Protein AF-0000000066927573 (afdb_homodimer)

pLDDT: mean 75.49, std 25.31, range [19.86, 98.88]

Foldseek 3Di:
DLLVVLVLVLLLCVVPVVDLVVSLVLSCPQQFPQLDPDVVDDLFDDAPAWDWFQFQQAIEIEHKDAPDDDLLDLFGAIWRKFAFAAQFPQCDDQNQQAATHGDRHGPDHHHYGGDHAAAAQAQNDPPPDDCPPGYDSRGWGKMKIARDLPDPQFFFEEEEEEDGLQGDDGPSQLGCRLCRSLARRLRYMYMYTHFHGACRAAAALQANLNHGRNRLSSVLSVLVSCLVTVVSSRHDQQQYEYEYADVRLLSQQLLLLFPSNPRSHFEYEREQAHVLLFFPFLQVLVPPPLNVVVLCVQVVDDPCCSQAPACVSSSVSVSPDDSVVSNVCCSSVVGRGGGYQNLVYPRSPPFWSVVSLLPGDQHQYEYEYAPQARLSSCVVCVVVCLVLLFQNSLLVSQLSVLSRHDQQCSVVSSVLLCVLQPDPPPDRNQSVRSSSSVSVSSSLSNGQLVSLVVQLSSLVSPRQNYAYAYEWAFFQQFDWDAGPNRIDTGDYRCNLVCLLSVGCVQNVDPPPRNGDSQSSLLSSVSSQQVNCVSVVHQDDPHDGHPTDTDNDSLWRWHWYHHGNPDIDTDIQRPVSSNCSAVVPVCVVSVHPSTHDRDHQHSCCRPDDDPPPPDPPPPPPPPPDVPVCVDLPPPPPAPQAEEEEEQAQAVQFAPPVRNVLSLCVLLPCAQCVLCVSRHQFYWYFYDDPHTDGQGGRVQDPDSVSVNVSCVVRRHRHHHNDFVVVVLVVCVPPVVVVVCPPLHHAYAYAAAGDQVSLVVCLVSLVVVVVSALQAYAHAYAPNNQVPNVSNSPRRDHYQDSPSVVSNCSSVVPCVSVPD/DLLVLLPLVLVLCVVPVVDVVVSLVLSCPQQFPQLDPDVVDDLFDDAPAWDWFQFQQAIEIEHKDAPDDDLLDLFGAIWGKFAFAAQFPQCDDQNQQAATHGDRHGPDHHHYGGDHFAAAQAQNDPPPDDCPPGYDSRGWGKMKIARDLPDPQFFFEEEEEEDGLQGDDGPSQLGCRLCRSLARRLRYMYMYTHFHGACRAAAALQANLNHGRNRLSSVLSVLVSCLVTVVSSRHDQQQYEYEYADVRLLSQQLLLLFPSNPRSHFEYEREQAHVLLFFPFLQVLVPDPLNVVVLCVQVVDDPCCSQAPFCVSSSVSVSPDDSVVSNVCCSSVVGRGGGYQNLVYPRSPPFWSVVSLLPGDQHQYEYEYAPQARLSSCVVCVVVCLVLLFQNSLLVSQLSVLSRHDQACSVVSSVLLCVLQPDPPPDRNQSVRSSSSVSVSSSLSNGQLVSLVVQLSSLVSPRQNYAYAYEWAFFQQFDWDAGPNRIDTGDYRCNLVCLLSVGCVQNVDPPPRNGDSQSSLLSSVSSQQVNCVSVVHQDDPHDGHPTDTDNDSLWRWHWYHHGNPDIDTDIQRPVSSNCSAVVPVCVVSVHPSTHDRDHDHSPVRPDDDPPPPPPPPPPPPPPDVPVCPPLDDPPPAPQAEEEEEQAQAVQFAPPVRNVLSLCVLLPCAQCVLCVSHHQFYWYFYDDPHTDGQGGRVQCPDSVSVNVSCVVRRHRHHHNDFVQVVLVVCVPPVVVVVCPPLHHQYAYAAAGDQVSLVVCLVSLVVVVVSHLQAYAHAYAPNNQVVNVSNSPRRHHYQDSPSVVSNCSSVVPCVVVDD

Secondary structure (DSSP, 8-state):
--STHHHHHHHHHHHH---HHHHHHHHHTTT-------TTS--S--TTSEEEEEETTEEEEEEEEE--S-TTSSS--EEEEEEEEE-B--S-GGGTTSPP-B-SS-SSSSEE--SPPPBPS-S---TT--GGGTB-S---EEEEEES-TT-SSPEEEEEEE--STTT---GGGG-SHHHHHHTGGGT-EEEEE----HHHHH---SSSSS-S-HHHHHHHHHHHHHHHHGGGGTEEEEEEEEEEETHHHHHHHHHHH-GGGTTS-SEEEEES--GGGSBTTSSTT----HHHHHHHHHH---HHHHHHS-SHHHHHHHHTS-HHHHHHHHHHH-----B---TTTT-SS-S-HHHHGGG-----EEEEEETTTTHHHHHHTHHHHGGG-SHHHHHHHHHHHHTTT-SS-HHHHHHHHHHHHS-TT--TT-HHHHHHHHHHHHHIIIIIHHHHHHHHHHHHTT---EEEEEE-PPPTTS--EEETTEEE----TTHHHHHHHT-HHHHS-S-TTS--HHHHHHHHHHHHHHHHHHHT-SEETTEEP-------TTS--EEEE-SSS--EEESSTTHHHHIIIIIIIHHHSS-SS--------TTSSSS---------S------------S--S-----SPEEEEEEE-BTTTS-HHHHHHHHHHHHSTTHHHHHHTT-SEEEEEEESSSEEEEE-GGG-SSHHHHHHHHHHH---BS----HHHHHHHHSSHHHHHH--SS---EEEEE---HHHHHHHHHHHHHHHHTS-EEEEEEE-HHHHHGGGGS-SSSEEEEETT-S-GGGGTTS-GGGS--/--SGGGTHHHHHHHHH---HHHHHHHHHTTT-------TTS--S--TTSEEEEEETTEEEEEEEEE--S-TTSSS--EEEEEEEEE-B--S-GGGTTSPP-B-SS-SSSSEE--SPPPBPS-S---TT--GGGTB-S---EEEEEES-TT-SSPEEEEEEE--STTT---GGGG-SHHHHHHTGGGT-EEEEE----HHHHH---SSSSS-S-HHHHHHHHHHHHHHHHGGGGTEEEEEEEEEEETHHHHHHHHHHH-GGGTTS-SEEEEES--GGGSBTTSSTT----HHHHHHHHHH---HHHHHHS-SHHHHHHHHTS-HHHHHHHHHHH-----B---TTTT-SS-S-HHHHGGG-----EEEEEETTTTHHHHHHTHHHHGGG-SHHHHHHHHHHHHTTT-SS-HHHHHHHHHHHHS-TT--TT-HHHHHHHHHHHHHIIIIIHHHHHHHHHHHHTT---EEEEEE-PPPTTS--EEETTEEE----TTHHHHHHHT-HHHHS-S-TTS--HHHHHHHHHHHHHHHHHHHT-SEETTEE--------TTS--EEEE-SSS--EEESSTTHHHHIIIIIIIHHHSS-SS--------TTSSSS---------S------------S--S-----SPEEEEEEE-BTTTS-HHHHHHHHHHHHSHHHHHHHHTT-SEEEEEEESSSEEEEE-GGG-SSHHHHHHHHHHH---BSS---HHHHHHHHSSHHHHHH--SS---EEEEE---HHHHHHHHHHHHHHHHHS-EEEEEEE-HHHHHGGGGS-SSSEEEEETT-S-GGGGTTS-GGGS--

Organism: Strongyloides stercoralis (NCBI:txid6248)

Radius of gyration: 39.77 Å; Cα contacts (8 Å, |Δi|>4): 3287; chains: 2; bounding box: 89×119×79 Å

Sequence (1634 aa):
MLYHYQLLLPIFFSLTVGNKDILKNFIILPLKYESKIINDISYNPLPNNNITLNTSLGTIIGTHVDLGNNKNEKFFGKADAFFSVPFVHPPIGDLRLKHSIPINKFPNNPQIAQIQPPMCPQTLKKDNLTISEGESEDCLYINIFSPNVKTTNKYPVFVLIPGGGFDSGSIKEWGYKGFITNFVSNGIIVVVVQYRLGIHGFFTTFTDEIPPNRGVYDQTNALKFVKNYISEFGGDPNRITLAGHSTGAVSVTAQSLSPLSKNLFNQLIVMSADINLQFSGIMPLVNTDTNYNIAADLCNITKYEWDNYPMDYVNECIKNTPIQKFIDYQKWKLYSFVLYIDKDFIGFLPDTPTNLYQNIPLLPTVLGSVDQEVGRGLIDIFNSVKSLLNKNGYDMVLMLMSQLFTSDNNDQFAQLLYNFNVPLKTNSTDLYEWTKIVVNTAGGLGIYNFLALHSVNLLNKGNNNVYMYENSYVYNYCSKITLNGKIYNPLSHADDFFALTMRPEFFDSSNSNLINVNDIAMAHKLGTYWSMFIKNTSSLNGFSNPWQSITNPNNLKYLNIQSLYNDQLLDNYHKNDYQLYENTLSVVLSQWPFEDNVSRNNNGRKYPKSTTFKPSTMNTVPPTIKPTGYINNQYQPCNSSIIFSLTTSIDFTSELQFQKQLNLLSSNNIIEIYWNHFERIAVVSYNLNPNISINFNSVIDKNTFNDQLIKNVKRSNTGNSILKLLNLLSSDNFSYNINKPTNHFIFITSVDYNELKQSLKYSTILTKNGSLNFIVIGDNISTNDLTMLNPNGVYKINLNNPNYLALSNFILSNIKCMLYHYQLLLPIFFSLTVGNKDILKNFIILPLKYESKIINDISYNPLPNNNITLNTSLGTIIGTHVDLGNNKNEKFFGKADAFFSVPFVHPPIGDLRLKHSIPINKFPNNPQIAQIQPPMCPQTLKKDNLTISEGESEDCLYINIFSPNVKTTNKYPVFVLIPGGGFDSGSIKEWGYKGFITNFVSNGIIVVVVQYRLGIHGFFTTFTDEIPPNRGVYDQTNALKFVKNYISEFGGDPNRITLAGHSTGAVSVTAQSLSPLSKNLFNQLIVMSADINLQFSGIMPLVNTDTNYNIAADLCNITKYEWDNYPMDYVNECIKNTPIQKFIDYQKWKLYSFVLYIDKDFIGFLPDTPTNLYQNIPLLPTVLGSVDQEVGRGLIDIFNSVKSLLNKNGYDMVLMLMSQLFTSDNNDQFAQLLYNFNVPLKTNSTDLYEWTKIVVNTAGGLGIYNFLALHSVNLLNKGNNNVYMYENSYVYNYCSKITLNGKIYNPLSHADDFFALTMRPEFFDSSNSNLINVNDIAMAHKLGTYWSMFIKNTSSLNGFSNPWQSITNPNNLKYLNIQSLYNDQLLDNYHKNDYQLYENTLSVVLSQWPFEDNVSRNNNGRKYPKSTTFKPSTMNTVPPTIKPTGYINNQYQPCNSSIIFSLTTSIDFTSELQFQKQLNLLSSNNIIEIYWNHFERIAVVSYNLNPNISINFNSVIDKNTFNDQLIKNVKRSNTGNSILKLLNLLSSDNFSYNINKPTNHFIFITSVDYNELKQSLKYSTILTKNGSLNFIVIGDNISTNDLTMLNPNGVYKINLNNPNYLALSNFILSNIKC

Structure (mmCIF, N/CA/C/O backbone):
data_AF-0000000066927573-model_v1
#
loop_
_entity.id
_entity.type
_entity.pdbx_description
1 polymer 'COesterase domain-containing protein'
#
loop_
_atom_site.group_PDB
_atom_site.id
_atom_site.type_symbol
_atom_site.label_atom_id
_atom_site.label_alt_id
_atom_site.label_comp_id
_atom_site.label_asym_id
_atom_site.label_entity_id
_atom_site.label_seq_id
_atom_site.pdbx_PDB_ins_code
_atom_site.Cartn_x
_atom_site.Cartn_y
_atom_site.Cartn_z
_atom_site.occupancy
_atom_site.B_iso_or_equiv
_atom_site.auth_seq_id
_atom_site.auth_comp_id
_atom_site.auth_asym_id
_atom_site.auth_atom_id
_atom_site.pdbx_PDB_model_num
ATOM 1 N N . MET A 1 1 ? -4.141 20.156 16.641 1 20.42 1 MET A N 1
ATOM 2 C CA . MET A 1 1 ? -4.238 19.312 15.453 1 20.42 1 MET A CA 1
ATOM 3 C C . MET A 1 1 ? -3.361 18.078 15.586 1 20.42 1 MET A C 1
ATOM 5 O O . MET A 1 1 ? -3.709 17 15.086 1 20.42 1 MET A O 1
ATOM 9 N N . LEU A 1 2 ? -2.309 18.406 16.172 1 26.16 2 LEU A N 1
ATOM 10 C CA . LEU A 1 2 ? -1.586 17.453 17.016 1 26.16 2 LEU A CA 1
ATOM 11 C C . LEU A 1 2 ? -2.43 17.047 18.219 1 26.16 2 LEU A C 1
ATOM 13 O O . LEU A 1 2 ? -2.053 16.141 18.953 1 26.16 2 LEU A O 1
ATOM 17 N N . TYR A 1 3 ? -3.311 18.016 18.391 1 27.98 3 TYR A N 1
ATOM 18 C CA . TYR A 1 3 ? -4.363 17.797 19.391 1 27.98 3 TYR A CA 1
ATOM 19 C C . TYR A 1 3 ? -5.344 16.734 18.906 1 27.98 3 TYR A C 1
ATOM 21 O O . TYR A 1 3 ? -6.195 16.281 19.688 1 27.98 3 TYR A O 1
ATOM 29 N N . HIS A 1 4 ? -5.461 16.734 17.609 1 31.31 4 HIS A N 1
ATOM 30 C CA . HIS A 1 4 ? -6.441 15.766 17.141 1 31.31 4 HIS A CA 1
ATOM 31 C C . HIS A 1 4 ? -5.922 14.336 17.281 1 31.31 4 HIS A C 1
ATOM 33 O O . HIS A 1 4 ? -6.598 13.383 16.906 1 31.31 4 HIS A O 1
ATOM 39 N N . TYR A 1 5 ? -4.723 14.281 17.359 1 32.41 5 TYR A N 1
ATOM 40 C CA . TYR A 1 5 ? -4.23 13.047 17.969 1 32.41 5 TYR A CA 1
ATOM 41 C C . TYR A 1 5 ? -4.816 12.852 19.359 1 32.41 5 TYR A C 1
ATOM 43 O O . TYR A 1 5 ? -4.461 11.898 20.062 1 32.41 5 TYR A O 1
ATOM 51 N N . GLN A 1 6 ? -5.406 13.898 19.828 1 34.22 6 GLN A N 1
ATOM 52 C CA . GLN A 1 6 ? -6.16 13.969 21.078 1 34.22 6 GLN A CA 1
ATOM 53 C C . GLN A 1 6 ? -7.289 12.945 21.094 1 34.22 6 GLN A C 1
ATOM 55 O O . GLN A 1 6 ? -7.809 12.602 22.156 1 34.22 6 GLN A O 1
ATOM 60 N N . LEU A 1 7 ? -7.773 12.828 19.938 1 32.91 7 LEU A N 1
ATOM 61 C CA . LEU A 1 7 ? -8.984 12.016 19.891 1 32.91 7 LEU A CA 1
ATOM 62 C C . LEU A 1 7 ? -8.641 10.531 20 1 32.91 7 LEU A C 1
ATOM 64 O O . LEU A 1 7 ? -9.422 9.742 20.531 1 32.91 7 LEU A O 1
ATOM 68 N N . LEU A 1 8 ? -7.57 10.188 19.281 1 36.94 8 LEU A N 1
ATOM 69 C CA . LEU A 1 8 ? -7.461 8.734 19.391 1 36.94 8 LEU A CA 1
ATOM 70 C C . LEU A 1 8 ? -7.305 8.312 20.844 1 36.94 8 LEU A C 1
ATOM 72 O O . LEU A 1 8 ? -7.836 7.277 21.266 1 36.94 8 LEU A O 1
ATOM 76 N N . LEU A 1 9 ? -6.52 9.102 21.516 1 37.53 9 LEU A N 1
ATOM 77 C CA . LEU A 1 9 ? -6.23 8.75 22.906 1 37.53 9 LEU A CA 1
ATOM 78 C C . LEU A 1 9 ? -7.457 8.961 23.781 1 37.53 9 LEU A C 1
ATOM 80 O O . LEU A 1 9 ? -7.75 8.133 24.656 1 37.53 9 LEU A O 1
ATOM 84 N N . PRO A 1 10 ? -8.188 10.062 23.547 1 36.72 10 PRO A N 1
ATOM 85 C CA . PRO A 1 10 ? -9.359 10.133 24.438 1 36.72 10 PRO A CA 1
ATOM 86 C C . PRO A 1 10 ? -10.352 9 24.172 1 36.72 10 PRO A C 1
ATOM 88 O O . PRO A 1 10 ? -10.992 8.516 25.109 1 36.72 10 PRO A O 1
ATOM 91 N N . ILE A 1 11 ? -10.523 8.68 23.031 1 37.91 11 ILE A N 1
ATOM 92 C CA . ILE A 1 11 ? -11.43 7.562 22.797 1 37.91 11 ILE A CA 1
ATOM 93 C C . ILE A 1 11 ? -10.883 6.305 23.469 1 37.91 11 ILE A C 1
ATOM 95 O O . ILE A 1 11 ? -11.633 5.551 24.094 1 37.91 11 ILE A O 1
ATOM 99 N N . PHE A 1 12 ? -9.586 6.055 23.297 1 37.91 12 PHE A N 1
ATOM 100 C CA . PHE A 1 12 ? -9.023 4.953 24.078 1 37.91 12 PHE A CA 1
ATOM 101 C C . PHE A 1 12 ? -9.367 5.098 25.562 1 37.91 12 PHE A C 1
ATOM 103 O O . PHE A 1 12 ? -9.766 4.129 26.203 1 37.91 12 PHE A O 1
ATOM 110 N N . PHE A 1 13 ? -9.141 6.305 26.031 1 38 13 PHE A N 1
ATOM 111 C CA . PHE A 1 13 ? -9.281 6.5 27.469 1 38 13 PHE A CA 1
ATOM 112 C C . PHE A 1 13 ? -10.75 6.582 27.859 1 38 13 PHE A C 1
ATOM 114 O O . PHE A 1 13 ? -11.133 6.152 28.953 1 38 13 PHE A O 1
ATOM 121 N N . SER A 1 14 ? -11.508 7.219 27.047 1 36.91 14 SER A N 1
ATOM 122 C CA . SER A 1 14 ? -12.914 7.199 27.453 1 36.91 14 SER A CA 1
ATOM 123 C C . SER A 1 14 ? -13.414 5.77 27.641 1 36.91 14 SER A C 1
ATOM 125 O O . SER A 1 14 ? -14.25 5.516 28.5 1 36.91 14 SER A O 1
ATOM 127 N N . LEU A 1 15 ? -13.094 5.031 26.734 1 35.34 15 LEU A N 1
ATOM 128 C CA . LEU A 1 15 ? -13.57 3.654 26.859 1 35.34 15 LEU A CA 1
ATOM 129 C C . LEU A 1 15 ? -12.992 2.99 28.094 1 35.34 15 LEU A C 1
ATOM 131 O O . LEU A 1 15 ? -13.633 2.129 28.703 1 35.34 15 LEU A O 1
ATOM 135 N N . THR A 1 16 ? -11.734 3.264 28.297 1 34.19 16 THR A N 1
ATOM 136 C CA . THR A 1 16 ? -11.219 2.613 29.484 1 34.19 16 THR A CA 1
ATOM 137 C C . THR A 1 16 ? -11.453 3.48 30.719 1 34.19 16 THR A C 1
ATOM 139 O O . THR A 1 16 ? -11.648 2.963 31.828 1 34.19 16 THR A O 1
ATOM 142 N N . VAL A 1 17 ? -10.883 4.82 30.703 1 35.56 17 VAL A N 1
ATOM 143 C CA . VAL A 1 17 ? -10.906 5.574 31.953 1 35.56 17 VAL A CA 1
ATOM 144 C C . VAL A 1 17 ? -12.242 6.289 32.125 1 35.56 17 VAL A C 1
ATOM 146 O O . VAL A 1 17 ? -12.641 7.066 31.25 1 35.56 17 VAL A O 1
ATOM 149 N N . GLY A 1 18 ? -13.25 5.668 32.281 1 34.38 18 GLY A N 1
ATOM 150 C CA . GLY A 1 18 ? -14.523 6.184 32.75 1 34.38 18 GLY A CA 1
ATOM 151 C C . GLY A 1 18 ? -14.422 7.559 33.375 1 34.38 18 GLY A C 1
ATOM 152 O O . GLY A 1 18 ? -15.414 8.102 33.844 1 34.38 18 GLY A O 1
ATOM 153 N N . ASN A 1 19 ? -13.188 7.965 33.844 1 33.97 19 ASN A N 1
ATOM 154 C CA . ASN A 1 19 ? -13.039 9.203 34.625 1 33.97 19 ASN A CA 1
ATOM 155 C C . ASN A 1 19 ? -12.672 10.375 33.719 1 33.97 19 ASN A C 1
ATOM 157 O O . ASN A 1 19 ? -11.602 10.367 33.094 1 33.97 19 ASN A O 1
ATOM 161 N N . LYS A 1 20 ? -13.555 11.234 33.438 1 39.03 20 LYS A N 1
ATOM 162 C CA . LYS A 1 20 ? -13.469 12.461 32.656 1 39.03 20 LYS A CA 1
ATOM 163 C C . LYS A 1 20 ? -12.18 13.227 32.938 1 39.03 20 LYS A C 1
ATOM 165 O O . LYS A 1 20 ? -11.578 13.812 32.062 1 39.03 20 LYS A O 1
ATOM 170 N N . ASP A 1 21 ? -11.797 13.211 34.281 1 41.31 21 ASP A N 1
ATOM 171 C CA . ASP A 1 21 ? -10.625 13.969 34.688 1 41.31 21 ASP A CA 1
ATOM 172 C C . ASP A 1 21 ? -9.344 13.359 34.125 1 41.31 21 ASP A C 1
ATOM 174 O O . ASP A 1 21 ? -8.453 14.078 33.656 1 41.31 21 ASP A O 1
ATOM 178 N N . ILE A 1 22 ? -9.25 12.141 34.156 1 42.34 22 ILE A N 1
ATOM 179 C CA . ILE A 1 22 ? -8.109 11.438 33.562 1 42.34 22 ILE A CA 1
ATOM 180 C C . ILE A 1 22 ? -8.094 11.625 32.062 1 42.34 22 ILE A C 1
ATOM 182 O O . ILE A 1 22 ? -7.035 11.852 31.469 1 42.34 22 ILE A O 1
ATOM 186 N N . LEU A 1 23 ? -9.117 11.695 31.484 1 42.97 23 LEU A N 1
ATOM 187 C CA . LEU A 1 23 ? -9.25 11.945 30.062 1 42.97 23 LEU A CA 1
ATOM 188 C C . LEU A 1 23 ? -8.727 13.328 29.703 1 42.97 23 LEU A C 1
ATOM 190 O O . LEU A 1 23 ? -8.016 13.484 28.703 1 42.97 23 LEU A O 1
ATOM 194 N N . LYS A 1 24 ? -9.117 14.25 30.484 1 43.56 24 LYS A N 1
ATOM 195 C CA . LYS A 1 24 ? -8.633 15.617 30.312 1 43.56 24 LYS A CA 1
ATOM 196 C C . LYS A 1 24 ? -7.109 15.664 30.344 1 43.56 24 LYS A C 1
ATOM 198 O O . LYS A 1 24 ? -6.488 16.344 29.516 1 43.56 24 LYS A O 1
ATOM 203 N N . ASN A 1 25 ? -6.629 15.039 31.359 1 42.09 25 ASN A N 1
ATOM 204 C CA . ASN A 1 25 ? -5.176 15.047 31.5 1 42.09 25 ASN A CA 1
ATOM 205 C C . ASN A 1 25 ? -4.488 14.32 30.359 1 42.09 25 ASN A C 1
ATOM 207 O O . ASN A 1 25 ? -3.406 14.711 29.922 1 42.09 25 ASN A O 1
ATOM 211 N N . PHE A 1 26 ? -5.027 13.344 29.922 1 42.09 26 PHE A N 1
ATOM 212 C CA . PHE A 1 26 ? -4.41 12.492 28.906 1 42.09 26 PHE A CA 1
ATOM 213 C C . PHE A 1 26 ? -4.48 13.141 27.531 1 42.09 26 PHE A C 1
ATOM 215 O O . PHE A 1 26 ? -3.602 12.922 26.703 1 42.09 26 PHE A O 1
ATOM 222 N N . ILE A 1 27 ? -5.496 13.742 27.203 1 42.25 27 ILE A N 1
ATOM 223 C CA . ILE A 1 27 ? -5.699 14.414 25.922 1 42.25 27 ILE A CA 1
ATOM 224 C C . ILE A 1 27 ? -4.715 15.57 25.781 1 42.25 27 ILE A C 1
ATOM 226 O O . ILE A 1 27 ? -4.227 15.844 24.672 1 42.25 27 ILE A O 1
ATOM 230 N N . ILE A 1 28 ? -4.555 16.281 26.781 1 40.81 28 ILE A N 1
ATOM 231 C CA . ILE A 1 28 ? -3.818 17.531 26.703 1 40.81 28 ILE A CA 1
ATOM 232 C C . ILE A 1 28 ? -2.322 17.25 26.594 1 40.81 28 ILE A C 1
ATOM 234 O O . ILE A 1 28 ? -1.586 18.016 25.969 1 40.81 28 ILE A O 1
ATOM 238 N N . LEU A 1 29 ? -1.888 16.047 26.969 1 40.22 29 LEU A N 1
ATOM 239 C CA . LEU A 1 29 ? -0.49 16.016 27.391 1 40.22 29 LEU A CA 1
ATOM 240 C C . LEU A 1 29 ? 0.425 15.711 26.219 1 40.22 29 LEU A C 1
ATOM 242 O O . LEU A 1 29 ? 1.502 16.297 26.094 1 40.22 29 LEU A O 1
ATOM 246 N N . PRO A 1 30 ? 0.021 14.805 25.359 1 40.62 30 PRO A N 1
ATOM 247 C CA . PRO A 1 30 ? 1.212 14.281 24.688 1 40.62 30 PRO A CA 1
ATOM 248 C C . PRO A 1 30 ? 1.78 15.258 23.656 1 40.62 30 PRO A C 1
ATOM 250 O O . PRO A 1 30 ? 2.955 15.156 23.297 1 40.62 30 PRO A O 1
ATOM 253 N N . LEU A 1 31 ? 0.987 16.047 22.984 1 40.81 31 LEU A N 1
ATOM 254 C CA . LEU A 1 31 ? 1.604 16.828 21.922 1 40.81 31 LEU A CA 1
ATOM 255 C C . LEU A 1 31 ? 1.769 18.281 22.359 1 40.81 31 LEU A C 1
ATOM 257 O O . LEU A 1 31 ? 2.229 19.125 21.562 1 40.81 31 LEU A O 1
ATOM 261 N N . LYS A 1 32 ? 1.202 18.656 23.5 1 42.94 32 LYS A N 1
ATOM 262 C CA . LYS A 1 32 ? 1.429 20.031 23.953 1 42.94 32 LYS A CA 1
ATOM 263 C C . LYS A 1 32 ? 2.844 20.203 24.5 1 42.94 32 LYS A C 1
ATOM 265 O O . LYS A 1 32 ? 3.293 19.406 25.328 1 42.94 32 LYS A O 1
ATOM 270 N N . TYR A 1 33 ? 3.523 20.797 23.641 1 42.16 33 TYR A N 1
ATOM 271 C CA . TYR A 1 33 ? 4.785 21.125 24.297 1 42.16 33 TYR A CA 1
ATOM 272 C C . TYR A 1 33 ? 4.562 22.094 25.453 1 42.16 33 TYR A C 1
ATOM 274 O O . TYR A 1 33 ? 3.809 23.062 25.328 1 42.16 33 TYR A O 1
ATOM 282 N N . GLU A 1 34 ? 4.547 21.562 26.594 1 43.09 34 GLU A N 1
ATOM 283 C CA . GLU A 1 34 ? 4.441 22.422 27.766 1 43.09 34 GLU A CA 1
ATOM 284 C C . GLU A 1 34 ? 5.383 23.609 27.656 1 43.09 34 GLU A C 1
ATOM 286 O O . GLU A 1 34 ? 6.582 23.453 27.406 1 43.09 34 GLU A O 1
ATOM 291 N N . SER A 1 35 ? 4.738 24.75 27.297 1 47 35 SER A N 1
ATOM 292 C CA . SER A 1 35 ? 5.484 26 27.422 1 47 35 SER A CA 1
ATOM 293 C C . SER A 1 35 ? 5.996 26.188 28.844 1 47 35 SER A C 1
ATOM 295 O O . SER A 1 35 ? 5.223 26.109 29.812 1 47 35 SER A O 1
ATOM 297 N N . LYS A 1 36 ? 7.301 25.828 29.188 1 50.03 36 LYS A N 1
ATOM 298 C CA . LYS A 1 36 ? 7.809 26.172 30.516 1 50.03 36 LYS A CA 1
ATOM 299 C C . LYS A 1 36 ? 8.641 27.453 30.484 1 50.03 36 LYS A C 1
ATOM 301 O O . LYS A 1 36 ? 9.656 27.516 29.781 1 50.03 36 LYS A O 1
ATOM 306 N N . ILE A 1 37 ? 7.914 28.641 30.719 1 45 37 ILE A N 1
ATOM 307 C CA . ILE A 1 37 ? 8.734 29.797 31.016 1 45 37 ILE A CA 1
ATOM 308 C C . ILE A 1 37 ? 9.492 29.578 32.344 1 45 37 ILE A C 1
ATOM 310 O O . ILE A 1 37 ? 8.875 29.297 33.375 1 45 37 ILE A O 1
ATOM 314 N N . ILE A 1 38 ? 10.75 29.391 32.156 1 50.34 38 ILE A N 1
ATOM 315 C CA . ILE A 1 38 ? 11.57 29.172 33.344 1 50.34 38 ILE A CA 1
ATOM 316 C C . ILE A 1 38 ? 11.875 30.5 34 1 50.34 38 ILE A C 1
ATOM 318 O O . ILE A 1 38 ? 12.383 31.422 33.375 1 50.34 38 ILE A O 1
ATOM 322 N N . ASN A 1 39 ? 11.336 30.75 35.094 1 53.81 39 ASN A N 1
ATOM 323 C CA . ASN A 1 39 ? 11.461 31.984 35.875 1 53.81 39 ASN A CA 1
ATOM 324 C C . ASN A 1 39 ? 12.906 32.5 35.906 1 53.81 39 ASN A C 1
ATOM 326 O O . ASN A 1 39 ? 13.148 33.688 35.938 1 53.81 39 ASN A O 1
ATOM 330 N N . ASP A 1 40 ? 13.836 31.625 35.781 1 57.03 40 ASP A N 1
ATOM 331 C CA . ASP A 1 40 ? 15.203 32.094 36.031 1 57.03 40 ASP A CA 1
ATOM 332 C C . ASP A 1 40 ? 15.883 32.531 34.75 1 57.03 40 ASP A C 1
ATOM 334 O O . ASP A 1 40 ? 17.078 32.844 34.75 1 57.03 40 ASP A O 1
ATOM 338 N N . ILE A 1 41 ? 15.086 32.625 33.75 1 66.31 41 ILE A N 1
ATOM 339 C CA . ILE A 1 41 ? 15.711 33 32.469 1 66.31 41 ILE A CA 1
ATOM 340 C C . ILE A 1 41 ? 15.227 34.406 32.062 1 66.31 41 ILE A C 1
ATOM 342 O O . ILE A 1 41 ? 14.039 34.719 32.156 1 66.31 41 ILE A O 1
ATOM 346 N N . SER A 1 42 ? 16.203 35.188 31.828 1 68.88 42 SER A N 1
ATOM 347 C CA . SER A 1 42 ? 15.844 36.5 31.297 1 68.88 42 SER A CA 1
ATOM 348 C C . SER A 1 42 ? 15.516 36.438 29.797 1 68.88 42 SER A C 1
ATOM 350 O O . SER A 1 42 ? 16.375 36.062 29 1 68.88 42 SER A O 1
ATOM 352 N N . TYR A 1 43 ? 14.359 36.719 29.469 1 73.94 43 TYR A N 1
ATOM 353 C CA . TYR A 1 43 ? 13.93 36.688 28.078 1 73.94 43 TYR A CA 1
ATOM 354 C C . TYR A 1 43 ? 14.156 38.031 27.406 1 73.94 43 TYR A C 1
ATOM 356 O O . TYR A 1 43 ? 13.906 38.188 26.203 1 73.94 43 TYR A O 1
ATOM 364 N N . ASN A 1 44 ? 14.672 39.031 28.141 1 77.94 44 ASN A N 1
ATOM 365 C CA . ASN A 1 44 ? 14.984 40.344 27.609 1 77.94 44 ASN A CA 1
ATOM 366 C C . ASN A 1 44 ? 16.469 40.656 27.734 1 77.94 44 ASN A C 1
ATOM 368 O O . ASN A 1 44 ? 17.078 40.375 28.766 1 77.94 44 ASN A O 1
ATOM 372 N N . PRO A 1 45 ? 17.031 41.156 26.641 1 81.75 45 PRO A N 1
ATOM 373 C CA . PRO A 1 45 ? 18.406 41.625 26.781 1 81.75 45 PRO A CA 1
ATOM 374 C C . PRO A 1 45 ? 18.484 42.906 27.625 1 81.75 45 PRO A C 1
ATOM 376 O O . PRO A 1 45 ? 17.469 43.562 27.859 1 81.75 45 PRO A O 1
ATOM 379 N N . LEU A 1 46 ? 19.703 43.219 28.125 1 74.44 46 LEU A N 1
ATOM 380 C CA . LEU A 1 46 ? 19.906 44.438 28.875 1 74.44 46 LEU A CA 1
ATOM 381 C C . LEU A 1 46 ? 19.766 45.656 27.969 1 74.44 46 LEU A C 1
ATOM 383 O O . LEU A 1 46 ? 20.422 45.75 26.922 1 74.44 46 LEU A O 1
ATOM 387 N N . PRO A 1 47 ? 18.875 46.531 28.297 1 74 47 PRO A N 1
ATOM 388 C CA . PRO A 1 47 ? 18.531 47.656 27.422 1 74 47 PRO A CA 1
ATOM 389 C C . PRO A 1 47 ? 19.625 48.719 27.391 1 74 47 PRO A C 1
ATOM 391 O O . PRO A 1 47 ? 19.516 49.688 26.609 1 74 47 PRO A O 1
ATOM 394 N N . ASN A 1 48 ? 20.625 48.625 27.844 1 73.06 48 ASN A N 1
ATOM 395 C CA . ASN A 1 48 ? 21.562 49.75 27.953 1 73.06 48 ASN A CA 1
ATOM 396 C C . ASN A 1 48 ? 22.281 50.031 26.641 1 73.06 48 ASN A C 1
ATOM 398 O O . ASN A 1 48 ? 23.031 51 26.531 1 73.06 48 ASN A O 1
ATOM 402 N N . ASN A 1 49 ? 21.984 49.406 25.641 1 86.06 49 ASN A N 1
ATOM 403 C CA . ASN A 1 49 ? 22.547 49.625 24.312 1 86.06 49 ASN A CA 1
ATOM 404 C C . ASN A 1 49 ? 21.453 49.938 23.281 1 86.06 49 ASN A C 1
ATOM 406 O O . ASN A 1 49 ? 21.156 49.125 22.406 1 86.06 49 ASN A O 1
ATOM 410 N N . ASN A 1 50 ? 21.031 51.281 23.297 1 92.5 50 ASN A N 1
ATOM 411 C CA . ASN A 1 50 ? 19.875 51.656 22.5 1 92.5 50 ASN A CA 1
ATOM 412 C C . ASN A 1 50 ? 20.25 51.812 21.016 1 92.5 50 ASN A C 1
ATOM 414 O O . ASN A 1 50 ? 21.359 52.25 20.688 1 92.5 50 ASN A O 1
ATOM 418 N N . ILE A 1 51 ? 19.422 51.406 20.219 1 94.75 51 ILE A N 1
ATOM 419 C CA . ILE A 1 51 ? 19.453 51.688 18.781 1 94.75 51 ILE A CA 1
ATOM 420 C C . ILE A 1 51 ? 18.188 52.406 18.359 1 94.75 51 ILE A C 1
ATOM 422 O O . ILE A 1 51 ? 17.078 51.906 18.562 1 94.75 51 ILE A O 1
ATOM 426 N N . THR A 1 52 ? 18.359 53.594 17.844 1 96.19 52 THR A N 1
ATOM 427 C CA . THR A 1 52 ? 17.25 54.438 17.391 1 96.19 52 THR A CA 1
ATOM 428 C C . THR A 1 52 ? 17.141 54.406 15.875 1 96.19 52 THR A C 1
ATOM 430 O O . THR A 1 52 ? 18.109 54.688 15.172 1 96.19 52 THR A O 1
ATOM 433 N N . LEU A 1 53 ? 16.016 54.062 15.406 1 97.06 53 LEU A N 1
ATOM 434 C CA . LEU A 1 53 ? 15.758 53.938 13.977 1 97.06 53 LEU A CA 1
ATOM 435 C C . LEU A 1 53 ? 14.578 54.844 13.57 1 97.06 53 LEU A C 1
ATOM 437 O O . LEU A 1 53 ? 13.508 54.75 14.18 1 97.06 53 LEU A O 1
ATOM 441 N N . ASN A 1 54 ? 14.758 55.75 12.641 1 96.12 54 ASN A N 1
ATOM 442 C CA . ASN A 1 54 ? 13.672 56.531 12.055 1 96.12 54 ASN A CA 1
ATOM 443 C C . ASN A 1 54 ? 13.047 55.781 10.859 1 96.12 54 ASN A C 1
ATOM 445 O O . ASN A 1 54 ? 13.727 55.531 9.867 1 96.12 54 ASN A O 1
ATOM 449 N N . THR A 1 55 ? 11.781 55.406 10.984 1 96.56 55 THR A N 1
ATOM 450 C CA . THR A 1 55 ? 11.062 54.719 9.93 1 96.56 55 THR A CA 1
ATOM 451 C C . THR A 1 55 ? 9.922 55.562 9.391 1 96.56 55 THR A C 1
ATOM 453 O O . THR A 1 55 ? 9.641 56.656 9.922 1 96.56 55 THR A O 1
ATOM 456 N N . SER A 1 56 ? 9.266 55.125 8.375 1 97 56 SER A N 1
ATOM 457 C CA . SER A 1 56 ? 8.102 55.812 7.812 1 97 56 SER A CA 1
ATOM 458 C C . SER A 1 56 ? 6.922 55.781 8.773 1 97 56 SER A C 1
ATOM 460 O O . SER A 1 56 ? 6 56.594 8.656 1 97 56 SER A O 1
ATOM 462 N N . LEU A 1 57 ? 7 54.906 9.797 1 97.75 57 LEU A N 1
ATOM 463 C CA . LEU A 1 57 ? 5.918 54.781 10.766 1 97.75 57 LEU A CA 1
ATOM 464 C C . LEU A 1 57 ? 6.211 55.594 12.016 1 97.75 57 LEU A C 1
ATOM 466 O O . LEU A 1 57 ? 5.344 55.75 12.875 1 97.75 57 LEU A O 1
ATOM 470 N N . GLY A 1 58 ? 7.398 56.094 12.086 1 97.75 58 GLY A N 1
ATOM 471 C CA . GLY A 1 58 ? 7.879 56.812 13.258 1 97.75 58 GLY A CA 1
ATOM 472 C C . GLY A 1 58 ? 9.203 56.312 13.781 1 97.75 58 GLY A C 1
ATOM 473 O O . GLY A 1 58 ? 9.82 55.438 13.156 1 97.75 58 GLY A O 1
ATOM 474 N N . THR A 1 59 ? 9.578 56.938 14.867 1 97.88 59 THR A N 1
ATOM 475 C CA . THR A 1 59 ? 10.844 56.531 15.477 1 97.88 59 THR A CA 1
ATOM 476 C C . THR A 1 59 ? 10.641 55.312 16.375 1 97.88 59 THR A C 1
ATOM 478 O O . THR A 1 59 ? 9.648 55.219 17.094 1 97.88 59 THR A O 1
ATOM 481 N N . ILE A 1 60 ? 11.539 54.312 16.25 1 97.94 60 ILE A N 1
ATOM 482 C CA . ILE A 1 60 ? 11.484 53.125 17.094 1 97.94 60 ILE A CA 1
ATOM 483 C C . ILE A 1 60 ? 12.844 52.906 17.766 1 97.94 60 ILE A C 1
ATOM 485 O O . ILE A 1 60 ? 13.891 53.156 17.156 1 97.94 60 ILE A O 1
ATOM 489 N N . ILE A 1 61 ? 12.867 52.594 19.047 1 97.38 61 ILE A N 1
ATOM 490 C CA . ILE A 1 61 ? 14.094 52.375 19.812 1 97.38 61 ILE A CA 1
ATOM 491 C C . ILE A 1 61 ? 14.203 50.906 20.203 1 97.38 61 ILE A C 1
ATOM 493 O O . ILE A 1 61 ? 13.344 50.375 20.922 1 97.38 61 ILE A O 1
ATOM 497 N N . GLY A 1 62 ? 15.141 50.25 19.609 1 96.94 62 GLY A N 1
ATOM 498 C CA . GLY A 1 62 ? 15.477 48.875 20 1 96.94 62 GLY A CA 1
ATOM 499 C C . GLY A 1 62 ? 16.734 48.781 20.844 1 96.94 62 GLY A C 1
ATOM 500 O O . GLY A 1 62 ? 17.109 49.75 21.531 1 96.94 62 GLY A O 1
ATOM 501 N N . THR A 1 63 ? 17.281 47.562 20.922 1 95.81 63 THR A N 1
ATOM 502 C CA . THR A 1 63 ? 18.5 47.344 21.719 1 95.81 63 THR A CA 1
ATOM 503 C C . THR A 1 63 ? 19.547 46.594 20.891 1 95.81 63 THR A C 1
ATOM 505 O O . THR A 1 63 ? 19.203 45.656 20.156 1 95.81 63 THR A O 1
ATOM 508 N N . HIS A 1 64 ? 20.781 47.062 20.969 1 95.88 64 HIS A N 1
ATOM 509 C CA . HIS A 1 64 ? 21.891 46.312 20.391 1 95.88 64 HIS A CA 1
ATOM 510 C C . HIS A 1 64 ? 22.297 45.156 21.297 1 95.88 64 HIS A C 1
ATOM 512 O O . HIS A 1 64 ? 22.578 45.344 22.484 1 95.88 64 HIS A O 1
ATOM 518 N N . VAL A 1 65 ? 22.281 43.938 20.766 1 95.88 65 VAL A N 1
ATOM 519 C CA . VAL A 1 65 ? 22.672 42.75 21.516 1 95.88 65 VAL A CA 1
ATOM 520 C C . VAL A 1 65 ? 24 42.219 20.969 1 95.88 65 VAL A C 1
ATOM 522 O O . VAL A 1 65 ? 24.156 42.062 19.766 1 95.88 65 VAL A O 1
ATOM 525 N N . ASP A 1 66 ? 24.969 41.969 21.812 1 95.38 66 ASP A N 1
ATOM 526 C CA . ASP A 1 66 ? 26.266 41.438 21.469 1 95.38 66 ASP A CA 1
ATOM 527 C C . ASP A 1 66 ? 26.562 40.156 22.281 1 95.38 66 ASP A C 1
ATOM 529 O O . ASP A 1 66 ? 26.875 40.25 23.469 1 95.38 66 ASP A O 1
ATOM 533 N N . LEU A 1 67 ? 26.484 38.969 21.641 1 95.31 67 LEU A N 1
ATOM 534 C CA . LEU A 1 67 ? 26.703 37.688 22.297 1 95.31 67 LEU A CA 1
ATOM 535 C C . LEU A 1 67 ? 28.141 37.219 22.094 1 95.31 67 LEU A C 1
ATOM 537 O O . LEU A 1 67 ? 28.484 36.094 22.484 1 95.31 67 LEU A O 1
ATOM 541 N N . GLY A 1 68 ? 28.938 38.031 21.422 1 95.19 68 GLY A N 1
ATOM 542 C CA . GLY A 1 68 ? 30.312 37.656 21.141 1 95.19 68 GLY A CA 1
ATOM 543 C C . GLY A 1 68 ? 30.516 37.156 19.719 1 95.19 68 GLY A C 1
ATOM 544 O O . GLY A 1 68 ? 29.531 36.938 18.984 1 95.19 68 GLY A O 1
ATOM 545 N N . ASN A 1 69 ? 31.828 36.906 19.312 1 92.19 69 ASN A N 1
ATOM 546 C CA . ASN A 1 69 ? 32.125 36.531 17.938 1 92.19 69 ASN A CA 1
ATOM 547 C C . ASN A 1 69 ? 32.719 35.125 17.875 1 92.19 69 ASN A C 1
ATOM 549 O O . ASN A 1 69 ? 33 34.625 16.781 1 92.19 69 ASN A O 1
ATOM 553 N N . ASN A 1 70 ? 32.875 34.5 19.031 1 94 70 ASN A N 1
ATOM 554 C CA . ASN A 1 70 ? 33.469 33.156 19.047 1 94 70 ASN A CA 1
ATOM 555 C C . ASN A 1 70 ? 32.438 32.094 18.703 1 94 70 ASN A C 1
ATOM 557 O O . ASN A 1 70 ? 31.594 31.75 19.531 1 94 70 ASN A O 1
ATOM 561 N N . LYS A 1 71 ? 32.562 31.422 17.625 1 91 71 LYS A N 1
ATOM 562 C CA . LYS A 1 71 ? 31.578 30.469 17.078 1 91 71 LYS A CA 1
ATOM 563 C C . LYS A 1 71 ? 31.656 29.125 17.797 1 91 71 LYS A C 1
ATOM 565 O O . LYS A 1 71 ? 30.797 28.266 17.625 1 91 71 LYS A O 1
ATOM 570 N N . ASN A 1 72 ? 32.719 28.969 18.656 1 90.88 72 ASN A N 1
ATOM 571 C CA . ASN A 1 72 ? 32.844 27.734 19.422 1 90.88 72 ASN A CA 1
ATOM 572 C C . ASN A 1 72 ? 32.031 27.797 20.703 1 90.88 72 ASN A C 1
ATOM 574 O O . ASN A 1 72 ? 31.828 26.781 21.375 1 90.88 72 ASN A O 1
ATOM 578 N N . GLU A 1 73 ? 31.562 29.016 20.938 1 94.81 73 GLU A N 1
ATOM 579 C CA . GLU A 1 73 ? 30.688 29.156 22.109 1 94.81 73 GLU A CA 1
ATOM 580 C C . GLU A 1 73 ? 29.266 28.734 21.781 1 94.81 73 GLU A C 1
ATOM 582 O O . GLU A 1 73 ? 28.875 28.656 20.609 1 94.81 73 GLU A O 1
ATOM 587 N N . LYS A 1 74 ? 28.625 28.422 22.844 1 95.75 74 LYS A N 1
ATOM 588 C CA . LYS A 1 74 ? 27.234 28.016 22.703 1 95.75 74 LYS A CA 1
ATOM 589 C C . LYS A 1 74 ? 26.406 29.094 22.016 1 95.75 74 LYS A C 1
ATOM 591 O O . LYS A 1 74 ? 25.594 28.781 21.141 1 95.75 74 LYS A O 1
ATOM 596 N N . PHE A 1 75 ? 26.547 30.359 22.469 1 97.06 75 PHE A N 1
ATOM 597 C CA . PHE A 1 75 ? 25.891 31.516 21.875 1 97.06 75 PHE A CA 1
ATOM 598 C C . PHE A 1 75 ? 26.906 32.5 21.328 1 97.06 75 PHE A C 1
ATOM 600 O O . PHE A 1 75 ? 27.938 32.75 21.969 1 97.06 75 PHE A O 1
ATOM 607 N N . PHE A 1 76 ? 26.625 33.031 20.172 1 97.62 76 PHE A N 1
ATOM 608 C CA . PHE A 1 76 ? 27.469 34.031 19.547 1 97.62 76 PHE A CA 1
ATOM 609 C C . PHE A 1 76 ? 26.672 34.875 18.547 1 97.62 76 PHE A C 1
ATOM 611 O O . PHE A 1 76 ? 25.547 34.531 18.203 1 97.62 76 PHE A O 1
ATOM 618 N N . GLY A 1 77 ? 27.219 36.094 18.172 1 97.38 77 GLY A N 1
ATOM 619 C CA . GLY A 1 77 ? 26.609 36.969 17.188 1 97.38 77 GLY A CA 1
ATOM 620 C C . GLY A 1 77 ? 26.125 38.281 17.766 1 97.38 77 GLY A C 1
ATOM 621 O O . GLY A 1 77 ? 26.062 38.438 18.984 1 97.38 77 GLY A O 1
ATOM 622 N N . LYS A 1 78 ? 25.766 39.156 16.859 1 96.62 78 LYS A N 1
ATOM 623 C CA . LYS A 1 78 ? 25.266 40.5 17.203 1 96.62 78 LYS A CA 1
ATOM 624 C C . LYS A 1 78 ? 23.984 40.812 16.438 1 96.62 78 LYS A C 1
ATOM 626 O O . LYS A 1 78 ? 23.781 40.312 15.32 1 96.62 78 LYS A O 1
ATOM 631 N N . ALA A 1 79 ? 23.188 41.625 17.125 1 97.62 79 ALA A N 1
ATOM 632 C CA . ALA A 1 79 ? 21.922 41.969 16.469 1 97.62 79 ALA A CA 1
ATOM 633 C C . ALA A 1 79 ? 21.391 43.312 16.969 1 97.62 79 ALA A C 1
ATOM 635 O O . ALA A 1 79 ? 21.562 43.656 18.141 1 97.62 79 ALA A O 1
ATOM 636 N N . ASP A 1 80 ? 20.875 44.062 16.031 1 98 80 ASP A N 1
ATOM 637 C CA . ASP A 1 80 ? 19.906 45.125 16.406 1 98 80 ASP A CA 1
ATOM 638 C C . ASP A 1 80 ? 18.516 44.531 16.625 1 98 80 ASP A C 1
ATOM 640 O O . ASP A 1 80 ? 17.844 44.156 15.664 1 98 80 ASP A O 1
ATOM 644 N N . ALA A 1 81 ? 18.141 44.438 17.906 1 97.38 81 ALA A N 1
ATOM 645 C CA . ALA A 1 81 ? 16.906 43.75 18.266 1 97.38 81 ALA A CA 1
ATOM 646 C C . ALA A 1 81 ? 15.773 44.719 18.562 1 97.38 81 ALA A C 1
ATOM 648 O O . ALA A 1 81 ? 15.961 45.688 19.297 1 97.38 81 ALA A O 1
ATOM 649 N N . PHE A 1 82 ? 14.656 44.562 17.938 1 97.88 82 PHE A N 1
ATOM 650 C CA . PHE A 1 82 ? 13.414 45.281 18.203 1 97.88 82 PHE A CA 1
ATOM 651 C C . PHE A 1 82 ? 12.328 44.312 18.688 1 97.88 82 PHE A C 1
ATOM 653 O O . PHE A 1 82 ? 11.867 43.469 17.922 1 97.88 82 PHE A O 1
ATOM 660 N N . PHE A 1 83 ? 11.992 44.406 19.922 1 96.06 83 PHE A N 1
ATOM 661 C CA . PHE A 1 83 ? 10.938 43.625 20.531 1 96.06 83 PHE A CA 1
ATOM 662 C C . PHE A 1 83 ? 9.609 44.344 20.484 1 96.06 83 PHE A C 1
ATOM 664 O O . PHE A 1 83 ? 9.578 45.594 20.375 1 96.06 83 PHE A O 1
ATOM 671 N N . SER A 1 84 ? 8.469 43.625 20.469 1 95.69 84 SER A N 1
ATOM 672 C CA . SER A 1 84 ? 7.129 44.188 20.594 1 95.69 84 SER A CA 1
ATOM 673 C C . SER A 1 84 ? 6.875 45.25 19.547 1 95.69 84 SER A C 1
ATOM 675 O O . SER A 1 84 ? 6.43 46.375 19.891 1 95.69 84 SER A O 1
ATOM 677 N N . VAL A 1 85 ? 7.27 45.031 18.391 1 98.25 85 VAL A N 1
ATOM 678 C CA . VAL A 1 85 ? 6.953 45.938 17.297 1 98.25 85 VAL A CA 1
ATOM 679 C C . VAL A 1 85 ? 5.492 45.781 16.891 1 98.25 85 VAL A C 1
ATOM 681 O O . VAL A 1 85 ? 5.094 44.719 16.406 1 98.25 85 VAL A O 1
ATOM 684 N N . PRO A 1 86 ? 4.672 46.781 17.094 1 97.88 86 PRO A N 1
ATOM 685 C CA . PRO A 1 86 ? 3.268 46.656 16.703 1 97.88 86 PRO A CA 1
ATOM 686 C C . PRO A 1 86 ? 3.076 46.656 15.18 1 97.88 86 PRO A C 1
ATOM 688 O O . PRO A 1 86 ? 3.709 47.469 14.484 1 97.88 86 PRO A O 1
ATOM 691 N N . PHE A 1 87 ? 2.26 45.875 14.633 1 98.06 87 PHE A N 1
ATOM 692 C CA . PHE A 1 87 ? 2.041 45.844 13.188 1 98.06 87 PHE A CA 1
ATOM 693 C C . PHE A 1 87 ? 0.569 46.062 12.859 1 98.06 87 PHE A C 1
ATOM 695 O O . PHE A 1 87 ? 0.214 46.281 11.703 1 98.06 87 PHE A O 1
ATOM 702 N N . VAL A 1 88 ? -0.323 46 13.875 1 98.19 88 VAL A N 1
ATOM 703 C CA . VAL A 1 88 ? -1.751 46.25 13.742 1 98.19 88 VAL A CA 1
ATOM 704 C C . VAL A 1 88 ? -2.244 47.062 14.945 1 98.19 88 VAL A C 1
ATOM 706 O O . VAL A 1 88 ? -1.53 47.188 15.945 1 98.19 88 VAL A O 1
ATOM 709 N N . HIS A 1 89 ? -3.488 47.625 14.805 1 97.19 89 HIS A N 1
ATOM 710 C CA . HIS A 1 89 ? -4.148 48.188 15.977 1 97.19 89 HIS A CA 1
ATOM 711 C C . HIS A 1 89 ? -4.477 47.125 17.016 1 97.19 89 HIS A C 1
ATOM 713 O O . HIS A 1 89 ? -4.777 45.969 16.656 1 97.19 89 HIS A O 1
ATOM 719 N N . PRO A 1 90 ? -4.344 47.562 18.344 1 96.38 90 PRO A N 1
ATOM 720 C CA . PRO A 1 90 ? -4.742 46.562 19.344 1 96.38 90 PRO A CA 1
ATOM 721 C C . PRO A 1 90 ? -6.152 46.031 19.109 1 96.38 90 PRO A C 1
ATOM 723 O O . PRO A 1 90 ? -7.078 46.812 18.859 1 96.38 90 PRO A O 1
ATOM 726 N N . PRO A 1 91 ? -6.285 44.75 19.125 1 95.69 91 PRO A N 1
ATOM 727 C CA . PRO A 1 91 ? -7.609 44.156 18.906 1 95.69 91 PRO A CA 1
ATOM 728 C C . PRO A 1 91 ? -8.492 44.219 20.156 1 95.69 91 PRO A C 1
ATOM 730 O O . PRO A 1 91 ? -8.938 43.156 20.641 1 95.69 91 PRO A O 1
ATOM 733 N N . ILE A 1 92 ? -8.766 45.375 20.688 1 94.19 92 ILE A N 1
ATOM 734 C CA . ILE A 1 92 ? -9.578 45.625 21.875 1 94.19 92 ILE A CA 1
ATOM 735 C C . ILE A 1 92 ? -10.719 46.562 21.531 1 94.19 92 ILE A C 1
ATOM 737 O O . ILE A 1 92 ? -10.758 47.125 20.438 1 94.19 92 ILE A O 1
ATOM 741 N N . GLY A 1 93 ? -11.695 46.719 22.406 1 91.88 93 GLY A N 1
ATOM 742 C CA . GLY A 1 93 ? -12.828 47.594 22.156 1 91.88 93 GLY A CA 1
ATOM 743 C C . GLY A 1 93 ? -13.625 47.219 20.938 1 91.88 93 GLY A C 1
ATOM 744 O O . GLY A 1 93 ? -14.016 46.062 20.781 1 91.88 93 GLY A O 1
ATOM 745 N N . ASP A 1 94 ? -13.789 48.188 20.031 1 90.44 94 ASP A N 1
ATOM 746 C CA . ASP A 1 94 ? -14.609 47.969 18.844 1 90.44 94 ASP A CA 1
ATOM 747 C C . ASP A 1 94 ? -13.938 47 17.891 1 90.44 94 ASP A C 1
ATOM 749 O O . ASP A 1 94 ? -14.602 46.406 17.031 1 90.44 94 ASP A O 1
ATOM 753 N N . LEU A 1 95 ? -12.664 46.719 18.141 1 94.75 95 LEU A N 1
ATOM 754 C CA . LEU A 1 95 ? -11.922 45.844 17.25 1 94.75 95 LEU A CA 1
ATOM 755 C C . LEU A 1 95 ? -11.789 44.438 17.844 1 94.75 95 LEU A C 1
ATOM 757 O O . LEU A 1 95 ? -11.25 43.562 17.188 1 94.75 95 LEU A O 1
ATOM 761 N N . ARG A 1 96 ? -12.359 44.312 19.094 1 95.25 96 ARG A N 1
ATOM 762 C CA . ARG A 1 96 ? -12.289 43 19.75 1 95.25 96 ARG A CA 1
ATOM 763 C C . ARG A 1 96 ? -12.969 41.938 18.906 1 95.25 96 ARG A C 1
ATOM 765 O O . ARG A 1 96 ? -14.125 42.094 18.5 1 95.25 96 ARG A O 1
ATOM 772 N N . LEU A 1 97 ? -12.289 40.875 18.516 1 95.69 97 LEU A N 1
ATOM 773 C CA . LEU A 1 97 ? -12.758 39.688 17.828 1 95.69 97 LEU A CA 1
ATOM 774 C C . LEU A 1 97 ? -13.039 39.969 16.359 1 95.69 97 LEU A C 1
ATOM 776 O O . LEU A 1 97 ? -13.664 39.156 15.672 1 95.69 97 LEU A O 1
ATOM 780 N N . LYS A 1 98 ? -12.578 41.031 15.836 1 94.69 98 LYS A N 1
ATOM 781 C CA . LYS A 1 98 ? -12.68 41.375 14.414 1 94.69 98 LYS A CA 1
ATOM 782 C C . LYS A 1 98 ? -11.352 41.125 13.703 1 94.69 98 LYS A C 1
ATOM 784 O O . LYS A 1 98 ? -10.352 40.781 14.336 1 94.69 98 LYS A O 1
ATOM 789 N N . HIS A 1 99 ? -11.406 41.219 12.375 1 95.31 99 HIS A N 1
ATOM 790 C CA . HIS A 1 99 ? -10.148 41.188 11.641 1 95.31 99 HIS A CA 1
ATOM 791 C C . HIS A 1 99 ? -9.227 42.312 12.078 1 95.31 99 HIS A C 1
ATOM 793 O O . HIS A 1 99 ? -9.68 43.438 12.344 1 95.31 99 HIS A O 1
ATOM 799 N N . SER A 1 100 ? -7.957 42 12.203 1 96.75 100 SER A N 1
ATOM 800 C CA . SER A 1 100 ? -7 43.031 12.594 1 96.75 100 SER A CA 1
ATOM 801 C C . SER A 1 100 ? -6.855 44.094 11.516 1 96.75 100 SER A C 1
ATOM 803 O O . SER A 1 100 ? -7.098 43.812 10.336 1 96.75 100 SER A O 1
ATOM 805 N N . ILE A 1 101 ? -6.473 45.25 11.945 1 96.38 101 ILE A N 1
ATOM 806 C CA . ILE A 1 101 ? -6.324 46.406 11.055 1 96.38 101 ILE A CA 1
ATOM 807 C C . ILE A 1 101 ? -4.887 46.906 11.109 1 96.38 101 ILE A C 1
ATOM 809 O O . ILE A 1 101 ? -4.383 47.281 12.18 1 96.38 101 ILE A O 1
ATOM 813 N N . PRO A 1 102 ? -4.227 47 10 1 97.06 102 PRO A N 1
ATOM 814 C CA . PRO A 1 102 ? -2.834 47.469 9.984 1 97.06 102 PRO A CA 1
ATOM 815 C C . PRO A 1 102 ? -2.676 48.875 10.516 1 97.06 102 PRO A C 1
ATOM 817 O O . PRO A 1 102 ? -3.59 49.719 10.383 1 97.06 102 PRO A O 1
ATOM 820 N N . ILE A 1 103 ? -1.551 49.188 11.062 1 97.06 103 ILE A N 1
ATOM 821 C CA . ILE A 1 103 ? -1.241 50.531 11.508 1 97.06 103 ILE A CA 1
ATOM 822 C C . ILE A 1 103 ? -0.62 51.312 10.359 1 97.06 103 ILE A C 1
ATOM 824 O O . ILE A 1 103 ? -0.063 50.75 9.43 1 97.06 103 ILE A O 1
ATOM 828 N N . ASN A 1 104 ? -0.742 52.656 10.469 1 94.06 104 ASN A N 1
ATOM 829 C CA . ASN A 1 104 ? -0.055 53.562 9.539 1 94.06 104 ASN A CA 1
ATOM 830 C C . ASN A 1 104 ? 0.957 54.438 10.258 1 94.06 104 ASN A C 1
ATOM 832 O O . ASN A 1 104 ? 1.672 55.219 9.617 1 94.06 104 ASN A O 1
ATOM 836 N N . LYS A 1 105 ? 1.012 54.344 11.523 1 96.69 105 LYS A N 1
ATOM 837 C CA . LYS A 1 105 ? 1.993 54.969 12.406 1 96.69 105 LYS A CA 1
ATOM 838 C C . LYS A 1 105 ? 2.146 54.188 13.711 1 96.69 105 LYS A C 1
ATOM 840 O O . LYS A 1 105 ? 1.209 53.531 14.156 1 96.69 105 LYS A O 1
ATOM 845 N N . PHE A 1 106 ? 3.258 54.281 14.312 1 97.31 106 PHE A N 1
ATOM 846 C CA . PHE A 1 106 ? 3.418 53.625 15.609 1 97.31 106 PHE A CA 1
ATOM 847 C C . PHE A 1 106 ? 2.506 54.281 16.641 1 97.31 106 PHE A C 1
ATOM 849 O O . PHE A 1 106 ? 2.307 55.5 16.625 1 97.31 106 PHE A O 1
ATOM 856 N N . PRO A 1 107 ? 1.938 53.469 17.516 1 95.19 107 PRO A N 1
ATOM 857 C CA . PRO A 1 107 ? 1.072 54.031 18.547 1 95.19 107 PRO A CA 1
ATOM 858 C C . PRO A 1 107 ? 1.786 55.094 19.406 1 95.19 107 PRO A C 1
ATOM 860 O O . PRO A 1 107 ? 1.158 56.031 19.875 1 95.19 107 PRO A O 1
ATOM 863 N N . ASN A 1 108 ? 3.074 54.875 19.609 1 94.5 108 ASN A N 1
ATOM 864 C CA . ASN A 1 108 ? 3.924 55.844 20.328 1 94.5 108 ASN A CA 1
ATOM 865 C C . ASN A 1 108 ? 5.074 56.312 19.453 1 94.5 108 ASN A C 1
ATOM 867 O O . ASN A 1 108 ? 5.477 55.656 18.516 1 94.5 108 ASN A O 1
ATOM 871 N N . ASN A 1 109 ? 5.5 57.469 19.766 1 94.5 109 ASN A N 1
ATOM 872 C CA . ASN A 1 109 ? 6.668 58.031 19.078 1 94.5 109 ASN A CA 1
ATOM 873 C C . ASN A 1 109 ? 7.613 58.719 20.062 1 94.5 109 ASN A C 1
ATOM 875 O O . ASN A 1 109 ? 7.355 59.844 20.516 1 94.5 109 ASN A O 1
ATOM 879 N N . PRO A 1 110 ? 8.711 58.219 20.453 1 95.94 110 PRO A N 1
ATOM 880 C CA . PRO A 1 110 ? 9.219 57 19.875 1 95.94 110 PRO A CA 1
ATOM 881 C C . PRO A 1 110 ? 8.516 55.75 20.406 1 95.94 110 PRO A C 1
ATOM 883 O O . PRO A 1 110 ? 8.031 55.75 21.547 1 95.94 110 PRO A O 1
ATOM 886 N N . GLN A 1 111 ? 8.398 54.75 19.531 1 97 111 GLN A N 1
ATOM 887 C CA . GLN A 1 111 ? 7.98 53.438 19.953 1 97 111 GLN A CA 1
ATOM 888 C C . GLN A 1 111 ? 9.117 52.688 20.656 1 97 111 GLN A C 1
ATOM 890 O O . GLN A 1 111 ? 10.164 52.438 20.062 1 97 111 GLN A O 1
ATOM 895 N N . ILE A 1 112 ? 8.992 52.344 21.953 1 95.81 112 ILE A N 1
ATOM 896 C CA . ILE A 1 112 ? 10.016 51.625 22.703 1 95.81 112 ILE A CA 1
ATOM 897 C C . ILE A 1 112 ? 9.867 50.125 22.453 1 95.81 112 ILE A C 1
ATOM 899 O O . ILE A 1 112 ? 8.859 49.5 22.844 1 95.81 112 ILE A O 1
ATOM 903 N N . ALA A 1 113 ? 10.789 49.531 21.812 1 96.56 113 ALA A N 1
ATOM 904 C CA . ALA A 1 113 ? 10.766 48.125 21.406 1 96.56 113 ALA A CA 1
ATOM 905 C C . ALA A 1 113 ? 11.906 47.344 22.047 1 96.56 113 ALA A C 1
ATOM 907 O O . ALA A 1 113 ? 12.688 46.688 21.359 1 96.56 113 ALA A O 1
ATOM 908 N N . GLN A 1 114 ? 11.938 47.25 23.375 1 95.06 114 GLN A N 1
ATOM 909 C CA . GLN A 1 114 ? 13.109 46.719 24.062 1 95.06 114 GLN A CA 1
ATOM 910 C C . GLN A 1 114 ? 12.727 45.562 24.984 1 95.06 114 GLN A C 1
ATOM 912 O O . GLN A 1 114 ? 13.594 44.906 25.562 1 95.06 114 GLN A O 1
ATOM 917 N N . ILE A 1 115 ? 11.445 45.281 25.094 1 91.81 115 ILE A N 1
ATOM 918 C CA . ILE A 1 115 ? 10.984 44.219 25.953 1 91.81 115 ILE A CA 1
ATOM 919 C C . ILE A 1 115 ? 10 43.312 25.203 1 91.81 115 ILE A C 1
ATOM 921 O O . ILE A 1 115 ? 9.289 43.781 24.297 1 91.81 115 ILE A O 1
ATOM 925 N N . GLN A 1 116 ? 9.977 42.062 25.578 1 92.38 116 GLN A N 1
ATOM 926 C CA . GLN A 1 116 ? 9.047 41.094 24.969 1 92.38 116 GLN A CA 1
ATOM 927 C C . GLN A 1 116 ? 7.602 41.562 25.156 1 92.38 116 GLN A C 1
ATOM 929 O O . GLN A 1 116 ? 7.27 42.188 26.172 1 92.38 116 GLN A O 1
ATOM 934 N N . PRO A 1 117 ? 6.723 41.25 24.219 1 92.25 117 PRO A N 1
ATOM 935 C CA . PRO A 1 117 ? 5.312 41.656 24.359 1 92.25 117 PRO A CA 1
ATOM 936 C C . PRO A 1 117 ? 4.543 40.719 25.297 1 92.25 117 PRO A C 1
ATOM 938 O O . PRO A 1 117 ? 5.023 39.625 25.641 1 92.25 117 PRO A O 1
ATOM 941 N N . PRO A 1 118 ? 3.396 41.188 25.734 1 89.94 118 PRO A N 1
ATOM 942 C CA . PRO A 1 118 ? 2.518 40.25 26.453 1 89.94 118 PRO A CA 1
ATOM 943 C C . PRO A 1 118 ? 2.053 39.094 25.594 1 89.94 118 PRO A C 1
ATOM 945 O O . PRO A 1 118 ? 1.936 39.219 24.375 1 89.94 118 PRO A O 1
ATOM 948 N N . MET A 1 119 ? 1.787 38 26.234 1 89.94 119 MET A N 1
ATOM 949 C CA . MET A 1 119 ? 1.246 36.844 25.531 1 89.94 119 MET A CA 1
ATOM 950 C C . MET A 1 119 ? -0.227 37.062 25.203 1 89.94 119 MET A C 1
ATOM 952 O O . MET A 1 119 ? -0.949 37.719 25.938 1 89.94 119 MET A O 1
ATOM 956 N N . CYS A 1 120 ? -0.623 36.5 24.094 1 91.56 120 CYS A N 1
ATOM 957 C CA . CYS A 1 120 ? -2.057 36.469 23.828 1 91.56 120 CYS A CA 1
ATOM 958 C C . CYS A 1 120 ? -2.777 35.562 24.828 1 91.56 120 CYS A C 1
ATOM 960 O O . CYS A 1 120 ? -2.191 34.625 25.344 1 91.56 120 CYS A O 1
ATOM 962 N N . PRO A 1 121 ? -4.027 35.875 25.141 1 87.12 121 PRO A N 1
ATOM 963 C CA . PRO A 1 121 ? -4.781 35 26.031 1 87.12 121 PRO A CA 1
ATOM 964 C C . PRO A 1 121 ? -4.762 33.531 25.594 1 87.12 121 PRO A C 1
ATOM 966 O O . PRO A 1 121 ? -5.055 33.25 24.438 1 87.12 121 PRO A O 1
ATOM 969 N N . GLN A 1 122 ? -4.375 32.594 26.5 1 82.94 122 GLN A N 1
ATOM 970 C CA . GLN A 1 122 ? -4.199 31.188 26.188 1 82.94 122 GLN A CA 1
ATOM 971 C C . GLN A 1 122 ? -4.348 30.312 27.422 1 82.94 122 GLN A C 1
ATOM 973 O O . GLN A 1 122 ? -4.457 30.844 28.547 1 82.94 122 GLN A O 1
ATOM 978 N N . THR A 1 123 ? -4.465 28.938 27.234 1 63.72 123 THR A N 1
ATOM 979 C CA . THR A 1 123 ? -4.703 27.969 28.297 1 63.72 123 THR A CA 1
ATOM 980 C C . THR A 1 123 ? -3.416 27.688 29.062 1 63.72 123 THR A C 1
ATOM 982 O O . THR A 1 123 ? -3.459 27.266 30.219 1 63.72 123 THR A O 1
ATOM 985 N N . LEU A 1 124 ? -2.307 27.516 28.422 1 56.44 124 LEU A N 1
ATOM 986 C CA . LEU A 1 124 ? -1.086 26.891 28.906 1 56.44 124 LEU A CA 1
ATOM 987 C C . LEU A 1 124 ? -0.51 27.641 30.094 1 56.44 124 LEU A C 1
ATOM 989 O O . LEU A 1 124 ? 0.562 27.297 30.609 1 56.44 124 LEU A O 1
ATOM 993 N N . LYS A 1 125 ? -1.244 28.484 30.766 1 49.91 125 LYS A N 1
ATOM 994 C CA . LYS A 1 125 ? -0.366 28.984 31.828 1 49.91 125 LYS A CA 1
ATOM 995 C C . LYS A 1 125 ? -0.26 28 32.969 1 49.91 125 LYS A C 1
ATOM 997 O O . LYS A 1 125 ? -1.258 27.391 33.375 1 49.91 125 LYS A O 1
ATOM 1002 N N . LYS A 1 126 ? 0.839 27.406 33.219 1 44.94 126 LYS A N 1
ATOM 1003 C CA . LYS A 1 126 ? 0.912 26.812 34.562 1 44.94 126 LYS A CA 1
ATOM 1004 C C . LYS A 1 126 ? 0.169 27.672 35.594 1 44.94 126 LYS A C 1
ATOM 1006 O O . LYS A 1 126 ? 0.012 28.875 35.406 1 44.94 126 LYS A O 1
ATOM 1011 N N . ASP A 1 127 ? -0.275 27.062 36.656 1 38.41 127 ASP A N 1
ATOM 1012 C CA . ASP A 1 127 ? -1.104 27.438 37.781 1 38.41 127 ASP A CA 1
ATOM 1013 C C . ASP A 1 127 ? -0.92 28.922 38.125 1 38.41 127 ASP A C 1
ATOM 1015 O O . ASP A 1 127 ? -1.776 29.516 38.781 1 38.41 127 ASP A O 1
ATOM 1019 N N . ASN A 1 128 ? 0.315 29.375 38.188 1 33.66 128 ASN A N 1
ATOM 1020 C CA . ASN A 1 128 ? 0.497 30.625 38.906 1 33.66 128 ASN A CA 1
ATOM 1021 C C . ASN A 1 128 ? 0.369 31.844 38 1 33.66 128 ASN A C 1
ATOM 1023 O O . ASN A 1 128 ? 0.732 32.938 38.375 1 33.66 128 ASN A O 1
ATOM 1027 N N . LEU A 1 129 ? 0.269 31.672 36.719 1 35.62 129 LEU A N 1
AT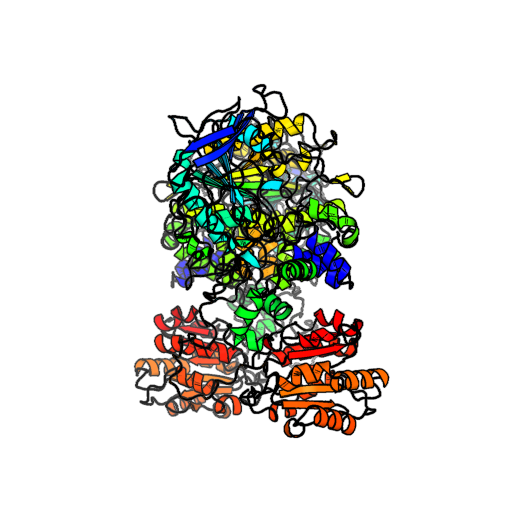OM 1028 C CA . LEU A 1 129 ? 0.235 32.969 36.062 1 35.62 129 LEU A CA 1
ATOM 1029 C C . LEU A 1 129 ? -1.195 33.5 35.969 1 35.62 129 LEU A C 1
ATOM 1031 O O . LEU A 1 129 ? -2.076 32.781 35.469 1 35.62 129 LEU A O 1
ATOM 1035 N N . THR A 1 130 ? -1.628 34.281 36.875 1 38.81 130 THR A N 1
ATOM 1036 C CA . THR A 1 130 ? -2.826 35.094 36.75 1 38.81 130 THR A CA 1
ATOM 1037 C C . THR A 1 130 ? -2.818 35.875 35.438 1 38.81 130 THR A C 1
ATOM 1039 O O . THR A 1 130 ? -1.759 36.094 34.844 1 38.81 130 THR A O 1
ATOM 1042 N N . ILE A 1 131 ? -3.938 36.062 34.656 1 44.53 131 ILE A N 1
ATOM 1043 C CA . ILE A 1 131 ? -4.102 36.969 33.531 1 44.53 131 ILE A CA 1
ATOM 1044 C C . ILE A 1 131 ? -3.186 38.188 33.688 1 44.53 131 ILE A C 1
ATOM 1046 O O . ILE A 1 131 ? -2.602 38.656 32.719 1 44.53 131 ILE A O 1
ATOM 1050 N N . SER A 1 132 ? -3.137 38.719 34.906 1 43.28 132 SER A N 1
ATOM 1051 C CA . SER A 1 132 ? -2.453 39.969 35.188 1 43.28 132 SER A CA 1
ATOM 1052 C C . SER A 1 132 ? -0.965 39.875 34.875 1 43.28 132 SER A C 1
ATOM 1054 O O . SER A 1 132 ? -0.299 40.906 34.688 1 43.28 132 SER A O 1
ATOM 1056 N N . GLU A 1 133 ? -0.375 38.625 35 1 50.34 133 GLU A N 1
ATOM 1057 C CA . GLU A 1 133 ? 1.083 38.688 35.062 1 50.34 133 GLU A CA 1
ATOM 1058 C C . GLU A 1 133 ? 1.699 38.469 33.688 1 50.34 133 GLU A C 1
ATOM 1060 O O . GLU A 1 133 ? 2.918 38.562 33.531 1 50.34 133 GLU A O 1
ATOM 1065 N N . GLY A 1 134 ? 0.832 38.406 32.469 1 70.69 134 GLY A N 1
ATOM 1066 C CA . GLY A 1 134 ? 1.644 38.344 31.266 1 70.69 134 GLY A CA 1
ATOM 1067 C C . GLY A 1 134 ? 0.833 38.125 30 1 70.69 134 GLY A C 1
ATOM 1068 O O . GLY A 1 134 ? 1.388 38.031 28.906 1 70.69 134 GLY A O 1
ATOM 1069 N N . GLU A 1 135 ? -0.507 38.125 30.203 1 83.31 135 GLU A N 1
ATOM 1070 C CA . GLU A 1 135 ? -1.362 37.969 29.031 1 83.31 135 GLU A CA 1
ATOM 1071 C C . GLU A 1 135 ? -2.189 39.25 28.797 1 83.31 135 GLU A C 1
ATOM 1073 O O . GLU A 1 135 ? -2.613 39.906 29.75 1 83.31 135 GLU A O 1
ATOM 1078 N N . SER A 1 136 ? -2.381 39.562 27.547 1 88.19 136 SER A N 1
ATOM 1079 C CA . SER A 1 136 ? -3.166 40.719 27.156 1 88.19 136 SER A CA 1
ATOM 1080 C C . SER A 1 136 ? -3.842 40.5 25.812 1 88.19 136 SER A C 1
ATOM 1082 O O . SER A 1 136 ? -3.303 39.812 24.953 1 88.19 136 SER A O 1
ATOM 1084 N N . GLU A 1 137 ? -5.031 41.094 25.688 1 92.94 137 GLU A N 1
ATOM 1085 C CA . GLU A 1 137 ? -5.648 41.062 24.359 1 92.94 137 GLU A CA 1
ATOM 1086 C C . GLU A 1 137 ? -4.887 41.969 23.375 1 92.94 137 GLU A C 1
ATOM 1088 O O . GLU A 1 137 ? -4.969 41.781 22.172 1 92.94 137 GLU A O 1
ATOM 1093 N N . ASP A 1 138 ? -4.262 42.969 23.984 1 94.38 138 ASP A N 1
ATOM 1094 C CA . ASP A 1 138 ? -3.326 43.719 23.172 1 94.38 138 ASP A CA 1
ATOM 1095 C C . ASP A 1 138 ? -1.991 43 23.031 1 94.38 138 ASP A C 1
ATOM 1097 O O . ASP A 1 138 ? -1.007 43.375 23.672 1 94.38 138 ASP A O 1
ATOM 1101 N N . CYS A 1 139 ? -1.92 42.031 22.188 1 94.75 139 CYS A N 1
ATOM 1102 C CA . CYS A 1 139 ? -0.788 41.125 22.156 1 94.75 139 CYS A CA 1
ATOM 1103 C C . CYS A 1 139 ? -0.253 40.938 20.75 1 94.75 139 CYS A C 1
ATOM 1105 O O . CYS A 1 139 ? 0.603 40.094 20.5 1 94.75 139 CYS A O 1
ATOM 1107 N N . LEU A 1 140 ? -0.695 41.688 19.734 1 97.69 140 LEU A N 1
ATOM 1108 C CA . LEU A 1 140 ? -0.297 41.5 18.344 1 97.69 140 LEU A CA 1
ATOM 1109 C C . LEU A 1 140 ? 0.963 42.281 18.016 1 97.69 140 LEU A C 1
ATOM 1111 O O . LEU A 1 140 ? 0.879 43.438 17.547 1 97.69 140 LEU A O 1
ATOM 1115 N N . TYR A 1 141 ? 2.076 41.656 18.219 1 97.69 141 TYR A N 1
ATOM 1116 C CA . TYR A 1 141 ? 3.395 42.219 18.016 1 97.69 141 TYR A CA 1
ATOM 1117 C C . TYR A 1 141 ? 4.32 41.25 17.297 1 97.69 141 TYR A C 1
ATOM 1119 O O . TYR A 1 141 ? 4.059 40.062 17.25 1 97.69 141 TYR A O 1
ATOM 1127 N N . ILE A 1 142 ? 5.418 41.781 16.656 1 98.38 142 ILE A N 1
ATOM 1128 C CA . ILE A 1 142 ? 6.488 40.969 16.094 1 98.38 142 ILE A CA 1
ATOM 1129 C C . ILE A 1 142 ? 7.824 41.375 16.719 1 98.38 142 ILE A C 1
ATOM 1131 O O . ILE A 1 142 ? 7.957 42.5 17.25 1 98.38 142 ILE A O 1
ATOM 1135 N N . ASN A 1 143 ? 8.719 40.469 16.766 1 98.19 143 ASN A N 1
ATOM 1136 C CA . ASN A 1 143 ? 10.117 40.75 17.062 1 98.19 143 ASN A CA 1
ATOM 1137 C C . ASN A 1 143 ? 10.977 40.75 15.805 1 98.19 143 ASN A C 1
ATOM 1139 O O . ASN A 1 143 ? 10.773 39.906 14.922 1 98.19 143 ASN A O 1
ATOM 1143 N N . ILE A 1 144 ? 11.906 41.688 15.711 1 98.69 144 ILE A N 1
ATOM 1144 C CA . ILE A 1 144 ? 12.805 41.812 14.57 1 98.69 144 ILE A CA 1
ATOM 1145 C C . ILE A 1 144 ? 14.258 41.812 15.047 1 98.69 144 ILE A C 1
ATOM 1147 O O . ILE A 1 144 ? 14.641 42.625 15.875 1 98.69 144 ILE A O 1
ATOM 1151 N N . PHE A 1 145 ? 15.047 40.906 14.562 1 98.56 145 PHE A N 1
ATOM 1152 C CA . PHE A 1 145 ? 16.484 40.812 14.812 1 98.56 145 PHE A CA 1
ATOM 1153 C C . PHE A 1 145 ? 17.266 41.062 13.531 1 98.56 145 PHE A C 1
ATOM 1155 O O . PHE A 1 145 ? 17.25 40.25 12.625 1 98.56 145 PHE A O 1
ATOM 1162 N N . SER A 1 146 ? 17.969 42.188 13.477 1 98.69 146 SER A N 1
ATOM 1163 C CA . SER A 1 146 ? 18.734 42.562 12.297 1 98.69 146 SER A CA 1
ATOM 1164 C C . SER A 1 146 ? 20.219 42.562 12.578 1 98.69 146 SER A C 1
ATOM 1166 O O . SER A 1 146 ? 20.672 43 13.648 1 98.69 146 SER A O 1
ATOM 1168 N N . PRO A 1 147 ? 20.984 42.031 11.547 1 98.12 147 PRO A N 1
ATOM 1169 C CA . PRO A 1 147 ? 22.438 42.125 11.734 1 98.12 147 PRO A CA 1
ATOM 1170 C C . PRO A 1 147 ? 22.922 43.594 11.828 1 98.12 147 PRO A C 1
ATOM 1172 O O . PRO A 1 147 ? 23.797 43.875 12.648 1 98.12 147 PRO A O 1
ATOM 1175 N N . ASN A 1 148 ? 22.406 44.406 10.992 1 97.25 148 ASN A N 1
ATOM 1176 C CA . ASN A 1 148 ? 22.75 45.844 10.906 1 97.25 148 ASN A CA 1
ATOM 1177 C C . ASN A 1 148 ? 21.656 46.625 10.188 1 97.25 148 ASN A C 1
ATOM 1179 O O . ASN A 1 148 ? 21.516 46.531 8.969 1 97.25 148 ASN A O 1
ATOM 1183 N N . VAL A 1 149 ? 20.969 47.5 10.938 1 96.81 149 VAL A N 1
ATOM 1184 C CA . VAL A 1 149 ? 19.828 48.219 10.352 1 96.81 149 VAL A CA 1
ATOM 1185 C C . VAL A 1 149 ? 20.344 49.312 9.406 1 96.81 149 VAL A C 1
ATOM 1187 O O . VAL A 1 149 ? 19.609 49.812 8.555 1 96.81 149 VAL A O 1
ATOM 1190 N N . LYS A 1 150 ? 21.609 49.688 9.484 1 93.75 150 LYS A N 1
ATOM 1191 C CA . LYS A 1 150 ? 22.172 50.75 8.672 1 93.75 150 LYS A CA 1
ATOM 1192 C C . LYS A 1 150 ? 22.844 50.188 7.418 1 93.75 150 LYS A C 1
ATOM 1194 O O . LYS A 1 150 ? 23.438 50.938 6.648 1 93.75 150 LYS A O 1
ATOM 1199 N N . THR A 1 151 ? 22.625 48.938 7.23 1 93.69 151 THR A N 1
ATOM 1200 C CA . THR A 1 151 ? 23.281 48.281 6.105 1 93.69 151 THR A CA 1
ATOM 1201 C C . THR A 1 151 ? 22.828 48.906 4.781 1 93.69 151 THR A C 1
ATOM 1203 O O . THR A 1 151 ? 21.703 49.375 4.672 1 93.69 151 THR A O 1
ATOM 1206 N N . THR A 1 152 ? 23.703 48.906 3.785 1 92.94 152 THR A N 1
ATOM 1207 C CA . THR A 1 152 ? 23.359 49.312 2.43 1 92.94 152 THR A CA 1
ATOM 1208 C C . THR A 1 152 ? 22.969 48.094 1.583 1 92.94 152 THR A C 1
ATOM 1210 O O . THR A 1 152 ? 22.172 48.219 0.642 1 92.94 152 THR A O 1
ATOM 1213 N N . ASN A 1 153 ? 23.578 47 1.895 1 95.44 153 ASN A N 1
ATOM 1214 C CA . ASN A 1 153 ? 23.203 45.75 1.253 1 95.44 153 ASN A CA 1
ATOM 1215 C C . ASN A 1 153 ? 22.156 45 2.07 1 95.44 153 ASN A C 1
ATOM 1217 O O . ASN A 1 153 ? 22.484 44.344 3.061 1 95.44 153 ASN A O 1
ATOM 1221 N N . LYS A 1 154 ? 20.969 44.844 1.604 1 97.94 154 LYS A N 1
ATOM 1222 C CA . LYS A 1 154 ? 19.828 44.344 2.369 1 97.94 154 LYS A CA 1
ATOM 1223 C C . LYS A 1 154 ? 19.969 42.844 2.609 1 97.94 154 LYS A C 1
ATOM 1225 O O . LYS A 1 154 ? 20.438 42.094 1.739 1 97.94 154 LYS A O 1
ATOM 1230 N N . TYR A 1 155 ? 19.594 42.344 3.75 1 98.62 155 TYR A N 1
ATOM 1231 C CA . TYR A 1 155 ? 19.688 40.969 4.164 1 98.62 155 TYR A CA 1
ATOM 1232 C C . TYR A 1 155 ? 18.438 40.188 3.758 1 98.62 155 TYR A C 1
ATOM 1234 O O . TYR A 1 155 ? 17.328 40.75 3.719 1 98.62 155 TYR A O 1
ATOM 1242 N N . PRO A 1 156 ? 18.609 38.875 3.393 1 98.75 156 PRO A N 1
ATOM 1243 C CA . PRO A 1 156 ? 17.406 38.031 3.328 1 98.75 156 PRO A CA 1
ATOM 1244 C C . PRO A 1 156 ? 16.672 37.969 4.664 1 98.75 156 PRO A C 1
ATOM 1246 O O . PRO A 1 156 ? 17.266 38.188 5.719 1 98.75 156 PRO A O 1
ATOM 1249 N N . VAL A 1 157 ? 15.352 37.656 4.645 1 98.88 157 VAL A N 1
ATOM 1250 C CA . VAL A 1 157 ? 14.508 37.75 5.828 1 98.88 157 VAL A CA 1
ATOM 1251 C C . VAL A 1 157 ? 13.883 36.375 6.109 1 98.88 157 VAL A C 1
ATOM 1253 O O . VAL A 1 157 ? 13.352 35.719 5.203 1 98.88 157 VAL A O 1
ATOM 1256 N N . PHE A 1 158 ? 14.07 35.875 7.301 1 98.81 158 PHE A N 1
ATOM 1257 C CA . PHE A 1 158 ? 13.438 34.688 7.812 1 98.81 158 PHE A CA 1
ATOM 1258 C C . PHE A 1 158 ? 12.273 35.031 8.734 1 98.81 158 PHE A C 1
ATOM 1260 O O . PHE A 1 158 ? 12.477 35.594 9.812 1 98.81 158 PHE A O 1
ATOM 1267 N N . VAL A 1 159 ? 11.055 34.75 8.32 1 98.88 159 VAL A N 1
ATOM 1268 C CA . VAL A 1 159 ? 9.867 35 9.125 1 98.88 159 VAL A CA 1
ATOM 1269 C C . VAL A 1 159 ? 9.359 33.688 9.719 1 98.88 159 VAL A C 1
ATOM 1271 O O . VAL A 1 159 ? 9.016 32.75 8.984 1 98.88 159 VAL A O 1
ATOM 1274 N N . LEU A 1 160 ? 9.25 33.656 11.008 1 98.62 160 LEU A N 1
ATOM 1275 C CA . LEU A 1 160 ? 8.828 32.438 11.695 1 98.62 160 LEU A CA 1
ATOM 1276 C C . LEU A 1 160 ? 7.426 32.594 12.281 1 98.62 160 LEU A C 1
ATOM 1278 O O . LEU A 1 160 ? 7.18 33.531 13.047 1 98.62 160 LEU A O 1
ATOM 1282 N N . ILE A 1 161 ? 6.547 31.688 11.922 1 97.69 161 ILE A N 1
ATOM 1283 C CA . ILE A 1 161 ? 5.254 31.547 12.586 1 97.69 161 ILE A CA 1
ATOM 1284 C C . ILE A 1 161 ? 5.305 30.375 13.562 1 97.69 161 ILE A C 1
ATOM 1286 O O . ILE A 1 161 ? 5.297 29.219 13.148 1 97.69 161 ILE A O 1
ATOM 1290 N N . PRO A 1 162 ? 5.332 30.688 14.781 1 91.81 162 PRO A N 1
ATOM 1291 C CA . PRO A 1 162 ? 5.402 29.594 15.758 1 91.81 162 PRO A CA 1
ATOM 1292 C C . PRO A 1 162 ? 4.125 28.75 15.797 1 91.81 162 PRO A C 1
ATOM 1294 O O . PRO A 1 162 ? 3.049 29.25 15.453 1 91.81 162 PRO A O 1
ATOM 1297 N N . GLY A 1 163 ? 4.285 27.578 16.25 1 91.69 163 GLY A N 1
ATOM 1298 C CA . GLY A 1 163 ? 3.143 26.703 16.438 1 91.69 163 GLY A CA 1
ATOM 1299 C C . GLY A 1 163 ? 2.557 26.75 17.828 1 91.69 163 GLY A C 1
ATOM 1300 O O . GLY A 1 163 ? 2.662 27.781 18.516 1 91.69 163 GLY A O 1
ATOM 1301 N N . GLY A 1 164 ? 1.823 25.719 18.156 1 88.12 164 GLY A N 1
ATOM 1302 C CA . GLY A 1 164 ? 1.174 25.641 19.453 1 88.12 164 GLY A CA 1
ATOM 1303 C C . GLY A 1 164 ? -0.287 25.234 19.359 1 88.12 164 GLY A C 1
ATOM 1304 O O . GLY A 1 164 ? -1.086 25.594 20.234 1 88.12 164 GLY A O 1
ATOM 1305 N N . GLY A 1 165 ? -0.672 24.578 18.391 1 88.44 165 GLY A N 1
ATOM 1306 C CA . GLY A 1 165 ? -1.998 24 18.25 1 88.44 165 GLY A CA 1
ATOM 1307 C C . GLY A 1 165 ? -3.092 25.031 18.078 1 88.44 165 GLY A C 1
ATOM 1308 O O . GLY A 1 165 ? -4.27 24.75 18.312 1 88.44 165 GLY A O 1
ATOM 1309 N N . PHE A 1 166 ? -2.768 26.297 17.859 1 89.94 166 PHE A N 1
ATOM 1310 C CA . PHE A 1 166 ? -3.652 27.438 17.734 1 89.94 166 PHE A CA 1
ATOM 1311 C C . PHE A 1 166 ? -4.238 27.812 19.094 1 89.94 166 PHE A C 1
ATOM 1313 O O . PHE A 1 166 ? -5.195 28.594 19.172 1 89.94 166 PHE A O 1
ATOM 1320 N N . ASP A 1 167 ? -3.697 27.266 20.156 1 85.75 167 ASP A N 1
ATOM 1321 C CA . ASP A 1 167 ? -4.301 27.578 21.453 1 85.75 167 ASP A CA 1
ATOM 1322 C C . ASP A 1 167 ? -3.24 27.969 22.484 1 85.75 167 ASP A C 1
ATOM 1324 O O . ASP A 1 167 ? -3.568 28.438 23.578 1 85.75 167 ASP A O 1
ATOM 1328 N N . SER A 1 168 ? -1.97 27.797 22.047 1 83.44 168 SER A N 1
ATOM 1329 C CA . SER A 1 168 ? -0.925 28.172 22.984 1 83.44 168 SER A CA 1
ATOM 1330 C C . SER A 1 168 ? 0.329 28.641 22.266 1 83.44 168 SER A C 1
ATOM 1332 O O . SER A 1 168 ? 0.519 28.359 21.078 1 83.44 168 SER A O 1
ATOM 1334 N N . GLY A 1 169 ? 1.12 29.469 23.062 1 84.88 169 GLY A N 1
ATOM 1335 C CA . GLY A 1 169 ? 2.408 29.906 22.547 1 84.88 169 GLY A CA 1
ATOM 1336 C C . GLY A 1 169 ? 2.604 31.406 22.641 1 84.88 169 GLY A C 1
ATOM 1337 O O . GLY A 1 169 ? 1.639 32.156 22.797 1 84.88 169 GLY A O 1
ATOM 1338 N N . SER A 1 170 ? 3.859 31.719 22.672 1 87.56 170 SER A N 1
ATOM 1339 C CA . SER A 1 170 ? 4.281 33.125 22.672 1 87.56 170 SER A CA 1
ATOM 1340 C C . SER A 1 170 ? 5.66 33.281 22.031 1 87.56 170 SER A C 1
ATOM 1342 O O . SER A 1 170 ? 6.48 32.375 22.078 1 87.56 170 SER A O 1
ATOM 1344 N N . ILE A 1 171 ? 5.875 34.406 21.453 1 90.62 171 ILE A N 1
ATOM 1345 C CA . ILE A 1 171 ? 7.184 34.656 20.844 1 90.62 171 ILE A CA 1
ATOM 1346 C C . ILE A 1 171 ? 8.242 34.75 21.938 1 90.62 171 ILE A C 1
ATOM 1348 O O . ILE A 1 171 ? 9.43 34.5 21.688 1 90.62 171 ILE A O 1
ATOM 1352 N N . LYS A 1 172 ? 7.816 35 23.141 1 87.06 172 LYS A N 1
ATOM 1353 C CA . LYS A 1 172 ? 8.727 35.094 24.281 1 87.06 172 LYS A CA 1
ATOM 1354 C C . LYS A 1 172 ? 9.391 33.75 24.562 1 87.06 172 LYS A C 1
ATOM 1356 O O . LYS A 1 172 ? 10.547 33.719 24.984 1 87.06 172 LYS A O 1
ATOM 1361 N N . GLU A 1 173 ? 8.711 32.75 24.328 1 85.44 173 GLU A N 1
ATOM 1362 C CA . GLU A 1 173 ? 9.18 31.422 24.703 1 85.44 173 GLU A CA 1
ATOM 1363 C C . GLU A 1 173 ? 10.391 31.016 23.859 1 85.44 173 GLU A C 1
ATOM 1365 O O . GLU A 1 173 ? 11.148 30.125 24.25 1 85.44 173 GLU A O 1
ATOM 1370 N N . TRP A 1 174 ? 10.625 31.672 22.797 1 89.69 174 TRP A N 1
ATOM 1371 C CA . TRP A 1 174 ? 11.695 31.281 21.875 1 89.69 174 TRP A CA 1
ATOM 1372 C C . TRP A 1 174 ? 12.961 32.094 22.156 1 89.69 174 TRP A C 1
ATOM 1374 O O . TRP A 1 174 ? 14.016 31.797 21.594 1 89.69 174 TRP A O 1
ATOM 1384 N N . GLY A 1 175 ? 12.852 33.031 23 1 88.19 175 GLY A N 1
ATOM 1385 C CA . GLY A 1 175 ? 14.023 33.844 23.344 1 88.19 175 GLY A CA 1
ATOM 1386 C C . GLY A 1 175 ? 14.578 34.625 22.172 1 88.19 175 GLY A C 1
ATOM 1387 O O . GLY A 1 175 ? 13.836 35 21.266 1 88.19 175 GLY A O 1
ATOM 1388 N N . TYR A 1 176 ? 15.883 35 22.266 1 94.44 176 TYR A N 1
ATOM 1389 C CA . TYR A 1 176 ? 16.5 35.781 21.219 1 94.44 176 TYR A CA 1
ATOM 1390 C C . TYR A 1 176 ? 17.906 35.281 20.891 1 94.44 176 TYR A C 1
ATOM 1392 O O . TYR A 1 176 ? 18.391 35.438 19.781 1 94.44 176 TYR A O 1
ATOM 1400 N N . LYS A 1 177 ? 18.547 34.562 21.828 1 96.62 177 LYS A N 1
ATOM 1401 C CA . LYS A 1 177 ? 19.938 34.188 21.656 1 96.62 177 LYS A CA 1
ATOM 1402 C C . LYS A 1 177 ? 20.094 33.156 20.531 1 96.62 177 LYS A C 1
ATOM 1404 O O . LYS A 1 177 ? 21.047 33.25 19.75 1 96.62 177 LYS A O 1
ATOM 1409 N N . GLY A 1 178 ? 19.203 32.188 20.531 1 97.25 178 GLY A N 1
ATOM 1410 C CA . GLY A 1 178 ? 19.266 31.172 19.5 1 97.25 178 GLY A CA 1
ATOM 1411 C C . GLY A 1 178 ? 19.094 31.734 18.094 1 97.25 178 GLY A C 1
ATOM 1412 O O . GLY A 1 178 ? 19.781 31.312 17.156 1 97.25 178 GLY A O 1
ATOM 1413 N N . PHE A 1 179 ? 18.188 32.719 17.891 1 98 179 PHE A N 1
ATOM 1414 C CA . PHE A 1 179 ? 17.953 33.344 16.609 1 98 179 PHE A CA 1
ATOM 1415 C C . PHE A 1 179 ? 19.172 34.125 16.156 1 98 179 PHE A C 1
ATOM 1417 O O . PHE A 1 179 ? 19.516 34.125 14.977 1 98 179 PHE A O 1
ATOM 1424 N N . ILE A 1 180 ? 19.781 34.812 17.109 1 98.06 180 ILE A N 1
ATOM 1425 C CA . ILE A 1 180 ? 20.984 35.594 16.781 1 98.06 180 ILE A CA 1
ATOM 1426 C C . ILE A 1 180 ? 22.109 34.656 16.375 1 98.06 180 ILE A C 1
ATOM 1428 O O . ILE A 1 180 ? 22.766 34.875 15.352 1 98.06 180 ILE A O 1
ATOM 1432 N N . THR A 1 181 ? 22.281 33.562 17.078 1 98.38 181 THR A N 1
ATOM 1433 C CA . THR A 1 181 ? 23.375 32.625 16.859 1 98.38 181 THR A CA 1
ATOM 1434 C C . THR A 1 181 ? 23.203 31.875 15.547 1 98.38 181 THR A C 1
ATOM 1436 O O . THR A 1 181 ? 24.125 31.797 14.734 1 98.38 181 THR A O 1
ATOM 1439 N N . ASN A 1 182 ? 22.047 31.359 15.328 1 98.44 182 ASN A N 1
ATOM 1440 C CA . ASN A 1 182 ? 21.859 30.391 14.25 1 98.44 182 ASN A CA 1
ATOM 1441 C C . ASN A 1 182 ? 21.469 31.078 12.945 1 98.44 182 ASN A C 1
ATOM 1443 O O . ASN A 1 182 ? 21.578 30.5 11.867 1 98.44 182 ASN A O 1
ATOM 1447 N N . PHE A 1 183 ? 20.953 32.375 12.953 1 98.75 183 PHE A N 1
ATOM 1448 C CA . PHE A 1 183 ? 20.469 33 11.734 1 98.75 183 PHE A CA 1
ATOM 1449 C C . PHE A 1 183 ? 21.109 34.375 11.547 1 98.75 183 PHE A C 1
ATOM 1451 O O . PHE A 1 183 ? 21.75 34.625 10.516 1 98.75 183 PHE A O 1
ATOM 1458 N N . VAL A 1 184 ? 21 35.25 12.547 1 98.75 184 VAL A N 1
ATOM 1459 C CA . VAL A 1 184 ? 21.453 36.625 12.398 1 98.75 184 VAL A CA 1
ATOM 1460 C C . VAL A 1 184 ? 22.969 36.625 12.156 1 98.75 184 VAL A C 1
ATOM 1462 O O . VAL A 1 184 ? 23.469 37.406 11.336 1 98.75 184 VAL A O 1
ATOM 1465 N N . SER A 1 185 ? 23.672 35.781 12.828 1 98.25 185 SER A N 1
ATOM 1466 C CA . SER A 1 185 ? 25.109 35.688 12.672 1 98.25 185 SER A CA 1
ATOM 1467 C C . SER A 1 185 ? 25.484 35.219 11.258 1 98.25 185 SER A C 1
ATOM 1469 O O . SER A 1 185 ? 26.625 35.438 10.82 1 98.25 185 SER A O 1
ATOM 1471 N N . ASN A 1 186 ? 24.547 34.688 10.547 1 98.06 186 ASN A N 1
ATOM 1472 C CA . ASN A 1 186 ? 24.75 34.25 9.172 1 98.06 186 ASN A CA 1
ATOM 1473 C C . ASN A 1 186 ? 24.266 35.281 8.172 1 98.06 186 ASN A C 1
ATOM 1475 O O . ASN A 1 186 ? 24.172 35 6.977 1 98.06 186 ASN A O 1
ATOM 1479 N N . GLY A 1 187 ? 23.875 36.438 8.625 1 98.25 187 GLY A N 1
ATOM 1480 C CA . GLY A 1 187 ? 23.453 37.5 7.746 1 98.25 187 GLY A CA 1
ATOM 1481 C C . GLY A 1 187 ? 22 37.406 7.328 1 98.25 187 GLY A C 1
ATOM 1482 O O . GLY A 1 187 ? 21.656 37.625 6.168 1 98.25 187 GLY A O 1
ATOM 1483 N N . ILE A 1 188 ? 21.172 37.031 8.234 1 98.81 188 ILE A N 1
ATOM 1484 C CA . ILE A 1 188 ? 19.75 36.875 7.992 1 98.81 188 ILE A CA 1
ATOM 1485 C C . ILE A 1 188 ? 18.953 37.688 9.016 1 98.81 188 ILE A C 1
ATOM 1487 O O . ILE A 1 188 ? 19.281 37.656 10.211 1 98.81 188 ILE A O 1
ATOM 1491 N N . ILE A 1 189 ? 18 38.469 8.594 1 98.88 189 ILE A N 1
ATOM 1492 C CA . ILE A 1 189 ? 17.062 39.094 9.523 1 98.88 189 ILE A CA 1
ATOM 1493 C C . ILE A 1 189 ? 16.016 38.062 9.961 1 98.88 189 ILE A C 1
ATOM 1495 O O . ILE A 1 189 ? 15.523 37.281 9.141 1 98.88 189 ILE A O 1
ATOM 1499 N N . VAL A 1 190 ? 15.734 38.031 11.25 1 98.88 190 VAL A N 1
ATOM 1500 C CA . VAL A 1 190 ? 14.711 37.125 11.773 1 98.88 190 VAL A CA 1
ATOM 1501 C C . VAL A 1 190 ? 13.508 37.938 12.25 1 98.88 190 VAL A C 1
ATOM 1503 O O . VAL A 1 190 ? 13.672 38.938 12.961 1 98.88 190 VAL A O 1
ATOM 1506 N N . VAL A 1 191 ? 12.344 37.562 11.82 1 98.88 191 VAL A N 1
ATOM 1507 C CA . VAL A 1 191 ? 11.086 38.125 12.32 1 98.88 191 VAL A CA 1
ATOM 1508 C C . VAL A 1 191 ? 10.25 37 12.938 1 98.88 191 VAL A C 1
ATOM 1510 O O . VAL A 1 191 ? 10.008 35.969 12.312 1 98.88 191 VAL A O 1
ATOM 1513 N N . VAL A 1 192 ? 9.836 37.156 14.148 1 98.44 192 VAL A N 1
ATOM 1514 C CA . VAL A 1 192 ? 8.969 36.188 14.82 1 98.44 192 VAL A CA 1
ATOM 1515 C C . VAL A 1 192 ? 7.594 36.812 15.055 1 98.44 192 VAL A C 1
ATOM 1517 O O . VAL A 1 192 ? 7.48 37.906 15.609 1 98.44 192 VAL A O 1
ATOM 1520 N N . VAL A 1 193 ? 6.531 36.062 14.758 1 98.25 193 VAL A N 1
ATOM 1521 C CA . VAL A 1 193 ? 5.191 36.625 14.68 1 98.25 193 VAL A CA 1
ATOM 1522 C C . VAL A 1 193 ? 4.34 36.094 15.836 1 98.25 193 VAL A C 1
ATOM 1524 O O . VAL A 1 193 ? 4.301 34.906 16.094 1 98.25 193 VAL A O 1
ATOM 1527 N N . GLN A 1 194 ? 3.742 37 16.547 1 96.94 194 GLN A N 1
ATOM 1528 C CA . GLN A 1 194 ? 2.707 36.625 17.516 1 96.94 194 GLN A CA 1
ATOM 1529 C C . GLN A 1 194 ? 1.313 36.938 16.953 1 96.94 194 GLN A C 1
ATOM 1531 O O . GLN A 1 194 ? 1.095 37.938 16.312 1 96.94 194 GLN A O 1
ATOM 1536 N N . TYR A 1 195 ? 0.373 36.062 17.125 1 97.19 195 TYR A N 1
ATOM 1537 C CA . TYR A 1 195 ? -0.994 36.125 16.625 1 97.19 195 TYR A CA 1
ATOM 1538 C C . TYR A 1 195 ? -1.99 35.625 17.672 1 97.19 195 TYR A C 1
ATOM 1540 O O . TYR A 1 195 ? -1.602 35.031 18.672 1 97.19 195 TYR A O 1
ATOM 1548 N N . ARG A 1 196 ? -3.299 35.906 17.531 1 95.94 196 ARG A N 1
ATOM 1549 C CA . ARG A 1 196 ? -4.328 35.5 18.484 1 95.94 196 ARG A CA 1
ATOM 1550 C C . ARG A 1 196 ? -4.52 34 18.484 1 95.94 196 ARG A C 1
ATOM 1552 O O . ARG A 1 196 ? -4.469 33.344 17.422 1 95.94 196 ARG A O 1
ATOM 1559 N N . LEU A 1 197 ? -4.824 33.531 19.625 1 93 197 LEU A N 1
ATOM 1560 C CA . LEU A 1 197 ? -4.961 32.094 19.844 1 93 197 LEU A CA 1
ATOM 1561 C C . LEU A 1 197 ? -6.348 31.75 20.391 1 93 197 LEU A C 1
ATOM 1563 O O . LEU A 1 197 ? -7.094 32.656 20.797 1 93 197 LEU A O 1
ATOM 1567 N N . GLY A 1 198 ? -6.699 30.5 20.312 1 91.94 198 GLY A N 1
ATOM 1568 C CA . GLY A 1 198 ? -7.914 30.016 20.938 1 91.94 198 GLY A CA 1
ATOM 1569 C C . GLY A 1 198 ? -9.172 30.688 20.422 1 91.94 198 GLY A C 1
ATOM 1570 O O . GLY A 1 198 ? -9.289 30.953 19.234 1 91.94 198 GLY A O 1
ATOM 1571 N N . ILE A 1 199 ? -10.016 30.984 21.328 1 92.06 199 ILE A N 1
ATOM 1572 C CA . ILE A 1 199 ? -11.32 31.562 21.016 1 92.06 199 ILE A CA 1
ATOM 1573 C C . ILE A 1 199 ? -11.117 32.938 20.359 1 92.06 199 ILE A C 1
ATOM 1575 O O . ILE A 1 199 ? -11.836 33.281 19.422 1 92.06 199 ILE A O 1
ATOM 1579 N N . HIS A 1 200 ? -10.102 33.688 20.766 1 92.75 200 HIS A N 1
ATOM 1580 C CA . HIS A 1 200 ? -9.852 35.031 20.234 1 92.75 200 HIS A CA 1
ATOM 1581 C C . HIS A 1 200 ? -9.461 34.969 18.766 1 92.75 200 HIS A C 1
ATOM 1583 O O . HIS A 1 200 ? -9.812 35.844 17.984 1 92.75 200 HIS A O 1
ATOM 1589 N N . GLY A 1 201 ? -8.828 33.906 18.391 1 95 201 GLY A N 1
ATOM 1590 C CA . GLY A 1 201 ? -8.289 33.875 17.047 1 95 201 GLY A CA 1
ATOM 1591 C C . GLY A 1 201 ? -9.062 32.969 16.109 1 95 201 GLY A C 1
ATOM 1592 O O . GLY A 1 201 ? -9.039 33.156 14.891 1 95 201 GLY A O 1
ATOM 1593 N N . PHE A 1 202 ? -9.828 31.969 16.703 1 94.5 202 PHE A N 1
ATOM 1594 C CA . PHE A 1 202 ? -10.219 30.906 15.789 1 94.5 202 PHE A CA 1
ATOM 1595 C C . PHE A 1 202 ? -11.664 30.484 16.031 1 94.5 202 PHE A C 1
ATOM 1597 O O . PHE A 1 202 ? -12.203 29.641 15.305 1 94.5 202 PHE A O 1
ATOM 1604 N N . PHE A 1 203 ? -12.336 30.984 17.031 1 93.69 203 PHE A N 1
ATOM 1605 C CA . PHE A 1 203 ? -13.781 30.859 17.156 1 93.69 203 PHE A CA 1
ATOM 1606 C C . PHE A 1 203 ? -14.492 31.734 16.141 1 93.69 203 PHE A C 1
ATOM 1608 O O . PHE A 1 203 ? -14.016 32.844 15.812 1 93.69 203 PHE A O 1
ATOM 1615 N N . THR A 1 204 ? -15.656 31.297 15.648 1 93.88 204 THR A N 1
ATOM 1616 C CA . THR A 1 204 ? -16.406 32.094 14.695 1 93.88 204 THR A CA 1
ATOM 1617 C C . THR A 1 204 ? -17.906 31.828 14.812 1 93.88 204 THR A C 1
ATOM 1619 O O . THR A 1 204 ? -18.312 30.703 15.125 1 93.88 204 THR A O 1
ATOM 1622 N N . THR A 1 205 ? -18.656 32.844 14.617 1 91.69 205 THR A N 1
ATOM 1623 C CA . THR A 1 205 ? -20.094 32.719 14.43 1 91.69 205 THR A CA 1
ATOM 1624 C C . THR A 1 205 ? -20.453 32.781 12.953 1 91.69 205 THR A C 1
ATOM 1626 O O . THR A 1 205 ? -21.625 32.844 12.602 1 91.69 205 THR A O 1
ATOM 1629 N N . PHE A 1 206 ? -19.375 32.844 12.164 1 90.94 206 PHE A N 1
ATOM 1630 C CA . PHE A 1 206 ? -19.531 32.969 10.719 1 90.94 206 PHE A CA 1
ATOM 1631 C C . PHE A 1 206 ? -20.344 34.219 10.359 1 90.94 206 PHE A C 1
ATOM 1633 O O . PHE A 1 206 ? -21.281 34.125 9.562 1 90.94 206 PHE A O 1
ATOM 1640 N N . THR A 1 207 ? -20.062 35.281 11.031 1 89.12 207 THR A N 1
ATOM 1641 C CA . THR A 1 207 ? -20.562 36.625 10.766 1 89.12 207 THR A CA 1
ATOM 1642 C C . THR A 1 207 ? -19.422 37.594 10.602 1 89.12 207 THR A C 1
ATOM 1644 O O . THR A 1 207 ? -18.266 37.281 10.906 1 89.12 207 THR A O 1
ATOM 1647 N N . ASP A 1 208 ? -19.734 38.812 10.172 1 85.62 208 ASP A N 1
ATOM 1648 C CA . ASP A 1 208 ? -18.703 39.844 10.039 1 85.62 208 ASP A CA 1
ATOM 1649 C C . ASP A 1 208 ? -18.234 40.312 11.406 1 85.62 208 ASP A C 1
ATOM 1651 O O . ASP A 1 208 ? -17.125 40.844 11.531 1 85.62 208 ASP A O 1
ATOM 1655 N N . GLU A 1 209 ? -19.078 40.156 12.398 1 89.5 209 GLU A N 1
ATOM 1656 C CA . GLU A 1 209 ? -18.688 40.562 13.75 1 89.5 209 GLU A CA 1
ATOM 1657 C C . GLU A 1 209 ? -17.609 39.625 14.32 1 89.5 209 GLU A C 1
ATOM 1659 O O . GLU A 1 209 ? -16.75 40.094 15.07 1 89.5 209 GLU A O 1
ATOM 1664 N N . ILE A 1 210 ? -17.734 38.375 14.047 1 94.19 210 ILE A N 1
ATOM 1665 C CA . ILE A 1 210 ? -16.75 37.406 14.477 1 94.19 210 ILE A CA 1
ATOM 1666 C C . ILE A 1 210 ? -16.438 36.469 13.32 1 94.19 210 ILE A C 1
ATOM 1668 O O . ILE A 1 210 ? -16.812 35.281 13.344 1 94.19 210 ILE A O 1
ATOM 1672 N N . PRO A 1 211 ? -15.688 36.938 12.359 1 93 211 PRO A N 1
ATOM 1673 C CA . PRO A 1 211 ? -15.398 36.156 11.156 1 93 211 PRO A CA 1
ATOM 1674 C C . PRO A 1 211 ? -14.438 35 11.414 1 93 211 PRO A C 1
ATOM 1676 O O . PRO A 1 211 ? -13.727 35 12.422 1 93 211 PRO A O 1
ATOM 1679 N N . PRO A 1 212 ? -14.469 34.031 10.523 1 93.81 212 PRO A N 1
ATOM 1680 C CA . PRO A 1 212 ? -13.531 32.938 10.68 1 93.81 212 PRO A CA 1
ATOM 1681 C C . PRO A 1 212 ? -12.094 33.312 10.328 1 93.81 212 PRO A C 1
ATOM 1683 O O . PRO A 1 212 ? -11.867 34.344 9.688 1 93.81 212 PRO A O 1
ATOM 1686 N N . ASN A 1 213 ? -11.102 32.625 10.773 1 95.75 213 ASN A N 1
ATOM 1687 C CA . ASN A 1 213 ? -9.703 32.625 10.359 1 95.75 213 ASN A CA 1
ATOM 1688 C C . ASN A 1 213 ? -9.023 33.938 10.766 1 95.75 213 ASN A C 1
ATOM 1690 O O . ASN A 1 213 ? -8.148 34.438 10.047 1 95.75 213 ASN A O 1
ATOM 1694 N N . ARG A 1 214 ? -9.43 34.531 11.867 1 96.88 214 ARG A N 1
ATOM 1695 C CA . ARG A 1 214 ? -8.836 35.781 12.297 1 96.88 214 ARG A CA 1
ATOM 1696 C C . ARG A 1 214 ? -7.371 35.594 12.68 1 96.88 214 ARG A C 1
ATOM 1698 O O . ARG A 1 214 ? -6.535 36.469 12.391 1 96.88 214 ARG A O 1
ATOM 1705 N N . GLY A 1 215 ? -7.07 34.5 13.352 1 97.31 215 GLY A N 1
ATOM 1706 C CA . GLY A 1 215 ? -5.699 34.25 13.766 1 97.31 215 GLY A CA 1
ATOM 1707 C C . GLY A 1 215 ? -4.723 34.188 12.609 1 97.31 215 GLY A C 1
ATOM 1708 O O . GLY A 1 215 ? -3.623 34.719 12.688 1 97.31 215 GLY A O 1
ATOM 1709 N N . VAL A 1 216 ? -5.102 33.562 11.516 1 97.62 216 VAL A N 1
ATOM 1710 C CA . VAL A 1 216 ? -4.207 33.469 10.367 1 97.62 216 VAL A CA 1
ATOM 1711 C C . VAL A 1 216 ? -4.195 34.781 9.594 1 97.62 216 VAL A C 1
ATOM 1713 O O . VAL A 1 216 ? -3.221 35.094 8.906 1 97.62 216 VAL A O 1
ATOM 1716 N N . TYR A 1 217 ? -5.238 35.531 9.727 1 97.12 217 TYR A N 1
ATOM 1717 C CA . TYR A 1 217 ? -5.219 36.844 9.094 1 97.12 217 TYR A CA 1
ATOM 1718 C C . TYR A 1 217 ? -4.305 37.781 9.844 1 97.12 217 TYR A C 1
ATOM 1720 O O . TYR A 1 217 ? -3.672 38.656 9.242 1 97.12 217 TYR A O 1
ATOM 1728 N N . ASP A 1 218 ? -4.273 37.688 11.227 1 98.44 218 ASP A N 1
ATOM 1729 C CA . ASP A 1 218 ? -3.234 38.406 11.961 1 98.44 218 ASP A CA 1
ATOM 1730 C C . ASP A 1 218 ? -1.859 38.156 11.344 1 98.44 218 ASP A C 1
ATOM 1732 O O . ASP A 1 218 ? -1.067 39.094 11.188 1 98.44 218 ASP A O 1
ATOM 1736 N N . GLN A 1 219 ? -1.547 36.906 11.008 1 98.62 219 GLN A N 1
ATOM 1737 C CA . GLN A 1 219 ? -0.282 36.531 10.391 1 98.62 219 GLN A CA 1
ATOM 1738 C C . GLN A 1 219 ? -0.103 37.188 9.031 1 98.62 219 GLN A C 1
ATOM 1740 O O . GLN A 1 219 ? 0.995 37.656 8.695 1 98.62 219 GLN A O 1
ATOM 1745 N N . THR A 1 220 ? -1.185 37.25 8.227 1 98.44 220 THR A N 1
ATOM 1746 C CA . THR A 1 220 ? -1.147 37.938 6.934 1 98.44 220 THR A CA 1
ATOM 1747 C C . THR A 1 220 ? -0.752 39.406 7.094 1 98.44 220 THR A C 1
ATOM 1749 O O . THR A 1 220 ? 0.076 39.906 6.336 1 98.44 220 THR A O 1
ATOM 1752 N N . ASN A 1 221 ? -1.36 40 8.062 1 98.56 221 ASN A N 1
ATOM 1753 C CA . ASN A 1 221 ? -1.04 41.406 8.289 1 98.56 221 ASN A CA 1
ATOM 1754 C C . ASN A 1 221 ? 0.399 41.594 8.758 1 98.56 221 ASN A C 1
ATOM 1756 O O . ASN A 1 221 ? 1.045 42.594 8.438 1 98.56 221 ASN A O 1
ATOM 1760 N N . ALA A 1 222 ? 0.88 40.688 9.57 1 98.75 222 ALA A N 1
ATOM 1761 C CA . ALA A 1 222 ? 2.293 40.719 9.938 1 98.75 222 ALA A CA 1
ATOM 1762 C C . ALA A 1 222 ? 3.182 40.594 8.703 1 98.75 222 ALA A C 1
ATOM 1764 O O . ALA A 1 222 ? 4.191 41.281 8.586 1 98.75 222 ALA A O 1
ATOM 1765 N N . LEU A 1 223 ? 2.828 39.688 7.785 1 98.81 223 LEU A N 1
ATOM 1766 C CA . LEU A 1 223 ? 3.582 39.5 6.551 1 98.81 223 LEU A CA 1
ATOM 1767 C C . LEU A 1 223 ? 3.533 40.781 5.691 1 98.81 223 LEU A C 1
ATOM 1769 O O . LEU A 1 223 ? 4.523 41.125 5.055 1 98.81 223 LEU A O 1
ATOM 1773 N N . LYS A 1 224 ? 2.391 41.438 5.652 1 98.44 224 LYS A N 1
ATOM 1774 C CA . LYS A 1 224 ? 2.281 42.688 4.941 1 98.44 224 LYS A CA 1
ATOM 1775 C C . LYS A 1 224 ? 3.199 43.75 5.551 1 98.44 224 LYS A C 1
ATOM 1777 O O . LYS A 1 224 ? 3.838 44.531 4.828 1 98.44 224 LYS A O 1
ATOM 1782 N N . PHE A 1 225 ? 3.199 43.812 6.848 1 98.56 225 PHE A N 1
ATOM 1783 C CA . PHE A 1 225 ? 4.117 44.719 7.527 1 98.56 225 PHE A CA 1
ATOM 1784 C C . PHE A 1 225 ? 5.555 44.469 7.086 1 98.56 225 PHE A C 1
ATOM 1786 O O . PHE A 1 225 ? 6.289 45.406 6.77 1 98.56 225 PHE A O 1
ATOM 1793 N N . VAL A 1 226 ? 5.969 43.188 7.137 1 98.81 226 VAL A N 1
ATOM 1794 C CA . VAL A 1 226 ? 7.328 42.844 6.754 1 98.81 226 VAL A CA 1
ATOM 1795 C C . VAL A 1 226 ? 7.594 43.25 5.309 1 98.81 226 VAL A C 1
ATOM 1797 O O . VAL A 1 226 ? 8.609 43.875 5.02 1 98.81 226 VAL A O 1
ATOM 1800 N N . LYS A 1 227 ? 6.73 42.938 4.441 1 98.44 227 LYS A N 1
ATOM 1801 C CA . LYS A 1 227 ? 6.879 43.25 3.029 1 98.44 227 LYS A CA 1
ATOM 1802 C C . LYS A 1 227 ? 7.031 44.781 2.83 1 98.44 227 LYS A C 1
ATOM 1804 O O . LYS A 1 227 ? 7.867 45.219 2.039 1 98.44 227 LYS A O 1
ATOM 1809 N N . ASN A 1 228 ? 6.336 45.562 3.562 1 97.81 228 ASN A N 1
ATOM 1810 C CA . ASN A 1 228 ? 6.262 47 3.348 1 97.81 228 ASN A CA 1
ATOM 1811 C C . ASN A 1 228 ? 7.398 47.75 4.055 1 97.81 228 ASN A C 1
ATOM 1813 O O . ASN A 1 228 ? 7.871 48.781 3.572 1 97.81 228 ASN A O 1
ATOM 1817 N N . TYR A 1 229 ? 7.863 47.188 5.234 1 98.25 229 TYR A N 1
ATOM 1818 C CA . TYR A 1 229 ? 8.672 48.062 6.078 1 98.25 229 TYR A CA 1
ATOM 1819 C C . TYR A 1 229 ? 10 47.406 6.43 1 98.25 229 TYR A C 1
ATOM 1821 O O . TYR A 1 229 ? 10.891 48.062 6.988 1 98.25 229 TYR A O 1
ATOM 1829 N N . ILE A 1 230 ? 10.234 46.125 6.082 1 98.56 230 ILE A N 1
ATOM 1830 C CA . ILE A 1 230 ? 11.406 45.406 6.57 1 98.56 230 ILE A CA 1
ATOM 1831 C C . ILE A 1 230 ? 12.672 46.031 5.996 1 98.56 230 ILE A C 1
ATOM 1833 O O . ILE A 1 230 ? 13.758 45.875 6.562 1 98.56 230 ILE A O 1
ATOM 1837 N N . SER A 1 231 ? 12.547 46.719 4.84 1 98.25 231 SER A N 1
ATOM 1838 C CA . SER A 1 231 ? 13.695 47.375 4.23 1 98.25 231 SER A CA 1
ATOM 1839 C C . SER A 1 231 ? 14.281 48.438 5.156 1 98.25 231 SER A C 1
ATOM 1841 O O . SER A 1 231 ? 15.484 48.719 5.129 1 98.25 231 SER A O 1
ATOM 1843 N N . GLU A 1 232 ? 13.492 49.062 5.988 1 97.88 232 GLU A N 1
ATOM 1844 C CA . GLU A 1 232 ? 13.922 50.094 6.926 1 97.88 232 GLU A CA 1
ATOM 1845 C C . GLU A 1 232 ? 14.664 49.5 8.109 1 97.88 232 GLU A C 1
ATOM 1847 O O . GLU A 1 232 ? 15.359 50.188 8.844 1 97.88 232 GLU A O 1
ATOM 1852 N N . PHE A 1 233 ? 14.531 48.219 8.289 1 98.44 233 PHE A N 1
ATOM 1853 C CA . PHE A 1 233 ? 15.242 47.5 9.336 1 98.44 233 PHE A CA 1
ATOM 1854 C C . PHE A 1 233 ? 16.438 46.75 8.766 1 98.44 233 PHE A C 1
ATOM 1856 O O . PHE A 1 233 ? 17.062 45.938 9.453 1 98.44 233 PHE A O 1
ATOM 1863 N N . GLY A 1 234 ? 16.688 46.938 7.422 1 98.31 234 GLY A N 1
ATOM 1864 C CA . GLY A 1 234 ? 17.844 46.344 6.781 1 98.31 234 GLY A CA 1
ATOM 1865 C C . GLY A 1 234 ? 17.5 45.094 5.977 1 98.31 234 GLY A C 1
ATOM 1866 O O . GLY A 1 234 ? 18.391 44.469 5.395 1 98.31 234 GLY A O 1
ATOM 1867 N N . GLY A 1 235 ? 16.25 44.75 5.902 1 98.62 235 GLY A N 1
ATOM 1868 C CA . GLY A 1 235 ? 15.852 43.531 5.215 1 98.62 235 GLY A CA 1
ATOM 1869 C C . GLY A 1 235 ? 15.492 43.75 3.76 1 98.62 235 GLY A C 1
ATOM 1870 O O . GLY A 1 235 ? 15.133 44.875 3.371 1 98.62 235 GLY A O 1
ATOM 1871 N N . ASP A 1 236 ? 15.617 42.719 2.91 1 98.56 236 ASP A N 1
ATOM 1872 C CA . ASP A 1 236 ? 15.195 42.719 1.512 1 98.56 236 ASP A CA 1
ATOM 1873 C C . ASP A 1 236 ? 13.758 42.219 1.369 1 98.56 236 ASP A C 1
ATOM 1875 O O . ASP A 1 236 ? 13.469 41.062 1.585 1 98.56 236 ASP A O 1
ATOM 1879 N N . PRO A 1 237 ? 12.82 43.062 0.995 1 98.12 237 PRO A N 1
ATOM 1880 C CA . PRO A 1 237 ? 11.414 42.656 0.888 1 98.12 237 PRO A CA 1
ATOM 1881 C C . PRO A 1 237 ? 11.172 41.656 -0.254 1 98.12 237 PRO A C 1
ATOM 1883 O O . PRO A 1 237 ? 10.078 41.125 -0.373 1 98.12 237 PRO A O 1
ATOM 1886 N N . ASN A 1 238 ? 12.211 41.375 -1.057 1 97.81 238 ASN A N 1
ATOM 1887 C CA . ASN A 1 238 ? 12.078 40.438 -2.168 1 97.81 238 ASN A CA 1
ATOM 1888 C C . ASN A 1 238 ? 12.781 39.094 -1.876 1 97.81 238 ASN A C 1
ATOM 1890 O O . ASN A 1 238 ? 12.914 38.25 -2.76 1 97.81 238 ASN A O 1
ATOM 1894 N N . ARG A 1 239 ? 13.266 38.938 -0.682 1 98.5 239 ARG A N 1
ATOM 1895 C CA . ARG A 1 239 ? 13.891 37.719 -0.232 1 98.5 239 ARG A CA 1
ATOM 1896 C C . ARG A 1 239 ? 13.375 37.312 1.145 1 98.5 239 ARG A C 1
ATOM 1898 O O . ARG A 1 239 ? 14.141 37.219 2.105 1 98.5 239 ARG A O 1
ATOM 1905 N N . ILE A 1 240 ? 12.117 37 1.183 1 98.81 240 ILE A N 1
ATOM 1906 C CA . ILE A 1 240 ? 11.453 36.625 2.428 1 98.81 240 ILE A CA 1
ATOM 1907 C C . ILE A 1 240 ? 11.148 35.125 2.43 1 98.81 240 ILE A C 1
ATOM 1909 O O . ILE A 1 240 ? 10.492 34.625 1.516 1 98.81 240 ILE A O 1
ATOM 1913 N N . THR A 1 241 ? 11.711 34.375 3.359 1 98.88 241 THR A N 1
ATOM 1914 C CA . THR A 1 241 ? 11.383 33 3.604 1 98.88 241 THR A CA 1
ATOM 1915 C C . THR A 1 241 ? 10.391 32.875 4.758 1 98.88 241 THR A C 1
ATOM 1917 O O . THR A 1 241 ? 10.68 33.281 5.879 1 98.88 241 THR A O 1
ATOM 1920 N N . LEU A 1 242 ? 9.242 32.312 4.488 1 98.81 242 LEU A N 1
ATOM 1921 C CA . LEU A 1 242 ? 8.234 32.062 5.512 1 98.81 242 LEU A CA 1
ATOM 1922 C C . LEU A 1 242 ? 8.367 30.641 6.055 1 98.81 242 LEU A C 1
ATOM 1924 O O . LEU A 1 242 ? 8.391 29.672 5.285 1 98.81 242 LEU A O 1
ATOM 1928 N N . ALA A 1 243 ? 8.445 30.531 7.379 1 98.75 243 ALA A N 1
ATOM 1929 C CA . ALA A 1 243 ? 8.648 29.219 7.996 1 98.75 243 ALA A CA 1
ATOM 1930 C C . ALA A 1 243 ? 7.707 29.031 9.18 1 98.75 243 ALA A C 1
ATOM 1932 O O . ALA A 1 243 ? 7.281 30 9.82 1 98.75 243 ALA A O 1
ATOM 1933 N N . GLY A 1 244 ? 7.402 27.797 9.453 1 98.12 244 GLY A N 1
ATOM 1934 C CA . GLY A 1 244 ? 6.582 27.469 10.602 1 98.12 244 GLY A CA 1
ATOM 1935 C C . GLY A 1 244 ? 6.688 26.016 11.008 1 98.12 244 GLY A C 1
ATOM 1936 O O . GLY A 1 244 ? 7.031 25.156 10.188 1 98.12 244 GLY A O 1
ATOM 1937 N N . HIS A 1 245 ? 6.441 25.719 12.25 1 96.25 245 HIS A N 1
ATOM 1938 C CA . HIS A 1 245 ? 6.461 24.375 12.82 1 96.25 245 HIS A CA 1
ATOM 1939 C C . HIS A 1 245 ? 5.113 24.016 13.422 1 96.25 245 HIS A C 1
ATOM 1941 O O . HIS A 1 245 ? 4.457 24.859 14.047 1 96.25 245 HIS A O 1
ATOM 1947 N N . SER A 1 246 ? 4.719 22.703 13.25 1 94.69 246 SER A N 1
ATOM 1948 C CA . SER A 1 246 ? 3.447 22.234 13.789 1 94.69 246 SER A CA 1
ATOM 1949 C C . SER A 1 246 ? 2.283 23.062 13.25 1 94.69 246 SER A C 1
ATOM 1951 O O . SER A 1 246 ? 2.148 23.25 12.039 1 94.69 246 SER A O 1
ATOM 1953 N N . THR A 1 247 ? 1.511 23.734 14.172 1 94.5 247 THR A N 1
ATOM 1954 C CA . THR A 1 247 ? 0.424 24.578 13.688 1 94.5 247 THR A CA 1
ATOM 1955 C C . THR A 1 247 ? 0.972 25.797 12.953 1 94.5 247 THR A C 1
ATOM 1957 O O . THR A 1 247 ? 0.284 26.391 12.125 1 94.5 247 THR A O 1
ATOM 1960 N N . GLY A 1 248 ? 2.229 26.172 13.25 1 96.75 248 GLY A N 1
ATOM 1961 C CA . GLY A 1 248 ? 2.896 27.156 12.414 1 96.75 248 GLY A CA 1
ATOM 1962 C C . GLY A 1 248 ? 3.066 26.703 10.977 1 96.75 248 GLY A C 1
ATOM 1963 O O . GLY A 1 248 ? 2.93 27.5 10.047 1 96.75 248 GLY A O 1
ATOM 1964 N N . ALA A 1 249 ? 3.381 25.391 10.812 1 97.88 249 ALA A N 1
ATOM 1965 C CA . ALA A 1 249 ? 3.469 24.828 9.469 1 97.88 249 ALA A CA 1
ATOM 1966 C C . ALA A 1 249 ? 2.104 24.828 8.789 1 97.88 249 ALA A C 1
ATOM 1968 O O . ALA A 1 249 ? 2.006 25.031 7.574 1 97.88 249 ALA A O 1
ATOM 1969 N N . VAL A 1 250 ? 1.065 24.531 9.562 1 97.12 250 VAL A N 1
ATOM 1970 C CA . VAL A 1 250 ? -0.3 24.641 9.062 1 97.12 250 VAL A CA 1
ATOM 1971 C C . VAL A 1 250 ? -0.54 26.047 8.531 1 97.12 250 VAL A C 1
ATOM 1973 O O . VAL A 1 250 ? -1.072 26.219 7.43 1 97.12 250 VAL A O 1
ATOM 1976 N N . SER A 1 251 ? -0.085 27.016 9.281 1 98.19 251 SER A N 1
ATOM 1977 C CA . SER A 1 251 ? -0.232 28.406 8.906 1 98.19 251 SER A CA 1
ATOM 1978 C C . SER A 1 251 ? 0.551 28.734 7.637 1 98.19 251 SER A C 1
ATOM 1980 O O . SER A 1 251 ? 0.053 29.438 6.754 1 98.19 251 SER A O 1
ATOM 1982 N N . VAL A 1 252 ? 1.726 28.266 7.566 1 98.38 252 VAL A N 1
ATOM 1983 C CA . VAL A 1 252 ? 2.57 28.516 6.406 1 98.38 252 VAL A CA 1
ATOM 1984 C C . VAL A 1 252 ? 1.908 27.953 5.148 1 98.38 252 VAL A C 1
ATOM 1986 O O . VAL A 1 252 ? 1.868 28.625 4.113 1 98.38 252 VAL A O 1
ATOM 1989 N N . THR A 1 253 ? 1.406 26.75 5.258 1 97.75 253 THR A N 1
ATOM 1990 C CA . THR A 1 253 ? 0.71 26.141 4.125 1 97.75 253 THR A CA 1
ATOM 1991 C C . THR A 1 253 ? -0.545 26.938 3.781 1 97.75 253 THR A C 1
ATOM 1993 O O . THR A 1 253 ? -0.823 27.203 2.605 1 97.75 253 THR A O 1
ATOM 1996 N N . ALA A 1 254 ? -1.291 27.328 4.773 1 97.94 254 ALA A N 1
ATOM 1997 C CA . ALA A 1 254 ? -2.492 28.125 4.551 1 97.94 254 ALA A CA 1
ATOM 1998 C C . ALA A 1 254 ? -2.152 29.453 3.871 1 97.94 254 ALA A C 1
ATOM 2000 O O . ALA A 1 254 ? -2.844 29.875 2.945 1 97.94 254 ALA A O 1
ATOM 2001 N N . GLN A 1 255 ? -1.104 30.109 4.355 1 98.25 255 GLN A N 1
ATOM 2002 C CA . GLN A 1 255 ? -0.656 31.359 3.758 1 98.25 255 GLN A CA 1
ATOM 2003 C C . GLN A 1 255 ? -0.281 31.172 2.291 1 98.25 255 GLN A C 1
ATOM 2005 O O . GLN A 1 255 ? -0.577 32.031 1.45 1 98.25 255 GLN A O 1
ATOM 2010 N N . SER A 1 256 ? 0.361 30.078 1.981 1 97.62 256 SER A N 1
ATOM 2011 C CA . SER A 1 256 ? 0.79 29.812 0.613 1 97.62 256 SER A CA 1
ATOM 2012 C C . SER A 1 256 ? -0.405 29.609 -0.31 1 97.62 256 SER A C 1
ATOM 2014 O O . SER A 1 256 ? -0.323 29.875 -1.511 1 97.62 256 SER A O 1
ATOM 2016 N N . LEU A 1 257 ? -1.502 29.156 0.242 1 96.69 257 LEU A N 1
ATOM 2017 C CA . LEU A 1 257 ? -2.697 28.859 -0.543 1 96.69 257 LEU A CA 1
ATOM 2018 C C . LEU A 1 257 ? -3.58 30.094 -0.665 1 96.69 257 LEU A C 1
ATOM 2020 O O . LEU A 1 257 ? -4.418 30.188 -1.567 1 96.69 257 LEU A O 1
ATOM 2024 N N . SER A 1 258 ? -3.404 31.062 0.202 1 97.19 258 SER A N 1
ATOM 2025 C CA . SER A 1 258 ? -4.301 32.219 0.288 1 97.19 258 SER A CA 1
ATOM 2026 C C . SER A 1 258 ? -4.008 33.219 -0.814 1 97.19 258 SER A C 1
ATOM 2028 O O . SER A 1 258 ? -2.855 33.625 -1.01 1 97.19 258 SER A O 1
ATOM 2030 N N . PRO A 1 259 ? -5.055 33.688 -1.482 1 95.62 259 PRO A N 1
ATOM 2031 C CA . PRO A 1 259 ? -4.844 34.781 -2.453 1 95.62 259 PRO A CA 1
ATOM 2032 C C . PRO A 1 259 ? -4.398 36.094 -1.799 1 95.62 259 PRO A C 1
ATOM 2034 O O . PRO A 1 259 ? -3.777 36.906 -2.451 1 95.62 259 PRO A O 1
ATOM 2037 N N . LEU A 1 260 ? -4.66 36.25 -0.499 1 95.88 260 LEU A N 1
ATOM 2038 C CA . LEU A 1 260 ? -4.359 37.469 0.211 1 95.88 260 LEU A CA 1
ATOM 2039 C C . LEU A 1 260 ? -2.875 37.562 0.548 1 95.88 260 LEU A C 1
ATOM 2041 O O . LEU A 1 260 ? -2.371 38.656 0.876 1 95.88 260 LEU A O 1
ATOM 2045 N N . SER A 1 261 ? -2.217 36.469 0.497 1 96.12 261 SER A N 1
ATOM 2046 C CA . SER A 1 261 ? -0.808 36.438 0.88 1 96.12 261 SER A CA 1
ATOM 2047 C C . SER A 1 261 ? 0.091 36.219 -0.331 1 96.12 261 SER A C 1
ATOM 2049 O O . SER A 1 261 ? 1.288 35.969 -0.183 1 96.12 261 SER A O 1
ATOM 2051 N N . LYS A 1 262 ? -0.587 36.375 -1.457 1 92 262 LYS A N 1
ATOM 2052 C CA . LYS A 1 262 ? 0.171 36.156 -2.688 1 92 262 LYS A CA 1
ATOM 2053 C C . LYS A 1 262 ? 1.308 37.156 -2.812 1 92 262 LYS A C 1
ATOM 2055 O O . LYS A 1 262 ? 1.102 38.375 -2.623 1 92 262 LYS A O 1
ATOM 2060 N N . ASN A 1 263 ? 2.5 36.875 -2.955 1 93.88 263 ASN A N 1
ATOM 2061 C CA . ASN A 1 263 ? 3.678 37.688 -3.232 1 93.88 263 ASN A CA 1
ATOM 2062 C C . ASN A 1 263 ? 4.254 38.281 -1.956 1 93.88 263 ASN A C 1
ATOM 2064 O O . ASN A 1 263 ? 5.02 39.25 -2.012 1 93.88 263 ASN A O 1
ATOM 2068 N N . LEU A 1 264 ? 3.795 37.812 -0.812 1 98.12 264 LEU A N 1
ATOM 2069 C CA . LEU A 1 264 ? 4.309 38.375 0.439 1 98.12 264 LEU A CA 1
ATOM 2070 C C . LEU A 1 264 ? 5.582 37.625 0.863 1 98.12 264 LEU A C 1
ATOM 2072 O O . LEU A 1 264 ? 6.301 38.094 1.75 1 98.12 264 LEU A O 1
ATOM 2076 N N . PHE A 1 265 ? 5.938 36.594 0.275 1 98.31 265 PHE A N 1
ATOM 2077 C CA . PHE A 1 265 ? 7.141 35.812 0.555 1 98.31 265 PHE A CA 1
ATOM 2078 C C . PHE A 1 265 ? 7.637 35.125 -0.702 1 98.31 265 PHE A C 1
ATOM 2080 O O . PHE A 1 265 ? 6.93 35.062 -1.71 1 98.31 265 PHE A O 1
ATOM 2087 N N . ASN A 1 266 ? 8.898 34.531 -0.617 1 98.12 266 ASN A N 1
ATOM 2088 C CA . ASN A 1 266 ? 9.562 34.031 -1.811 1 98.12 266 ASN A CA 1
ATOM 2089 C C . ASN A 1 266 ? 9.984 32.562 -1.635 1 98.12 266 ASN A C 1
ATOM 2091 O O . ASN A 1 266 ? 10.289 31.875 -2.613 1 98.12 266 ASN A O 1
ATOM 2095 N N . GLN A 1 267 ? 10.062 32.094 -0.425 1 98.44 267 GLN A N 1
ATOM 2096 C CA . GLN A 1 267 ? 10.422 30.734 -0.066 1 98.44 267 GLN A CA 1
ATOM 2097 C C . GLN A 1 267 ? 9.594 30.25 1.117 1 98.44 267 GLN A C 1
ATOM 2099 O O . GLN A 1 267 ? 9.031 31.047 1.864 1 98.44 267 GLN A O 1
ATOM 2104 N N . LEU A 1 268 ? 9.484 28.875 1.23 1 98.5 268 LEU A N 1
ATOM 2105 C CA . LEU A 1 268 ? 8.711 28.312 2.324 1 98.5 268 LEU A CA 1
ATOM 2106 C C . LEU A 1 268 ? 9.5 27.219 3.041 1 98.5 268 LEU A C 1
ATOM 2108 O O . LEU A 1 268 ? 10.242 26.469 2.408 1 98.5 268 LEU A O 1
ATOM 2112 N N . ILE A 1 269 ? 9.367 27.125 4.328 1 98.81 269 ILE A N 1
ATOM 2113 C CA . ILE A 1 269 ? 9.828 26 5.137 1 98.81 269 ILE A CA 1
ATOM 2114 C C . ILE A 1 269 ? 8.672 25.469 5.988 1 98.81 269 ILE A C 1
ATOM 2116 O O . ILE A 1 269 ? 8.172 26.172 6.871 1 98.81 269 ILE A O 1
ATOM 2120 N N . VAL A 1 270 ? 8.242 24.25 5.711 1 98.5 270 VAL A N 1
ATOM 2121 C CA . VAL A 1 270 ? 7.117 23.594 6.363 1 98.5 270 VAL A CA 1
ATOM 2122 C C . VAL A 1 270 ? 7.621 22.453 7.258 1 98.5 270 VAL A C 1
ATOM 2124 O O . VAL A 1 270 ? 8.031 21.406 6.762 1 98.5 270 VAL A O 1
ATOM 2127 N N . MET A 1 271 ? 7.469 22.641 8.602 1 98.44 271 MET A N 1
ATOM 2128 C CA . MET A 1 271 ? 8.117 21.688 9.5 1 98.44 271 MET A CA 1
ATOM 2129 C C . MET A 1 271 ? 7.086 20.953 10.344 1 98.44 271 MET A C 1
ATOM 2131 O O . MET A 1 271 ? 6.391 21.562 11.156 1 98.44 271 MET A O 1
ATOM 2135 N N . SER A 1 272 ? 6.875 19.688 10.141 1 97.44 272 SER A N 1
ATOM 2136 C CA . SER A 1 272 ? 6.203 18.719 11.008 1 97.44 272 SER A CA 1
ATOM 2137 C C . SER A 1 272 ? 4.691 18.922 11 1 97.44 272 SER A C 1
ATOM 2139 O O . SER A 1 272 ? 4.031 18.734 12.023 1 97.44 272 SER A O 1
ATOM 2141 N N . ALA A 1 273 ? 4.086 19.406 9.984 1 95.88 273 ALA A N 1
ATOM 2142 C CA . ALA A 1 273 ? 2.635 19.469 9.812 1 95.88 273 ALA A CA 1
ATOM 2143 C C . ALA A 1 273 ? 2.264 20.078 8.469 1 95.88 273 ALA A C 1
ATOM 2145 O O . ALA A 1 273 ? 3.123 20.609 7.758 1 95.88 273 ALA A O 1
ATOM 2146 N N . ASP A 1 274 ? 1.022 19.984 8.125 1 94.5 274 ASP A N 1
ATOM 2147 C CA . ASP A 1 274 ? 0.411 20.578 6.934 1 94.5 274 ASP A CA 1
ATOM 2148 C C . ASP A 1 274 ? -1.025 21.016 7.215 1 94.5 274 ASP A C 1
ATOM 2150 O O . ASP A 1 274 ? -1.606 20.641 8.234 1 94.5 274 ASP A O 1
ATOM 2154 N N . ILE A 1 275 ? -1.555 21.797 6.363 1 95.31 275 ILE A N 1
ATOM 2155 C CA . ILE A 1 275 ? -2.857 22.422 6.562 1 95.31 275 ILE A CA 1
ATOM 2156 C C . ILE A 1 275 ? -3.916 21.344 6.801 1 95.31 275 ILE A C 1
ATOM 2158 O O . ILE A 1 275 ? -4.887 21.578 7.527 1 95.31 275 ILE A O 1
ATOM 2162 N N . ASN A 1 276 ? -3.781 20.172 6.277 1 91 276 ASN A N 1
ATOM 2163 C CA . ASN A 1 276 ? -4.797 19.141 6.375 1 91 276 ASN A CA 1
ATOM 2164 C C . ASN A 1 276 ? -4.898 18.578 7.793 1 91 276 ASN A C 1
ATOM 2166 O O . ASN A 1 276 ? -5.875 17.906 8.133 1 91 276 ASN A O 1
ATOM 2170 N N . LEU A 1 277 ? -3.947 18.891 8.562 1 88.56 277 LEU A N 1
ATOM 2171 C CA . LEU A 1 277 ? -3.992 18.5 9.969 1 88.56 277 LEU A CA 1
ATOM 2172 C C . LEU A 1 277 ? -5.023 19.312 10.734 1 88.56 277 LEU A C 1
ATOM 2174 O O . LEU A 1 277 ? -5.582 18.844 11.727 1 88.56 277 LEU A O 1
ATOM 2178 N N . GLN A 1 278 ? -5.273 20.578 10.297 1 89.56 278 GLN A N 1
ATOM 2179 C CA . GLN A 1 278 ? -6.156 21.453 11.055 1 89.56 278 GLN A CA 1
ATOM 2180 C C . GLN A 1 278 ? -7.09 22.234 10.125 1 89.56 278 GLN A C 1
ATOM 2182 O O . GLN A 1 278 ? -7.25 23.438 10.273 1 89.56 278 GLN A O 1
ATOM 2187 N N . PHE A 1 279 ? -7.633 21.594 9.188 1 87.5 279 PHE A N 1
ATOM 2188 C CA . PHE A 1 279 ? -8.695 22.125 8.344 1 87.5 279 PHE A CA 1
ATOM 2189 C C . PHE A 1 279 ? -10.031 21.484 8.68 1 87.5 279 PHE A C 1
ATOM 2191 O O . PHE A 1 279 ? -10.086 20.297 9.016 1 87.5 279 PHE A O 1
ATOM 2198 N N . SER A 1 280 ? -11 22.25 8.562 1 82.81 280 SER A N 1
ATOM 2199 C CA . SER A 1 280 ? -12.328 21.766 8.93 1 82.81 280 SER A CA 1
ATOM 2200 C C . SER A 1 280 ? -12.695 20.5 8.156 1 82.81 280 SER A C 1
ATOM 2202 O O . SER A 1 280 ? -12.461 20.422 6.949 1 82.81 280 SER A O 1
ATOM 2204 N N . GLY A 1 281 ? -13.203 19.578 8.859 1 78.19 281 GLY A N 1
ATOM 2205 C CA . GLY A 1 281 ? -13.672 18.328 8.258 1 78.19 281 GLY A CA 1
ATOM 2206 C C . GLY A 1 281 ? -12.641 17.234 8.281 1 78.19 281 GLY A C 1
ATOM 2207 O O . GLY A 1 281 ? -12.883 16.125 7.785 1 78.19 281 GLY A O 1
ATOM 2208 N N . ILE A 1 282 ? -11.523 17.422 8.781 1 78.38 282 ILE A N 1
ATOM 2209 C CA . ILE A 1 282 ? -10.438 16.438 8.789 1 78.38 282 ILE A CA 1
ATOM 2210 C C . ILE A 1 282 ? -10.898 15.172 9.508 1 78.38 282 ILE A C 1
ATOM 2212 O O . ILE A 1 282 ? -10.461 14.062 9.172 1 78.38 282 ILE A O 1
ATOM 2216 N N . MET A 1 283 ? -11.648 15.297 10.469 1 72.88 283 MET A N 1
ATOM 2217 C CA . MET A 1 283 ? -12.359 14.211 11.133 1 72.88 283 MET A CA 1
ATOM 2218 C C . MET A 1 283 ? -13.867 14.398 11.016 1 72.88 283 MET A C 1
ATOM 2220 O O . MET A 1 283 ? -14.492 15.023 11.875 1 72.88 283 MET A O 1
ATOM 2224 N N . PRO A 1 284 ? -14.375 13.836 9.992 1 68.81 284 PRO A N 1
ATOM 2225 C CA . PRO A 1 284 ? -15.734 14.203 9.586 1 68.81 284 PRO A CA 1
ATOM 2226 C C . PRO A 1 284 ? -16.781 13.781 10.609 1 68.81 284 PRO A C 1
ATOM 2228 O O . PRO A 1 284 ? -17.875 14.375 10.672 1 68.81 284 PRO A O 1
ATOM 2231 N N . LEU A 1 285 ? -16.516 12.734 11.305 1 56 285 LEU A N 1
ATOM 2232 C CA . LEU A 1 285 ? -17.578 12.203 12.148 1 56 285 LEU A CA 1
ATOM 2233 C C . LEU A 1 285 ? -17.438 12.695 13.586 1 56 285 LEU A C 1
ATOM 2235 O O . LEU A 1 285 ? -18.219 12.32 14.461 1 56 285 LEU A O 1
ATOM 2239 N N . VAL A 1 286 ? -16.391 13.297 13.766 1 56.72 286 VAL A N 1
ATOM 2240 C CA . VAL A 1 286 ? -16.312 13.938 15.078 1 56.72 286 VAL A CA 1
ATOM 2241 C C . VAL A 1 286 ? -17.172 15.203 15.086 1 56.72 286 VAL A C 1
ATOM 2243 O O . VAL A 1 286 ? -16.859 16.172 14.398 1 56.72 286 VAL A O 1
ATOM 2246 N N . ASN A 1 287 ? -18.578 15.086 14.828 1 49.5 287 ASN A N 1
ATOM 2247 C CA . ASN A 1 287 ? -19.703 16.016 14.773 1 49.5 287 ASN A CA 1
ATOM 2248 C C . ASN A 1 287 ? -19.484 17.203 15.695 1 49.5 287 ASN A C 1
ATOM 2250 O O . ASN A 1 287 ? -20.453 17.797 16.188 1 49.5 287 ASN A O 1
ATOM 2254 N N . THR A 1 288 ? -18.406 17.453 16.328 1 56.78 288 THR A N 1
ATOM 2255 C CA . THR A 1 288 ? -18.5 18.531 17.312 1 56.78 288 THR A CA 1
ATOM 2256 C C . THR A 1 288 ? -18.219 19.875 16.641 1 56.78 288 THR A C 1
ATOM 2258 O O . THR A 1 288 ? -17.156 20.078 16.047 1 56.78 288 THR A O 1
ATOM 2261 N N . ASP A 1 289 ? -19.281 20.484 16.078 1 73.31 289 ASP A N 1
ATOM 2262 C CA . ASP A 1 289 ? -19.188 21.922 15.805 1 73.31 289 ASP A CA 1
ATOM 2263 C C . ASP A 1 289 ? -18.609 22.656 17.016 1 73.31 289 ASP A C 1
ATOM 2265 O O . ASP A 1 289 ? -19.344 23.062 17.906 1 73.31 289 ASP A O 1
ATOM 2269 N N . THR A 1 290 ? -17.25 22.703 17.047 1 81.38 290 THR A N 1
ATOM 2270 C CA . THR A 1 290 ? -16.562 23.359 18.156 1 81.38 290 THR A CA 1
ATOM 2271 C C . THR A 1 290 ? -17.109 24.781 18.359 1 81.38 290 THR A C 1
ATOM 2273 O O . THR A 1 290 ? -17.203 25.25 19.5 1 81.38 290 THR A O 1
ATOM 2276 N N . ASN A 1 291 ? -17.469 25.422 17.297 1 89 291 ASN A N 1
ATOM 2277 C CA . ASN A 1 291 ? -18 26.781 17.422 1 89 291 ASN A CA 1
ATOM 2278 C C . ASN A 1 291 ? -19.359 26.781 18.125 1 89 291 ASN A C 1
ATOM 2280 O O . ASN A 1 291 ? -19.609 27.641 18.969 1 89 291 ASN A O 1
ATOM 2284 N N . TYR A 1 292 ? -20.203 25.812 17.844 1 84.94 292 TYR A N 1
ATOM 2285 C CA . TYR A 1 292 ? -21.469 25.672 18.578 1 84.94 292 TYR A CA 1
ATOM 2286 C C . TYR A 1 292 ? -21.219 25.359 20.047 1 84.94 292 TYR A C 1
ATOM 2288 O O . TYR A 1 292 ? -21.859 25.938 20.922 1 84.94 292 TYR A O 1
ATOM 2296 N N . ASN A 1 293 ? -20.266 24.484 20.266 1 82 293 ASN A N 1
ATOM 2297 C CA . ASN A 1 293 ? -19.984 24.109 21.641 1 82 293 ASN A CA 1
ATOM 2298 C C . ASN A 1 293 ? -19.531 25.312 22.469 1 82 293 ASN A C 1
ATOM 2300 O O . ASN A 1 293 ? -19.938 25.453 23.625 1 82 293 ASN A O 1
ATOM 2304 N N . ILE A 1 294 ? -18.719 26.094 21.906 1 89.69 294 ILE A N 1
ATOM 2305 C CA . ILE A 1 294 ? -18.234 27.281 22.578 1 89.69 294 ILE A CA 1
ATOM 2306 C C . ILE A 1 294 ? -19.375 28.25 22.844 1 89.69 294 ILE A C 1
ATOM 2308 O O . ILE A 1 294 ? -19.531 28.766 23.953 1 89.69 294 ILE A O 1
ATOM 2312 N N . ALA A 1 295 ? -20.172 28.453 21.875 1 89.94 295 ALA A N 1
ATOM 2313 C CA . ALA A 1 295 ? -21.328 29.344 22.016 1 89.94 295 ALA A CA 1
ATOM 2314 C C . ALA A 1 295 ? -22.297 28.812 23.062 1 89.94 295 ALA A C 1
ATOM 2316 O O . ALA A 1 295 ? -22.859 29.578 23.844 1 89.94 295 ALA A O 1
ATOM 2317 N N . ALA A 1 296 ? -22.5 27.531 22.984 1 84.75 296 ALA A N 1
ATOM 2318 C CA . ALA A 1 296 ? -23.391 26.891 23.953 1 84.75 296 ALA A CA 1
ATOM 2319 C C . ALA A 1 296 ? -22.859 27.047 25.375 1 84.75 296 ALA A C 1
ATOM 2321 O O . ALA A 1 296 ? -23.625 27.328 26.297 1 84.75 296 ALA A O 1
ATOM 2322 N N . ASP A 1 297 ? -21.609 26.906 25.547 1 83.62 297 ASP A N 1
ATOM 2323 C CA . ASP A 1 297 ? -20.984 26.953 26.859 1 83.62 297 ASP A CA 1
ATOM 2324 C C . ASP A 1 297 ? -20.969 28.375 27.406 1 83.62 297 ASP A C 1
ATOM 2326 O O . ASP A 1 297 ? -21.203 28.594 28.594 1 83.62 297 ASP A O 1
ATOM 2330 N N . LEU A 1 298 ? -20.719 29.328 26.562 1 88.75 298 LEU A N 1
ATOM 2331 C CA . LEU A 1 298 ? -20.5 30.703 27.031 1 88.75 298 LEU A CA 1
ATOM 2332 C C . LEU A 1 298 ? -21.797 31.5 27.016 1 88.75 298 LEU A C 1
ATOM 2334 O O . LEU A 1 298 ? -22 32.406 27.828 1 88.75 298 LEU A O 1
ATOM 2338 N N . CYS A 1 299 ? -22.688 31.203 26.094 1 88.06 299 CYS A N 1
ATOM 2339 C CA . CYS A 1 299 ? -23.875 32.031 25.891 1 88.06 299 CYS A CA 1
ATOM 2340 C C . CYS A 1 299 ? -25.141 31.219 26.141 1 88.06 299 CYS A C 1
ATOM 2342 O O . CYS A 1 299 ? -26.25 31.734 25.969 1 88.06 299 CYS A O 1
ATOM 2344 N N . ASN A 1 300 ? -25 30 26.484 1 82.44 300 ASN A N 1
ATOM 2345 C CA . ASN A 1 300 ? -26.109 29.141 26.859 1 82.44 300 ASN A CA 1
ATOM 2346 C C . ASN A 1 300 ? -27.141 29.031 25.734 1 82.44 300 ASN A C 1
ATOM 2348 O O . ASN A 1 300 ? -28.328 29.266 25.953 1 82.44 300 ASN A O 1
ATOM 2352 N N . ILE A 1 301 ? -26.688 28.734 24.578 1 81.75 301 ILE A N 1
ATOM 2353 C CA . ILE A 1 301 ? -27.594 28.578 23.453 1 81.75 301 ILE A CA 1
ATOM 2354 C C . ILE A 1 301 ? -27.75 27.109 23.109 1 81.75 301 ILE A C 1
ATOM 2356 O O . ILE A 1 301 ? -26.859 26.297 23.406 1 81.75 301 ILE A O 1
ATOM 2360 N N . THR A 1 302 ? -28.812 26.75 22.406 1 72.94 302 THR A N 1
ATOM 2361 C CA . THR A 1 302 ? -29.047 25.391 21.938 1 72.94 302 THR A CA 1
ATOM 2362 C C . THR A 1 302 ? -28.578 25.234 20.5 1 72.94 302 THR A C 1
ATOM 2364 O O . THR A 1 302 ? -28.344 26.234 19.797 1 72.94 302 THR A O 1
ATOM 2367 N N . LYS A 1 303 ? -28.406 24.031 20.078 1 77.38 303 LYS A N 1
ATOM 2368 C CA . LYS A 1 303 ? -28 23.766 18.703 1 77.38 303 LYS A CA 1
ATOM 2369 C C . LYS A 1 303 ? -29.047 24.281 17.703 1 77.38 303 LYS A C 1
ATOM 2371 O O . LYS A 1 303 ? -28.688 24.766 16.625 1 77.38 303 LYS A O 1
ATOM 2376 N N . TYR A 1 304 ? -30.312 24.203 18.062 1 66.25 304 TYR A N 1
ATOM 2377 C CA . TYR A 1 304 ? -31.391 24.719 17.219 1 66.25 304 TYR A CA 1
ATOM 2378 C C . TYR A 1 304 ? -31.234 26.219 17.016 1 66.25 304 TYR A C 1
ATOM 2380 O O . TYR A 1 304 ? -31.359 26.703 15.891 1 66.25 304 TYR A O 1
ATOM 2388 N N . GLU A 1 305 ? -31 26.969 18.109 1 72.69 305 GLU A N 1
ATOM 2389 C CA . GLU A 1 305 ? -30.797 28.406 18.016 1 72.69 305 GLU A CA 1
ATOM 2390 C C . GLU A 1 305 ? -29.578 28.75 17.172 1 72.69 305 GLU A C 1
ATOM 2392 O O . GLU A 1 305 ? -29.609 29.672 16.359 1 72.69 305 GLU A O 1
ATOM 2397 N N . TRP A 1 306 ? -28.562 27.969 17.375 1 81.31 306 TRP A N 1
ATOM 2398 C CA . TRP A 1 306 ? -27.328 28.141 16.625 1 81.31 306 TRP A CA 1
ATOM 2399 C C . TRP A 1 306 ? -27.562 27.984 15.133 1 81.31 306 TRP A C 1
ATOM 2401 O O . TRP A 1 306 ? -27.031 28.75 14.32 1 81.31 306 TRP A O 1
ATOM 2411 N N . ASP A 1 307 ? -28.328 27.047 14.766 1 72 307 ASP A N 1
ATOM 2412 C CA . ASP A 1 307 ? -28.5 26.672 13.367 1 72 307 ASP A CA 1
ATOM 2413 C C . ASP A 1 307 ? -29.547 27.562 12.688 1 72 307 ASP A C 1
ATOM 2415 O O . ASP A 1 307 ? -29.5 27.766 11.469 1 72 307 ASP A O 1
ATOM 2419 N N . ASN A 1 308 ? -30.438 28.156 13.516 1 62.69 308 ASN A N 1
ATOM 2420 C CA . ASN A 1 308 ? -31.609 28.703 12.867 1 62.69 308 ASN A CA 1
ATOM 2421 C C . ASN A 1 308 ? -31.781 30.203 13.164 1 62.69 308 ASN A C 1
ATOM 2423 O O . ASN A 1 308 ? -32.531 30.891 12.492 1 62.69 308 ASN A O 1
ATOM 2427 N N . TYR A 1 309 ? -31.141 30.719 14.188 1 72.94 309 TYR A N 1
ATOM 2428 C CA . TYR A 1 309 ? -31.344 32.094 14.586 1 72.94 309 TYR A CA 1
ATOM 2429 C C . TYR A 1 309 ? -30.172 32.969 14.156 1 72.94 309 TYR A C 1
ATOM 2431 O O . TYR A 1 309 ? -29.062 32.469 13.914 1 72.94 309 TYR A O 1
ATOM 2439 N N . PRO A 1 310 ? -30.469 34.312 14.031 1 75.62 310 PRO A N 1
ATOM 2440 C CA . PRO A 1 310 ? -29.359 35.219 13.828 1 75.62 310 PRO A CA 1
ATOM 2441 C C . PRO A 1 310 ? -28.359 35.219 14.984 1 75.62 310 PRO A C 1
ATOM 2443 O O . PRO A 1 310 ? -28.734 34.938 16.125 1 75.62 310 PRO A O 1
ATOM 2446 N N . MET A 1 311 ? -27.234 35.594 14.727 1 87.38 311 MET A N 1
ATOM 2447 C CA . MET A 1 311 ? -26.141 35.406 15.68 1 87.38 311 MET A CA 1
ATOM 2448 C C . MET A 1 311 ? -25.922 36.656 16.516 1 87.38 311 MET A C 1
ATOM 2450 O O . MET A 1 311 ? -24.969 36.75 17.297 1 87.38 311 MET A O 1
ATOM 2454 N N . ASP A 1 312 ? -26.766 37.625 16.453 1 82.62 312 ASP A N 1
ATOM 2455 C CA . ASP A 1 312 ? -26.594 38.906 17.125 1 82.62 312 ASP A CA 1
ATOM 2456 C C . ASP A 1 312 ? -26.422 38.719 18.641 1 82.62 312 ASP A C 1
ATOM 2458 O O . ASP A 1 312 ? -25.547 39.312 19.25 1 82.62 312 ASP A O 1
ATOM 2462 N N . TYR A 1 313 ? -27.312 37.906 19.141 1 84.56 313 TYR A N 1
ATOM 2463 C CA . TYR A 1 313 ? -27.234 37.625 20.578 1 84.56 313 TYR A CA 1
ATOM 2464 C C . TYR A 1 313 ? -25.906 36.969 20.938 1 84.56 313 TYR A C 1
ATOM 2466 O O . TYR A 1 313 ? -25.266 37.375 21.906 1 84.56 313 TYR A O 1
ATOM 2474 N N . VAL A 1 314 ? -25.578 35.969 20.203 1 90.81 314 VAL A N 1
ATOM 2475 C CA . VAL A 1 314 ? -24.328 35.25 20.469 1 90.81 314 VAL A CA 1
ATOM 2476 C C . VAL A 1 314 ? -23.141 36.188 20.312 1 90.81 314 VAL A C 1
ATOM 2478 O O . VAL A 1 314 ? -22.203 36.156 21.109 1 90.81 314 VAL A O 1
ATOM 2481 N N . ASN A 1 315 ? -23.156 37 19.281 1 91.88 315 ASN A N 1
ATOM 2482 C CA . ASN A 1 315 ? -22.094 37.969 19.078 1 91.88 315 ASN A CA 1
ATOM 2483 C C . ASN A 1 315 ? -21.938 38.875 20.281 1 91.88 315 ASN A C 1
ATOM 2485 O O . ASN A 1 315 ? -20.812 39.094 20.75 1 91.88 315 ASN A O 1
ATOM 2489 N N . GLU A 1 316 ? -23.031 39.375 20.703 1 90.31 316 GLU A N 1
ATOM 2490 C CA . GLU A 1 316 ? -22.984 40.312 21.844 1 90.31 316 GLU A CA 1
ATOM 2491 C C . GLU A 1 316 ? -22.5 39.594 23.109 1 90.31 316 GLU A C 1
ATOM 2493 O O . GLU A 1 316 ? -21.703 40.125 23.859 1 90.31 316 GLU A O 1
ATOM 2498 N N . CYS A 1 317 ? -23.047 38.469 23.281 1 90.81 317 CYS A N 1
ATOM 2499 C CA . CYS A 1 317 ? -22.656 37.656 24.422 1 90.81 317 CYS A CA 1
ATOM 2500 C C . CYS A 1 317 ? -21.156 37.406 24.438 1 90.81 317 CYS A C 1
ATOM 2502 O O . CYS A 1 317 ? -20.484 37.656 25.453 1 90.81 317 CYS A O 1
ATOM 2504 N N . ILE A 1 318 ? -20.609 36.938 23.312 1 94.94 318 ILE A N 1
ATOM 2505 C CA . ILE A 1 318 ? -19.203 36.594 23.219 1 94.94 318 ILE A CA 1
ATOM 2506 C C . ILE A 1 318 ? -18.344 37.844 23.359 1 94.94 318 ILE A C 1
ATOM 2508 O O . ILE A 1 318 ? -17.312 37.844 24.047 1 94.94 318 ILE A O 1
ATOM 2512 N N . LYS A 1 319 ? -18.688 38.906 22.75 1 93.75 319 LYS A N 1
ATOM 2513 C CA . LYS A 1 319 ? -17.938 40.156 22.797 1 93.75 319 LYS A CA 1
ATOM 2514 C C . LYS A 1 319 ? -17.844 40.688 24.219 1 93.75 319 LYS A C 1
ATOM 2516 O O . LYS A 1 319 ? -16.859 41.344 24.594 1 93.75 319 LYS A O 1
ATOM 2521 N N . ASN A 1 320 ? -18.859 40.375 24.984 1 91.06 320 ASN A N 1
ATOM 2522 C CA . ASN A 1 320 ? -18.906 40.906 26.344 1 91.06 320 ASN A CA 1
ATOM 2523 C C . ASN A 1 320 ? -18.359 39.906 27.344 1 91.06 320 ASN A C 1
ATOM 2525 O O . ASN A 1 320 ? -18.281 40.188 28.547 1 91.06 320 ASN A O 1
ATOM 2529 N N . THR A 1 321 ? -17.953 38.781 26.906 1 91.44 321 THR A N 1
ATOM 2530 C CA . THR A 1 321 ? -17.391 37.781 27.797 1 91.44 321 THR A CA 1
ATOM 2531 C C . THR A 1 321 ? -16 38.188 28.266 1 91.44 321 THR A C 1
ATOM 2533 O O . THR A 1 321 ? -15.148 38.562 27.453 1 91.44 321 THR A O 1
ATOM 2536 N N . PRO A 1 322 ? -15.734 38.125 29.562 1 87.06 322 PRO A N 1
ATOM 2537 C CA . PRO A 1 322 ? -14.398 38.438 30.062 1 87.06 322 PRO A CA 1
ATOM 2538 C C . PRO A 1 322 ? -13.328 37.438 29.609 1 87.06 322 PRO A C 1
ATOM 2540 O O . PRO A 1 322 ? -13.617 36.25 29.469 1 87.06 322 PRO A O 1
ATOM 2543 N N . ILE A 1 323 ? -12.133 37.875 29.562 1 85.75 323 ILE A N 1
ATOM 2544 C CA . ILE A 1 323 ? -10.992 37.094 29.062 1 85.75 323 ILE A CA 1
ATOM 2545 C C . ILE A 1 323 ? -10.812 35.875 29.938 1 85.75 323 ILE A C 1
ATOM 2547 O O . ILE A 1 323 ? -10.523 34.781 29.422 1 85.75 323 ILE A O 1
ATOM 2551 N N . GLN A 1 324 ? -10.93 36.062 31.203 1 81.31 324 GLN A N 1
ATOM 2552 C CA . GLN A 1 324 ? -10.703 34.938 32.125 1 81.31 324 GLN A CA 1
ATOM 2553 C C . GLN A 1 324 ? -11.688 33.812 31.844 1 81.31 324 GLN A C 1
ATOM 2555 O O . GLN A 1 324 ? -11.328 32.625 31.984 1 81.31 324 GLN A O 1
ATOM 2560 N N . LYS A 1 325 ? -12.836 34.156 31.531 1 83 325 LYS A N 1
ATOM 2561 C CA . LYS A 1 325 ? -13.836 33.125 31.234 1 83 325 LYS A CA 1
ATOM 2562 C C . LYS A 1 325 ? -13.469 32.344 29.969 1 83 325 LYS A C 1
ATOM 2564 O O . LYS A 1 325 ? -13.695 31.141 29.906 1 83 325 LYS A O 1
ATOM 2569 N N . PHE A 1 326 ? -12.969 33.031 28.969 1 86.31 326 PHE A N 1
ATOM 2570 C CA . PHE A 1 326 ? -12.469 32.344 27.781 1 86.31 326 PHE A CA 1
ATOM 2571 C C . PHE A 1 326 ? -11.414 31.312 28.156 1 86.31 326 PHE A C 1
ATOM 2573 O O . PHE A 1 326 ? -11.477 30.156 27.719 1 86.31 326 PHE A O 1
ATOM 2580 N N . ILE A 1 327 ? -10.484 31.688 28.922 1 79.12 327 ILE A N 1
ATOM 2581 C CA . ILE A 1 327 ? -9.336 30.859 29.297 1 79.12 327 ILE A CA 1
ATOM 2582 C C . ILE A 1 327 ? -9.805 29.656 30.109 1 79.12 327 ILE A C 1
ATOM 2584 O O . ILE A 1 327 ? -9.352 28.531 29.859 1 79.12 327 ILE A O 1
ATOM 2588 N N . ASP A 1 328 ? -10.703 29.891 31.016 1 76.62 328 ASP A N 1
ATOM 2589 C CA . ASP A 1 328 ? -11.203 28.828 31.859 1 76.62 328 ASP A CA 1
ATOM 2590 C C . ASP A 1 328 ? -11.914 27.75 31.047 1 76.62 328 ASP A C 1
ATOM 2592 O O . ASP A 1 328 ? -11.688 26.562 31.25 1 76.62 328 ASP A O 1
ATOM 2596 N N . TYR A 1 329 ? -12.727 28.172 30.172 1 77.44 329 TYR A N 1
ATOM 2597 C CA . TYR A 1 329 ? -13.484 27.219 29.375 1 77.44 329 TYR A CA 1
ATOM 2598 C C . TYR A 1 329 ? -12.57 26.469 28.406 1 77.44 329 TYR A C 1
ATOM 2600 O O . TYR A 1 329 ? -12.758 25.266 28.172 1 77.44 329 TYR A O 1
ATOM 2608 N N . GLN A 1 330 ? -11.672 27.125 27.859 1 78.94 330 GLN A N 1
ATOM 2609 C CA . GLN A 1 330 ? -10.711 26.469 26.969 1 78.94 330 GLN A CA 1
ATOM 2610 C C . GLN A 1 330 ? -9.93 25.391 27.719 1 78.94 330 GLN A C 1
ATOM 2612 O O . GLN A 1 330 ? -9.68 24.312 27.188 1 78.94 330 GLN A O 1
ATOM 2617 N N . LYS A 1 331 ? -9.539 25.75 28.859 1 69.69 331 LYS A N 1
ATOM 2618 C CA . LYS A 1 331 ? -8.781 24.812 29.688 1 69.69 331 LYS A CA 1
ATOM 2619 C C . LYS A 1 331 ? -9.625 23.594 30.062 1 69.69 331 LYS A C 1
ATOM 2621 O O . LYS A 1 331 ? -9.156 22.469 30 1 69.69 331 LYS A O 1
ATOM 2626 N N . TRP A 1 332 ? -10.852 23.891 30.375 1 68 332 TRP A N 1
ATOM 2627 C CA . TRP A 1 332 ? -11.711 22.844 30.906 1 68 332 TRP A CA 1
ATOM 2628 C C . TRP A 1 332 ? -12.305 22 29.781 1 68 332 TRP A C 1
ATOM 2630 O O . TRP A 1 332 ? -12.469 20.797 29.922 1 68 332 TRP A O 1
ATOM 2640 N N . LYS A 1 333 ? -12.617 22.719 28.641 1 68.12 333 LYS A N 1
ATOM 2641 C CA . LYS A 1 333 ? -13.344 22.031 27.578 1 68.12 333 LYS A CA 1
ATOM 2642 C C . LYS A 1 333 ? -12.383 21.531 26.5 1 68.12 333 LYS A C 1
ATOM 2644 O O . LYS A 1 333 ? -12.75 20.688 25.672 1 68.12 333 LYS A O 1
ATOM 2649 N N . LEU A 1 334 ? -11.188 21.984 26.484 1 72.94 334 LEU A N 1
ATOM 2650 C CA . LEU A 1 334 ? -10.148 21.562 25.547 1 72.94 334 LEU A CA 1
ATOM 2651 C C . LEU A 1 334 ? -10.641 21.656 24.109 1 72.94 334 LEU A C 1
ATOM 2653 O O . LEU A 1 334 ? -10.562 20.688 23.344 1 72.94 334 LEU A O 1
ATOM 2657 N N . TYR A 1 335 ? -11.008 22.797 23.75 1 75.5 335 TYR A N 1
ATOM 2658 C CA . TYR A 1 335 ? -11.492 23.047 22.391 1 75.5 335 TYR A CA 1
ATOM 2659 C C . TYR A 1 335 ? -10.375 22.875 21.375 1 75.5 335 TYR A C 1
ATOM 2661 O O . TYR A 1 335 ? -9.227 23.234 21.625 1 75.5 335 TYR A O 1
ATOM 2669 N N . SER A 1 336 ? -10.742 22.25 20.266 1 79.38 336 SER A N 1
ATOM 2670 C CA . SER A 1 336 ? -9.828 22.203 19.125 1 79.38 336 SER A CA 1
ATOM 2671 C C . SER A 1 336 ? -10.227 23.203 18.047 1 79.38 336 SER A C 1
ATOM 2673 O O . SER A 1 336 ? -11.414 23.406 17.781 1 79.38 336 SER A O 1
ATOM 2675 N N . PHE A 1 337 ? -9.227 23.812 17.5 1 88.19 337 PHE A N 1
ATOM 2676 C CA . PHE A 1 337 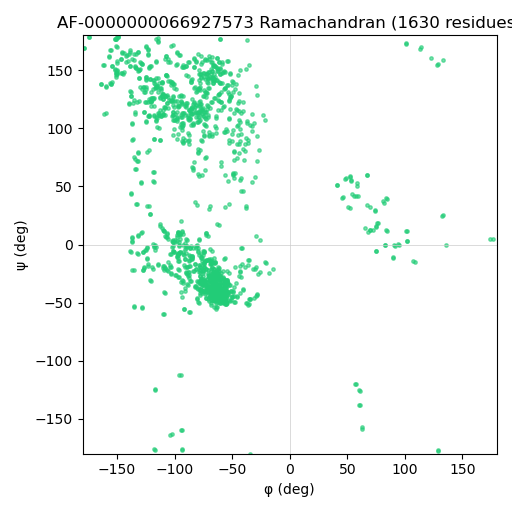? -9.492 24.875 16.531 1 88.19 337 PHE A CA 1
ATOM 2677 C C . PHE A 1 337 ? -8.992 24.484 15.148 1 88.19 337 PHE A C 1
ATOM 2679 O O . PHE A 1 337 ? -7.93 23.875 15.016 1 88.19 337 PHE A O 1
ATOM 2686 N N . VAL A 1 338 ? -9.781 24.75 14.141 1 90.94 338 VAL A N 1
ATOM 2687 C CA . VAL A 1 338 ? -9.461 24.422 12.758 1 90.94 338 VAL A CA 1
ATOM 2688 C C . VAL A 1 338 ? -9.703 25.625 11.867 1 90.94 338 VAL A C 1
ATOM 2690 O O . VAL A 1 338 ? -10.289 26.625 12.305 1 90.94 338 VAL A O 1
ATOM 2693 N N . LEU A 1 339 ? -9.219 25.594 10.695 1 94.56 339 LEU A N 1
ATOM 2694 C CA . LEU A 1 339 ? -9.461 26.625 9.688 1 94.56 339 LEU A CA 1
ATOM 2695 C C . LEU A 1 339 ? -10.695 26.297 8.859 1 94.56 339 LEU A C 1
ATOM 2697 O O . LEU A 1 339 ? -11.055 25.125 8.711 1 94.56 339 LEU A O 1
ATOM 2701 N N . TYR A 1 340 ? -11.336 27.344 8.305 1 92.81 340 TYR A N 1
ATOM 2702 C CA . TYR A 1 340 ? -12.586 27.188 7.578 1 92.81 340 TYR A CA 1
ATOM 2703 C C . TYR A 1 340 ? -12.516 27.891 6.223 1 92.81 340 TYR A C 1
ATOM 2705 O O . TYR A 1 340 ? -11.695 28.781 6.023 1 92.81 340 TYR A O 1
ATOM 2713 N N . ILE A 1 341 ? -13.367 27.453 5.285 1 92.75 341 ILE A N 1
ATOM 2714 C CA . ILE A 1 341 ? -13.625 28.219 4.078 1 92.75 341 ILE A CA 1
ATOM 2715 C C . ILE A 1 341 ? -14.25 29.562 4.449 1 92.75 341 ILE A C 1
ATOM 2717 O O . ILE A 1 341 ? -15.219 29.609 5.211 1 92.75 341 ILE A O 1
ATOM 2721 N N . ASP A 1 342 ? -13.711 30.672 3.951 1 93.19 342 ASP A N 1
ATOM 2722 C CA . ASP A 1 342 ? -14.219 31.984 4.336 1 93.19 342 ASP A CA 1
ATOM 2723 C C . ASP A 1 342 ? -14.43 32.875 3.113 1 93.19 342 ASP A C 1
ATOM 2725 O O . ASP A 1 342 ? -14.18 34.094 3.162 1 93.19 342 ASP A O 1
ATOM 2729 N N . LYS A 1 343 ? -14.828 32.312 2.012 1 89.56 343 LYS A N 1
ATOM 2730 C CA . LYS A 1 343 ? -15 33 0.736 1 89.56 343 LYS A CA 1
ATOM 2731 C C . LYS A 1 343 ? -15.914 34.219 0.883 1 89.56 343 LYS A C 1
ATOM 2733 O O . LYS A 1 343 ? -15.75 35.219 0.181 1 89.56 343 LYS A O 1
ATOM 2738 N N . ASP A 1 344 ? -16.906 34.188 1.771 1 86.75 344 ASP A N 1
ATOM 2739 C CA . ASP A 1 344 ? -17.906 35.25 1.918 1 86.75 344 ASP A CA 1
ATOM 2740 C C . ASP A 1 344 ? -17.438 36.312 2.922 1 86.75 344 ASP A C 1
ATOM 2742 O O . ASP A 1 344 ? -18.203 37.219 3.26 1 86.75 344 ASP A O 1
ATOM 2746 N N . PHE A 1 345 ? -16.328 36.25 3.434 1 90.56 345 PHE A N 1
ATOM 2747 C CA . PHE A 1 345 ? -15.719 37.219 4.359 1 90.56 345 PHE A CA 1
ATOM 2748 C C . PHE A 1 345 ? -14.484 37.844 3.746 1 90.56 345 PHE A C 1
ATOM 2750 O O . PHE A 1 345 ? -14.539 38.375 2.631 1 90.56 345 PHE A O 1
ATOM 2757 N N . ILE A 1 346 ? -13.383 37.75 4.41 1 90.44 346 ILE A N 1
ATOM 2758 C CA . ILE A 1 346 ? -12.203 38.406 3.861 1 90.44 346 ILE A CA 1
ATOM 2759 C C . ILE A 1 346 ? -11.617 37.562 2.736 1 90.44 346 ILE A C 1
ATOM 2761 O O . ILE A 1 346 ? -10.859 38.062 1.899 1 90.44 346 ILE A O 1
ATOM 2765 N N . GLY A 1 347 ? -11.906 36.25 2.689 1 93.38 347 GLY A N 1
ATOM 2766 C CA . GLY A 1 347 ? -11.477 35.375 1.614 1 93.38 347 GLY A CA 1
ATOM 2767 C C . GLY A 1 347 ? -10.039 34.906 1.76 1 93.38 347 GLY A C 1
ATOM 2768 O O . GLY A 1 347 ? -9.289 34.875 0.782 1 93.38 347 GLY A O 1
ATOM 2769 N N . PHE A 1 348 ? -9.656 34.656 3.002 1 95.69 348 PHE A N 1
ATOM 2770 C CA . PHE A 1 348 ? -8.328 34.125 3.232 1 95.69 348 PHE A CA 1
ATOM 2771 C C . PHE A 1 348 ? -8.219 32.719 2.637 1 95.69 348 PHE A C 1
ATOM 2773 O O . PHE A 1 348 ? -7.262 32.406 1.915 1 95.69 348 PHE A O 1
ATOM 2780 N N . LEU A 1 349 ? -9.086 31.828 2.984 1 96.19 349 LEU A N 1
ATOM 2781 C CA . LEU A 1 349 ? -9.258 30.531 2.352 1 96.19 349 LEU A CA 1
ATOM 2782 C C . LEU A 1 349 ? -10.594 30.438 1.635 1 96.19 349 LEU A C 1
ATOM 2784 O O . LEU A 1 349 ? -11.562 29.891 2.182 1 96.19 349 LEU A O 1
ATOM 2788 N N . PRO A 1 350 ? -10.648 30.797 0.413 1 94.81 350 PRO A N 1
ATOM 2789 C CA . PRO A 1 350 ? -11.938 30.891 -0.273 1 94.81 350 PRO A CA 1
ATOM 2790 C C . PRO A 1 350 ? -12.484 29.516 -0.684 1 94.81 350 PRO A C 1
ATOM 2792 O O . PRO A 1 350 ? -13.625 29.422 -1.138 1 94.81 350 PRO A O 1
ATOM 2795 N N . ASP A 1 351 ? -11.695 28.484 -0.615 1 94.31 351 ASP A N 1
ATOM 2796 C CA . ASP A 1 351 ? -12.086 27.125 -0.963 1 94.31 351 ASP A CA 1
ATOM 2797 C C . ASP A 1 351 ? -11.312 26.094 -0.125 1 94.31 351 ASP A C 1
ATOM 2799 O O . ASP A 1 351 ? -10.531 26.469 0.75 1 94.31 351 ASP A O 1
ATOM 2803 N N . THR A 1 352 ? -11.562 24.797 -0.297 1 93.62 352 THR A N 1
ATOM 2804 C CA . THR A 1 352 ? -10.828 23.75 0.386 1 93.62 352 THR A CA 1
ATOM 2805 C C . THR A 1 352 ? -9.359 23.734 -0.042 1 93.62 352 THR A C 1
ATOM 2807 O O . THR A 1 352 ? -9.031 24.172 -1.146 1 93.62 352 THR A O 1
ATOM 2810 N N . PRO A 1 353 ? -8.492 23.25 0.842 1 94.25 353 PRO A N 1
ATOM 2811 C CA . PRO A 1 353 ? -7.078 23.141 0.479 1 94.25 353 PRO A CA 1
ATOM 2812 C C . PRO A 1 353 ? -6.859 22.375 -0.815 1 94.25 353 PRO A C 1
ATOM 2814 O O . PRO A 1 353 ? -6.09 22.797 -1.677 1 94.25 353 PRO A O 1
ATOM 2817 N N . THR A 1 354 ? -7.539 21.266 -1.038 1 92.81 354 THR A N 1
ATOM 2818 C CA . THR A 1 354 ? -7.383 20.453 -2.236 1 92.81 354 THR A CA 1
ATOM 2819 C C . THR A 1 354 ? -7.641 21.281 -3.492 1 92.81 354 THR A C 1
ATOM 2821 O O . THR A 1 354 ? -6.895 21.172 -4.469 1 92.81 354 THR A O 1
ATOM 2824 N N . ASN A 1 355 ? -8.68 22.094 -3.443 1 92.56 355 ASN A N 1
ATOM 2825 C CA . ASN A 1 355 ? -9.016 22.922 -4.594 1 92.56 355 ASN A CA 1
ATOM 2826 C C . ASN A 1 355 ? -8.023 24.078 -4.758 1 92.56 355 ASN A C 1
ATOM 2828 O O . ASN A 1 355 ? -7.688 24.453 -5.883 1 92.56 355 ASN A O 1
ATOM 2832 N N . LEU A 1 356 ? -7.555 24.578 -3.67 1 94.19 356 LEU A N 1
ATOM 2833 C CA . LEU A 1 356 ? -6.688 25.75 -3.701 1 94.19 356 LEU A CA 1
ATOM 2834 C C . LEU A 1 356 ? -5.285 25.375 -4.176 1 94.19 356 LEU A C 1
ATOM 2836 O O . LEU A 1 356 ? -4.555 26.219 -4.691 1 94.19 356 LEU A O 1
ATOM 2840 N N . TYR A 1 357 ? -4.906 24.141 -4.055 1 91.38 357 TYR A N 1
ATOM 2841 C CA . TYR A 1 357 ? -3.602 23.672 -4.516 1 91.38 357 TYR A CA 1
ATOM 2842 C C . TYR A 1 357 ? -3.461 23.844 -6.023 1 91.38 357 TYR A C 1
ATOM 2844 O O . TYR A 1 357 ? -2.348 23.969 -6.539 1 91.38 357 TYR A O 1
ATOM 2852 N N . GLN A 1 358 ? -4.508 23.953 -6.703 1 88.62 358 GLN A N 1
ATOM 2853 C CA . GLN A 1 358 ? -4.484 24.062 -8.156 1 88.62 358 GLN A CA 1
ATOM 2854 C C . GLN A 1 358 ? -3.822 25.375 -8.594 1 88.62 358 GLN A C 1
ATOM 2856 O O . GLN A 1 358 ? -3.244 25.453 -9.68 1 88.62 358 GLN A O 1
ATOM 2861 N N . ASN A 1 359 ? -3.863 26.328 -7.703 1 86.19 359 ASN A N 1
ATOM 2862 C CA . ASN A 1 359 ? -3.314 27.641 -8.055 1 86.19 359 ASN A CA 1
ATOM 2863 C C . ASN A 1 359 ? -2.197 28.047 -7.102 1 86.19 359 ASN A C 1
ATOM 2865 O O . ASN A 1 359 ? -1.93 29.234 -6.934 1 86.19 359 ASN A O 1
ATOM 2869 N N . ILE A 1 360 ? -1.584 27.094 -6.559 1 87.88 360 ILE A N 1
ATOM 2870 C CA . ILE A 1 360 ? -0.558 27.375 -5.562 1 87.88 360 ILE A CA 1
ATOM 2871 C C . ILE A 1 360 ? 0.666 28 -6.242 1 87.88 360 ILE A C 1
ATOM 2873 O O . ILE A 1 360 ? 1.041 27.578 -7.344 1 87.88 360 ILE A O 1
ATOM 2877 N N . PRO A 1 361 ? 1.222 29.047 -5.691 1 90.88 361 PRO A N 1
ATOM 2878 C CA . PRO A 1 361 ? 2.479 29.562 -6.234 1 90.88 361 PRO A CA 1
ATOM 2879 C C . PRO A 1 361 ? 3.629 28.578 -6.109 1 90.88 361 PRO A C 1
ATOM 2881 O O . PRO A 1 361 ? 3.744 27.875 -5.098 1 90.88 361 PRO A O 1
ATOM 2884 N N . LEU A 1 362 ? 4.441 28.562 -7.125 1 93.5 362 LEU A N 1
ATOM 2885 C CA . LEU A 1 362 ? 5.551 27.609 -7.145 1 93.5 362 LEU A CA 1
ATOM 2886 C C . LEU A 1 362 ? 6.812 28.25 -6.566 1 93.5 362 LEU A C 1
ATOM 2888 O O . LEU A 1 362 ? 7.633 28.797 -7.312 1 93.5 362 LEU A O 1
ATOM 2892 N N . LEU A 1 363 ? 6.945 28.156 -5.289 1 97.38 363 LEU A N 1
ATOM 2893 C CA . LEU A 1 363 ? 8.078 28.703 -4.555 1 97.38 363 LEU A CA 1
ATOM 2894 C C . LEU A 1 363 ? 9.008 27.594 -4.074 1 97.38 363 LEU A C 1
ATOM 2896 O O . LEU A 1 363 ? 8.555 26.484 -3.783 1 97.38 363 LEU A O 1
ATOM 2900 N N . PRO A 1 364 ? 10.352 27.906 -4.047 1 98.19 364 PRO A N 1
ATOM 2901 C CA . PRO A 1 364 ? 11.203 26.938 -3.365 1 98.19 364 PRO A CA 1
ATOM 2902 C C . PRO A 1 364 ? 10.695 26.578 -1.972 1 98.19 364 PRO A C 1
ATOM 2904 O O . PRO A 1 364 ? 10.352 27.469 -1.188 1 98.19 364 PRO A O 1
ATOM 2907 N N . THR A 1 365 ? 10.547 25.266 -1.7 1 98.5 365 THR A N 1
ATOM 2908 C CA . THR A 1 365 ? 9.883 24.844 -0.476 1 98.5 365 THR A CA 1
ATOM 2909 C C . THR A 1 365 ? 10.633 23.672 0.161 1 98.5 365 THR A C 1
ATOM 2911 O O . THR A 1 365 ? 10.93 22.672 -0.507 1 98.5 365 THR A O 1
ATOM 2914 N N . VAL A 1 366 ? 10.961 23.812 1.441 1 98.69 366 VAL A N 1
ATOM 2915 C CA . VAL A 1 366 ? 11.484 22.719 2.248 1 98.69 366 VAL A CA 1
ATOM 2916 C C . VAL A 1 366 ? 10.375 22.141 3.133 1 98.69 366 VAL A C 1
ATOM 2918 O O . VAL A 1 366 ? 9.695 22.891 3.846 1 98.69 366 VAL A O 1
ATOM 2921 N N . LEU A 1 367 ? 10.125 20.859 3.02 1 98.5 367 LEU A N 1
ATOM 2922 C CA . LEU A 1 367 ? 9.188 20.156 3.885 1 98.5 367 LEU A CA 1
ATOM 2923 C C . LEU A 1 367 ? 9.898 19.062 4.688 1 98.5 367 LEU A C 1
ATOM 2925 O O . LEU A 1 367 ? 10.789 18.391 4.172 1 98.5 367 LEU A O 1
ATOM 2929 N N . GLY A 1 368 ? 9.469 18.906 5.98 1 97.81 368 GLY A N 1
ATOM 2930 C CA . GLY A 1 368 ? 10.117 17.812 6.672 1 97.81 368 GLY A CA 1
ATOM 2931 C C . GLY A 1 368 ? 9.555 17.547 8.055 1 97.81 368 GLY A C 1
ATOM 2932 O O . GLY A 1 368 ? 8.555 18.172 8.445 1 97.81 368 GLY A O 1
ATOM 2933 N N . SER A 1 369 ? 10.102 16.5 8.75 1 98 369 SER A N 1
ATOM 2934 C CA . SER A 1 369 ? 9.617 16 10.039 1 98 369 SER A CA 1
ATOM 2935 C C . SER A 1 369 ? 10.75 15.367 10.844 1 98 369 SER A C 1
ATOM 2937 O O . SER A 1 369 ? 11.906 15.391 10.422 1 98 369 SER A O 1
ATOM 2939 N N . VAL A 1 370 ? 10.383 14.977 12.016 1 97.44 370 VAL A N 1
ATOM 2940 C CA . VAL A 1 370 ? 11.234 14.078 12.797 1 97.44 370 VAL A CA 1
ATOM 2941 C C . VAL A 1 370 ? 10.75 12.641 12.641 1 97.44 370 VAL A C 1
ATOM 2943 O O . VAL A 1 370 ? 9.656 12.398 12.133 1 97.44 370 VAL A O 1
ATOM 2946 N N . ASP A 1 371 ? 11.531 11.703 13.008 1 94.12 371 ASP A N 1
ATOM 2947 C CA . ASP A 1 371 ? 11.273 10.305 12.672 1 94.12 371 ASP A CA 1
ATOM 2948 C C . ASP A 1 371 ? 10.195 9.711 13.578 1 94.12 371 ASP A C 1
ATOM 2950 O O . ASP A 1 371 ? 9.523 8.75 13.195 1 94.12 371 ASP A O 1
ATOM 2954 N N . GLN A 1 372 ? 10.016 10.234 14.852 1 94.44 372 GLN A N 1
ATOM 2955 C CA . GLN A 1 372 ? 9.016 9.719 15.781 1 94.44 372 GLN A CA 1
ATOM 2956 C C . GLN A 1 372 ? 8.203 10.844 16.406 1 94.44 372 GLN A C 1
ATOM 2958 O O . GLN A 1 372 ? 8.242 11.047 17.625 1 94.44 372 GLN A O 1
ATOM 2963 N N . GLU A 1 373 ? 7.395 11.414 15.656 1 93.25 373 GLU A N 1
ATOM 2964 C CA . GLU A 1 373 ? 6.695 12.656 15.969 1 93.25 373 GLU A CA 1
ATOM 2965 C C . GLU A 1 373 ? 5.91 12.539 17.266 1 93.25 373 GLU A C 1
ATOM 2967 O O . GLU A 1 373 ? 5.852 13.492 18.047 1 93.25 373 GLU A O 1
ATOM 2972 N N . VAL A 1 374 ? 5.383 11.375 17.609 1 89.88 374 VAL A N 1
ATOM 2973 C CA . VAL A 1 374 ? 4.457 11.281 18.734 1 89.88 374 VAL A CA 1
ATOM 2974 C C . VAL A 1 374 ? 5.125 10.555 19.891 1 89.88 374 VAL A C 1
ATOM 2976 O O . VAL A 1 374 ? 4.477 10.258 20.906 1 89.88 374 VAL A O 1
ATOM 2979 N N . GLY A 1 375 ? 6.402 10.359 19.797 1 89.69 375 GLY A N 1
ATOM 2980 C CA . GLY A 1 375 ? 7.129 9.57 20.766 1 89.69 375 GLY A CA 1
ATOM 2981 C C . GLY A 1 375 ? 7.043 10.133 22.172 1 89.69 375 GLY A C 1
ATOM 2982 O O . GLY A 1 375 ? 6.684 9.414 23.109 1 89.69 375 GLY A O 1
ATOM 2983 N N . ARG A 1 376 ? 7.316 11.406 22.406 1 87.94 376 ARG A N 1
ATOM 2984 C CA . ARG A 1 376 ? 7.281 12.039 23.719 1 87.94 376 ARG A CA 1
ATOM 2985 C C . ARG A 1 376 ? 5.879 11.984 24.328 1 87.94 376 ARG A C 1
ATOM 2987 O O . ARG A 1 376 ? 5.719 11.711 25.516 1 87.94 376 ARG A O 1
ATOM 2994 N N . GLY A 1 377 ? 4.918 12.258 23.453 1 82.44 377 GLY A N 1
ATOM 2995 C CA . GLY A 1 377 ? 3.545 12.219 23.938 1 82.44 377 GLY A CA 1
ATOM 2996 C C . GLY A 1 377 ? 3.158 10.867 24.516 1 82.44 377 GLY A C 1
ATOM 2997 O O . GLY A 1 377 ? 2.482 10.797 25.531 1 82.44 377 GLY A O 1
ATOM 2998 N N . LEU A 1 378 ? 3.619 9.859 23.875 1 85.81 378 LEU A N 1
ATOM 2999 C CA . LEU A 1 378 ? 3.312 8.516 24.359 1 85.81 378 LEU A CA 1
ATOM 3000 C C . LEU A 1 378 ? 4.035 8.242 25.672 1 85.81 378 LEU A C 1
ATOM 3002 O O . LEU A 1 378 ? 3.469 7.621 26.578 1 85.81 378 LEU A O 1
ATOM 3006 N N . ILE A 1 379 ? 5.344 8.672 25.781 1 87.44 379 ILE A N 1
ATOM 3007 C CA . ILE A 1 379 ? 6.113 8.469 27.016 1 87.44 379 ILE A CA 1
ATOM 3008 C C . ILE A 1 379 ? 5.434 9.188 28.172 1 87.44 379 ILE A C 1
ATOM 3010 O O . ILE A 1 379 ? 5.332 8.641 29.281 1 87.44 379 ILE A O 1
ATOM 3014 N N . ASP A 1 380 ? 4.926 10.328 27.891 1 81.06 380 ASP A N 1
ATOM 3015 C CA . ASP A 1 380 ? 4.312 11.156 28.922 1 81.06 380 ASP A CA 1
ATOM 3016 C C . ASP A 1 380 ? 3.062 10.484 29.5 1 81.06 380 ASP A C 1
ATOM 3018 O O . ASP A 1 380 ? 2.742 10.656 30.672 1 81.06 380 ASP A O 1
ATOM 3022 N N . ILE A 1 381 ? 2.389 9.688 28.719 1 78.25 381 ILE A N 1
ATOM 3023 C CA . ILE A 1 381 ? 1.156 9.07 29.188 1 78.25 381 ILE A CA 1
ATOM 3024 C C . ILE A 1 381 ? 1.35 7.562 29.312 1 78.25 381 ILE A C 1
ATOM 3026 O O . ILE A 1 381 ? 0.375 6.805 29.344 1 78.25 381 ILE A O 1
ATOM 3030 N N . PHE A 1 382 ? 2.498 7.113 29.312 1 84.62 382 PHE A N 1
ATOM 3031 C CA . PHE A 1 382 ? 2.838 5.699 29.203 1 84.62 382 PHE A CA 1
ATOM 3032 C C . PHE A 1 382 ? 2.15 4.895 30.312 1 84.62 382 PHE A C 1
ATOM 3034 O O . PHE A 1 382 ? 1.56 3.848 30.031 1 84.62 382 PHE A O 1
ATOM 3041 N N . ASN A 1 383 ? 2.232 5.402 31.547 1 80.69 383 ASN A N 1
ATOM 3042 C CA . ASN A 1 383 ? 1.679 4.664 32.688 1 80.69 383 ASN A CA 1
ATOM 3043 C C . ASN A 1 383 ? 0.171 4.477 32.531 1 80.69 383 ASN A C 1
ATOM 3045 O O . ASN A 1 383 ? -0.38 3.482 33 1 80.69 383 ASN A O 1
ATOM 3049 N N . SER A 1 384 ? -0.359 5.391 31.781 1 72.81 384 SER A N 1
ATOM 3050 C CA . SER A 1 384 ? -1.808 5.332 31.625 1 72.81 384 SER A CA 1
ATOM 3051 C C . SER A 1 384 ? -2.199 4.395 30.484 1 72.81 384 SER A C 1
ATOM 3053 O O . SER A 1 384 ? -3.318 3.875 30.453 1 72.81 384 SER A O 1
ATOM 3055 N N . VAL A 1 385 ? -1.283 4.074 29.578 1 80.75 385 VAL A N 1
ATOM 3056 C CA . VAL A 1 385 ? -1.711 3.363 28.375 1 80.75 385 VAL A CA 1
ATOM 3057 C C . VAL A 1 385 ? -0.926 2.061 28.25 1 80.75 385 VAL A C 1
ATOM 3059 O O . VAL A 1 385 ? -1.181 1.267 27.328 1 80.75 385 VAL A O 1
ATOM 3062 N N . LYS A 1 386 ? -0.051 1.818 29.094 1 85.75 386 LYS A N 1
ATOM 3063 C CA . LYS A 1 386 ? 0.857 0.682 28.969 1 85.75 386 LYS A CA 1
ATOM 3064 C C . LYS A 1 386 ? 0.085 -0.628 28.828 1 85.75 386 LYS A C 1
ATOM 3066 O O . LYS A 1 386 ? 0.51 -1.537 28.109 1 85.75 386 LYS A O 1
ATOM 3071 N N . SER A 1 387 ? -1.068 -0.755 29.5 1 81.06 387 SER A N 1
ATOM 3072 C CA . SER A 1 387 ? -1.85 -1.988 29.469 1 81.06 387 SER A CA 1
ATOM 3073 C C . SER A 1 387 ? -2.457 -2.227 28.094 1 81.06 387 SER A C 1
ATOM 3075 O O . SER A 1 387 ? -2.846 -3.35 27.766 1 81.06 387 SER A O 1
ATOM 3077 N N . LEU A 1 388 ? -2.5 -1.172 27.266 1 84.94 388 LEU A N 1
ATOM 3078 C CA . LEU A 1 388 ? -3.115 -1.268 25.953 1 84.94 388 LEU A CA 1
ATOM 3079 C C . LEU A 1 388 ? -2.055 -1.42 24.875 1 84.94 388 LEU A C 1
ATOM 3081 O O . LEU A 1 388 ? -2.383 -1.644 23.703 1 84.94 388 LEU A O 1
ATOM 3085 N N . LEU A 1 389 ? -0.839 -1.333 25.219 1 92 389 LEU A N 1
ATOM 3086 C CA . LEU A 1 389 ? 0.237 -1.405 24.234 1 92 389 LEU A CA 1
ATOM 3087 C C . LEU A 1 389 ? 0.585 -2.855 23.922 1 92 389 LEU A C 1
ATOM 3089 O O . LEU A 1 389 ? 1.685 -3.318 24.234 1 92 389 LEU A O 1
ATOM 3093 N N . ASN A 1 390 ? -0.343 -3.506 23.344 1 91.12 390 ASN A N 1
ATOM 3094 C CA . ASN A 1 390 ? -0.31 -4.867 22.812 1 91.12 390 ASN A CA 1
ATOM 3095 C C . ASN A 1 390 ? -1.245 -5.031 21.625 1 91.12 390 ASN A C 1
ATOM 3097 O O . ASN A 1 390 ? -1.886 -4.074 21.203 1 91.12 390 ASN A O 1
ATOM 3101 N N . LYS A 1 391 ? -1.261 -6.246 21.078 1 93.94 391 LYS A N 1
ATOM 3102 C CA . LYS A 1 391 ? -2.051 -6.477 19.875 1 93.94 391 LYS A CA 1
ATOM 3103 C C . LYS A 1 391 ? -3.525 -6.168 20.125 1 93.94 391 LYS A C 1
ATOM 3105 O O . LYS A 1 391 ? -4.16 -5.48 19.312 1 93.94 391 LYS A O 1
ATOM 3110 N N . ASN A 1 392 ? -4.137 -6.645 21.203 1 86.12 392 ASN A N 1
ATOM 3111 C CA . ASN A 1 392 ? -5.551 -6.449 21.5 1 86.12 392 ASN A CA 1
ATOM 3112 C C . ASN A 1 392 ? -5.887 -4.977 21.703 1 86.12 392 ASN A C 1
ATOM 3114 O O . ASN A 1 392 ? -6.906 -4.492 21.203 1 86.12 392 ASN A O 1
ATOM 3118 N N . GLY A 1 393 ? -5.035 -4.336 22.469 1 86 393 GLY A N 1
ATOM 3119 C CA . GLY A 1 393 ? -5.23 -2.908 22.672 1 86 393 GLY A CA 1
ATOM 3120 C C . GLY A 1 393 ? -5.148 -2.109 21.391 1 86 393 GLY A C 1
ATOM 3121 O O . GLY A 1 393 ? -5.953 -1.206 21.156 1 86 393 GLY A O 1
ATOM 3122 N N . TYR A 1 394 ? -4.199 -2.482 20.594 1 91.88 394 TYR A N 1
ATOM 3123 C CA . TYR A 1 394 ? -4.023 -1.802 19.312 1 91.88 394 TYR A CA 1
ATOM 3124 C C . TYR A 1 394 ? -5.238 -2 18.422 1 91.88 394 TYR A C 1
ATOM 3126 O O . TYR A 1 394 ? -5.703 -1.058 17.781 1 91.88 394 TYR A O 1
ATOM 3134 N N . ASP A 1 395 ? -5.738 -3.199 18.359 1 87.69 395 ASP A N 1
ATOM 3135 C CA . ASP A 1 395 ? -6.938 -3.492 17.578 1 87.69 395 ASP A CA 1
ATOM 3136 C C . ASP A 1 395 ? -8.117 -2.635 18.047 1 87.69 395 ASP A C 1
ATOM 3138 O O . ASP A 1 395 ? -8.875 -2.117 17.219 1 87.69 395 ASP A O 1
ATOM 3142 N N . MET A 1 396 ? -8.227 -2.49 19.266 1 81.62 396 MET A N 1
ATOM 3143 C CA . MET A 1 396 ? -9.289 -1.67 19.828 1 81.62 396 MET A CA 1
ATOM 3144 C C . MET A 1 396 ? -9.125 -0.209 19.422 1 81.62 396 MET A C 1
ATOM 3146 O O . MET A 1 396 ? -10.094 0.44 19.031 1 81.62 396 MET A O 1
ATOM 3150 N N . VAL A 1 397 ? -7.93 0.237 19.5 1 82.56 397 VAL A N 1
ATOM 3151 C CA . VAL A 1 397 ? -7.641 1.625 19.156 1 82.56 397 VAL A CA 1
ATOM 3152 C C . VAL A 1 397 ? -7.953 1.876 17.688 1 82.56 397 VAL A C 1
ATOM 3154 O O . VAL A 1 397 ? -8.516 2.914 17.328 1 82.56 397 VAL A O 1
ATOM 3157 N N . LEU A 1 398 ? -7.578 0.941 16.875 1 89.12 398 LEU A N 1
ATOM 3158 C CA . LEU A 1 398 ? -7.836 1.102 15.445 1 89.12 398 LEU A CA 1
ATOM 3159 C C . LEU A 1 398 ? -9.336 1.168 15.164 1 89.12 398 LEU A C 1
ATOM 3161 O O . LEU A 1 398 ? -9.781 1.953 14.32 1 89.12 398 LEU A O 1
ATOM 3165 N N . MET A 1 399 ? -10.086 0.387 15.844 1 81.56 399 MET A N 1
ATOM 3166 C CA . MET A 1 399 ? -11.531 0.392 15.672 1 81.56 399 MET A CA 1
ATOM 3167 C C . MET A 1 399 ? -12.133 1.719 16.125 1 81.56 399 MET A C 1
ATOM 3169 O O . MET A 1 399 ? -13 2.277 15.453 1 81.56 399 MET A O 1
ATOM 3173 N N . LEU A 1 400 ? -11.633 2.18 17.141 1 74.94 400 LEU A N 1
ATOM 3174 C CA . LEU A 1 400 ? -12.094 3.469 17.656 1 74.94 400 LEU A CA 1
ATOM 3175 C C . LEU A 1 400 ? -11.711 4.598 16.703 1 74.94 400 LEU A C 1
ATOM 3177 O O . LEU A 1 400 ? -12.516 5.484 16.422 1 74.94 400 LEU A O 1
ATOM 3181 N N . MET A 1 401 ? -10.523 4.539 16.234 1 81.81 401 MET A N 1
ATOM 3182 C CA . MET A 1 401 ? -10.039 5.535 15.289 1 81.81 401 MET A CA 1
ATOM 3183 C C . MET A 1 401 ? -10.883 5.535 14.023 1 81.81 401 MET A C 1
ATOM 3185 O O . MET A 1 401 ? -11.164 6.594 13.461 1 81.81 401 MET A O 1
ATOM 3189 N N . SER A 1 402 ? -11.227 4.344 13.594 1 83.5 402 SER A N 1
ATOM 3190 C CA . SER A 1 402 ? -12.016 4.234 12.367 1 83.5 402 SER A CA 1
ATOM 3191 C C . SER A 1 402 ? -13.328 5 12.492 1 83.5 402 SER A C 1
ATOM 3193 O O . SER A 1 402 ? -13.828 5.555 11.508 1 83.5 402 SER A O 1
ATOM 3195 N N . GLN A 1 403 ? -13.867 5.16 13.648 1 75.19 403 GLN A N 1
ATOM 3196 C CA . GLN A 1 403 ? -15.148 5.809 13.891 1 75.19 403 GLN A CA 1
ATOM 3197 C C . GLN A 1 403 ? -15.039 7.32 13.719 1 75.19 403 GLN A C 1
ATOM 3199 O O . GLN A 1 403 ? -16.047 8.008 13.562 1 75.19 403 GLN A O 1
ATOM 3204 N N . LEU A 1 404 ? -13.852 7.789 13.688 1 74.56 404 LEU A N 1
ATOM 3205 C CA . LEU A 1 404 ? -13.617 9.211 13.461 1 74.56 404 LEU A CA 1
ATOM 3206 C C . LEU A 1 404 ? -13.773 9.555 11.984 1 74.56 404 LEU A C 1
ATOM 3208 O O . LEU A 1 404 ? -14.008 10.719 11.633 1 74.56 404 LEU A O 1
ATOM 3212 N N . PHE A 1 405 ? -13.68 8.531 11.211 1 82.25 405 PHE A N 1
ATOM 3213 C CA . PHE A 1 405 ? -13.539 8.828 9.789 1 82.25 405 PHE A CA 1
ATOM 3214 C C . PHE A 1 405 ? -14.68 8.195 8.992 1 82.25 405 PHE A C 1
ATOM 3216 O O . PHE A 1 405 ? -15.047 8.688 7.922 1 82.25 405 PHE A O 1
ATOM 3223 N N . THR A 1 406 ? -15.156 7.109 9.477 1 81.19 406 THR A N 1
ATOM 3224 C CA . THR A 1 406 ? -16.156 6.418 8.672 1 81.19 406 THR A CA 1
ATOM 3225 C C . THR A 1 406 ? -17.141 5.648 9.555 1 81.19 406 THR A C 1
ATOM 3227 O O . THR A 1 406 ? -16.766 5.215 10.656 1 81.19 406 THR A O 1
ATOM 3230 N N . SER A 1 407 ? -18.328 5.531 9.102 1 72.38 407 SER A N 1
ATOM 3231 C CA . SER A 1 407 ? -19.344 4.746 9.797 1 72.38 407 SER A CA 1
ATOM 3232 C C . SER A 1 407 ? -19.547 3.398 9.109 1 72.38 407 SER A C 1
ATOM 3234 O O . SER A 1 407 ? -19.984 2.436 9.75 1 72.38 407 SER A O 1
ATOM 3236 N N . ASP A 1 408 ? -19.234 3.35 7.848 1 76.12 408 ASP A N 1
ATOM 3237 C CA . ASP A 1 408 ? -19.641 2.201 7.047 1 76.12 408 ASP A CA 1
ATOM 3238 C C . ASP A 1 408 ? -18.469 1.269 6.777 1 76.12 408 ASP A C 1
ATOM 3240 O O . ASP A 1 408 ? -18.656 0.093 6.461 1 76.12 408 ASP A O 1
ATOM 3244 N N . ASN A 1 409 ? -17.281 1.739 6.922 1 84.81 409 ASN A N 1
ATOM 3245 C CA . ASN A 1 409 ? -16.109 0.976 6.523 1 84.81 409 ASN A CA 1
ATOM 3246 C C . ASN A 1 409 ? -15.141 0.799 7.691 1 84.81 409 ASN A C 1
ATOM 3248 O O . ASN A 1 409 ? -13.922 0.797 7.496 1 84.81 409 ASN A O 1
ATOM 3252 N N . ASN A 1 410 ? -15.625 0.687 8.914 1 82.44 410 ASN A N 1
ATOM 3253 C CA . ASN A 1 410 ? -14.805 0.67 10.117 1 82.44 410 ASN A CA 1
ATOM 3254 C C . ASN A 1 410 ? -13.852 -0.518 10.125 1 82.44 410 ASN A C 1
ATOM 3256 O O . ASN A 1 410 ? -12.656 -0.36 10.398 1 82.44 410 ASN A O 1
ATOM 3260 N N . ASP A 1 411 ? -14.406 -1.663 9.773 1 87.69 411 ASP A N 1
ATOM 3261 C CA . ASP A 1 411 ? -13.586 -2.867 9.797 1 87.69 411 ASP A CA 1
ATOM 3262 C C . ASP A 1 411 ? -12.477 -2.793 8.75 1 87.69 411 ASP A C 1
ATOM 3264 O O . ASP A 1 411 ? -11.328 -3.16 9.031 1 87.69 411 ASP A O 1
ATOM 3268 N N . GLN A 1 412 ? -12.844 -2.33 7.551 1 91.44 412 GLN A N 1
ATOM 3269 C CA . GLN A 1 412 ? -11.844 -2.197 6.496 1 91.44 412 GLN A CA 1
ATOM 3270 C C . GLN A 1 412 ? -10.773 -1.184 6.879 1 91.44 412 GLN A C 1
ATOM 3272 O O . GLN A 1 412 ? -9.578 -1.427 6.672 1 91.44 412 GLN A O 1
ATOM 3277 N N . PHE A 1 413 ? -11.281 -0.051 7.465 1 94.75 413 PHE A N 1
ATOM 3278 C CA . PHE A 1 413 ? -10.352 0.977 7.906 1 94.75 413 PHE A CA 1
ATOM 3279 C C . PHE A 1 413 ? -9.359 0.412 8.914 1 94.75 413 PHE A C 1
ATOM 3281 O O . PHE A 1 413 ? -8.148 0.562 8.758 1 94.75 413 PHE A O 1
ATOM 3288 N N . ALA A 1 414 ? -9.828 -0.272 9.898 1 92.06 414 ALA A N 1
ATOM 3289 C CA . ALA A 1 414 ? -9 -0.808 10.977 1 92.06 414 ALA A CA 1
ATOM 3290 C C . ALA A 1 414 ? -8.031 -1.866 10.453 1 92.06 414 ALA A C 1
ATOM 3292 O O . ALA A 1 414 ? -6.852 -1.862 10.805 1 92.06 414 ALA A O 1
ATOM 3293 N N . GLN A 1 415 ? -8.492 -2.711 9.625 1 95.06 415 GLN A N 1
ATOM 3294 C CA . GLN A 1 415 ? -7.664 -3.801 9.117 1 95.06 415 GLN A CA 1
ATOM 3295 C C . GLN A 1 415 ? -6.562 -3.273 8.203 1 95.06 415 GLN A C 1
ATOM 3297 O O . GLN A 1 415 ? -5.445 -3.801 8.195 1 95.06 415 GLN A O 1
ATOM 3302 N N . LEU A 1 416 ? -6.871 -2.326 7.363 1 97.06 416 LEU A N 1
ATOM 3303 C CA . LEU A 1 416 ? -5.867 -1.718 6.496 1 97.06 416 LEU A CA 1
ATOM 3304 C C . LEU A 1 416 ? -4.754 -1.083 7.32 1 97.06 416 LEU A C 1
ATOM 3306 O O . LEU A 1 416 ? -3.57 -1.278 7.027 1 97.06 416 LEU A O 1
ATOM 3310 N N . LEU A 1 417 ? -5.121 -0.328 8.359 1 96.69 417 LEU A N 1
ATOM 3311 C CA . LEU A 1 417 ? -4.098 0.261 9.219 1 96.69 417 LEU A CA 1
ATOM 3312 C C . LEU A 1 417 ? -3.256 -0.823 9.883 1 96.69 417 LEU A C 1
ATOM 3314 O O . LEU A 1 417 ? -2.033 -0.69 9.984 1 96.69 417 LEU A O 1
ATOM 3318 N N . TYR A 1 418 ? -3.936 -1.861 10.336 1 97 418 TYR A N 1
ATOM 3319 C CA . TYR A 1 418 ? -3.195 -2.961 10.945 1 97 418 TYR A CA 1
ATOM 3320 C C . TYR A 1 418 ? -2.186 -3.549 9.969 1 97 418 TYR A C 1
ATOM 3322 O O . TYR A 1 418 ? -1.008 -3.701 10.297 1 97 418 TYR A O 1
ATOM 3330 N N . ASN A 1 419 ? -2.613 -3.854 8.719 1 96.56 419 ASN A N 1
ATOM 3331 C CA . ASN A 1 419 ? -1.779 -4.52 7.727 1 96.56 419 ASN A CA 1
ATOM 3332 C C . ASN A 1 419 ? -0.565 -3.676 7.355 1 96.56 419 ASN A C 1
ATOM 3334 O O . ASN A 1 419 ? 0.514 -4.211 7.094 1 96.56 419 ASN A O 1
ATOM 3338 N N . PHE A 1 420 ? -0.717 -2.365 7.336 1 97.19 420 PHE A N 1
ATOM 3339 C CA . PHE A 1 420 ? 0.347 -1.492 6.852 1 97.19 420 PHE A CA 1
ATOM 3340 C C . PHE A 1 420 ? 1.301 -1.124 7.984 1 97.19 420 PHE A C 1
ATOM 3342 O O . PHE A 1 420 ? 2.467 -0.806 7.742 1 97.19 420 PHE A O 1
ATOM 3349 N N . ASN A 1 421 ? 0.81 -1.2 9.242 1 96.88 421 ASN A N 1
ATOM 3350 C CA . ASN A 1 421 ? 1.622 -0.631 10.312 1 96.88 421 ASN A CA 1
ATOM 3351 C C . ASN A 1 421 ? 2.234 -1.719 11.188 1 96.88 421 ASN A C 1
ATOM 3353 O O . ASN A 1 421 ? 3.184 -1.462 11.93 1 96.88 421 ASN A O 1
ATOM 3357 N N . VAL A 1 422 ? 1.703 -2.93 11.203 1 97.44 422 VAL A N 1
ATOM 3358 C CA . VAL A 1 422 ? 2.189 -3.969 12.109 1 97.44 422 VAL A CA 1
ATOM 3359 C C . VAL A 1 422 ? 3.1 -4.93 11.344 1 97.44 422 VAL A C 1
ATOM 3361 O O . VAL A 1 422 ? 2.645 -5.656 10.461 1 97.44 422 VAL A O 1
ATOM 3364 N N . PRO A 1 423 ? 4.363 -4.977 11.664 1 95.38 423 PRO A N 1
ATOM 3365 C CA . PRO A 1 423 ? 5.246 -5.957 11.031 1 95.38 423 PRO A CA 1
ATOM 3366 C C . PRO A 1 423 ? 4.812 -7.398 11.289 1 95.38 423 PRO A C 1
ATOM 3368 O O . PRO A 1 423 ? 4.324 -7.711 12.383 1 95.38 423 PRO A O 1
ATOM 3371 N N . LEU A 1 424 ? 5.074 -8.188 10.289 1 92.94 424 LEU A N 1
ATOM 3372 C CA . LEU A 1 424 ? 4.809 -9.617 10.445 1 92.94 424 LEU A CA 1
ATOM 3373 C C . LEU A 1 424 ? 5.637 -10.203 11.586 1 92.94 424 LEU A C 1
ATOM 3375 O O . LEU A 1 424 ? 6.773 -9.781 11.812 1 92.94 424 LEU A O 1
ATOM 3379 N N . LYS A 1 425 ? 5.066 -11.086 12.414 1 91 425 LYS A N 1
ATOM 3380 C CA . LYS A 1 425 ? 5.707 -11.852 13.484 1 91 425 LYS A CA 1
ATOM 3381 C C . LYS A 1 425 ? 5.965 -10.977 14.711 1 91 425 LYS A C 1
ATOM 3383 O O . LYS A 1 425 ? 6.844 -11.273 15.516 1 91 425 LYS A O 1
ATOM 3388 N N . THR A 1 426 ? 5.238 -9.828 14.781 1 94.5 426 THR A N 1
ATOM 3389 C CA . THR A 1 426 ? 5.32 -9.039 16 1 94.5 426 THR A CA 1
ATOM 3390 C C . THR A 1 426 ? 4.723 -9.805 17.188 1 94.5 426 THR A C 1
ATOM 3392 O O . THR A 1 426 ? 3.611 -10.328 17.094 1 94.5 426 THR A O 1
ATOM 3395 N N . ASN A 1 427 ? 5.574 -9.898 18.25 1 93.94 427 ASN A N 1
ATOM 3396 C CA . ASN A 1 427 ? 5.047 -10.523 19.453 1 93.94 427 ASN A CA 1
ATOM 3397 C C . ASN A 1 427 ? 3.855 -9.75 20.016 1 93.94 427 ASN A C 1
ATOM 3399 O O . ASN A 1 427 ? 3.932 -8.531 20.188 1 93.94 427 ASN A O 1
ATOM 3403 N N . SER A 1 428 ? 2.775 -10.406 20.297 1 93.25 428 SER A N 1
ATOM 3404 C CA . SER A 1 428 ? 1.494 -9.789 20.625 1 93.25 428 SER A CA 1
ATOM 3405 C C . SER A 1 428 ? 1.565 -9.023 21.938 1 93.25 428 SER A C 1
ATOM 3407 O O . SER A 1 428 ? 0.688 -8.211 22.234 1 93.25 428 SER A O 1
ATOM 3409 N N . THR A 1 429 ? 2.641 -9.211 22.703 1 92.88 429 THR A N 1
ATOM 3410 C CA . THR A 1 429 ? 2.668 -8.578 24.016 1 92.88 429 THR A CA 1
ATOM 3411 C C . THR A 1 429 ? 3.967 -7.805 24.219 1 92.88 429 THR A C 1
ATOM 3413 O O . THR A 1 429 ? 4.285 -7.391 25.344 1 92.88 429 THR A O 1
ATOM 3416 N N . ASP A 1 430 ? 4.754 -7.637 23.188 1 95 430 ASP A N 1
ATOM 3417 C CA . ASP A 1 430 ? 6.02 -6.914 23.297 1 95 430 ASP A CA 1
ATOM 3418 C C . ASP A 1 430 ? 5.781 -5.414 23.453 1 95 430 ASP A C 1
ATOM 3420 O O . ASP A 1 430 ? 5.496 -4.727 22.469 1 95 430 ASP A O 1
ATOM 3424 N N . LEU A 1 431 ? 6.02 -4.957 24.625 1 94.19 431 LEU A N 1
ATOM 3425 C CA . LEU A 1 431 ? 5.711 -3.576 24.969 1 94.19 431 LEU A CA 1
ATOM 3426 C C . LEU A 1 431 ? 6.52 -2.607 24.125 1 94.19 431 LEU A C 1
ATOM 3428 O O . LEU A 1 431 ? 6.008 -1.569 23.688 1 94.19 431 LEU A O 1
ATOM 3432 N N . TYR A 1 432 ? 7.746 -2.871 23.891 1 95.44 432 TYR A N 1
ATOM 3433 C CA . TYR A 1 432 ? 8.625 -2.012 23.094 1 95.44 432 TYR A CA 1
ATOM 3434 C C . TYR A 1 432 ? 8.141 -1.902 21.656 1 95.44 432 TYR A C 1
ATOM 3436 O O . TYR A 1 432 ? 8.031 -0.8 21.125 1 95.44 432 TYR A O 1
ATOM 3444 N N . GLU A 1 433 ? 7.812 -3.012 21.047 1 95.62 433 GLU A N 1
ATOM 3445 C CA . GLU A 1 433 ? 7.387 -3.025 19.656 1 95.62 433 GLU A CA 1
ATOM 3446 C C . GLU A 1 433 ? 6.039 -2.334 19.469 1 95.62 433 GLU A C 1
ATOM 3448 O O . GLU A 1 433 ? 5.84 -1.584 18.516 1 95.62 433 GLU A O 1
ATOM 3453 N N . TRP A 1 434 ? 5.172 -2.633 20.344 1 95.31 434 TRP A N 1
ATOM 3454 C CA . TRP A 1 434 ? 3.838 -2.059 20.219 1 95.31 434 TRP A CA 1
ATOM 3455 C C . TRP A 1 434 ? 3.859 -0.559 20.484 1 95.31 434 TRP A C 1
ATOM 3457 O O . TRP A 1 434 ? 3.08 0.198 19.906 1 95.31 434 TRP A O 1
ATOM 3467 N N . THR A 1 435 ? 4.785 -0.048 21.344 1 94.19 435 THR A N 1
ATOM 3468 C CA . THR A 1 435 ? 4.992 1.386 21.516 1 94.19 435 THR A CA 1
ATOM 3469 C C . THR A 1 435 ? 5.418 2.029 20.203 1 94.19 435 THR A C 1
ATOM 3471 O O . THR A 1 435 ? 4.855 3.045 19.781 1 94.19 435 THR A O 1
ATOM 3474 N N . LYS A 1 436 ? 6.32 1.424 19.594 1 95 436 LYS A N 1
ATOM 3475 C CA . LYS A 1 436 ? 6.805 1.936 18.312 1 95 436 LYS A CA 1
ATOM 3476 C C . LYS A 1 436 ? 5.699 1.928 17.266 1 95 436 LYS A C 1
ATOM 3478 O O . LYS A 1 436 ? 5.57 2.875 16.484 1 95 436 LYS A O 1
ATOM 3483 N N . ILE A 1 437 ? 4.902 0.846 17.219 1 96.38 437 ILE A N 1
ATOM 3484 C CA . ILE A 1 437 ? 3.816 0.7 16.25 1 96.38 437 ILE A CA 1
ATOM 3485 C C . ILE A 1 437 ? 2.801 1.824 16.438 1 96.38 437 ILE A C 1
ATOM 3487 O O . ILE A 1 437 ? 2.381 2.461 15.469 1 96.38 437 ILE A O 1
ATOM 3491 N N . VAL A 1 438 ? 2.473 2.109 17.641 1 93.5 438 VAL A N 1
ATOM 3492 C CA . VAL A 1 438 ? 1.486 3.141 17.938 1 93.5 438 VAL A CA 1
ATOM 3493 C C . VAL A 1 438 ? 2.037 4.512 17.562 1 93.5 438 VAL A C 1
ATOM 3495 O O . VAL A 1 438 ? 1.334 5.324 16.953 1 93.5 438 VAL A O 1
ATOM 3498 N N . VAL A 1 439 ? 3.289 4.777 17.875 1 92.81 439 VAL A N 1
ATOM 3499 C CA . VAL A 1 439 ? 3.932 6.055 17.578 1 92.81 439 VAL A CA 1
ATOM 3500 C C . VAL A 1 439 ? 3.994 6.258 16.062 1 92.81 439 VAL A C 1
ATOM 3502 O O . VAL A 1 439 ? 3.664 7.336 15.562 1 92.81 439 VAL A O 1
ATOM 3505 N N . ASN A 1 440 ? 4.297 5.207 15.391 1 94.56 440 ASN A N 1
ATOM 3506 C CA . ASN A 1 440 ? 4.391 5.289 13.938 1 94.56 440 ASN A CA 1
ATOM 3507 C C . ASN A 1 440 ? 3.016 5.473 13.297 1 94.56 440 ASN A C 1
ATOM 3509 O O . ASN A 1 440 ? 2.879 6.184 12.297 1 94.56 440 ASN A O 1
ATOM 3513 N N . THR A 1 441 ? 2.068 4.789 13.82 1 94.81 441 THR A N 1
ATOM 3514 C CA . THR A 1 441 ? 0.706 4.91 13.32 1 94.81 441 THR A CA 1
ATOM 3515 C C . THR A 1 441 ? 0.203 6.344 13.461 1 94.81 441 THR A C 1
ATOM 3517 O O . THR A 1 441 ? -0.339 6.914 12.508 1 94.81 441 THR A O 1
ATOM 3520 N N . ALA A 1 442 ? 0.478 6.898 14.578 1 90.94 442 ALA A N 1
ATOM 3521 C CA . ALA A 1 442 ? 0.026 8.258 14.852 1 90.94 442 ALA A CA 1
ATOM 3522 C C . ALA A 1 442 ? 0.772 9.273 13.977 1 90.94 442 ALA A C 1
ATOM 3524 O O . ALA A 1 442 ? 0.171 10.211 13.453 1 90.94 442 ALA A O 1
ATOM 3525 N N . GLY A 1 443 ? 2.061 9.117 13.883 1 92.75 443 GLY A N 1
ATOM 3526 C CA . GLY A 1 443 ? 2.842 9.984 13.016 1 92.75 443 GLY A CA 1
ATOM 3527 C C . GLY A 1 443 ? 2.432 9.898 11.555 1 92.75 443 GLY A C 1
ATOM 3528 O O . GLY A 1 443 ? 2.383 10.914 10.859 1 92.75 443 GLY A O 1
ATOM 3529 N N . GLY A 1 444 ? 2.145 8.688 11.125 1 94.62 444 GLY A N 1
ATOM 3530 C CA . GLY A 1 444 ? 1.701 8.477 9.758 1 94.62 444 GLY A CA 1
ATOM 3531 C C . GLY A 1 444 ? 0.368 9.133 9.453 1 94.62 444 GLY A C 1
ATOM 3532 O O . GLY A 1 444 ? 0.21 9.781 8.414 1 94.62 444 GLY A O 1
ATOM 3533 N N . LEU A 1 445 ? -0.549 8.992 10.359 1 90.94 445 LEU A N 1
ATOM 3534 C CA . LEU A 1 445 ? -1.894 9.539 10.188 1 90.94 445 LEU A CA 1
ATOM 3535 C C . LEU A 1 445 ? -1.877 11.062 10.25 1 90.94 445 LEU A C 1
ATOM 3537 O O . LEU A 1 445 ? -2.549 11.727 9.461 1 90.94 445 LEU A O 1
ATOM 3541 N N . GLY A 1 446 ? -1.06 11.602 11.094 1 89.31 446 GLY A N 1
ATOM 3542 C CA . GLY A 1 446 ? -1.193 13.016 11.414 1 89.31 446 GLY A CA 1
ATOM 3543 C C . GLY A 1 446 ? -0.217 13.891 10.656 1 89.31 446 GLY A C 1
ATOM 3544 O O . GLY A 1 446 ? -0.485 15.078 10.43 1 89.31 446 GLY A O 1
ATOM 3545 N N . ILE A 1 447 ? 0.936 13.344 10.242 1 94.94 447 ILE A N 1
ATOM 3546 C CA . ILE A 1 447 ? 1.961 14.266 9.766 1 94.94 447 ILE A CA 1
ATOM 3547 C C . ILE A 1 447 ? 2.578 13.727 8.477 1 94.94 447 ILE A C 1
ATOM 3549 O O . ILE A 1 447 ? 2.533 14.391 7.438 1 94.94 447 ILE A O 1
ATOM 3553 N N . TYR A 1 448 ? 3.068 12.477 8.445 1 97.31 448 TYR A N 1
ATOM 3554 C CA . TYR A 1 448 ? 3.91 11.977 7.363 1 97.31 448 TYR A CA 1
ATOM 3555 C C . TYR A 1 448 ? 3.135 11.906 6.051 1 97.31 448 TYR A C 1
ATOM 3557 O O . TYR A 1 448 ? 3.637 12.32 5.004 1 97.31 448 TYR A O 1
ATOM 3565 N N . ASN A 1 449 ? 1.94 11.359 6.039 1 96.12 449 ASN A N 1
ATOM 3566 C CA . ASN A 1 449 ? 1.184 11.227 4.797 1 96.12 449 ASN A CA 1
ATOM 3567 C C . ASN A 1 449 ? 0.862 12.586 4.184 1 96.12 449 ASN A C 1
ATOM 3569 O O . ASN A 1 449 ? 0.882 12.742 2.963 1 96.12 449 ASN A O 1
ATOM 3573 N N . PHE A 1 450 ? 0.629 13.625 5.02 1 96.19 450 PHE A N 1
ATOM 3574 C CA . PHE A 1 450 ? 0.266 14.945 4.527 1 96.19 450 PHE A CA 1
ATOM 3575 C C . PHE A 1 450 ? 1.479 15.656 3.938 1 96.19 450 PHE A C 1
ATOM 3577 O O . PHE A 1 450 ? 1.36 16.375 2.939 1 96.19 450 PHE A O 1
ATOM 3584 N N . LEU A 1 451 ? 2.619 15.508 4.574 1 97.94 451 LEU A N 1
ATOM 3585 C CA . LEU A 1 451 ? 3.832 16.109 4.023 1 97.94 451 LEU A CA 1
ATOM 3586 C C . LEU A 1 451 ? 4.184 15.469 2.682 1 97.94 451 LEU A C 1
ATOM 3588 O O . LEU A 1 451 ? 4.602 16.172 1.754 1 97.94 451 LEU A O 1
ATOM 3592 N N . ALA A 1 452 ? 4.008 14.156 2.623 1 97.81 452 ALA A N 1
ATOM 3593 C CA . ALA A 1 452 ? 4.23 13.469 1.353 1 97.81 452 ALA A CA 1
ATOM 3594 C C . ALA A 1 452 ? 3.264 13.969 0.282 1 97.81 452 ALA A C 1
ATOM 3596 O O . ALA A 1 452 ? 3.674 14.273 -0.841 1 97.81 452 ALA A O 1
ATOM 3597 N N . LEU A 1 453 ? 1.997 14.086 0.613 1 96.19 453 LEU A N 1
ATOM 3598 C CA . LEU A 1 453 ? 0.98 14.555 -0.322 1 96.19 453 LEU A CA 1
ATOM 3599 C C . LEU A 1 453 ? 1.284 15.977 -0.789 1 96.19 453 LEU A C 1
ATOM 3601 O O . LEU A 1 453 ? 1.158 16.281 -1.977 1 96.19 453 LEU A O 1
ATOM 3605 N N . HIS A 1 454 ? 1.661 16.812 0.173 1 96.56 454 HIS A N 1
ATOM 3606 C CA . HIS A 1 454 ? 2.029 18.172 -0.152 1 96.56 454 HIS A CA 1
ATOM 3607 C C . HIS A 1 454 ? 3.162 18.219 -1.172 1 96.56 454 HIS A C 1
ATOM 3609 O O . HIS A 1 454 ? 3.094 18.969 -2.152 1 96.56 454 HIS A O 1
ATOM 3615 N N . SER A 1 455 ? 4.172 17.453 -0.974 1 97.44 455 SER A N 1
ATOM 3616 C CA . SER A 1 455 ? 5.316 17.391 -1.877 1 97.44 455 SER A CA 1
ATOM 3617 C C . SER A 1 455 ? 4.902 16.922 -3.266 1 97.44 455 SER A C 1
ATOM 3619 O O . SER A 1 455 ? 5.309 17.5 -4.273 1 97.44 455 SER A O 1
ATOM 3621 N N . VAL A 1 456 ? 4.078 15.891 -3.299 1 96.12 456 VAL A N 1
ATOM 3622 C CA . VAL A 1 456 ? 3.602 15.344 -4.562 1 96.12 456 VAL A CA 1
ATOM 3623 C C . VAL A 1 456 ? 2.791 16.391 -5.312 1 96.12 456 VAL A C 1
ATOM 3625 O O . VAL A 1 456 ? 2.949 16.562 -6.523 1 96.12 456 VAL A O 1
ATOM 3628 N N . ASN A 1 457 ? 1.902 17.125 -4.586 1 94.5 457 ASN A N 1
ATOM 3629 C CA . ASN A 1 457 ? 1.092 18.172 -5.199 1 94.5 457 ASN A CA 1
ATOM 3630 C C . ASN A 1 457 ? 1.96 19.25 -5.832 1 94.5 457 ASN A C 1
ATOM 3632 O O . ASN A 1 457 ? 1.68 19.719 -6.945 1 94.5 457 ASN A O 1
ATOM 3636 N N . LEU A 1 458 ? 2.998 19.672 -5.137 1 96.5 458 LEU A N 1
ATOM 3637 C CA . LEU A 1 458 ? 3.896 20.688 -5.656 1 96.5 458 LEU A CA 1
ATOM 3638 C C . LEU A 1 458 ? 4.621 20.203 -6.906 1 96.5 458 LEU A C 1
ATOM 3640 O O . LEU A 1 458 ? 4.723 20.922 -7.898 1 96.5 458 LEU A O 1
ATOM 3644 N N . LEU A 1 459 ? 5.082 18.984 -6.832 1 96.12 459 LEU A N 1
ATOM 3645 C CA . LEU A 1 459 ? 5.812 18.422 -7.957 1 96.12 459 LEU A CA 1
ATOM 3646 C C . LEU A 1 459 ? 4.902 18.234 -9.164 1 96.12 459 LEU A C 1
ATOM 3648 O O . LEU A 1 459 ? 5.305 18.516 -10.297 1 96.12 459 LEU A O 1
ATOM 3652 N N . ASN A 1 460 ? 3.746 17.812 -8.898 1 92.19 460 ASN A N 1
ATOM 3653 C CA . ASN A 1 460 ? 2.781 17.625 -9.977 1 92.19 460 ASN A CA 1
ATOM 3654 C C . ASN A 1 460 ? 2.443 18.938 -10.672 1 92.19 460 ASN A C 1
ATOM 3656 O O . ASN A 1 460 ? 2.121 18.953 -11.867 1 92.19 460 ASN A O 1
ATOM 3660 N N . LYS A 1 461 ? 2.566 20 -9.969 1 92.44 461 LYS A N 1
ATOM 3661 C CA . LYS A 1 461 ? 2.275 21.312 -10.539 1 92.44 461 LYS A CA 1
ATOM 3662 C C . LYS A 1 461 ? 3.5 21.891 -11.234 1 92.44 461 LYS A C 1
ATOM 3664 O O . LYS A 1 461 ? 3.441 23 -11.789 1 92.44 461 LYS A O 1
ATOM 3669 N N . GLY A 1 462 ? 4.602 21.219 -11.18 1 92.44 462 GLY A N 1
ATOM 3670 C CA . GLY A 1 462 ? 5.777 21.609 -11.938 1 92.44 462 GLY A CA 1
ATOM 3671 C C . GLY A 1 462 ? 6.82 22.328 -11.102 1 92.44 462 GLY A C 1
ATOM 3672 O O . GLY A 1 462 ? 7.75 22.938 -11.641 1 92.44 462 GLY A O 1
ATOM 3673 N N . ASN A 1 463 ? 6.625 22.281 -9.727 1 94.5 463 ASN A N 1
ATOM 3674 C CA . ASN A 1 463 ? 7.645 22.875 -8.875 1 94.5 463 ASN A CA 1
ATOM 3675 C C . ASN A 1 463 ? 8.922 22.031 -8.852 1 94.5 463 ASN A C 1
ATOM 3677 O O . ASN A 1 463 ? 8.922 20.922 -8.344 1 94.5 463 ASN A O 1
ATOM 3681 N N . ASN A 1 464 ? 10.008 22.562 -9.258 1 91.81 464 ASN A N 1
ATOM 3682 C CA . ASN A 1 464 ? 11.273 21.844 -9.336 1 91.81 464 ASN A CA 1
ATOM 3683 C C . ASN A 1 464 ? 12.188 22.188 -8.164 1 91.81 464 ASN A C 1
ATOM 3685 O O . ASN A 1 464 ? 13.352 21.781 -8.148 1 91.81 464 ASN A O 1
ATOM 3689 N N . ASN A 1 465 ? 11.727 23 -7.254 1 97.19 465 ASN A N 1
ATOM 3690 C CA . ASN A 1 465 ? 12.508 23.406 -6.086 1 97.19 465 ASN A CA 1
ATOM 3691 C C . ASN A 1 465 ? 11.836 22.969 -4.789 1 97.19 465 ASN A C 1
ATOM 3693 O O . ASN A 1 465 ? 11.578 23.781 -3.912 1 97.19 465 ASN A O 1
ATOM 3697 N N . VAL A 1 466 ? 11.555 21.688 -4.707 1 98.12 466 VAL A N 1
ATOM 3698 C CA . VAL A 1 466 ? 10.977 21.062 -3.52 1 98.12 466 VAL A CA 1
ATOM 3699 C C . VAL A 1 466 ? 12.023 20.203 -2.818 1 98.12 466 VAL A C 1
ATOM 3701 O O . VAL A 1 466 ? 12.695 19.391 -3.455 1 98.12 466 VAL A O 1
ATOM 3704 N N . TYR A 1 467 ? 12.234 20.391 -1.545 1 98.56 467 TYR A N 1
ATOM 3705 C CA . TYR A 1 467 ? 13.195 19.672 -0.724 1 98.56 467 TYR A CA 1
ATOM 3706 C C . TYR A 1 467 ? 12.516 19.031 0.48 1 98.56 467 TYR A C 1
ATOM 3708 O O . TYR A 1 467 ? 11.562 19.578 1.032 1 98.56 467 TYR A O 1
ATOM 3716 N N . MET A 1 468 ? 13.008 17.844 0.838 1 98.56 468 MET A N 1
ATOM 3717 C CA . MET A 1 468 ? 12.469 17.188 2.027 1 98.56 468 MET A CA 1
ATOM 3718 C C . MET A 1 468 ? 13.586 16.766 2.975 1 98.56 468 MET A C 1
ATOM 3720 O O . MET A 1 468 ? 14.711 16.531 2.545 1 98.56 468 MET A O 1
ATOM 3724 N N . TYR A 1 469 ? 13.266 16.641 4.273 1 98.5 469 TYR A N 1
ATOM 3725 C CA . TYR A 1 469 ? 14.211 16.156 5.273 1 98.5 469 TYR A CA 1
ATOM 3726 C C . TYR A 1 469 ? 13.492 15.359 6.359 1 98.5 469 TYR A C 1
ATOM 3728 O O . TYR A 1 469 ? 12.273 15.461 6.512 1 98.5 469 TYR A O 1
ATOM 3736 N N . GLU A 1 470 ? 14.172 14.578 7.047 1 98.38 470 GLU A N 1
ATOM 3737 C CA . GLU A 1 470 ? 13.781 13.914 8.289 1 98.38 470 GLU A CA 1
ATOM 3738 C C . GLU A 1 470 ? 14.93 13.891 9.289 1 98.38 470 GLU A C 1
ATOM 3740 O O . GLU A 1 470 ? 16.031 13.414 8.977 1 98.38 470 GLU A O 1
ATOM 3745 N N . ASN A 1 471 ? 14.672 14.508 10.461 1 98.06 471 ASN A N 1
ATOM 3746 C CA . ASN A 1 471 ? 15.664 14.469 11.531 1 98.06 471 ASN A CA 1
ATOM 3747 C C . ASN A 1 471 ? 15.539 13.211 12.375 1 98.06 471 ASN A C 1
ATOM 3749 O O . ASN A 1 471 ? 14.422 12.773 12.68 1 98.06 471 ASN A O 1
ATOM 3753 N N . SER A 1 472 ? 16.703 12.664 12.742 1 95.94 472 SER A N 1
ATOM 3754 C CA . SER A 1 472 ? 16.672 11.461 13.57 1 95.94 472 SER A CA 1
ATOM 3755 C C . SER A 1 472 ? 17.703 11.523 14.695 1 95.94 472 SER A C 1
ATOM 3757 O O . SER A 1 472 ? 17.875 10.555 15.43 1 95.94 472 SER A O 1
ATOM 3759 N N . TYR A 1 473 ? 18.359 12.672 14.836 1 97 473 TYR A N 1
ATOM 3760 C CA . TYR A 1 473 ? 19.328 12.828 15.922 1 97 473 TYR A CA 1
ATOM 3761 C C . TYR A 1 473 ? 18.609 13.016 17.25 1 97 473 TYR A C 1
ATOM 3763 O O . TYR A 1 473 ? 17.797 13.93 17.406 1 97 473 TYR A O 1
ATOM 3771 N N . VAL A 1 474 ? 18.953 12.227 18.234 1 96.44 474 VAL A N 1
ATOM 3772 C CA . VAL A 1 474 ? 18.312 12.289 19.531 1 96.44 474 VAL A CA 1
ATOM 3773 C C . VAL A 1 474 ? 19.141 13.148 20.484 1 96.44 474 VAL A C 1
ATOM 3775 O O . VAL A 1 474 ? 20.297 12.828 20.766 1 96.44 474 VAL A O 1
ATOM 3778 N N . TYR A 1 475 ? 18.547 14.258 20.984 1 96.5 475 TYR A N 1
ATOM 3779 C CA . TYR A 1 475 ? 19.219 15.172 21.906 1 96.5 475 TYR A CA 1
ATOM 3780 C C . TYR A 1 475 ? 19.125 14.664 23.344 1 96.5 475 TYR A C 1
ATOM 3782 O O . TYR A 1 475 ? 18.25 13.875 23.672 1 96.5 475 TYR A O 1
ATOM 3790 N N . ASN A 1 476 ? 20.047 15.18 24.141 1 96 476 ASN A N 1
ATOM 3791 C CA . ASN A 1 476 ? 20.109 14.742 25.531 1 96 476 ASN A CA 1
ATOM 3792 C C . ASN A 1 476 ? 18.844 15.117 26.281 1 96 476 ASN A C 1
ATOM 3794 O O . ASN A 1 476 ? 18.469 14.461 27.266 1 96 476 ASN A O 1
ATOM 3798 N N . TYR A 1 477 ? 18.125 16.156 25.859 1 94.62 477 TYR A N 1
ATOM 3799 C CA . TYR A 1 477 ? 16.922 16.609 26.578 1 94.62 477 TYR A CA 1
ATOM 3800 C C . TYR A 1 477 ? 15.703 15.805 26.156 1 94.62 477 TYR A C 1
ATOM 3802 O O . TYR A 1 477 ? 14.609 16 26.688 1 94.62 477 TYR A O 1
ATOM 3810 N N . CYS A 1 478 ? 15.82 14.844 25.172 1 94.62 478 CYS A N 1
ATOM 3811 C CA . CYS A 1 478 ? 14.688 14.055 24.719 1 94.62 478 CYS A CA 1
ATOM 3812 C C . CYS A 1 478 ? 14.258 13.055 25.781 1 94.62 478 CYS A C 1
ATOM 3814 O O . CYS A 1 478 ? 15.102 12.477 26.484 1 94.62 478 CYS A O 1
ATOM 3816 N N . SER A 1 479 ? 12.961 12.875 25.859 1 91.12 479 SER A N 1
ATOM 3817 C CA . SER A 1 479 ? 12.406 11.945 26.844 1 91.12 479 SER A CA 1
ATOM 3818 C C . SER A 1 479 ? 12.797 10.508 26.531 1 91.12 479 SER A C 1
ATOM 3820 O O . SER A 1 479 ? 12.977 10.148 25.359 1 91.12 479 SER A O 1
ATOM 3822 N N . LYS A 1 480 ? 13.047 9.727 27.594 1 93.81 480 LYS A N 1
ATOM 3823 C CA . LYS A 1 480 ? 13.367 8.312 27.406 1 93.81 480 LYS A CA 1
ATOM 3824 C C . LYS A 1 480 ? 12.68 7.449 28.453 1 93.81 480 LYS A C 1
ATOM 3826 O O . LYS A 1 480 ? 12.305 7.941 29.531 1 93.81 480 LYS A O 1
ATOM 3831 N N . ILE A 1 481 ? 12.422 6.25 28.156 1 95 481 ILE A N 1
ATOM 3832 C CA . ILE A 1 481 ? 11.82 5.277 29.047 1 95 481 ILE A CA 1
ATOM 3833 C C . ILE A 1 481 ? 12.375 3.885 28.766 1 95 481 ILE A C 1
ATOM 3835 O O . ILE A 1 481 ? 12.867 3.625 27.656 1 95 481 ILE A O 1
ATOM 3839 N N . THR A 1 482 ? 12.508 3.035 29.703 1 94.81 482 THR A N 1
ATOM 3840 C CA . THR A 1 482 ? 12.938 1.652 29.516 1 94.81 482 THR A CA 1
ATOM 3841 C C . THR A 1 482 ? 11.734 0.726 29.375 1 94.81 482 THR A C 1
ATOM 3843 O O . THR A 1 482 ? 10.859 0.696 30.25 1 94.81 482 THR A O 1
ATOM 3846 N N . LEU A 1 483 ? 11.648 0.064 28.344 1 93.69 483 LEU A N 1
ATOM 3847 C CA . LEU A 1 483 ? 10.57 -0.879 28.047 1 93.69 483 LEU A CA 1
ATOM 3848 C C . LEU A 1 483 ? 11.125 -2.281 27.828 1 93.69 483 LEU A C 1
ATOM 3850 O O . LEU A 1 483 ? 11.891 -2.512 26.891 1 93.69 483 LEU A O 1
ATOM 3854 N N . ASN A 1 484 ? 10.695 -3.305 28.547 1 89.81 484 ASN A N 1
ATOM 3855 C CA . ASN A 1 484 ? 11.164 -4.68 28.422 1 89.81 484 ASN A CA 1
ATOM 3856 C C . ASN A 1 484 ? 12.688 -4.746 28.344 1 89.81 484 ASN A C 1
ATOM 3858 O O . ASN A 1 484 ? 13.234 -5.41 27.453 1 89.81 484 ASN A O 1
ATOM 3862 N N . GLY A 1 485 ? 13.344 -3.928 29.141 1 90.56 485 GLY A N 1
ATOM 3863 C CA . GLY A 1 485 ? 14.789 -3.955 29.234 1 90.56 485 GLY A CA 1
ATOM 3864 C C . GLY A 1 485 ? 15.477 -3.168 28.125 1 90.56 485 GLY A C 1
ATOM 3865 O O . GLY A 1 485 ? 16.703 -3.076 28.094 1 90.56 485 GLY A O 1
ATOM 3866 N N . LYS A 1 486 ? 14.711 -2.576 27.219 1 93.5 486 LYS A N 1
ATOM 3867 C CA . LYS A 1 486 ? 15.258 -1.769 26.141 1 93.5 486 LYS A CA 1
ATOM 3868 C C . LYS A 1 486 ? 14.922 -0.292 26.328 1 93.5 486 LYS A C 1
ATOM 3870 O O . LYS A 1 486 ? 13.82 0.049 26.766 1 93.5 486 LYS A O 1
ATOM 3875 N N . ILE A 1 487 ? 15.859 0.559 26.062 1 95.12 487 ILE A N 1
ATOM 3876 C CA . ILE A 1 487 ? 15.641 1.995 26.203 1 95.12 487 ILE A CA 1
ATOM 3877 C C . ILE A 1 487 ? 14.93 2.531 24.969 1 95.12 487 ILE A C 1
ATOM 3879 O O . ILE A 1 487 ? 15.398 2.348 23.844 1 95.12 487 ILE A O 1
ATOM 3883 N N . TYR A 1 488 ? 13.789 3.084 25.188 1 95.38 488 TYR A N 1
ATOM 3884 C CA . TYR A 1 488 ? 13.07 3.828 24.156 1 95.38 488 TYR A CA 1
ATOM 3885 C C . TYR A 1 488 ? 13.297 5.328 24.297 1 95.38 488 TYR A C 1
ATOM 3887 O O . TYR A 1 488 ? 12.852 5.938 25.281 1 95.38 488 TYR A O 1
ATOM 3895 N N . ASN A 1 489 ? 14.078 5.918 23.359 1 95.75 489 ASN A N 1
ATOM 3896 C CA . ASN A 1 489 ? 14.484 7.316 23.375 1 95.75 489 ASN A CA 1
ATOM 3897 C C . ASN A 1 489 ? 14.266 7.988 22.031 1 95.75 489 ASN A C 1
ATOM 3899 O O . ASN A 1 489 ? 15.227 8.273 21.312 1 95.75 489 ASN A O 1
ATOM 3903 N N . PRO A 1 490 ? 13.008 8.375 21.734 1 95.12 490 PRO A N 1
ATOM 3904 C CA . PRO A 1 490 ? 12.672 8.898 20.406 1 95.12 490 PRO A CA 1
ATOM 3905 C C . PRO A 1 490 ? 12.953 10.391 20.281 1 95.12 490 PRO A C 1
ATOM 3907 O O . PRO A 1 490 ? 12.875 11.125 21.266 1 95.12 490 PRO A O 1
ATOM 3910 N N . LEU A 1 491 ? 13.445 10.836 19.109 1 95.62 491 LEU A N 1
ATOM 3911 C CA . LEU A 1 491 ? 13.281 12.234 18.734 1 95.62 491 LEU A CA 1
ATOM 3912 C C . LEU A 1 491 ? 11.828 12.539 18.375 1 95.62 491 LEU A C 1
ATOM 3914 O O . LEU A 1 491 ? 11.297 12.008 17.406 1 95.62 491 LEU A O 1
ATOM 3918 N N . SER A 1 492 ? 11.234 13.398 19.141 1 93.12 492 SER A N 1
ATOM 3919 C CA . SER A 1 492 ? 9.789 13.586 19.031 1 93.12 492 SER A CA 1
ATOM 3920 C C . SER A 1 492 ? 9.445 14.984 18.531 1 93.12 492 SER A C 1
ATOM 3922 O O . SER A 1 492 ? 10.336 15.797 18.281 1 93.12 492 SER A O 1
ATOM 3924 N N . HIS A 1 493 ? 8.18 15.227 18.359 1 91.94 493 HIS A N 1
ATOM 3925 C CA . HIS A 1 493 ? 7.609 16.453 17.812 1 91.94 493 HIS A CA 1
ATOM 3926 C C . HIS A 1 493 ? 8.234 17.688 18.453 1 91.94 493 HIS A C 1
ATOM 3928 O O . HIS A 1 493 ? 8.203 17.828 19.688 1 91.94 493 HIS A O 1
ATOM 3934 N N . ALA A 1 494 ? 8.93 18.516 17.672 1 92.94 494 ALA A N 1
ATOM 3935 C CA . ALA A 1 494 ? 9.453 19.828 18.031 1 92.94 494 ALA A CA 1
ATOM 3936 C C . ALA A 1 494 ? 10.859 19.719 18.609 1 92.94 494 ALA A C 1
ATOM 3938 O O . ALA A 1 494 ? 11.562 20.719 18.75 1 92.94 494 ALA A O 1
ATOM 3939 N N . ASP A 1 495 ? 11.297 18.516 18.922 1 93.81 495 ASP A N 1
ATOM 3940 C CA . ASP A 1 495 ? 12.609 18.375 19.531 1 93.81 495 ASP A CA 1
ATOM 3941 C C . ASP A 1 495 ? 13.695 19.016 18.672 1 93.81 495 ASP A C 1
ATOM 3943 O O . ASP A 1 495 ? 14.625 19.641 19.188 1 93.81 495 ASP A O 1
ATOM 3947 N N . ASP A 1 496 ? 13.578 18.812 17.406 1 95.69 496 ASP A N 1
ATOM 3948 C CA . ASP A 1 496 ? 14.562 19.391 16.5 1 95.69 496 ASP A CA 1
ATOM 3949 C C . ASP A 1 496 ? 14.359 20.891 16.344 1 95.69 496 ASP A C 1
ATOM 3951 O O . ASP A 1 496 ? 15.312 21.641 16.125 1 95.69 496 ASP A O 1
ATOM 3955 N N . PHE A 1 497 ? 13.148 21.281 16.453 1 95.94 497 PHE A N 1
ATOM 3956 C CA . PHE A 1 497 ? 12.828 22.703 16.375 1 95.94 497 PHE A CA 1
ATOM 3957 C C . PHE A 1 497 ? 13.375 23.469 17.578 1 95.94 497 PHE A C 1
ATOM 3959 O O . PHE A 1 497 ? 13.844 24.594 17.453 1 95.94 497 PHE A O 1
ATOM 3966 N N . PHE A 1 498 ? 13.344 22.812 18.75 1 95.31 498 PHE A N 1
ATOM 3967 C CA . PHE A 1 498 ? 13.945 23.391 19.938 1 95.31 498 PHE A CA 1
ATOM 3968 C C . PHE A 1 498 ? 15.445 23.594 19.75 1 95.31 498 PHE A C 1
ATOM 3970 O O . PHE A 1 498 ? 16.016 24.578 20.219 1 95.31 498 PHE A O 1
ATOM 3977 N N . ALA A 1 499 ? 16.016 22.719 19.078 1 97.12 499 ALA A N 1
ATOM 3978 C CA . ALA A 1 499 ? 17.438 22.844 18.797 1 97.12 499 ALA A CA 1
ATOM 3979 C C . ALA A 1 499 ? 17.703 23.938 17.766 1 97.12 499 ALA A C 1
ATOM 3981 O O . ALA A 1 499 ? 18.625 24.75 17.906 1 97.12 499 ALA A O 1
ATOM 3982 N N . LEU A 1 500 ? 16.938 23.953 16.688 1 98 500 LEU A N 1
ATOM 3983 C CA . LEU A 1 500 ? 17.094 24.938 15.625 1 98 500 LEU A CA 1
ATOM 3984 C C . LEU A 1 500 ? 17.016 26.344 16.188 1 98 500 LEU A C 1
ATOM 3986 O O . LEU A 1 500 ? 17.797 27.219 15.781 1 98 500 LEU A O 1
ATOM 3990 N N . THR A 1 501 ? 16.078 26.562 17.172 1 96.75 501 THR A N 1
ATOM 3991 C CA . THR A 1 501 ? 15.867 27.891 17.75 1 96.75 501 THR A CA 1
ATOM 3992 C C . THR A 1 501 ? 16.672 28.047 19.031 1 96.75 501 THR A C 1
ATOM 3994 O O . THR A 1 501 ? 16.672 29.125 19.641 1 96.75 501 THR A O 1
ATOM 3997 N N . MET A 1 502 ? 17.266 27 19.453 1 96.38 502 MET A N 1
ATOM 3998 C CA . MET A 1 502 ? 17.984 26.938 20.734 1 96.38 502 MET A CA 1
ATOM 3999 C C . MET A 1 502 ? 17.125 27.5 21.859 1 96.38 502 MET A C 1
ATOM 4001 O O . MET A 1 502 ? 17.531 28.406 22.578 1 96.38 502 MET A O 1
ATOM 4005 N N . ARG A 1 503 ? 16 26.938 22.031 1 93 503 ARG A N 1
ATOM 4006 C CA . ARG A 1 503 ? 15.008 27.406 22.984 1 93 503 ARG A CA 1
ATOM 4007 C C . ARG A 1 503 ? 15.602 27.516 24.391 1 93 503 ARG A C 1
ATOM 4009 O O . ARG A 1 503 ? 16.297 26.609 24.844 1 93 503 ARG A O 1
ATOM 4016 N N . PRO A 1 504 ? 15.281 28.594 25.109 1 91.25 504 PRO A N 1
ATOM 4017 C CA . PRO A 1 504 ? 15.93 28.875 26.391 1 91.25 504 PRO A CA 1
ATOM 4018 C C . PRO A 1 504 ? 15.711 27.781 27.438 1 91.25 504 PRO A C 1
ATOM 4020 O O . PRO A 1 504 ? 16.594 27.5 28.234 1 91.25 504 PRO A O 1
ATOM 4023 N N . GLU A 1 505 ? 14.633 27.141 27.422 1 86.19 505 GLU A N 1
ATOM 4024 C CA . GLU A 1 505 ? 14.312 26.078 28.375 1 86.19 505 GLU A CA 1
ATOM 4025 C C . GLU A 1 505 ? 15.383 25 28.375 1 86.19 505 GLU A C 1
ATOM 4027 O O . GLU A 1 505 ? 15.656 24.391 29.406 1 86.19 505 GLU A O 1
ATOM 4032 N N . PHE A 1 506 ? 15.977 24.844 27.25 1 91.88 506 PHE A N 1
ATOM 4033 C CA . PHE A 1 506 ? 16.953 23.766 27.125 1 91.88 506 PHE A CA 1
ATOM 4034 C C . PHE A 1 506 ? 18.375 24.344 27.031 1 91.88 506 PHE A C 1
ATOM 4036 O O . PHE A 1 506 ? 19.281 23.859 27.719 1 91.88 506 PHE A O 1
ATOM 4043 N N . PHE A 1 507 ? 18.531 25.359 26.328 1 93.44 507 PHE A N 1
ATOM 4044 C CA . PHE A 1 507 ? 19.875 25.797 25.984 1 93.44 507 PHE A CA 1
ATOM 4045 C C . PHE A 1 507 ? 20.344 26.906 26.938 1 93.44 507 PHE A C 1
ATOM 4047 O O . PHE A 1 507 ? 21.547 27.172 27.031 1 93.44 507 PHE A O 1
ATOM 4054 N N . ASP A 1 508 ? 19.391 27.594 27.594 1 88.75 508 ASP A N 1
ATOM 4055 C CA . ASP A 1 508 ? 19.75 28.594 28.594 1 88.75 508 ASP A CA 1
ATOM 4056 C C . ASP A 1 508 ? 19.484 28.109 30 1 88.75 508 ASP A C 1
ATOM 4058 O O . ASP A 1 508 ? 19.531 28.891 30.953 1 88.75 508 ASP A O 1
ATOM 4062 N N . SER A 1 509 ? 19.188 26.906 30.109 1 85.69 509 SER A N 1
ATOM 4063 C CA . SER A 1 509 ? 18.859 26.344 31.422 1 85.69 509 SER A CA 1
ATOM 4064 C C . SER A 1 509 ? 20.094 26.25 32.312 1 85.69 509 SER A C 1
ATOM 4066 O O . SER A 1 509 ? 21.203 26.031 31.828 1 85.69 509 SER A O 1
ATOM 4068 N N . SER A 1 510 ? 19.828 26.406 33.594 1 84.75 510 SER A N 1
ATOM 4069 C CA . SER A 1 510 ? 20.906 26.234 34.562 1 84.75 510 SER A CA 1
ATOM 4070 C C . SER A 1 510 ? 21.25 24.766 34.75 1 84.75 510 SER A C 1
ATOM 4072 O O . SER A 1 510 ? 22.328 24.438 35.25 1 84.75 510 SER A O 1
ATOM 4074 N N . ASN A 1 511 ? 20.375 23.953 34.406 1 86.88 511 ASN A N 1
ATOM 4075 C CA . ASN A 1 511 ? 20.641 22.516 34.406 1 86.88 511 ASN A CA 1
ATOM 4076 C C . ASN A 1 511 ? 21.547 22.094 33.281 1 86.88 511 ASN A C 1
ATOM 4078 O O . ASN A 1 511 ? 21.078 21.875 32.156 1 86.88 511 ASN A O 1
ATOM 4082 N N . SER A 1 512 ? 22.766 21.844 33.469 1 82.12 512 SER A N 1
ATOM 4083 C CA . SER A 1 512 ? 23.781 21.578 32.469 1 82.12 512 SER A CA 1
ATOM 4084 C C . SER A 1 512 ? 23.609 20.172 31.875 1 82.12 512 SER A C 1
ATOM 4086 O O . SER A 1 512 ? 24.203 19.844 30.859 1 82.12 512 SER A O 1
ATOM 4088 N N . ASN A 1 513 ? 22.703 19.406 32.438 1 88.19 513 ASN A N 1
ATOM 4089 C CA . ASN A 1 513 ? 22.547 18.031 31.969 1 88.19 513 ASN A CA 1
ATOM 4090 C C . ASN A 1 513 ? 21.516 17.938 30.844 1 88.19 513 ASN A C 1
ATOM 4092 O O . ASN A 1 513 ? 21.359 16.875 30.234 1 88.19 513 ASN A O 1
ATOM 4096 N N . LEU A 1 514 ? 20.891 18.984 30.516 1 91.19 514 LEU A N 1
ATOM 4097 C CA . LEU A 1 514 ? 19.844 18.938 29.5 1 91.19 514 LEU A CA 1
ATOM 4098 C C . LEU A 1 514 ? 20.453 18.844 28.094 1 91.19 514 LEU A C 1
ATOM 4100 O O . LEU A 1 514 ? 19.844 18.281 27.188 1 91.19 514 LEU A O 1
ATOM 4104 N N . ILE A 1 515 ? 21.625 19.484 27.922 1 94.75 515 ILE A N 1
ATOM 4105 C CA . ILE A 1 515 ? 22.281 19.453 26.609 1 94.75 515 ILE A CA 1
ATOM 4106 C C . ILE A 1 515 ? 23.75 19.125 26.781 1 94.75 515 ILE A C 1
ATOM 4108 O O . ILE A 1 515 ? 24.344 19.406 27.812 1 94.75 515 ILE A O 1
ATOM 4112 N N . ASN A 1 516 ? 24.375 18.531 25.828 1 94.94 516 ASN A N 1
ATOM 4113 C CA . ASN A 1 516 ? 25.812 18.281 25.766 1 94.94 516 ASN A CA 1
ATOM 4114 C C . ASN A 1 516 ? 26.469 19 24.578 1 94.94 516 ASN A C 1
ATOM 4116 O O . ASN A 1 516 ? 25.797 19.734 23.859 1 94.94 516 ASN A O 1
ATOM 4120 N N . VAL A 1 517 ? 27.75 18.797 24.375 1 94.94 517 VAL A N 1
ATOM 4121 C CA . VAL A 1 517 ? 28.516 19.516 23.375 1 94.94 517 VAL A CA 1
ATOM 4122 C C . VAL A 1 517 ? 28.062 19.125 21.969 1 94.94 517 VAL A C 1
ATOM 4124 O O . VAL A 1 517 ? 28.016 19.953 21.062 1 94.94 517 VAL A O 1
ATOM 4127 N N . ASN A 1 518 ? 27.75 17.875 21.812 1 95.56 518 ASN A N 1
ATOM 4128 C CA . ASN A 1 518 ? 27.281 17.422 20.516 1 95.56 518 ASN A CA 1
ATOM 4129 C C . ASN A 1 518 ? 25.922 18.031 20.172 1 95.56 518 ASN A C 1
ATOM 4131 O O . ASN A 1 518 ? 25.641 18.312 19.016 1 95.56 518 ASN A O 1
ATOM 4135 N N . ASP A 1 519 ? 25.062 18.203 21.234 1 97.12 519 ASP A N 1
ATOM 4136 C CA . ASP A 1 519 ? 23.766 18.828 21.031 1 97.12 519 ASP A CA 1
ATOM 4137 C C . ASP A 1 519 ? 23.906 20.266 20.531 1 97.12 519 ASP A C 1
ATOM 4139 O O . ASP A 1 519 ? 23.172 20.703 19.656 1 97.12 519 ASP A O 1
ATOM 4143 N N . ILE A 1 520 ? 24.844 20.953 21.078 1 97.31 520 ILE A N 1
ATOM 4144 C CA . ILE A 1 520 ? 25.109 22.328 20.672 1 97.31 520 ILE A CA 1
ATOM 4145 C C . ILE A 1 520 ? 25.594 22.359 19.219 1 97.31 520 ILE A C 1
ATOM 4147 O O . ILE A 1 520 ? 25.125 23.172 18.422 1 97.31 520 ILE A O 1
ATOM 4151 N N . ALA A 1 521 ? 26.516 21.453 18.938 1 97.06 521 ALA A N 1
ATOM 4152 C CA . ALA A 1 521 ? 27.047 21.375 17.578 1 97.06 521 ALA A CA 1
ATOM 4153 C C . ALA A 1 521 ? 25.938 21.062 16.578 1 97.06 521 ALA A C 1
ATOM 4155 O O . ALA A 1 521 ? 25.922 21.594 15.469 1 97.06 521 ALA A O 1
ATOM 4156 N N . MET A 1 522 ? 25.062 20.172 16.969 1 97.38 522 MET A N 1
ATOM 4157 C CA . MET A 1 522 ? 23.953 19.812 16.094 1 97.38 522 MET A CA 1
ATOM 4158 C C . MET A 1 522 ? 23 21 15.891 1 97.38 522 MET A C 1
ATOM 4160 O O . MET A 1 522 ? 22.469 21.188 14.797 1 97.38 522 MET A O 1
ATOM 4164 N N . ALA A 1 523 ? 22.75 21.766 16.922 1 98 523 ALA A N 1
ATOM 4165 C CA . ALA A 1 523 ? 21.906 22.953 16.812 1 98 523 ALA A CA 1
ATOM 4166 C C . ALA A 1 523 ? 22.5 23.953 15.828 1 98 523 ALA A C 1
ATOM 4168 O O . ALA A 1 523 ? 21.781 24.5 14.984 1 98 523 ALA A O 1
ATOM 4169 N N . HIS A 1 524 ? 23.844 24.125 15.922 1 97.94 524 HIS A N 1
ATOM 4170 C CA . HIS A 1 524 ? 24.531 25.016 15 1 97.94 524 HIS A CA 1
ATOM 4171 C C . HIS A 1 524 ? 24.438 24.5 13.562 1 97.94 524 HIS A C 1
ATOM 4173 O O . HIS A 1 524 ? 24.281 25.281 12.625 1 97.94 524 HIS A O 1
ATOM 4179 N N . LYS A 1 525 ? 24.578 23.234 13.453 1 97.56 525 LYS A N 1
ATOM 4180 C CA . LYS A 1 525 ? 24.469 22.625 12.133 1 97.56 525 LYS A CA 1
ATOM 4181 C C . LYS A 1 525 ? 23.094 22.859 11.523 1 97.56 525 LYS A C 1
ATOM 4183 O O . LYS A 1 525 ? 22.984 23.203 10.344 1 97.56 525 LYS A O 1
ATOM 4188 N N . LEU A 1 526 ? 22.031 22.672 12.297 1 98.06 526 LEU A N 1
ATOM 4189 C CA . LEU A 1 526 ? 20.688 22.953 11.805 1 98.06 526 LEU A CA 1
ATOM 4190 C C . LEU A 1 526 ? 20.562 24.406 11.359 1 98.06 526 LEU A C 1
ATOM 4192 O O . LEU A 1 526 ? 20.031 24.688 10.281 1 98.06 526 LEU A O 1
ATOM 4196 N N . GLY A 1 527 ? 21.047 25.328 12.203 1 98.19 527 GLY A N 1
ATOM 4197 C CA . GLY A 1 527 ? 21.062 26.734 11.82 1 98.19 527 GLY A CA 1
ATOM 4198 C C . GLY A 1 527 ? 21.75 27 10.5 1 98.19 527 GLY A C 1
ATOM 4199 O O . GLY A 1 527 ? 21.266 27.781 9.688 1 98.19 527 GLY A O 1
ATOM 4200 N N . THR A 1 528 ? 22.859 26.297 10.305 1 98.06 528 THR A N 1
ATOM 4201 C CA . THR A 1 528 ? 23.625 26.438 9.086 1 98.06 528 THR A CA 1
ATOM 4202 C C . THR A 1 528 ? 22.844 25.922 7.879 1 98.06 528 THR A C 1
ATOM 4204 O O . THR A 1 528 ? 22.781 26.594 6.844 1 98.06 528 THR A O 1
ATOM 4207 N N . TYR A 1 529 ? 22.25 24.719 7.984 1 98.12 529 TYR A N 1
ATOM 4208 C CA . TYR A 1 529 ? 21.5 24.125 6.891 1 98.12 529 TYR A CA 1
ATOM 4209 C C . TYR A 1 529 ? 20.312 25 6.496 1 98.12 529 TYR A C 1
ATOM 4211 O O . TYR A 1 529 ? 20.078 25.25 5.309 1 98.12 529 TYR A O 1
ATOM 4219 N N . TRP A 1 530 ? 19.531 25.5 7.441 1 98.69 530 TRP A N 1
ATOM 4220 C CA . TRP A 1 530 ? 18.406 26.375 7.176 1 98.69 530 TRP A CA 1
ATOM 4221 C C . TRP A 1 530 ? 18.875 27.688 6.551 1 98.69 530 TRP A C 1
ATOM 4223 O O . TRP A 1 530 ? 18.25 28.188 5.605 1 98.69 530 TRP A O 1
ATOM 4233 N N . SER A 1 531 ? 19.969 28.234 7.039 1 98.75 531 SER A N 1
ATOM 4234 C CA . SER A 1 531 ? 20.516 29.484 6.516 1 98.75 531 SER A CA 1
ATOM 4235 C C . SER A 1 531 ? 20.938 29.328 5.059 1 98.75 531 SER A C 1
ATOM 4237 O O . SER A 1 531 ? 20.781 30.25 4.258 1 98.75 531 SER A O 1
ATOM 4239 N N . MET A 1 532 ? 21.5 28.188 4.719 1 98.44 532 MET A N 1
ATOM 4240 C CA . MET A 1 532 ? 21.922 27.953 3.338 1 98.44 532 MET A CA 1
ATOM 4241 C C . MET A 1 532 ? 20.719 27.984 2.395 1 98.44 532 MET A C 1
ATOM 4243 O O . MET A 1 532 ? 20.812 28.5 1.28 1 98.44 532 MET A O 1
ATOM 4247 N N . PHE A 1 533 ? 19.625 27.438 2.75 1 98.25 533 PHE A N 1
ATOM 4248 C CA . PHE A 1 533 ? 18.422 27.5 1.939 1 98.25 533 PHE A CA 1
ATOM 4249 C C . PHE A 1 533 ? 17.906 28.922 1.813 1 98.25 533 PHE A C 1
ATOM 4251 O O . PHE A 1 533 ? 17.609 29.391 0.712 1 98.25 533 PHE A O 1
ATOM 4258 N N . ILE A 1 534 ? 17.797 29.625 2.996 1 98.75 534 ILE A N 1
ATOM 4259 C CA . ILE A 1 534 ? 17.281 30.984 3.041 1 98.75 534 ILE A CA 1
ATOM 4260 C C . ILE A 1 534 ? 18.125 31.891 2.137 1 98.75 534 ILE A C 1
ATOM 4262 O O . ILE A 1 534 ? 17.594 32.719 1.387 1 98.75 534 ILE A O 1
ATOM 4266 N N . LYS A 1 535 ? 19.438 31.672 2.119 1 98.12 535 LYS A N 1
ATOM 4267 C CA . LYS A 1 535 ? 20.375 32.531 1.396 1 98.12 535 LYS A CA 1
ATOM 4268 C C . LYS A 1 535 ? 20.594 32.031 -0.028 1 98.12 535 LYS A C 1
ATOM 4270 O O . LYS A 1 535 ? 21.125 32.75 -0.869 1 98.12 535 LYS A O 1
ATOM 4275 N N . ASN A 1 536 ? 20.141 30.797 -0.31 1 95.88 536 ASN A N 1
ATOM 4276 C CA . ASN A 1 536 ? 20.422 30.156 -1.589 1 95.88 536 ASN A CA 1
ATOM 4277 C C . ASN A 1 536 ? 21.922 30.156 -1.885 1 95.88 536 ASN A C 1
ATOM 4279 O O . ASN A 1 536 ? 22.359 30.641 -2.932 1 95.88 536 ASN A O 1
ATOM 4283 N N . THR A 1 537 ? 22.656 29.578 -0.87 1 95.38 537 THR A N 1
ATOM 4284 C CA . THR A 1 537 ? 24.109 29.547 -1.013 1 95.38 537 THR A CA 1
ATOM 4285 C C . THR A 1 537 ? 24.609 28.109 -1.089 1 95.38 537 THR A C 1
ATOM 4287 O O . THR A 1 537 ? 23.953 27.188 -0.609 1 95.38 537 THR A O 1
ATOM 4290 N N . SER A 1 538 ? 25.797 27.906 -1.657 1 94.81 538 SER A N 1
ATOM 4291 C CA . SER A 1 538 ? 26.328 26.562 -1.912 1 94.81 538 SER A CA 1
ATOM 4292 C C . SER A 1 538 ? 27.141 26.062 -0.726 1 94.81 538 SER A C 1
ATOM 4294 O O . SER A 1 538 ? 27.344 24.859 -0.576 1 94.81 538 SER A O 1
ATOM 4296 N N . SER A 1 539 ? 27.641 26.984 0.036 1 96.06 539 SER A N 1
ATOM 4297 C CA . SER A 1 539 ? 28.438 26.594 1.206 1 96.06 539 SER A CA 1
ATOM 4298 C C . SER A 1 539 ? 28.328 27.656 2.307 1 96.06 539 SER A C 1
ATOM 4300 O O . SER A 1 539 ? 28.125 28.828 2.025 1 96.06 539 SER A O 1
ATOM 4302 N N . LEU A 1 540 ? 28.391 27.188 3.555 1 96.5 540 LEU A N 1
ATOM 4303 C CA . LEU A 1 540 ? 28.328 28.047 4.738 1 96.5 540 LEU A CA 1
ATOM 4304 C C . LEU A 1 540 ? 28.922 27.328 5.953 1 96.5 540 LEU A C 1
ATOM 4306 O O . LEU A 1 540 ? 28.672 26.141 6.164 1 96.5 540 LEU A O 1
ATOM 4310 N N . ASN A 1 541 ? 29.766 28.078 6.75 1 95 541 ASN A N 1
ATOM 4311 C CA . ASN A 1 541 ? 30.312 27.609 8.016 1 95 541 ASN A CA 1
ATOM 4312 C C . ASN A 1 541 ? 30.984 26.25 7.852 1 95 541 ASN A C 1
ATOM 4314 O O . ASN A 1 541 ? 30.828 25.375 8.711 1 95 541 ASN A O 1
ATOM 4318 N N . GLY A 1 542 ? 31.562 25.938 6.734 1 92.81 542 GLY A N 1
ATOM 4319 C CA . GLY A 1 542 ? 32.312 24.703 6.508 1 92.81 542 GLY A CA 1
ATOM 4320 C C . GLY A 1 542 ? 31.453 23.578 5.965 1 92.81 542 GLY A C 1
ATOM 4321 O O . GLY A 1 542 ? 31.969 22.484 5.711 1 92.81 542 GLY A O 1
ATOM 4322 N N . PHE A 1 543 ? 30.172 23.828 5.789 1 94.12 543 PHE A N 1
ATOM 4323 C CA . PHE A 1 543 ? 29.281 22.812 5.242 1 94.12 543 PHE A CA 1
ATOM 4324 C C . PHE A 1 543 ? 28.953 23.109 3.787 1 94.12 543 PHE A C 1
ATOM 4326 O O . PHE A 1 543 ? 28.781 24.266 3.41 1 94.12 543 PHE A O 1
ATOM 4333 N N . SER A 1 544 ? 28.906 22.047 2.986 1 94.69 544 SER A N 1
ATOM 4334 C CA . SER A 1 544 ? 28.328 22.156 1.649 1 94.69 544 SER A CA 1
ATOM 4335 C C . SER A 1 544 ? 26.812 22.031 1.683 1 94.69 544 SER A C 1
ATOM 4337 O O . SER A 1 544 ? 26.25 21.406 2.588 1 94.69 544 SER A O 1
ATOM 4339 N N . ASN A 1 545 ? 26.203 22.641 0.703 1 93.88 545 ASN A N 1
ATOM 4340 C CA . ASN A 1 545 ? 24.734 22.609 0.649 1 93.88 545 ASN A CA 1
ATOM 4341 C C . ASN A 1 545 ? 24.203 21.188 0.614 1 93.88 545 ASN A C 1
ATOM 4343 O O . ASN A 1 545 ? 24.453 20.453 -0.339 1 93.88 545 ASN A O 1
ATOM 4347 N N . PRO A 1 546 ? 23.438 20.812 1.59 1 94.44 546 PRO A N 1
ATOM 4348 C CA . PRO A 1 546 ? 22.922 19.438 1.647 1 94.44 546 PRO A CA 1
ATOM 4349 C C . PRO A 1 546 ? 21.609 19.25 0.89 1 94.44 546 PRO A C 1
ATOM 4351 O O . PRO A 1 546 ? 21.172 18.125 0.67 1 94.44 546 PRO A O 1
ATOM 4354 N N . TRP A 1 547 ? 20.969 20.328 0.537 1 95.38 547 TRP A N 1
ATOM 4355 C CA . TRP A 1 547 ? 19.625 20.297 -0.023 1 95.38 547 TRP A CA 1
ATOM 4356 C C . TRP A 1 547 ? 19.641 19.875 -1.488 1 95.38 547 TRP A C 1
ATOM 4358 O O . TRP A 1 547 ? 20.312 20.516 -2.311 1 95.38 547 TRP A O 1
ATOM 4368 N N . GLN A 1 548 ? 18.922 18.781 -1.764 1 95.56 548 GLN A N 1
ATOM 4369 C CA . GLN A 1 548 ? 18.75 18.328 -3.141 1 95.56 548 GLN A CA 1
ATOM 4370 C C . GLN A 1 548 ? 17.281 18.328 -3.545 1 95.56 548 GLN A C 1
ATOM 4372 O O . GLN A 1 548 ? 16.438 17.75 -2.846 1 95.56 548 GLN A O 1
ATOM 4377 N N . SER A 1 549 ? 17.016 19 -4.629 1 96.75 549 SER A N 1
ATOM 4378 C CA . SER A 1 549 ? 15.633 19.094 -5.09 1 96.75 549 SER A CA 1
ATOM 4379 C C . SER A 1 549 ? 15.102 17.734 -5.547 1 96.75 549 SER A C 1
ATOM 4381 O O . SER A 1 549 ? 15.836 16.953 -6.156 1 96.75 549 SER A O 1
ATOM 4383 N N . ILE A 1 550 ? 13.883 17.469 -5.25 1 96.69 550 ILE A N 1
ATOM 4384 C CA . ILE A 1 550 ? 13.203 16.25 -5.699 1 96.69 550 ILE A CA 1
ATOM 4385 C C . ILE A 1 550 ? 12.727 16.438 -7.137 1 96.69 550 ILE A C 1
ATOM 4387 O O . ILE A 1 550 ? 12.078 17.438 -7.465 1 96.69 550 ILE A O 1
ATOM 4391 N N . THR A 1 551 ? 13 15.469 -7.988 1 89.38 551 THR A N 1
ATOM 4392 C CA . THR A 1 551 ? 12.617 15.602 -9.391 1 89.38 551 THR A CA 1
ATOM 4393 C C . THR A 1 551 ? 11.555 14.57 -9.758 1 89.38 551 THR A C 1
ATOM 4395 O O . THR A 1 551 ? 10.875 14.703 -10.781 1 89.38 551 THR A O 1
ATOM 4398 N N . ASN A 1 552 ? 11.391 13.523 -8.938 1 93.69 552 ASN A N 1
ATOM 4399 C CA . ASN A 1 552 ? 10.469 12.422 -9.219 1 93.69 552 ASN A CA 1
ATOM 4400 C C . ASN A 1 552 ? 9.445 12.25 -8.102 1 93.69 552 ASN A C 1
ATOM 4402 O O . ASN A 1 552 ? 9.797 11.828 -6.992 1 93.69 552 ASN A O 1
ATOM 4406 N N . PRO A 1 553 ? 8.18 12.586 -8.43 1 94.88 553 PRO A N 1
ATOM 4407 C CA . PRO A 1 553 ? 7.156 12.469 -7.387 1 94.88 553 PRO A CA 1
ATOM 4408 C C . PRO A 1 553 ? 6.934 11.023 -6.938 1 94.88 553 PRO A C 1
ATOM 4410 O O . PRO A 1 553 ? 6.301 10.789 -5.91 1 94.88 553 PRO A O 1
ATOM 4413 N N . ASN A 1 554 ? 7.406 10.047 -7.695 1 94.44 554 ASN A N 1
ATOM 4414 C CA . ASN A 1 554 ? 7.238 8.648 -7.332 1 94.44 554 ASN A CA 1
ATOM 4415 C C . ASN A 1 554 ? 8.328 8.18 -6.375 1 94.44 554 ASN A C 1
ATOM 4417 O O . ASN A 1 554 ? 8.281 7.051 -5.883 1 94.44 554 ASN A O 1
ATOM 4421 N N . ASN A 1 555 ? 9.312 8.945 -6.203 1 96.12 555 ASN A N 1
ATOM 4422 C CA . ASN A 1 555 ? 10.391 8.742 -5.242 1 96.12 555 ASN A CA 1
ATOM 4423 C C . ASN A 1 555 ? 10.742 10.031 -4.508 1 96.12 555 ASN A C 1
ATOM 4425 O O . ASN A 1 555 ? 11.656 10.75 -4.91 1 96.12 555 ASN A O 1
ATOM 4429 N N . LEU A 1 556 ? 10.102 10.242 -3.412 1 97.69 556 LEU A N 1
ATOM 4430 C CA . LEU A 1 556 ? 10.359 11.438 -2.621 1 97.69 556 LEU A CA 1
ATOM 4431 C C . LEU A 1 556 ? 11.656 11.305 -1.832 1 97.69 556 LEU A C 1
ATOM 4433 O O . LEU A 1 556 ? 11.641 10.914 -0.662 1 97.69 556 LEU A O 1
ATOM 4437 N N . LYS A 1 557 ? 12.727 11.719 -2.445 1 97.81 557 LYS A N 1
ATOM 4438 C CA . LYS A 1 557 ? 14.023 11.703 -1.763 1 97.81 557 LYS A CA 1
ATOM 4439 C C . LYS A 1 557 ? 14.055 12.719 -0.625 1 97.81 557 LYS A C 1
ATOM 4441 O O . LYS A 1 557 ? 13.438 13.781 -0.722 1 97.81 557 LYS A O 1
ATOM 4446 N N . TYR A 1 558 ? 14.727 12.391 0.466 1 98.06 558 TYR A N 1
ATOM 4447 C CA . TYR A 1 558 ? 14.789 13.305 1.6 1 98.06 558 TYR A CA 1
ATOM 4448 C C . TYR A 1 558 ? 16.141 13.234 2.287 1 98.06 558 TYR A C 1
ATOM 4450 O O . TYR A 1 558 ? 16.797 12.188 2.289 1 98.06 558 TYR A O 1
ATOM 4458 N N . LEU A 1 559 ? 16.562 14.359 2.809 1 98.19 559 LEU A N 1
ATOM 4459 C CA . LEU A 1 559 ? 17.781 14.461 3.592 1 98.19 559 LEU A CA 1
ATOM 4460 C C . LEU A 1 559 ? 17.578 13.906 5 1 98.19 559 LEU A C 1
ATOM 4462 O O . LEU A 1 559 ? 16.797 14.461 5.773 1 98.19 559 LEU A O 1
ATOM 4466 N N . ASN A 1 560 ? 18.188 12.836 5.352 1 97.69 560 ASN A N 1
ATOM 4467 C CA . ASN A 1 560 ? 18.172 12.297 6.711 1 97.69 560 ASN A CA 1
ATOM 4468 C C . ASN A 1 560 ? 19.281 12.898 7.566 1 97.69 560 ASN A C 1
ATOM 4470 O O . ASN A 1 560 ? 20.469 12.641 7.328 1 97.69 560 ASN A O 1
ATOM 4474 N N . ILE A 1 561 ? 18.891 13.734 8.492 1 97.69 561 ILE A N 1
ATOM 4475 C CA . ILE A 1 561 ? 19.812 14.383 9.406 1 97.69 561 ILE A CA 1
ATOM 4476 C C . ILE A 1 561 ? 19.953 13.562 10.688 1 97.69 561 ILE A C 1
ATOM 4478 O O . ILE A 1 561 ? 19.094 13.656 11.578 1 97.69 561 ILE A O 1
ATOM 4482 N N . GLN A 1 562 ? 21.047 12.836 10.82 1 94.69 562 GLN A N 1
ATOM 4483 C CA . GLN A 1 562 ? 21.094 11.836 11.891 1 94.69 562 GLN A CA 1
ATOM 4484 C C . GLN A 1 562 ? 22.344 12.016 12.75 1 94.69 562 GLN A C 1
ATOM 4486 O O . GLN A 1 562 ? 22.406 11.516 13.867 1 94.69 562 GLN A O 1
ATOM 4491 N N . SER A 1 563 ? 23.359 12.68 12.148 1 91.88 563 SER A N 1
ATOM 4492 C CA . SER A 1 563 ? 24.594 12.891 12.891 1 91.88 563 SER A CA 1
ATOM 4493 C C . SER A 1 563 ? 25.297 14.164 12.438 1 91.88 563 SER A C 1
ATOM 4495 O O . SER A 1 563 ? 24.797 14.875 11.562 1 91.88 563 SER A O 1
ATOM 4497 N N . LEU A 1 564 ? 26.375 14.461 13.086 1 88.06 564 LEU A N 1
ATOM 4498 C CA . LEU A 1 564 ? 27.109 15.68 12.781 1 88.06 564 LEU A CA 1
ATOM 4499 C C . LEU A 1 564 ? 27.766 15.586 11.406 1 88.06 564 LEU A C 1
ATOM 4501 O O . LEU A 1 564 ? 27.875 16.578 10.695 1 88.06 564 LEU A O 1
ATOM 4505 N N . TYR A 1 565 ? 28.094 14.344 10.945 1 85.44 565 TYR A N 1
ATOM 4506 C CA . TYR A 1 565 ? 28.891 14.312 9.719 1 85.44 565 TYR A CA 1
ATOM 4507 C C . TYR A 1 565 ? 28.375 13.242 8.766 1 85.44 565 TYR A C 1
ATOM 4509 O O . TYR A 1 565 ? 28.906 13.078 7.66 1 85.44 565 TYR A O 1
ATOM 4517 N N . ASN A 1 566 ? 27.375 12.562 9.039 1 88.38 566 ASN A N 1
ATOM 4518 C CA . ASN A 1 566 ? 26.984 11.422 8.219 1 88.38 566 ASN A CA 1
ATOM 4519 C C . ASN A 1 566 ? 25.5 11.492 7.824 1 88.38 566 ASN A C 1
ATOM 4521 O O . ASN A 1 566 ? 24.766 10.516 7.984 1 88.38 566 ASN A O 1
ATOM 4525 N N . ASP A 1 567 ? 25.172 12.734 7.215 1 92.06 567 ASP A N 1
ATOM 4526 C CA . ASP A 1 567 ? 23.812 12.828 6.699 1 92.06 567 ASP A CA 1
ATOM 4527 C C . ASP A 1 567 ? 23.672 12.078 5.379 1 92.06 567 ASP A C 1
ATOM 4529 O O . ASP A 1 567 ? 24.656 11.906 4.648 1 92.06 567 ASP A O 1
ATOM 4533 N N . GLN A 1 568 ? 22.578 11.469 5.133 1 94.56 568 GLN A N 1
ATOM 4534 C CA . GLN A 1 568 ? 22.344 10.664 3.936 1 94.56 568 GLN A CA 1
ATOM 4535 C C . GLN A 1 568 ? 21.109 11.133 3.182 1 94.56 568 GLN A C 1
ATOM 4537 O O . GLN A 1 568 ? 20.156 11.633 3.791 1 94.56 568 GLN A O 1
ATOM 4542 N N . LEU A 1 569 ? 21.188 11.109 1.877 1 95.44 569 LEU A N 1
ATOM 4543 C CA . LEU A 1 569 ? 19.984 11.258 1.05 1 95.44 569 LEU A CA 1
ATOM 4544 C C . LEU A 1 569 ? 19.297 9.922 0.851 1 95.44 569 LEU A C 1
ATOM 4546 O O . LEU A 1 569 ? 19.875 8.992 0.276 1 95.44 569 LEU A O 1
ATOM 4550 N N . LEU A 1 570 ? 18.172 9.734 1.361 1 96.38 570 LEU A N 1
ATOM 4551 C CA . LEU A 1 570 ? 17.422 8.477 1.299 1 96.38 570 LEU A CA 1
ATOM 4552 C C . LEU A 1 570 ? 16.234 8.594 0.348 1 96.38 570 LEU A C 1
ATOM 4554 O O . LEU A 1 570 ? 15.836 9.703 -0.014 1 96.38 570 LEU A O 1
ATOM 4558 N N . ASP A 1 571 ? 15.68 7.426 -0.091 1 95.75 571 ASP A N 1
ATOM 4559 C CA . ASP A 1 571 ? 14.555 7.352 -1.011 1 95.75 571 ASP A CA 1
ATOM 4560 C C . ASP A 1 571 ? 13.242 7.121 -0.256 1 95.75 571 ASP A C 1
ATOM 4562 O O . ASP A 1 571 ? 13.258 6.645 0.881 1 95.75 571 ASP A O 1
ATOM 4566 N N . ASN A 1 572 ? 12.172 7.543 -0.881 1 95.56 572 ASN A N 1
ATOM 4567 C CA . ASN A 1 572 ? 10.844 7.074 -0.521 1 95.56 572 ASN A CA 1
ATOM 4568 C C . ASN A 1 572 ? 10.43 7.562 0.865 1 95.56 572 ASN A C 1
ATOM 4570 O O . ASN A 1 572 ? 10.078 6.758 1.73 1 95.56 572 ASN A O 1
ATOM 4574 N N . TYR A 1 573 ? 10.367 8.883 1.065 1 97.75 573 TYR A N 1
ATOM 4575 C CA . TYR A 1 573 ? 9.883 9.461 2.312 1 97.75 573 TYR A CA 1
ATOM 4576 C C . TYR A 1 573 ? 8.516 8.906 2.678 1 97.75 573 TYR A C 1
ATOM 4578 O O . TYR A 1 573 ? 7.516 9.219 2.021 1 97.75 573 TYR A O 1
ATOM 4586 N N . HIS A 1 574 ? 8.461 8.039 3.74 1 97.19 574 HIS A N 1
ATOM 4587 C CA . HIS A 1 574 ? 7.266 7.434 4.312 1 97.19 574 HIS A CA 1
ATOM 4588 C C . HIS A 1 574 ? 6.293 6.992 3.225 1 97.19 574 HIS A C 1
ATOM 4590 O O . HIS A 1 574 ? 5.109 7.324 3.27 1 97.19 574 HIS A O 1
ATOM 4596 N N . LYS A 1 575 ? 6.801 6.238 2.268 1 95.75 575 LYS A N 1
ATOM 4597 C CA . LYS A 1 575 ? 6.031 5.75 1.128 1 95.75 575 LYS A CA 1
ATOM 4598 C C . LYS A 1 575 ? 4.883 4.855 1.584 1 95.75 575 LYS A C 1
ATOM 4600 O O . LYS A 1 575 ? 3.799 4.875 0.996 1 95.75 575 LYS A O 1
ATOM 4605 N N . ASN A 1 576 ? 5.09 4.035 2.621 1 95.69 576 ASN A N 1
ATOM 4606 C CA . ASN A 1 576 ? 4.043 3.158 3.137 1 95.69 576 ASN A CA 1
ATOM 4607 C C . ASN A 1 576 ? 2.832 3.955 3.617 1 95.69 576 ASN A C 1
ATOM 4609 O O . ASN A 1 576 ? 1.69 3.537 3.42 1 95.69 576 ASN A O 1
ATOM 4613 N N . ASP A 1 577 ? 3.115 5.062 4.281 1 96.38 577 ASP A N 1
ATOM 4614 C CA . ASP A 1 577 ? 2.027 5.922 4.738 1 96.38 577 ASP A CA 1
ATOM 4615 C C . ASP A 1 577 ? 1.273 6.527 3.557 1 96.38 577 ASP A C 1
ATOM 4617 O O . ASP A 1 577 ? 0.042 6.582 3.561 1 96.38 577 ASP A O 1
ATOM 4621 N N . TYR A 1 578 ? 1.967 7.02 2.572 1 96.19 578 TYR A N 1
ATOM 4622 C CA . TYR A 1 578 ? 1.329 7.562 1.378 1 96.19 578 TYR A CA 1
ATOM 4623 C C . TYR A 1 578 ? 0.455 6.512 0.701 1 96.19 578 TYR A C 1
ATOM 4625 O O . TYR A 1 578 ? -0.659 6.812 0.265 1 96.19 578 TYR A O 1
ATOM 4633 N N . GLN A 1 579 ? 0.943 5.258 0.597 1 96.06 579 GLN A N 1
ATOM 4634 C CA . GLN A 1 579 ? 0.189 4.176 -0.027 1 96.06 579 GLN A CA 1
ATOM 4635 C C . GLN A 1 579 ? -1.065 3.844 0.777 1 96.06 579 GLN A C 1
ATOM 4637 O O . GLN A 1 579 ? -2.131 3.607 0.205 1 96.06 579 GLN A O 1
ATOM 4642 N N . LEU A 1 580 ? -0.918 3.779 2.08 1 97.56 580 LEU A N 1
ATOM 4643 C CA . LEU A 1 580 ? -2.047 3.461 2.947 1 97.56 580 LEU A CA 1
ATOM 4644 C C . LEU A 1 580 ? -3.139 4.52 2.83 1 97.56 580 LEU A C 1
ATOM 4646 O O . LEU A 1 580 ? -4.309 4.188 2.625 1 97.56 580 LEU A O 1
ATOM 4650 N N . TYR A 1 581 ? -2.732 5.781 2.904 1 96.69 581 TYR A N 1
ATOM 4651 C CA . TYR A 1 581 ? -3.748 6.82 3.035 1 96.69 581 TYR A CA 1
ATOM 4652 C C . TYR A 1 581 ? -4.164 7.352 1.67 1 96.69 581 TYR A C 1
ATOM 4654 O O . TYR A 1 581 ? -5.332 7.266 1.293 1 96.69 581 TYR A O 1
ATOM 4662 N N . GLU A 1 582 ? -3.273 7.828 0.854 1 95.81 582 GLU A N 1
ATOM 4663 C CA . GLU A 1 582 ? -3.59 8.477 -0.415 1 95.81 582 GLU A CA 1
ATOM 4664 C C . GLU A 1 582 ? -3.977 7.453 -1.479 1 95.81 582 GLU A C 1
ATOM 4666 O O . GLU A 1 582 ? -4.855 7.711 -2.305 1 95.81 582 GLU A O 1
ATOM 4671 N N . ASN A 1 583 ? -3.398 6.262 -1.461 1 96.25 583 ASN A N 1
ATOM 4672 C CA . ASN A 1 583 ? -3.66 5.305 -2.533 1 96.25 583 ASN A CA 1
ATOM 4673 C C . ASN A 1 583 ? -4.746 4.309 -2.141 1 96.25 583 ASN A C 1
ATOM 4675 O O . ASN A 1 583 ? -5.426 3.754 -3.006 1 96.25 583 ASN A O 1
ATOM 4679 N N . THR A 1 584 ? -4.887 4.035 -0.881 1 97.56 584 THR A N 1
ATOM 4680 C CA . THR A 1 584 ? -5.773 2.951 -0.469 1 97.56 584 THR A CA 1
ATOM 4681 C C . THR A 1 584 ? -7.016 3.502 0.224 1 97.56 584 THR A C 1
ATOM 4683 O O . THR A 1 584 ? -8.133 3.338 -0.269 1 97.56 584 THR A O 1
ATOM 4686 N N . LEU A 1 585 ? -6.832 4.234 1.34 1 96.19 585 LEU A N 1
ATOM 4687 C CA . LEU A 1 585 ? -7.977 4.711 2.107 1 96.19 585 LEU A CA 1
ATOM 4688 C C . LEU A 1 585 ? -8.773 5.738 1.312 1 96.19 585 LEU A C 1
ATOM 4690 O O . LEU A 1 585 ? -9.992 5.832 1.457 1 96.19 585 LEU A O 1
ATOM 4694 N N . SER A 1 586 ? -8.109 6.531 0.489 1 95.06 586 SER A N 1
ATOM 4695 C CA . SER A 1 586 ? -8.812 7.473 -0.376 1 95.06 586 SER A CA 1
ATOM 4696 C C . SER A 1 586 ? -9.859 6.762 -1.231 1 95.06 586 SER A C 1
ATOM 4698 O O . SER A 1 586 ? -10.914 7.324 -1.533 1 95.06 586 SER A O 1
ATOM 4700 N N . VAL A 1 587 ? -9.555 5.473 -1.632 1 94.94 587 VAL A N 1
ATOM 4701 C CA . VAL A 1 587 ? -10.453 4.684 -2.467 1 94.94 587 VAL A CA 1
ATOM 4702 C C . VAL A 1 587 ? -11.555 4.074 -1.606 1 94.94 587 VAL A C 1
ATOM 4704 O O . VAL A 1 587 ? -12.734 4.164 -1.945 1 94.94 587 VAL A O 1
ATOM 4707 N N . VAL A 1 588 ? -11.188 3.516 -0.504 1 93.62 588 VAL A N 1
ATOM 4708 C CA . VAL A 1 588 ? -12.125 2.801 0.362 1 93.62 588 VAL A CA 1
ATOM 4709 C C . VAL A 1 588 ? -13.125 3.783 0.963 1 93.62 588 VAL A C 1
ATOM 4711 O O . VAL A 1 588 ? -14.312 3.465 1.098 1 93.62 588 VAL A O 1
ATOM 4714 N N . LEU A 1 589 ? -12.617 5.02 1.273 1 91.62 589 LEU A N 1
ATOM 4715 C CA . LEU A 1 589 ? -13.469 6.004 1.931 1 91.62 589 LEU A CA 1
ATOM 4716 C C . LEU A 1 589 ? -13.992 7.027 0.927 1 91.62 589 LEU A C 1
ATOM 4718 O O . LEU A 1 589 ? -14.773 7.914 1.285 1 91.62 589 LEU A O 1
ATOM 4722 N N . SER A 1 590 ? -13.539 7 -0.31 1 87.38 590 SER A N 1
ATOM 4723 C CA . SER A 1 590 ? -13.922 7.848 -1.433 1 87.38 590 SER A CA 1
ATOM 4724 C C . SER A 1 590 ? -13.328 9.242 -1.302 1 87.38 590 SER A C 1
ATOM 4726 O O . SER A 1 590 ? -13.523 10.094 -2.176 1 87.38 590 SER A O 1
ATOM 4728 N N . GLN A 1 591 ? -12.672 9.43 -0.124 1 86.69 591 GLN A N 1
ATOM 4729 C CA . GLN A 1 591 ? -12.016 10.719 0.046 1 86.69 591 GLN A CA 1
ATOM 4730 C C . GLN A 1 591 ? -10.859 10.617 1.037 1 86.69 591 GLN A C 1
ATOM 4732 O O . GLN A 1 591 ? -10.969 9.938 2.062 1 86.69 591 GLN A O 1
ATOM 4737 N N . TRP A 1 592 ? -9.828 11.227 0.729 1 91.44 592 TRP A N 1
ATOM 4738 C CA . TRP A 1 592 ? -8.695 11.508 1.606 1 91.44 592 TRP A CA 1
ATOM 4739 C C . TRP A 1 592 ? -7.805 12.594 1.013 1 91.44 592 TRP A C 1
ATOM 4741 O O . TRP A 1 592 ? -7.465 12.547 -0.172 1 91.44 592 TRP A O 1
ATOM 4751 N N . PRO A 1 593 ? -7.285 13.602 1.809 1 90.81 593 PRO A N 1
ATOM 4752 C CA . PRO A 1 593 ? -7.754 13.898 3.164 1 90.81 593 PRO A CA 1
ATOM 4753 C C . PRO A 1 593 ? -9.211 14.352 3.197 1 90.81 593 PRO A C 1
ATOM 4755 O O . PRO A 1 593 ? -9.773 14.719 2.162 1 90.81 593 PRO A O 1
ATOM 4758 N N . PHE A 1 594 ? -9.789 14.25 4.363 1 88.56 594 PHE A N 1
ATOM 4759 C CA . PHE A 1 594 ? -11.141 14.781 4.543 1 88.56 594 PHE A CA 1
ATOM 4760 C C . PHE A 1 594 ? -11.102 16.297 4.738 1 88.56 594 PHE A C 1
ATOM 4762 O O . PHE A 1 594 ? -10.227 16.812 5.434 1 88.56 594 PHE A O 1
ATOM 4769 N N . GLU A 1 595 ? -11.992 17 4.012 1 89.38 595 GLU A N 1
ATOM 4770 C CA . GLU A 1 595 ? -12.148 18.438 4.066 1 89.38 595 GLU A CA 1
ATOM 4771 C C . GLU A 1 595 ? -13.625 18.844 4.051 1 89.38 595 GLU A C 1
ATOM 4773 O O . GLU A 1 595 ? -14.414 18.266 3.295 1 89.38 595 GLU A O 1
ATOM 4778 N N . ASP A 1 596 ? -13.953 19.688 4.934 1 85.12 596 ASP A N 1
ATOM 4779 C CA . ASP A 1 596 ? -15.289 20.266 4.895 1 85.12 596 ASP A CA 1
ATOM 4780 C C . ASP A 1 596 ? -15.422 21.281 3.75 1 85.12 596 ASP A C 1
ATOM 4782 O O . ASP A 1 596 ? -14.797 22.344 3.773 1 85.12 596 ASP A O 1
ATOM 4786 N N . ASN A 1 597 ? -16.25 20.984 2.775 1 83.88 597 ASN A N 1
ATOM 4787 C CA . ASN A 1 597 ? -16.375 21.828 1.594 1 83.88 597 ASN A CA 1
ATOM 4788 C C . ASN A 1 597 ? -17.562 22.781 1.709 1 83.88 597 ASN A C 1
ATOM 4790 O O . ASN A 1 597 ? -17.938 23.438 0.734 1 83.88 597 ASN A O 1
ATOM 4794 N N . VAL A 1 598 ? -18.125 22.844 2.9 1 79.06 598 VAL A N 1
ATOM 4795 C CA . VAL A 1 598 ? -19.281 23.703 3.102 1 79.06 598 VAL A CA 1
ATOM 4796 C C . VAL A 1 598 ? -18.828 25.125 3.422 1 79.06 598 VAL A C 1
ATOM 4798 O O . VAL A 1 598 ? -18.062 25.344 4.367 1 79.06 598 VAL A O 1
ATOM 4801 N N . SER A 1 599 ? -19.156 26.109 2.566 1 74.5 599 SER A N 1
ATOM 4802 C CA . SER A 1 599 ? -18.938 27.531 2.855 1 74.5 599 SER A CA 1
ATOM 4803 C C . SER A 1 599 ? -20.078 28.078 3.713 1 74.5 599 SER A C 1
ATOM 4805 O O . SER A 1 599 ? -21.234 28.062 3.309 1 74.5 599 SER A O 1
ATOM 4807 N N . ARG A 1 600 ? -19.594 28.484 4.848 1 75.25 600 ARG A N 1
ATOM 4808 C CA . ARG A 1 600 ? -20.609 29 5.77 1 75.25 600 ARG A CA 1
ATOM 4809 C C . ARG A 1 600 ? -20.609 30.531 5.781 1 75.25 600 ARG A C 1
ATOM 4811 O O . ARG A 1 600 ? -19.547 31.156 5.715 1 75.25 600 ARG A O 1
ATOM 4818 N N . ASN A 1 601 ? -21.328 31.422 5.105 1 64.31 601 ASN A N 1
ATOM 4819 C CA . ASN A 1 601 ? -21.516 32.875 5.211 1 64.31 601 ASN A CA 1
ATOM 4820 C C . ASN A 1 601 ? -22.734 33.219 6.066 1 64.31 601 ASN A C 1
ATOM 4822 O O . ASN A 1 601 ? -23.453 32.312 6.527 1 64.31 601 ASN A O 1
ATOM 4826 N N . ASN A 1 602 ? -22.844 34.812 5.98 1 45.12 602 ASN A N 1
ATOM 4827 C CA . ASN A 1 602 ? -24.047 35.312 6.637 1 45.12 602 ASN A CA 1
ATOM 4828 C C . ASN A 1 602 ? -25.266 34.469 6.316 1 45.12 602 ASN A C 1
ATOM 4830 O O . ASN A 1 602 ? -25.797 34.531 5.211 1 45.12 602 ASN A O 1
ATOM 4834 N N . ASN A 1 603 ? -25.734 33.656 6.949 1 37.53 603 ASN A N 1
ATOM 4835 C CA . ASN A 1 603 ? -26.75 32.625 6.949 1 37.53 603 ASN A CA 1
ATOM 4836 C C . ASN A 1 603 ? -26.438 31.516 5.941 1 37.53 603 ASN A C 1
ATOM 4838 O O . ASN A 1 603 ? -27.328 30.797 5.496 1 37.53 603 ASN A O 1
ATOM 4842 N N . GLY A 1 604 ? -25.562 31.266 5.414 1 40.34 604 GLY A N 1
ATOM 4843 C CA . GLY A 1 604 ? -25.625 30.016 4.676 1 40.34 604 GLY A CA 1
ATOM 4844 C C . GLY A 1 604 ? -26.562 29 5.309 1 40.34 604 GLY A C 1
ATOM 4845 O O . GLY A 1 604 ? -26.531 27.812 4.953 1 40.34 604 GLY A O 1
ATOM 4846 N N . ARG A 1 605 ? -26.906 29.172 6.672 1 41.25 605 ARG A N 1
ATOM 4847 C CA . ARG A 1 605 ? -28.094 28.984 7.492 1 41.25 605 ARG A CA 1
ATOM 4848 C C . ARG A 1 605 ? -29.328 29.594 6.82 1 41.25 605 ARG A C 1
ATOM 4850 O O . ARG A 1 605 ? -29.203 30.438 5.93 1 41.25 605 ARG A O 1
ATOM 4857 N N . LYS A 1 606 ? -30.25 29 6.867 1 32.22 606 LYS A N 1
ATOM 4858 C CA . LYS A 1 606 ? -31.484 29.422 6.211 1 32.22 606 LYS A CA 1
ATOM 4859 C C . LYS A 1 606 ? -31.672 30.922 6.309 1 32.22 606 LYS A C 1
ATOM 4861 O O . LYS A 1 606 ? -32.438 31.516 5.527 1 32.22 606 LYS A O 1
ATOM 4866 N N . TYR A 1 607 ? -31.578 31.672 7.484 1 29.59 607 TYR A N 1
ATOM 4867 C CA . TYR A 1 607 ? -32.156 33 7.613 1 29.59 607 TYR A CA 1
ATOM 4868 C C . TYR A 1 607 ? -31.219 34.062 7.102 1 29.59 607 TYR A C 1
ATOM 4870 O O . TYR A 1 607 ? -30.016 34.031 7.371 1 29.59 607 TYR A O 1
ATOM 4878 N N . PRO A 1 608 ? -31.703 34.844 5.949 1 31.7 608 PRO A N 1
ATOM 4879 C CA . PRO A 1 608 ? -31.109 36 5.25 1 31.7 608 PRO A CA 1
ATOM 4880 C C . PRO A 1 608 ? -30.391 36.969 6.191 1 31.7 608 PRO A C 1
ATOM 4882 O O . PRO A 1 608 ? -30.625 36.938 7.406 1 31.7 608 PRO A O 1
ATOM 4885 N N . LYS A 1 609 ? -29.703 38.062 5.637 1 34.19 609 LYS A N 1
ATOM 4886 C CA . LYS A 1 609 ? -28.984 39.25 6.055 1 34.19 609 LYS A CA 1
ATOM 4887 C C . LYS A 1 609 ? -29.734 39.969 7.172 1 34.19 609 LYS A C 1
ATOM 4889 O O . LYS A 1 609 ? -30.953 40.062 7.148 1 34.19 609 LYS A O 1
ATOM 4894 N N . SER A 1 610 ? -29.188 40.375 8.32 1 30.59 610 SER A N 1
ATOM 4895 C CA . SER A 1 610 ? -29.672 41.438 9.188 1 30.59 610 SER A CA 1
ATOM 4896 C C . SER A 1 610 ? -29.969 42.719 8.391 1 30.59 610 SER A C 1
ATOM 4898 O O . SER A 1 610 ? -29.047 43.344 7.887 1 30.59 610 SER A O 1
ATOM 4900 N N . THR A 1 611 ? -30.859 42.781 7.398 1 29.61 611 THR A N 1
ATOM 4901 C CA . THR A 1 611 ? -31.203 44.156 6.984 1 29.61 611 THR A CA 1
ATOM 4902 C C . THR A 1 611 ? -31.406 45.031 8.195 1 29.61 611 THR A C 1
ATOM 4904 O O . THR A 1 611 ? -32.156 44.688 9.109 1 29.61 611 THR A O 1
ATOM 4907 N N . THR A 1 612 ? -30.406 45.938 8.5 1 28.67 612 THR A N 1
ATOM 4908 C CA . THR A 1 612 ? -30.672 47.062 9.383 1 28.67 612 THR A CA 1
ATOM 4909 C C . THR A 1 612 ? -32.062 47.656 9.102 1 28.67 612 THR A C 1
ATOM 4911 O O . THR A 1 612 ? -32.281 48.219 8.023 1 28.67 612 THR A O 1
ATOM 4914 N N . PHE A 1 613 ? -33.125 47.188 9.375 1 27.38 613 PHE A N 1
ATOM 4915 C CA . PHE A 1 613 ? -34.375 47.938 9.406 1 27.38 613 PHE A CA 1
ATOM 4916 C C . PHE A 1 613 ? -34.219 49.219 10.234 1 27.38 613 PHE A C 1
ATOM 4918 O O . PHE A 1 613 ? -33.812 49.156 11.398 1 27.38 613 PHE A O 1
ATOM 4925 N N . LYS A 1 614 ? -33.906 50.438 9.586 1 31.48 614 LYS A N 1
ATOM 4926 C CA . LYS A 1 614 ? -34.219 51.719 10.227 1 31.48 614 LYS A CA 1
ATOM 4927 C C . LYS A 1 614 ? -35.594 51.656 10.914 1 31.48 614 LYS A C 1
ATOM 4929 O O . LYS A 1 614 ? -36.562 51.156 10.344 1 31.48 614 LYS A O 1
ATOM 4934 N N . PRO A 1 615 ? -35.594 51.938 12.25 1 27.41 615 PRO A N 1
ATOM 4935 C CA . PRO A 1 615 ? -36.875 52.125 12.977 1 27.41 615 PRO A CA 1
ATOM 4936 C C . PRO A 1 615 ? -37.812 53.062 12.281 1 27.41 615 PRO A C 1
ATOM 4938 O O . PRO A 1 615 ? -37.469 54.219 12 1 27.41 615 PRO A O 1
ATOM 4941 N N . SER A 1 616 ? -38.5 52.875 11.211 1 26.44 616 SER A N 1
ATOM 4942 C CA . SER A 1 616 ? -39.594 53.844 11.203 1 26.44 616 SER A CA 1
ATOM 4943 C C . SER A 1 616 ? -40.25 53.906 12.578 1 26.44 616 SER A C 1
ATOM 4945 O O . SER A 1 616 ? -40.156 53 13.383 1 26.44 616 SER A O 1
ATOM 4947 N N . THR A 1 617 ? -40.812 55.156 13.141 1 26.5 617 THR A N 1
ATOM 4948 C CA . THR A 1 617 ? -41.438 55.625 14.383 1 26.5 617 THR A CA 1
ATOM 4949 C C . THR A 1 617 ? -42.312 54.531 15 1 26.5 617 THR A C 1
ATOM 4951 O O . THR A 1 617 ? -42.875 54.719 16.078 1 26.5 617 THR A O 1
ATOM 4954 N N . MET A 1 618 ? -43.156 53.844 14.258 1 26.08 618 MET A N 1
ATOM 4955 C CA . MET A 1 618 ? -44.125 53.219 15.156 1 26.08 618 MET A CA 1
ATOM 4956 C C . MET A 1 618 ? -43.438 52.281 16.156 1 26.08 618 MET A C 1
ATOM 4958 O O . MET A 1 618 ? -42.531 51.562 15.789 1 26.08 618 MET A O 1
ATOM 4962 N N . ASN A 1 619 ? -43.406 52.469 17.547 1 25.44 619 ASN A N 1
ATOM 4963 C CA . ASN A 1 619 ? -42.906 52.031 18.828 1 25.44 619 ASN A CA 1
ATOM 4964 C C . ASN A 1 619 ? -42.844 50.531 18.922 1 25.44 619 ASN A C 1
ATOM 4966 O O . ASN A 1 619 ? -42.688 49.969 20.016 1 25.44 619 ASN A O 1
ATOM 4970 N N . THR A 1 620 ? -43.562 49.781 18.078 1 25.42 620 THR A N 1
ATOM 4971 C CA . THR A 1 620 ? -43.656 48.438 18.641 1 25.42 620 THR A CA 1
ATOM 4972 C C . THR A 1 620 ? -42.312 47.75 18.734 1 25.42 620 THR A C 1
ATOM 4974 O O . THR A 1 620 ? -41.562 47.688 17.734 1 25.42 620 THR A O 1
ATOM 4977 N N . VAL A 1 621 ? -41.656 47.812 19.891 1 26.95 621 VAL A N 1
ATOM 4978 C CA . VAL A 1 621 ? -40.406 47.25 20.391 1 26.95 621 VAL A CA 1
ATOM 4979 C C . VAL A 1 621 ? -40.219 45.844 19.797 1 26.95 621 VAL A C 1
ATOM 4981 O O . VAL A 1 621 ? -41.094 45 19.891 1 26.95 621 VAL A O 1
ATOM 4984 N N . PRO A 1 622 ? -39.594 45.812 18.703 1 26.62 622 PRO A N 1
ATOM 4985 C CA . PRO A 1 622 ? -39.469 44.438 18.188 1 26.62 622 PRO A CA 1
ATOM 4986 C C . PRO A 1 622 ? -39.125 43.438 19.297 1 26.62 622 PRO A C 1
ATOM 4988 O O . PRO A 1 622 ? -38.344 43.75 20.203 1 26.62 622 PRO A O 1
ATOM 4991 N N . PRO A 1 623 ? -40.031 42.5 19.656 1 25.38 623 PRO A N 1
ATOM 4992 C CA . PRO A 1 623 ? -39.844 41.656 20.828 1 25.38 623 PRO A CA 1
ATOM 4993 C C . PRO A 1 623 ? -38.406 41.125 20.938 1 25.38 623 PRO A C 1
ATOM 4995 O O . PRO A 1 623 ? -37.75 40.844 19.922 1 25.38 623 PRO A O 1
ATOM 4998 N N . THR A 1 624 ? -37.531 41.906 21.625 1 23.55 624 THR A N 1
ATOM 4999 C CA . THR A 1 624 ? -36.281 41.375 22.125 1 23.55 624 THR A CA 1
ATOM 5000 C C . THR A 1 624 ? -36.344 39.844 22.25 1 23.55 624 THR A C 1
ATOM 5002 O O . THR A 1 624 ? -37.312 39.312 22.781 1 23.55 624 THR A O 1
ATOM 5005 N N . ILE A 1 625 ? -35.656 39.25 21.359 1 24.86 625 ILE A N 1
ATOM 5006 C CA . ILE A 1 625 ? -35.531 37.781 21.5 1 24.86 625 ILE A CA 1
ATOM 5007 C C . ILE A 1 625 ? -35.281 37.438 22.953 1 24.86 625 ILE A C 1
ATOM 5009 O O . ILE A 1 625 ? -34.219 37.781 23.516 1 24.86 625 ILE A O 1
ATOM 5013 N N . LYS A 1 626 ? -36.156 37.844 23.859 1 25.55 626 LYS A N 1
ATOM 5014 C CA . LYS A 1 626 ? -36 37.188 25.156 1 25.55 626 LYS A CA 1
ATOM 5015 C C . LYS A 1 626 ? -35.781 35.688 25 1 25.55 626 LYS A C 1
ATOM 5017 O O . LYS A 1 626 ? -36.375 35.062 24.094 1 25.55 626 LYS A O 1
ATOM 5022 N N . PRO A 1 627 ? -34.625 35.125 25.562 1 23.25 627 PRO A N 1
ATOM 5023 C CA . PRO A 1 627 ? -34.5 33.688 25.562 1 23.25 627 PRO A CA 1
ATOM 5024 C C . PRO A 1 627 ? -35.812 32.938 25.703 1 23.25 627 PRO A C 1
ATOM 5026 O O . PRO A 1 627 ? -36.5 33.062 26.734 1 23.25 627 PRO A O 1
ATOM 5029 N N . THR A 1 628 ? -36.719 33.25 24.859 1 23.31 628 THR A N 1
ATOM 5030 C CA . THR A 1 628 ? -38 32.531 24.969 1 23.31 628 THR A CA 1
ATOM 5031 C C . THR A 1 628 ? -37.75 31.016 24.875 1 23.31 628 THR A C 1
ATOM 5033 O O . THR A 1 628 ? -37.375 30.516 23.812 1 23.31 628 THR A O 1
ATOM 5036 N N . GLY A 1 629 ? -36.969 30.344 25.734 1 24.44 629 GLY A N 1
ATOM 5037 C CA . GLY A 1 629 ? -37.062 28.891 25.891 1 24.44 629 GLY A CA 1
ATOM 5038 C C . GLY A 1 629 ? -38.438 28.344 25.531 1 24.44 629 GLY A C 1
ATOM 5039 O O . GLY A 1 629 ? -38.719 27.156 25.703 1 24.44 629 GLY A O 1
ATOM 5040 N N . TYR A 1 630 ? -39.438 29.125 25.594 1 21.62 630 TYR A N 1
ATOM 5041 C CA . TYR A 1 630 ? -40.75 28.469 25.469 1 21.62 630 TYR A CA 1
ATOM 5042 C C . TYR A 1 630 ? -40.969 28.031 24.031 1 21.62 630 TYR A C 1
ATOM 5044 O O . TYR A 1 630 ? -40.531 28.688 23.078 1 21.62 630 TYR A O 1
ATOM 5052 N N . ILE A 1 631 ? -41.375 26.719 23.828 1 24.77 631 ILE A N 1
ATOM 5053 C CA . ILE A 1 631 ? -41.719 25.781 22.766 1 24.77 631 ILE A CA 1
ATOM 5054 C C . ILE A 1 631 ? -42.594 26.484 21.719 1 24.77 631 ILE A C 1
ATOM 5056 O O . ILE A 1 631 ? -43.781 26.766 21.953 1 24.77 631 ILE A O 1
ATOM 5060 N N . ASN A 1 632 ? -42.25 27.562 21.344 1 23.02 632 ASN A N 1
ATOM 5061 C CA . ASN A 1 632 ? -43.125 28.188 20.344 1 23.02 632 ASN A CA 1
ATOM 5062 C C . ASN A 1 632 ? -43.469 27.219 19.219 1 23.02 632 ASN A C 1
ATOM 5064 O O . ASN A 1 632 ? -42.625 26.391 18.844 1 23.02 632 ASN A O 1
ATOM 5068 N N . ASN A 1 633 ? -44.656 27.109 18.812 1 24.41 633 ASN A N 1
ATOM 5069 C CA . ASN A 1 633 ? -45.594 26.281 18.094 1 24.41 633 ASN A CA 1
ATOM 5070 C C . ASN A 1 633 ? -45.156 25.984 16.672 1 24.41 633 ASN A C 1
ATOM 5072 O O . ASN A 1 633 ? -45.844 25.312 15.914 1 24.41 633 ASN A O 1
ATOM 5076 N N . GLN A 1 634 ? -44.281 26.859 16.109 1 24.52 634 GLN A N 1
ATOM 5077 C CA . GLN A 1 634 ? -44.281 26.656 14.656 1 24.52 634 GLN A CA 1
ATOM 5078 C C . GLN A 1 634 ? -43.406 25.469 14.273 1 24.52 634 GLN A C 1
ATOM 5080 O O . GLN A 1 634 ? -42.719 25.531 13.258 1 24.52 634 GLN A O 1
ATOM 5085 N N . TYR A 1 635 ? -42.75 24.766 15.266 1 26.34 635 TYR A N 1
ATOM 5086 C CA . TYR A 1 635 ? -42.094 23.516 14.891 1 26.34 635 TYR A CA 1
ATOM 5087 C C . TYR A 1 635 ? -43.031 22.625 14.07 1 26.34 635 TYR A C 1
ATOM 5089 O O . TYR A 1 635 ? -44.094 22.281 14.523 1 26.34 635 TYR A O 1
ATOM 5097 N N . GLN A 1 636 ? -43.094 22.984 12.867 1 27.53 636 GLN A N 1
ATOM 5098 C CA . GLN A 1 636 ? -43.875 21.953 12.18 1 27.53 636 GLN A CA 1
ATOM 5099 C C . GLN A 1 636 ? -43.312 20.562 12.438 1 27.53 636 GLN A C 1
ATOM 5101 O O . GLN A 1 636 ? -42.125 20.312 12.188 1 27.53 636 GLN A O 1
ATOM 5106 N N . PRO A 1 637 ? -43.688 19.812 13.516 1 28.77 637 PRO A N 1
ATOM 5107 C CA . PRO A 1 637 ? -43.375 18.453 13.938 1 28.77 637 PRO A CA 1
ATOM 5108 C C . PRO A 1 637 ? -43.062 17.516 12.766 1 28.77 637 PRO A C 1
ATOM 5110 O O . PRO A 1 637 ? -43.812 17.531 11.766 1 28.77 637 PRO A O 1
ATOM 5113 N N . CYS A 1 638 ? -41.844 17.375 12.414 1 32.22 638 CYS A N 1
ATOM 5114 C CA . CYS A 1 638 ? -41.656 16.234 11.531 1 32.22 638 CYS A CA 1
ATOM 5115 C C . CYS A 1 638 ? -42.562 15.078 11.93 1 32.22 638 CYS A C 1
ATOM 5117 O O . CYS A 1 638 ? -42.844 14.875 13.109 1 32.22 638 CYS A O 1
ATOM 5119 N N . ASN A 1 639 ? -43.594 14.797 11.258 1 33.44 639 ASN A N 1
ATOM 5120 C CA . ASN A 1 639 ? -44.5 13.688 11.531 1 33.44 639 ASN A CA 1
ATOM 5121 C C . ASN A 1 639 ? -43.75 12.453 12 1 33.44 639 ASN A C 1
ATOM 5123 O O . ASN A 1 639 ? -43.719 11.43 11.305 1 33.44 639 ASN A O 1
ATOM 5127 N N . SER A 1 640 ? -42.594 12.594 12.766 1 39.22 640 SER A N 1
ATOM 5128 C CA . SER A 1 640 ? -41.812 11.5 13.312 1 39.22 640 SER A CA 1
ATOM 5129 C C . SER A 1 640 ? -42.375 11.023 14.648 1 39.22 640 SER A C 1
ATOM 5131 O O . SER A 1 640 ? -42.875 11.828 15.438 1 39.22 640 SER A O 1
ATOM 5133 N N . SER A 1 641 ? -42.656 9.703 14.734 1 45.59 641 SER A N 1
ATOM 5134 C CA . SER A 1 641 ? -43.125 9.055 15.945 1 45.59 641 SER A CA 1
ATOM 5135 C C . SER A 1 641 ? -42 8.328 16.672 1 45.59 641 SER A C 1
ATOM 5137 O O . SER A 1 641 ? -41.125 7.738 16.031 1 45.59 641 SER A O 1
ATOM 5139 N N . ILE A 1 642 ? -41.75 8.641 17.922 1 52.12 642 ILE A N 1
ATOM 5140 C CA . ILE A 1 642 ? -40.875 7.855 18.766 1 52.12 642 ILE A CA 1
ATOM 5141 C C . ILE A 1 642 ? -41.688 6.84 19.578 1 52.12 642 ILE A C 1
ATOM 5143 O O . ILE A 1 642 ? -42.719 7.18 20.141 1 52.12 642 ILE A O 1
ATOM 5147 N N . ILE A 1 643 ? -41.281 5.621 19.375 1 53.72 643 ILE A N 1
ATOM 5148 C CA . ILE A 1 643 ? -41.938 4.551 20.109 1 53.72 643 ILE A CA 1
ATOM 5149 C C . ILE A 1 643 ? -41 3.965 21.141 1 53.72 643 ILE A C 1
ATOM 5151 O O . ILE A 1 643 ? -39.906 3.49 20.812 1 53.72 643 ILE A O 1
ATOM 5155 N N . PHE A 1 644 ? -41.344 4.207 22.375 1 55.81 644 PHE A N 1
ATOM 5156 C CA . PHE A 1 644 ? -40.625 3.568 23.484 1 55.81 644 PHE A CA 1
ATOM 5157 C C . PHE A 1 644 ? -41.188 2.172 23.734 1 55.81 644 PHE A C 1
ATOM 5159 O O . PHE A 1 644 ? -42.406 1.99 23.828 1 55.81 644 PHE A O 1
ATOM 5166 N N . SER A 1 645 ? -40.312 1.276 23.609 1 56.06 645 SER A N 1
ATOM 5167 C CA . SER A 1 645 ? -40.719 -0.085 23.922 1 56.06 645 SER A CA 1
ATOM 5168 C C . SER A 1 645 ? -40.25 -0.5 25.312 1 56.06 645 SER A C 1
ATOM 5170 O O . SER A 1 645 ? -39.094 -0.349 25.656 1 56.06 645 SER A O 1
ATOM 5172 N N . LEU A 1 646 ? -41.219 -0.785 26.125 1 56.88 646 LEU A N 1
ATOM 5173 C CA . LEU A 1 646 ? -40.969 -1.227 27.5 1 56.88 646 LEU A CA 1
ATOM 5174 C C . LEU A 1 646 ? -41.25 -2.719 27.641 1 56.88 646 LEU A C 1
ATOM 5176 O O . LEU A 1 646 ? -42.312 -3.205 27.203 1 56.88 646 LEU A O 1
ATOM 5180 N N . THR A 1 647 ? -40.25 -3.34 28.047 1 56.44 647 THR A N 1
ATOM 5181 C CA . THR A 1 647 ? -40.469 -4.73 28.422 1 56.44 647 THR A CA 1
ATOM 5182 C C . THR A 1 647 ? -41.188 -4.82 29.766 1 56.44 647 THR A C 1
ATOM 5184 O O . THR A 1 647 ? -40.656 -4.387 30.781 1 56.44 647 THR A O 1
ATOM 5187 N N . THR A 1 648 ? -42.375 -5.238 29.75 1 58.91 648 THR A N 1
ATOM 5188 C CA . THR A 1 648 ? -43.219 -5.238 30.953 1 58.91 648 THR A CA 1
ATOM 5189 C C . THR A 1 648 ? -43.375 -6.656 31.484 1 58.91 648 THR A C 1
ATOM 5191 O O . THR A 1 648 ? -44.031 -6.867 32.5 1 58.91 648 THR A O 1
ATOM 5194 N N . SER A 1 649 ? -42.688 -7.574 30.875 1 56.53 649 SER A N 1
ATOM 5195 C CA . SER A 1 649 ? -42.906 -8.953 31.312 1 56.53 649 SER A CA 1
ATOM 5196 C C . SER A 1 649 ? -42.25 -9.211 32.656 1 56.53 649 SER A C 1
ATOM 5198 O O . SER A 1 649 ? -41.062 -8.906 32.844 1 56.53 649 SER A O 1
ATOM 5200 N N . ILE A 1 650 ? -42.812 -9.75 33.531 1 61.03 650 ILE A N 1
ATOM 5201 C CA . ILE A 1 650 ? -42.344 -10.07 34.875 1 61.03 650 ILE A CA 1
ATOM 5202 C C . ILE A 1 650 ? -41.281 -11.18 34.812 1 61.03 650 ILE A C 1
ATOM 5204 O O . ILE A 1 650 ? -40.375 -11.234 35.625 1 61.03 650 ILE A O 1
ATOM 5208 N N . ASP A 1 651 ? -41.344 -12.023 33.781 1 54.28 651 ASP A N 1
ATOM 5209 C CA . ASP A 1 651 ? -40.469 -13.195 33.688 1 54.28 651 ASP A CA 1
ATOM 5210 C C . ASP A 1 651 ? -39.094 -12.812 33.156 1 54.28 651 ASP A C 1
ATOM 5212 O 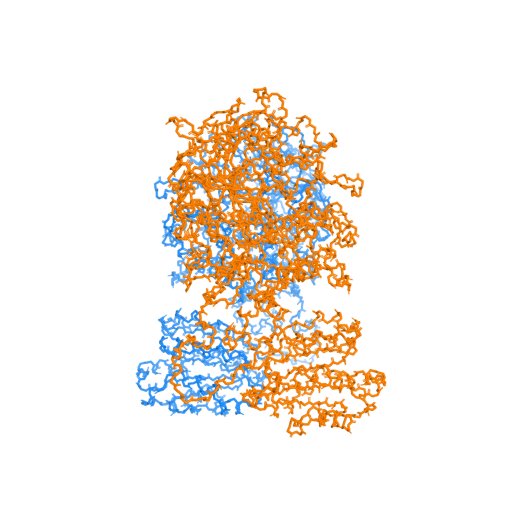O . ASP A 1 651 ? -38.125 -13.492 33.406 1 54.28 651 ASP A O 1
ATOM 5216 N N . PHE A 1 652 ? -39.188 -11.633 32.5 1 51.66 652 PHE A N 1
ATOM 5217 C CA . PHE A 1 652 ? -37.938 -11.367 31.828 1 51.66 652 PHE A CA 1
ATOM 5218 C C . PHE A 1 652 ? -37.312 -10.086 32.344 1 51.66 652 PHE A C 1
ATOM 5220 O O . PHE A 1 652 ? -36.125 -9.844 32.094 1 51.66 652 PHE A O 1
ATOM 5227 N N . THR A 1 653 ? -38.219 -9.336 32.906 1 55.19 653 THR A N 1
ATOM 5228 C CA . THR A 1 653 ? -37.719 -8.07 33.438 1 55.19 653 THR A CA 1
ATOM 5229 C C . THR A 1 653 ? -38.031 -7.961 34.938 1 55.19 653 THR A C 1
ATOM 5231 O O . THR A 1 653 ? -39.188 -8.055 35.344 1 55.19 653 THR A O 1
ATOM 5234 N N . SER A 1 654 ? -37 -8.016 35.562 1 61 654 SER A N 1
ATOM 5235 C CA . SER A 1 654 ? -37.188 -7.848 37 1 61 654 SER A CA 1
ATOM 5236 C C . SER A 1 654 ? -37.938 -6.559 37.312 1 61 654 SER A C 1
ATOM 5238 O O . SER A 1 654 ? -38.031 -5.672 36.469 1 61 654 SER A O 1
ATOM 5240 N N . GLU A 1 655 ? -38.5 -6.605 38.469 1 64.19 655 GLU A N 1
ATOM 5241 C CA . GLU A 1 655 ? -39.188 -5.406 38.938 1 64.19 655 GLU A CA 1
ATOM 5242 C C . GLU A 1 655 ? -38.25 -4.191 38.906 1 64.19 655 GLU A C 1
ATOM 5244 O O . GLU A 1 655 ? -38.656 -3.1 38.5 1 64.19 655 GLU A O 1
ATOM 5249 N N . LEU A 1 656 ? -37.125 -4.465 39.281 1 64.38 656 LEU A N 1
ATOM 5250 C CA . LEU A 1 656 ? -36.125 -3.387 39.312 1 64.38 656 LEU A CA 1
ATOM 5251 C C . LEU A 1 656 ? -35.844 -2.887 37.906 1 64.38 656 LEU A C 1
ATOM 5253 O O . LEU A 1 656 ? -35.75 -1.678 37.656 1 64.38 656 LEU A O 1
ATOM 5257 N N . GLN A 1 657 ? -35.781 -3.732 37.031 1 58.09 657 GLN A N 1
ATOM 5258 C CA . GLN A 1 657 ? -35.5 -3.373 35.625 1 58.09 657 GLN A CA 1
ATOM 5259 C C . GLN A 1 657 ? -36.719 -2.658 35 1 58.09 657 GLN A C 1
ATOM 5261 O O . GLN A 1 657 ? -36.562 -1.699 34.25 1 58.09 657 GLN A O 1
ATOM 5266 N N . PHE A 1 658 ? -37.812 -3.125 35.406 1 61.31 658 PHE A N 1
ATOM 5267 C CA . PHE A 1 658 ? -39.031 -2.496 34.938 1 61.31 658 PHE A CA 1
ATOM 5268 C C . PHE A 1 658 ? -39.156 -1.075 35.469 1 61.31 658 PHE A C 1
ATOM 5270 O O . PHE A 1 658 ? -39.406 -0.14 34.719 1 61.31 658 PHE A O 1
ATOM 5277 N N . GLN A 1 659 ? -38.844 -0.997 36.75 1 63.72 659 GLN A N 1
ATOM 5278 C CA . GLN A 1 659 ? -38.906 0.324 37.344 1 63.72 659 GLN A CA 1
ATOM 5279 C C . GLN A 1 659 ? -37.844 1.251 36.781 1 63.72 659 GLN A C 1
ATOM 5281 O O . GLN A 1 659 ? -38.094 2.443 36.594 1 63.72 659 GLN A O 1
ATOM 5286 N N . LYS A 1 660 ? -36.781 0.688 36.406 1 59.75 660 LYS A N 1
ATOM 5287 C CA . LYS A 1 660 ? -35.75 1.492 35.781 1 59.75 660 LYS A CA 1
ATOM 5288 C C . LYS A 1 660 ? -36.156 1.987 34.406 1 59.75 660 LYS A C 1
ATOM 5290 O O . LYS A 1 660 ? -35.875 3.133 34.031 1 59.75 660 LYS A O 1
ATOM 5295 N N . GLN A 1 661 ? -36.906 1.198 33.75 1 58.09 661 GLN A N 1
ATOM 5296 C CA . GLN A 1 661 ? -37.406 1.605 32.469 1 58.09 661 GLN A CA 1
ATOM 5297 C C . GLN A 1 661 ? -38.438 2.723 32.625 1 58.09 661 GLN A C 1
ATOM 5299 O O . GLN A 1 661 ? -38.406 3.709 31.875 1 58.09 661 GLN A O 1
ATOM 5304 N N . LEU A 1 662 ? -39.25 2.438 33.562 1 60.59 662 LEU A N 1
ATOM 5305 C CA . LEU A 1 662 ? -40.281 3.434 33.812 1 60.59 662 LEU A CA 1
ATOM 5306 C C . LEU A 1 662 ? -39.656 4.754 34.281 1 60.59 662 LEU A C 1
ATOM 5308 O O . LEU A 1 662 ? -40.094 5.824 33.844 1 60.59 662 LEU A O 1
ATOM 5312 N N . ASN A 1 663 ? -38.688 4.574 35.062 1 60.88 663 ASN A N 1
ATOM 5313 C CA . ASN A 1 663 ? -38.031 5.77 35.562 1 60.88 663 ASN A CA 1
ATOM 5314 C C . ASN A 1 663 ? -37.281 6.516 34.469 1 60.88 663 ASN A C 1
ATOM 5316 O O . ASN A 1 663 ? -37.25 7.75 34.469 1 60.88 663 ASN A O 1
ATOM 5320 N N . LEU A 1 664 ? -36.719 5.738 33.625 1 56.94 664 LEU A N 1
ATOM 5321 C CA . LEU A 1 664 ? -36 6.348 32.5 1 56.94 664 LEU A CA 1
ATOM 5322 C C . LEU A 1 664 ? -36.969 7.129 31.625 1 56.94 664 LEU A C 1
ATOM 5324 O O . LEU A 1 664 ? -36.625 8.211 31.125 1 56.94 664 LEU A O 1
ATOM 5328 N N . LEU A 1 665 ? -38.094 6.465 31.5 1 57.31 665 LEU A N 1
ATOM 5329 C CA . LEU A 1 665 ? -39.094 7.117 30.656 1 57.31 665 LEU A CA 1
ATOM 5330 C C . LEU A 1 665 ? -39.781 8.234 31.391 1 57.31 665 LEU A C 1
ATOM 5332 O O . LEU A 1 665 ? -40.156 9.25 30.797 1 57.31 665 LEU A O 1
ATOM 5336 N N . SER A 1 666 ? -40.062 7.949 32.594 1 55.78 666 SER A N 1
ATOM 5337 C CA . SER A 1 666 ? -40.812 8.93 33.406 1 55.78 666 SER A CA 1
ATOM 5338 C C . SER A 1 666 ? -39.875 10.055 33.875 1 55.78 666 SER A C 1
ATOM 5340 O O . SER A 1 666 ? -40.344 11.148 34.188 1 55.78 666 SER A O 1
ATOM 5342 N N . SER A 1 667 ? -38.562 9.711 34.125 1 47.09 667 SER A N 1
ATOM 5343 C CA . SER A 1 667 ? -37.688 10.758 34.656 1 47.09 667 SER A CA 1
ATOM 5344 C C . SER A 1 667 ? -37.438 11.844 33.625 1 47.09 667 SER A C 1
ATOM 5346 O O . SER A 1 667 ? -37.562 11.609 32.406 1 47.09 667 SER A O 1
ATOM 5348 N N . ASN A 1 668 ? -37.188 13.156 34.031 1 44.12 668 ASN A N 1
ATOM 5349 C CA . ASN A 1 668 ? -37.094 14.445 33.344 1 44.12 668 ASN A CA 1
ATOM 5350 C C . ASN A 1 668 ? -36.219 14.359 32.094 1 44.12 668 ASN A C 1
ATOM 5352 O O . ASN A 1 668 ? -36.406 15.133 31.156 1 44.12 668 ASN A O 1
ATOM 5356 N N . ASN A 1 669 ? -35.375 13.297 32.031 1 42.97 669 ASN A N 1
ATOM 5357 C CA . ASN A 1 669 ? -34.281 13.625 31.094 1 42.97 669 ASN A CA 1
ATOM 5358 C C . ASN A 1 669 ? -34.594 13.117 29.688 1 42.97 669 ASN A C 1
ATOM 5360 O O . ASN A 1 669 ? -34.406 13.844 28.703 1 42.97 669 ASN A O 1
ATOM 5364 N N . ILE A 1 670 ? -35.094 11.859 29.531 1 44.69 670 ILE A N 1
ATOM 5365 C CA . ILE A 1 670 ? -35.125 11.375 28.156 1 44.69 670 ILE A CA 1
ATOM 5366 C C . ILE A 1 670 ? -36.344 11.977 27.422 1 44.69 670 ILE A C 1
ATOM 5368 O O . ILE A 1 670 ? -36.188 12.461 26.297 1 44.69 670 ILE A O 1
ATOM 5372 N N . ILE A 1 671 ? -37.5 11.898 28 1 44.94 671 ILE A N 1
ATOM 5373 C CA . ILE A 1 671 ? -38.688 12.43 27.375 1 44.94 671 ILE A CA 1
ATOM 5374 C C . ILE A 1 671 ? -38.594 13.945 27.25 1 44.94 671 ILE A C 1
ATOM 5376 O O . ILE A 1 671 ? -39.031 14.523 26.25 1 44.94 671 ILE A O 1
ATOM 5380 N N . GLU A 1 672 ? -37.938 14.508 28.219 1 46.59 672 GLU A N 1
ATOM 5381 C CA . GLU A 1 672 ? -37.75 15.945 28.109 1 46.59 672 GLU A CA 1
ATOM 5382 C C . GLU A 1 672 ? -36.875 16.297 26.922 1 46.59 672 GLU A C 1
ATOM 5384 O O . GLU A 1 672 ? -37.125 17.281 26.219 1 46.59 672 GLU A O 1
ATOM 5389 N N . ILE A 1 673 ? -35.938 15.438 26.703 1 45.16 673 ILE A N 1
ATOM 5390 C CA . ILE A 1 673 ? -35 15.672 25.625 1 45.16 673 ILE A CA 1
ATOM 5391 C C . ILE A 1 673 ? -35.688 15.414 24.281 1 45.16 673 ILE A C 1
ATOM 5393 O O . ILE A 1 673 ? -35.5 16.172 23.328 1 45.16 673 ILE A O 1
ATOM 5397 N N . TYR A 1 674 ? -36.688 14.359 24.359 1 47.75 674 TYR A N 1
ATOM 5398 C CA . TYR A 1 674 ? -37.219 13.938 23.078 1 47.75 674 TYR A CA 1
ATOM 5399 C C . TYR A 1 674 ? -38.625 14.5 22.859 1 47.75 674 TYR A C 1
ATOM 5401 O O . TYR A 1 674 ? -39.094 14.57 21.719 1 47.75 674 TYR A O 1
ATOM 5409 N N . TRP A 1 675 ? -39.25 14.93 23.906 1 47.88 675 TRP A N 1
ATOM 5410 C CA . TRP A 1 675 ? -40.625 15.414 23.828 1 47.88 675 TRP A CA 1
ATOM 5411 C C . TRP A 1 675 ? -40.75 16.547 22.812 1 47.88 675 TRP A C 1
ATOM 5413 O O . TRP A 1 675 ? -41.719 16.578 22.047 1 47.88 675 TRP A O 1
ATOM 5423 N N . ASN A 1 676 ? -39.656 17.344 22.766 1 45.88 676 ASN A N 1
ATOM 5424 C CA . ASN A 1 676 ? -39.75 18.516 21.891 1 45.88 676 ASN A CA 1
ATOM 5425 C C . ASN A 1 676 ? -39.281 18.219 20.484 1 45.88 676 ASN A C 1
ATOM 5427 O O . ASN A 1 676 ? -39.375 19.047 19.578 1 45.88 676 ASN A O 1
ATOM 5431 N N . HIS A 1 677 ? -38.844 16.891 20.375 1 45.47 677 HIS A N 1
ATOM 5432 C CA . HIS A 1 677 ? -38.219 16.641 19.078 1 45.47 677 HIS A CA 1
ATOM 5433 C C . HIS A 1 677 ? -39.094 15.742 18.219 1 45.47 677 HIS A C 1
ATOM 5435 O O . HIS A 1 677 ? -38.875 15.617 17.016 1 45.47 677 HIS A O 1
ATOM 5441 N N . PHE A 1 678 ? -40.062 14.961 18.875 1 51 678 PHE A N 1
ATOM 5442 C CA . PHE A 1 678 ? -40.906 14.031 18.125 1 51 678 PHE A CA 1
ATOM 5443 C C . PHE A 1 678 ? -42.375 14.438 18.203 1 51 678 PHE A C 1
ATOM 5445 O O . PHE A 1 678 ? -42.844 14.953 19.219 1 51 678 PHE A O 1
ATOM 5452 N N . GLU A 1 679 ? -43.125 14.391 16.938 1 47.72 679 GLU A N 1
ATOM 5453 C CA . GLU A 1 679 ? -44.531 14.758 16.875 1 47.72 679 GLU A CA 1
ATOM 5454 C C . GLU A 1 679 ? -45.375 13.797 17.719 1 47.72 679 GLU A C 1
ATOM 5456 O O . GLU A 1 679 ? -46.406 14.188 18.25 1 47.72 679 GLU A O 1
ATOM 5461 N N . ARG A 1 680 ? -44.844 12.531 17.625 1 50.06 680 ARG A N 1
ATOM 5462 C CA . ARG A 1 680 ? -45.625 11.492 18.281 1 50.06 680 ARG A CA 1
ATOM 5463 C C . ARG A 1 680 ? -44.75 10.555 19.094 1 50.06 680 ARG A C 1
ATOM 5465 O O . ARG A 1 680 ? -43.625 10.211 18.656 1 50.06 680 ARG A O 1
ATOM 5472 N N . ILE A 1 681 ? -45.094 10.461 20.297 1 50.25 681 ILE A N 1
ATOM 5473 C CA . ILE A 1 681 ? -44.406 9.531 21.203 1 50.25 681 ILE A CA 1
ATOM 5474 C C . ILE A 1 681 ? -45.344 8.422 21.625 1 50.25 681 ILE A C 1
ATOM 5476 O O . ILE A 1 681 ? -46.5 8.688 22 1 50.25 681 ILE A O 1
ATOM 5480 N N . ALA A 1 682 ? -45.031 7.191 21.25 1 54.03 682 ALA A N 1
ATOM 5481 C CA . ALA A 1 682 ? -45.844 6.074 21.734 1 54.03 682 ALA A CA 1
ATOM 5482 C C . ALA A 1 682 ? -45 5.125 22.594 1 54.03 682 ALA A C 1
ATOM 5484 O O . ALA A 1 682 ? -43.781 5.078 22.469 1 54.03 682 ALA A O 1
ATOM 5485 N N . VAL A 1 683 ? -45.531 4.797 23.578 1 54.44 683 VAL A N 1
ATOM 5486 C CA . VAL A 1 683 ? -44.969 3.736 24.375 1 54.44 683 VAL A CA 1
ATOM 5487 C C . VAL A 1 683 ? -45.656 2.414 24.094 1 54.44 683 VAL A C 1
ATOM 5489 O O . VAL A 1 683 ? -46.906 2.332 24.172 1 54.44 683 VAL A O 1
ATOM 5492 N N . VAL A 1 684 ? -44.938 1.564 23.562 1 52.12 684 VAL A N 1
ATOM 5493 C CA . VAL A 1 684 ? -45.469 0.223 23.312 1 52.12 684 VAL A CA 1
ATOM 5494 C C . VAL A 1 684 ? -44.938 -0.731 24.391 1 52.12 684 VAL A C 1
ATOM 5496 O O . VAL A 1 684 ? -43.75 -0.737 24.703 1 52.12 684 VAL A O 1
ATOM 5499 N N . SER A 1 685 ? -45.906 -1.079 25.141 1 52.12 685 SER A N 1
ATOM 5500 C CA . SER A 1 685 ? -45.594 -2.104 26.141 1 52.12 685 SER A CA 1
ATOM 5501 C C . SER A 1 685 ? -45.844 -3.504 25.578 1 52.12 685 SER A C 1
ATOM 5503 O O . SER A 1 685 ? -46.75 -3.713 24.781 1 52.12 685 SER A O 1
ATOM 5505 N N . TYR A 1 686 ? -44.969 -4.246 25.516 1 44.62 686 TYR A N 1
ATOM 5506 C CA . TYR A 1 686 ? -45.219 -5.535 24.891 1 44.62 686 TYR A CA 1
ATOM 5507 C C . TYR A 1 686 ? -45.094 -6.672 25.891 1 44.62 686 TYR A C 1
ATOM 5509 O O . TYR A 1 686 ? -44.156 -6.695 26.688 1 44.62 686 TYR A O 1
ATOM 5517 N N . ASN A 1 687 ? -46.281 -7.266 26.109 1 44.34 687 ASN A N 1
ATOM 5518 C CA . ASN A 1 687 ? -46.375 -8.578 26.75 1 44.34 687 ASN A CA 1
ATOM 5519 C C . ASN A 1 687 ? -46.438 -9.703 25.719 1 44.34 687 ASN A C 1
ATOM 5521 O O . ASN A 1 687 ? -45.625 -9.766 24.812 1 44.34 687 ASN A O 1
ATOM 5525 N N . LEU A 1 688 ? -47.531 -10.469 25.516 1 44.97 688 LEU A N 1
ATOM 5526 C CA . LEU A 1 688 ? -47.844 -11.461 24.484 1 44.97 688 LEU A CA 1
ATOM 5527 C C . LEU A 1 688 ? -48.062 -10.797 23.141 1 44.97 688 LEU A C 1
ATOM 5529 O O . LEU A 1 688 ? -47.656 -11.32 22.109 1 44.97 688 LEU A O 1
ATOM 5533 N N . ASN A 1 689 ? -48.656 -9.648 23.109 1 43.34 689 ASN A N 1
ATOM 5534 C CA . ASN A 1 689 ? -48.969 -8.789 21.969 1 43.34 689 ASN A CA 1
ATOM 5535 C C . ASN A 1 689 ? -48.531 -7.344 22.234 1 43.34 689 ASN A C 1
ATOM 5537 O O . ASN A 1 689 ? -48.75 -6.828 23.328 1 43.34 689 ASN A O 1
ATOM 5541 N N . PRO A 1 690 ? -47.719 -6.875 21.344 1 43.84 690 PRO A N 1
ATOM 5542 C CA . PRO A 1 690 ? -47.438 -5.449 21.547 1 43.84 690 PRO A CA 1
ATOM 5543 C C . PRO A 1 690 ? -48.719 -4.625 21.672 1 43.84 690 PRO A C 1
ATOM 5545 O O . PRO A 1 690 ? -49.688 -4.859 20.953 1 43.84 690 PRO A O 1
ATOM 5548 N N . ASN A 1 691 ? -48.844 -4.059 22.844 1 48.28 691 ASN A N 1
ATOM 5549 C CA . ASN A 1 691 ? -49.938 -3.135 23.047 1 48.28 691 ASN A CA 1
ATOM 5550 C C . ASN A 1 691 ? -49.469 -1.694 23.172 1 48.28 691 ASN A C 1
ATOM 5552 O O . ASN A 1 691 ? -48.469 -1.427 23.844 1 48.28 691 ASN A O 1
ATOM 5556 N N . ILE A 1 692 ? -49.906 -0.924 22.297 1 52.5 692 ILE A N 1
ATOM 5557 C CA . ILE A 1 692 ? -49.625 0.5 22.453 1 52.5 692 ILE A CA 1
ATOM 5558 C C . ILE A 1 692 ? -50.094 0.972 23.812 1 52.5 692 ILE A C 1
ATOM 5560 O O . ILE A 1 692 ? -51.312 0.955 24.109 1 52.5 692 ILE A O 1
ATOM 5564 N N . SER A 1 693 ? -49.219 1.056 24.781 1 57.22 693 SER A N 1
ATOM 5565 C CA . SER A 1 693 ? -49.562 1.511 26.109 1 57.22 693 SER A CA 1
ATOM 5566 C C . SER A 1 693 ? -49.906 3.002 26.125 1 57.22 693 SER A C 1
ATOM 5568 O O . SER A 1 693 ? -50.75 3.453 26.891 1 57.22 693 SER A O 1
ATOM 5570 N N . ILE A 1 694 ? -49.125 3.637 25.312 1 57.47 694 ILE A N 1
ATOM 5571 C CA . ILE A 1 694 ? -49.406 5.059 25.141 1 57.47 694 ILE A CA 1
ATOM 5572 C C . ILE A 1 694 ? -49.375 5.43 23.672 1 57.47 694 ILE A C 1
ATOM 5574 O O . ILE A 1 694 ? -48.344 5.199 23 1 57.47 694 ILE A O 1
ATOM 5578 N N . ASN A 1 695 ? -50.594 5.785 23.141 1 53.12 695 ASN A N 1
ATOM 5579 C CA . ASN A 1 695 ? -50.688 6.223 21.75 1 53.12 695 ASN A CA 1
ATOM 5580 C C . ASN A 1 695 ? -50.25 7.676 21.594 1 53.12 695 ASN A C 1
ATOM 5582 O O . ASN A 1 695 ? -50.469 8.492 22.484 1 53.12 695 ASN A O 1
ATOM 5586 N N . PHE A 1 696 ? -49.75 8 20.5 1 51.94 696 PHE A N 1
ATOM 5587 C CA . PHE A 1 696 ? -49.219 9.312 20.141 1 51.94 696 PHE A CA 1
ATOM 5588 C C . PHE A 1 696 ? -50.219 10.414 20.469 1 51.94 696 PHE A C 1
ATOM 5590 O O . PHE A 1 696 ? -49.844 11.469 20.969 1 51.94 696 PHE A O 1
ATOM 5597 N N . ASN A 1 697 ? -51.375 10.133 20.109 1 49.09 697 ASN A N 1
ATOM 5598 C CA . ASN A 1 697 ? -52.438 11.133 20.188 1 49.09 697 ASN A CA 1
ATOM 5599 C C . ASN A 1 697 ? -52.906 11.367 21.609 1 49.09 697 ASN A C 1
ATOM 5601 O O . ASN A 1 697 ? -53.656 12.297 21.891 1 49.09 697 ASN A O 1
ATOM 5605 N N . SER A 1 698 ? -52.344 10.523 22.484 1 50.16 698 SER A N 1
ATOM 5606 C CA . SER A 1 698 ? -52.906 10.633 23.844 1 50.16 698 SER A CA 1
ATOM 5607 C C . SER A 1 698 ? -52 11.508 24.719 1 50.16 698 SER A C 1
ATOM 5609 O O . SER A 1 698 ? -52.344 11.797 25.875 1 50.16 698 SER A O 1
ATOM 5611 N N . VAL A 1 699 ? -50.812 11.828 24.25 1 49.22 699 VAL A N 1
ATOM 5612 C CA . VAL A 1 699 ? -49.875 12.516 25.141 1 49.22 699 VAL A CA 1
ATOM 5613 C C . VAL A 1 699 ? -49.594 13.922 24.609 1 49.22 699 VAL A C 1
ATOM 5615 O O . VAL A 1 699 ? -49.062 14.086 23.531 1 49.22 699 VAL A O 1
ATOM 5618 N N . ILE A 1 700 ? -50.25 15.047 25.203 1 56.31 700 ILE A N 1
ATOM 5619 C CA . ILE A 1 700 ? -50.188 16.453 24.812 1 56.31 700 ILE A CA 1
ATOM 5620 C C . ILE A 1 700 ? -49.031 17.125 25.547 1 56.31 700 ILE A C 1
ATOM 5622 O O . ILE A 1 700 ? -48.531 18.172 25.094 1 56.31 700 ILE A O 1
ATOM 5626 N N . ASP A 1 701 ? -48.781 16.719 26.703 1 58.75 701 ASP A N 1
ATOM 5627 C CA . ASP A 1 701 ? -47.656 17.297 27.453 1 58.75 701 ASP A CA 1
ATOM 5628 C C . ASP A 1 701 ? -46.969 16.234 28.297 1 58.75 701 ASP A C 1
ATOM 5630 O O . ASP A 1 701 ? -47.438 15.109 28.422 1 58.75 701 ASP A O 1
ATOM 5634 N N . LYS A 1 702 ? -45.844 16.469 28.766 1 60.03 702 LYS A N 1
ATOM 5635 C CA . LYS A 1 702 ? -44.938 15.555 29.5 1 60.03 702 LYS A CA 1
ATOM 5636 C C . LYS A 1 702 ? -45.656 14.977 30.719 1 60.03 702 LYS A C 1
ATOM 5638 O O . LYS A 1 702 ? -45.5 13.789 31.016 1 60.03 702 LYS A O 1
ATOM 5643 N N . ASN A 1 703 ? -46.219 15.898 31.375 1 63.16 703 ASN A N 1
ATOM 5644 C CA . ASN A 1 703 ? -46.906 15.461 32.594 1 63.16 703 ASN A CA 1
ATOM 5645 C C . ASN A 1 703 ? -48 14.453 32.281 1 63.16 703 ASN A C 1
ATOM 5647 O O . ASN A 1 703 ? -48.156 13.453 33 1 63.16 703 ASN A O 1
ATOM 5651 N N . THR A 1 704 ? -48.75 14.711 31.219 1 65.31 704 THR A N 1
ATOM 5652 C CA . THR A 1 704 ? -49.781 13.797 30.797 1 65.31 704 THR A CA 1
ATOM 5653 C C . THR A 1 704 ? -49.188 12.484 30.297 1 65.31 704 THR A C 1
ATOM 5655 O O . THR A 1 704 ? -49.75 11.406 30.562 1 65.31 704 THR A O 1
ATOM 5658 N N . PHE A 1 705 ? -48.062 12.516 29.781 1 62.78 705 PHE A N 1
ATOM 5659 C CA . PHE A 1 705 ? -47.344 11.32 29.328 1 62.78 705 PHE A CA 1
ATOM 5660 C C . PHE A 1 705 ? -46.938 10.453 30.516 1 62.78 705 PHE A C 1
ATOM 5662 O O . PHE A 1 705 ? -47.156 9.242 30.5 1 62.78 705 PHE A O 1
ATOM 5669 N N . ASN A 1 706 ? -46.344 11.133 31.406 1 62.16 706 ASN A N 1
ATOM 5670 C CA . ASN A 1 706 ? -45.875 10.414 32.594 1 62.16 706 ASN A CA 1
ATOM 5671 C C . ASN A 1 706 ? -47.031 9.758 33.344 1 62.16 706 ASN A C 1
ATOM 5673 O O . ASN A 1 706 ? -46.938 8.617 33.781 1 62.16 706 ASN A O 1
ATOM 5677 N N . ASP A 1 707 ? -48.094 10.508 33.375 1 69.19 707 ASP A N 1
ATOM 5678 C CA . ASP A 1 707 ? -49.281 9.969 34.031 1 69.19 707 ASP A CA 1
ATOM 5679 C C . ASP A 1 707 ? -49.844 8.758 33.281 1 69.19 707 ASP A C 1
ATOM 5681 O O . ASP A 1 707 ? -50.188 7.75 33.875 1 69.19 707 ASP A O 1
ATOM 5685 N N . GLN A 1 708 ? -49.75 8.875 31.938 1 66.19 708 GLN A N 1
ATOM 5686 C CA . GLN A 1 708 ? -50.281 7.777 31.125 1 66.19 708 GLN A CA 1
ATOM 5687 C C . GLN A 1 708 ? -49.312 6.594 31.125 1 66.19 708 GLN A C 1
ATOM 5689 O O . GLN A 1 708 ? -49.75 5.438 31.078 1 66.19 708 GLN A O 1
ATOM 5694 N N . LEU A 1 709 ? -48.156 6.902 31.203 1 64.94 709 LEU A N 1
ATOM 5695 C CA . LEU A 1 709 ? -47.125 5.863 31.266 1 64.94 709 LEU A CA 1
ATOM 5696 C C . LEU A 1 709 ? -47.281 5.02 32.531 1 64.94 709 LEU A C 1
ATOM 5698 O O . LEU A 1 709 ? -47.344 3.787 32.438 1 64.94 709 LEU A O 1
ATOM 5702 N N . ILE A 1 710 ? -47.312 5.73 33.562 1 65.88 710 ILE A N 1
ATOM 5703 C CA . ILE A 1 710 ? -47.406 5.039 34.844 1 65.88 710 ILE A CA 1
ATOM 5704 C C . ILE A 1 710 ? -48.75 4.297 34.938 1 65.88 710 ILE A C 1
ATOM 5706 O O . ILE A 1 710 ? -48.812 3.18 35.469 1 65.88 710 ILE A O 1
ATOM 5710 N N . LYS A 1 711 ? -49.75 4.859 34.312 1 69.94 711 LYS A N 1
ATOM 5711 C CA . LYS A 1 711 ? -51.094 4.293 34.375 1 69.94 711 LYS A CA 1
ATOM 5712 C C . LYS A 1 711 ? -51.25 3.092 33.469 1 69.94 711 LYS A C 1
ATOM 5714 O O . LYS A 1 711 ? -51.906 2.115 33.812 1 69.94 711 LYS A O 1
ATOM 5719 N N . ASN A 1 712 ? -50.5 3.176 32.281 1 64.31 712 ASN A N 1
ATOM 5720 C CA . ASN A 1 712 ? -50.875 2.201 31.266 1 64.31 712 ASN A CA 1
ATOM 5721 C C . ASN A 1 712 ? -49.781 1.135 31.109 1 64.31 712 ASN A C 1
ATOM 5723 O O . ASN A 1 712 ? -50.031 0.1 30.484 1 64.31 712 ASN A O 1
ATOM 5727 N N . VAL A 1 713 ? -48.656 1.54 31.609 1 61.84 713 VAL A N 1
ATOM 5728 C CA . VAL A 1 713 ? -47.594 0.542 31.469 1 61.84 713 VAL A CA 1
ATOM 5729 C C . VAL A 1 713 ? -47.531 -0.292 32.75 1 61.84 713 VAL A C 1
ATOM 5731 O O . VAL A 1 713 ? -47.188 0.227 33.812 1 61.84 713 VAL A O 1
ATOM 5734 N N . LYS A 1 714 ? -47.969 -1.596 32.625 1 65 714 LYS A N 1
ATOM 5735 C CA . LYS A 1 714 ? -47.969 -2.523 33.75 1 65 714 LYS A CA 1
ATOM 5736 C C . LYS A 1 714 ? -47.188 -3.793 33.406 1 65 714 LYS A C 1
ATOM 5738 O O . LYS A 1 714 ? -47.062 -4.172 32.25 1 65 714 LYS A O 1
ATOM 5743 N N . ARG A 1 715 ? -46.375 -4.191 34.375 1 62.62 715 ARG A N 1
ATOM 5744 C CA . ARG A 1 715 ? -45.656 -5.457 34.25 1 62.62 715 ARG A CA 1
ATOM 5745 C C . ARG A 1 715 ? -46.625 -6.602 33.938 1 62.62 715 ARG A C 1
ATOM 5747 O O . ARG A 1 715 ? -47.75 -6.617 34.406 1 62.62 715 ARG A O 1
ATOM 5754 N N . SER A 1 716 ? -46.281 -7.297 32.75 1 54.25 716 SER A N 1
ATOM 5755 C CA . SER A 1 716 ? -47.094 -8.469 32.5 1 54.25 716 SER A CA 1
ATOM 5756 C C . SER A 1 716 ? -46.312 -9.758 32.625 1 54.25 716 SER A C 1
ATOM 5758 O O . SER A 1 716 ? -45.062 -9.75 32.5 1 54.25 716 SER A O 1
ATOM 5760 N N . ASN A 1 717 ? -46.594 -10.859 33.25 1 42.75 717 ASN A N 1
ATOM 5761 C CA . ASN A 1 717 ? -45.969 -12.148 33.531 1 42.75 717 ASN A CA 1
ATOM 5762 C C . ASN A 1 717 ? -45.375 -12.789 32.281 1 42.75 717 ASN A C 1
ATOM 5764 O O . ASN A 1 717 ? -44.781 -13.859 32.375 1 42.75 717 ASN A O 1
ATOM 5768 N N . THR A 1 718 ? -45.875 -12.719 31.172 1 38.19 718 THR A N 1
ATOM 5769 C CA . THR A 1 718 ? -45.438 -13.688 30.172 1 38.19 718 THR A CA 1
ATOM 5770 C C . THR A 1 718 ? -44.188 -13.195 29.438 1 38.19 718 THR A C 1
ATOM 5772 O O . THR A 1 718 ? -44.062 -12 29.156 1 38.19 718 THR A O 1
ATOM 5775 N N . GLY A 1 719 ? -42.938 -13.828 29.531 1 35.31 719 GLY A N 1
ATOM 5776 C CA . GLY A 1 719 ? -41.531 -13.656 29.234 1 35.31 719 GLY A CA 1
ATOM 5777 C C . GLY A 1 719 ? -41.281 -13.352 27.781 1 35.31 719 GLY A C 1
ATOM 5778 O O . GLY A 1 719 ? -40.125 -13.367 27.344 1 35.31 719 GLY A O 1
ATOM 5779 N N . ASN A 1 720 ? -42 -12.742 27.016 1 31.86 720 ASN A N 1
ATOM 5780 C CA . ASN A 1 720 ? -41.625 -12.805 25.609 1 31.86 720 ASN A CA 1
ATOM 5781 C C . ASN A 1 720 ? -40.469 -11.859 25.281 1 31.86 720 ASN A C 1
ATOM 5783 O O . ASN A 1 720 ? -40.406 -10.758 25.828 1 31.86 720 ASN A O 1
ATOM 5787 N N . SER A 1 721 ? -39.375 -12.352 24.828 1 35.19 721 SER A N 1
ATOM 5788 C CA . SER A 1 721 ? -38.062 -11.852 24.469 1 35.19 721 SER A CA 1
ATOM 5789 C C . SER A 1 721 ? -38.156 -10.766 23.406 1 35.19 721 SER A C 1
ATOM 5791 O O . SER A 1 721 ? -39.156 -10.633 22.734 1 35.19 721 SER A O 1
ATOM 5793 N N . ILE A 1 722 ? -37.344 -9.773 23.266 1 38.75 722 ILE A N 1
ATOM 5794 C CA . ILE A 1 722 ? -37.062 -8.844 22.188 1 38.75 722 ILE A CA 1
ATOM 5795 C C . ILE A 1 722 ? -37.281 -9.539 20.844 1 38.75 722 ILE A C 1
ATOM 5797 O O . ILE A 1 722 ? -37.625 -8.898 19.844 1 38.75 722 ILE A O 1
ATOM 5801 N N . LEU A 1 723 ? -37.25 -10.797 20.812 1 39.25 723 LEU A N 1
ATOM 5802 C CA . LEU A 1 723 ? -37.469 -11.562 19.594 1 39.25 723 LEU A CA 1
ATOM 5803 C C . LEU A 1 723 ? -38.906 -11.414 19.109 1 39.25 723 LEU A C 1
ATOM 5805 O O . LEU A 1 723 ? -39.156 -11.312 17.906 1 39.25 723 LEU A O 1
ATOM 5809 N N . LYS A 1 724 ? -39.719 -11.25 19.953 1 39.44 724 LYS A N 1
ATOM 5810 C CA . LYS A 1 724 ? -41.125 -11.156 19.578 1 39.44 724 LYS A CA 1
ATOM 5811 C C . LYS A 1 724 ? -41.469 -9.758 19.078 1 39.44 724 LYS A C 1
ATOM 5813 O O . LYS A 1 724 ? -42.281 -9.594 18.156 1 39.44 724 LYS A O 1
ATOM 5818 N N . LEU A 1 725 ? -40.875 -8.734 19.688 1 42.22 725 LEU A N 1
ATOM 5819 C CA . LEU A 1 725 ? -40.969 -7.398 19.109 1 42.22 725 LEU A CA 1
ATOM 5820 C C . LEU A 1 725 ? -40.406 -7.375 17.688 1 42.22 725 LEU A C 1
ATOM 5822 O O . LEU A 1 725 ? -41.031 -6.832 16.766 1 42.22 725 LEU A O 1
ATOM 5826 N N . LEU A 1 726 ? -39.281 -7.914 17.656 1 40.78 726 LEU A N 1
ATOM 5827 C CA . LEU A 1 726 ? -38.719 -7.98 16.312 1 40.78 726 LEU A CA 1
ATOM 5828 C C . LEU A 1 726 ? -39.562 -8.852 15.406 1 40.78 726 LEU A C 1
ATOM 5830 O O . LEU A 1 726 ? -39.75 -8.539 14.227 1 40.78 726 LEU A O 1
ATOM 5834 N N . ASN A 1 727 ? -40.25 -9.82 15.969 1 41.41 727 ASN A N 1
ATOM 5835 C CA . ASN A 1 727 ? -41.25 -10.617 15.234 1 41.41 727 ASN A CA 1
ATOM 5836 C C . ASN A 1 727 ? -42.469 -9.805 14.891 1 41.41 727 ASN A C 1
ATOM 5838 O O . ASN A 1 727 ? -43.031 -9.922 13.789 1 41.41 727 ASN A O 1
ATOM 5842 N N . LEU A 1 728 ? -42.875 -8.992 15.812 1 41.31 728 LEU A N 1
ATOM 5843 C CA . LEU A 1 728 ? -44.031 -8.117 15.578 1 41.31 728 LEU A CA 1
ATOM 5844 C C . LEU A 1 728 ? -43.688 -7.051 14.539 1 41.31 728 LEU A C 1
ATOM 5846 O O . LEU A 1 728 ? -44.469 -6.781 13.641 1 41.31 728 LEU A O 1
ATOM 5850 N N . LEU A 1 729 ? -42.5 -6.469 14.836 1 43.06 729 LEU A N 1
ATOM 5851 C CA . LEU A 1 729 ? -42.094 -5.43 13.891 1 43.06 729 LEU A CA 1
ATOM 5852 C C . LEU A 1 729 ? -41.781 -6.02 12.516 1 43.06 729 LEU A C 1
ATOM 5854 O O . LEU A 1 729 ? -41.906 -5.336 11.5 1 43.06 729 LEU A O 1
ATOM 5858 N N . SER A 1 730 ? -41.438 -7.332 12.648 1 38.47 730 SER A N 1
ATOM 5859 C CA . SER A 1 730 ? -41.188 -8.031 11.391 1 38.47 730 SER A CA 1
ATOM 5860 C C . SER A 1 730 ? -42.469 -8.719 10.891 1 38.47 730 SER A C 1
ATOM 5862 O O . SER A 1 730 ? -42.469 -9.273 9.789 1 38.47 730 SER A O 1
ATOM 5864 N N . SER A 1 731 ? -43.562 -8.727 11.742 1 39.19 731 SER A N 1
ATOM 5865 C CA . SER A 1 731 ? -44.812 -9.367 11.32 1 39.19 731 SER A CA 1
ATOM 5866 C C . SER A 1 731 ? -45.594 -8.484 10.336 1 39.19 731 SER A C 1
ATOM 5868 O O . SER A 1 731 ? -45.406 -7.262 10.328 1 39.19 731 SER A O 1
ATOM 5870 N N . ASP A 1 732 ? -46.438 -9.07 9.5 1 39.81 732 ASP A N 1
ATOM 5871 C CA . ASP A 1 732 ? -47.25 -8.398 8.484 1 39.81 732 ASP A CA 1
ATOM 5872 C C . ASP A 1 732 ? -48.125 -7.344 9.117 1 39.81 732 ASP A C 1
ATOM 5874 O O . ASP A 1 732 ? -48.438 -6.332 8.477 1 39.81 732 ASP A O 1
ATOM 5878 N N . ASN A 1 733 ? -48.625 -7.547 10.391 1 36.66 733 ASN A N 1
ATOM 5879 C CA . ASN A 1 733 ? -49.562 -6.637 11.008 1 36.66 733 ASN A CA 1
ATOM 5880 C C . ASN A 1 733 ? -48.938 -5.309 11.383 1 36.66 733 ASN A C 1
ATOM 5882 O O . ASN A 1 733 ? -49.562 -4.254 11.266 1 36.66 733 ASN A O 1
ATOM 5886 N N . PHE A 1 734 ? -47.719 -5.277 11.898 1 38.31 734 PHE A N 1
ATOM 5887 C CA . PHE A 1 7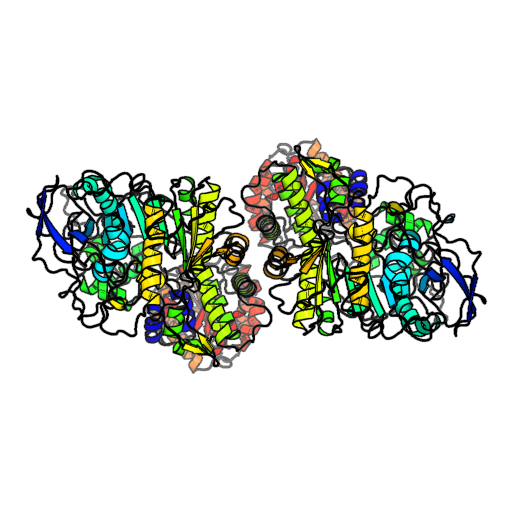34 ? -47.062 -4.012 12.234 1 38.31 734 PHE A CA 1
ATOM 5888 C C . PHE A 1 734 ? -46.688 -3.248 10.977 1 38.31 734 PHE A C 1
ATOM 5890 O O . PHE A 1 734 ? -46.906 -2.041 10.883 1 38.31 734 PHE A O 1
ATOM 5897 N N . SER A 1 735 ? -46.219 -3.916 9.977 1 37.38 735 SER A N 1
ATOM 5898 C CA . SER A 1 735 ? -45.875 -3.277 8.719 1 37.38 735 SER A CA 1
ATOM 5899 C C . SER A 1 735 ? -47.094 -2.736 8.008 1 37.38 735 SER A C 1
ATOM 5901 O O . SER A 1 735 ? -47.031 -1.729 7.301 1 37.38 735 SER A O 1
ATOM 5903 N N . TYR A 1 736 ? -48.25 -3.434 8.172 1 37.25 736 TYR A N 1
ATOM 5904 C CA . TYR A 1 736 ? -49.531 -3.012 7.598 1 37.25 736 TYR A CA 1
ATOM 5905 C C . TYR A 1 736 ? -50 -1.707 8.227 1 37.25 736 TYR A C 1
ATOM 5907 O O . TYR A 1 736 ? -50.594 -0.86 7.543 1 37.25 736 TYR A O 1
ATOM 5915 N N . ASN A 1 737 ? -49.969 -1.6 9.469 1 31.81 737 ASN A N 1
ATOM 5916 C CA . ASN A 1 737 ? -50.531 -0.433 10.125 1 31.81 737 ASN A CA 1
ATOM 5917 C C . ASN A 1 737 ? -49.625 0.791 9.984 1 31.81 737 ASN A C 1
ATOM 5919 O O . ASN A 1 737 ? -50.031 1.905 10.32 1 31.81 737 ASN A O 1
ATOM 5923 N N . ILE A 1 738 ? -48.312 0.636 9.781 1 35.41 738 ILE A N 1
ATOM 5924 C CA . ILE A 1 738 ? -47.5 1.817 9.516 1 35.41 738 ILE A CA 1
ATOM 5925 C C . ILE A 1 738 ? -47.594 2.193 8.039 1 35.41 738 ILE A C 1
ATOM 5927 O O . ILE A 1 738 ? -46.906 1.609 7.199 1 35.41 738 ILE A O 1
ATOM 5931 N N . ASN A 1 739 ? -48.625 2.082 7.363 1 34.5 739 ASN A N 1
ATOM 5932 C CA . ASN A 1 739 ? -48.938 2.361 5.965 1 34.5 739 ASN A CA 1
ATOM 5933 C C . ASN A 1 739 ? -48.188 3.582 5.457 1 34.5 739 ASN A C 1
ATOM 5935 O O . ASN A 1 739 ? -48.281 3.934 4.277 1 34.5 739 ASN A O 1
ATOM 5939 N N . LYS A 1 740 ? -48.219 4.789 6.152 1 33.53 740 LYS A N 1
ATOM 5940 C CA . LYS A 1 740 ? -47.469 5.953 5.699 1 33.53 740 LYS A CA 1
ATOM 5941 C C . LYS A 1 740 ? -45.969 5.797 5.988 1 33.53 740 LYS A C 1
ATOM 5943 O O . LYS A 1 740 ? -45.594 5.016 6.859 1 33.53 740 LYS A O 1
ATOM 5948 N N . PRO A 1 741 ? -45.094 6.352 4.98 1 31.3 741 PRO A N 1
ATOM 5949 C CA . PRO A 1 741 ? -43.656 6.332 5.305 1 31.3 741 PRO A CA 1
ATOM 5950 C C . PRO A 1 741 ? -43.375 6.387 6.805 1 31.3 741 PRO A C 1
ATOM 5952 O O . PRO A 1 741 ? -43.875 7.277 7.492 1 31.3 741 PRO A O 1
ATOM 5955 N N . THR A 1 742 ? -43.625 5.41 7.402 1 32.44 742 THR A N 1
ATOM 5956 C CA . THR A 1 742 ? -43.438 5.344 8.844 1 32.44 742 THR A CA 1
ATOM 5957 C C . THR A 1 742 ? -42.25 6.211 9.258 1 32.44 742 THR A C 1
ATOM 5959 O O . THR A 1 742 ? -41.219 6.219 8.594 1 32.44 742 THR A O 1
ATOM 5962 N N . ASN A 1 743 ? -42.594 7.207 9.93 1 33.91 743 ASN A N 1
ATOM 5963 C CA . ASN A 1 743 ? -41.812 8.016 10.867 1 33.91 743 ASN A CA 1
ATOM 5964 C C . ASN A 1 743 ? -40.719 7.195 11.547 1 33.91 743 ASN A C 1
ATOM 5966 O O . ASN A 1 743 ? -40.812 5.965 11.609 1 33.91 743 ASN A O 1
ATOM 5970 N N . HIS A 1 744 ? -39.562 7.832 11.609 1 35.34 744 HIS A N 1
ATOM 5971 C CA . HIS A 1 744 ? -38.375 7.41 12.359 1 35.34 744 HIS A CA 1
ATOM 5972 C C . HIS A 1 744 ? -38.75 6.801 13.703 1 35.34 744 HIS A C 1
ATOM 5974 O O . HIS A 1 744 ? -39.375 7.465 14.539 1 35.34 744 HIS A O 1
ATOM 5980 N N . PHE A 1 745 ? -39.031 5.43 13.609 1 37.16 745 PHE A N 1
ATOM 5981 C CA . PHE A 1 745 ? -39.281 4.812 14.906 1 37.16 745 PHE A CA 1
ATOM 5982 C C . PHE A 1 745 ? -37.969 4.531 15.633 1 37.16 745 PHE A C 1
ATOM 5984 O O . PHE A 1 745 ? -37.031 4.012 15.031 1 37.16 745 PHE A O 1
ATOM 5991 N N . ILE A 1 746 ? -37.656 5.258 16.594 1 40.31 746 ILE A N 1
ATOM 5992 C CA . ILE A 1 746 ? -36.562 4.93 17.516 1 40.31 746 ILE A CA 1
ATOM 5993 C C . ILE A 1 746 ? -37.094 3.975 18.594 1 40.31 746 ILE A C 1
ATOM 5995 O O . ILE A 1 746 ? -38 4.316 19.344 1 40.31 746 ILE A O 1
ATOM 5999 N N . PHE A 1 747 ? -36.75 2.658 18.453 1 39.94 747 PHE A N 1
ATOM 6000 C CA . PHE A 1 747 ? -37.125 1.69 19.469 1 39.94 747 PHE A CA 1
ATOM 6001 C C . PHE A 1 747 ? -36.062 1.626 20.562 1 39.94 747 PHE A C 1
ATOM 6003 O O . PHE A 1 747 ? -34.875 1.497 20.266 1 39.94 747 PHE A O 1
ATOM 6010 N N . ILE A 1 748 ? -36.281 2.115 21.703 1 40.62 748 ILE A N 1
ATOM 6011 C CA . ILE A 1 748 ? -35.406 2.012 22.875 1 40.62 748 ILE A CA 1
ATOM 6012 C C . ILE A 1 748 ? -35.781 0.785 23.703 1 40.62 748 ILE A C 1
ATOM 6014 O O . ILE A 1 748 ? -36.938 0.661 24.141 1 40.62 748 ILE A O 1
ATOM 6018 N N . THR A 1 749 ? -35.125 -0.49 23.406 1 41.12 749 THR A N 1
ATOM 6019 C CA . THR A 1 749 ? -35.469 -1.674 24.203 1 41.12 749 THR A CA 1
ATOM 6020 C C . THR A 1 749 ? -34.344 -2.027 25.156 1 41.12 749 THR A C 1
ATOM 6022 O O . THR A 1 749 ? -33.188 -1.71 24.891 1 41.12 749 THR A O 1
ATOM 6025 N N . SER A 1 750 ? -34.625 -2.199 26.438 1 37.31 750 SER A N 1
ATOM 6026 C CA . SER A 1 750 ? -33.688 -2.777 27.406 1 37.31 750 SER A CA 1
ATOM 6027 C C . SER A 1 750 ? -33.625 -4.297 27.281 1 37.31 750 SER A C 1
ATOM 6029 O O . SER A 1 750 ? -34.688 -4.965 27.297 1 37.31 750 SER A O 1
ATOM 6031 N N . VAL A 1 751 ? -32.875 -5.008 26.328 1 37.44 751 VAL A N 1
ATOM 6032 C CA . VAL A 1 751 ? -32.906 -6.461 26.219 1 37.44 751 VAL A CA 1
ATOM 6033 C C . VAL A 1 751 ? -31.703 -7.062 26.938 1 37.44 751 VAL A C 1
ATOM 6035 O O . VAL A 1 751 ? -30.672 -6.398 27.094 1 37.44 751 VAL A O 1
ATOM 6038 N N . ASP A 1 752 ? -32.031 -8.109 27.719 1 36.34 752 ASP A N 1
ATOM 6039 C CA . ASP A 1 752 ? -30.922 -8.961 28.188 1 36.34 752 ASP A CA 1
ATOM 6040 C C . ASP A 1 752 ? -30.047 -9.406 27.016 1 36.34 752 ASP A C 1
ATOM 6042 O O . ASP A 1 752 ? -30.516 -9.5 25.891 1 36.34 752 ASP A O 1
ATOM 6046 N N . TYR A 1 753 ? -28.75 -9.578 27.234 1 36.62 753 TYR A N 1
ATOM 6047 C CA . TYR A 1 753 ? -27.672 -9.898 26.297 1 36.62 753 TYR A CA 1
ATOM 6048 C C . TYR A 1 753 ? -28.094 -11.031 25.359 1 36.62 753 TYR A C 1
ATOM 6050 O O . TYR A 1 753 ? -27.844 -10.969 24.156 1 36.62 753 TYR A O 1
ATOM 6058 N N . ASN A 1 754 ? -28.656 -12 25.875 1 36.94 754 ASN A N 1
ATOM 6059 C CA . ASN A 1 754 ? -28.922 -13.242 25.156 1 36.94 754 ASN A CA 1
ATOM 6060 C C . ASN A 1 754 ? -30 -13.062 24.094 1 36.94 754 ASN A C 1
ATOM 6062 O O . ASN A 1 754 ? -29.922 -13.633 23 1 36.94 754 ASN A O 1
ATOM 6066 N N . GLU A 1 755 ? -30.953 -12.297 24.359 1 37.19 755 GLU A N 1
ATOM 6067 C CA . GLU A 1 755 ? -32.062 -12.062 23.422 1 37.19 755 GLU A CA 1
ATOM 6068 C C . GLU A 1 755 ? -31.625 -11.102 22.312 1 37.19 755 GLU A C 1
ATOM 6070 O O . GLU A 1 755 ? -32 -11.273 21.156 1 37.19 755 GLU A O 1
ATOM 6075 N N . LEU A 1 756 ? -30.734 -10.203 22.641 1 39.38 756 LEU A N 1
ATOM 6076 C CA . LEU A 1 756 ? -30.219 -9.281 21.641 1 39.38 756 LEU A CA 1
ATOM 6077 C C . LEU A 1 756 ? -29.375 -10.023 20.609 1 39.38 756 LEU A C 1
ATOM 6079 O O . LEU A 1 756 ? -29.469 -9.742 19.406 1 39.38 756 LEU A O 1
ATOM 6083 N N . LYS A 1 757 ? -28.594 -10.945 21.062 1 39.03 757 LYS A N 1
ATOM 6084 C CA . LYS A 1 757 ? -27.797 -11.75 20.156 1 39.03 757 LYS A CA 1
ATOM 6085 C C . LYS A 1 757 ? -28.672 -12.477 19.141 1 39.03 757 LYS A C 1
ATOM 6087 O O . LYS A 1 757 ? -28.328 -12.562 17.969 1 39.03 757 LYS A O 1
ATOM 6092 N N . GLN A 1 758 ? -29.797 -13.008 19.656 1 36.03 758 GLN A N 1
ATOM 6093 C CA . GLN A 1 758 ? -30.703 -13.719 18.766 1 36.03 758 GLN A CA 1
ATOM 6094 C C . GLN A 1 758 ? -31.422 -12.758 17.828 1 36.03 758 GLN A C 1
ATOM 6096 O O . GLN A 1 758 ? -31.734 -13.117 16.688 1 36.03 758 GLN A O 1
ATOM 6101 N N . SER A 1 759 ? -31.562 -11.539 18.25 1 34.91 759 SER A N 1
ATOM 6102 C CA . SER A 1 759 ? -32.281 -10.547 17.453 1 34.91 759 SER A CA 1
ATOM 6103 C C . SER A 1 759 ? -31.375 -9.953 16.375 1 34.91 759 SER A C 1
ATOM 6105 O O . SER A 1 759 ? -31.859 -9.25 15.477 1 34.91 759 SER A O 1
ATOM 6107 N N . LEU A 1 760 ? -30.094 -10.117 16.516 1 38 760 LEU A N 1
ATOM 6108 C CA . LEU A 1 760 ? -29.188 -9.609 15.484 1 38 760 LEU A CA 1
ATOM 6109 C C . LEU A 1 760 ? -29.578 -10.156 14.109 1 38 760 LEU A C 1
ATOM 6111 O O . LEU A 1 760 ? -29.422 -9.469 13.102 1 38 760 LEU A O 1
ATOM 6115 N N . LYS A 1 761 ? -30.141 -11.367 14.125 1 36.03 761 LYS A N 1
ATOM 6116 C CA . LYS A 1 761 ? -30.594 -11.93 12.859 1 36.03 761 LYS A CA 1
ATOM 6117 C C . LYS A 1 761 ? -31.75 -11.102 12.273 1 36.03 761 LYS A C 1
ATOM 6119 O O . LYS A 1 761 ? -31.859 -10.969 11.055 1 36.03 761 LYS A O 1
ATOM 6124 N N . TYR A 1 762 ? -32.531 -10.461 13.125 1 32.78 762 TYR A N 1
ATOM 6125 C CA . TYR A 1 762 ? -33.688 -9.703 12.68 1 32.78 762 TYR A CA 1
ATOM 6126 C C . TYR A 1 762 ? -33.312 -8.266 12.344 1 32.78 762 TYR A C 1
ATOM 6128 O O . TYR A 1 762 ? -33.938 -7.625 11.492 1 32.78 762 TYR A O 1
ATOM 6136 N N . SER A 1 763 ? -32.25 -7.727 12.984 1 35.66 763 SER A N 1
ATOM 6137 C CA . SER A 1 763 ? -31.828 -6.355 12.711 1 35.66 763 SER A CA 1
ATOM 6138 C C . SER A 1 763 ? -31.469 -6.168 11.242 1 35.66 763 SER A C 1
ATOM 6140 O O . SER A 1 763 ? -31.734 -5.113 10.664 1 35.66 763 SER A O 1
ATOM 6142 N N . THR A 1 764 ? -30.969 -7.148 10.602 1 37.34 764 THR A N 1
ATOM 6143 C CA . THR A 1 764 ? -30.656 -7.082 9.18 1 37.34 764 THR A CA 1
ATOM 6144 C C . THR A 1 764 ? -31.938 -6.938 8.352 1 37.34 764 THR A C 1
ATOM 6146 O O . THR A 1 764 ? -31.938 -6.238 7.332 1 37.34 764 THR A O 1
ATOM 6149 N N . ILE A 1 765 ? -33.125 -7.426 8.859 1 34.22 765 ILE A N 1
ATOM 6150 C CA . ILE A 1 765 ? -34.438 -7.34 8.188 1 34.22 765 ILE A CA 1
ATOM 6151 C C . ILE A 1 765 ? -35 -5.934 8.352 1 34.22 765 ILE A C 1
ATOM 6153 O O . ILE A 1 765 ? -35.562 -5.367 7.41 1 34.22 765 ILE A O 1
ATOM 6157 N N . LEU A 1 766 ? -34.812 -5.305 9.531 1 36.72 766 LEU A N 1
ATOM 6158 C CA . LEU A 1 766 ? -35.438 -4.016 9.82 1 36.72 766 LEU A CA 1
ATOM 6159 C C . LEU A 1 766 ? -34.719 -2.889 9.086 1 36.72 766 LEU A C 1
ATOM 6161 O O . LEU A 1 766 ? -35.344 -1.909 8.672 1 36.72 766 LEU A O 1
ATOM 6165 N N . THR A 1 767 ? -33.406 -2.916 8.898 1 38.28 767 THR A N 1
ATOM 6166 C CA . THR A 1 767 ? -32.688 -1.842 8.203 1 38.28 767 THR A CA 1
ATOM 6167 C C . THR A 1 767 ? -33.188 -1.713 6.762 1 38.28 767 THR A C 1
ATOM 6169 O O . THR A 1 767 ? -33.188 -0.619 6.195 1 38.28 767 THR A O 1
ATOM 6172 N N . LYS A 1 768 ? -33.844 -2.742 6.164 1 36.75 768 LYS A N 1
ATOM 6173 C CA . LYS A 1 768 ? -34.281 -2.717 4.773 1 36.75 768 LYS A CA 1
ATOM 6174 C C . LYS A 1 768 ? -35.594 -1.943 4.625 1 36.75 768 LYS A C 1
ATOM 6176 O O . LYS A 1 768 ? -35.844 -1.343 3.58 1 36.75 768 LYS A O 1
ATOM 6181 N N . ASN A 1 769 ? -36.562 -1.932 5.672 1 36.56 769 ASN A N 1
ATOM 6182 C CA . ASN A 1 769 ? -37.906 -1.383 5.539 1 36.56 769 ASN A CA 1
ATOM 6183 C C . ASN A 1 769 ? -37.969 0.062 6.027 1 36.56 769 ASN A C 1
ATOM 6185 O O . ASN A 1 769 ? -39.031 0.667 6.047 1 36.56 769 ASN A O 1
ATOM 6189 N N . GLY A 1 770 ? -37.031 0.973 6.207 1 36.59 770 GLY A N 1
ATOM 6190 C CA . GLY A 1 770 ? -36.875 2.332 6.699 1 36.59 770 GLY A CA 1
ATOM 6191 C C . GLY A 1 770 ? -35.875 2.447 7.844 1 36.59 770 GLY A C 1
ATOM 6192 O O . GLY A 1 770 ? -35.25 1.459 8.234 1 36.59 770 GLY A O 1
ATOM 6193 N N . SER A 1 771 ? -35.375 3.727 8.07 1 35.69 771 SER A N 1
ATOM 6194 C CA . SER A 1 771 ? -34.375 3.949 9.117 1 35.69 771 SER A CA 1
ATOM 6195 C C . SER A 1 771 ? -34.906 3.547 10.484 1 35.69 771 SER A C 1
ATOM 6197 O O . SER A 1 771 ? -35.906 4.117 10.961 1 35.69 771 SER A O 1
ATOM 6199 N N . LEU A 1 772 ? -35.125 2.363 10.727 1 38.41 772 LEU A N 1
ATOM 6200 C CA . LEU A 1 772 ? -35.406 1.942 12.094 1 38.41 772 LEU A CA 1
ATOM 6201 C C . LEU A 1 772 ? -34.188 2.102 12.984 1 38.41 772 LEU A C 1
ATOM 6203 O O . LEU A 1 772 ? -33.125 1.538 12.703 1 38.41 772 LEU A O 1
ATOM 6207 N N . ASN A 1 773 ? -34.156 3.279 13.633 1 40.22 773 ASN A N 1
ATOM 6208 C CA . ASN A 1 773 ? -33.125 3.455 14.633 1 40.22 773 ASN A CA 1
ATOM 6209 C C . ASN A 1 773 ? -33.5 2.766 15.945 1 40.22 773 ASN A C 1
ATOM 6211 O O . ASN A 1 773 ? -34.625 2.846 16.406 1 40.22 773 ASN A O 1
ATOM 6215 N N . PHE A 1 774 ? -32.781 1.768 16.297 1 41.75 774 PHE A N 1
ATOM 6216 C CA . PHE A 1 774 ? -32.969 1.117 17.594 1 41.75 774 PHE A CA 1
ATOM 6217 C C . PHE A 1 774 ? -32.031 1.714 18.641 1 41.75 774 PHE A C 1
ATOM 6219 O O . PHE A 1 774 ? -30.859 1.941 18.359 1 41.75 774 PHE A O 1
ATOM 6226 N N . ILE A 1 775 ? -32.656 2.373 19.594 1 43.72 775 ILE A N 1
ATOM 6227 C CA . ILE A 1 775 ? -31.906 2.713 20.781 1 43.72 775 ILE A CA 1
ATOM 6228 C C . ILE A 1 775 ? -32.094 1.626 21.844 1 43.72 775 ILE A C 1
ATOM 6230 O O . ILE A 1 775 ? -33.219 1.383 22.297 1 43.72 775 ILE A O 1
ATOM 6234 N N . VAL A 1 776 ? -31.109 0.762 21.969 1 43.91 776 VAL A N 1
ATOM 6235 C CA . VAL A 1 776 ? -31.094 -0.285 23 1 43.91 776 VAL A CA 1
ATOM 6236 C C . VAL A 1 776 ? -30.5 0.262 24.297 1 43.91 776 VAL A C 1
ATOM 6238 O O . VAL A 1 776 ? -29.375 0.769 24.297 1 43.91 776 VAL A O 1
ATOM 6241 N N . ILE A 1 777 ? -31.312 0.424 25.203 1 41.59 777 ILE A N 1
ATOM 6242 C CA . ILE A 1 777 ? -30.922 0.815 26.547 1 41.59 777 ILE A CA 1
ATOM 6243 C C . ILE A 1 777 ? -30.734 -0.429 27.406 1 41.59 777 ILE A C 1
ATOM 6245 O O . ILE A 1 777 ? -31.641 -1.246 27.531 1 41.59 777 ILE A O 1
ATOM 6249 N N . GLY A 1 778 ? -29.5 -0.957 27.641 1 42.94 778 GLY A N 1
ATOM 6250 C CA . GLY A 1 778 ? -29.203 -2.1 28.484 1 42.94 778 GLY A CA 1
ATOM 6251 C C . GLY A 1 778 ? -28.031 -1.867 29.422 1 42.94 778 GLY A C 1
ATOM 6252 O O . GLY A 1 778 ? -27.438 -0.782 29.422 1 42.94 778 GLY A O 1
ATOM 6253 N N . ASP A 1 779 ? -27.922 -2.775 30.484 1 40.03 779 ASP A N 1
ATOM 6254 C CA . ASP A 1 779 ? -26.75 -2.711 31.344 1 40.03 779 ASP A CA 1
ATOM 6255 C C . ASP A 1 779 ? -25.469 -2.943 30.547 1 40.03 779 ASP A C 1
ATOM 6257 O O . ASP A 1 779 ? -25.516 -3.135 29.328 1 40.03 779 ASP A O 1
ATOM 6261 N N . ASN A 1 780 ? -24.297 -2.848 31.172 1 39.72 780 ASN A N 1
ATOM 6262 C CA . ASN A 1 780 ? -22.984 -2.959 30.578 1 39.72 780 ASN A CA 1
ATOM 6263 C C . ASN A 1 780 ? -22.859 -4.195 29.688 1 39.72 780 ASN A C 1
ATOM 6265 O O . ASN A 1 780 ? -22.234 -4.148 28.641 1 39.72 780 ASN A O 1
ATOM 6269 N N . ILE A 1 781 ? -23.453 -5.266 30.203 1 39.75 781 ILE A N 1
ATOM 6270 C CA . ILE A 1 781 ? -23.25 -6.543 29.531 1 39.75 781 ILE A CA 1
ATOM 6271 C C . ILE A 1 781 ? -24.047 -6.566 28.219 1 39.75 781 ILE A C 1
ATOM 6273 O O . ILE A 1 781 ? -23.547 -7.055 27.203 1 39.75 781 ILE A O 1
ATOM 6277 N N . SER A 1 782 ? -25.234 -6.039 28.359 1 37.97 782 SER A N 1
ATOM 6278 C CA . SER A 1 782 ? -26.109 -6.141 27.203 1 37.97 782 SER A CA 1
ATOM 6279 C C . SER A 1 782 ? -25.688 -5.176 26.094 1 37.97 782 SER A C 1
ATOM 6281 O O . SER A 1 782 ? -25.875 -5.461 24.906 1 37.97 782 SER A O 1
ATOM 6283 N N . THR A 1 783 ? -25.141 -4.004 26.422 1 39.75 783 THR A N 1
ATOM 6284 C CA . THR A 1 783 ? -24.844 -2.977 25.438 1 39.75 783 THR A CA 1
ATOM 6285 C C . THR A 1 783 ? -23.453 -3.189 24.844 1 39.75 783 THR A C 1
ATOM 6287 O O . THR A 1 783 ? -23.141 -2.648 23.781 1 39.75 783 THR A O 1
ATOM 6290 N N . ASN A 1 784 ? -22.547 -3.811 25.562 1 36.81 784 ASN A N 1
ATOM 6291 C CA . ASN A 1 784 ? -21.203 -3.988 25.031 1 36.81 784 ASN A CA 1
ATOM 6292 C C . ASN A 1 784 ? -21.188 -4.949 23.844 1 36.81 784 ASN A C 1
ATOM 6294 O O . ASN A 1 784 ? -20.328 -4.855 22.969 1 36.81 784 ASN A O 1
ATOM 6298 N N . ASP A 1 785 ? -21.953 -6.082 24 1 33 785 ASP A N 1
ATOM 6299 C CA . ASP A 1 785 ? -21.781 -7.105 22.969 1 33 785 ASP A CA 1
ATOM 6300 C C . ASP A 1 785 ? -22.594 -6.777 21.719 1 33 785 ASP A C 1
ATOM 6302 O O . ASP A 1 785 ? -22.781 -7.629 20.844 1 33 785 ASP A O 1
ATOM 6306 N N . LEU A 1 786 ? -23.359 -5.711 21.734 1 34.97 786 LEU A N 1
ATOM 6307 C CA . LEU A 1 786 ? -24.156 -5.43 20.547 1 34.97 786 LEU A CA 1
ATOM 6308 C C . LEU A 1 786 ? -23.281 -4.973 19.391 1 34.97 786 LEU A C 1
ATOM 6310 O O . LEU A 1 786 ? -23.766 -4.41 18.406 1 34.97 786 LEU A O 1
ATOM 6314 N N . THR A 1 787 ? -21.984 -5 19.484 1 34.38 787 THR A N 1
ATOM 6315 C CA . THR A 1 787 ? -21.141 -4.785 18.312 1 34.38 787 THR A CA 1
ATOM 6316 C C . THR A 1 787 ? -21.688 -5.555 17.109 1 34.38 787 THR A C 1
ATOM 6318 O O . THR A 1 787 ? -21.219 -5.371 15.984 1 34.38 787 THR A O 1
ATOM 6321 N N . MET A 1 788 ? -22.469 -6.621 17.422 1 31.59 788 MET A N 1
ATOM 6322 C CA . MET A 1 788 ? -22.953 -7.465 16.328 1 31.59 788 MET A CA 1
ATOM 6323 C C . MET A 1 788 ? -24.094 -6.777 15.578 1 31.59 788 MET A C 1
ATOM 6325 O O . MET A 1 788 ? -24.562 -7.281 14.555 1 31.59 788 MET A O 1
ATOM 6329 N N . LEU A 1 789 ? -24.906 -5.926 16.234 1 33.62 789 LEU A N 1
ATOM 6330 C CA . LEU A 1 789 ? -25.953 -5.234 15.5 1 33.62 789 LEU A CA 1
ATOM 6331 C C . LEU A 1 789 ? -25.344 -4.188 14.562 1 33.62 789 LEU A C 1
ATOM 6333 O O . LEU A 1 789 ? -24.438 -3.449 14.953 1 33.62 789 LEU A O 1
ATOM 6337 N N . ASN A 1 790 ? -25.156 -4.504 13.344 1 32.44 790 ASN A N 1
ATOM 6338 C CA . ASN A 1 790 ? -24.641 -3.514 12.406 1 32.44 790 ASN A CA 1
ATOM 6339 C C . ASN A 1 790 ? -25.156 -2.111 12.742 1 32.44 790 ASN A C 1
ATOM 6341 O O . ASN A 1 790 ? -26.359 -1.895 12.867 1 32.44 790 ASN A O 1
ATOM 6345 N N . PRO A 1 791 ? -24.266 -1.292 13.375 1 37.25 791 PRO A N 1
ATOM 6346 C CA . PRO A 1 791 ? -24.453 0.031 13.977 1 37.25 791 PRO A CA 1
ATOM 6347 C C . PRO A 1 791 ? -25.438 0.895 13.195 1 37.25 791 PRO A C 1
ATOM 6349 O O . PRO A 1 791 ? -25.859 1.947 13.68 1 37.25 791 PRO A O 1
ATOM 6352 N N . ASN A 1 792 ? -25.859 0.571 11.914 1 36.16 792 ASN A N 1
ATOM 6353 C CA . ASN A 1 792 ? -26.703 1.614 11.336 1 36.16 792 ASN A CA 1
ATOM 6354 C C . ASN A 1 792 ? -28.156 1.471 11.766 1 36.16 792 ASN A C 1
ATOM 6356 O O . ASN A 1 792 ? -28.75 0.399 11.625 1 36.16 792 ASN A O 1
ATOM 6360 N N . GLY A 1 793 ? -28.734 2.324 12.734 1 41.41 793 GLY A N 1
ATOM 6361 C CA . GLY A 1 793 ? -30.062 2.564 13.273 1 41.41 793 GLY A CA 1
ATOM 6362 C C . GLY A 1 793 ? -30.25 2.029 14.68 1 41.41 793 GLY A C 1
ATOM 6363 O O . GLY A 1 793 ? -31.328 2.139 15.258 1 41.41 793 GLY A O 1
ATOM 6364 N N . VAL A 1 794 ? -29.359 1.195 15.133 1 42.19 794 VAL A N 1
ATOM 6365 C CA . VAL A 1 794 ? -29.5 0.733 16.516 1 42.19 794 VAL A CA 1
ATOM 6366 C C . VAL A 1 794 ? -28.562 1.53 17.406 1 42.19 794 VAL A C 1
ATOM 6368 O O . VAL A 1 794 ? -27.344 1.548 17.203 1 42.19 794 VAL A O 1
ATOM 6371 N N . TYR A 1 795 ? -29.109 2.484 18.25 1 41.06 795 TYR A N 1
ATOM 6372 C CA . TYR A 1 795 ? -28.375 3.283 19.219 1 41.06 795 TYR A CA 1
ATOM 6373 C C . TYR A 1 795 ? -28.453 2.652 20.609 1 41.06 795 TYR A C 1
ATOM 6375 O O . TYR A 1 795 ? -29.469 2.059 20.969 1 41.06 795 TYR A O 1
ATOM 6383 N N . LYS A 1 796 ? -27.281 2.479 21.203 1 43.56 796 LYS A N 1
ATOM 6384 C CA . LYS A 1 796 ? -27.094 1.871 22.516 1 43.56 796 LYS A CA 1
ATOM 6385 C C . LYS A 1 796 ? -27.156 2.922 23.625 1 43.56 796 LYS A C 1
ATOM 6387 O O . LYS A 1 796 ? -26.562 3.992 23.5 1 43.56 796 LYS A O 1
ATOM 6392 N N . ILE A 1 797 ? -28.125 2.723 24.578 1 40.06 797 ILE A N 1
ATOM 6393 C CA . ILE A 1 797 ? -28.094 3.514 25.812 1 40.06 797 ILE A CA 1
ATOM 6394 C C . ILE A 1 797 ? -27.875 2.598 27.016 1 40.06 797 ILE A C 1
ATOM 6396 O O . ILE A 1 797 ? -28.641 1.653 27.219 1 40.06 797 ILE A O 1
ATOM 6400 N N . ASN A 1 798 ? -26.672 2.615 27.609 1 39 798 ASN A N 1
ATOM 6401 C CA . ASN A 1 798 ? -26.391 1.954 28.875 1 39 798 ASN A CA 1
ATOM 6402 C C . ASN A 1 798 ? -27.062 2.668 30.047 1 39 798 ASN A C 1
ATOM 6404 O O . ASN A 1 798 ? -26.734 3.816 30.344 1 39 798 ASN A O 1
ATOM 6408 N N . LEU A 1 799 ? -28.031 2.156 30.672 1 38 799 LEU A N 1
ATOM 6409 C CA . LEU A 1 799 ? -28.781 2.768 31.766 1 38 799 LEU A CA 1
ATOM 6410 C C . LEU A 1 799 ? -27.922 2.881 33.031 1 38 799 LEU A C 1
ATOM 6412 O O . LEU A 1 799 ? -28.203 3.699 33.906 1 38 799 LEU A O 1
ATOM 6416 N N . ASN A 1 800 ? -27.062 1.941 33.344 1 38.75 800 ASN A N 1
ATOM 6417 C CA . ASN A 1 800 ? -26.312 2.07 34.594 1 38.75 800 ASN A CA 1
ATOM 6418 C C . ASN A 1 800 ? -25.203 3.104 34.469 1 38.75 800 ASN A C 1
ATOM 6420 O O . ASN A 1 800 ? -24.406 3.289 35.375 1 38.75 800 ASN A O 1
ATOM 6424 N N . ASN A 1 801 ? -24.922 3.592 33.312 1 33.09 801 ASN A N 1
ATOM 6425 C CA . ASN A 1 801 ? -24 4.73 33.25 1 33.09 801 ASN A CA 1
ATOM 6426 C C . ASN A 1 801 ? -24.688 6.016 33.719 1 33.09 801 ASN A C 1
ATOM 6428 O O . ASN A 1 801 ? -25.672 6.445 33.125 1 33.09 801 ASN A O 1
ATOM 6432 N N . PRO A 1 802 ? -24.469 6.281 35.125 1 35.44 802 PRO A N 1
ATOM 6433 C CA . PRO A 1 802 ? -25.109 7.488 35.656 1 35.44 802 PRO A CA 1
ATOM 6434 C C . PRO A 1 802 ? -25.156 8.625 34.656 1 35.44 802 PRO A C 1
ATOM 6436 O O . PRO A 1 802 ? -26.016 9.516 34.75 1 35.44 802 PRO A O 1
ATOM 6439 N N . ASN A 1 803 ? -23.984 8.836 34.031 1 29.17 803 ASN A N 1
ATOM 6440 C CA . ASN A 1 803 ? -24.016 9.945 33.094 1 29.17 803 ASN A CA 1
ATOM 6441 C C . ASN A 1 803 ? -24.891 9.625 31.875 1 29.17 803 ASN A C 1
ATOM 6443 O O . ASN A 1 803 ? -24.391 9.422 30.766 1 29.17 803 ASN A O 1
ATOM 6447 N N . TYR A 1 804 ? -25.906 8.867 32.125 1 33.34 804 TYR A N 1
ATOM 6448 C CA . TYR A 1 804 ? -26.984 8.539 31.203 1 33.34 804 TYR A CA 1
ATOM 6449 C C . TYR A 1 804 ? -27.422 9.773 30.406 1 33.34 804 TYR A C 1
ATOM 6451 O O . TYR A 1 804 ? -28.469 9.766 29.781 1 33.34 804 TYR A O 1
ATOM 6459 N N . LEU A 1 805 ? -26.75 10.961 30.781 1 29.48 805 LEU A N 1
ATOM 6460 C CA . LEU A 1 805 ? -27.188 12.156 30.062 1 29.48 805 LEU A CA 1
ATOM 6461 C C . LEU A 1 805 ? -27.094 11.945 28.547 1 29.48 805 LEU A C 1
ATOM 6463 O O . LEU A 1 805 ? -27.578 12.773 27.781 1 29.48 805 LEU A O 1
ATOM 6467 N N . ALA A 1 806 ? -26.25 11.023 28.203 1 28.34 806 ALA A N 1
ATOM 6468 C CA . ALA A 1 806 ? -25.859 11.133 26.797 1 28.34 806 ALA A CA 1
ATOM 6469 C C . ALA A 1 806 ? -27.016 10.695 25.891 1 28.34 806 ALA A C 1
ATOM 6471 O O . ALA A 1 806 ? -26.828 10.562 24.688 1 28.34 806 ALA A O 1
ATOM 6472 N N . LEU A 1 807 ? -28.062 10.055 26.406 1 31.5 807 LEU A N 1
ATOM 6473 C CA . LEU A 1 807 ? -29.203 9.992 25.5 1 31.5 807 LEU A CA 1
ATOM 6474 C C . LEU A 1 807 ? -29.547 11.375 24.969 1 31.5 807 LEU A C 1
ATOM 6476 O O . LEU A 1 807 ? -30.156 11.5 23.906 1 31.5 807 LEU A O 1
ATOM 6480 N N . SER A 1 808 ? -29.453 12.383 25.875 1 28.56 808 SER A N 1
ATOM 6481 C CA . SER A 1 808 ? -29.719 13.75 25.438 1 28.56 808 SER A CA 1
ATOM 6482 C C . SER A 1 808 ? -28.969 14.062 24.141 1 28.56 808 SER A C 1
ATOM 6484 O O . SER A 1 808 ? -29.484 14.797 23.281 1 28.56 808 SER A O 1
ATOM 6486 N N . ASN A 1 809 ? -27.672 13.75 24.156 1 26.64 809 ASN A N 1
ATOM 6487 C CA . ASN A 1 809 ? -26.875 14.078 22.969 1 26.64 809 ASN A CA 1
ATOM 6488 C C . ASN A 1 809 ? -27.062 13.047 21.859 1 26.64 809 ASN A C 1
ATOM 6490 O O . ASN A 1 809 ? -26.25 12.953 20.953 1 26.64 809 ASN A O 1
ATOM 6494 N N . PHE A 1 810 ? -27.812 11.93 22.094 1 31.22 810 PHE A N 1
ATOM 6495 C CA . PHE A 1 810 ? -28.266 11.164 20.953 1 31.22 810 PHE A CA 1
ATOM 6496 C C . PHE A 1 810 ? -28.906 12.078 19.906 1 31.22 810 PHE A C 1
ATOM 6498 O O . PHE A 1 810 ? -30.016 12.57 20.109 1 31.22 810 PHE A O 1
ATOM 6505 N N . ILE A 1 811 ? -28.125 12.93 19.438 1 28.75 811 ILE A N 1
ATOM 6506 C CA . ILE A 1 811 ? -28.562 13.844 18.391 1 28.75 811 ILE A CA 1
ATOM 6507 C C . ILE A 1 811 ? -29.422 13.094 17.375 1 28.75 811 ILE A C 1
ATOM 6509 O O . ILE A 1 811 ? -28.938 12.172 16.703 1 28.75 811 ILE A O 1
ATOM 6513 N N . LEU A 1 812 ? -30.703 12.898 17.641 1 31.7 812 LEU A N 1
ATOM 6514 C CA . LEU A 1 812 ? -31.797 12.648 16.703 1 31.7 812 LEU A CA 1
ATOM 6515 C C . LEU A 1 812 ? -31.438 13.141 15.305 1 31.7 812 LEU A C 1
ATOM 6517 O O . LEU A 1 812 ? -32.188 12.93 14.352 1 31.7 812 LEU A O 1
ATOM 6521 N N . SER A 1 813 ? -30.453 13.914 15.289 1 29.83 813 SER A N 1
ATOM 6522 C CA . SER A 1 813 ? -30.078 14.492 14.008 1 29.83 813 SER A CA 1
ATOM 6523 C C . SER A 1 813 ? -29.703 13.414 12.992 1 29.83 813 SER A C 1
ATOM 6525 O O . SER A 1 813 ? -29.797 13.625 11.789 1 29.83 813 SER A O 1
ATOM 6527 N N . ASN A 1 814 ? -29.234 12.219 13.539 1 30.42 814 ASN A N 1
ATOM 6528 C CA . ASN A 1 814 ? -28.922 11.188 12.562 1 30.42 814 ASN A CA 1
ATOM 6529 C C . ASN A 1 814 ? -30.156 10.359 12.195 1 30.42 814 ASN A C 1
ATOM 6531 O O . ASN A 1 814 ? -30.047 9.344 11.508 1 30.42 814 ASN A O 1
ATOM 6535 N N . ILE A 1 815 ? -31.172 10.539 12.984 1 31.69 815 ILE A N 1
ATOM 6536 C CA . ILE A 1 815 ? -32.469 10 12.547 1 31.69 815 ILE A CA 1
ATOM 6537 C C . ILE A 1 815 ? -33 10.859 11.414 1 31.69 815 ILE A C 1
ATOM 6539 O O . ILE A 1 815 ? -33.344 12.023 11.617 1 31.69 815 ILE A O 1
ATOM 6543 N N . LYS A 1 816 ? -32.531 10.789 10.266 1 31.69 816 LYS A N 1
ATOM 6544 C CA . LYS A 1 816 ? -33.094 11.461 9.109 1 31.69 816 LYS A CA 1
ATOM 6545 C C . LYS A 1 816 ? -34.625 11.297 9.078 1 31.69 816 LYS A C 1
ATOM 6547 O O . LYS A 1 816 ? -35.125 10.18 9.141 1 31.69 816 LYS A O 1
ATOM 6552 N N . CYS A 1 817 ? -35.281 12.289 9.625 1 32.97 817 CYS A N 1
ATOM 6553 C CA . CYS A 1 817 ? -36.719 12.391 9.297 1 32.97 817 CYS A CA 1
ATOM 6554 C C . CYS A 1 817 ? -36.906 12.484 7.789 1 32.97 817 CYS A C 1
ATOM 6556 O O . CYS A 1 817 ? -36.219 13.242 7.109 1 32.97 817 CYS A O 1
ATOM 6558 N N . MET B 1 1 ? -2.426 -21.016 -16.75 1 19.86 1 MET B N 1
ATOM 6559 C CA . MET B 1 1 ? -2.516 -20.234 -15.516 1 19.86 1 MET B CA 1
ATOM 6560 C C . MET B 1 1 ? -1.963 -18.828 -15.719 1 19.86 1 MET B C 1
ATOM 6562 O O . MET B 1 1 ? -2.463 -17.875 -15.133 1 19.86 1 MET B O 1
ATOM 6566 N N . LEU B 1 2 ? -0.942 -18.953 -16.453 1 25.33 2 LEU B N 1
ATOM 6567 C CA . LEU B 1 2 ? -0.49 -17.891 -17.344 1 25.33 2 LEU B CA 1
ATOM 6568 C C . LEU B 1 2 ? -1.531 -17.594 -18.422 1 25.33 2 LEU B C 1
ATOM 6570 O O . LEU B 1 2 ? -1.398 -16.625 -19.172 1 25.33 2 LEU B O 1
ATOM 6574 N N . TYR B 1 3 ? -2.256 -18.719 -18.531 1 27.42 3 TYR B N 1
ATOM 6575 C CA . TYR B 1 3 ? -3.406 -18.656 -19.422 1 27.42 3 TYR B CA 1
ATOM 6576 C C . TYR B 1 3 ? -4.508 -17.781 -18.828 1 27.42 3 TYR B C 1
ATOM 6578 O O . TYR B 1 3 ? -5.488 -17.469 -19.5 1 27.42 3 TYR B O 1
ATOM 6586 N N . HIS B 1 4 ? -4.531 -17.844 -17.516 1 30.73 4 HIS B N 1
ATOM 6587 C CA . HIS B 1 4 ? -5.613 -17.047 -16.938 1 30.73 4 HIS B CA 1
ATOM 6588 C C . HIS B 1 4 ? -5.324 -15.555 -17.047 1 30.73 4 HIS B C 1
ATOM 6590 O O . HIS B 1 4 ? -6.102 -14.734 -16.547 1 30.73 4 HIS B O 1
ATOM 6596 N N . TYR B 1 5 ? -4.156 -15.305 -17.188 1 31.84 5 TYR B N 1
ATOM 6597 C CA . TYR B 1 5 ? -3.908 -13.992 -17.781 1 31.84 5 TYR B CA 1
ATOM 6598 C C . TYR B 1 5 ? -4.617 -13.852 -19.125 1 31.84 5 TYR B C 1
ATOM 6600 O O . TYR B 1 5 ? -4.449 -12.852 -19.812 1 31.84 5 TYR B O 1
ATOM 6608 N N . GLN B 1 6 ? -5.098 -14.961 -19.594 1 33.75 6 GLN B N 1
ATOM 6609 C CA . GLN B 1 6 ? -5.914 -15.141 -20.781 1 33.75 6 GLN B CA 1
ATOM 6610 C C . GLN B 1 6 ? -7.168 -14.273 -20.734 1 33.75 6 GLN B C 1
ATOM 6612 O O . GLN B 1 6 ? -7.781 -13.992 -21.766 1 33.75 6 GLN B O 1
ATOM 6617 N N . LEU B 1 7 ? -7.598 -14.242 -19.516 1 32.38 7 LEU B N 1
ATOM 6618 C CA . LEU B 1 7 ? -8.898 -13.594 -19.422 1 32.38 7 LEU B CA 1
ATOM 6619 C C . LEU B 1 7 ? -8.75 -12.078 -19.5 1 32.38 7 LEU B C 1
ATOM 6621 O O . LEU B 1 7 ? -9.672 -11.383 -19.938 1 32.38 7 LEU B O 1
ATOM 6625 N N . LEU B 1 8 ? -7.691 -11.609 -18.844 1 36.12 8 LEU B N 1
ATOM 6626 C CA . LEU B 1 8 ? -7.797 -10.156 -18.922 1 36.12 8 LEU B CA 1
ATOM 6627 C C . LEU B 1 8 ? -7.84 -9.695 -20.375 1 36.12 8 LEU B C 1
ATOM 6629 O O . LEU B 1 8 ? -8.57 -8.758 -20.719 1 36.12 8 LEU B O 1
ATOM 6633 N N . LEU B 1 9 ? -6.988 -10.336 -21.125 1 37 9 LEU B N 1
ATOM 6634 C CA . LEU B 1 9 ? -6.875 -9.938 -22.531 1 37 9 LEU B CA 1
ATOM 6635 C C . LEU B 1 9 ? -8.125 -10.336 -23.312 1 37 9 LEU B C 1
ATOM 6637 O O . LEU B 1 9 ? -8.602 -9.578 -24.156 1 37 9 LEU B O 1
ATOM 6641 N N . PRO B 1 10 ? -8.656 -11.531 -23.016 1 35.94 10 PRO B N 1
ATOM 6642 C CA . PRO B 1 10 ? -9.859 -11.789 -23.812 1 35.94 10 PRO B CA 1
ATOM 6643 C C . PRO B 1 10 ? -10.992 -10.812 -23.484 1 35.94 10 PRO B C 1
ATOM 6645 O O . PRO B 1 10 ? -11.766 -10.438 -24.375 1 35.94 10 PRO B O 1
ATOM 6648 N N . ILE B 1 11 ? -11.156 -10.516 -22.328 1 37.09 11 ILE B N 1
ATOM 6649 C CA . ILE B 1 11 ? -12.203 -9.547 -22.047 1 37.09 11 ILE B CA 1
ATOM 6650 C C . ILE B 1 11 ? -11.891 -8.227 -22.734 1 37.09 11 ILE B C 1
ATOM 6652 O O . ILE B 1 11 ? -12.781 -7.59 -23.312 1 37.09 11 ILE B O 1
ATOM 6656 N N . PHE B 1 12 ? -10.633 -7.785 -22.672 1 37.28 12 PHE B N 1
ATOM 6657 C CA . PHE B 1 12 ? -10.305 -6.613 -23.469 1 37.28 12 PHE B CA 1
ATOM 6658 C C . PHE B 1 12 ? -10.742 -6.805 -24.906 1 37.28 12 PHE B C 1
ATOM 6660 O O . PHE B 1 12 ? -11.328 -5.898 -25.516 1 37.28 12 PHE B O 1
ATOM 6667 N N . PHE B 1 13 ? -10.359 -7.957 -25.406 1 37.38 13 PHE B N 1
ATOM 6668 C CA . PHE B 1 13 ? -10.57 -8.164 -26.844 1 37.38 13 PHE B CA 1
ATOM 6669 C C . PHE B 1 13 ? -12.031 -8.484 -27.125 1 37.38 13 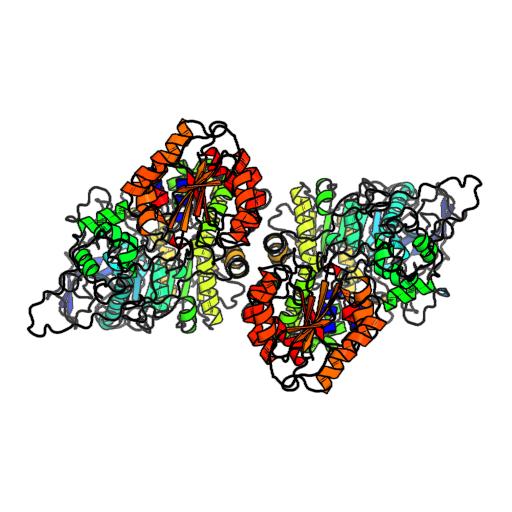PHE B C 1
ATOM 6671 O O . PHE B 1 13 ? -12.547 -8.141 -28.203 1 37.38 13 PHE B O 1
ATOM 6678 N N . SER B 1 14 ? -12.609 -9.234 -26.297 1 36.25 14 SER B N 1
ATOM 6679 C CA . SER B 1 14 ? -14.023 -9.445 -26.594 1 36.25 14 SER B CA 1
ATOM 6680 C C . SER B 1 14 ? -14.758 -8.117 -26.766 1 36.25 14 SER B C 1
ATOM 6682 O O . SER B 1 14 ? -15.695 -8.016 -27.547 1 36.25 14 SER B O 1
ATOM 6684 N N . LEU B 1 15 ? -14.516 -7.32 -25.875 1 34.59 15 LEU B N 1
ATOM 6685 C CA . LEU B 1 15 ? -15.211 -6.043 -25.969 1 34.59 15 LEU B CA 1
ATOM 6686 C C . LEU B 1 15 ? -14.836 -5.316 -27.266 1 34.59 15 LEU B C 1
ATOM 6688 O O . LEU B 1 15 ? -15.633 -4.543 -27.797 1 34.59 15 LEU B O 1
ATOM 6692 N N . THR B 1 16 ? -13.562 -5.379 -27.547 1 33.94 16 THR B N 1
ATOM 6693 C CA . THR B 1 16 ? -13.258 -4.688 -28.797 1 33.94 16 THR B CA 1
ATOM 6694 C C . THR B 1 16 ? -13.445 -5.617 -29.984 1 33.94 16 THR B C 1
ATOM 6696 O O . THR B 1 16 ? -13.805 -5.168 -31.078 1 33.94 16 THR B O 1
ATOM 6699 N N . VAL B 1 17 ? -12.664 -6.852 -30 1 34.78 17 VAL B N 1
ATOM 6700 C CA . VAL B 1 17 ? -12.68 -7.641 -31.219 1 34.78 17 VAL B CA 1
ATOM 6701 C C . VAL B 1 17 ? -13.914 -8.531 -31.25 1 34.78 17 VAL B C 1
ATOM 6703 O O . VAL B 1 17 ? -14.117 -9.352 -30.344 1 34.78 17 VAL B O 1
ATOM 6706 N N . GLY B 1 18 ? -15.008 -8.086 -31.406 1 33.72 18 GLY B N 1
ATOM 6707 C CA . GLY B 1 18 ? -16.234 -8.781 -31.75 1 33.72 18 GLY B CA 1
ATOM 6708 C C . GLY B 1 18 ? -15.992 -10.164 -32.344 1 33.72 18 GLY B C 1
ATOM 6709 O O . GLY B 1 18 ? -16.938 -10.859 -32.719 1 33.72 18 GLY B O 1
ATOM 6710 N N . ASN B 1 19 ? -14.773 -10.422 -32.969 1 33.31 19 ASN B N 1
ATOM 6711 C CA . ASN B 1 19 ? -14.531 -11.656 -33.719 1 33.31 19 ASN B CA 1
ATOM 6712 C C . ASN B 1 19 ? -13.906 -12.727 -32.812 1 33.31 19 ASN B C 1
ATOM 6714 O O . ASN B 1 19 ? -12.805 -12.547 -32.281 1 33.31 19 ASN B O 1
ATOM 6718 N N . LYS B 1 20 ? -14.648 -13.68 -32.406 1 38.47 20 LYS B N 1
ATOM 6719 C CA . LYS B 1 20 ? -14.312 -14.844 -31.609 1 38.47 20 LYS B CA 1
ATOM 6720 C C . LYS B 1 20 ? -12.961 -15.43 -32.031 1 38.47 20 LYS B C 1
ATOM 6722 O O . LYS B 1 20 ? -12.195 -15.898 -31.172 1 38.47 20 LYS B O 1
ATOM 6727 N N . ASP B 1 21 ? -12.711 -15.406 -33.375 1 40.91 21 ASP B N 1
ATOM 6728 C CA . ASP B 1 21 ? -11.477 -15.992 -33.906 1 40.91 21 ASP B CA 1
ATOM 6729 C C . ASP B 1 21 ? -10.258 -15.188 -33.438 1 40.91 21 ASP B C 1
ATOM 6731 O O . ASP B 1 21 ? -9.234 -15.75 -33.094 1 40.91 21 ASP B O 1
ATOM 6735 N N . ILE B 1 22 ? -10.352 -13.961 -33.5 1 42.06 22 ILE B N 1
ATOM 6736 C CA . ILE B 1 22 ? -9.273 -13.078 -33.062 1 42.06 22 ILE B CA 1
ATOM 6737 C C . ILE B 1 22 ? -9.086 -13.219 -31.562 1 42.06 22 ILE B C 1
ATOM 6739 O O . ILE B 1 22 ? -7.957 -13.273 -31.062 1 42.06 22 ILE B O 1
ATOM 6743 N N . LEU B 1 23 ? -10.031 -13.414 -30.906 1 42.75 23 LEU B N 1
ATOM 6744 C CA . LEU B 1 23 ? -9.992 -13.641 -29.469 1 42.75 23 LEU B CA 1
ATOM 6745 C C . LEU B 1 23 ? -9.242 -14.922 -29.125 1 42.75 23 LEU B C 1
ATOM 6747 O O . LEU B 1 23 ? -8.422 -14.953 -28.203 1 42.75 23 LEU B O 1
ATOM 6751 N N . LYS B 1 24 ? -9.586 -15.914 -29.859 1 43.31 24 LYS B N 1
ATOM 6752 C CA . LYS B 1 24 ? -8.898 -17.203 -29.719 1 43.31 24 LYS B CA 1
ATOM 6753 C C . LYS B 1 24 ? -7.395 -17.031 -29.891 1 43.31 24 LYS B C 1
ATOM 6755 O O . LYS B 1 24 ? -6.613 -17.594 -29.109 1 43.31 24 LYS B O 1
ATOM 6760 N N . ASN B 1 25 ? -7.102 -16.391 -30.953 1 42.09 25 ASN B N 1
ATOM 6761 C CA . ASN B 1 25 ? -5.684 -16.203 -31.234 1 42.09 25 ASN B CA 1
ATOM 6762 C C . ASN B 1 25 ? -5.004 -15.328 -30.188 1 42.09 25 ASN B C 1
ATOM 6764 O O . ASN B 1 25 ? -3.83 -15.539 -29.859 1 42.09 25 ASN B O 1
ATOM 6768 N N . PHE B 1 26 ? -5.637 -14.445 -29.703 1 42.25 26 PHE B N 1
ATOM 6769 C CA . PHE B 1 26 ? -5.066 -13.469 -28.781 1 42.25 26 PHE B CA 1
ATOM 6770 C C . PHE B 1 26 ? -4.887 -14.078 -27.391 1 42.25 26 PHE B C 1
ATOM 6772 O O . PHE B 1 26 ? -3.965 -13.703 -26.672 1 42.25 26 PHE B O 1
ATOM 6779 N N . ILE B 1 27 ? -5.734 -14.812 -26.938 1 42.16 27 ILE B N 1
ATOM 6780 C CA . ILE B 1 27 ? -5.699 -15.453 -25.625 1 42.16 27 ILE B CA 1
ATOM 6781 C C . ILE B 1 27 ? -4.535 -16.438 -25.562 1 42.16 27 ILE B C 1
ATOM 6783 O O . ILE B 1 27 ? -3.895 -16.594 -24.516 1 42.16 27 ILE B O 1
ATOM 6787 N N . ILE B 1 28 ? -4.375 -17.156 -26.547 1 41.44 28 ILE B N 1
ATOM 6788 C CA . ILE B 1 28 ? -3.457 -18.297 -26.547 1 41.44 28 ILE B CA 1
ATOM 6789 C C . ILE B 1 28 ? -2.016 -17.797 -26.625 1 41.44 28 ILE B C 1
ATOM 6791 O O . ILE B 1 28 ? -1.106 -18.422 -26.062 1 41.44 28 ILE B O 1
ATOM 6795 N N . LEU B 1 29 ? -1.843 -16.547 -27.078 1 41.19 29 LEU B N 1
ATOM 6796 C CA . LEU B 1 29 ? -0.516 -16.344 -27.656 1 41.19 29 LEU B CA 1
ATOM 6797 C C . LEU B 1 29 ? 0.46 -15.852 -26.594 1 41.19 29 LEU B C 1
ATOM 6799 O O . LEU B 1 29 ? 1.622 -16.266 -26.562 1 41.19 29 LEU B O 1
ATOM 6803 N N . PRO B 1 30 ? -0.007 -15.008 -25.703 1 41.12 30 PRO B N 1
ATOM 6804 C CA . PRO B 1 30 ? 1.143 -14.297 -25.141 1 41.12 30 PRO B CA 1
ATOM 6805 C C . PRO B 1 30 ? 1.93 -15.156 -24.141 1 41.12 30 PRO B C 1
ATOM 6807 O O . PRO B 1 30 ? 3.107 -14.891 -23.891 1 41.12 30 PRO B O 1
ATOM 6810 N N . LEU B 1 31 ? 1.345 -16.047 -23.406 1 41.09 31 LEU B N 1
ATOM 6811 C CA . LEU B 1 31 ? 2.143 -16.734 -22.391 1 41.09 31 LEU B CA 1
ATOM 6812 C C . LEU B 1 31 ? 2.508 -18.141 -22.844 1 41.09 31 LEU B C 1
ATOM 6814 O O . LEU B 1 31 ? 3.162 -18.891 -22.109 1 41.09 31 LEU B O 1
ATOM 6818 N N . LYS B 1 32 ? 1.929 -18.609 -23.969 1 43.84 32 LYS B N 1
ATOM 6819 C CA . LYS B 1 32 ? 2.338 -19.922 -24.469 1 43.84 32 LYS B CA 1
ATOM 6820 C C . LYS B 1 32 ? 3.703 -19.844 -25.141 1 43.84 32 LYS B C 1
ATOM 6822 O O . LYS B 1 32 ? 3.914 -19.031 -26.047 1 43.84 32 LYS B O 1
ATOM 6827 N N . TYR B 1 33 ? 4.594 -20.203 -24.359 1 42.59 33 TYR B N 1
ATOM 6828 C CA . TYR B 1 33 ? 5.809 -20.312 -25.172 1 42.59 33 TYR B CA 1
ATOM 6829 C C . TYR B 1 33 ? 5.672 -21.422 -26.203 1 42.59 33 TYR B C 1
ATOM 6831 O O . TYR B 1 33 ? 5.164 -22.5 -25.891 1 42.59 33 TYR B O 1
ATOM 6839 N N . GLU B 1 34 ? 5.422 -21.031 -27.391 1 43.44 34 GLU B N 1
ATOM 6840 C CA . GLU B 1 34 ? 5.32 -21.969 -28.516 1 43.44 34 GLU B CA 1
ATOM 6841 C C . GLU B 1 34 ? 6.453 -22.984 -28.469 1 43.44 34 GLU B C 1
ATOM 6843 O O . GLU B 1 34 ? 7.625 -22.625 -28.359 1 43.44 34 GLU B O 1
ATOM 6848 N N . SER B 1 35 ? 6.027 -24.219 -28 1 47.41 35 SER B N 1
ATOM 6849 C CA . SER B 1 35 ? 6.945 -25.344 -28.188 1 47.41 35 SER B CA 1
ATOM 6850 C C . SER B 1 35 ? 7.297 -25.531 -29.656 1 47.41 35 SER B C 1
ATOM 6852 O O . SER B 1 35 ? 6.406 -25.609 -30.5 1 47.41 35 SER B O 1
ATOM 6854 N N . LYS B 1 36 ? 8.477 -24.984 -30.172 1 50.94 36 LYS B N 1
ATOM 6855 C CA . LYS B 1 36 ? 8.859 -25.297 -31.547 1 50.94 36 LYS B CA 1
ATOM 6856 C C . LYS B 1 36 ? 9.875 -26.438 -31.578 1 50.94 36 LYS B C 1
ATOM 6858 O O . LYS B 1 36 ? 10.961 -26.312 -31 1 50.94 36 LYS B O 1
ATOM 6863 N N . ILE B 1 37 ? 9.336 -27.719 -31.766 1 45.09 37 ILE B N 1
ATOM 6864 C CA . ILE B 1 37 ? 10.297 -28.75 -32.156 1 45.09 37 ILE B CA 1
ATOM 6865 C C . ILE B 1 37 ? 10.883 -28.422 -33.531 1 45.09 37 ILE B C 1
ATOM 6867 O O . ILE B 1 37 ? 10.141 -28.234 -34.5 1 45.09 37 ILE B O 1
ATOM 6871 N N . ILE B 1 38 ? 12.117 -28.078 -33.469 1 51.25 38 ILE B N 1
ATOM 6872 C CA . ILE B 1 38 ? 12.789 -27.734 -34.719 1 51.25 38 ILE B CA 1
ATOM 6873 C C . ILE B 1 38 ? 13.227 -29.016 -35.438 1 51.25 38 ILE B C 1
ATOM 6875 O O . ILE B 1 38 ? 13.914 -29.859 -34.844 1 51.25 38 ILE B O 1
ATOM 6879 N N . ASN B 1 39 ? 12.648 -29.328 -36.469 1 54.62 39 ASN B N 1
ATOM 6880 C CA . ASN B 1 39 ? 12.883 -30.547 -37.25 1 54.62 39 ASN B CA 1
ATOM 6881 C C . ASN B 1 39 ? 14.375 -30.828 -37.406 1 54.62 39 ASN B C 1
ATOM 6883 O O . ASN B 1 39 ? 14.781 -31.984 -37.469 1 54.62 39 ASN B O 1
ATOM 6887 N N . ASP B 1 40 ? 15.18 -29.859 -37.375 1 57.44 40 ASP B N 1
ATOM 6888 C CA . ASP B 1 40 ? 16.562 -30.109 -37.75 1 57.44 40 ASP B CA 1
ATOM 6889 C C . ASP B 1 40 ? 17.422 -30.453 -36.531 1 57.44 40 ASP B C 1
ATOM 6891 O O . ASP B 1 40 ? 18.641 -30.578 -36.656 1 57.44 40 ASP B O 1
ATOM 6895 N N . ILE B 1 41 ? 16.734 -30.641 -35.469 1 66.81 41 ILE B N 1
ATOM 6896 C CA . ILE B 1 41 ? 17.531 -30.906 -34.25 1 66.81 41 ILE B CA 1
ATOM 6897 C C . ILE B 1 41 ? 17.281 -32.344 -33.812 1 66.81 41 ILE B C 1
ATOM 6899 O O . ILE B 1 41 ? 16.156 -32.844 -33.812 1 66.81 41 ILE B O 1
ATOM 6903 N N . SER B 1 42 ? 18.391 -33 -33.656 1 69.38 42 SER B N 1
ATOM 6904 C CA . SER B 1 42 ? 18.266 -34.344 -33.094 1 69.38 42 SER B CA 1
ATOM 6905 C C . SER B 1 42 ? 18.047 -34.281 -31.578 1 69.38 42 SER B C 1
ATOM 6907 O O . SER B 1 42 ? 18.906 -33.781 -30.844 1 69.38 42 SER B O 1
ATOM 6909 N N . TYR B 1 43 ? 16.984 -34.781 -31.156 1 74.19 43 TYR B N 1
ATOM 6910 C CA . TYR B 1 43 ? 16.656 -34.781 -29.734 1 74.19 43 TYR B CA 1
ATOM 6911 C C . TYR B 1 43 ? 17.141 -36.094 -29.094 1 74.19 43 TYR B C 1
ATOM 6913 O O . TYR B 1 43 ? 17.016 -36.281 -27.875 1 74.19 43 TYR B O 1
ATOM 6921 N N . ASN B 1 44 ? 17.734 -36.969 -29.875 1 78.38 44 ASN B N 1
ATOM 6922 C CA . ASN B 1 44 ? 18.281 -38.25 -29.375 1 78.38 44 ASN B CA 1
ATOM 6923 C C . ASN B 1 44 ? 19.781 -38.344 -29.641 1 78.38 44 ASN B C 1
ATOM 6925 O O . ASN B 1 44 ? 20.25 -38 -30.719 1 78.38 44 ASN B O 1
ATOM 6929 N N . PRO B 1 45 ? 20.5 -38.719 -28.594 1 81.38 45 PRO B N 1
ATOM 6930 C CA . PRO B 1 45 ? 21.906 -39.031 -28.859 1 81.38 45 PRO B CA 1
ATOM 6931 C C . PRO B 1 45 ? 22.109 -40.281 -29.703 1 81.38 45 PRO B C 1
ATOM 6933 O O . PRO B 1 45 ? 21.188 -41.062 -29.859 1 81.38 45 PRO B O 1
ATOM 6936 N N . LEU B 1 46 ? 23.312 -40.406 -30.312 1 74.5 46 LEU B N 1
ATOM 6937 C CA . LEU B 1 46 ? 23.625 -41.594 -31.094 1 74.5 46 LEU B CA 1
ATOM 6938 C C . LEU B 1 46 ? 23.734 -42.812 -30.172 1 74.5 46 LEU B C 1
ATOM 6940 O O . LEU B 1 46 ? 24.484 -42.781 -29.188 1 74.5 46 LEU B O 1
ATOM 6944 N N . PRO B 1 47 ? 22.953 -43.812 -30.422 1 73.75 47 PRO B N 1
ATOM 6945 C CA . PRO B 1 47 ? 22.859 -44.969 -29.531 1 73.75 47 PRO B CA 1
ATOM 6946 C C . PRO B 1 47 ? 24.078 -45.875 -29.594 1 73.75 47 PRO B C 1
ATOM 6948 O O . PRO B 1 47 ? 24.188 -46.812 -28.828 1 73.75 47 PRO B O 1
ATOM 6951 N N . ASN B 1 48 ? 25.047 -45.594 -30.141 1 73.12 48 ASN B N 1
ATOM 6952 C CA . ASN B 1 48 ? 26.125 -46.562 -30.344 1 73.12 48 ASN B CA 1
ATOM 6953 C C . ASN B 1 48 ? 26.969 -46.75 -29.094 1 73.12 48 ASN B C 1
ATOM 6955 O O . ASN B 1 48 ? 27.875 -47.594 -29.062 1 73.12 48 ASN B O 1
ATOM 6959 N N . ASN B 1 49 ? 26.672 -46.188 -28.047 1 86.12 49 ASN B N 1
ATOM 6960 C CA . ASN B 1 49 ? 27.375 -46.281 -26.766 1 86.12 49 ASN B CA 1
ATOM 6961 C C . ASN B 1 49 ? 26.438 -46.75 -25.656 1 86.12 49 ASN B C 1
ATOM 6963 O O . ASN B 1 49 ? 26.094 -45.969 -24.766 1 86.12 49 ASN B O 1
ATOM 6967 N N . ASN B 1 50 ? 26.219 -48.125 -25.656 1 92.56 50 ASN B N 1
ATOM 6968 C CA . ASN B 1 50 ? 25.188 -48.688 -24.766 1 92.56 50 ASN B CA 1
ATOM 6969 C C . ASN B 1 50 ? 25.688 -48.781 -23.328 1 92.56 50 ASN B C 1
ATOM 6971 O O . ASN B 1 50 ? 26.875 -49.031 -23.094 1 92.56 50 ASN B O 1
ATOM 6975 N N . ILE B 1 51 ? 24.906 -48.469 -22.453 1 94.81 51 ILE B N 1
ATOM 6976 C CA . ILE B 1 51 ? 25.094 -48.719 -21.016 1 94.81 51 ILE B CA 1
ATOM 6977 C C . ILE B 1 51 ? 23.984 -49.625 -20.516 1 94.81 51 ILE B C 1
ATOM 6979 O O . ILE B 1 51 ? 22.797 -49.312 -20.609 1 94.81 51 ILE B O 1
ATOM 6983 N N . THR B 1 52 ? 24.391 -50.781 -20.016 1 96.25 52 THR B N 1
ATOM 6984 C CA . THR B 1 52 ? 23.438 -51.75 -19.484 1 96.25 52 THR B CA 1
ATOM 6985 C C . THR B 1 52 ? 23.469 -51.75 -17.953 1 96.25 52 THR B C 1
ATOM 6987 O O . THR B 1 52 ? 24.516 -51.875 -17.344 1 96.25 52 THR B O 1
ATOM 6990 N N . LEU B 1 53 ? 22.344 -51.531 -17.391 1 97.06 53 LEU B N 1
ATOM 6991 C CA . LEU B 1 53 ? 22.203 -51.469 -15.945 1 97.06 53 LEU B CA 1
ATOM 6992 C C . LEU B 1 53 ? 21.203 -52.5 -15.445 1 97.06 53 LEU B C 1
ATOM 6994 O O . LEU B 1 53 ? 20.078 -52.594 -15.961 1 97.06 53 LEU B O 1
ATOM 6998 N N . ASN B 1 54 ? 21.594 -53.375 -14.539 1 96.12 54 ASN B N 1
ATOM 6999 C CA . ASN B 1 54 ? 20.672 -54.312 -13.859 1 96.12 54 ASN B CA 1
ATOM 7000 C C . ASN B 1 54 ? 20.062 -53.656 -12.617 1 96.12 54 ASN B C 1
ATOM 7002 O O . ASN B 1 54 ? 20.781 -53.312 -11.68 1 96.12 54 ASN B O 1
ATOM 7006 N N . THR B 1 55 ? 18.75 -53.469 -12.633 1 96.62 55 THR B N 1
ATOM 7007 C CA . THR B 1 55 ? 18.031 -52.875 -11.516 1 96.62 55 THR B CA 1
ATOM 7008 C C . THR B 1 55 ? 17.078 -53.906 -10.883 1 96.62 55 THR B C 1
ATOM 7010 O O . THR B 1 55 ? 16.922 -55 -11.391 1 96.62 55 THR B O 1
ATOM 7013 N N . SER B 1 56 ? 16.453 -53.531 -9.805 1 97.12 56 SER B N 1
ATOM 7014 C CA . SER B 1 56 ? 15.461 -54.375 -9.148 1 97.12 56 SER B CA 1
ATOM 7015 C C . SER B 1 56 ? 14.203 -54.531 -10 1 97.12 56 SER B C 1
ATOM 7017 O O . SER B 1 56 ? 13.43 -55.469 -9.805 1 97.12 56 SER B O 1
ATOM 7019 N N . LEU B 1 57 ? 14.062 -53.688 -11.031 1 97.75 57 LEU B N 1
ATOM 7020 C CA . LEU B 1 57 ? 12.891 -53.719 -11.898 1 97.75 57 LEU B CA 1
ATOM 7021 C C . LEU B 1 57 ? 13.195 -54.5 -13.172 1 97.75 57 LEU B C 1
ATOM 7023 O O . LEU B 1 57 ? 12.289 -54.781 -13.961 1 97.75 57 LEU B O 1
ATOM 7027 N N . GLY B 1 58 ? 14.438 -54.812 -13.359 1 97.81 58 GLY B N 1
ATOM 7028 C CA . GLY B 1 58 ? 14.914 -55.469 -14.57 1 97.81 58 GLY B CA 1
ATOM 7029 C C . GLY B 1 58 ? 16.094 -54.75 -15.195 1 97.81 58 GLY B C 1
ATOM 7030 O O . GLY B 1 58 ? 16.625 -53.812 -14.633 1 97.81 58 GLY B O 1
ATOM 7031 N N . THR B 1 59 ? 16.469 -55.344 -16.312 1 97.88 59 THR B N 1
ATOM 7032 C CA . THR B 1 59 ? 17.609 -54.75 -17.031 1 97.88 59 THR B CA 1
ATOM 7033 C C . THR B 1 59 ? 17.141 -53.594 -17.891 1 97.88 59 THR B C 1
ATOM 7035 O O . THR B 1 59 ? 16.094 -53.656 -18.531 1 97.88 59 THR B O 1
ATOM 7038 N N . ILE B 1 60 ? 17.891 -52.5 -17.844 1 97.94 60 ILE B N 1
ATOM 7039 C CA . ILE B 1 60 ? 17.594 -51.312 -18.672 1 97.94 60 ILE B CA 1
ATOM 7040 C C . ILE B 1 60 ? 18.844 -50.906 -19.453 1 97.94 60 ILE B C 1
ATOM 7042 O O . ILE B 1 60 ? 19.953 -50.969 -18.938 1 97.94 60 ILE B O 1
ATOM 7046 N N . ILE B 1 61 ? 18.703 -50.594 -20.734 1 97.44 61 ILE B N 1
ATOM 7047 C CA . ILE B 1 61 ? 19.812 -50.188 -21.609 1 97.44 61 ILE B CA 1
ATOM 7048 C C . ILE B 1 61 ? 19.672 -48.719 -22 1 97.44 61 ILE B C 1
ATOM 7050 O O . ILE B 1 61 ? 18.703 -48.344 -22.641 1 97.44 61 ILE B O 1
ATOM 7054 N N . GLY B 1 62 ? 20.562 -47.938 -21.484 1 97 62 GLY B N 1
ATOM 7055 C CA . GLY B 1 62 ? 20.656 -46.562 -21.891 1 97 62 GLY B CA 1
ATOM 7056 C C . GLY B 1 62 ? 21.812 -46.281 -22.828 1 97 62 GLY B C 1
ATOM 7057 O O . GLY B 1 62 ? 22.266 -47.188 -23.547 1 97 62 GLY B O 1
ATOM 7058 N N . THR B 1 63 ? 22.156 -45 -22.969 1 95.81 63 THR B N 1
ATOM 7059 C CA . THR B 1 63 ? 23.25 -44.594 -23.859 1 95.81 63 THR B CA 1
ATOM 7060 C C . THR B 1 63 ? 24.25 -43.688 -23.125 1 95.81 63 THR B C 1
ATOM 7062 O O . THR B 1 63 ? 23.844 -42.812 -22.359 1 95.81 63 THR B O 1
ATOM 7065 N N . HIS B 1 64 ? 25.531 -43.969 -23.297 1 95.88 64 HIS B N 1
ATOM 7066 C CA . HIS B 1 64 ? 26.562 -43.062 -22.812 1 95.88 64 HIS B CA 1
ATOM 7067 C C . HIS B 1 64 ? 26.734 -41.875 -23.75 1 95.88 64 HIS B C 1
ATOM 7069 O O . HIS B 1 64 ? 26.938 -42.031 -24.953 1 95.88 64 HIS B O 1
ATOM 7075 N N . VAL B 1 65 ? 26.578 -40.688 -23.234 1 95.88 65 VAL B N 1
ATOM 7076 C CA . VAL B 1 65 ? 26.719 -39.438 -23.984 1 95.88 65 VAL B CA 1
ATOM 7077 C C . VAL B 1 65 ? 28 -38.719 -23.562 1 95.88 65 VAL B C 1
ATOM 7079 O O . VAL B 1 65 ? 28.234 -38.531 -22.375 1 95.88 65 VAL B O 1
ATOM 7082 N N . ASP B 1 66 ? 28.844 -38.344 -24.484 1 95.31 66 ASP B N 1
ATOM 7083 C CA . ASP B 1 66 ? 30.078 -37.625 -24.25 1 95.31 66 ASP B CA 1
ATOM 7084 C C . ASP B 1 66 ? 30.109 -36.344 -25.078 1 95.31 66 ASP B C 1
ATOM 7086 O O . ASP B 1 66 ? 30.344 -36.375 -26.297 1 95.31 66 ASP B O 1
ATOM 7090 N N . LEU B 1 67 ? 29.922 -35.156 -24.422 1 95.31 67 LEU B N 1
ATOM 7091 C CA . LEU B 1 67 ? 29.891 -33.875 -25.094 1 95.31 67 LEU B CA 1
ATOM 7092 C C . LEU B 1 67 ? 31.25 -33.188 -25 1 95.31 67 LEU B C 1
ATOM 7094 O O . LEU B 1 67 ? 31.391 -32.031 -25.391 1 95.31 67 LEU B O 1
ATOM 7098 N N . GLY B 1 68 ? 32.219 -33.875 -24.406 1 95.12 68 GLY B N 1
ATOM 7099 C CA . GLY B 1 68 ? 33.531 -33.281 -24.234 1 95.12 68 GLY B CA 1
ATOM 7100 C C . GLY B 1 68 ? 33.781 -32.75 -22.844 1 95.12 68 GLY B C 1
ATOM 7101 O O . GLY B 1 68 ? 32.844 -32.688 -22.031 1 95.12 68 GLY B O 1
ATOM 7102 N N . ASN B 1 69 ? 35.062 -32.312 -22.547 1 92.12 69 ASN B N 1
ATOM 7103 C CA . ASN B 1 69 ? 35.438 -31.891 -21.203 1 92.12 69 ASN B CA 1
ATOM 7104 C C . ASN B 1 69 ? 35.812 -30.406 -21.172 1 92.12 69 ASN B C 1
ATOM 7106 O O . ASN B 1 69 ? 36.094 -29.859 -20.109 1 92.12 69 ASN B O 1
ATOM 7110 N N . ASN B 1 70 ? 35.781 -29.766 -22.328 1 94.12 70 ASN B N 1
ATOM 7111 C CA . ASN B 1 70 ? 36.188 -28.375 -22.391 1 94.12 70 ASN B CA 1
ATOM 7112 C C . ASN B 1 70 ? 35.062 -27.453 -21.953 1 94.12 70 ASN B C 1
ATOM 7114 O O . ASN B 1 70 ? 34.094 -27.219 -22.719 1 94.12 70 ASN B O 1
ATOM 7118 N N . LYS B 1 71 ? 35.156 -26.781 -20.891 1 91.81 71 LYS B N 1
ATOM 7119 C CA . LYS B 1 71 ? 34.125 -25.969 -20.266 1 91.81 71 LYS B CA 1
ATOM 7120 C C . LYS B 1 71 ? 33.938 -24.641 -20.984 1 91.81 71 LYS B C 1
ATOM 7122 O O . LYS B 1 71 ? 32.969 -23.906 -20.734 1 91.81 71 LYS B O 1
ATOM 7127 N N . ASN B 1 72 ? 34.875 -24.328 -21.922 1 90.88 72 ASN B N 1
ATOM 7128 C CA . ASN B 1 72 ? 34.75 -23.094 -22.703 1 90.88 72 ASN B CA 1
ATOM 7129 C C . ASN B 1 72 ? 33.844 -23.297 -23.922 1 90.88 72 ASN B C 1
ATOM 7131 O O . ASN B 1 72 ? 33.438 -22.312 -24.562 1 90.88 72 ASN B O 1
ATOM 7135 N N . GLU B 1 73 ? 33.531 -24.578 -24.125 1 94.81 73 GLU B N 1
ATOM 7136 C CA . GLU B 1 73 ? 32.594 -24.859 -25.203 1 94.81 73 GLU B CA 1
ATOM 7137 C C . GLU B 1 73 ? 31.141 -24.641 -24.766 1 94.81 73 GLU B C 1
ATOM 7139 O O . GLU B 1 73 ? 30.859 -24.609 -23.562 1 94.81 73 GLU B O 1
ATOM 7144 N N . LYS B 1 74 ? 30.422 -24.422 -25.766 1 95.75 74 LYS B N 1
ATOM 7145 C CA . LYS B 1 74 ? 29 -24.219 -25.5 1 95.75 74 LYS B CA 1
ATOM 7146 C C . LYS B 1 74 ? 28.391 -25.391 -24.75 1 95.75 74 LYS B C 1
ATOM 7148 O O . LYS B 1 74 ? 27.609 -25.219 -23.812 1 95.75 74 LYS B O 1
ATOM 7153 N N . PHE B 1 75 ? 28.672 -26.641 -25.219 1 97 75 PHE B N 1
ATOM 7154 C CA . PHE B 1 75 ? 28.234 -27.875 -24.562 1 97 75 PHE B CA 1
ATOM 7155 C C . PHE B 1 75 ? 29.438 -28.703 -24.125 1 97 75 PHE B C 1
ATOM 7157 O O . PHE B 1 75 ? 30.422 -28.797 -24.859 1 97 75 PHE B O 1
ATOM 7164 N N . PHE B 1 76 ? 29.328 -29.25 -22.953 1 97.69 76 PHE B N 1
ATOM 7165 C CA . PHE B 1 76 ? 30.359 -30.109 -22.406 1 97.69 76 PHE B CA 1
ATOM 7166 C C . PHE B 1 76 ? 29.781 -31.047 -21.344 1 97.69 76 PHE B C 1
ATOM 7168 O O . PHE B 1 76 ? 28.641 -30.859 -20.906 1 97.69 76 PHE B O 1
ATOM 7175 N N . GLY B 1 77 ? 30.531 -32.156 -21.016 1 97.38 77 GLY B N 1
ATOM 7176 C CA . GLY B 1 77 ? 30.125 -33.125 -19.984 1 97.38 77 GLY B CA 1
ATOM 7177 C C . GLY B 1 77 ? 29.781 -34.5 -20.531 1 97.38 77 GLY B C 1
ATOM 7178 O O . GLY B 1 77 ? 29.641 -34.656 -21.75 1 97.38 77 GLY B O 1
ATOM 7179 N N . LYS B 1 78 ? 29.656 -35.406 -19.594 1 96.62 78 LYS B N 1
ATOM 7180 C CA . LYS B 1 78 ? 29.328 -36.812 -19.906 1 96.62 78 LYS B CA 1
ATOM 7181 C C . LYS B 1 78 ? 28.172 -37.281 -19.031 1 96.62 78 LYS B C 1
ATOM 7183 O O . LYS B 1 78 ? 27.984 -36.844 -17.906 1 96.62 78 LYS B O 1
ATOM 7188 N N . ALA B 1 79 ? 27.438 -38.25 -19.656 1 97.69 79 ALA B N 1
ATOM 7189 C CA . ALA B 1 79 ? 26.297 -38.75 -18.891 1 97.69 79 ALA B CA 1
ATOM 7190 C C . ALA B 1 79 ? 25.922 -40.156 -19.359 1 97.69 79 ALA B C 1
ATOM 7192 O O . ALA B 1 79 ? 26.047 -40.5 -20.531 1 97.69 79 ALA B O 1
ATOM 7193 N N . ASP B 1 80 ? 25.609 -40.969 -18.391 1 98 80 ASP B N 1
ATOM 7194 C CA . ASP B 1 80 ? 24.781 -42.156 -18.688 1 98 80 ASP B CA 1
ATOM 7195 C C . ASP B 1 80 ? 23.312 -41.781 -18.781 1 98 80 ASP B C 1
ATOM 7197 O O . ASP B 1 80 ? 22.672 -41.5 -17.766 1 98 80 ASP B O 1
ATOM 7201 N N . ALA B 1 81 ? 22.812 -41.75 -20.031 1 97.38 81 ALA B N 1
ATOM 7202 C CA . ALA B 1 81 ? 21.469 -41.25 -20.266 1 97.38 81 ALA B CA 1
ATOM 7203 C C . ALA B 1 81 ? 20.469 -42.375 -20.469 1 97.38 81 ALA B C 1
ATOM 7205 O O . ALA B 1 81 ? 20.719 -43.312 -21.219 1 97.38 81 ALA B O 1
ATOM 7206 N N . PHE B 1 82 ? 19.391 -42.375 -19.75 1 97.88 82 PHE B N 1
ATOM 7207 C CA . PHE B 1 82 ? 18.25 -43.25 -19.906 1 97.88 82 PHE B CA 1
ATOM 7208 C C . PHE B 1 82 ? 17 -42.469 -20.297 1 97.88 82 PHE B C 1
ATOM 7210 O O . PHE B 1 82 ? 16.469 -41.688 -19.484 1 97.88 82 PHE B O 1
ATOM 7217 N N . PHE B 1 83 ? 16.578 -42.625 -21.5 1 96.12 83 PHE B N 1
ATOM 7218 C CA . PHE B 1 83 ? 15.375 -42 -22 1 96.12 83 PHE B CA 1
ATOM 7219 C C . PHE B 1 83 ? 14.172 -42.938 -21.859 1 96.12 83 PHE B C 1
ATOM 7221 O O . PHE B 1 83 ? 14.336 -44.125 -21.75 1 96.12 83 PHE B O 1
ATOM 7228 N N . SER B 1 84 ? 12.938 -42.375 -21.734 1 95.75 84 SER B N 1
ATOM 7229 C CA . SER B 1 84 ? 11.68 -43.125 -21.734 1 95.75 84 SER B CA 1
ATOM 7230 C C . SER B 1 84 ? 11.68 -44.219 -20.688 1 95.75 84 SER B C 1
ATOM 7232 O O . SER B 1 84 ? 11.375 -45.375 -20.984 1 95.75 84 SER B O 1
ATOM 7234 N N . VAL B 1 85 ? 12.141 -43.906 -19.578 1 98.25 85 VAL B N 1
ATOM 7235 C CA . VAL B 1 85 ? 12.062 -44.875 -18.469 1 98.25 85 VAL B CA 1
ATOM 7236 C C . VAL B 1 85 ? 10.633 -44.906 -17.938 1 98.25 85 VAL B C 1
ATOM 7238 O O . VAL B 1 85 ? 10.125 -43.938 -17.406 1 98.25 85 VAL B O 1
ATOM 7241 N N . PRO B 1 86 ? 9.953 -46.031 -18.062 1 97.94 86 PRO B N 1
ATOM 7242 C CA . PRO B 1 86 ? 8.586 -46.094 -17.547 1 97.94 86 PRO B CA 1
ATOM 7243 C C . PRO B 1 86 ? 8.531 -46.125 -16.016 1 97.94 86 PRO B C 1
ATOM 7245 O O . PRO B 1 86 ? 9.328 -46.812 -15.383 1 97.94 86 PRO B O 1
ATOM 7248 N N . PHE B 1 87 ? 7.652 -45.469 -15.391 1 98.06 87 PHE B N 1
ATOM 7249 C CA . PHE B 1 87 ? 7.555 -45.469 -13.938 1 98.06 87 PHE B CA 1
ATOM 7250 C C . PHE B 1 87 ? 6.164 -45.906 -13.484 1 98.06 87 PHE B C 1
ATOM 7252 O O . PHE B 1 87 ? 5.945 -46.156 -12.305 1 98.06 87 PHE B O 1
ATOM 7259 N N . VAL B 1 88 ? 5.188 -45.969 -14.414 1 98.19 88 VAL B N 1
ATOM 7260 C CA . VAL B 1 88 ? 3.828 -46.438 -14.156 1 98.19 88 VAL B CA 1
ATOM 7261 C C . VAL B 1 88 ? 3.355 -47.312 -15.32 1 98.19 88 VAL B C 1
ATOM 7263 O O . VAL B 1 88 ? 3.988 -47.344 -16.375 1 98.19 88 VAL B O 1
ATOM 7266 N N . HIS B 1 89 ? 2.225 -48.031 -15.094 1 97.25 89 HIS B N 1
ATOM 7267 C CA . HIS B 1 89 ? 1.559 -48.719 -16.203 1 97.25 89 HIS B CA 1
ATOM 7268 C C . HIS B 1 89 ? 0.989 -47.719 -17.203 1 97.25 89 HIS B C 1
ATOM 7270 O O . HIS B 1 89 ? 0.552 -46.625 -16.812 1 97.25 89 HIS B O 1
ATOM 7276 N N . PRO B 1 90 ? 1.073 -48.125 -18.531 1 96.44 90 PRO B N 1
ATOM 7277 C CA . PRO B 1 90 ? 0.453 -47.219 -19.484 1 96.44 90 PRO B CA 1
ATOM 7278 C C . PRO B 1 90 ? -0.998 -46.875 -19.141 1 96.44 90 PRO B C 1
ATOM 7280 O O . PRO B 1 90 ? -1.772 -47.781 -18.797 1 96.44 90 PRO B O 1
ATOM 7283 N N . PRO B 1 91 ? -1.321 -45.625 -19.125 1 95.81 91 PRO B N 1
ATOM 7284 C CA . PRO B 1 91 ? -2.691 -45.25 -18.781 1 95.81 91 PRO B CA 1
ATOM 7285 C C . PRO B 1 91 ? -3.662 -45.406 -19.953 1 95.81 91 PRO B C 1
ATOM 7287 O O . PRO B 1 91 ? -4.297 -44.438 -20.391 1 95.81 91 PRO B O 1
ATOM 7290 N N . ILE B 1 92 ? -3.799 -46.625 -20.469 1 94.31 92 ILE B N 1
ATOM 7291 C CA . ILE B 1 92 ? -4.664 -47 -21.578 1 94.31 92 ILE B CA 1
ATOM 7292 C C . ILE B 1 92 ? -5.621 -48.094 -21.141 1 94.31 92 ILE B C 1
ATOM 7294 O O . ILE B 1 92 ? -5.48 -48.656 -20.047 1 94.31 92 ILE B O 1
ATOM 7298 N N . GLY B 1 93 ? -6.637 -48.375 -21.938 1 92.06 93 GLY B N 1
ATOM 7299 C CA . GLY B 1 93 ? -7.605 -49.406 -21.594 1 92.06 93 GLY B CA 1
ATOM 7300 C C . GLY B 1 93 ? -8.352 -49.125 -20.312 1 92.06 93 GLY B C 1
ATOM 7301 O O . GLY B 1 93 ? -8.891 -48.062 -20.125 1 92.06 93 GLY B O 1
ATOM 7302 N N . ASP B 1 94 ? -8.297 -50.125 -19.406 1 90.44 94 ASP B N 1
ATOM 7303 C CA . ASP B 1 94 ? -9.031 -50.031 -18.141 1 90.44 94 ASP B CA 1
ATOM 7304 C C . ASP B 1 94 ? -8.43 -48.938 -17.25 1 90.44 94 ASP B C 1
ATOM 7306 O O . ASP B 1 94 ? -9.086 -48.469 -16.328 1 90.44 94 ASP B O 1
ATOM 7310 N N . LEU B 1 95 ? -7.242 -48.5 -17.609 1 94.75 95 LEU B N 1
ATOM 7311 C CA . LEU B 1 95 ? -6.551 -47.531 -16.781 1 94.75 95 LEU B CA 1
ATOM 7312 C C . LEU B 1 95 ? -6.672 -46.125 -17.375 1 94.75 95 LEU B C 1
ATOM 7314 O O . LEU B 1 95 ? -6.207 -45.156 -16.766 1 94.75 95 LEU B O 1
ATOM 7318 N N . ARG B 1 96 ? -7.371 -46.062 -18.578 1 95.25 96 ARG B N 1
ATOM 7319 C CA . ARG B 1 96 ? -7.547 -44.75 -19.219 1 95.25 96 ARG B CA 1
ATOM 7320 C C . ARG B 1 96 ? -8.305 -43.781 -18.312 1 95.25 96 ARG B C 1
ATOM 7322 O O . ARG B 1 96 ? -9.383 -44.125 -17.797 1 95.25 96 ARG B O 1
ATOM 7329 N N . LEU B 1 97 ? -7.754 -42.656 -17.984 1 95.75 97 LEU B N 1
ATOM 7330 C CA . LEU B 1 97 ? -8.328 -41.531 -17.25 1 95.75 97 LEU B CA 1
ATOM 7331 C C . LEU B 1 97 ? -8.438 -41.844 -15.766 1 95.75 97 LEU B C 1
ATOM 7333 O O . LEU B 1 97 ? -9.117 -41.156 -15.016 1 95.75 97 LEU B O 1
ATOM 7337 N N . LYS B 1 98 ? -7.773 -42.844 -15.281 1 94.75 98 LYS B N 1
ATOM 7338 C CA . LYS B 1 98 ? -7.699 -43.188 -13.859 1 94.75 98 LYS B CA 1
ATOM 7339 C C . LYS B 1 98 ? -6.367 -42.719 -13.266 1 94.75 98 LYS B C 1
ATOM 7341 O O . LYS B 1 98 ? -5.484 -42.25 -13.984 1 94.75 98 LYS B O 1
ATOM 7346 N N . HIS B 1 99 ? -6.301 -42.844 -11.938 1 95.38 99 HIS B N 1
ATOM 7347 C CA . HIS B 1 99 ? -5 -42.594 -11.312 1 95.38 99 HIS B CA 1
ATOM 7348 C C . HIS B 1 99 ? -3.963 -43.594 -11.836 1 95.38 99 HIS B C 1
ATOM 7350 O O . HIS B 1 99 ? -4.27 -44.75 -12.062 1 95.38 99 HIS B O 1
ATOM 7356 N N . SER B 1 100 ? -2.771 -43.094 -12.062 1 96.81 100 SER B N 1
ATOM 7357 C CA . SER B 1 100 ? -1.711 -43.969 -12.547 1 96.81 100 SER B CA 1
ATOM 7358 C C . SER B 1 100 ? -1.32 -45 -11.484 1 96.81 100 SER B C 1
ATOM 7360 O O . SER B 1 100 ? -1.494 -44.75 -10.289 1 96.81 100 SER B O 1
ATOM 7362 N N . ILE B 1 101 ? -0.809 -46.125 -11.953 1 96.5 101 ILE B N 1
ATOM 7363 C CA . ILE B 1 101 ? -0.418 -47.219 -11.086 1 96.5 101 ILE B CA 1
ATOM 7364 C C . ILE B 1 101 ? 1.069 -47.531 -11.266 1 96.5 101 ILE B C 1
ATOM 7366 O O . ILE B 1 101 ? 1.522 -47.812 -12.383 1 96.5 101 ILE B O 1
ATOM 7370 N N . PRO B 1 102 ? 1.834 -47.5 -10.227 1 97.12 102 PRO B N 1
ATOM 7371 C CA . PRO B 1 102 ? 3.273 -47.75 -10.336 1 97.12 102 PRO B CA 1
ATOM 7372 C C . PRO B 1 102 ? 3.592 -49.125 -10.883 1 97.12 102 PRO B C 1
ATOM 7374 O O . PRO B 1 102 ? 2.826 -50.094 -10.672 1 97.12 102 PRO B O 1
ATOM 7377 N N . ILE B 1 103 ? 4.691 -49.25 -11.539 1 97.12 103 ILE B N 1
ATOM 7378 C CA . ILE B 1 103 ? 5.156 -50.562 -12.016 1 97.12 103 ILE B CA 1
ATOM 7379 C C . ILE B 1 103 ? 5.98 -51.25 -10.93 1 97.12 103 ILE B C 1
ATOM 7381 O O . ILE B 1 103 ? 6.523 -50.562 -10.039 1 97.12 103 ILE B O 1
ATOM 7385 N N . ASN B 1 104 ? 6.055 -52.594 -11.023 1 94.19 104 ASN B N 1
ATOM 7386 C CA . ASN B 1 104 ? 6.941 -53.344 -10.156 1 94.19 104 ASN B CA 1
ATOM 7387 C C . ASN B 1 104 ? 8.008 -54.094 -10.961 1 94.19 104 ASN B C 1
ATOM 7389 O O . ASN B 1 104 ? 8.875 -54.75 -10.391 1 94.19 104 ASN B O 1
ATOM 7393 N N . LYS B 1 105 ? 7.941 -54 -12.234 1 96.62 105 LYS B N 1
ATOM 7394 C CA . LYS B 1 105 ? 8.922 -54.469 -13.203 1 96.62 105 LYS B CA 1
ATOM 7395 C C . LYS B 1 105 ? 8.852 -53.688 -14.508 1 96.62 105 LYS B C 1
ATOM 7397 O O . LYS B 1 105 ? 7.789 -53.188 -14.867 1 96.62 105 LYS B O 1
ATOM 7402 N N . PHE B 1 106 ? 9.898 -53.625 -15.203 1 97.31 106 PHE B N 1
ATOM 7403 C CA . PHE B 1 106 ? 9.852 -52.969 -16.5 1 97.31 106 PHE B CA 1
ATOM 7404 C C . PHE B 1 106 ? 8.961 -53.75 -17.469 1 97.31 106 PHE B C 1
ATOM 7406 O O . PHE B 1 106 ? 8.945 -55 -17.438 1 97.31 106 PHE B O 1
ATOM 7413 N N . PRO B 1 107 ? 8.203 -53.062 -18.266 1 95.19 107 PRO B N 1
ATOM 7414 C CA . PRO B 1 107 ? 7.348 -53.75 -19.234 1 95.19 107 PRO B CA 1
ATOM 7415 C C . PRO B 1 107 ? 8.125 -54.688 -20.141 1 95.19 107 PRO B C 1
ATOM 7417 O O . PRO B 1 107 ? 7.605 -55.719 -20.562 1 95.19 107 PRO B O 1
ATOM 7420 N N . ASN B 1 108 ? 9.359 -54.312 -20.469 1 94.5 108 ASN B N 1
ATOM 7421 C CA . ASN B 1 108 ? 10.266 -55.125 -21.266 1 94.5 108 ASN B CA 1
ATOM 7422 C C . ASN B 1 108 ? 11.547 -55.438 -20.5 1 94.5 108 ASN B C 1
ATOM 7424 O O . ASN B 1 108 ? 11.922 -54.719 -19.578 1 94.5 108 ASN B O 1
ATOM 7428 N N . ASN B 1 109 ? 12.125 -56.5 -20.844 1 94.38 109 ASN B N 1
ATOM 7429 C CA . ASN B 1 109 ? 13.414 -56.906 -20.266 1 94.38 109 ASN B CA 1
ATOM 7430 C C . ASN B 1 109 ? 14.359 -57.438 -21.344 1 94.38 109 ASN B C 1
ATOM 7432 O O . ASN B 1 109 ? 14.219 -58.562 -21.781 1 94.38 109 ASN B O 1
ATOM 7436 N N . PRO B 1 110 ? 15.328 -56.781 -21.812 1 96 110 PRO B N 1
ATOM 7437 C CA . PRO B 1 110 ? 15.688 -55.469 -21.266 1 96 110 PRO B CA 1
ATOM 7438 C C . PRO B 1 110 ? 14.766 -54.344 -21.734 1 96 110 PRO B C 1
ATOM 7440 O O . PRO B 1 110 ? 14.203 -54.438 -22.828 1 96 110 PRO B O 1
ATOM 7443 N N . GLN B 1 111 ? 14.578 -53.406 -20.844 1 97 111 GLN B N 1
ATOM 7444 C CA . GLN B 1 111 ? 13.93 -52.156 -21.219 1 97 111 GLN B CA 1
ATOM 7445 C C . GLN B 1 111 ? 14.883 -51.25 -22.016 1 97 111 GLN B C 1
ATOM 7447 O O . GLN B 1 111 ? 15.922 -50.844 -21.516 1 97 111 GLN B O 1
ATOM 7452 N N . ILE B 1 112 ? 14.602 -50.906 -23.297 1 95.88 112 ILE B N 1
ATOM 7453 C CA . ILE B 1 112 ? 15.43 -50.062 -24.125 1 95.88 112 ILE B CA 1
ATOM 7454 C C . ILE B 1 112 ? 15.086 -48.594 -23.859 1 95.88 112 ILE B C 1
ATOM 7456 O O . ILE B 1 112 ? 13.969 -48.156 -24.141 1 95.88 112 ILE B O 1
ATOM 7460 N N . ALA B 1 113 ? 15.969 -47.875 -23.297 1 96.62 113 ALA B N 1
ATOM 7461 C CA . ALA B 1 113 ? 15.773 -46.5 -22.875 1 96.62 113 ALA B CA 1
ATOM 7462 C C . ALA B 1 113 ? 16.734 -45.562 -23.609 1 96.62 113 ALA B C 1
ATOM 7464 O O . ALA B 1 113 ? 17.453 -44.781 -22.984 1 96.62 113 ALA B O 1
ATOM 7465 N N . GLN B 1 114 ? 16.641 -45.469 -24.953 1 95.19 114 GLN B N 1
ATOM 7466 C CA . GLN B 1 114 ? 17.656 -44.781 -25.734 1 95.19 114 GLN B CA 1
ATOM 7467 C C . GLN B 1 114 ? 17.031 -43.688 -26.609 1 95.19 114 GLN B C 1
ATOM 7469 O O . GLN B 1 114 ? 17.734 -42.938 -27.266 1 95.19 114 GLN B O 1
ATOM 7474 N N . ILE B 1 115 ? 15.727 -43.625 -26.594 1 92.06 115 ILE B N 1
ATOM 7475 C CA . ILE B 1 115 ? 15.031 -42.625 -27.422 1 92.06 115 ILE B CA 1
ATOM 7476 C C . ILE B 1 115 ? 14 -41.875 -26.562 1 92.06 115 ILE B C 1
ATOM 7478 O O . ILE B 1 115 ? 13.445 -42.438 -25.625 1 92.06 115 ILE B O 1
ATOM 7482 N N . GLN B 1 116 ? 13.766 -40.625 -26.938 1 92.5 116 GLN B N 1
ATOM 7483 C CA . GLN B 1 116 ? 12.766 -39.844 -26.25 1 92.5 116 GLN B CA 1
ATOM 7484 C C . GLN B 1 116 ? 11.391 -40.469 -26.312 1 92.5 116 GLN B C 1
ATOM 7486 O O . GLN B 1 116 ? 11.062 -41.156 -27.281 1 92.5 116 GLN B O 1
ATOM 7491 N N . PRO B 1 117 ? 10.555 -40.312 -25.312 1 92.44 117 PRO B N 1
ATOM 7492 C CA . PRO B 1 117 ? 9.211 -40.875 -25.328 1 92.44 117 PRO B CA 1
ATOM 7493 C C . PRO B 1 117 ? 8.234 -40.094 -26.188 1 92.44 117 PRO B C 1
ATOM 7495 O O . PRO B 1 117 ? 8.523 -38.969 -26.562 1 92.44 117 PRO B O 1
ATOM 7498 N N . PRO B 1 118 ? 7.133 -40.719 -26.531 1 90.31 118 PRO B N 1
ATOM 7499 C CA . PRO B 1 118 ? 6.07 -39.938 -27.156 1 90.31 118 PRO B CA 1
ATOM 7500 C C . PRO B 1 118 ? 5.516 -38.844 -26.25 1 90.31 118 PRO B C 1
ATOM 7502 O O . PRO B 1 118 ? 5.52 -38.969 -25.031 1 90.31 118 PRO B O 1
ATOM 7505 N N . MET B 1 119 ? 5.059 -37.812 -26.859 1 90.12 119 MET B N 1
ATOM 7506 C CA . MET B 1 119 ? 4.418 -36.75 -26.109 1 90.12 119 MET B CA 1
ATOM 7507 C C . MET B 1 119 ? 3.021 -37.156 -25.656 1 90.12 119 MET B C 1
ATOM 7509 O O . MET B 1 119 ? 2.344 -37.938 -26.344 1 90.12 119 MET B O 1
ATOM 7513 N N . CYS B 1 120 ? 2.637 -36.656 -24.516 1 91.62 120 CYS B N 1
ATOM 7514 C CA . CYS B 1 120 ? 1.242 -36.844 -24.125 1 91.62 120 CYS B CA 1
ATOM 7515 C C . CYS B 1 120 ? 0.314 -36.062 -25.047 1 91.62 120 CYS B C 1
ATOM 7517 O O . CYS B 1 120 ? 0.708 -35.031 -25.609 1 91.62 120 CYS B O 1
ATOM 7519 N N . PRO B 1 121 ? -0.9 -36.562 -25.25 1 87.31 121 PRO B N 1
ATOM 7520 C CA . PRO B 1 121 ? -1.85 -35.812 -26.078 1 87.31 121 PRO B CA 1
ATOM 7521 C C . PRO B 1 121 ? -2.008 -34.344 -25.641 1 87.31 121 PRO B C 1
ATOM 7523 O O . PRO B 1 121 ? -2.248 -34.094 -24.453 1 87.31 121 PRO B O 1
ATOM 7526 N N . GLN B 1 122 ? -1.828 -33.375 -26.562 1 83.5 122 GLN B N 1
ATOM 7527 C CA . GLN B 1 122 ? -1.831 -31.938 -26.266 1 83.5 122 GLN B CA 1
ATOM 7528 C C . GLN B 1 122 ? -2.213 -31.109 -27.484 1 83.5 122 GLN B C 1
ATOM 7530 O O . GLN B 1 122 ? -2.348 -31.656 -28.578 1 83.5 122 GLN B O 1
ATOM 7535 N N . THR B 1 123 ? -2.508 -29.766 -27.266 1 64.06 123 THR B N 1
ATOM 7536 C CA . THR B 1 123 ? -2.975 -28.844 -28.281 1 64.06 123 THR B CA 1
ATOM 7537 C C . THR B 1 123 ? -1.821 -28.391 -29.172 1 64.06 123 THR B C 1
ATOM 7539 O O . THR B 1 123 ? -2.037 -27.969 -30.312 1 64.06 123 THR B O 1
ATOM 7542 N N . LEU B 1 124 ? -0.636 -28.172 -28.703 1 56.75 124 LEU B N 1
ATOM 7543 C CA . LEU B 1 124 ? 0.457 -27.422 -29.312 1 56.75 124 LEU B CA 1
ATOM 7544 C C . LEU B 1 124 ? 0.917 -28.094 -30.609 1 56.75 124 LEU B C 1
ATOM 7546 O O . LEU B 1 124 ? 1.871 -27.625 -31.234 1 56.75 124 LEU B O 1
ATOM 7550 N N . LYS B 1 125 ? 0.182 -28.938 -31.203 1 50.09 125 LYS B N 1
ATOM 7551 C CA . LYS B 1 125 ? 0.959 -29.375 -32.344 1 50.09 125 LYS B CA 1
ATOM 7552 C C . LYS B 1 125 ? 0.919 -28.328 -33.469 1 50.09 125 LYS B C 1
ATOM 7554 O O . LYS B 1 125 ? -0.137 -27.75 -33.75 1 50.09 125 LYS B O 1
ATOM 7559 N N . LYS B 1 126 ? 1.97 -27.719 -33.812 1 45.28 126 LYS B N 1
ATOM 7560 C CA . LYS B 1 126 ? 1.887 -27.109 -35.156 1 45.28 126 LYS B CA 1
ATOM 7561 C C . LYS B 1 126 ? 1.126 -28.016 -36.125 1 45.28 126 LYS B C 1
ATOM 7563 O O . LYS B 1 126 ? 1.089 -29.234 -35.938 1 45.28 126 LYS B O 1
ATOM 7568 N N . ASP B 1 127 ? 0.489 -27.469 -37.094 1 38.88 127 ASP B N 1
ATOM 7569 C CA . ASP B 1 127 ? -0.404 -27.938 -38.156 1 38.88 127 ASP B CA 1
ATOM 7570 C C . ASP B 1 127 ? -0.078 -29.375 -38.562 1 38.88 127 ASP B C 1
ATOM 7572 O O . ASP B 1 127 ? -0.912 -30.062 -39.156 1 38.88 127 ASP B O 1
ATOM 7576 N N . ASN B 1 128 ? 1.203 -29.672 -38.719 1 33.75 128 ASN B N 1
ATOM 7577 C CA . ASN B 1 128 ? 1.468 -30.891 -39.469 1 33.75 128 ASN B CA 1
ATOM 7578 C C . ASN B 1 128 ? 1.619 -32.094 -38.562 1 33.75 128 ASN B C 1
ATOM 7580 O O . ASN B 1 128 ? 2.096 -33.156 -39 1 33.75 128 ASN B O 1
ATOM 7584 N N . LEU B 1 129 ? 1.633 -31.938 -37.281 1 35.84 129 LEU B N 1
ATOM 7585 C CA . LEU B 1 129 ? 1.859 -33.219 -36.625 1 35.84 129 LEU B CA 1
ATOM 7586 C C . LEU B 1 129 ? 0.541 -33.938 -36.375 1 35.84 129 LEU B C 1
ATOM 7588 O O . LEU B 1 129 ? -0.378 -33.375 -35.781 1 35.84 129 LEU B O 1
ATOM 7592 N N . THR B 1 130 ? 0.145 -34.812 -37.219 1 39.09 130 THR B N 1
ATOM 7593 C CA . THR B 1 130 ? -0.902 -35.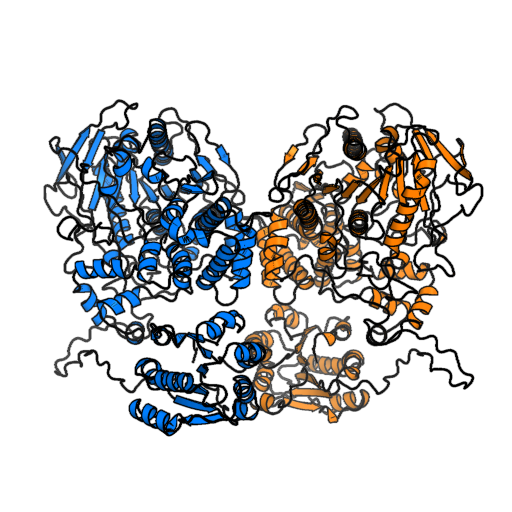812 -36.938 1 39.09 130 THR B CA 1
ATOM 7594 C C . THR B 1 130 ? -0.64 -36.531 -35.656 1 39.09 130 THR B C 1
ATOM 7596 O O . THR B 1 130 ? 0.497 -36.594 -35.188 1 39.09 130 THR B O 1
ATOM 7599 N N . ILE B 1 131 ? -1.627 -36.875 -34.75 1 44.47 131 ILE B N 1
ATOM 7600 C CA . ILE B 1 131 ? -1.535 -37.781 -33.594 1 44.47 131 ILE B CA 1
ATOM 7601 C C . ILE B 1 131 ? -0.471 -38.844 -33.844 1 44.47 131 ILE B C 1
ATOM 7603 O O . ILE B 1 131 ? 0.272 -39.219 -32.938 1 44.47 131 ILE B O 1
ATOM 7607 N N . SER B 1 132 ? -0.458 -39.375 -35.062 1 43.94 132 SER B N 1
ATOM 7608 C CA . SER B 1 132 ? 0.37 -40.531 -35.406 1 43.94 132 SER B CA 1
ATOM 7609 C C . SER B 1 132 ? 1.853 -40.219 -35.25 1 43.94 132 SER B C 1
ATOM 7611 O O . SER B 1 132 ? 2.666 -41.125 -35.062 1 43.94 132 SER B O 1
ATOM 7613 N N . GLU B 1 133 ? 2.254 -38.938 -35.438 1 50.81 133 GLU B N 1
ATOM 7614 C CA . GLU B 1 133 ? 3.697 -38.781 -35.625 1 50.81 133 GLU B CA 1
ATOM 7615 C C . GLU B 1 133 ? 4.383 -38.438 -34.312 1 50.81 133 GLU B C 1
ATOM 7617 O O . GLU B 1 133 ? 5.613 -38.375 -34.219 1 50.81 133 GLU B O 1
ATOM 7622 N N . GLY B 1 134 ? 3.605 -38.406 -33 1 71.12 134 GLY B N 1
ATOM 7623 C CA . GLY B 1 134 ? 4.504 -38.188 -31.875 1 71.12 134 GLY B CA 1
ATOM 7624 C C . GLY B 1 134 ? 3.779 -38.062 -30.547 1 71.12 134 GLY B C 1
ATOM 7625 O O . GLY B 1 134 ? 4.414 -37.938 -29.5 1 71.12 134 GLY B O 1
ATOM 7626 N N . GLU B 1 135 ? 2.451 -38.281 -30.625 1 83.44 135 GLU B N 1
ATOM 7627 C CA . GLU B 1 135 ? 1.694 -38.25 -29.375 1 83.44 135 GLU B CA 1
ATOM 7628 C C . GLU B 1 135 ? 1.082 -39.625 -29.078 1 83.44 135 GLU B C 1
ATOM 7630 O O . GLU B 1 135 ? 0.682 -40.344 -30 1 83.44 135 GLU B O 1
ATOM 7635 N N . SER B 1 136 ? 1.05 -39.969 -27.828 1 88.44 136 SER B N 1
ATOM 7636 C CA . SER B 1 136 ? 0.481 -41.219 -27.375 1 88.44 136 SER B CA 1
ATOM 7637 C C . SER B 1 136 ? -0.103 -41.094 -25.969 1 88.44 136 SER B C 1
ATOM 7639 O O . SER B 1 136 ? 0.399 -40.312 -25.156 1 88.44 136 SER B O 1
ATOM 7641 N N . GLU B 1 137 ? -1.183 -41.875 -25.75 1 92.94 137 GLU B N 1
ATOM 7642 C CA . GLU B 1 137 ? -1.679 -41.938 -24.375 1 92.94 137 GLU B CA 1
ATOM 7643 C C . GLU B 1 137 ? -0.715 -42.688 -23.469 1 92.94 137 GLU B C 1
ATOM 7645 O O . GLU B 1 137 ? -0.716 -42.5 -22.25 1 92.94 137 GLU B O 1
ATOM 7650 N N . ASP B 1 138 ? -0.002 -43.594 -24.125 1 94.38 138 ASP B N 1
ATOM 7651 C CA . ASP B 1 138 ? 1.101 -44.219 -23.391 1 94.38 138 ASP B CA 1
ATOM 7652 C C . ASP B 1 138 ? 2.322 -43.281 -23.375 1 94.38 138 ASP B C 1
ATOM 7654 O O . ASP B 1 138 ? 3.291 -43.531 -24.094 1 94.38 138 ASP B O 1
ATOM 7658 N N . CYS B 1 139 ? 2.32 -42.312 -22.531 1 94.81 139 CYS B N 1
ATOM 7659 C CA . CYS B 1 139 ? 3.305 -41.25 -22.609 1 94.81 139 CYS B CA 1
ATOM 7660 C C . CYS B 1 139 ? 3.93 -41 -21.234 1 94.81 139 CYS B C 1
ATOM 7662 O O . CYS B 1 139 ? 4.672 -40.031 -21.062 1 94.81 139 CYS B O 1
ATOM 7664 N N . LEU B 1 140 ? 3.688 -41.781 -20.203 1 97.75 140 LEU B N 1
ATOM 7665 C CA . LEU B 1 140 ? 4.172 -41.531 -18.844 1 97.75 140 LEU B CA 1
ATOM 7666 C C . LEU B 1 140 ? 5.555 -42.125 -18.641 1 97.75 140 LEU B C 1
ATOM 7668 O O . LEU B 1 140 ? 5.68 -43.25 -18.172 1 97.75 140 LEU B O 1
ATOM 7672 N N . TYR B 1 141 ? 6.539 -41.312 -18.938 1 97.81 141 TYR B N 1
ATOM 7673 C CA . TYR B 1 141 ? 7.941 -41.719 -18.844 1 97.81 141 TYR B CA 1
ATOM 7674 C C . TYR B 1 141 ? 8.773 -40.625 -18.203 1 97.81 141 TYR B C 1
ATOM 7676 O O . TYR B 1 141 ? 8.344 -39.469 -18.141 1 97.81 141 TYR B O 1
ATOM 7684 N N . ILE B 1 142 ? 9.984 -40.969 -17.656 1 98.38 142 ILE B N 1
ATOM 7685 C CA . ILE B 1 142 ? 10.969 -40 -17.188 1 98.38 142 ILE B CA 1
ATOM 7686 C C . ILE B 1 142 ? 12.289 -40.219 -17.922 1 98.38 142 ILE B C 1
ATOM 7688 O O . ILE B 1 142 ? 12.539 -41.312 -18.469 1 98.38 142 ILE B O 1
ATOM 7692 N N . ASN B 1 143 ? 13.047 -39.188 -18.062 1 98.25 143 ASN B N 1
ATOM 7693 C CA . ASN B 1 143 ? 14.438 -39.25 -18.484 1 98.25 143 ASN B CA 1
ATOM 7694 C C . ASN B 1 143 ? 15.391 -39.125 -17.297 1 98.25 143 ASN B C 1
ATOM 7696 O O . ASN B 1 143 ? 15.156 -38.312 -16.391 1 98.25 143 ASN B O 1
ATOM 7700 N N . ILE B 1 144 ? 16.469 -39.938 -17.281 1 98.69 144 ILE B N 1
ATOM 7701 C CA . ILE B 1 144 ? 17.453 -39.906 -16.219 1 98.69 144 ILE B CA 1
ATOM 7702 C C . ILE B 1 144 ? 18.844 -39.688 -16.812 1 98.69 144 ILE B C 1
ATOM 7704 O O . ILE B 1 144 ? 19.281 -40.438 -17.688 1 98.69 144 ILE B O 1
ATOM 7708 N N . PHE B 1 145 ? 19.531 -38.656 -16.406 1 98.56 145 PHE B N 1
ATOM 7709 C CA . PHE B 1 145 ? 20.922 -38.406 -16.781 1 98.56 145 PHE B CA 1
ATOM 7710 C C . PHE B 1 145 ? 21.844 -38.5 -15.578 1 98.56 145 PHE B C 1
ATOM 7712 O O . PHE B 1 145 ? 21.781 -37.688 -14.656 1 98.56 145 PHE B O 1
ATOM 7719 N N . SER B 1 146 ? 22.688 -39.531 -15.578 1 98.69 146 SER B N 1
ATOM 7720 C CA . SER B 1 146 ? 23.609 -39.781 -14.469 1 98.69 146 SER B CA 1
ATOM 7721 C C . SER B 1 146 ? 25.062 -39.531 -14.883 1 98.69 146 SER B C 1
ATOM 7723 O O . SER B 1 146 ? 25.469 -39.906 -15.984 1 98.69 146 SER B O 1
ATOM 7725 N N . PRO B 1 147 ? 25.812 -38.906 -13.922 1 98.12 147 PRO B N 1
ATOM 7726 C CA . PRO B 1 147 ? 27.25 -38.781 -14.234 1 98.12 147 PRO B CA 1
ATOM 7727 C C . PRO B 1 147 ? 27.938 -40.156 -14.375 1 98.12 147 PRO B C 1
ATOM 7729 O O . PRO B 1 147 ? 28.766 -40.344 -15.266 1 98.12 147 PRO B O 1
ATOM 7732 N N . ASN B 1 148 ? 27.609 -41.062 -13.508 1 97.25 148 ASN B N 1
ATOM 7733 C CA . ASN B 1 148 ? 28.156 -42.406 -13.453 1 97.25 148 ASN B CA 1
ATOM 7734 C C . ASN B 1 148 ? 27.266 -43.344 -12.656 1 97.25 148 ASN B C 1
ATOM 7736 O O . ASN B 1 148 ? 27.203 -43.25 -11.422 1 97.25 148 ASN B O 1
ATOM 7740 N N . VAL B 1 149 ? 26.656 -44.312 -13.336 1 96.88 149 VAL B N 1
ATOM 7741 C CA . VAL B 1 149 ? 25.688 -45.188 -12.664 1 96.88 149 VAL B CA 1
ATOM 7742 C C . VAL B 1 149 ? 26.438 -46.188 -11.766 1 96.88 149 VAL B C 1
ATOM 7744 O O . VAL B 1 149 ? 25.844 -46.781 -10.875 1 96.88 149 VAL B O 1
ATOM 7747 N N . LYS B 1 150 ? 27.719 -46.344 -11.953 1 93.81 150 LYS B N 1
ATOM 7748 C CA . LYS B 1 150 ? 28.484 -47.312 -11.195 1 93.81 150 LYS B CA 1
ATOM 7749 C C . LYS B 1 150 ? 29.172 -46.656 -10 1 93.81 150 LYS B C 1
ATOM 7751 O O . LYS B 1 150 ? 29.953 -47.312 -9.289 1 93.81 150 LYS B O 1
ATOM 7756 N N . THR B 1 151 ? 28.797 -45.469 -9.789 1 93.75 151 THR B N 1
ATOM 7757 C CA . THR B 1 151 ? 29.453 -44.719 -8.719 1 93.75 151 THR B CA 1
ATOM 7758 C C . THR B 1 151 ? 29.203 -45.375 -7.367 1 93.75 151 THR B C 1
ATOM 7760 O O . THR B 1 151 ? 28.172 -46 -7.16 1 93.75 151 THR B O 1
ATOM 7763 N N . THR B 1 152 ? 30.156 -45.25 -6.441 1 92.94 152 THR B N 1
ATOM 7764 C CA . THR B 1 152 ? 29.984 -45.688 -5.062 1 92.94 152 THR B CA 1
ATOM 7765 C C . THR B 1 152 ? 29.5 -44.531 -4.184 1 92.94 152 THR B C 1
ATOM 7767 O O . THR B 1 152 ? 28.844 -44.75 -3.17 1 92.94 152 THR B O 1
ATOM 7770 N N . ASN B 1 153 ? 29.906 -43.344 -4.555 1 95.5 153 ASN B N 1
ATOM 7771 C CA . ASN B 1 153 ? 29.406 -42.156 -3.877 1 95.5 153 ASN B CA 1
ATOM 7772 C C . ASN B 1 153 ? 28.203 -41.562 -4.602 1 95.5 153 ASN B C 1
ATOM 7774 O O . ASN B 1 153 ? 28.344 -40.875 -5.613 1 95.5 153 ASN B O 1
ATOM 7778 N N . LYS B 1 154 ? 27.062 -41.625 -4.035 1 97.94 154 LYS B N 1
ATOM 7779 C CA . LYS B 1 154 ? 25.797 -41.281 -4.703 1 97.94 154 LYS B CA 1
ATOM 7780 C C . LYS B 1 154 ? 25.688 -39.781 -4.941 1 97.94 154 LYS B C 1
ATOM 7782 O O . LYS B 1 154 ? 26.109 -38.969 -4.105 1 97.94 154 LYS B O 1
ATOM 7787 N N . TYR B 1 155 ? 25.141 -39.375 -6.039 1 98.62 155 TYR B N 1
ATOM 7788 C CA . TYR B 1 155 ? 25 -37.969 -6.449 1 98.62 155 TYR B CA 1
ATOM 7789 C C . TYR B 1 155 ? 23.688 -37.406 -5.934 1 98.62 155 TYR B C 1
ATOM 7791 O O . TYR B 1 155 ? 22.688 -38.094 -5.809 1 98.62 155 TYR B O 1
ATOM 7799 N N . PRO B 1 156 ? 23.703 -36.062 -5.582 1 98.75 156 PRO B N 1
ATOM 7800 C CA . PRO B 1 156 ? 22.406 -35.406 -5.41 1 98.75 156 PRO B CA 1
ATOM 7801 C C . PRO B 1 156 ? 21.547 -35.469 -6.676 1 98.75 156 PRO B C 1
ATOM 7803 O O . PRO B 1 156 ? 22.078 -35.625 -7.777 1 98.75 156 PRO B O 1
ATOM 7806 N N . VAL B 1 157 ? 20.219 -35.375 -6.543 1 98.88 157 VAL B N 1
ATOM 7807 C CA . VAL B 1 157 ? 19.281 -35.562 -7.648 1 98.88 157 VAL B CA 1
ATOM 7808 C C . VAL B 1 157 ? 18.453 -34.312 -7.863 1 98.88 157 VAL B C 1
ATOM 7810 O O . VAL B 1 157 ? 17.906 -33.75 -6.91 1 98.88 157 VAL B O 1
ATOM 7813 N N . PHE B 1 158 ? 18.453 -33.812 -9.055 1 98.81 158 PHE B N 1
ATOM 7814 C CA . PHE B 1 158 ? 17.609 -32.719 -9.508 1 98.81 158 PHE B CA 1
ATOM 7815 C C . PHE B 1 158 ? 16.438 -33.219 -10.328 1 98.81 158 PHE B C 1
ATOM 7817 O O . PHE B 1 158 ? 16.625 -33.75 -11.43 1 98.81 158 PHE B O 1
ATOM 7824 N N . VAL B 1 159 ? 15.242 -33.125 -9.812 1 98.88 159 VAL B N 1
ATOM 7825 C CA . VAL B 1 159 ? 14.039 -33.531 -10.516 1 98.88 159 VAL B CA 1
ATOM 7826 C C . VAL B 1 159 ? 13.289 -32.312 -11.047 1 98.88 159 VAL B C 1
ATOM 7828 O O . VAL B 1 159 ? 12.883 -31.453 -10.281 1 98.88 159 VAL B O 1
ATOM 7831 N N . LEU B 1 160 ? 13.07 -32.312 -12.32 1 98.69 160 LEU B N 1
ATOM 7832 C CA . LEU B 1 160 ? 12.414 -31.172 -12.969 1 98.69 160 LEU B CA 1
ATOM 7833 C C . LEU B 1 160 ? 11.008 -31.547 -13.438 1 98.69 160 LEU B C 1
ATOM 7835 O O . LEU B 1 160 ? 10.836 -32.531 -14.18 1 98.69 160 LEU B O 1
ATOM 7839 N N . ILE B 1 161 ? 10.047 -30.781 -13 1 97.75 161 ILE B N 1
ATOM 7840 C CA . ILE B 1 161 ? 8.695 -30.828 -13.547 1 97.75 161 ILE B CA 1
ATOM 7841 C C . ILE B 1 161 ? 8.484 -29.672 -14.516 1 97.75 161 ILE B C 1
ATOM 7843 O O . ILE B 1 161 ? 8.352 -28.516 -14.102 1 97.75 161 ILE B O 1
ATOM 7847 N N . PRO B 1 162 ? 8.453 -29.969 -15.727 1 92 162 PRO B N 1
ATOM 7848 C CA . PRO B 1 162 ? 8.281 -28.891 -16.703 1 92 162 PRO B CA 1
ATOM 7849 C C . PRO B 1 162 ? 6.895 -28.25 -16.641 1 92 162 PRO B C 1
ATOM 7851 O O . PRO B 1 162 ? 5.934 -28.891 -16.203 1 92 162 PRO B O 1
ATOM 7854 N N . GLY B 1 163 ? 6.844 -27.078 -17.109 1 91.88 163 GLY B N 1
ATOM 7855 C CA . GLY B 1 163 ? 5.574 -26.375 -17.172 1 91.88 163 GLY B CA 1
ATOM 7856 C C . GLY B 1 163 ? 4.883 -26.516 -18.516 1 91.88 163 GLY B C 1
ATOM 7857 O O . GLY B 1 163 ? 5.078 -27.516 -19.219 1 91.88 163 GLY B O 1
ATOM 7858 N N . GLY B 1 164 ? 3.973 -25.594 -18.766 1 88.31 164 GLY B N 1
ATOM 7859 C CA . GLY B 1 164 ? 3.209 -25.609 -20 1 88.31 164 GLY B CA 1
ATOM 7860 C C . GLY B 1 164 ? 1.719 -25.438 -19.797 1 88.31 164 GLY B C 1
ATOM 7861 O O . GLY B 1 164 ? 0.909 -25.922 -20.594 1 88.31 164 GLY B O 1
ATOM 7862 N N . GLY B 1 165 ? 1.336 -24.859 -18.781 1 88.56 165 GLY B N 1
ATOM 7863 C CA . GLY B 1 165 ? -0.045 -24.469 -18.531 1 88.56 165 GLY B CA 1
ATOM 7864 C C . GLY B 1 165 ? -0.957 -25.656 -18.281 1 88.56 165 GLY B C 1
ATOM 7865 O O . GLY B 1 165 ? -2.178 -25.547 -18.422 1 88.56 165 GLY B O 1
ATOM 7866 N N . PHE B 1 166 ? -0.439 -26.844 -18.062 1 90 166 PHE B N 1
ATOM 7867 C CA . PHE B 1 166 ? -1.133 -28.109 -17.875 1 90 166 PHE B CA 1
ATOM 7868 C C . PHE B 1 166 ? -1.775 -28.578 -19.172 1 90 166 PHE B C 1
ATOM 7870 O O . PHE B 1 166 ? -2.615 -29.484 -19.172 1 90 166 PHE B O 1
ATOM 7877 N N . ASP B 1 167 ? -1.412 -27.953 -20.281 1 86 167 ASP B N 1
ATOM 7878 C CA . ASP B 1 167 ? -2.074 -28.359 -21.516 1 86 167 ASP B CA 1
ATOM 7879 C C . ASP B 1 167 ? -1.057 -28.609 -22.641 1 86 167 ASP B C 1
ATOM 7881 O O . ASP B 1 167 ? -1.407 -29.109 -23.703 1 86 167 ASP B O 1
ATOM 7885 N N . SER B 1 168 ? 0.202 -28.234 -22.297 1 83.75 168 SER B N 1
ATOM 7886 C CA . SER B 1 168 ? 1.206 -28.469 -23.328 1 83.75 168 SER B CA 1
ATOM 7887 C C . SER B 1 168 ? 2.576 -28.75 -22.719 1 83.75 168 SER B C 1
ATOM 7889 O O . SER B 1 168 ? 2.82 -28.422 -21.562 1 83.75 168 SER B O 1
ATOM 7891 N N . GLY B 1 169 ? 3.41 -29.438 -23.594 1 85.12 169 GLY B N 1
ATOM 7892 C CA . GLY B 1 169 ? 4.785 -29.672 -23.188 1 85.12 169 GLY B CA 1
ATOM 7893 C C . GLY B 1 169 ? 5.188 -31.141 -23.297 1 85.12 169 GLY B C 1
ATOM 7894 O O . GLY B 1 169 ? 4.332 -32.031 -23.375 1 85.12 169 GLY B O 1
ATOM 7895 N N . SER B 1 170 ? 6.473 -31.266 -23.453 1 87.75 170 SER B N 1
ATOM 7896 C CA . SER B 1 170 ? 7.086 -32.594 -23.484 1 87.75 170 SER B CA 1
ATOM 7897 C C . SER B 1 170 ? 8.523 -32.562 -22.984 1 87.75 170 SER B C 1
ATOM 7899 O O . SER B 1 170 ? 9.188 -31.516 -23.078 1 87.75 170 SER B O 1
ATOM 7901 N N . ILE B 1 171 ? 8.961 -33.656 -22.422 1 90.81 171 ILE B N 1
ATOM 7902 C CA . ILE B 1 171 ? 10.336 -33.688 -21.938 1 90.81 171 ILE B CA 1
ATOM 7903 C C . ILE B 1 171 ? 11.305 -33.625 -23.125 1 90.81 171 ILE B C 1
ATOM 7905 O O . ILE B 1 171 ? 12.453 -33.188 -22.969 1 90.81 171 ILE B O 1
ATOM 7909 N N . LYS B 1 172 ? 10.812 -33.938 -24.281 1 87.25 172 LYS B N 1
ATOM 7910 C CA . LYS B 1 172 ? 11.633 -33.938 -25.484 1 87.25 172 LYS B CA 1
ATOM 7911 C C . LYS B 1 172 ? 12.062 -32.5 -25.844 1 87.25 172 LYS B C 1
ATOM 7913 O O . LYS B 1 172 ? 13.164 -32.281 -26.344 1 87.25 172 LYS B O 1
ATOM 7918 N N . GLU B 1 173 ? 11.25 -31.609 -25.531 1 85.56 173 GLU B N 1
ATOM 7919 C CA . GLU B 1 173 ? 11.492 -30.219 -25.938 1 85.56 173 GLU B CA 1
ATOM 7920 C C . GLU B 1 173 ? 12.695 -29.641 -25.203 1 85.56 173 GLU B C 1
ATOM 7922 O O . GLU B 1 173 ? 13.281 -28.656 -25.656 1 85.56 173 GLU B O 1
ATOM 7927 N N . TRP B 1 174 ? 13.125 -30.25 -24.172 1 89.94 174 TRP B N 1
ATOM 7928 C CA . TRP B 1 174 ? 14.203 -29.703 -23.359 1 89.94 174 TRP B CA 1
ATOM 7929 C C . TRP B 1 174 ? 15.547 -30.312 -23.75 1 89.94 174 TRP B C 1
ATOM 7931 O O . TRP B 1 174 ? 16.594 -29.875 -23.266 1 89.94 174 TRP B O 1
ATOM 7941 N N . GLY B 1 175 ? 15.508 -31.281 -24.578 1 88.38 175 GLY B N 1
ATOM 7942 C CA . GLY B 1 175 ? 16.734 -31.906 -25.031 1 88.38 175 GLY B CA 1
ATOM 7943 C C . GLY B 1 175 ? 17.516 -32.562 -23.906 1 88.38 175 GLY B C 1
ATOM 7944 O O . GLY B 1 175 ? 16.906 -33.062 -22.953 1 88.38 175 GLY B O 1
ATOM 7945 N N . TYR B 1 176 ? 18.844 -32.781 -24.125 1 94.5 176 TYR B N 1
ATOM 7946 C CA . TYR B 1 176 ? 19.656 -33.469 -23.125 1 94.5 176 TYR B CA 1
ATOM 7947 C C . TYR B 1 176 ? 20.984 -32.75 -22.938 1 94.5 176 TYR B C 1
ATOM 7949 O O . TYR B 1 176 ? 21.594 -32.812 -21.859 1 94.5 176 TYR B O 1
ATOM 7957 N N . LYS B 1 177 ? 21.438 -31.953 -23.906 1 96.69 177 LYS B N 1
ATOM 7958 C CA . LYS B 1 177 ? 22.781 -31.375 -23.859 1 96.69 177 LYS B CA 1
ATOM 7959 C C . LYS B 1 177 ? 22.875 -30.328 -22.75 1 96.69 177 LYS B C 1
ATOM 7961 O O . LYS B 1 177 ? 23.891 -30.281 -22.031 1 96.69 177 LYS B O 1
ATOM 7966 N N . GLY B 1 178 ? 21.859 -29.484 -22.672 1 97.25 178 GLY B N 1
ATOM 7967 C CA . GLY B 1 178 ? 21.859 -28.469 -21.625 1 97.25 178 GLY B CA 1
ATOM 7968 C C . GLY B 1 178 ? 21.891 -29.047 -20.234 1 97.25 178 GLY B C 1
ATOM 7969 O O . GLY B 1 178 ? 22.578 -28.516 -19.359 1 97.25 178 GLY B O 1
ATOM 7970 N N . PHE B 1 179 ? 21.156 -30.141 -19.953 1 98 179 PHE B N 1
ATOM 7971 C CA . PHE B 1 179 ? 21.125 -30.797 -18.656 1 98 179 PHE B CA 1
ATOM 7972 C C . PHE B 1 179 ? 22.484 -31.391 -18.312 1 98 179 PHE B C 1
ATOM 7974 O O . PHE B 1 179 ? 22.922 -31.328 -17.172 1 98 179 PHE B O 1
ATOM 7981 N N . ILE B 1 180 ? 23.109 -31.984 -19.312 1 98.12 180 ILE B N 1
ATOM 7982 C CA . ILE B 1 180 ? 24.422 -32.562 -19.109 1 98.12 180 ILE B CA 1
ATOM 7983 C C . ILE B 1 180 ? 25.438 -31.469 -18.781 1 98.12 180 ILE B C 1
ATOM 7985 O O . ILE B 1 180 ? 26.203 -31.578 -17.812 1 98.12 180 ILE B O 1
ATOM 7989 N N . THR B 1 181 ? 25.375 -30.375 -19.484 1 98.38 181 THR B N 1
ATOM 7990 C CA . THR B 1 181 ? 26.344 -29.297 -19.359 1 98.38 181 THR B CA 1
ATOM 7991 C C . THR B 1 181 ? 26.172 -28.562 -18.047 1 98.38 181 THR B C 1
ATOM 7993 O O . THR B 1 181 ? 27.125 -28.344 -17.312 1 98.38 181 THR B O 1
ATOM 7996 N N . ASN B 1 182 ? 24.969 -28.219 -17.719 1 98.44 182 ASN B N 1
ATOM 7997 C CA . ASN B 1 182 ? 24.75 -27.281 -16.625 1 98.44 182 ASN B CA 1
ATOM 7998 C C . ASN B 1 182 ? 24.562 -28.016 -15.297 1 98.44 182 ASN B C 1
ATOM 8000 O O . ASN B 1 182 ? 24.688 -27.406 -14.227 1 98.44 182 ASN B O 1
ATOM 8004 N N . PHE B 1 183 ? 24.25 -29.359 -15.266 1 98.75 183 PHE B N 1
ATOM 8005 C CA . PHE B 1 183 ? 23.969 -30.047 -14.008 1 98.75 183 PHE B CA 1
ATOM 8006 C C . PHE B 1 183 ? 24.812 -31.312 -13.883 1 98.75 183 PHE B C 1
ATOM 8008 O O . PHE B 1 183 ? 25.578 -31.469 -12.922 1 98.75 183 PHE B O 1
ATOM 8015 N N . VAL B 1 184 ? 24.75 -32.188 -14.875 1 98.75 184 VAL B N 1
ATOM 8016 C CA . VAL B 1 184 ? 25.422 -33.5 -14.773 1 98.75 184 VAL B CA 1
ATOM 8017 C C . VAL B 1 184 ? 26.938 -33.281 -14.656 1 98.75 184 VAL B C 1
ATOM 8019 O O . VAL B 1 184 ? 27.609 -33.969 -13.891 1 98.75 184 VAL B O 1
ATOM 8022 N N . SER B 1 185 ? 27.438 -32.312 -15.398 1 98.19 185 SER B N 1
ATOM 8023 C CA . SER B 1 185 ? 28.859 -32.031 -15.359 1 98.19 185 SER B CA 1
ATOM 8024 C C . SER B 1 185 ? 29.281 -31.516 -13.984 1 98.19 185 SER B C 1
ATOM 8026 O O . SER B 1 185 ? 30.469 -31.547 -13.641 1 98.19 185 SER B O 1
ATOM 8028 N N . ASN B 1 186 ? 28.328 -31.109 -13.188 1 98.06 186 ASN B N 1
ATOM 8029 C CA . ASN B 1 186 ? 28.594 -30.641 -11.836 1 98.06 186 ASN B CA 1
ATOM 8030 C C . ASN B 1 186 ? 28.344 -31.734 -10.805 1 98.06 186 ASN B C 1
ATOM 8032 O O . ASN B 1 186 ? 28.312 -31.453 -9.602 1 98.06 186 ASN B O 1
ATOM 8036 N N . GLY B 1 187 ? 28.094 -32.938 -11.227 1 98.19 187 GLY B N 1
ATOM 8037 C CA . GLY B 1 187 ? 27.906 -34.062 -10.312 1 98.19 187 GLY B CA 1
ATOM 8038 C C . GLY B 1 187 ? 26.484 -34.156 -9.773 1 98.19 187 GLY B C 1
ATOM 8039 O O . GLY B 1 187 ? 26.297 -34.406 -8.586 1 98.19 187 GLY B O 1
ATOM 8040 N N . ILE B 1 188 ? 25.562 -33.906 -10.609 1 98.81 188 ILE B N 1
ATOM 8041 C CA . ILE B 1 188 ? 24.141 -33.938 -10.242 1 98.81 188 ILE B CA 1
ATOM 8042 C C . ILE B 1 188 ? 23.391 -34.875 -11.195 1 98.81 188 ILE B C 1
ATOM 8044 O O . ILE B 1 188 ? 23.594 -34.812 -12.414 1 98.81 188 ILE B O 1
ATOM 8048 N N . ILE B 1 189 ? 22.594 -35.781 -10.695 1 98.88 189 ILE B N 1
ATOM 8049 C CA . ILE B 1 189 ? 21.688 -36.531 -11.547 1 98.88 189 ILE B CA 1
ATOM 8050 C C . ILE B 1 189 ? 20.469 -35.688 -11.883 1 98.88 189 ILE B C 1
ATOM 8052 O O . ILE B 1 189 ? 19.938 -34.969 -11.023 1 98.88 189 ILE B O 1
ATOM 8056 N N . VAL B 1 190 ? 20.078 -35.688 -13.148 1 98.88 190 VAL B N 1
ATOM 8057 C CA . VAL B 1 190 ? 18.891 -34.969 -13.578 1 98.88 190 VAL B CA 1
ATOM 8058 C C . VAL B 1 190 ? 17.797 -35.938 -13.953 1 98.88 190 VAL B C 1
ATOM 8060 O O . VAL B 1 190 ? 18.031 -36.906 -14.68 1 98.88 190 VAL B O 1
ATOM 8063 N N . VAL B 1 191 ? 16.625 -35.75 -13.43 1 98.88 191 VAL B N 1
ATOM 8064 C CA . VAL B 1 191 ? 15.422 -36.469 -13.812 1 98.88 191 VAL B CA 1
ATOM 8065 C C . VAL B 1 191 ? 14.375 -35.5 -14.359 1 98.88 191 VAL B C 1
ATOM 8067 O O . VAL B 1 191 ? 14.047 -34.531 -13.703 1 98.88 191 VAL B O 1
ATOM 8070 N N . VAL B 1 192 ? 13.891 -35.719 -15.516 1 98.44 192 VAL B N 1
ATOM 8071 C CA . VAL B 1 192 ? 12.836 -34.906 -16.109 1 98.44 192 VAL B CA 1
ATOM 8072 C C . VAL B 1 192 ? 11.555 -35.719 -16.219 1 98.44 192 VAL B C 1
ATOM 8074 O O . VAL B 1 192 ? 11.555 -36.812 -16.766 1 98.44 192 VAL B O 1
ATOM 8077 N N . VAL B 1 193 ? 10.422 -35.125 -15.836 1 98.25 193 VAL B N 1
ATOM 8078 C CA . VAL B 1 193 ? 9.188 -35.875 -15.641 1 98.25 193 VAL B CA 1
ATOM 8079 C C . VAL B 1 193 ? 8.18 -35.5 -16.719 1 98.25 193 VAL B C 1
ATOM 8081 O O . VAL B 1 193 ? 7.949 -34.312 -16.969 1 98.25 193 VAL B O 1
ATOM 8084 N N . GLN B 1 194 ? 7.66 -36.469 -17.375 1 97.06 194 GLN B N 1
ATOM 8085 C CA . GLN B 1 194 ? 6.5 -36.281 -18.234 1 97.06 194 GLN B CA 1
ATOM 8086 C C . GLN B 1 194 ? 5.219 -36.75 -17.562 1 97.06 194 GLN B C 1
ATOM 8088 O O . GLN B 1 194 ? 5.211 -37.812 -16.922 1 97.06 194 GLN B O 1
ATOM 8093 N N . TYR B 1 195 ? 4.145 -36.031 -17.672 1 97.25 195 TYR B N 1
ATOM 8094 C CA . TYR B 1 195 ? 2.854 -36.312 -17.047 1 97.25 195 TYR B CA 1
ATOM 8095 C C . TYR B 1 195 ? 1.708 -35.969 -17.984 1 97.25 195 TYR B C 1
ATOM 8097 O O . TYR B 1 195 ? 1.914 -35.312 -19.016 1 97.25 195 TYR B O 1
ATOM 8105 N N . ARG B 1 196 ? 0.473 -36.438 -17.766 1 96 196 ARG B N 1
ATOM 8106 C CA . ARG B 1 196 ? -0.683 -36.188 -18.609 1 96 196 ARG B CA 1
ATOM 8107 C C . ARG B 1 196 ? -1.091 -34.719 -18.594 1 96 196 ARG B C 1
ATOM 8109 O O . ARG B 1 196 ? -1.046 -34.094 -17.531 1 96 196 ARG B O 1
ATOM 8116 N N . LEU B 1 197 ? -1.566 -34.312 -19.703 1 93.12 197 LEU B N 1
ATOM 8117 C CA . LEU B 1 197 ? -1.929 -32.906 -19.906 1 93.12 197 LEU B CA 1
ATOM 8118 C C . LEU B 1 197 ? -3.391 -32.781 -20.312 1 93.12 197 LEU B C 1
ATOM 8120 O O . LEU B 1 197 ? -4.035 -33.781 -20.656 1 93.12 197 LEU B O 1
ATOM 8124 N N . GLY B 1 198 ? -3.908 -31.594 -20.188 1 92 198 GLY B N 1
ATOM 8125 C CA . GLY B 1 198 ? -5.23 -31.281 -20.719 1 92 198 GLY B CA 1
ATOM 8126 C C . GLY B 1 198 ? -6.328 -32.125 -20.094 1 92 198 GLY B C 1
ATOM 8127 O O . GLY B 1 198 ? -6.301 -32.406 -18.891 1 92 198 GLY B O 1
ATOM 8128 N N . ILE B 1 199 ? -7.207 -32.562 -20.938 1 92.25 199 ILE B N 1
ATOM 8129 C CA . ILE B 1 199 ? -8.375 -33.312 -20.5 1 92.25 199 ILE B CA 1
ATOM 8130 C C . ILE B 1 199 ? -7.926 -34.656 -19.875 1 92.25 199 ILE B C 1
ATOM 8132 O O . ILE B 1 199 ? -8.492 -35.094 -18.875 1 92.25 199 ILE B O 1
ATOM 8136 N N . HIS B 1 200 ? -6.84 -35.25 -20.359 1 92.88 200 HIS B N 1
ATOM 8137 C CA . HIS B 1 200 ? -6.352 -36.5 -19.859 1 92.88 200 HIS B CA 1
ATOM 8138 C C . HIS B 1 200 ? -5.848 -36.375 -18.422 1 92.88 200 HIS B C 1
ATOM 8140 O O . HIS B 1 200 ? -6 -37.312 -17.625 1 92.88 200 HIS B O 1
ATOM 8146 N N . GLY B 1 201 ? -5.352 -35.25 -18.109 1 95.19 201 GLY B N 1
ATOM 8147 C CA . GLY B 1 201 ? -4.707 -35.125 -16.812 1 95.19 201 GLY B CA 1
ATOM 8148 C C . GLY B 1 201 ? -5.523 -34.344 -15.812 1 95.19 201 GLY B C 1
ATOM 8149 O O . GLY B 1 201 ? -5.371 -34.5 -14.602 1 95.19 201 GLY B O 1
ATOM 8150 N N . PHE B 1 202 ? -6.477 -33.469 -16.344 1 94.69 202 PHE B N 1
ATOM 8151 C CA . PHE B 1 202 ? -6.938 -32.469 -15.391 1 94.69 202 PHE B CA 1
ATOM 8152 C C . PHE B 1 202 ? -8.445 -32.281 -15.5 1 94.69 202 PHE B C 1
ATOM 8154 O O . PHE B 1 202 ? -9.031 -31.5 -14.734 1 94.69 202 PHE B O 1
ATOM 8161 N N . PHE B 1 203 ? -9.117 -32.875 -16.438 1 93.69 203 PHE B N 1
ATOM 8162 C CA . PHE B 1 203 ? -10.57 -32.969 -16.438 1 93.69 203 PHE B CA 1
ATOM 8163 C C . PHE B 1 203 ? -11.047 -33.938 -15.367 1 93.69 203 PHE B C 1
ATOM 8165 O O . PHE B 1 203 ? -10.391 -34.938 -15.094 1 93.69 203 PHE B O 1
ATOM 8172 N N . THR B 1 204 ? -12.227 -33.656 -14.773 1 94 204 THR B N 1
ATOM 8173 C CA . THR B 1 204 ? -12.773 -34.562 -13.766 1 94 204 THR B CA 1
ATOM 8174 C C . THR B 1 204 ? -14.297 -34.5 -13.758 1 94 204 THR B C 1
ATOM 8176 O O . THR B 1 204 ? -14.891 -33.438 -14.023 1 94 204 THR B O 1
ATOM 8179 N N . THR B 1 205 ? -14.867 -35.594 -13.5 1 91.56 205 THR B N 1
ATOM 8180 C CA . THR B 1 205 ? -16.297 -35.688 -13.195 1 91.56 205 THR B CA 1
ATOM 8181 C C . THR B 1 205 ? -16.516 -35.781 -11.688 1 91.56 205 THR B C 1
ATOM 8183 O O . THR B 1 205 ? -17.641 -36.031 -11.234 1 91.56 205 THR B O 1
ATOM 8186 N N . PHE B 1 206 ? -15.383 -35.719 -10.992 1 90.81 206 PHE B N 1
ATOM 8187 C CA . PHE B 1 206 ? -15.383 -35.844 -9.539 1 90.81 206 PHE B CA 1
ATOM 8188 C C . PHE B 1 206 ? -15.969 -37.188 -9.125 1 90.81 206 PHE B C 1
ATOM 8190 O O . PHE B 1 206 ? -16.844 -37.25 -8.25 1 90.81 206 PHE B O 1
ATOM 8197 N N . THR B 1 207 ? -15.594 -38.188 -9.828 1 89 207 THR B N 1
ATOM 8198 C CA . THR B 1 207 ? -15.867 -39.594 -9.523 1 89 207 THR B CA 1
ATOM 8199 C C . THR B 1 207 ? -14.57 -40.406 -9.477 1 89 207 THR B C 1
ATOM 8201 O O . THR B 1 207 ? -13.516 -39.906 -9.883 1 89 207 THR B O 1
ATOM 8204 N N . ASP B 1 208 ? -14.672 -41.625 -9.023 1 85.56 208 ASP B N 1
ATOM 8205 C CA . ASP B 1 208 ? -13.5 -42.5 -8.984 1 85.56 208 ASP B CA 1
ATOM 8206 C C . ASP B 1 208 ? -13.078 -42.938 -10.391 1 85.56 208 ASP B C 1
ATOM 8208 O O . ASP B 1 208 ? -11.922 -43.281 -10.617 1 85.56 208 ASP B O 1
ATOM 8212 N N . GLU B 1 209 ? -14.016 -42.875 -11.305 1 89.44 209 GLU B N 1
ATOM 8213 C CA . GLU B 1 209 ? -13.703 -43.25 -12.68 1 89.44 209 GLU B CA 1
ATOM 8214 C C . GLU B 1 209 ? -12.828 -42.188 -13.344 1 89.44 209 GLU B C 1
ATOM 8216 O O . GLU B 1 209 ? -11.969 -42.5 -14.172 1 89.44 209 GLU B O 1
ATOM 8221 N N . ILE B 1 210 ? -13.109 -40.969 -13.055 1 94.12 210 ILE B N 1
ATOM 8222 C CA . ILE B 1 210 ? -12.312 -39.844 -13.555 1 94.12 210 ILE B CA 1
ATOM 8223 C C . ILE B 1 210 ? -12.031 -38.844 -12.43 1 94.12 210 ILE B C 1
ATOM 8225 O O . ILE B 1 210 ? -12.586 -37.75 -12.406 1 94.12 210 ILE B O 1
ATOM 8229 N N . PRO B 1 211 ? -11.148 -39.219 -11.531 1 93.06 211 PRO B N 1
ATOM 8230 C CA . PRO B 1 211 ? -10.875 -38.406 -10.352 1 93.06 211 PRO B CA 1
ATOM 8231 C C . PRO B 1 211 ? -10.125 -37.094 -10.68 1 93.06 211 PRO B C 1
ATOM 8233 O O . PRO B 1 211 ? -9.508 -37 -11.75 1 93.06 211 PRO B O 1
ATOM 8236 N N . PRO B 1 212 ? -10.211 -36.156 -9.797 1 93.81 212 PRO B N 1
ATOM 8237 C CA . PRO B 1 212 ? -9.461 -34.906 -10.023 1 93.81 212 PRO B CA 1
ATOM 8238 C C . PRO B 1 212 ? -7.957 -35.094 -9.805 1 93.81 212 PRO B C 1
ATOM 8240 O O . PRO B 1 212 ? -7.527 -36.062 -9.188 1 93.81 212 PRO B O 1
ATOM 8243 N N . ASN B 1 213 ? -7.125 -34.25 -10.32 1 95.81 213 ASN B N 1
ATOM 8244 C CA . ASN B 1 213 ? -5.707 -34.062 -10.039 1 95.81 213 ASN B CA 1
ATOM 8245 C C . ASN B 1 213 ? -4.879 -35.281 -10.5 1 95.81 213 ASN B C 1
ATOM 8247 O O . ASN B 1 213 ? -3.887 -35.625 -9.867 1 95.81 213 ASN B O 1
ATOM 8251 N N . ARG B 1 214 ? -5.285 -35.906 -11.578 1 97 214 ARG B N 1
ATOM 8252 C CA . ARG B 1 214 ? -4.551 -37.062 -12.062 1 97 214 ARG B CA 1
ATOM 8253 C C . ARG B 1 214 ? -3.168 -36.688 -12.57 1 97 214 ARG B C 1
ATOM 8255 O O . ARG B 1 214 ? -2.191 -37.406 -12.359 1 97 214 ARG B O 1
ATOM 8262 N N . GLY B 1 215 ? -3.088 -35.562 -13.25 1 97.31 215 GLY B N 1
ATOM 8263 C CA . GLY B 1 215 ? -1.811 -35.094 -13.781 1 97.31 215 GLY B CA 1
ATOM 8264 C C . GLY B 1 215 ? -0.759 -34.906 -12.703 1 97.31 215 GLY B C 1
ATOM 8265 O O . GLY B 1 215 ? 0.396 -35.281 -12.875 1 97.31 215 GLY B O 1
ATOM 8266 N N . VAL B 1 216 ? -1.128 -34.344 -11.578 1 97.69 216 VAL B N 1
ATOM 8267 C CA . VAL B 1 216 ? -0.165 -34.094 -10.508 1 97.69 216 VAL B CA 1
ATOM 8268 C C . VAL B 1 216 ? 0.106 -35.375 -9.75 1 97.69 216 VAL B C 1
ATOM 8270 O O . VAL B 1 216 ? 1.172 -35.562 -9.156 1 97.69 216 VAL B O 1
ATOM 8273 N N . TYR B 1 217 ? -0.824 -36.281 -9.805 1 97.12 217 TYR B N 1
ATOM 8274 C CA . TYR B 1 217 ? -0.56 -37.562 -9.18 1 97.12 217 TYR B CA 1
ATOM 8275 C C . TYR B 1 217 ? 0.417 -38.406 -10.016 1 97.12 217 TYR B C 1
ATOM 8277 O O . TYR B 1 217 ? 1.217 -39.156 -9.477 1 97.12 217 TYR B O 1
ATOM 8285 N N . ASP B 1 218 ? 0.311 -38.281 -11.383 1 98.44 218 ASP B N 1
ATOM 8286 C CA . ASP B 1 218 ? 1.378 -38.844 -12.211 1 98.44 218 ASP B CA 1
ATOM 8287 C C . ASP B 1 218 ? 2.75 -38.375 -11.711 1 98.44 218 ASP B C 1
ATOM 8289 O O . ASP B 1 218 ? 3.68 -39.188 -11.625 1 98.44 218 ASP B O 1
ATOM 8293 N N . GLN B 1 219 ? 2.916 -37.125 -11.398 1 98.62 219 GLN B N 1
ATOM 8294 C CA . GLN B 1 219 ? 4.156 -36.531 -10.891 1 98.62 219 GLN B CA 1
ATOM 8295 C C . GLN B 1 219 ? 4.547 -37.188 -9.555 1 98.62 219 GLN B C 1
ATOM 8297 O O . GLN B 1 219 ? 5.723 -37.469 -9.32 1 98.62 219 GLN B O 1
ATOM 8302 N N . THR B 1 220 ? 3.555 -37.375 -8.672 1 98.5 220 THR B N 1
ATOM 8303 C CA . THR B 1 220 ? 3.801 -38.031 -7.387 1 98.5 220 THR B CA 1
ATOM 8304 C C . THR B 1 220 ? 4.391 -39.438 -7.59 1 98.5 220 THR B C 1
ATOM 8306 O O . THR B 1 220 ? 5.348 -39.812 -6.91 1 98.5 220 THR B O 1
ATOM 8309 N N . ASN B 1 221 ? 3.791 -40.156 -8.508 1 98.56 221 ASN B N 1
ATOM 8310 C CA . ASN B 1 221 ? 4.293 -41.5 -8.766 1 98.56 221 ASN B CA 1
ATOM 8311 C C . ASN B 1 221 ? 5.695 -41.469 -9.359 1 98.56 221 ASN B C 1
ATOM 8313 O O . ASN B 1 221 ? 6.508 -42.344 -9.102 1 98.56 221 ASN B O 1
ATOM 8317 N N . ALA B 1 222 ? 5.965 -40.469 -10.203 1 98.75 222 ALA B N 1
ATOM 8318 C CA . ALA B 1 222 ? 7.332 -40.312 -10.695 1 98.75 222 ALA B CA 1
ATOM 8319 C C . ALA B 1 222 ? 8.297 -40.062 -9.539 1 98.75 222 ALA B C 1
ATOM 8321 O O . ALA B 1 222 ? 9.398 -40.594 -9.516 1 98.75 222 ALA B O 1
ATOM 8322 N N . LEU B 1 223 ? 7.902 -39.219 -8.586 1 98.81 223 LEU B N 1
ATOM 8323 C CA . LEU B 1 223 ? 8.727 -38.906 -7.418 1 98.81 223 LEU B CA 1
ATOM 8324 C C . LEU B 1 223 ? 8.938 -40.156 -6.566 1 98.81 223 LEU B C 1
ATOM 8326 O O . LEU B 1 223 ? 10.023 -40.375 -6.02 1 98.81 223 LEU B O 1
ATOM 8330 N N . LYS B 1 224 ? 7.906 -40.969 -6.445 1 98.5 224 LYS B N 1
ATOM 8331 C CA . LYS B 1 224 ? 8.047 -42.25 -5.73 1 98.5 224 LYS B CA 1
ATOM 8332 C C . LYS B 1 224 ? 9.055 -43.156 -6.426 1 98.5 224 LYS B C 1
ATOM 8334 O O . LYS B 1 224 ? 9.859 -43.812 -5.766 1 98.5 224 LYS B O 1
ATOM 8339 N N . PHE B 1 225 ? 8.953 -43.219 -7.715 1 98.56 225 PHE B N 1
ATOM 8340 C CA . PHE B 1 225 ? 9.93 -44 -8.477 1 98.56 225 PHE B CA 1
ATOM 8341 C C . PHE B 1 225 ? 11.344 -43.531 -8.156 1 98.56 225 PHE B C 1
ATOM 8343 O O . PHE B 1 225 ? 12.234 -44.344 -7.902 1 98.56 225 PHE B O 1
ATOM 8350 N N . VAL B 1 226 ? 11.57 -42.219 -8.234 1 98.81 226 VAL B N 1
ATOM 8351 C CA . VAL B 1 226 ? 12.891 -41.656 -7.969 1 98.81 226 VAL B CA 1
ATOM 8352 C C . VAL B 1 226 ? 13.336 -42.031 -6.555 1 98.81 226 VAL B C 1
ATOM 8354 O O . VAL B 1 226 ? 14.453 -42.5 -6.359 1 98.81 226 VAL B O 1
ATOM 8357 N N . LYS B 1 227 ? 12.508 -41.812 -5.613 1 98.44 227 LYS B N 1
ATOM 8358 C CA . LYS B 1 227 ? 12.828 -42.125 -4.219 1 98.44 227 LYS B CA 1
ATOM 8359 C C . LYS B 1 227 ? 13.219 -43.594 -4.043 1 98.44 227 LYS B C 1
ATOM 8361 O O . LYS B 1 227 ? 14.172 -43.906 -3.332 1 98.44 227 LYS B O 1
ATOM 8366 N N . ASN B 1 228 ? 12.57 -44.469 -4.723 1 97.81 228 ASN B N 1
ATOM 8367 C CA . ASN B 1 228 ? 12.727 -45.906 -4.512 1 97.81 228 ASN B CA 1
ATOM 8368 C C . ASN B 1 228 ? 13.891 -46.469 -5.316 1 97.81 228 ASN B C 1
ATOM 8370 O O . ASN B 1 228 ? 14.555 -47.438 -4.879 1 97.81 228 ASN B O 1
ATOM 8374 N N . TYR B 1 229 ? 14.188 -45.875 -6.531 1 98.31 229 TYR B N 1
ATOM 8375 C CA . TYR B 1 229 ? 15.031 -46.625 -7.445 1 98.31 229 TYR B CA 1
ATOM 8376 C C . TYR B 1 229 ? 16.219 -45.781 -7.91 1 98.31 229 TYR B C 1
ATOM 8378 O O . TYR B 1 229 ? 17.141 -46.312 -8.547 1 98.31 229 TYR B O 1
ATOM 8386 N N . ILE B 1 230 ? 16.281 -44.5 -7.574 1 98.56 230 ILE B N 1
ATOM 8387 C CA . ILE B 1 230 ? 17.297 -43.625 -8.164 1 98.56 230 ILE B CA 1
ATOM 8388 C C . ILE B 1 230 ? 18.688 -44.031 -7.707 1 98.56 230 ILE B C 1
ATOM 8390 O O . ILE B 1 230 ? 19.688 -43.75 -8.367 1 98.56 230 ILE B O 1
ATOM 8394 N N . SER B 1 231 ? 18.781 -44.719 -6.547 1 98.25 231 SER B N 1
ATOM 8395 C CA . SER B 1 231 ? 20.062 -45.219 -6.043 1 98.25 231 SER B CA 1
ATOM 8396 C C . SER B 1 231 ? 20.703 -46.188 -7.023 1 98.25 231 SER B C 1
ATOM 8398 O O . SER B 1 231 ? 21.938 -46.25 -7.105 1 98.25 231 SER B O 1
ATOM 8400 N N . GLU B 1 232 ? 19.938 -46.906 -7.777 1 97.94 232 GLU B N 1
ATOM 8401 C CA . GLU B 1 232 ? 20.438 -47.875 -8.75 1 97.94 232 GLU B CA 1
ATOM 8402 C C . GLU B 1 232 ? 20.969 -47.188 -10 1 97.94 232 GLU B C 1
ATOM 8404 O O . GLU B 1 232 ? 21.703 -47.781 -10.789 1 97.94 232 GLU B O 1
ATOM 8409 N N . PHE B 1 233 ? 20.641 -45.938 -10.148 1 98.44 233 PHE B N 1
ATOM 8410 C CA . PHE B 1 233 ? 21.141 -45.125 -11.258 1 98.44 233 PHE B CA 1
ATOM 8411 C C . PHE B 1 233 ? 22.25 -44.219 -10.789 1 98.44 233 PHE B C 1
ATOM 8413 O O . PHE B 1 233 ? 22.688 -43.312 -11.523 1 98.44 233 PHE B O 1
ATOM 8420 N N . GLY B 1 234 ? 22.641 -44.344 -9.477 1 98.31 234 GLY B N 1
ATOM 8421 C CA . GLY B 1 234 ? 23.75 -43.562 -8.93 1 98.31 234 GLY B CA 1
ATOM 8422 C C . GLY B 1 234 ? 23.297 -42.375 -8.094 1 98.31 234 GLY B C 1
ATOM 8423 O O . GLY B 1 234 ? 24.141 -41.625 -7.594 1 98.31 234 GLY B O 1
ATOM 8424 N N . GLY B 1 235 ? 22.031 -42.219 -7.914 1 98.69 235 GLY B N 1
ATOM 8425 C CA . GLY B 1 235 ? 21.516 -41.094 -7.188 1 98.69 235 GLY B CA 1
ATOM 8426 C C . GLY B 1 235 ? 21.312 -41.344 -5.707 1 98.69 235 GLY B C 1
ATOM 8427 O O . GLY B 1 235 ? 21.156 -42.5 -5.297 1 98.69 235 GLY B O 1
ATOM 8428 N N . ASP B 1 236 ? 21.375 -40.312 -4.867 1 98.56 236 ASP B N 1
ATOM 8429 C CA . ASP B 1 236 ? 21.078 -40.344 -3.438 1 98.56 236 ASP B CA 1
ATOM 8430 C C . ASP B 1 236 ? 19.609 -40.094 -3.168 1 98.56 236 ASP B C 1
ATOM 8432 O O . ASP B 1 236 ? 19.125 -38.969 -3.348 1 98.56 236 ASP B O 1
ATOM 8436 N N . PRO B 1 237 ? 18.828 -41.031 -2.717 1 98.19 237 PRO B N 1
ATOM 8437 C CA . PRO B 1 237 ? 17.391 -40.844 -2.488 1 98.19 237 PRO B CA 1
ATOM 8438 C C . PRO B 1 237 ? 17.109 -39.906 -1.324 1 98.19 237 PRO B C 1
ATOM 8440 O O . PRO B 1 237 ? 15.961 -39.5 -1.108 1 98.19 237 PRO B O 1
ATOM 8443 N N . ASN B 1 238 ? 18.156 -39.438 -0.61 1 97.81 238 ASN B N 1
ATOM 8444 C CA . ASN B 1 238 ? 17.984 -38.531 0.514 1 97.81 238 ASN B CA 1
ATOM 8445 C C . ASN B 1 238 ? 18.469 -37.125 0.171 1 97.81 238 ASN B C 1
ATOM 8447 O O . ASN B 1 238 ? 18.562 -36.25 1.048 1 97.81 238 ASN B O 1
ATOM 8451 N N . ARG B 1 239 ? 18.812 -36.875 -1.064 1 98.5 239 ARG B N 1
ATOM 8452 C CA . ARG B 1 239 ? 19.219 -35.562 -1.558 1 98.5 239 ARG B CA 1
ATOM 8453 C C . ARG B 1 239 ? 18.531 -35.25 -2.881 1 98.5 239 ARG B C 1
ATOM 8455 O O . ARG B 1 239 ? 19.188 -35.062 -3.904 1 98.5 239 ARG B O 1
ATOM 8462 N N . ILE B 1 240 ? 17.234 -35.125 -2.809 1 98.81 240 ILE B N 1
ATOM 8463 C CA . ILE B 1 240 ? 16.406 -34.875 -3.986 1 98.81 240 ILE B CA 1
ATOM 8464 C C . ILE B 1 240 ? 15.891 -33.438 -3.955 1 98.81 240 ILE B C 1
ATOM 8466 O O . ILE B 1 240 ? 15.25 -33.031 -2.984 1 98.81 240 ILE B O 1
ATOM 8470 N N . THR B 1 241 ? 16.266 -32.625 -4.93 1 98.88 241 THR B N 1
ATOM 8471 C CA . THR B 1 241 ? 15.711 -31.312 -5.137 1 98.88 241 THR B CA 1
ATOM 8472 C C . THR B 1 241 ? 14.617 -31.328 -6.203 1 98.88 241 THR B C 1
ATOM 8474 O O . THR B 1 241 ? 14.867 -31.719 -7.344 1 98.88 241 THR B O 1
ATOM 8477 N N . LEU B 1 242 ? 13.43 -30.969 -5.824 1 98.81 242 LEU B N 1
ATOM 8478 C CA . LEU B 1 242 ? 12.312 -30.859 -6.754 1 98.81 242 LEU B CA 1
ATOM 8479 C C . LEU B 1 242 ? 12.188 -29.438 -7.297 1 98.81 242 LEU B C 1
ATOM 8481 O O . LEU B 1 242 ? 12.141 -28.484 -6.527 1 98.81 242 LEU B O 1
ATOM 8485 N N . ALA B 1 243 ? 12.133 -29.328 -8.633 1 98.75 243 ALA B N 1
ATOM 8486 C CA . ALA B 1 243 ? 12.094 -28.016 -9.258 1 98.75 243 ALA B CA 1
ATOM 8487 C C . ALA B 1 243 ? 11.039 -27.953 -10.359 1 98.75 243 ALA B C 1
ATOM 8489 O O . ALA B 1 243 ? 10.703 -28.984 -10.961 1 98.75 243 ALA B O 1
ATOM 8490 N N . GLY B 1 244 ? 10.531 -26.797 -10.594 1 98.19 244 GLY B N 1
ATOM 8491 C CA . GLY B 1 244 ? 9.578 -26.594 -11.672 1 98.19 244 GLY B CA 1
ATOM 8492 C C . GLY B 1 244 ? 9.438 -25.141 -12.07 1 98.19 244 GLY B C 1
ATOM 8493 O O . GLY B 1 244 ? 9.727 -24.234 -11.281 1 98.19 244 GLY B O 1
ATOM 8494 N N . HIS B 1 245 ? 9.047 -24.906 -13.281 1 96.25 245 HIS B N 1
ATOM 8495 C CA . HIS B 1 245 ? 8.82 -23.578 -13.844 1 96.25 245 HIS B CA 1
ATOM 8496 C C . HIS B 1 245 ? 7.383 -23.422 -14.328 1 96.25 245 HIS B C 1
ATOM 8498 O O . HIS B 1 245 ? 6.809 -24.344 -14.891 1 96.25 245 HIS B O 1
ATOM 8504 N N . SER B 1 246 ? 6.832 -22.188 -14.109 1 94.75 246 SER B N 1
ATOM 8505 C CA . SER B 1 246 ? 5.465 -21.906 -14.539 1 94.75 246 SER B CA 1
ATOM 8506 C C . SER B 1 246 ? 4.48 -22.891 -13.906 1 94.75 246 SER B C 1
ATOM 8508 O O . SER B 1 246 ? 4.473 -23.078 -12.688 1 94.75 246 SER B O 1
ATOM 8510 N N . THR B 1 247 ? 3.734 -23.672 -14.766 1 94.5 247 THR B N 1
ATOM 8511 C CA . THR B 1 247 ? 2.828 -24.656 -14.188 1 94.5 247 THR B CA 1
ATOM 8512 C C . THR B 1 247 ? 3.609 -25.781 -13.516 1 94.5 247 THR B C 1
ATOM 8514 O O . THR B 1 247 ? 3.09 -26.469 -12.633 1 94.5 247 THR B O 1
ATOM 8517 N N . GLY B 1 248 ? 4.871 -25.953 -13.914 1 96.75 248 GLY B N 1
ATOM 8518 C CA . GLY B 1 248 ? 5.742 -26.828 -13.148 1 96.75 248 GLY B CA 1
ATOM 8519 C C . GLY B 1 248 ? 5.969 -26.359 -11.727 1 96.75 248 GLY B C 1
ATOM 8520 O O . GLY B 1 248 ? 6.027 -27.156 -10.797 1 96.75 248 GLY B O 1
ATOM 8521 N N . ALA B 1 249 ? 6.109 -25.016 -11.578 1 97.94 249 ALA B N 1
ATOM 8522 C CA . ALA B 1 249 ? 6.23 -24.438 -10.25 1 97.94 249 ALA B CA 1
ATOM 8523 C C . ALA B 1 249 ? 4.941 -24.625 -9.445 1 97.94 249 ALA B C 1
ATOM 8525 O O . ALA B 1 249 ? 4.98 -24.844 -8.234 1 97.94 249 ALA B O 1
ATOM 8526 N N . VAL B 1 250 ? 3.807 -24.484 -10.141 1 97.19 250 VAL B N 1
ATOM 8527 C CA . VAL B 1 250 ? 2.52 -24.781 -9.523 1 97.19 250 VAL B CA 1
ATOM 8528 C C . VAL B 1 250 ? 2.535 -26.219 -8.977 1 97.19 250 VAL B C 1
ATOM 8530 O O . VAL B 1 250 ? 2.133 -26.453 -7.84 1 97.19 250 VAL B O 1
ATOM 8533 N N . SER B 1 251 ? 3.059 -27.094 -9.773 1 98.19 251 SER B N 1
ATOM 8534 C CA . SER B 1 251 ? 3.15 -28.5 -9.391 1 98.19 251 SER B CA 1
ATOM 8535 C C . SER B 1 251 ? 4.074 -28.703 -8.195 1 98.19 251 SER B C 1
ATOM 8537 O O . SER B 1 251 ? 3.762 -29.453 -7.277 1 98.19 251 SER B O 1
ATOM 8539 N N . VAL B 1 252 ? 5.172 -28.062 -8.227 1 98.44 252 VAL B N 1
ATOM 8540 C CA . VAL B 1 252 ? 6.141 -28.188 -7.148 1 98.44 252 VAL B CA 1
ATOM 8541 C C . VAL B 1 252 ? 5.516 -27.719 -5.836 1 98.44 252 VAL B C 1
ATOM 8543 O O . VAL B 1 252 ? 5.66 -28.375 -4.801 1 98.44 252 VAL B O 1
ATOM 8546 N N . THR B 1 253 ? 4.832 -26.594 -5.887 1 97.75 253 THR B N 1
ATOM 8547 C CA . THR B 1 253 ? 4.156 -26.094 -4.695 1 97.75 253 THR B CA 1
ATOM 8548 C C . THR B 1 253 ? 3.064 -27.062 -4.25 1 97.75 253 THR B C 1
ATOM 8550 O O . THR B 1 253 ? 2.928 -27.344 -3.057 1 97.75 253 THR B O 1
ATOM 8553 N N . ALA B 1 254 ? 2.301 -27.562 -5.18 1 97.94 254 ALA B N 1
ATOM 8554 C CA . ALA B 1 254 ? 1.252 -28.531 -4.859 1 97.94 254 ALA B CA 1
ATOM 8555 C C . ALA B 1 254 ? 1.839 -29.781 -4.219 1 97.94 254 ALA B C 1
ATOM 8557 O O . ALA B 1 254 ? 1.301 -30.297 -3.232 1 97.94 254 ALA B O 1
ATOM 8558 N N . GLN B 1 255 ? 2.926 -30.281 -4.789 1 98.25 255 GLN B N 1
ATOM 8559 C CA . GLN B 1 255 ? 3.602 -31.453 -4.238 1 98.25 255 GLN B CA 1
ATOM 8560 C C . GLN B 1 255 ? 4.066 -31.188 -2.807 1 98.25 255 GLN B C 1
ATOM 8562 O O . GLN B 1 255 ? 3.967 -32.062 -1.948 1 98.25 255 GLN B O 1
ATOM 8567 N N . SER B 1 256 ? 4.57 -30.016 -2.547 1 97.56 256 SER B N 1
ATOM 8568 C CA . SER B 1 256 ? 5.07 -29.688 -1.219 1 97.56 256 SER B CA 1
ATOM 8569 C C . SER B 1 256 ? 3.941 -29.641 -0.195 1 97.56 256 SER B C 1
ATOM 8571 O O . SER B 1 256 ? 4.164 -29.891 0.993 1 97.56 256 SER B O 1
ATOM 8573 N N . LEU B 1 257 ? 2.746 -29.359 -0.654 1 96.69 257 LEU B N 1
ATOM 8574 C CA . LEU B 1 257 ? 1.594 -29.25 0.233 1 96.69 257 LEU B CA 1
ATOM 8575 C C . LEU B 1 257 ? 0.915 -30.594 0.422 1 96.69 257 LEU B C 1
ATOM 8577 O O . LEU B 1 257 ? 0.173 -30.797 1.387 1 96.69 257 LEU B O 1
ATOM 8581 N N . SER B 1 258 ? 1.152 -31.531 -0.456 1 97.19 258 SER B N 1
ATOM 8582 C CA . SER B 1 258 ? 0.429 -32.781 -0.47 1 97.19 258 SER B CA 1
ATOM 8583 C C . SER B 1 258 ? 0.961 -33.75 0.596 1 97.19 258 SER B C 1
ATOM 8585 O O . SER B 1 258 ? 2.17 -33.969 0.687 1 97.19 258 SER B O 1
ATOM 8587 N N . PRO B 1 259 ? 0.059 -34.375 1.354 1 95.62 259 PRO B N 1
ATOM 8588 C CA . PRO B 1 259 ? 0.511 -35.406 2.295 1 95.62 259 PRO B CA 1
ATOM 8589 C C . PRO B 1 259 ? 1.083 -36.625 1.596 1 95.62 259 PRO B C 1
ATOM 8591 O O . PRO B 1 259 ? 1.878 -37.375 2.186 1 95.62 259 PRO B O 1
ATOM 8594 N N . LEU B 1 260 ? 0.727 -36.812 0.321 1 95.94 260 LEU B N 1
ATOM 8595 C CA . LEU B 1 260 ? 1.142 -38 -0.419 1 95.94 260 LEU B CA 1
ATOM 8596 C C . LEU B 1 260 ? 2.588 -37.875 -0.885 1 95.94 260 LEU B C 1
ATOM 8598 O O . LEU B 1 260 ? 3.213 -38.875 -1.265 1 95.94 260 LEU B O 1
ATOM 8602 N N . SER B 1 261 ? 3.078 -36.688 -0.885 1 96.19 261 SER B N 1
ATOM 8603 C CA . SER B 1 261 ? 4.43 -36.469 -1.39 1 96.19 261 SER B CA 1
ATOM 8604 C C . SER B 1 261 ? 5.387 -36.094 -0.26 1 96.19 261 SER B C 1
ATOM 8606 O O . SER B 1 261 ? 6.52 -35.688 -0.51 1 96.19 261 SER B O 1
ATOM 8608 N N . LYS B 1 262 ? 4.844 -36.344 0.919 1 92.06 262 LYS B N 1
ATOM 8609 C CA . LYS B 1 262 ? 5.668 -36.031 2.078 1 92.06 262 LYS B CA 1
ATOM 8610 C C . LYS B 1 262 ? 6.945 -36.844 2.098 1 92.06 262 LYS B C 1
ATOM 8612 O O . LYS B 1 262 ? 6.898 -38.062 1.912 1 92.06 262 LYS B O 1
ATOM 8617 N N . ASN B 1 263 ? 8.086 -36.406 2.141 1 93.88 263 ASN B N 1
ATOM 8618 C CA . ASN B 1 263 ? 9.391 -37.031 2.311 1 93.88 263 ASN B CA 1
ATOM 8619 C C . ASN B 1 263 ? 9.938 -37.562 0.984 1 93.88 263 ASN B C 1
ATOM 8621 O O . ASN B 1 263 ? 10.836 -38.406 0.966 1 93.88 263 ASN B O 1
ATOM 8625 N N . LEU B 1 264 ? 9.312 -37.156 -0.111 1 98.12 264 LEU B N 1
ATOM 8626 C CA . LEU B 1 264 ? 9.789 -37.625 -1.407 1 98.12 264 LEU B CA 1
ATOM 8627 C C . LEU B 1 264 ? 10.906 -36.719 -1.936 1 98.12 264 LEU B C 1
ATOM 8629 O O . LEU B 1 264 ? 11.594 -37.094 -2.893 1 98.12 264 LEU B O 1
ATOM 8633 N N . PHE B 1 265 ? 11.156 -35.656 -1.372 1 98.31 265 PHE B N 1
ATOM 8634 C CA . PHE B 1 265 ? 12.211 -34.719 -1.749 1 98.31 265 PHE B CA 1
ATOM 8635 C C . PHE B 1 265 ? 12.703 -33.938 -0.534 1 98.31 265 PHE B C 1
ATOM 8637 O O . PHE B 1 265 ? 12.086 -34 0.532 1 98.31 265 PHE B O 1
ATOM 8644 N N . ASN B 1 266 ? 13.852 -33.156 -0.729 1 98.12 266 ASN B N 1
ATOM 8645 C CA . ASN B 1 266 ? 14.539 -32.562 0.405 1 98.12 266 ASN B CA 1
ATOM 8646 C C . ASN B 1 266 ? 14.719 -31.047 0.203 1 98.12 266 ASN B C 1
ATOM 8648 O O . ASN B 1 266 ? 15.008 -30.328 1.155 1 98.12 266 ASN B O 1
ATOM 8652 N N . GLN B 1 267 ? 14.641 -30.594 -1.006 1 98.44 267 GLN B N 1
ATOM 8653 C CA . GLN B 1 267 ? 14.758 -29.203 -1.383 1 98.44 267 GLN B CA 1
ATOM 8654 C C . GLN B 1 267 ? 13.773 -28.844 -2.486 1 98.44 267 GLN B C 1
ATOM 8656 O O . GLN B 1 267 ? 13.273 -29.719 -3.189 1 98.44 267 GLN B O 1
ATOM 8661 N N . LEU B 1 268 ? 13.453 -27.5 -2.588 1 98.5 268 LEU B N 1
ATOM 8662 C CA . LEU B 1 268 ? 12.508 -27.062 -3.605 1 98.5 268 LEU B CA 1
ATOM 8663 C C . LEU B 1 268 ? 13.07 -25.875 -4.383 1 98.5 268 LEU B C 1
ATOM 8665 O O . LEU B 1 268 ? 13.75 -25.016 -3.811 1 98.5 268 LEU B O 1
ATOM 8669 N N . ILE B 1 269 ? 12.82 -25.797 -5.656 1 98.81 269 ILE B N 1
ATOM 8670 C CA . ILE B 1 269 ? 13.039 -24.625 -6.496 1 98.81 269 ILE B CA 1
ATOM 8671 C C . ILE B 1 269 ? 11.75 -24.281 -7.242 1 98.81 269 ILE B C 1
ATOM 8673 O O . ILE B 1 269 ? 11.289 -25.047 -8.086 1 98.81 269 ILE B O 1
ATOM 8677 N N . VAL B 1 270 ? 11.172 -23.125 -6.918 1 98.5 270 VAL B N 1
ATOM 8678 C CA . VAL B 1 270 ? 9.906 -22.656 -7.469 1 98.5 270 VAL B CA 1
ATOM 8679 C C . VAL B 1 270 ? 10.164 -21.469 -8.398 1 98.5 270 VAL B C 1
ATOM 8681 O O . VAL B 1 270 ? 10.469 -20.359 -7.938 1 98.5 270 VAL B O 1
ATOM 8684 N N . MET B 1 271 ? 9.93 -21.672 -9.727 1 98.44 271 MET B N 1
ATOM 8685 C CA . MET B 1 271 ? 10.344 -20.656 -10.672 1 98.44 271 MET B CA 1
ATOM 8686 C C . MET B 1 271 ? 9.148 -20.078 -11.422 1 98.44 271 MET B C 1
ATOM 8688 O O . MET B 1 271 ? 8.484 -20.781 -12.172 1 98.44 271 MET B O 1
ATOM 8692 N N . SER B 1 272 ? 8.773 -18.859 -11.188 1 97.44 272 SER B N 1
ATOM 8693 C CA . SER B 1 272 ? 7.895 -18 -11.984 1 97.44 272 SER B CA 1
ATOM 8694 C C . SER B 1 272 ? 6.438 -18.438 -11.852 1 97.44 272 SER B C 1
ATOM 8696 O O . SER B 1 272 ? 5.672 -18.359 -12.812 1 97.44 272 SER B O 1
ATOM 8698 N N . ALA B 1 273 ? 5.996 -19 -10.781 1 95.88 273 ALA B N 1
ATOM 8699 C CA . ALA B 1 273 ? 4.59 -19.266 -10.492 1 95.88 273 ALA B CA 1
ATOM 8700 C C . ALA B 1 273 ? 4.426 -19.922 -9.125 1 95.88 273 ALA B C 1
ATOM 8702 O O . ALA B 1 273 ? 5.414 -20.312 -8.5 1 95.88 273 ALA B O 1
ATOM 8703 N N . ASP B 1 274 ? 3.227 -20 -8.672 1 94.62 274 ASP B N 1
ATOM 8704 C CA . ASP B 1 274 ? 2.811 -20.656 -7.438 1 94.62 274 ASP B CA 1
ATOM 8705 C C . ASP B 1 274 ? 1.435 -21.297 -7.598 1 94.62 274 ASP B C 1
ATOM 8707 O O . ASP B 1 274 ? 0.719 -21.016 -8.562 1 94.62 274 ASP B O 1
ATOM 8711 N N . ILE B 1 275 ? 1.1 -22.141 -6.711 1 95.44 275 ILE B N 1
ATOM 8712 C CA . ILE B 1 275 ? -0.11 -22.953 -6.801 1 95.44 275 ILE B CA 1
ATOM 8713 C C . ILE B 1 275 ? -1.33 -22.047 -6.941 1 95.44 275 ILE B C 1
ATOM 8715 O O . ILE B 1 275 ? -2.314 -22.406 -7.586 1 95.44 275 ILE B O 1
ATOM 8719 N N . ASN B 1 276 ? -1.32 -20.875 -6.41 1 91.12 276 ASN B N 1
ATOM 8720 C CA . ASN B 1 276 ? -2.484 -19.984 -6.414 1 91.12 276 ASN B CA 1
ATOM 8721 C C . ASN B 1 276 ? -2.787 -19.469 -7.816 1 91.12 276 ASN B C 1
ATOM 8723 O O . ASN B 1 276 ? -3.877 -18.953 -8.062 1 91.12 276 ASN B O 1
ATOM 8727 N N . LEU B 1 277 ? -1.871 -19.641 -8.672 1 88.75 277 LEU B N 1
ATOM 8728 C CA . LEU B 1 277 ? -2.096 -19.266 -10.062 1 88.75 277 LEU B CA 1
ATOM 8729 C C . LEU B 1 277 ? -3.057 -20.234 -10.734 1 88.75 277 LEU B C 1
ATOM 8731 O O . LEU B 1 277 ? -3.762 -19.859 -11.68 1 88.75 277 LEU B O 1
ATOM 8735 N N . GLN B 1 278 ? -3.08 -21.5 -10.289 1 90.12 278 GLN B N 1
ATOM 8736 C CA . GLN B 1 278 ? -3.885 -22.5 -10.969 1 90.12 278 GLN B CA 1
ATOM 8737 C C . GLN B 1 278 ? -4.613 -23.391 -9.977 1 90.12 278 GLN B C 1
ATOM 8739 O O . GLN B 1 278 ? -4.613 -24.625 -10.117 1 90.12 278 GLN B O 1
ATOM 8744 N N . PHE B 1 279 ? -5.16 -22.859 -8.977 1 88.06 279 PHE B N 1
ATOM 8745 C CA . PHE B 1 279 ? -6.059 -23.531 -8.047 1 88.06 279 PHE B CA 1
ATOM 8746 C C . PHE B 1 279 ? -7.5 -23.078 -8.258 1 88.06 279 PHE B C 1
ATOM 8748 O O . PHE B 1 279 ? -7.75 -21.922 -8.586 1 88.06 279 PHE B O 1
ATOM 8755 N N . SER B 1 280 ? -8.344 -23.984 -8.07 1 83.81 280 SER B N 1
ATOM 8756 C CA . SER B 1 280 ? -9.75 -23.703 -8.328 1 83.81 280 SER B CA 1
ATOM 8757 C C . SER B 1 280 ? -10.227 -22.5 -7.512 1 83.81 280 SER B C 1
ATOM 8759 O O . SER B 1 280 ? -9.906 -22.375 -6.328 1 83.81 280 SER B O 1
ATOM 8761 N N . GLY B 1 281 ? -10.93 -21.656 -8.18 1 79 281 GLY B N 1
ATOM 8762 C CA . GLY B 1 281 ? -11.516 -20.5 -7.531 1 79 281 GLY B CA 1
ATOM 8763 C C . GLY B 1 281 ? -10.656 -19.25 -7.641 1 79 281 GLY B C 1
ATOM 8764 O O . GLY B 1 281 ? -11.016 -18.188 -7.109 1 79 281 GLY B O 1
ATOM 8765 N N . ILE B 1 282 ? -9.562 -19.281 -8.234 1 78.62 282 ILE B N 1
ATOM 8766 C CA . ILE B 1 282 ? -8.641 -18.156 -8.328 1 78.62 282 ILE B CA 1
ATOM 8767 C C . ILE B 1 282 ? -9.336 -16.969 -9 1 78.62 282 ILE B C 1
ATOM 8769 O O . ILE B 1 282 ? -9.039 -15.812 -8.695 1 78.62 282 ILE B O 1
ATOM 8773 N N . MET B 1 283 ? -10.148 -17.219 -9.883 1 73.5 283 MET B N 1
ATOM 8774 C CA . MET B 1 283 ? -11.062 -16.25 -10.477 1 73.5 283 MET B CA 1
ATOM 8775 C C . MET B 1 283 ? -12.516 -16.656 -10.227 1 73.5 283 MET B C 1
ATOM 8777 O O . MET B 1 283 ? -13.109 -17.359 -11.039 1 73.5 283 MET B O 1
ATOM 8781 N N . PRO B 1 284 ? -13.008 -16.172 -9.164 1 70.69 284 PRO B N 1
ATOM 8782 C CA . PRO B 1 284 ? -14.258 -16.734 -8.648 1 70.69 284 PRO B CA 1
ATOM 8783 C C . PRO B 1 284 ? -15.445 -16.469 -9.57 1 70.69 284 PRO B C 1
ATOM 8785 O O . PRO B 1 284 ? -16.438 -17.203 -9.547 1 70.69 284 PRO B O 1
ATOM 8788 N N . LEU B 1 285 ? -15.383 -15.383 -10.281 1 56.84 285 LEU B N 1
ATOM 8789 C CA . LEU B 1 285 ? -16.578 -15.023 -11.031 1 56.84 285 LEU B CA 1
ATOM 8790 C C . LEU B 1 285 ? -16.484 -15.484 -12.477 1 56.84 285 LEU B C 1
ATOM 8792 O O . LEU B 1 285 ? -17.375 -15.227 -13.281 1 56.84 285 LEU B O 1
ATOM 8796 N N . VAL B 1 286 ? -15.375 -15.93 -12.742 1 57.12 286 VAL B N 1
ATOM 8797 C CA . VAL B 1 286 ? -15.32 -16.547 -14.07 1 57.12 286 VAL B CA 1
ATOM 8798 C C . VAL B 1 286 ? -16.047 -17.875 -14.047 1 57.12 286 VAL B C 1
ATOM 8800 O O . VAL B 1 286 ? -15.664 -18.797 -13.312 1 57.12 286 VAL B O 1
ATOM 8803 N N . ASN B 1 287 ? -17.5 -17.891 -13.789 1 49.34 287 ASN B N 1
ATOM 8804 C CA . ASN B 1 287 ? -18.578 -18.875 -13.695 1 49.34 287 ASN B CA 1
ATOM 8805 C C . ASN B 1 287 ? -18.266 -20.125 -14.516 1 49.34 287 ASN B C 1
ATOM 8807 O O . ASN B 1 287 ? -19.141 -20.938 -14.789 1 49.34 287 ASN B O 1
ATOM 8811 N N . THR B 1 288 ? -17.109 -20.281 -15.148 1 56.94 288 THR B N 1
ATOM 8812 C CA . THR B 1 288 ? -17.062 -21.391 -16.094 1 56.94 288 THR B CA 1
ATOM 8813 C C . THR B 1 288 ? -16.516 -22.656 -15.438 1 56.94 288 THR B C 1
ATOM 8815 O O . THR B 1 288 ? -15.414 -22.656 -14.891 1 56.94 288 THR B O 1
ATOM 8818 N N . ASP B 1 289 ? -17.438 -23.453 -14.844 1 73.44 289 ASP B N 1
ATOM 8819 C CA . ASP B 1 289 ? -17.062 -24.844 -14.578 1 73.44 289 ASP B CA 1
ATOM 8820 C C . ASP B 1 289 ? -16.484 -25.5 -15.82 1 73.44 289 ASP B C 1
ATOM 8822 O O . ASP B 1 289 ? -17.234 -26.016 -16.656 1 73.44 289 ASP B O 1
ATOM 8826 N N . THR B 1 290 ? -15.172 -25.375 -15.992 1 81.62 290 THR B N 1
ATOM 8827 C CA . THR B 1 290 ? -14.492 -25.938 -17.156 1 81.62 290 THR B CA 1
ATOM 8828 C C . THR B 1 290 ? -14.836 -27.406 -17.312 1 81.62 290 THR B C 1
ATOM 8830 O O . THR B 1 290 ? -14.969 -27.906 -18.438 1 81.62 290 THR B O 1
ATOM 8833 N N . ASN B 1 291 ? -15.008 -28.109 -16.234 1 89.12 291 ASN B N 1
ATOM 8834 C CA . ASN B 1 291 ? -15.352 -29.531 -16.312 1 89.12 291 ASN B CA 1
ATOM 8835 C C . ASN B 1 291 ? -16.75 -29.734 -16.906 1 89.12 291 ASN B C 1
ATOM 8837 O O . ASN B 1 291 ? -16.938 -30.625 -17.734 1 89.12 291 ASN B O 1
ATOM 8841 N N . TYR B 1 292 ? -17.703 -28.891 -16.547 1 84.94 292 TYR B N 1
ATOM 8842 C CA . TYR B 1 292 ? -19.031 -28.938 -17.156 1 84.94 292 TYR B CA 1
ATOM 8843 C C . TYR B 1 292 ? -18.953 -28.609 -18.641 1 84.94 292 TYR B C 1
ATOM 8845 O O . TYR B 1 292 ? -19.578 -29.281 -19.469 1 84.94 292 TYR B O 1
ATOM 8853 N N . ASN B 1 293 ? -18.172 -27.609 -18.938 1 82.19 293 ASN B N 1
ATOM 8854 C CA . ASN B 1 293 ? -18.062 -27.203 -20.344 1 82.19 293 ASN B CA 1
ATOM 8855 C C . ASN B 1 293 ? -17.516 -28.328 -21.203 1 82.19 293 ASN B C 1
ATOM 8857 O O . ASN B 1 293 ? -18 -28.547 -22.328 1 82.19 293 ASN B O 1
ATOM 8861 N N . ILE B 1 294 ? -16.547 -28.984 -20.703 1 89.75 294 ILE B N 1
ATOM 8862 C CA . ILE B 1 294 ? -15.945 -30.094 -21.438 1 89.75 294 ILE B CA 1
ATOM 8863 C C . ILE B 1 294 ? -16.969 -31.219 -21.594 1 89.75 294 ILE B C 1
ATOM 8865 O O . ILE B 1 294 ? -17.141 -31.75 -22.703 1 89.75 294 ILE B O 1
ATOM 8869 N N . ALA B 1 295 ? -17.641 -31.531 -20.562 1 90.06 295 ALA B N 1
ATOM 8870 C CA . ALA B 1 295 ? -18.656 -32.594 -20.625 1 90.06 295 ALA B CA 1
ATOM 8871 C C . ALA B 1 295 ? -19.781 -32.188 -21.578 1 90.06 295 ALA B C 1
ATOM 8873 O O . ALA B 1 295 ? -20.297 -33.031 -22.312 1 90.06 295 ALA B O 1
ATOM 8874 N N . ALA B 1 296 ? -20.172 -30.953 -21.469 1 85 296 ALA B N 1
ATOM 8875 C CA . ALA B 1 296 ? -21.219 -30.469 -22.344 1 85 296 ALA B CA 1
ATOM 8876 C C . ALA B 1 296 ? -20.797 -30.547 -23.812 1 85 296 ALA B C 1
ATOM 8878 O O . ALA B 1 296 ? -21.594 -30.953 -24.672 1 85 296 ALA B O 1
ATOM 8879 N N . ASP B 1 297 ? -19.594 -30.234 -24.109 1 84.06 297 ASP B N 1
ATOM 8880 C CA . ASP B 1 297 ? -19.078 -30.203 -25.469 1 84.06 297 ASP B CA 1
ATOM 8881 C C . ASP B 1 297 ? -18.906 -31.609 -26.016 1 84.06 297 ASP B C 1
ATOM 8883 O O . ASP B 1 297 ? -19.219 -31.875 -27.188 1 84.06 297 ASP B O 1
ATOM 8887 N N . LEU B 1 298 ? -18.453 -32.5 -25.203 1 89.12 298 LEU B N 1
ATOM 8888 C CA . LEU B 1 298 ? -18.078 -33.844 -25.688 1 89.12 298 LEU B CA 1
ATOM 8889 C C . LEU B 1 298 ? -19.25 -34.812 -25.562 1 89.12 298 LEU B C 1
ATOM 8891 O O . LEU B 1 298 ? -19.375 -35.75 -26.359 1 89.12 298 LEU B O 1
ATOM 8895 N N . CYS B 1 299 ? -20.078 -34.656 -24.578 1 88.44 299 CYS B N 1
ATOM 8896 C CA . CYS B 1 299 ? -21.109 -35.625 -24.281 1 88.44 299 CYS B CA 1
ATOM 8897 C C . CYS B 1 299 ? -22.5 -35.031 -24.422 1 88.44 299 CYS B C 1
ATOM 8899 O O . CYS B 1 299 ? -23.5 -35.688 -24.141 1 88.44 299 CYS B O 1
ATOM 8901 N N . ASN B 1 300 ? -22.578 -33.781 -24.75 1 82.81 300 ASN B N 1
ATOM 8902 C CA . ASN B 1 300 ? -23.828 -33.094 -25.016 1 82.81 300 ASN B CA 1
ATOM 8903 C C . ASN B 1 300 ? -24.766 -33.156 -23.812 1 82.81 300 ASN B C 1
ATOM 8905 O O . ASN B 1 300 ? -25.922 -33.562 -23.922 1 82.81 300 ASN B O 1
ATOM 8909 N N . ILE B 1 301 ? -24.25 -32.75 -22.703 1 82 301 ILE B N 1
ATOM 8910 C CA . ILE B 1 301 ? -25.078 -32.75 -21.5 1 82 301 ILE B CA 1
ATOM 8911 C C . ILE B 1 301 ? -25.406 -31.297 -21.125 1 82 301 ILE B C 1
ATOM 8913 O O . ILE B 1 301 ? -24.672 -30.375 -21.484 1 82 301 ILE B O 1
ATOM 8917 N N . THR B 1 302 ? -26.453 -31.109 -20.344 1 73 302 THR B N 1
ATOM 8918 C CA . THR B 1 302 ? -26.844 -29.797 -19.844 1 73 302 THR B CA 1
ATOM 8919 C C . THR B 1 302 ? -26.281 -29.547 -18.453 1 73 302 THR B C 1
ATOM 8921 O O . THR B 1 302 ? -25.844 -30.484 -17.781 1 73 302 THR B O 1
ATOM 8924 N N . LYS B 1 303 ? -26.266 -28.328 -18.047 1 77.06 303 LYS B N 1
ATOM 8925 C CA . LYS B 1 303 ? -25.781 -28 -16.703 1 77.06 303 LYS B CA 1
ATOM 8926 C C . LYS B 1 303 ? -26.641 -28.656 -15.633 1 77.06 303 LYS B C 1
ATOM 8928 O O . LYS B 1 303 ? -26.125 -29.062 -14.586 1 77.06 303 LYS B O 1
ATOM 8933 N N . TYR B 1 304 ? -27.938 -28.75 -15.852 1 66.31 304 TYR B N 1
ATOM 8934 C CA . TYR B 1 304 ? -28.844 -29.406 -14.93 1 66.31 304 TYR B CA 1
ATOM 8935 C C . TYR B 1 304 ? -28.453 -30.875 -14.734 1 66.31 304 TYR B C 1
ATOM 8937 O O . TYR B 1 304 ? -28.406 -31.375 -13.609 1 66.31 304 TYR B O 1
ATOM 8945 N N . GLU B 1 305 ? -28.203 -31.578 -15.852 1 72.94 305 GLU B N 1
ATOM 8946 C CA . GLU B 1 305 ? -27.797 -32.969 -15.797 1 72.94 305 GLU B CA 1
ATOM 8947 C C . GLU B 1 305 ? -26.469 -33.125 -15.062 1 72.94 305 GLU B C 1
ATOM 8949 O O . GLU B 1 305 ? -26.312 -34.031 -14.242 1 72.94 305 GLU B O 1
ATOM 8954 N N . TRP B 1 306 ? -25.609 -32.219 -15.344 1 81.25 306 TRP B N 1
ATOM 8955 C CA . TRP B 1 306 ? -24.297 -32.219 -14.711 1 81.25 306 TRP B CA 1
ATOM 8956 C C . TRP B 1 306 ? -24.422 -32.094 -13.195 1 81.25 306 TRP B C 1
ATOM 8958 O O . TRP B 1 306 ? -23.719 -32.75 -12.438 1 81.25 306 TRP B O 1
ATOM 8968 N N . ASP B 1 307 ? -25.266 -31.266 -12.766 1 72.19 307 ASP B N 1
ATOM 8969 C CA . ASP B 1 307 ? -25.375 -30.922 -11.352 1 72.19 307 ASP B CA 1
ATOM 8970 C C . ASP B 1 307 ? -26.219 -31.938 -10.594 1 72.19 307 ASP B C 1
ATOM 8972 O O . ASP B 1 307 ? -26.031 -32.125 -9.383 1 72.19 307 ASP B O 1
ATOM 8976 N N . ASN B 1 308 ? -27.094 -32.656 -11.328 1 63.19 308 ASN B N 1
ATOM 8977 C CA . ASN B 1 308 ? -28.125 -33.375 -10.578 1 63.19 308 ASN B CA 1
ATOM 8978 C C . ASN B 1 308 ? -28.094 -34.844 -10.867 1 63.19 308 ASN B C 1
ATOM 8980 O O . ASN B 1 308 ? -28.688 -35.656 -10.141 1 63.19 308 ASN B O 1
ATOM 8984 N N . TYR B 1 309 ? -27.453 -35.281 -11.938 1 72.81 309 TYR B N 1
ATOM 8985 C CA . TYR B 1 309 ? -27.5 -36.688 -12.32 1 72.81 309 TYR B CA 1
ATOM 8986 C C . TYR B 1 309 ? -26.172 -37.375 -12.008 1 72.81 309 TYR B C 1
ATOM 8988 O O . TYR B 1 309 ? -25.141 -36.719 -11.867 1 72.81 309 TYR B O 1
ATOM 8996 N N . PRO B 1 310 ? -26.25 -38.75 -11.859 1 75.38 310 PRO B N 1
ATOM 8997 C CA . PRO B 1 310 ? -25 -39.5 -11.766 1 75.38 310 PRO B CA 1
ATOM 8998 C C . PRO B 1 310 ? -24.125 -39.375 -13.016 1 75.38 310 PRO B C 1
ATOM 9000 O O . PRO B 1 310 ? -24.641 -39.156 -14.117 1 75.38 310 PRO B O 1
ATOM 9003 N N . MET B 1 311 ? -22.922 -39.594 -12.875 1 87.19 311 MET B N 1
ATOM 9004 C CA . MET B 1 311 ? -21.969 -39.25 -13.914 1 87.19 311 MET B CA 1
ATOM 9005 C C . MET B 1 311 ? -21.641 -40.469 -14.781 1 87.19 311 MET B C 1
ATOM 9007 O O . MET B 1 311 ? -20.766 -40.406 -15.641 1 87.19 311 MET B O 1
ATOM 9011 N N . ASP B 1 312 ? -22.328 -41.531 -14.641 1 82.25 312 ASP B N 1
ATOM 9012 C CA . ASP B 1 312 ? -22.016 -42.781 -15.344 1 82.25 312 ASP B CA 1
ATOM 9013 C C . ASP B 1 312 ? -22.016 -42.562 -16.859 1 82.25 312 ASP B C 1
ATOM 9015 O O . ASP B 1 312 ? -21.109 -43.031 -17.562 1 82.25 312 ASP B O 1
ATOM 9019 N N . TYR B 1 313 ? -23.047 -41.875 -17.281 1 84.12 313 TYR B N 1
ATOM 9020 C CA . TYR B 1 313 ? -23.141 -41.625 -18.719 1 84.12 313 TYR B CA 1
ATOM 9021 C C . TYR B 1 313 ? -21.953 -40.781 -19.188 1 84.12 313 TYR B C 1
ATOM 9023 O O . TYR B 1 313 ? -21.344 -41.094 -20.219 1 84.12 313 TYR B O 1
ATOM 9031 N N . VAL B 1 314 ? -21.719 -39.719 -18.484 1 90.56 314 VAL B N 1
ATOM 9032 C CA . VAL B 1 314 ? -20.625 -38.844 -18.859 1 90.56 314 VAL B CA 1
ATOM 9033 C C . VAL B 1 314 ? -19.297 -39.594 -18.797 1 90.56 314 VAL B C 1
ATOM 9035 O O . VAL B 1 314 ? -18.438 -39.438 -19.688 1 90.56 314 VAL B O 1
ATOM 9038 N N . ASN B 1 315 ? -19.094 -40.406 -17.781 1 91.81 315 ASN B N 1
ATOM 9039 C CA . ASN B 1 315 ? -17.891 -41.188 -17.672 1 91.81 315 ASN B CA 1
ATOM 9040 C C . ASN B 1 315 ? -17.703 -42.094 -18.891 1 91.81 315 ASN B C 1
ATOM 9042 O O . ASN B 1 315 ? -16.609 -42.156 -19.469 1 91.81 315 ASN B O 1
ATOM 9046 N N . GLU B 1 316 ? -18.734 -42.781 -19.219 1 90.38 316 GLU B N 1
ATOM 9047 C CA . GLU B 1 316 ? -18.672 -43.656 -20.359 1 90.38 316 GLU B CA 1
ATOM 9048 C C . GLU B 1 316 ? -18.406 -42.906 -21.656 1 90.38 316 GLU B C 1
ATOM 9050 O O . GLU B 1 316 ? -17.594 -43.344 -22.484 1 90.38 316 GLU B O 1
ATOM 9055 N N . CYS B 1 317 ? -19.125 -41.875 -21.781 1 90.81 317 CYS B N 1
ATOM 9056 C CA . CYS B 1 317 ? -18.969 -41.031 -22.953 1 90.81 317 CYS B CA 1
ATOM 9057 C C . CYS B 1 317 ? -17.516 -40.562 -23.094 1 90.81 317 CYS B C 1
ATOM 9059 O O . CYS B 1 317 ? -16.922 -40.688 -24.156 1 90.81 317 CYS B O 1
ATOM 9061 N N . ILE B 1 318 ? -16.953 -40 -22.016 1 94.94 318 ILE B N 1
ATOM 9062 C CA . ILE B 1 318 ? -15.609 -39.469 -22.047 1 94.94 318 ILE B CA 1
ATOM 9063 C C . ILE B 1 318 ? -14.602 -40.594 -22.266 1 94.94 318 ILE B C 1
ATOM 9065 O O . ILE B 1 318 ? -13.648 -40.438 -23.031 1 94.94 318 ILE B O 1
ATOM 9069 N N . LYS B 1 319 ? -14.711 -41.688 -21.625 1 93.81 319 LYS B N 1
ATOM 9070 C CA . LYS B 1 319 ? -13.797 -42.812 -21.75 1 93.81 319 LYS B CA 1
ATOM 9071 C C . LYS B 1 319 ? -13.758 -43.344 -23.172 1 93.81 319 LYS B C 1
ATOM 9073 O O . LYS B 1 319 ? -12.727 -43.812 -23.641 1 93.81 319 LYS B O 1
ATOM 9078 N N . ASN B 1 320 ? -14.875 -43.156 -23.844 1 91.25 320 ASN B N 1
ATOM 9079 C CA . ASN B 1 320 ? -14.969 -43.688 -25.203 1 91.25 320 ASN B CA 1
ATOM 9080 C C . ASN B 1 320 ? -14.648 -42.625 -26.25 1 91.25 320 ASN B C 1
ATOM 9082 O O . ASN B 1 320 ? -14.641 -42.938 -27.438 1 91.25 320 ASN B O 1
ATOM 9086 N N . THR B 1 321 ? -14.383 -41.469 -25.828 1 91.56 321 THR B N 1
ATOM 9087 C CA . THR B 1 321 ? -14.047 -40.375 -26.75 1 91.56 321 THR B CA 1
ATOM 9088 C C . THR B 1 321 ? -12.656 -40.594 -27.344 1 91.56 321 THR B C 1
ATOM 9090 O O . THR B 1 321 ? -11.695 -40.844 -26.609 1 91.56 321 THR B O 1
ATOM 9093 N N . PRO B 1 322 ? -12.508 -40.5 -28.656 1 87.31 322 PRO B N 1
ATOM 9094 C CA . PRO B 1 322 ? -11.188 -40.625 -29.281 1 87.31 322 PRO B CA 1
ATOM 9095 C C . PRO B 1 322 ? -10.234 -39.5 -28.906 1 87.31 322 PRO B C 1
ATOM 9097 O O . PRO B 1 322 ? -10.68 -38.344 -28.719 1 87.31 322 PRO B O 1
ATOM 9100 N N . ILE B 1 323 ? -8.992 -39.75 -28.953 1 86.06 323 ILE B N 1
ATOM 9101 C CA . ILE B 1 323 ? -7.941 -38.812 -28.562 1 86.06 323 ILE B CA 1
ATOM 9102 C C . ILE B 1 323 ? -8.016 -37.562 -29.438 1 86.06 323 ILE B C 1
ATOM 9104 O O . ILE B 1 323 ? -7.852 -36.438 -28.938 1 86.06 323 ILE B O 1
ATOM 9108 N N . GLN B 1 324 ? -8.203 -37.781 -30.688 1 81.75 324 GLN B N 1
ATOM 9109 C CA . GLN B 1 324 ? -8.227 -36.656 -31.609 1 81.75 324 GLN B CA 1
ATOM 9110 C C . GLN B 1 324 ? -9.336 -35.656 -31.25 1 81.75 324 GLN B C 1
ATOM 9112 O O . GLN B 1 324 ? -9.164 -34.469 -31.406 1 81.75 324 GLN B O 1
ATOM 9117 N N . LYS B 1 325 ? -10.391 -36.188 -30.844 1 83.31 325 LYS B N 1
ATOM 9118 C CA . LYS B 1 325 ? -11.5 -35.312 -30.469 1 83.31 325 LYS B CA 1
ATOM 9119 C C . LYS B 1 325 ? -11.148 -34.469 -29.234 1 83.31 325 LYS B C 1
ATOM 9121 O O . LYS B 1 325 ? -11.539 -33.312 -29.141 1 83.31 325 LYS B O 1
ATOM 9126 N N . PHE B 1 326 ? -10.477 -35.062 -28.281 1 86.56 326 PHE B N 1
ATOM 9127 C CA . PHE B 1 326 ? -9.984 -34.312 -27.125 1 86.56 326 PHE B CA 1
ATOM 9128 C C . PHE B 1 326 ? -9.117 -33.125 -27.594 1 86.56 326 PHE B C 1
ATOM 9130 O O . PHE B 1 326 ? -9.32 -32 -27.156 1 86.56 326 PHE B O 1
ATOM 9137 N N . ILE B 1 327 ? -8.227 -33.375 -28.438 1 79.69 327 ILE B N 1
ATOM 9138 C CA . ILE B 1 327 ? -7.238 -32.406 -28.891 1 79.69 327 ILE B CA 1
ATOM 9139 C C . ILE B 1 327 ? -7.941 -31.281 -29.656 1 79.69 327 ILE B C 1
ATOM 9141 O O . ILE B 1 327 ? -7.652 -30.094 -29.438 1 79.69 327 ILE B O 1
ATOM 9145 N N . ASP B 1 328 ? -8.867 -31.656 -30.484 1 77.06 328 ASP B N 1
ATOM 9146 C CA . ASP B 1 328 ? -9.586 -30.672 -31.297 1 77.06 328 ASP B CA 1
ATOM 9147 C C . ASP B 1 328 ? -10.375 -29.703 -30.406 1 77.06 328 ASP B C 1
ATOM 9149 O O . ASP B 1 328 ? -10.344 -28.5 -30.625 1 77.06 328 ASP B O 1
ATOM 9153 N N . TYR B 1 329 ? -11.039 -30.234 -29.469 1 77.88 329 TYR B N 1
ATOM 9154 C CA . TYR B 1 329 ? -11.859 -29.391 -28.609 1 77.88 329 TYR B CA 1
ATOM 9155 C C . TYR B 1 329 ? -10.992 -28.516 -27.719 1 77.88 329 TYR B C 1
ATOM 9157 O O . TYR B 1 329 ? -11.328 -27.359 -27.453 1 77.88 329 TYR B O 1
ATOM 9165 N N . GLN B 1 330 ? -9.953 -29.047 -27.234 1 79.31 330 GLN B N 1
ATOM 9166 C CA . GLN B 1 330 ? -9.031 -28.25 -26.438 1 79.31 330 GLN B CA 1
ATOM 9167 C C . GLN B 1 330 ? -8.477 -27.078 -27.234 1 79.31 330 GLN B C 1
ATOM 9169 O O . GLN B 1 330 ? -8.344 -25.969 -26.719 1 79.31 330 GLN B O 1
ATOM 9174 N N . LYS B 1 331 ? -8.133 -27.375 -28.422 1 70.19 331 LYS B N 1
ATOM 9175 C CA . LYS B 1 331 ? -7.59 -26.328 -29.297 1 70.19 331 LYS B CA 1
ATOM 9176 C C . LYS B 1 331 ? -8.633 -25.266 -29.578 1 70.19 331 LYS B C 1
ATOM 9178 O O . LYS B 1 331 ? -8.336 -24.062 -29.531 1 70.19 331 LYS B O 1
ATOM 9183 N N . TRP B 1 332 ? -9.828 -25.734 -29.797 1 68.69 332 TRP B N 1
ATOM 9184 C CA . TRP B 1 332 ? -10.867 -24.812 -30.25 1 68.69 332 TRP B CA 1
ATOM 9185 C C . TRP B 1 332 ? -11.484 -24.062 -29.078 1 68.69 332 TRP B C 1
ATOM 9187 O O . TRP B 1 332 ? -11.836 -22.891 -29.203 1 68.69 332 TRP B O 1
ATOM 9197 N N . LYS B 1 333 ? -11.602 -24.812 -27.922 1 69.12 333 LYS B N 1
ATOM 9198 C CA . LYS B 1 333 ? -12.32 -24.234 -26.797 1 69.12 333 LYS B CA 1
ATOM 9199 C C . LYS B 1 333 ? -11.359 -23.594 -25.797 1 69.12 333 LYS B C 1
ATOM 9201 O O . LYS B 1 333 ? -11.773 -22.797 -24.953 1 69.12 333 LYS B O 1
ATOM 9206 N N . LEU B 1 334 ? -10.109 -23.859 -25.891 1 73.38 334 LEU B N 1
ATOM 9207 C CA . LEU B 1 334 ? -9.07 -23.281 -25.047 1 73.38 334 LEU B CA 1
ATOM 9208 C C . LEU B 1 334 ? -9.414 -23.453 -23.578 1 73.38 334 LEU B C 1
ATOM 9210 O O . LEU B 1 334 ? -9.414 -22.484 -22.812 1 73.38 334 LEU B O 1
ATOM 9214 N N . TYR B 1 335 ? -9.586 -24.625 -23.203 1 76.06 335 TYR B N 1
ATOM 9215 C CA . TYR B 1 335 ? -9.914 -24.938 -21.812 1 76.06 335 TYR B CA 1
ATOM 9216 C C . TYR B 1 335 ? -8.75 -24.594 -20.891 1 76.06 335 TYR B C 1
ATOM 9218 O O . TYR B 1 335 ? -7.586 -24.781 -21.25 1 76.06 335 TYR B O 1
ATOM 9226 N N . SER B 1 336 ? -9.094 -24.031 -19.75 1 79.56 336 SER B N 1
ATOM 9227 C CA . SER B 1 336 ? -8.102 -23.844 -18.703 1 79.56 336 SER B CA 1
ATOM 9228 C C . SER B 1 336 ? -8.258 -24.875 -17.594 1 79.56 336 SER B C 1
ATOM 9230 O O . SER B 1 336 ? -9.383 -25.25 -17.25 1 79.56 336 SER B O 1
ATOM 9232 N N . PHE B 1 337 ? -7.133 -25.328 -17.141 1 88.31 337 PHE B N 1
ATOM 9233 C CA . PHE B 1 337 ? -7.16 -26.406 -16.156 1 88.31 337 PHE B CA 1
ATOM 9234 C C . PHE B 1 337 ? -6.605 -25.938 -14.82 1 88.31 337 PHE B C 1
ATOM 9236 O O . PHE B 1 337 ? -5.637 -25.188 -14.773 1 88.31 337 PHE B O 1
ATOM 9243 N N . VAL B 1 338 ? -7.27 -26.312 -13.758 1 91.12 338 VAL B N 1
ATOM 9244 C CA . VAL B 1 338 ? -6.883 -25.922 -12.406 1 91.12 338 VAL B CA 1
ATOM 9245 C C . VAL B 1 338 ? -6.867 -27.156 -11.5 1 91.12 338 VAL B C 1
ATOM 9247 O O . VAL B 1 338 ? -7.34 -28.234 -11.891 1 91.12 338 VAL B O 1
ATOM 9250 N N . LEU B 1 339 ? -6.289 -27.031 -10.367 1 94.75 339 LEU B N 1
ATOM 9251 C CA . LEU B 1 339 ? -6.285 -28.078 -9.352 1 94.75 339 LEU B CA 1
ATOM 9252 C C . LEU B 1 339 ? -7.477 -27.938 -8.406 1 94.75 339 LEU B C 1
ATOM 9254 O O . LEU B 1 339 ? -7.988 -26.828 -8.219 1 94.75 339 LEU B O 1
ATOM 9258 N N . TYR B 1 340 ? -7.91 -29.062 -7.816 1 92.88 340 TYR B N 1
ATOM 9259 C CA . TYR B 1 340 ? -9.102 -29.094 -6.977 1 92.88 340 TYR B CA 1
ATOM 9260 C C . TYR B 1 340 ? -8.812 -29.766 -5.641 1 92.88 340 TYR B C 1
ATOM 9262 O O . TYR B 1 340 ? -7.863 -30.531 -5.52 1 92.88 340 TYR B O 1
ATOM 9270 N N . ILE B 1 341 ? -9.633 -29.422 -4.633 1 92.62 341 ILE B N 1
ATOM 9271 C CA . ILE B 1 341 ? -9.664 -30.234 -3.414 1 92.62 341 ILE B CA 1
ATOM 9272 C C . ILE B 1 341 ? -10.117 -31.656 -3.74 1 92.62 341 ILE B C 1
ATOM 9274 O O . ILE B 1 341 ? -11.125 -31.844 -4.422 1 92.62 341 ILE B O 1
ATOM 9278 N N . ASP B 1 342 ? -9.383 -32.688 -3.293 1 93.25 342 ASP B N 1
ATOM 9279 C CA . ASP B 1 342 ? -9.727 -34.062 -3.645 1 93.25 342 ASP B CA 1
ATOM 9280 C C . ASP B 1 342 ? -9.703 -34.969 -2.414 1 93.25 342 ASP B C 1
ATOM 9282 O O . ASP B 1 342 ? -9.289 -36.125 -2.494 1 93.25 342 ASP B O 1
ATOM 9286 N N . LYS B 1 343 ? -10.086 -34.438 -1.28 1 89.44 343 LYS B N 1
ATOM 9287 C CA . LYS B 1 343 ? -10.039 -35.125 -0.001 1 89.44 343 LYS B CA 1
ATOM 9288 C C . LYS B 1 343 ? -10.789 -36.469 -0.078 1 89.44 343 LYS B C 1
ATOM 9290 O O . LYS B 1 343 ? -10.422 -37.438 0.601 1 89.44 343 LYS B O 1
ATOM 9295 N N . ASP B 1 344 ? -11.844 -36.594 -0.874 1 86.56 344 ASP B N 1
ATOM 9296 C CA . ASP B 1 344 ? -12.688 -37.781 -0.942 1 86.56 344 ASP B CA 1
ATOM 9297 C C . ASP B 1 344 ? -12.172 -38.781 -1.994 1 86.56 344 ASP B C 1
ATOM 9299 O O . ASP B 1 344 ? -12.82 -39.781 -2.281 1 86.56 344 ASP B O 1
ATOM 9303 N N . PHE B 1 345 ? -11.117 -38.562 -2.59 1 90.56 345 PHE B N 1
ATOM 9304 C CA . PHE B 1 345 ? -10.469 -39.406 -3.57 1 90.56 345 PHE B CA 1
ATOM 9305 C C . PHE B 1 345 ? -9.102 -39.875 -3.07 1 90.56 345 PHE B C 1
ATOM 9307 O O . PHE B 1 345 ? -8.992 -40.406 -1.967 1 90.56 345 PHE B O 1
ATOM 9314 N N . ILE B 1 346 ? -8.086 -39.625 -3.83 1 90.62 346 ILE B N 1
ATOM 9315 C CA . ILE B 1 346 ? -6.785 -40.094 -3.387 1 90.62 346 ILE B CA 1
ATOM 9316 C C . ILE B 1 346 ? -6.23 -39.188 -2.307 1 90.62 346 ILE B C 1
ATOM 9318 O O . ILE B 1 346 ? -5.344 -39.562 -1.542 1 90.62 346 ILE B O 1
ATOM 9322 N N . GLY B 1 347 ? -6.691 -37.938 -2.227 1 93.25 347 GLY B N 1
ATOM 9323 C CA . GLY B 1 347 ? -6.305 -37 -1.185 1 93.25 347 GLY B CA 1
ATOM 9324 C C . GLY B 1 347 ? -4.973 -36.312 -1.449 1 93.25 347 GLY B C 1
ATOM 9325 O O . GLY B 1 347 ? -4.152 -36.188 -0.539 1 93.25 347 GLY B O 1
ATOM 9326 N N . PHE B 1 348 ? -4.73 -36.031 -2.719 1 95.75 348 PHE B N 1
ATOM 9327 C CA . PHE B 1 348 ? -3.521 -35.281 -3.059 1 95.75 348 PHE B CA 1
ATOM 9328 C C . PHE B 1 348 ? -3.562 -33.906 -2.465 1 95.75 348 PHE B C 1
ATOM 9330 O O . PHE B 1 348 ? -2.604 -33.469 -1.825 1 95.75 348 PHE B O 1
ATOM 9337 N N . LEU B 1 349 ? -4.582 -33.156 -2.74 1 96.19 349 LEU B N 1
ATOM 9338 C CA . LEU B 1 349 ? -4.875 -31.875 -2.084 1 96.19 349 LEU B CA 1
ATOM 9339 C C . LEU B 1 349 ? -6.148 -31.984 -1.253 1 96.19 349 LEU B C 1
ATOM 9341 O O . LEU B 1 349 ? -7.227 -31.594 -1.71 1 96.19 349 LEU B O 1
ATOM 9345 N N . PRO B 1 350 ? -6.039 -32.344 -0.033 1 94.81 350 PRO B N 1
ATOM 9346 C CA . PRO B 1 350 ? -7.238 -32.594 0.762 1 94.81 350 PRO B CA 1
ATOM 9347 C C . PRO B 1 350 ? -7.941 -31.328 1.227 1 94.81 350 PRO B C 1
ATOM 9349 O O . PRO B 1 350 ? -9.039 -31.391 1.777 1 94.81 350 PRO B O 1
ATOM 9352 N N . ASP B 1 351 ? -7.324 -30.188 1.1 1 94.12 351 ASP B N 1
ATOM 9353 C CA . ASP B 1 351 ? -7.871 -28.891 1.489 1 94.12 351 ASP B CA 1
ATOM 9354 C C . ASP B 1 351 ? -7.336 -27.781 0.594 1 94.12 351 ASP B C 1
ATOM 9356 O O . ASP B 1 351 ? -6.586 -28.031 -0.347 1 94.12 351 ASP B O 1
ATOM 9360 N N . THR B 1 352 ? -7.754 -26.531 0.784 1 93.56 352 THR B N 1
ATOM 9361 C CA . THR B 1 352 ? -7.246 -25.375 0.043 1 93.56 352 THR B CA 1
ATOM 9362 C C . THR B 1 352 ? -5.77 -25.156 0.342 1 93.56 352 THR B C 1
ATOM 9364 O O . THR B 1 352 ? -5.281 -25.531 1.41 1 93.56 352 THR B O 1
ATOM 9367 N N . PRO B 1 353 ? -5.055 -24.562 -0.608 1 94.38 353 PRO B N 1
ATOM 9368 C CA . PRO B 1 353 ? -3.645 -24.25 -0.369 1 94.38 353 PRO B CA 1
ATOM 9369 C C . PRO B 1 353 ? -3.43 -23.438 0.905 1 94.38 353 PRO B C 1
ATOM 9371 O O . PRO B 1 353 ? -2.533 -23.734 1.694 1 94.38 353 PRO B O 1
ATOM 9374 N N . THR B 1 354 ? -4.246 -22.438 1.193 1 92.81 354 THR B N 1
ATOM 9375 C CA . THR B 1 354 ? -4.105 -21.594 2.379 1 92.81 354 THR B CA 1
ATOM 9376 C C . THR B 1 354 ? -4.129 -22.438 3.648 1 92.81 354 THR B C 1
ATOM 9378 O O . THR B 1 354 ? -3.318 -22.234 4.551 1 92.81 354 THR B O 1
ATOM 9381 N N . ASN B 1 355 ? -5.031 -23.406 3.682 1 92.5 355 ASN B N 1
ATOM 9382 C CA . ASN B 1 355 ? -5.141 -24.266 4.852 1 92.5 355 ASN B CA 1
ATOM 9383 C C . ASN B 1 355 ? -3.98 -25.266 4.926 1 92.5 355 ASN B C 1
ATOM 9385 O O . ASN B 1 355 ? -3.498 -25.578 6.012 1 92.5 355 ASN B O 1
ATOM 9389 N N . LEU B 1 356 ? -3.553 -25.688 3.793 1 94.25 356 LEU B N 1
ATOM 9390 C CA . LEU B 1 356 ? -2.523 -26.719 3.744 1 94.25 356 LEU B CA 1
ATOM 9391 C C . LEU B 1 356 ? -1.156 -26.141 4.098 1 94.25 356 LEU B C 1
ATOM 9393 O O . LEU B 1 356 ? -0.265 -26.875 4.543 1 94.25 356 LEU B O 1
ATOM 9397 N N . TYR B 1 357 ? -0.961 -24.875 3.945 1 91.38 357 TYR B N 1
ATOM 9398 C CA . TYR B 1 357 ? 0.295 -24.219 4.293 1 91.38 357 TYR B CA 1
ATOM 9399 C C . TYR B 1 357 ? 0.593 -24.375 5.781 1 91.38 357 TYR B C 1
ATOM 9401 O O . TYR B 1 357 ? 1.754 -24.328 6.195 1 91.38 357 TYR B O 1
ATOM 9409 N N . GLN B 1 358 ? -0.365 -24.609 6.551 1 88.56 358 GLN B N 1
ATOM 9410 C CA . GLN B 1 358 ? -0.199 -24.703 8 1 88.56 358 GLN B CA 1
ATOM 9411 C C . GLN B 1 358 ? 0.68 -25.906 8.367 1 88.56 358 GLN B C 1
ATOM 9413 O O . GLN B 1 358 ? 1.354 -25.891 9.398 1 88.56 358 GLN B O 1
ATOM 9418 N N . ASN B 1 359 ? 0.694 -26.859 7.48 1 86.12 359 ASN B N 1
ATOM 9419 C CA . ASN B 1 359 ? 1.453 -28.078 7.777 1 86.12 359 ASN B CA 1
ATOM 9420 C C . ASN B 1 359 ? 2.533 -28.328 6.73 1 86.12 359 ASN B C 1
ATOM 9422 O O . ASN B 1 359 ? 2.957 -29.469 6.535 1 86.12 359 ASN B O 1
ATOM 9426 N N . ILE B 1 360 ? 2.955 -27.297 6.145 1 87.75 360 ILE B N 1
ATOM 9427 C CA . ILE B 1 360 ? 3.922 -27.438 5.062 1 87.75 360 ILE B CA 1
ATOM 9428 C C . ILE B 1 360 ? 5.273 -27.859 5.629 1 87.75 360 ILE B C 1
ATOM 9430 O O . ILE B 1 360 ? 5.68 -27.391 6.695 1 87.75 360 ILE B O 1
ATOM 9434 N N . PRO B 1 361 ? 5.926 -28.828 5.031 1 90.81 361 PRO B N 1
ATOM 9435 C CA . PRO B 1 361 ? 7.285 -29.156 5.457 1 90.81 361 PRO B CA 1
ATOM 9436 C C . PRO B 1 361 ? 8.266 -28 5.238 1 90.81 361 PRO B C 1
ATOM 9438 O O . PRO B 1 361 ? 8.188 -27.312 4.223 1 90.81 361 PRO B O 1
ATOM 9441 N N . LEU B 1 362 ? 9.148 -27.859 6.18 1 93.56 362 LEU B N 1
ATOM 9442 C CA . LEU B 1 362 ? 10.109 -26.766 6.105 1 93.56 362 LEU B CA 1
ATOM 9443 C C . LEU B 1 362 ? 11.398 -27.219 5.422 1 93.56 362 LEU B C 1
ATOM 9445 O O . LEU B 1 362 ? 12.344 -27.641 6.086 1 93.56 362 LEU B O 1
ATOM 9449 N N . LEU B 1 363 ? 11.414 -27.109 4.133 1 97.38 363 LEU B N 1
ATOM 9450 C CA . LEU B 1 363 ? 12.547 -27.484 3.297 1 97.38 363 LEU B CA 1
ATOM 9451 C C . LEU B 1 363 ? 13.258 -26.266 2.744 1 97.38 363 LEU B C 1
ATOM 9453 O O . LEU B 1 363 ? 12.625 -25.234 2.51 1 97.38 363 LEU B O 1
ATOM 9457 N N . PRO B 1 364 ? 14.625 -26.391 2.596 1 98.19 364 PRO B N 1
ATOM 9458 C CA . PRO B 1 364 ? 15.266 -25.297 1.852 1 98.19 364 PRO B CA 1
ATOM 9459 C C . PRO B 1 364 ? 14.586 -25.016 0.509 1 98.19 364 PRO B C 1
ATOM 9461 O O . PRO B 1 364 ? 14.32 -25.953 -0.25 1 98.19 364 PRO B O 1
ATOM 9464 N N . THR B 1 365 ? 14.234 -23.75 0.261 1 98.5 365 THR B N 1
ATOM 9465 C CA . THR B 1 365 ? 13.406 -23.422 -0.897 1 98.5 365 THR B CA 1
ATOM 9466 C C . THR B 1 365 ? 13.922 -22.172 -1.59 1 98.5 365 THR B C 1
ATOM 9468 O O . THR B 1 365 ? 14.141 -21.141 -0.943 1 98.5 365 THR B O 1
ATOM 9471 N N . VAL B 1 366 ? 14.141 -22.281 -2.896 1 98.69 366 VAL B N 1
ATOM 9472 C CA . VAL B 1 366 ? 14.43 -21.109 -3.738 1 98.69 366 VAL B CA 1
ATOM 9473 C C . VAL B 1 366 ? 13.18 -20.719 -4.52 1 98.69 366 VAL B C 1
ATOM 9475 O O . VAL B 1 366 ? 12.562 -21.562 -5.176 1 98.69 366 VAL B O 1
ATOM 9478 N N . LEU B 1 367 ? 12.766 -19.484 -4.387 1 98.5 367 LEU B N 1
ATOM 9479 C CA . LEU B 1 367 ? 11.664 -18.938 -5.164 1 98.5 367 LEU B CA 1
ATOM 9480 C C . LEU B 1 367 ? 12.133 -17.766 -6.02 1 98.5 367 LEU B C 1
ATOM 9482 O O . LEU B 1 367 ? 12.961 -16.953 -5.578 1 98.5 367 LEU B O 1
ATOM 9486 N N . GLY B 1 368 ? 11.586 -17.672 -7.266 1 97.81 368 GLY B N 1
ATOM 9487 C CA . GLY B 1 368 ? 12 -16.484 -8 1 97.81 368 GLY B CA 1
ATOM 9488 C C . GLY B 1 368 ? 11.281 -16.328 -9.328 1 97.81 368 GLY B C 1
ATOM 9489 O O . GLY B 1 368 ? 10.367 -17.094 -9.641 1 97.81 368 GLY B O 1
ATOM 9490 N N . SER B 1 369 ? 11.602 -15.219 -10.055 1 98 369 SER B N 1
ATOM 9491 C CA . SER B 1 369 ? 10.945 -14.812 -11.289 1 98 369 SER B CA 1
ATOM 9492 C C . SER B 1 369 ? 11.891 -14.023 -12.188 1 98 369 SER B C 1
ATOM 9494 O O . SER B 1 369 ? 13.07 -13.875 -11.875 1 98 369 SER B O 1
ATOM 9496 N N . VAL B 1 370 ? 11.375 -13.688 -13.328 1 97.44 370 VAL B N 1
ATOM 9497 C CA . VAL B 1 370 ? 12.016 -12.688 -14.164 1 97.44 370 VAL B CA 1
ATOM 9498 C C . VAL B 1 370 ? 11.344 -11.328 -13.961 1 97.44 370 VAL B C 1
ATOM 9500 O O . VAL B 1 370 ? 10.266 -11.25 -13.367 1 97.44 370 VAL B O 1
ATOM 9503 N N . ASP B 1 371 ? 11.945 -10.297 -14.391 1 94.12 371 ASP B N 1
ATOM 9504 C CA . ASP B 1 371 ? 11.516 -8.953 -14.023 1 94.12 371 ASP B CA 1
ATOM 9505 C C . ASP B 1 371 ? 10.289 -8.523 -14.828 1 94.12 371 ASP B C 1
ATOM 9507 O O . ASP B 1 371 ? 9.508 -7.684 -14.383 1 94.12 371 ASP B O 1
ATOM 9511 N N . GLN B 1 372 ? 10.078 -9.078 -16.094 1 94.5 372 GLN B N 1
ATOM 9512 C CA . GLN B 1 372 ? 8.938 -8.719 -16.938 1 94.5 372 GLN B CA 1
ATOM 9513 C C . GLN B 1 372 ? 8.25 -9.961 -17.5 1 94.5 372 GLN B C 1
ATOM 9515 O O . GLN B 1 372 ? 8.211 -10.156 -18.703 1 94.5 372 GLN B O 1
ATOM 9520 N N . GLU B 1 373 ? 7.602 -10.633 -16.672 1 93.25 373 GLU B N 1
ATOM 9521 C CA . GLU B 1 373 ? 7.066 -11.969 -16.938 1 93.25 373 GLU B CA 1
ATOM 9522 C C . GLU B 1 373 ? 6.16 -11.977 -18.156 1 93.25 373 GLU B C 1
ATOM 9524 O O . GLU B 1 373 ? 6.18 -12.922 -18.953 1 93.25 373 GLU B O 1
ATOM 9529 N N . VAL B 1 374 ? 5.445 -10.898 -18.438 1 90.06 374 VAL B N 1
ATOM 9530 C CA . VAL B 1 374 ? 4.422 -10.953 -19.484 1 90.06 374 VAL B CA 1
ATOM 9531 C C . VAL B 1 374 ? 4.875 -10.141 -20.688 1 90.06 374 VAL B C 1
ATOM 9533 O O . VAL B 1 374 ? 4.105 -9.938 -21.641 1 90.06 374 VAL B O 1
ATOM 9536 N N . GLY B 1 375 ? 6.117 -9.758 -20.703 1 89.94 375 GLY B N 1
ATOM 9537 C CA . GLY B 1 375 ? 6.633 -8.875 -21.734 1 89.94 375 GLY B CA 1
ATOM 9538 C C . GLY B 1 375 ? 6.512 -9.461 -23.125 1 89.94 375 GLY B C 1
ATOM 9539 O O . GLY B 1 375 ? 5.965 -8.812 -24.031 1 89.94 375 GLY B O 1
ATOM 9540 N N . ARG B 1 376 ? 6.949 -10.68 -23.391 1 88.06 376 ARG B N 1
ATOM 9541 C CA . ARG B 1 376 ? 6.895 -11.32 -24.688 1 88.06 376 ARG B CA 1
ATOM 9542 C C . ARG B 1 376 ? 5.453 -11.477 -25.172 1 88.06 376 ARG B C 1
ATOM 9544 O O . ARG B 1 376 ? 5.148 -11.242 -26.344 1 88.06 376 ARG B O 1
ATOM 9551 N N . GLY B 1 377 ? 4.621 -11.898 -24.219 1 82.62 377 GLY B N 1
ATOM 9552 C CA . GLY B 1 377 ? 3.221 -12.062 -24.578 1 82.62 377 GLY B CA 1
ATOM 9553 C C . GLY B 1 377 ? 2.59 -10.789 -25.109 1 82.62 377 GLY B C 1
ATOM 9554 O O . GLY B 1 377 ? 1.827 -10.828 -26.078 1 82.62 377 GLY B O 1
ATOM 9555 N N . LEU B 1 378 ? 2.947 -9.719 -24.5 1 86 378 LEU B N 1
ATOM 9556 C CA . LEU B 1 378 ? 2.404 -8.445 -24.953 1 86 378 LEU B CA 1
ATOM 9557 C C . LEU B 1 378 ? 2.961 -8.07 -26.328 1 86 378 LEU B C 1
ATOM 9559 O O . LEU B 1 378 ? 2.234 -7.559 -27.188 1 86 378 LEU B O 1
ATOM 9563 N N . ILE B 1 379 ? 4.301 -8.305 -26.562 1 87.62 379 ILE B N 1
ATOM 9564 C CA . ILE B 1 379 ? 4.926 -8 -27.844 1 87.62 379 ILE B CA 1
ATOM 9565 C C . ILE B 1 379 ? 4.262 -8.828 -28.953 1 87.62 379 ILE B C 1
ATOM 9567 O O . ILE B 1 379 ? 3.98 -8.312 -30.031 1 87.62 379 ILE B O 1
ATOM 9571 N N . ASP B 1 380 ? 3.949 -10.008 -28.641 1 81.19 380 ASP B N 1
ATOM 9572 C CA . ASP B 1 380 ? 3.375 -10.93 -29.609 1 81.19 380 ASP B CA 1
ATOM 9573 C C . ASP B 1 380 ? 1.996 -10.461 -30.062 1 81.19 380 ASP B C 1
ATOM 9575 O O . ASP B 1 380 ? 1.601 -10.695 -31.203 1 81.19 380 ASP B O 1
ATOM 9579 N N . ILE B 1 381 ? 1.287 -9.773 -29.203 1 78.25 381 ILE B N 1
ATOM 9580 C CA . ILE B 1 381 ? -0.06 -9.344 -29.578 1 78.25 381 ILE B CA 1
ATOM 9581 C C . ILE B 1 381 ? -0.106 -7.828 -29.703 1 78.25 381 ILE B C 1
ATOM 9583 O O . ILE B 1 381 ? -1.181 -7.223 -29.641 1 78.25 381 ILE B O 1
ATOM 9587 N N . PHE B 1 382 ? 0.955 -7.215 -29.812 1 84.69 382 PHE B N 1
ATOM 9588 C CA . PHE B 1 382 ? 1.088 -5.766 -29.734 1 84.69 382 PHE B CA 1
ATOM 9589 C C . PHE B 1 382 ? 0.194 -5.078 -30.75 1 84.69 382 PHE B C 1
ATOM 9591 O O . PHE B 1 382 ? -0.522 -4.129 -30.422 1 84.69 382 PHE B O 1
ATOM 9598 N N . ASN B 1 383 ? 0.242 -5.57 -32 1 80.75 383 ASN B N 1
ATOM 9599 C CA . ASN B 1 383 ? -0.513 -4.934 -33.062 1 80.75 383 ASN B CA 1
ATOM 9600 C C . ASN B 1 383 ? -2.014 -4.969 -32.812 1 80.75 383 ASN B C 1
ATOM 9602 O O . ASN B 1 383 ? -2.746 -4.07 -33.219 1 80.75 383 ASN B O 1
ATOM 9606 N N . SER B 1 384 ? -2.324 -5.938 -32 1 73.19 384 SER B N 1
ATOM 9607 C CA . SER B 1 384 ? -3.746 -6.094 -31.719 1 73.19 384 SER B CA 1
ATOM 9608 C C . SER B 1 384 ? -4.168 -5.211 -30.547 1 73.19 384 SER B C 1
ATOM 9610 O O . SER B 1 384 ? -5.344 -4.867 -30.422 1 73.19 384 SER B O 1
ATOM 9612 N N . VAL B 1 385 ? -3.236 -4.758 -29.734 1 80.94 385 VAL B N 1
ATOM 9613 C CA . VAL B 1 385 ? -3.654 -4.105 -28.5 1 80.94 385 VAL B CA 1
ATOM 9614 C C . VAL B 1 385 ? -3.059 -2.703 -28.422 1 80.94 385 VAL B C 1
ATOM 9616 O O . VAL B 1 385 ? -3.346 -1.945 -27.484 1 80.94 385 VAL B O 1
ATOM 9619 N N . LYS B 1 386 ? -2.309 -2.344 -29.328 1 85.81 386 LYS B N 1
ATOM 9620 C CA . LYS B 1 386 ? -1.567 -1.086 -29.297 1 85.81 386 LYS B CA 1
ATOM 9621 C C . LYS B 1 386 ? -2.508 0.099 -29.078 1 85.81 386 LYS B C 1
ATOM 9623 O O . LYS B 1 386 ? -2.156 1.065 -28.406 1 85.81 386 LYS B O 1
ATOM 9628 N N . SER B 1 387 ? -3.723 0.054 -29.641 1 81 387 SER B N 1
ATOM 9629 C CA . SER B 1 387 ? -4.668 1.161 -29.547 1 81 387 SER B CA 1
ATOM 9630 C C . SER B 1 387 ? -5.18 1.32 -28.109 1 81 387 SER B C 1
ATOM 9632 O O . SER B 1 387 ? -5.699 2.377 -27.75 1 81 387 SER B O 1
ATOM 9634 N N . LEU B 1 388 ? -4.992 0.278 -27.281 1 85.06 388 LEU B N 1
ATOM 9635 C CA . LEU B 1 388 ? -5.496 0.293 -25.922 1 85.06 388 LEU B CA 1
ATOM 9636 C C . LEU B 1 388 ? -4.375 0.608 -24.938 1 85.06 388 LEU B C 1
ATOM 9638 O O . LEU B 1 388 ? -4.629 0.793 -23.734 1 85.06 388 LEU B O 1
ATOM 9642 N N . LEU B 1 389 ? -3.189 0.704 -25.391 1 92 389 LEU B N 1
ATOM 9643 C CA . LEU B 1 389 ? -2.053 0.939 -24.516 1 92 389 LEU B CA 1
ATOM 9644 C C . LEU B 1 389 ? -1.893 2.428 -24.219 1 92 389 LEU B C 1
ATOM 9646 O O . LEU B 1 389 ? -0.9 3.041 -24.625 1 92 389 LEU B O 1
ATOM 9650 N N . ASN B 1 390 ? -2.854 2.947 -23.578 1 91.19 390 ASN B N 1
ATOM 9651 C CA . ASN B 1 390 ? -2.973 4.305 -23.047 1 91.19 390 ASN B CA 1
ATOM 9652 C C . ASN B 1 390 ? -3.818 4.344 -21.781 1 91.19 390 ASN B C 1
ATOM 9654 O O . ASN B 1 390 ? -4.273 3.303 -21.297 1 91.19 390 ASN B O 1
ATOM 9658 N N . LYS B 1 391 ? -3.961 5.527 -21.234 1 94 391 LYS B N 1
ATOM 9659 C CA . LYS B 1 391 ? -4.668 5.652 -19.953 1 94 391 LYS B CA 1
ATOM 9660 C C . LYS B 1 391 ? -6.098 5.129 -20.078 1 94 391 LYS B C 1
ATOM 9662 O O . LYS B 1 391 ? -6.555 4.363 -19.219 1 94 391 LYS B O 1
ATOM 9667 N N . ASN B 1 392 ? -6.855 5.52 -21.094 1 86.31 392 ASN B N 1
ATOM 9668 C CA . ASN B 1 392 ? -8.25 5.121 -21.266 1 86.31 392 ASN B CA 1
ATOM 9669 C C . ASN B 1 392 ? -8.383 3.611 -21.453 1 86.31 392 ASN B C 1
ATOM 9671 O O . ASN B 1 392 ? -9.273 2.988 -20.875 1 86.31 392 ASN B O 1
ATOM 9675 N N . GLY B 1 393 ? -7.508 3.109 -22.297 1 87.19 393 GLY B N 1
ATOM 9676 C CA . GLY B 1 393 ? -7.516 1.668 -22.5 1 87.19 393 GLY B CA 1
ATOM 9677 C C . GLY B 1 393 ? -7.207 0.897 -21.219 1 87.19 393 GLY B C 1
ATOM 9678 O O . GLY B 1 393 ? -7.855 -0.108 -20.922 1 87.19 393 GLY B O 1
ATOM 9679 N N . TYR B 1 394 ? -6.227 1.389 -20.531 1 92.38 394 TYR B N 1
ATOM 9680 C CA . TYR B 1 394 ? -5.844 0.746 -19.281 1 92.38 394 TYR B CA 1
ATOM 9681 C C . TYR B 1 394 ? -6.992 0.772 -18.281 1 92.38 394 TYR B C 1
ATOM 9683 O O . TYR B 1 394 ? -7.258 -0.226 -17.609 1 92.38 394 TYR B O 1
ATOM 9691 N N . ASP B 1 395 ? -7.699 1.894 -18.172 1 87.69 395 ASP B N 1
ATOM 9692 C CA . ASP B 1 395 ? -8.859 2.012 -17.281 1 87.69 395 ASP B CA 1
ATOM 9693 C C . ASP B 1 395 ? -9.93 0.989 -17.656 1 87.69 395 ASP B C 1
ATOM 9695 O O . ASP B 1 395 ? -10.531 0.373 -16.766 1 87.69 395 ASP B O 1
ATOM 9699 N N . MET B 1 396 ? -10.117 0.827 -18.844 1 81.88 396 MET B N 1
ATOM 9700 C CA . MET B 1 396 ? -11.094 -0.146 -19.328 1 81.88 396 MET B CA 1
ATOM 9701 C C . MET B 1 396 ? -10.68 -1.563 -18.938 1 81.88 396 MET B C 1
ATOM 9703 O O . MET B 1 396 ? -11.508 -2.348 -18.469 1 81.88 396 MET B O 1
ATOM 9707 N N . VAL B 1 397 ? -9.445 -1.83 -19.109 1 82.75 397 VAL B N 1
ATOM 9708 C CA . VAL B 1 397 ? -8.922 -3.156 -18.812 1 82.75 397 VAL B CA 1
ATOM 9709 C C . VAL B 1 397 ? -9.07 -3.439 -17.312 1 82.75 397 VAL B C 1
ATOM 9711 O O . VAL B 1 397 ? -9.445 -4.547 -16.922 1 82.75 397 VAL B O 1
ATOM 9714 N N . LEU B 1 398 ? -8.781 -2.463 -16.531 1 89.19 398 LEU B N 1
ATOM 9715 C CA . LEU B 1 398 ? -8.891 -2.65 -15.078 1 89.19 398 LEU B CA 1
ATOM 9716 C C . LEU B 1 398 ? -10.328 -2.934 -14.672 1 89.19 398 LEU B C 1
ATOM 9718 O O . LEU B 1 398 ? -10.578 -3.771 -13.805 1 89.19 398 LEU B O 1
ATOM 9722 N N . MET B 1 399 ? -11.234 -2.271 -15.289 1 81.81 399 MET B N 1
ATOM 9723 C CA . MET B 1 399 ? -12.648 -2.49 -14.992 1 81.81 399 MET B CA 1
ATOM 9724 C C . MET B 1 399 ? -13.086 -3.893 -15.398 1 81.81 399 MET B C 1
ATOM 9726 O O . MET B 1 399 ? -13.797 -4.57 -14.664 1 81.81 399 MET B O 1
ATOM 9730 N N . LEU B 1 400 ? -12.609 -4.285 -16.469 1 75.12 400 LEU B N 1
ATOM 9731 C CA . LEU B 1 400 ? -12.914 -5.633 -16.938 1 75.12 400 LEU B CA 1
ATOM 9732 C C . LEU B 1 400 ? -12.289 -6.68 -16.031 1 75.12 400 LEU B C 1
ATOM 9734 O O . LEU B 1 400 ? -12.93 -7.676 -15.688 1 75.12 400 LEU B O 1
ATOM 9738 N N . MET B 1 401 ? -11.086 -6.445 -15.664 1 81.88 401 MET B N 1
ATOM 9739 C CA . MET B 1 401 ? -10.383 -7.355 -14.766 1 81.88 401 MET B CA 1
ATOM 9740 C C . MET B 1 401 ? -11.109 -7.465 -13.43 1 81.88 401 MET B C 1
ATOM 9742 O O . MET B 1 401 ? -11.18 -8.547 -12.844 1 81.88 401 MET B O 1
ATOM 9746 N N . SER B 1 402 ? -11.586 -6.34 -12.969 1 83.69 402 SER B N 1
ATOM 9747 C CA . SER B 1 402 ? -12.281 -6.34 -11.688 1 83.69 402 SER B CA 1
ATOM 9748 C C . SER B 1 402 ? -13.469 -7.289 -11.703 1 83.69 402 SER B C 1
ATOM 9750 O O . SER B 1 402 ? -13.797 -7.906 -10.688 1 83.69 402 SER B O 1
ATOM 9752 N N . GLN B 1 403 ? -14.086 -7.531 -12.812 1 75.69 403 GLN B N 1
ATOM 9753 C CA . GLN B 1 403 ? -15.273 -8.359 -12.945 1 75.69 403 GLN B CA 1
ATOM 9754 C C . GLN B 1 403 ? -14.93 -9.844 -12.797 1 75.69 403 GLN B C 1
ATOM 9756 O O . GLN B 1 403 ? -15.82 -10.672 -12.57 1 75.69 403 GLN B O 1
ATOM 9761 N N . LEU B 1 404 ? -13.68 -10.133 -12.875 1 74.94 404 LEU B N 1
ATOM 9762 C CA . LEU B 1 404 ? -13.227 -11.5 -12.68 1 74.94 404 LEU B CA 1
ATOM 9763 C C . LEU B 1 404 ? -13.203 -11.859 -11.195 1 74.94 404 LEU B C 1
ATOM 9765 O O . LEU B 1 404 ? -13.227 -13.039 -10.836 1 74.94 404 LEU B O 1
ATOM 9769 N N . PHE B 1 405 ? -13.195 -10.82 -10.414 1 82.44 405 PHE B N 1
ATOM 9770 C CA . PHE B 1 405 ? -12.898 -11.086 -9.008 1 82.44 405 PHE B CA 1
ATOM 9771 C C . PHE B 1 405 ? -14.047 -10.633 -8.117 1 82.44 405 PHE B C 1
ATOM 9773 O O . PHE B 1 405 ? -14.234 -11.164 -7.027 1 82.44 405 PHE B O 1
ATOM 9780 N N . THR B 1 406 ? -14.711 -9.625 -8.547 1 81.25 406 THR B N 1
ATOM 9781 C CA . THR B 1 406 ? -15.734 -9.086 -7.656 1 81.25 406 THR B CA 1
ATOM 9782 C C . THR B 1 406 ? -16.875 -8.469 -8.453 1 81.25 406 THR B C 1
ATOM 9784 O O . THR B 1 406 ? -16.672 -7.992 -9.57 1 81.25 406 THR B O 1
ATOM 9787 N N . SER B 1 407 ? -18.031 -8.516 -7.898 1 72.94 407 SER B N 1
ATOM 9788 C CA . SER B 1 407 ? -19.203 -7.891 -8.5 1 72.94 407 SER B CA 1
ATOM 9789 C C . SER B 1 407 ? -19.547 -6.582 -7.793 1 72.94 407 SER B C 1
ATOM 9791 O O . SER B 1 407 ? -20.156 -5.691 -8.391 1 72.94 407 SER B O 1
ATOM 9793 N N . ASP B 1 408 ? -19.156 -6.48 -6.555 1 76.25 408 ASP B N 1
ATOM 9794 C CA . ASP B 1 408 ? -19.641 -5.391 -5.719 1 76.25 408 ASP B CA 1
ATOM 9795 C C . ASP B 1 408 ? -18.594 -4.301 -5.551 1 76.25 408 ASP B C 1
ATOM 9797 O O . ASP B 1 408 ? -18.922 -3.16 -5.215 1 76.25 408 ASP B O 1
ATOM 9801 N N . ASN B 1 409 ? -17.375 -4.609 -5.793 1 85 409 ASN B N 1
ATOM 9802 C CA . ASN B 1 409 ? -16.281 -3.684 -5.496 1 85 409 ASN B CA 1
ATOM 9803 C C . ASN B 1 409 ? -15.461 -3.373 -6.738 1 85 409 ASN B C 1
ATOM 9805 O O . ASN B 1 409 ? -14.242 -3.195 -6.648 1 85 409 ASN B O 1
ATOM 9809 N N . ASN B 1 410 ? -16.062 -3.332 -7.91 1 82.94 410 ASN B N 1
ATOM 9810 C CA . ASN B 1 410 ? -15.352 -3.203 -9.18 1 82.94 410 ASN B CA 1
ATOM 9811 C C . ASN B 1 410 ? -14.586 -1.889 -9.266 1 82.94 410 ASN B C 1
ATOM 9813 O O . ASN B 1 410 ? -13.406 -1.875 -9.641 1 82.94 410 ASN B O 1
ATOM 9817 N N . ASP B 1 411 ? -15.273 -0.832 -8.867 1 87.94 411 ASP B N 1
ATOM 9818 C CA . ASP B 1 411 ? -14.641 0.48 -8.945 1 87.94 411 ASP B CA 1
ATOM 9819 C C . ASP B 1 411 ? -13.445 0.571 -8 1 87.94 411 ASP B C 1
ATOM 9821 O O . ASP B 1 411 ? -12.391 1.098 -8.367 1 87.94 411 ASP B O 1
ATOM 9825 N N . GLN B 1 412 ? -13.633 0.059 -6.773 1 91.5 412 GLN B N 1
ATOM 9826 C CA . GLN B 1 412 ? -12.539 0.078 -5.805 1 91.5 412 GLN B CA 1
ATOM 9827 C C . GLN B 1 412 ? -11.367 -0.771 -6.285 1 91.5 412 GLN B C 1
ATOM 9829 O O . GLN B 1 412 ? -10.211 -0.357 -6.176 1 91.5 412 GLN B O 1
ATOM 9834 N N . PHE B 1 413 ? -11.758 -1.973 -6.848 1 94.69 413 PHE B N 1
ATOM 9835 C CA . PHE B 1 413 ? -10.719 -2.857 -7.371 1 94.69 413 PHE B CA 1
ATOM 9836 C C . PHE B 1 413 ? -9.914 -2.16 -8.461 1 94.69 413 PHE B C 1
ATOM 9838 O O . PHE B 1 413 ? -8.68 -2.131 -8.406 1 94.69 413 PHE B O 1
ATOM 9845 N N . ALA B 1 414 ? -10.562 -1.547 -9.383 1 92.19 414 ALA B N 1
ATOM 9846 C CA . ALA B 1 414 ? -9.922 -0.902 -10.531 1 92.19 414 ALA B CA 1
ATOM 9847 C C . ALA B 1 414 ? -9.078 0.29 -10.086 1 92.19 414 ALA B C 1
ATOM 9849 O O . ALA B 1 414 ? -7.941 0.455 -10.531 1 92.19 414 ALA B O 1
ATOM 9850 N N . GLN B 1 415 ? -9.586 1.063 -9.203 1 95.12 415 GLN B N 1
ATOM 9851 C CA . GLN B 1 415 ? -8.883 2.264 -8.766 1 95.12 415 GLN B CA 1
ATOM 9852 C C . GLN B 1 415 ? -7.641 1.909 -7.953 1 95.12 415 GLN B C 1
ATOM 9854 O O . GLN B 1 415 ? -6.621 2.594 -8.039 1 95.12 415 GLN B O 1
ATOM 9859 N N . LEU B 1 416 ? -7.738 0.924 -7.098 1 97.06 416 LEU B N 1
ATOM 9860 C CA . LEU B 1 416 ? -6.586 0.474 -6.324 1 97.06 416 LEU B CA 1
ATOM 9861 C C . LEU B 1 416 ? -5.461 0.006 -7.246 1 97.06 416 LEU B C 1
ATOM 9863 O O . LEU B 1 416 ? -4.301 0.377 -7.055 1 97.06 416 LEU B O 1
ATOM 9867 N N . LEU B 1 417 ? -5.801 -0.806 -8.258 1 96.88 417 LEU B N 1
ATOM 9868 C CA . LEU B 1 417 ? -4.781 -1.242 -9.203 1 96.88 417 LEU B CA 1
ATOM 9869 C C . LEU B 1 417 ? -4.168 -0.049 -9.93 1 96.88 417 LEU B C 1
ATOM 9871 O O . LEU B 1 417 ? -2.953 -0.002 -10.133 1 96.88 417 LEU B O 1
ATOM 9875 N N . TYR B 1 418 ? -5.031 0.881 -10.32 1 97 418 TYR B N 1
ATOM 9876 C CA . TYR B 1 418 ? -4.52 2.074 -10.984 1 97 418 TYR B CA 1
ATOM 9877 C C . TYR B 1 418 ? -3.525 2.809 -10.094 1 97 418 TYR B C 1
ATOM 9879 O O . TYR B 1 418 ? -2.416 3.131 -10.523 1 97 418 TYR B O 1
ATOM 9887 N N . ASN B 1 419 ? -3.877 3.057 -8.812 1 96.62 419 ASN B N 1
ATOM 9888 C CA . ASN B 1 419 ? -3.066 3.844 -7.891 1 96.62 419 ASN B CA 1
ATOM 9889 C C . ASN B 1 419 ? -1.713 3.188 -7.633 1 96.62 419 ASN B C 1
ATOM 9891 O O . ASN B 1 419 ? -0.706 3.879 -7.465 1 96.62 419 ASN B O 1
ATOM 9895 N N . PHE B 1 420 ? -1.672 1.866 -7.602 1 97.19 420 PHE B N 1
ATOM 9896 C CA . PHE B 1 420 ? -0.452 1.163 -7.219 1 97.19 420 PHE B CA 1
ATOM 9897 C C . PHE B 1 420 ? 0.442 0.933 -8.43 1 97.19 420 PHE B C 1
ATOM 9899 O O . PHE B 1 420 ? 1.66 0.8 -8.297 1 97.19 420 PHE B O 1
ATOM 9906 N N . ASN B 1 421 ? -0.159 0.931 -9.648 1 96.88 421 ASN B N 1
ATOM 9907 C CA . ASN B 1 421 ? 0.629 0.48 -10.789 1 96.88 421 ASN B CA 1
ATOM 9908 C C . ASN B 1 421 ? 0.996 1.639 -11.711 1 96.88 421 ASN B C 1
ATOM 9910 O O . ASN B 1 421 ? 1.898 1.517 -12.539 1 96.88 421 ASN B O 1
ATOM 9914 N N . VAL B 1 422 ? 0.295 2.762 -11.664 1 97.5 422 VAL B N 1
ATOM 9915 C CA . VAL B 1 422 ? 0.542 3.857 -12.594 1 97.5 422 VAL B CA 1
ATOM 9916 C C . VAL B 1 422 ? 1.363 4.945 -11.906 1 97.5 422 VAL B C 1
ATOM 9918 O O . VAL B 1 422 ? 0.883 5.602 -10.984 1 97.5 422 VAL B O 1
ATOM 9921 N N . PRO B 1 423 ? 2.574 5.172 -12.336 1 95.38 423 PRO B N 1
ATOM 9922 C CA . PRO B 1 423 ? 3.354 6.277 -11.766 1 95.38 423 PRO B CA 1
ATOM 9923 C C . PRO B 1 423 ? 2.693 7.637 -11.984 1 95.38 423 PRO B C 1
ATOM 9925 O O . PRO B 1 423 ? 2.074 7.871 -13.023 1 95.38 423 PRO B O 1
ATOM 9928 N N . LEU B 1 424 ? 2.912 8.461 -11 1 93.06 424 LEU B N 1
ATOM 9929 C CA . LEU B 1 424 ? 2.426 9.836 -11.125 1 93.06 424 LEU B CA 1
ATOM 9930 C C . LEU B 1 424 ? 3.059 10.523 -12.328 1 93.06 424 LEU B C 1
ATOM 9932 O O . LEU B 1 424 ? 4.219 10.273 -12.656 1 93.06 424 LEU B O 1
ATOM 9936 N N . LYS B 1 425 ? 2.301 11.312 -13.102 1 91 425 LYS B N 1
ATOM 9937 C CA . LYS B 1 425 ? 2.727 12.156 -14.219 1 91 425 LYS B CA 1
ATOM 9938 C C . LYS B 1 425 ? 3.004 11.32 -15.461 1 91 425 LYS B C 1
ATOM 9940 O O . LYS B 1 425 ? 3.754 11.742 -16.344 1 91 425 LYS B O 1
ATOM 9945 N N . THR B 1 426 ? 2.455 10.07 -15.477 1 94.56 426 THR B N 1
ATOM 9946 C CA . THR B 1 426 ? 2.545 9.297 -16.703 1 94.56 426 THR B CA 1
ATOM 9947 C C . THR B 1 426 ? 1.742 9.953 -17.828 1 94.56 426 THR B C 1
ATOM 9949 O O . THR B 1 426 ? 0.579 10.312 -17.625 1 94.56 426 THR B O 1
ATOM 9952 N N . ASN B 1 427 ? 2.473 10.18 -18.953 1 94 427 ASN B N 1
ATOM 9953 C CA . ASN B 1 427 ? 1.76 10.711 -20.109 1 94 427 ASN B CA 1
ATOM 9954 C C . ASN B 1 427 ? 0.652 9.766 -20.562 1 94 427 ASN B C 1
ATOM 9956 O O . ASN B 1 427 ? 0.89 8.57 -20.766 1 94 427 ASN B O 1
ATOM 9960 N N . SER B 1 428 ? -0.535 10.25 -20.781 1 93.38 428 SER B N 1
ATOM 9961 C CA . SER B 1 428 ? -1.734 9.445 -20.984 1 93.38 428 SER B CA 1
ATOM 9962 C C . SER B 1 428 ? -1.663 8.68 -22.312 1 93.38 428 SER B C 1
ATOM 9964 O O . SER B 1 428 ? -2.436 7.75 -22.531 1 93.38 428 SER B O 1
ATOM 9966 N N . THR B 1 429 ? -0.706 9.039 -23.172 1 93 429 THR B N 1
ATOM 9967 C CA . THR B 1 429 ? -0.696 8.406 -24.484 1 93 429 THR B CA 1
ATOM 9968 C C . THR B 1 429 ? 0.68 7.824 -24.797 1 93 429 THR B C 1
ATOM 9970 O O . THR B 1 429 ? 0.957 7.441 -25.938 1 93 429 THR B O 1
ATOM 9973 N N . ASP B 1 430 ? 1.57 7.773 -23.812 1 95.06 430 ASP B N 1
ATOM 9974 C CA . ASP B 1 430 ? 2.91 7.242 -24.047 1 95.06 430 ASP B CA 1
ATOM 9975 C C . ASP B 1 430 ? 2.881 5.719 -24.188 1 95.06 430 ASP B C 1
ATOM 9977 O O . ASP B 1 430 ? 2.779 5.008 -23.188 1 95.06 430 ASP B O 1
ATOM 9981 N N . LEU B 1 431 ? 3.09 5.293 -25.391 1 94.25 431 LEU B N 1
ATOM 9982 C CA . LEU B 1 431 ? 2.955 3.879 -25.719 1 94.25 431 LEU B CA 1
ATOM 9983 C C . LEU B 1 431 ? 3.969 3.045 -24.938 1 94.25 431 LEU B C 1
ATOM 9985 O O . LEU B 1 431 ? 3.65 1.945 -24.469 1 94.25 431 LEU B O 1
ATOM 9989 N N . TYR B 1 432 ? 5.156 3.488 -24.812 1 95.5 432 TYR B N 1
ATOM 9990 C CA . TYR B 1 432 ? 6.215 2.771 -24.109 1 95.5 432 TYR B CA 1
ATOM 9991 C C . TYR B 1 432 ? 5.875 2.602 -22.625 1 95.5 432 TYR B C 1
ATOM 9993 O O . TYR B 1 432 ? 5.973 1.5 -22.094 1 95.5 432 TYR B O 1
ATOM 10001 N N . GLU B 1 433 ? 5.449 3.654 -21.984 1 95.62 433 GLU B N 1
ATOM 10002 C CA . GLU B 1 433 ? 5.148 3.615 -20.562 1 95.62 433 GLU B CA 1
ATOM 10003 C C . GLU B 1 433 ? 3.936 2.736 -20.266 1 95.62 433 GLU B C 1
ATOM 10005 O O . GLU B 1 433 ? 3.93 1.971 -19.297 1 95.62 433 GLU B O 1
ATOM 10010 N N . TRP B 1 434 ? 2.959 2.895 -21.062 1 95.25 434 TRP B N 1
ATOM 10011 C CA . TRP B 1 434 ? 1.738 2.135 -20.812 1 95.25 434 TRP B CA 1
ATOM 10012 C C . TRP B 1 434 ? 1.953 0.652 -21.109 1 95.25 434 TRP B C 1
ATOM 10014 O O . TRP B 1 434 ? 1.345 -0.207 -20.469 1 95.25 434 TRP B O 1
ATOM 10024 N N . THR B 1 435 ? 2.867 0.278 -22.031 1 94.19 435 THR B N 1
ATOM 10025 C CA . THR B 1 435 ? 3.266 -1.112 -22.234 1 94.19 435 THR B CA 1
ATOM 10026 C C . THR B 1 435 ? 3.893 -1.676 -20.953 1 94.19 435 THR B C 1
ATOM 10028 O O . THR B 1 435 ? 3.518 -2.758 -20.5 1 94.19 435 THR B O 1
ATOM 10031 N N . LYS B 1 436 ? 4.738 -0.943 -20.438 1 95 436 LYS B N 1
ATOM 10032 C CA . LYS B 1 436 ? 5.402 -1.368 -19.203 1 95 436 LYS B CA 1
ATOM 10033 C C . LYS B 1 436 ? 4.406 -1.514 -18.062 1 95 436 LYS B C 1
ATOM 10035 O O . LYS B 1 436 ? 4.48 -2.467 -17.281 1 95 436 LYS B O 1
ATOM 10040 N N . ILE B 1 437 ? 3.471 -0.558 -17.938 1 96.31 437 ILE B N 1
ATOM 10041 C CA . ILE B 1 437 ? 2.465 -0.566 -16.891 1 96.31 437 ILE B CA 1
ATOM 10042 C C . ILE B 1 437 ? 1.613 -1.829 -17 1 96.31 437 ILE B C 1
ATOM 10044 O O . ILE B 1 437 ? 1.378 -2.514 -16 1 96.31 437 ILE B O 1
ATOM 10048 N N . VAL B 1 438 ? 1.225 -2.166 -18.172 1 93.56 438 VAL B N 1
ATOM 10049 C CA . VAL B 1 438 ? 0.377 -3.332 -18.391 1 93.56 438 VAL B CA 1
ATOM 10050 C C . VAL B 1 438 ? 1.155 -4.605 -18.062 1 93.56 438 VAL B C 1
ATOM 10052 O O . VAL B 1 438 ? 0.635 -5.504 -17.391 1 93.56 438 VAL B O 1
ATOM 10055 N N . VAL B 1 439 ? 2.398 -4.688 -18.484 1 92.81 439 VAL B N 1
ATOM 10056 C CA . VAL B 1 439 ? 3.244 -5.855 -18.25 1 92.81 439 VAL B CA 1
ATOM 10057 C C . VAL B 1 439 ? 3.465 -6.039 -16.75 1 92.81 439 VAL B C 1
ATOM 10059 O O . VAL B 1 439 ? 3.338 -7.148 -16.234 1 92.81 439 VAL B O 1
ATOM 10062 N N . ASN B 1 440 ? 3.674 -4.949 -16.094 1 94.5 440 ASN B N 1
ATOM 10063 C CA . ASN B 1 440 ? 3.902 -5.012 -14.656 1 94.5 440 ASN B CA 1
ATOM 10064 C C . ASN B 1 440 ? 2.631 -5.387 -13.898 1 94.5 440 ASN B C 1
ATOM 10066 O O . ASN B 1 440 ? 2.686 -6.105 -12.898 1 94.5 440 ASN B O 1
ATOM 10070 N N . THR B 1 441 ? 1.551 -4.852 -14.344 1 94.81 441 THR B N 1
ATOM 10071 C CA . THR B 1 441 ? 0.271 -5.172 -13.719 1 94.81 441 THR B CA 1
ATOM 10072 C C . THR B 1 441 ? -0.027 -6.664 -13.828 1 94.81 441 THR B C 1
ATOM 10074 O O . THR B 1 441 ? -0.395 -7.301 -12.844 1 94.81 441 THR B O 1
ATOM 10077 N N . ALA B 1 442 ? 0.219 -7.176 -14.969 1 91 442 ALA B N 1
ATOM 10078 C CA . ALA B 1 442 ? -0.049 -8.594 -15.211 1 91 442 ALA B CA 1
ATOM 10079 C C . ALA B 1 442 ? 0.909 -9.477 -14.422 1 91 442 ALA B C 1
ATOM 10081 O O . ALA B 1 442 ? 0.5 -10.484 -13.852 1 91 442 ALA B O 1
ATOM 10082 N N . GLY B 1 443 ? 2.17 -9.133 -14.438 1 92.75 443 GLY B N 1
ATOM 10083 C CA . GLY B 1 443 ? 3.143 -9.875 -13.648 1 92.75 443 GLY B CA 1
ATOM 10084 C C . GLY B 1 443 ? 2.854 -9.836 -12.156 1 92.75 443 GLY B C 1
ATOM 10085 O O . GLY B 1 443 ? 3.01 -10.844 -11.469 1 92.75 443 GLY B O 1
ATOM 10086 N N . GLY B 1 444 ? 2.426 -8.68 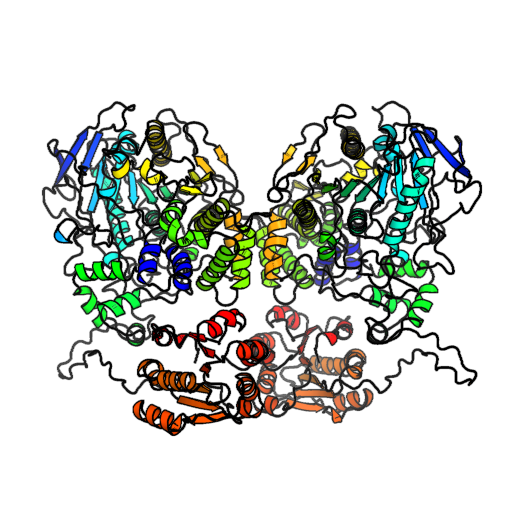-11.688 1 94.69 444 GLY B N 1
ATOM 10087 C CA . GLY B 1 444 ? 2.078 -8.531 -10.289 1 94.69 444 GLY B CA 1
ATOM 10088 C C . GLY B 1 444 ? 0.888 -9.375 -9.875 1 94.69 444 GLY B C 1
ATOM 10089 O O . GLY B 1 444 ? 0.921 -10.031 -8.828 1 94.69 444 GLY B O 1
ATOM 10090 N N . LEU B 1 445 ? -0.114 -9.367 -10.695 1 91.06 445 LEU B N 1
ATOM 10091 C CA . LEU B 1 445 ? -1.345 -10.102 -10.414 1 91.06 445 LEU B CA 1
ATOM 10092 C C . LEU B 1 445 ? -1.112 -11.602 -10.484 1 91.06 445 LEU B C 1
ATOM 10094 O O . LEU B 1 445 ? -1.606 -12.359 -9.648 1 91.06 445 LEU B O 1
ATOM 10098 N N . GLY B 1 446 ? -0.305 -12.031 -11.398 1 89.38 446 GLY B N 1
ATOM 10099 C CA . GLY B 1 446 ? -0.256 -13.445 -11.719 1 89.38 446 GLY B CA 1
ATOM 10100 C C . GLY B 1 446 ? 0.9 -14.164 -11.055 1 89.38 446 GLY B C 1
ATOM 10101 O O . GLY B 1 446 ? 0.831 -15.375 -10.82 1 89.38 446 GLY B O 1
ATOM 10102 N N . ILE B 1 447 ? 1.989 -13.453 -10.734 1 94.94 447 ILE B N 1
ATOM 10103 C CA . ILE B 1 447 ? 3.178 -14.211 -10.359 1 94.94 447 ILE B CA 1
ATOM 10104 C C . ILE B 1 447 ? 3.816 -13.578 -9.117 1 94.94 447 ILE B C 1
ATOM 10106 O O . ILE B 1 447 ? 3.949 -14.234 -8.078 1 94.94 447 ILE B O 1
ATOM 10110 N N . TYR B 1 448 ? 4.129 -12.266 -9.125 1 97.31 448 TYR B N 1
ATOM 10111 C CA . TYR B 1 448 ? 4.98 -11.648 -8.117 1 97.31 448 TYR B CA 1
ATOM 10112 C C . TYR B 1 448 ? 4.316 -11.688 -6.742 1 97.31 448 TYR B C 1
ATOM 10114 O O . TYR B 1 448 ? 4.961 -12.016 -5.746 1 97.31 448 TYR B O 1
ATOM 10122 N N . ASN B 1 449 ? 3.059 -11.32 -6.625 1 96.12 449 ASN B N 1
ATOM 10123 C CA . ASN B 1 449 ? 2.398 -11.281 -5.324 1 96.12 449 ASN B CA 1
ATOM 10124 C C . ASN B 1 449 ? 2.334 -12.672 -4.691 1 96.12 449 ASN B C 1
ATOM 10126 O O . ASN B 1 449 ? 2.482 -12.812 -3.477 1 96.12 449 ASN B O 1
ATOM 10130 N N . PHE B 1 450 ? 2.184 -13.734 -5.508 1 96.19 450 PHE B N 1
ATOM 10131 C CA . PHE B 1 450 ? 2.061 -15.094 -4.992 1 96.19 450 PHE B CA 1
ATOM 10132 C C . PHE B 1 450 ? 3.41 -15.617 -4.512 1 96.19 450 PHE B C 1
ATOM 10134 O O . PHE B 1 450 ? 3.484 -16.328 -3.514 1 96.19 450 PHE B O 1
ATOM 10141 N N . LEU B 1 451 ? 4.457 -15.305 -5.25 1 97.94 451 LEU B N 1
ATOM 10142 C CA . LEU B 1 451 ? 5.785 -15.711 -4.809 1 97.94 451 LEU B CA 1
ATOM 10143 C C . LEU B 1 451 ? 6.156 -15.031 -3.498 1 97.94 451 LEU B C 1
ATOM 10145 O O . LEU B 1 451 ? 6.746 -15.648 -2.611 1 97.94 451 LEU B O 1
ATOM 10149 N N . ALA B 1 452 ? 5.801 -13.75 -3.414 1 97.81 452 ALA B N 1
ATOM 10150 C CA . ALA B 1 452 ? 6.031 -13.039 -2.162 1 97.81 452 ALA B CA 1
ATOM 10151 C C . ALA B 1 452 ? 5.242 -13.664 -1.016 1 97.81 452 ALA B C 1
ATOM 10153 O O . ALA B 1 452 ? 5.789 -13.906 0.064 1 97.81 452 ALA B O 1
ATOM 10154 N N . LEU B 1 453 ? 3.977 -13.969 -1.233 1 96.25 453 LEU B N 1
ATOM 10155 C CA . LEU B 1 453 ? 3.125 -14.57 -0.216 1 96.25 453 LEU B CA 1
ATOM 10156 C C . LEU B 1 453 ? 3.674 -15.93 0.215 1 96.25 453 LEU B C 1
ATOM 10158 O O . LEU B 1 453 ? 3.699 -16.25 1.407 1 96.25 453 LEU B O 1
ATOM 10162 N N . HIS B 1 454 ? 4.09 -16.703 -0.785 1 96.56 454 HIS B N 1
ATOM 10163 C CA . HIS B 1 454 ? 4.68 -18 -0.499 1 96.56 454 HIS B CA 1
ATOM 10164 C C . HIS B 1 454 ? 5.891 -17.875 0.42 1 96.56 454 HIS B C 1
ATOM 10166 O O . HIS B 1 454 ? 6.016 -18.609 1.399 1 96.56 454 HIS B O 1
ATOM 10172 N N . SER B 1 455 ? 6.758 -16.969 0.138 1 97.44 455 SER B N 1
ATOM 10173 C CA . SER B 1 455 ? 7.953 -16.734 0.939 1 97.44 455 SER B CA 1
ATOM 10174 C C . SER B 1 455 ? 7.594 -16.312 2.359 1 97.44 455 SER B C 1
ATOM 10176 O O . SER B 1 455 ? 8.164 -16.812 3.326 1 97.44 455 SER B O 1
ATOM 10178 N N . VAL B 1 456 ? 6.633 -15.422 2.473 1 96.06 456 VAL B N 1
ATOM 10179 C CA . VAL B 1 456 ? 6.191 -14.938 3.777 1 96.06 456 VAL B CA 1
ATOM 10180 C C . VAL B 1 456 ? 5.613 -16.094 4.586 1 96.06 456 VAL B C 1
ATOM 10182 O O . VAL B 1 456 ? 5.902 -16.234 5.777 1 96.06 456 VAL B O 1
ATOM 10185 N N . ASN B 1 457 ? 4.777 -16.953 3.93 1 94.5 457 ASN B N 1
ATOM 10186 C CA . ASN B 1 457 ? 4.184 -18.094 4.605 1 94.5 457 ASN B CA 1
ATOM 10187 C C . ASN B 1 457 ? 5.25 -19.031 5.156 1 94.5 457 ASN B C 1
ATOM 10189 O O . ASN B 1 457 ? 5.137 -19.516 6.285 1 94.5 457 ASN B O 1
ATOM 10193 N N . LEU B 1 458 ? 6.277 -19.297 4.375 1 96.5 458 LEU B N 1
ATOM 10194 C CA . LEU B 1 458 ? 7.355 -20.172 4.812 1 96.5 458 LEU B CA 1
ATOM 10195 C C . LEU B 1 458 ? 8.109 -19.562 5.996 1 96.5 458 LEU B C 1
ATOM 10197 O O . LEU B 1 458 ? 8.391 -20.266 6.977 1 96.5 458 LEU B O 1
ATOM 10201 N N . LEU B 1 459 ? 8.383 -18.312 5.891 1 96.19 459 LEU B N 1
ATOM 10202 C CA . LEU B 1 459 ? 9.117 -17.625 6.949 1 96.19 459 LEU B CA 1
ATOM 10203 C C . LEU B 1 459 ? 8.297 -17.578 8.234 1 96.19 459 LEU B C 1
ATOM 10205 O O . LEU B 1 459 ? 8.828 -17.781 9.328 1 96.19 459 LEU B O 1
ATOM 10209 N N . ASN B 1 460 ? 7.062 -17.328 8.078 1 92.19 460 ASN B N 1
ATOM 10210 C CA . ASN B 1 460 ? 6.172 -17.266 9.234 1 92.19 460 ASN B CA 1
ATOM 10211 C C . ASN B 1 460 ? 6.094 -18.625 9.945 1 92.19 460 ASN B C 1
ATOM 10213 O O . ASN B 1 460 ? 5.879 -18.672 11.156 1 92.19 460 ASN B O 1
ATOM 10217 N N . LYS B 1 461 ? 6.312 -19.656 9.219 1 92.44 461 LYS B N 1
ATOM 10218 C CA . LYS B 1 461 ? 6.266 -20.984 9.805 1 92.44 461 LYS B CA 1
ATOM 10219 C C . LYS B 1 461 ? 7.621 -21.375 10.391 1 92.44 461 LYS B C 1
ATOM 10221 O O . LYS B 1 461 ? 7.77 -22.469 10.945 1 92.44 461 LYS B O 1
ATOM 10226 N N . GLY B 1 462 ? 8.594 -20.562 10.242 1 92.38 462 GLY B N 1
ATOM 10227 C CA . GLY B 1 462 ? 9.875 -20.766 10.898 1 92.38 462 GLY B CA 1
ATOM 10228 C C . GLY B 1 462 ? 10.938 -21.328 9.969 1 92.38 462 GLY B C 1
ATOM 10229 O O . GLY B 1 462 ? 11.992 -21.781 10.422 1 92.38 462 GLY B O 1
ATOM 10230 N N . ASN B 1 463 ? 10.633 -21.328 8.609 1 94.62 463 ASN B N 1
ATOM 10231 C CA . ASN B 1 463 ? 11.648 -21.766 7.668 1 94.62 463 ASN B CA 1
ATOM 10232 C C . ASN B 1 463 ? 12.781 -20.75 7.543 1 94.62 463 ASN B C 1
ATOM 10234 O O . ASN B 1 463 ? 12.57 -19.641 7.047 1 94.62 463 ASN B O 1
ATOM 10238 N N . ASN B 1 464 ? 13.961 -21.109 7.852 1 91.88 464 ASN B N 1
ATOM 10239 C CA . ASN B 1 464 ? 15.109 -20.219 7.828 1 91.88 464 ASN B CA 1
ATOM 10240 C C . ASN B 1 464 ? 15.961 -20.422 6.578 1 91.88 464 ASN B C 1
ATOM 10242 O O . ASN B 1 464 ? 17.047 -19.859 6.465 1 91.88 464 ASN B O 1
ATOM 10246 N N . ASN B 1 465 ? 15.547 -21.297 5.703 1 97.19 465 ASN B N 1
ATOM 10247 C CA . ASN B 1 465 ? 16.266 -21.594 4.469 1 97.19 465 ASN B CA 1
ATOM 10248 C C . ASN B 1 465 ? 15.43 -21.266 3.238 1 97.19 465 ASN B C 1
ATOM 10250 O O . ASN B 1 465 ? 15.211 -22.125 2.383 1 97.19 465 ASN B O 1
ATOM 10254 N N . VAL B 1 466 ? 14.961 -20.047 3.188 1 98.12 466 VAL B N 1
ATOM 10255 C CA . VAL B 1 466 ? 14.195 -19.516 2.061 1 98.12 466 VAL B CA 1
ATOM 10256 C C . VAL B 1 466 ? 15.047 -18.516 1.274 1 98.12 466 VAL B C 1
ATOM 10258 O O . VAL B 1 466 ? 15.641 -17.609 1.854 1 98.12 466 VAL B O 1
ATOM 10261 N N . TYR B 1 467 ? 15.164 -18.688 -0.009 1 98.56 467 TYR B N 1
ATOM 10262 C CA . TYR B 1 467 ? 15.945 -17.828 -0.906 1 98.56 467 TYR B CA 1
ATOM 10263 C C . TYR B 1 467 ? 15.078 -17.297 -2.043 1 98.56 467 TYR B C 1
ATOM 10265 O O . TYR B 1 467 ? 14.172 -18 -2.514 1 98.56 467 TYR B O 1
ATOM 10273 N N . MET B 1 468 ? 15.359 -16.062 -2.434 1 98.56 468 MET B N 1
ATOM 10274 C CA . MET B 1 468 ? 14.625 -15.508 -3.568 1 98.56 468 MET B CA 1
ATOM 10275 C C . MET B 1 468 ? 15.586 -14.938 -4.605 1 98.56 468 MET B C 1
ATOM 10277 O O . MET B 1 468 ? 16.703 -14.539 -4.273 1 98.56 468 MET B O 1
ATOM 10281 N N . TYR B 1 469 ? 15.141 -14.859 -5.875 1 98.5 469 TYR B N 1
ATOM 10282 C CA . TYR B 1 469 ? 15.914 -14.25 -6.953 1 98.5 469 TYR B CA 1
ATOM 10283 C C . TYR B 1 469 ? 15 -13.57 -7.965 1 98.5 469 TYR B C 1
ATOM 10285 O O . TYR B 1 469 ? 13.805 -13.859 -8.016 1 98.5 469 TYR B O 1
ATOM 10293 N N . GLU B 1 470 ? 15.492 -12.711 -8.703 1 98.38 470 GLU B N 1
ATOM 10294 C CA . GLU B 1 470 ? 14.898 -12.125 -9.906 1 98.38 470 GLU B CA 1
ATOM 10295 C C . GLU B 1 470 ? 15.945 -11.945 -11 1 98.38 470 GLU B C 1
ATOM 10297 O O . GLU B 1 470 ? 16.984 -11.305 -10.781 1 98.38 470 GLU B O 1
ATOM 10302 N N . ASN B 1 471 ? 15.672 -12.586 -12.148 1 98.06 471 ASN B N 1
ATOM 10303 C CA . ASN B 1 471 ? 16.547 -12.414 -13.297 1 98.06 471 ASN B CA 1
ATOM 10304 C C . ASN B 1 471 ? 16.172 -11.188 -14.125 1 98.06 471 ASN B C 1
ATOM 10306 O O . ASN B 1 471 ? 14.984 -10.922 -14.32 1 98.06 471 ASN B O 1
ATOM 10310 N N . SER B 1 472 ? 17.203 -10.484 -14.586 1 95.94 472 SER B N 1
ATOM 10311 C CA . SER B 1 472 ? 16.922 -9.305 -15.398 1 95.94 472 SER B CA 1
ATOM 10312 C C . SER B 1 472 ? 17.844 -9.234 -16.609 1 95.94 472 SER B C 1
ATOM 10314 O O . SER B 1 472 ? 17.828 -8.25 -17.344 1 95.94 472 SER B O 1
ATOM 10316 N N . TYR B 1 473 ? 18.656 -10.266 -16.812 1 97 473 TYR B N 1
ATOM 10317 C CA . TYR B 1 473 ? 19.531 -10.289 -17.984 1 97 473 TYR B CA 1
ATOM 10318 C C . TYR B 1 473 ? 18.75 -10.586 -19.25 1 97 473 TYR B C 1
ATOM 10320 O O . TYR B 1 473 ? 18.062 -11.617 -19.344 1 97 473 TYR B O 1
ATOM 10328 N N . VAL B 1 474 ? 18.891 -9.773 -20.25 1 96.44 474 VAL B N 1
ATOM 10329 C CA . VAL B 1 474 ? 18.156 -9.945 -21.484 1 96.44 474 VAL B CA 1
ATOM 10330 C C . VAL B 1 474 ? 19.016 -10.68 -22.516 1 96.44 474 VAL B C 1
ATOM 10332 O O . VAL B 1 474 ? 20.094 -10.195 -22.891 1 96.44 474 VAL B O 1
ATOM 10335 N N . TYR B 1 475 ? 18.547 -11.859 -22.969 1 96.56 475 TYR B N 1
ATOM 10336 C CA . TYR B 1 475 ? 19.266 -12.68 -23.953 1 96.56 475 TYR B CA 1
ATOM 10337 C C . TYR B 1 475 ? 18.984 -12.195 -25.359 1 96.56 475 TYR B C 1
ATOM 10339 O O . TYR B 1 475 ? 17.969 -11.547 -25.625 1 96.56 475 TYR B O 1
ATOM 10347 N N . ASN B 1 476 ? 19.875 -12.594 -26.234 1 96 476 ASN B N 1
ATOM 10348 C CA . ASN B 1 476 ? 19.75 -12.156 -27.625 1 96 476 ASN B CA 1
ATOM 10349 C C . ASN B 1 476 ? 18.5 -12.711 -28.281 1 96 476 ASN B C 1
ATOM 10351 O O . ASN B 1 476 ? 17.953 -12.117 -29.219 1 96 476 ASN B O 1
ATOM 10355 N N . TYR B 1 477 ? 17.969 -13.836 -27.797 1 94.62 477 TYR B N 1
ATOM 10356 C CA . TYR B 1 477 ? 16.797 -14.453 -28.406 1 94.62 477 TYR B CA 1
ATOM 10357 C C . TYR B 1 477 ? 15.508 -13.836 -27.859 1 94.62 477 TYR B C 1
ATOM 10359 O O . TYR B 1 477 ? 14.406 -14.188 -28.297 1 94.62 477 TYR B O 1
ATOM 10367 N N . CYS B 1 478 ? 15.578 -12.867 -26.906 1 94.62 478 CYS B N 1
ATOM 10368 C CA . CYS B 1 478 ? 14.383 -12.242 -26.344 1 94.62 478 CYS B CA 1
ATOM 10369 C C . CYS B 1 478 ? 13.719 -11.328 -27.359 1 94.62 478 CYS B C 1
ATOM 10371 O O . CYS B 1 478 ? 14.406 -10.641 -28.125 1 94.62 478 CYS B O 1
ATOM 10373 N N . SER B 1 479 ? 12.406 -11.336 -27.312 1 91.25 479 SER B N 1
ATOM 10374 C CA . SER B 1 479 ? 11.641 -10.508 -28.234 1 91.25 479 SER B CA 1
ATOM 10375 C C . SER B 1 479 ? 11.844 -9.023 -27.953 1 91.25 479 SER B C 1
ATOM 10377 O O . SER B 1 479 ? 12.07 -8.633 -26.797 1 91.25 479 SER B O 1
ATOM 10379 N N . LYS B 1 480 ? 11.883 -8.219 -29.047 1 93.88 480 LYS B N 1
ATOM 10380 C CA . LYS B 1 480 ? 12.008 -6.777 -28.875 1 93.88 480 LYS B CA 1
ATOM 10381 C C . LYS B 1 480 ? 11.109 -6.031 -29.859 1 93.88 480 LYS B C 1
ATOM 10383 O O . LYS B 1 480 ? 10.727 -6.578 -30.891 1 93.88 480 LYS B O 1
ATOM 10388 N N . ILE B 1 481 ? 10.711 -4.879 -29.516 1 95.06 481 ILE B N 1
ATOM 10389 C CA . ILE B 1 481 ? 9.891 -4.008 -30.359 1 95.06 481 ILE B CA 1
ATOM 10390 C C . ILE B 1 481 ? 10.266 -2.549 -30.109 1 95.06 481 ILE B C 1
ATOM 10392 O O . ILE B 1 481 ? 10.805 -2.213 -29.047 1 95.06 481 ILE B O 1
ATOM 10396 N N . THR B 1 482 ? 10.195 -1.689 -31.047 1 94.81 482 THR B N 1
ATOM 10397 C CA . THR B 1 482 ? 10.43 -0.259 -30.891 1 94.81 482 THR B CA 1
ATOM 10398 C C . THR B 1 482 ? 9.117 0.48 -30.641 1 94.81 482 THR B C 1
ATOM 10400 O O . THR B 1 482 ? 8.188 0.376 -31.438 1 94.81 482 THR B O 1
ATOM 10403 N N . LEU B 1 483 ? 9.016 1.127 -29.594 1 93.69 483 LEU B N 1
ATOM 10404 C CA . LEU B 1 483 ? 7.844 1.901 -29.203 1 93.69 483 LEU B CA 1
ATOM 10405 C C . LEU B 1 483 ? 8.195 3.373 -29.016 1 93.69 483 LEU B C 1
ATOM 10407 O O . LEU B 1 483 ? 8.992 3.721 -28.141 1 93.69 483 LEU B O 1
ATOM 10411 N N . ASN B 1 484 ? 7.562 4.316 -29.703 1 89.88 484 ASN B N 1
ATOM 10412 C CA . ASN B 1 484 ? 7.828 5.746 -29.609 1 89.88 484 ASN B CA 1
ATOM 10413 C C . ASN B 1 484 ? 9.328 6.039 -29.656 1 89.88 484 ASN B C 1
ATOM 10415 O O . ASN B 1 484 ? 9.844 6.785 -28.812 1 89.88 484 ASN B O 1
ATOM 10419 N N . GLY B 1 485 ? 10.023 5.328 -30.516 1 90.5 485 GLY B N 1
ATOM 10420 C CA . GLY B 1 485 ? 11.438 5.574 -30.734 1 90.5 485 GLY B CA 1
ATOM 10421 C C . GLY B 1 485 ? 12.328 4.902 -29.703 1 90.5 485 GLY B C 1
ATOM 10422 O O . GLY B 1 485 ? 13.555 4.996 -29.781 1 90.5 485 GLY B O 1
ATOM 10423 N N . LYS B 1 486 ? 11.734 4.195 -28.734 1 93.44 486 LYS B N 1
ATOM 10424 C CA . LYS B 1 486 ? 12.492 3.482 -27.719 1 93.44 486 LYS B CA 1
ATOM 10425 C C . LYS B 1 486 ? 12.367 1.972 -27.891 1 93.44 486 LYS B C 1
ATOM 10427 O O . LYS B 1 486 ? 11.297 1.468 -28.219 1 93.44 486 LYS B O 1
ATOM 10432 N N . ILE B 1 487 ? 13.445 1.271 -27.703 1 95.06 487 ILE B N 1
ATOM 10433 C CA . ILE B 1 487 ? 13.438 -0.181 -27.828 1 95.06 487 ILE B CA 1
ATOM 10434 C C . ILE B 1 487 ? 12.914 -0.809 -26.531 1 95.06 487 ILE B C 1
ATOM 10436 O O . ILE B 1 487 ? 13.445 -0.551 -25.453 1 95.06 487 ILE B O 1
ATOM 10440 N N . TYR B 1 488 ? 11.852 -1.53 -26.656 1 95.5 488 TYR B N 1
ATOM 10441 C CA . TYR B 1 488 ? 11.344 -2.365 -25.578 1 95.5 488 TYR B CA 1
ATOM 10442 C C . TYR B 1 488 ? 11.781 -3.814 -25.75 1 95.5 488 TYR B C 1
ATOM 10444 O O . TYR B 1 488 ? 11.344 -4.488 -26.688 1 95.5 488 TYR B O 1
ATOM 10452 N N . ASN B 1 489 ? 12.719 -4.273 -24.891 1 95.81 489 ASN B N 1
ATOM 10453 C CA . ASN B 1 489 ? 13.328 -5.598 -24.953 1 95.81 489 ASN B CA 1
ATOM 10454 C C . ASN B 1 489 ? 13.336 -6.285 -23.594 1 95.81 489 ASN B C 1
ATOM 10456 O O . ASN B 1 489 ? 14.383 -6.41 -22.969 1 95.81 489 ASN B O 1
ATOM 10460 N N . PRO B 1 490 ? 12.172 -6.855 -23.203 1 95.25 490 PRO B N 1
ATOM 10461 C CA . PRO B 1 490 ? 12.039 -7.41 -21.844 1 95.25 490 PRO B CA 1
ATOM 10462 C C . PRO B 1 490 ? 12.539 -8.844 -21.75 1 95.25 490 PRO B C 1
ATOM 10464 O O . PRO B 1 490 ? 12.484 -9.594 -22.734 1 95.25 490 PRO B O 1
ATOM 10467 N N . LEU B 1 491 ? 13.203 -9.211 -20.641 1 95.75 491 LEU B N 1
ATOM 10468 C CA . LEU B 1 491 ? 13.266 -10.617 -20.25 1 95.75 491 LEU B CA 1
ATOM 10469 C C . LEU B 1 491 ? 11.906 -11.117 -19.781 1 95.75 491 LEU B C 1
ATOM 10471 O O . LEU B 1 491 ? 11.383 -10.641 -18.766 1 95.75 491 LEU B O 1
ATOM 10475 N N . SER B 1 492 ? 11.383 -12.07 -20.484 1 93.19 492 SER B N 1
ATOM 10476 C CA . SER B 1 492 ? 10 -12.461 -20.25 1 93.19 492 SER B CA 1
ATOM 10477 C C . SER B 1 492 ? 9.898 -13.891 -19.75 1 93.19 492 SER B C 1
ATOM 10479 O O . SER B 1 492 ? 10.922 -14.57 -19.594 1 93.19 492 SER B O 1
ATOM 10481 N N . HIS B 1 493 ? 8.703 -14.32 -19.453 1 91.94 493 HIS B N 1
ATOM 10482 C CA . HIS B 1 493 ? 8.367 -15.617 -18.875 1 91.94 493 HIS B CA 1
ATOM 10483 C C . HIS B 1 493 ? 9.102 -16.75 -19.578 1 91.94 493 HIS B C 1
ATOM 10485 O O . HIS B 1 493 ? 8.992 -16.891 -20.797 1 91.94 493 HIS B O 1
ATOM 10491 N N . ALA B 1 494 ? 9.969 -17.453 -18.875 1 93 494 ALA B N 1
ATOM 10492 C CA . ALA B 1 494 ? 10.648 -18.688 -19.281 1 93 494 ALA B CA 1
ATOM 10493 C C . ALA B 1 494 ? 11.969 -18.375 -19.984 1 93 494 ALA B C 1
ATOM 10495 O O . ALA B 1 494 ? 12.789 -19.266 -20.203 1 93 494 ALA B O 1
ATOM 10496 N N . ASP B 1 495 ? 12.211 -17.125 -20.312 1 93.81 495 ASP B N 1
ATOM 10497 C CA . ASP B 1 495 ? 13.43 -16.797 -21.047 1 93.81 495 ASP B CA 1
ATOM 10498 C C . ASP B 1 495 ? 14.664 -17.266 -20.281 1 93.81 495 ASP B C 1
ATOM 10500 O O . ASP B 1 495 ? 15.617 -17.766 -20.875 1 93.81 495 ASP B O 1
ATOM 10504 N N . ASP B 1 496 ? 14.617 -17.062 -19 1 95.69 496 ASP B N 1
ATOM 10505 C CA . ASP B 1 496 ? 15.758 -17.484 -18.188 1 95.69 496 ASP B CA 1
ATOM 10506 C C . ASP B 1 496 ? 15.781 -19 -18.031 1 95.69 496 ASP B C 1
ATOM 10508 O O . ASP B 1 496 ? 16.844 -19.609 -17.891 1 95.69 496 ASP B O 1
ATOM 10512 N N . PHE B 1 497 ? 14.641 -19.578 -18.031 1 95.94 497 PHE B N 1
ATOM 10513 C CA . PHE B 1 497 ? 14.539 -21.031 -17.922 1 95.94 497 PHE B CA 1
ATOM 10514 C C . PHE B 1 497 ? 15.094 -21.703 -19.188 1 95.94 497 PHE B C 1
ATOM 10516 O O . PHE B 1 497 ? 15.719 -22.766 -19.094 1 95.94 497 PHE B O 1
ATOM 10523 N N . PHE B 1 498 ? 14.859 -21.062 -20.344 1 95.31 498 PHE B N 1
ATOM 10524 C CA . PHE B 1 498 ? 15.438 -21.562 -21.578 1 95.31 498 PHE B CA 1
ATOM 10525 C C . PHE B 1 498 ? 16.953 -21.547 -21.516 1 95.31 498 PHE B C 1
ATOM 10527 O O . PHE B 1 498 ? 17.609 -22.438 -22.031 1 95.31 498 PHE B O 1
ATOM 10534 N N . ALA B 1 499 ? 17.453 -20.594 -20.906 1 97.12 499 ALA B N 1
ATOM 10535 C CA . ALA B 1 499 ? 18.906 -20.5 -20.75 1 97.12 499 ALA B CA 1
ATOM 10536 C C . ALA B 1 499 ? 19.406 -21.531 -19.734 1 97.12 499 ALA B C 1
ATOM 10538 O O . ALA B 1 499 ? 20.422 -22.188 -19.969 1 97.12 499 ALA B O 1
ATOM 10539 N N . LEU B 1 500 ? 18.75 -21.641 -18.594 1 98.06 500 LEU B N 1
ATOM 10540 C CA . LEU B 1 500 ? 19.125 -22.594 -17.562 1 98.06 500 LEU B CA 1
ATOM 10541 C C . LEU B 1 500 ? 19.219 -24.016 -18.125 1 98.06 500 LEU B C 1
ATOM 10543 O O . LEU B 1 500 ? 20.141 -24.75 -17.781 1 98.06 500 LEU B O 1
ATOM 10547 N N . THR B 1 501 ? 18.234 -24.375 -19.031 1 96.75 501 THR B N 1
ATOM 10548 C CA . THR B 1 501 ? 18.172 -25.719 -19.594 1 96.75 501 THR B CA 1
ATOM 10549 C C . THR B 1 501 ? 18.875 -25.766 -20.938 1 96.75 501 THR B C 1
ATOM 10551 O O . THR B 1 501 ? 18.984 -26.828 -21.562 1 96.75 501 THR B O 1
ATOM 10554 N N . MET B 1 502 ? 19.281 -24.641 -21.406 1 96.44 502 MET B N 1
ATOM 10555 C CA . MET B 1 502 ? 19.859 -24.484 -22.734 1 96.44 502 MET B CA 1
ATOM 10556 C C . MET B 1 502 ? 19 -25.172 -23.797 1 96.44 502 MET B C 1
ATOM 10558 O O . MET B 1 502 ? 19.484 -26.016 -24.547 1 96.44 502 MET B O 1
ATOM 10562 N N . ARG B 1 503 ? 17.797 -24.797 -23.859 1 93.12 503 ARG B N 1
ATOM 10563 C CA . ARG B 1 503 ? 16.797 -25.406 -24.734 1 93.12 503 ARG B CA 1
ATOM 10564 C C . ARG B 1 503 ? 17.281 -25.438 -26.172 1 93.12 503 ARG B C 1
ATOM 10566 O O . ARG B 1 503 ? 17.797 -24.438 -26.688 1 93.12 503 ARG B O 1
ATOM 10573 N N . PRO B 1 504 ? 17.062 -26.547 -26.875 1 91.31 504 PRO B N 1
ATOM 10574 C CA . PRO B 1 504 ? 17.625 -26.734 -28.219 1 91.31 504 PRO B CA 1
ATOM 10575 C C . PRO B 1 504 ? 17.156 -25.688 -29.219 1 91.31 504 PRO B C 1
ATOM 10577 O O . PRO B 1 504 ? 17.922 -25.281 -30.109 1 91.31 504 PRO B O 1
ATOM 10580 N N . GLU B 1 505 ? 16 -25.219 -29.109 1 86.44 505 GLU B N 1
ATOM 10581 C CA . GLU B 1 505 ? 15.445 -24.219 -30.016 1 86.44 505 GLU B CA 1
ATOM 10582 C C . GLU B 1 505 ? 16.344 -23 -30.109 1 86.44 505 GLU B C 1
ATOM 10584 O O . GLU B 1 505 ? 16.438 -22.359 -31.156 1 86.44 505 GLU B O 1
ATOM 10589 N N . PHE B 1 506 ? 17 -22.75 -29.031 1 91.81 506 PHE B N 1
ATOM 10590 C CA . PHE B 1 506 ? 17.828 -21.547 -28.984 1 91.81 506 PHE B CA 1
ATOM 10591 C C . PHE B 1 506 ? 19.312 -21.891 -29.031 1 91.81 506 PHE B C 1
ATOM 10593 O O . PHE B 1 506 ? 20.078 -21.297 -29.781 1 91.81 506 PHE B O 1
ATOM 10600 N N . PHE B 1 507 ? 19.688 -22.875 -28.344 1 93.44 507 PHE B N 1
ATOM 10601 C CA . PHE B 1 507 ? 21.109 -23.125 -28.125 1 93.44 507 PHE B CA 1
ATOM 10602 C C . PHE B 1 507 ? 21.656 -24.141 -29.125 1 93.44 507 PHE B C 1
ATOM 10604 O O . PHE B 1 507 ? 22.859 -24.25 -29.312 1 93.44 507 PHE B O 1
ATOM 10611 N N . ASP B 1 508 ? 20.734 -24.969 -29.703 1 88.69 508 ASP B N 1
ATOM 10612 C CA . ASP B 1 508 ? 21.156 -25.922 -30.719 1 88.69 508 ASP B CA 1
ATOM 10613 C C . ASP B 1 508 ? 20.703 -25.484 -32.094 1 88.69 508 ASP B C 1
ATOM 10615 O O . ASP B 1 508 ? 20.797 -26.25 -33.062 1 88.69 508 ASP B O 1
ATOM 10619 N N . SER B 1 509 ? 20.234 -24.359 -32.188 1 85.62 509 SER B N 1
ATOM 10620 C CA . SER B 1 509 ? 19.703 -23.844 -33.438 1 85.62 509 SER B CA 1
ATOM 10621 C C . SER B 1 509 ? 20.828 -23.594 -34.438 1 85.62 509 SER B C 1
ATOM 10623 O O . SER B 1 509 ? 21.938 -23.203 -34.062 1 85.62 509 SER B O 1
ATOM 10625 N N . SER B 1 510 ? 20.484 -23.766 -35.688 1 84.62 510 SER B N 1
ATOM 10626 C CA . SER B 1 510 ? 21.438 -23.453 -36.75 1 84.62 510 SER B CA 1
ATOM 10627 C C . SER B 1 510 ? 21.547 -21.938 -36.938 1 84.62 510 SER B C 1
ATOM 10629 O O . SER B 1 510 ? 22.516 -21.469 -37.531 1 84.62 510 SER B O 1
ATOM 10631 N N . ASN B 1 511 ? 20.594 -21.281 -36.531 1 86.69 511 ASN B N 1
ATOM 10632 C CA . ASN B 1 511 ? 20.641 -19.828 -36.562 1 86.69 511 ASN B CA 1
ATOM 10633 C C . ASN B 1 511 ? 21.562 -19.266 -35.5 1 86.69 511 ASN B C 1
ATOM 10635 O O . ASN B 1 511 ? 21.156 -19.109 -34.344 1 86.69 511 ASN B O 1
ATOM 10639 N N . SER B 1 512 ? 22.719 -18.844 -35.812 1 82.19 512 SER B N 1
ATOM 10640 C CA . SER B 1 512 ? 23.766 -18.422 -34.875 1 82.19 512 SER B CA 1
ATOM 10641 C C . SER B 1 512 ? 23.438 -17.062 -34.281 1 82.19 512 SER B C 1
ATOM 10643 O O . SER B 1 512 ? 24.062 -16.625 -33.312 1 82.19 512 SER B O 1
ATOM 10645 N N . ASN B 1 513 ? 22.391 -16.422 -34.75 1 88.19 513 ASN B N 1
ATOM 10646 C CA . ASN B 1 513 ? 22.062 -15.086 -34.25 1 88.19 513 ASN B CA 1
ATOM 10647 C C . ASN B 1 513 ? 21.141 -15.133 -33.062 1 88.19 513 ASN B C 1
ATOM 10649 O O . ASN B 1 513 ? 20.875 -14.109 -32.406 1 88.19 513 ASN B O 1
ATOM 10653 N N . LEU B 1 514 ? 20.703 -16.266 -32.656 1 91.19 514 LEU B N 1
ATOM 10654 C CA . LEU B 1 514 ? 19.766 -16.375 -31.562 1 91.19 514 LEU B CA 1
ATOM 10655 C C . LEU B 1 514 ? 20.469 -16.188 -30.219 1 91.19 514 LEU B C 1
ATOM 10657 O O . LEU B 1 514 ? 19.859 -15.703 -29.266 1 91.19 514 LEU B O 1
ATOM 10661 N N . ILE B 1 515 ? 21.734 -16.641 -30.156 1 94.81 515 ILE B N 1
ATOM 10662 C CA . ILE B 1 515 ? 22.484 -16.5 -28.906 1 94.81 515 ILE B CA 1
ATOM 10663 C C . ILE B 1 515 ? 23.891 -15.961 -29.203 1 94.81 515 ILE B C 1
ATOM 10665 O O . ILE B 1 515 ? 24.422 -16.172 -30.297 1 94.81 515 ILE B O 1
ATOM 10669 N N . ASN B 1 516 ? 24.5 -15.273 -28.297 1 95 516 ASN B N 1
ATOM 10670 C CA . ASN B 1 516 ? 25.891 -14.82 -28.375 1 95 516 ASN B CA 1
ATOM 10671 C C . ASN B 1 516 ? 26.734 -15.422 -27.25 1 95 516 ASN B C 1
ATOM 10673 O O . ASN B 1 516 ? 26.25 -16.25 -26.484 1 95 516 ASN B O 1
ATOM 10677 N N . VAL B 1 517 ? 28 -15.031 -27.156 1 94.94 517 VAL B N 1
ATOM 10678 C CA . VAL B 1 517 ? 28.953 -15.633 -26.219 1 94.94 517 VAL B CA 1
ATOM 10679 C C . VAL B 1 517 ? 28.547 -15.297 -24.781 1 94.94 517 VAL B C 1
ATOM 10681 O O . VAL B 1 517 ? 28.719 -16.109 -23.875 1 94.94 517 VAL B O 1
ATOM 10684 N N . ASN B 1 518 ? 28.078 -14.109 -24.594 1 95.5 518 ASN B N 1
ATOM 10685 C CA . ASN B 1 518 ? 27.656 -13.711 -23.266 1 95.5 518 ASN B CA 1
ATOM 10686 C C . ASN B 1 518 ? 26.438 -14.508 -22.812 1 95.5 518 ASN B C 1
ATOM 10688 O O . ASN B 1 518 ? 26.297 -14.82 -21.625 1 95.5 518 ASN B O 1
ATOM 10692 N N . ASP B 1 519 ? 25.531 -14.828 -23.797 1 97.12 519 ASP B N 1
ATOM 10693 C CA . ASP B 1 519 ? 24.359 -15.633 -23.484 1 97.12 519 ASP B CA 1
ATOM 10694 C C . ASP B 1 519 ? 24.75 -17.031 -23 1 97.12 519 ASP B C 1
ATOM 10696 O O . ASP B 1 519 ? 24.172 -17.562 -22.062 1 97.12 519 ASP B O 1
ATOM 10700 N N . ILE B 1 520 ? 25.719 -17.562 -23.625 1 97.25 520 ILE B N 1
ATOM 10701 C CA . ILE B 1 520 ? 26.219 -18.891 -23.266 1 97.25 520 ILE B CA 1
ATOM 10702 C C . ILE B 1 520 ? 26.828 -18.828 -21.859 1 97.25 520 ILE B C 1
ATOM 10704 O O . ILE B 1 520 ? 26.547 -19.688 -21.031 1 97.25 520 ILE B O 1
ATOM 10708 N N . ALA B 1 521 ? 27.625 -17.797 -21.656 1 97.06 521 ALA B N 1
ATOM 10709 C CA . ALA B 1 521 ? 28.25 -17.641 -20.344 1 97.06 521 ALA B CA 1
ATOM 10710 C C . ALA B 1 521 ? 27.203 -17.469 -19.25 1 97.06 521 ALA B C 1
ATOM 10712 O O . ALA B 1 521 ? 27.359 -18 -18.141 1 97.06 521 ALA B O 1
ATOM 10713 N N . MET B 1 522 ? 26.172 -16.734 -19.547 1 97.38 522 MET B N 1
ATOM 10714 C CA . MET B 1 522 ? 25.094 -16.531 -18.578 1 97.38 522 MET B CA 1
ATOM 10715 C C . MET B 1 522 ? 24.359 -17.844 -18.312 1 97.38 522 MET B C 1
ATOM 10717 O O . MET B 1 522 ? 23.953 -18.109 -17.172 1 97.38 522 MET B O 1
ATOM 10721 N N . ALA B 1 523 ? 24.125 -18.641 -19.328 1 97.94 523 ALA B N 1
ATOM 10722 C CA . ALA B 1 523 ? 23.484 -19.938 -19.156 1 97.94 523 ALA B CA 1
ATOM 10723 C C . ALA B 1 523 ? 24.312 -20.828 -18.219 1 97.94 523 ALA B C 1
ATOM 10725 O O . ALA B 1 523 ? 23.75 -21.469 -17.328 1 97.94 523 ALA B O 1
ATOM 10726 N N . HIS B 1 524 ? 25.641 -20.812 -18.438 1 97.94 524 HIS B N 1
ATOM 10727 C CA . HIS B 1 524 ? 26.531 -21.578 -17.578 1 97.94 524 HIS B CA 1
ATOM 10728 C C . HIS B 1 524 ? 26.5 -21.062 -16.141 1 97.94 524 HIS B C 1
ATOM 10730 O O . HIS B 1 524 ? 26.531 -21.859 -15.195 1 97.94 524 HIS B O 1
ATOM 10736 N N . LYS B 1 525 ? 26.438 -19.797 -16.031 1 97.5 525 LYS B N 1
ATOM 10737 C CA . LYS B 1 525 ? 26.359 -19.203 -14.703 1 97.5 525 LYS B CA 1
ATOM 10738 C C . LYS B 1 525 ? 25.094 -19.641 -13.977 1 97.5 525 LYS B C 1
ATOM 10740 O O . LYS B 1 525 ? 25.125 -19.984 -12.797 1 97.5 525 LYS B O 1
ATOM 10745 N N . LEU B 1 526 ? 23.953 -19.609 -14.656 1 98 526 LEU B N 1
ATOM 10746 C CA . LEU B 1 526 ? 22.703 -20.078 -14.055 1 98 526 LEU B CA 1
ATOM 10747 C C . LEU B 1 526 ? 22.828 -21.531 -13.602 1 98 526 LEU B C 1
ATOM 10749 O O . LEU B 1 526 ? 22.453 -21.875 -12.484 1 98 526 LEU B O 1
ATOM 10753 N N . GLY B 1 527 ? 23.391 -22.375 -14.484 1 98.19 527 GLY B N 1
ATOM 10754 C CA . GLY B 1 527 ? 23.625 -23.75 -14.117 1 98.19 527 GLY B CA 1
ATOM 10755 C C . GLY B 1 527 ? 24.469 -23.906 -12.859 1 98.19 527 GLY B C 1
ATOM 10756 O O . GLY B 1 527 ? 24.172 -24.75 -12.008 1 98.19 527 GLY B O 1
ATOM 10757 N N . THR B 1 528 ? 25.469 -23.062 -12.766 1 98.06 528 THR B N 1
ATOM 10758 C CA . THR B 1 528 ? 26.359 -23.078 -11.609 1 98.06 528 THR B CA 1
ATOM 10759 C C . THR B 1 528 ? 25.625 -22.688 -10.344 1 98.06 528 THR B C 1
ATOM 10761 O O . THR B 1 528 ? 25.734 -23.344 -9.312 1 98.06 528 THR B O 1
ATOM 10764 N N . TYR B 1 529 ? 24.844 -21.578 -10.391 1 98.19 529 TYR B N 1
ATOM 10765 C CA . TYR B 1 529 ? 24.109 -21.078 -9.227 1 98.19 529 TYR B CA 1
ATOM 10766 C C . TYR B 1 529 ? 23.109 -22.125 -8.742 1 98.19 529 TYR B C 1
ATOM 10768 O O . TYR B 1 529 ? 23.016 -22.391 -7.539 1 98.19 529 TYR B O 1
ATOM 10776 N N . TRP B 1 530 ? 22.328 -22.734 -9.617 1 98.69 530 TRP B N 1
ATOM 10777 C CA . TRP B 1 530 ? 21.359 -23.766 -9.258 1 98.69 530 TRP B CA 1
ATOM 10778 C C . TRP B 1 530 ? 22.062 -24.984 -8.688 1 98.69 530 TRP B C 1
ATOM 10780 O O . TRP B 1 530 ? 21.625 -25.562 -7.691 1 98.69 530 TRP B O 1
ATOM 10790 N N . SER B 1 531 ? 23.188 -25.359 -9.266 1 98.75 531 SER B N 1
ATOM 10791 C CA . SER B 1 531 ? 23.953 -26.516 -8.797 1 98.75 531 SER B CA 1
ATOM 10792 C C . SER B 1 531 ? 24.484 -26.297 -7.387 1 98.75 531 SER B C 1
ATOM 10794 O O . SER B 1 531 ? 24.516 -27.219 -6.578 1 98.75 531 SER B O 1
ATOM 10796 N N . MET B 1 532 ? 24.891 -25.078 -7.098 1 98.38 532 MET B N 1
ATOM 10797 C CA . MET B 1 532 ? 25.391 -24.781 -5.758 1 98.38 532 MET B CA 1
ATOM 10798 C C . MET B 1 532 ? 24.297 -24.969 -4.715 1 98.38 532 MET B C 1
ATOM 10800 O O . MET B 1 532 ? 24.562 -25.469 -3.617 1 98.38 532 MET B O 1
ATOM 10804 N N . PHE B 1 533 ? 23.109 -24.594 -4.969 1 98.25 533 PHE B N 1
ATOM 10805 C CA . PHE B 1 533 ? 21.984 -24.812 -4.055 1 98.25 533 PHE B CA 1
ATOM 10806 C C . PHE B 1 533 ? 21.719 -26.312 -3.891 1 98.25 533 PHE B C 1
ATOM 10808 O O . PHE B 1 533 ? 21.578 -26.797 -2.77 1 98.25 533 PHE B O 1
ATOM 10815 N N . ILE B 1 534 ? 21.609 -27.031 -5.055 1 98.75 534 ILE B N 1
ATOM 10816 C CA . ILE B 1 534 ? 21.297 -28.453 -5.059 1 98.75 534 ILE B CA 1
ATOM 10817 C C . ILE B 1 534 ? 22.328 -29.219 -4.238 1 98.75 534 ILE B C 1
ATOM 10819 O O . ILE B 1 534 ? 21.984 -30.094 -3.441 1 98.75 534 ILE B O 1
ATOM 10823 N N . LYS B 1 535 ? 23.594 -28.812 -4.344 1 98.12 535 LYS B N 1
ATOM 10824 C CA . LYS B 1 535 ? 24.703 -29.531 -3.709 1 98.12 535 LYS B CA 1
ATOM 10825 C C . LYS B 1 535 ? 24.969 -28.984 -2.307 1 98.12 535 LYS B C 1
ATOM 10827 O O . LYS B 1 535 ? 25.688 -29.609 -1.523 1 98.12 535 LYS B O 1
ATOM 10832 N N . ASN B 1 536 ? 24.375 -27.828 -1.979 1 95.75 536 ASN B N 1
ATOM 10833 C CA . ASN B 1 536 ? 24.672 -27.141 -0.726 1 95.75 536 ASN B CA 1
ATOM 10834 C C . ASN B 1 536 ? 26.172 -26.922 -0.558 1 95.75 536 ASN B C 1
ATOM 10836 O O . ASN B 1 536 ? 26.75 -27.328 0.447 1 95.75 536 ASN B O 1
ATOM 10840 N N . THR B 1 537 ? 26.719 -26.25 -1.635 1 95.12 537 THR B N 1
ATOM 10841 C CA . THR B 1 537 ? 28.156 -26 -1.615 1 95.12 537 THR B CA 1
ATOM 10842 C C . THR B 1 537 ? 28.453 -24.5 -1.577 1 95.12 537 THR B C 1
ATOM 10844 O O . THR B 1 537 ? 27.625 -23.688 -1.992 1 95.12 537 THR B O 1
ATOM 10847 N N . SER B 1 538 ? 29.625 -24.125 -1.107 1 94.69 538 SER B N 1
ATOM 10848 C CA . SER B 1 538 ? 29.969 -22.734 -0.894 1 94.69 538 SER B CA 1
ATOM 10849 C C . SER B 1 538 ? 30.609 -22.125 -2.143 1 94.69 538 SER B C 1
ATOM 10851 O O . SER B 1 538 ? 30.625 -20.891 -2.303 1 94.69 538 SER B O 1
ATOM 10853 N N . SER B 1 539 ? 31.172 -22.953 -2.951 1 96 539 SER B N 1
ATOM 10854 C CA . SER B 1 539 ? 31.797 -22.469 -4.18 1 96 539 SER B CA 1
ATOM 10855 C C . SER B 1 539 ? 31.75 -23.531 -5.273 1 96 539 SER B C 1
ATOM 10857 O O . SER B 1 539 ? 31.734 -24.734 -4.984 1 96 539 SER B O 1
ATOM 10859 N N . LEU B 1 540 ? 31.641 -23.078 -6.516 1 96.38 540 LEU B N 1
ATOM 10860 C CA . LEU B 1 540 ? 31.609 -23.938 -7.691 1 96.38 540 LEU B CA 1
ATOM 10861 C C . LEU B 1 540 ? 31.969 -23.156 -8.945 1 96.38 540 LEU B C 1
ATOM 10863 O O . LEU B 1 540 ? 31.531 -22.016 -9.133 1 96.38 540 LEU B O 1
ATOM 10867 N N . ASN B 1 541 ? 32.844 -23.797 -9.828 1 94.88 541 ASN B N 1
ATOM 10868 C CA . ASN B 1 541 ? 33.219 -23.25 -11.133 1 94.88 541 ASN B CA 1
ATOM 10869 C C . ASN B 1 541 ? 33.688 -21.797 -11.031 1 94.88 541 ASN B C 1
ATOM 10871 O O . ASN B 1 541 ? 33.312 -20.969 -11.867 1 94.88 541 ASN B O 1
ATOM 10875 N N . GLY B 1 542 ? 34.312 -21.406 -9.961 1 92.69 542 GLY B N 1
ATOM 10876 C CA . GLY B 1 542 ? 34.875 -20.078 -9.797 1 92.69 542 GLY B CA 1
ATOM 10877 C C . GLY B 1 542 ? 33.906 -19.078 -9.18 1 92.69 542 GLY B C 1
ATOM 10878 O O . GLY B 1 542 ? 34.281 -17.922 -8.961 1 92.69 542 GLY B O 1
ATOM 10879 N N . PHE B 1 543 ? 32.688 -19.531 -8.883 1 94 543 PHE B N 1
ATOM 10880 C CA . PHE B 1 543 ? 31.734 -18.641 -8.258 1 94 543 PHE B CA 1
ATOM 10881 C C . PHE B 1 543 ? 31.562 -18.969 -6.781 1 94 543 PHE B C 1
ATOM 10883 O O . PHE B 1 543 ? 31.594 -20.141 -6.398 1 94 543 PHE B O 1
ATOM 10890 N N . SER B 1 544 ? 31.438 -17.922 -5.977 1 94.69 544 SER B N 1
ATOM 10891 C CA . SER B 1 544 ? 31 -18.109 -4.598 1 94.69 544 SER B CA 1
ATOM 10892 C C . SER B 1 544 ? 29.484 -18.203 -4.5 1 94.69 544 SER B C 1
ATOM 10894 O O . SER B 1 544 ? 28.766 -17.688 -5.352 1 94.69 544 SER B O 1
ATOM 10896 N N . ASN B 1 545 ? 29.047 -18.891 -3.475 1 93.94 545 ASN B N 1
ATOM 10897 C CA . ASN B 1 545 ? 27.625 -19.094 -3.297 1 93.94 545 ASN B CA 1
ATOM 10898 C C . ASN B 1 545 ? 26.875 -17.75 -3.203 1 93.94 545 ASN B C 1
ATOM 10900 O O . ASN B 1 545 ? 27.094 -16.984 -2.264 1 93.94 545 ASN B O 1
ATOM 10904 N N . PRO B 1 546 ? 25.984 -17.484 -4.102 1 94.56 546 PRO B N 1
ATOM 10905 C CA . PRO B 1 546 ? 25.281 -16.203 -4.102 1 94.56 546 PRO B CA 1
ATOM 10906 C C . PRO B 1 546 ? 24.031 -16.219 -3.234 1 94.56 546 PRO B C 1
ATOM 10908 O O . PRO B 1 546 ? 23.453 -15.156 -2.967 1 94.56 546 PRO B O 1
ATOM 10911 N N . TRP B 1 547 ? 23.578 -17.375 -2.828 1 95.5 547 TRP B N 1
ATOM 10912 C CA . TRP B 1 547 ? 22.297 -17.531 -2.156 1 95.5 547 TRP B CA 1
ATOM 10913 C C . TRP B 1 547 ? 22.391 -17.109 -0.694 1 95.5 547 TRP B C 1
ATOM 10915 O O . TRP B 1 547 ? 23.203 -17.641 0.068 1 95.5 547 TRP B O 1
ATOM 10925 N N . GLN B 1 548 ? 21.547 -16.109 -0.358 1 95.62 548 GLN B N 1
ATOM 10926 C CA . GLN B 1 548 ? 21.438 -15.68 1.031 1 95.62 548 GLN B CA 1
ATOM 10927 C C . GLN B 1 548 ? 20.031 -15.891 1.561 1 95.62 548 GLN B C 1
ATOM 10929 O O . GLN B 1 548 ? 19.047 -15.445 0.94 1 95.62 548 GLN B O 1
ATOM 10934 N N . SER B 1 549 ? 19.938 -16.578 2.656 1 96.75 549 SER B N 1
ATOM 10935 C CA . SER B 1 549 ? 18.641 -16.875 3.23 1 96.75 549 SER B CA 1
ATOM 10936 C C . SER B 1 549 ? 17.953 -15.617 3.742 1 96.75 549 SER B C 1
ATOM 10938 O O . SER B 1 549 ? 18.609 -14.727 4.293 1 96.75 549 SER B O 1
ATOM 10940 N N . ILE B 1 550 ? 16.688 -15.531 3.559 1 96.69 550 ILE B N 1
ATOM 10941 C CA . ILE B 1 550 ? 15.883 -14.43 4.066 1 96.69 550 ILE B CA 1
ATOM 10942 C C . ILE B 1 550 ? 15.555 -14.664 5.543 1 96.69 550 ILE B C 1
ATOM 10944 O O . ILE B 1 550 ? 15.094 -15.75 5.918 1 96.69 550 ILE B O 1
ATOM 10948 N N . THR B 1 551 ? 15.758 -13.656 6.371 1 89.56 551 THR B N 1
ATOM 10949 C CA . THR B 1 551 ? 15.523 -13.836 7.801 1 89.56 551 THR B CA 1
ATOM 10950 C C . THR B 1 551 ? 14.352 -12.969 8.266 1 89.56 551 THR B C 1
ATOM 10952 O O . THR B 1 551 ? 13.797 -13.195 9.344 1 89.56 551 THR B O 1
ATOM 10955 N N . ASN B 1 552 ? 13.977 -11.969 7.477 1 93.81 552 ASN B N 1
ATOM 10956 C CA . ASN B 1 552 ? 12.93 -11.016 7.844 1 93.81 552 ASN B CA 1
ATOM 10957 C C . ASN B 1 552 ? 11.805 -11 6.816 1 93.81 552 ASN B C 1
ATOM 10959 O O . ASN B 1 552 ? 11.992 -10.531 5.691 1 93.81 552 ASN B O 1
ATOM 10963 N N . PRO B 1 553 ? 10.625 -11.523 7.246 1 94.94 553 PRO B N 1
ATOM 10964 C CA . PRO B 1 553 ? 9.516 -11.562 6.293 1 94.94 553 PRO B CA 1
ATOM 10965 C C . PRO B 1 553 ? 9.047 -10.164 5.879 1 94.94 553 PRO B C 1
ATOM 10967 O O . PRO B 1 553 ? 8.297 -10.031 4.91 1 94.94 553 PRO B O 1
ATOM 10970 N N . ASN B 1 554 ? 9.438 -9.125 6.602 1 94.56 554 ASN B N 1
ATOM 10971 C CA . ASN B 1 554 ? 9.031 -7.762 6.266 1 94.56 554 ASN B CA 1
ATOM 10972 C C . ASN B 1 554 ? 9.961 -7.145 5.223 1 94.56 554 ASN B C 1
ATOM 10974 O O . ASN B 1 554 ? 9.711 -6.039 4.742 1 94.56 554 ASN B O 1
ATOM 10978 N N . ASN B 1 555 ? 11.023 -7.762 4.957 1 96.19 555 ASN B N 1
ATOM 10979 C CA . ASN B 1 555 ? 11.977 -7.402 3.908 1 96.19 555 ASN B CA 1
ATOM 10980 C C . ASN B 1 555 ? 12.445 -8.633 3.137 1 96.19 555 ASN B C 1
ATOM 10982 O O . ASN B 1 555 ? 13.492 -9.203 3.453 1 96.19 555 ASN B O 1
ATOM 10986 N N . LEU B 1 556 ? 11.75 -8.953 2.096 1 97.75 556 LEU B N 1
ATOM 10987 C CA . LEU B 1 556 ? 12.109 -10.102 1.276 1 97.75 556 LEU B CA 1
ATOM 10988 C C . LEU B 1 556 ? 13.305 -9.781 0.38 1 97.75 556 LEU B C 1
ATOM 10990 O O . LEU B 1 556 ? 13.125 -9.398 -0.78 1 97.75 556 LEU B O 1
ATOM 10994 N N . LYS B 1 557 ? 14.477 -10.016 0.899 1 97.81 557 LYS B N 1
ATOM 10995 C CA . LYS B 1 557 ? 15.688 -9.82 0.108 1 97.81 557 LYS B CA 1
ATOM 10996 C C . LYS B 1 557 ? 15.773 -10.828 -1.032 1 97.81 557 LYS B C 1
ATOM 10998 O O . LYS B 1 557 ? 15.336 -11.977 -0.888 1 97.81 557 LYS B O 1
ATOM 11003 N N . TYR B 1 558 ? 16.281 -10.422 -2.176 1 98.06 558 TYR B N 1
ATOM 11004 C CA . TYR B 1 558 ? 16.375 -11.328 -3.314 1 98.06 558 TYR B CA 1
ATOM 11005 C C . TYR B 1 558 ? 17.656 -11.062 -4.117 1 98.06 558 TYR B C 1
ATOM 11007 O O . TYR B 1 558 ? 18.141 -9.93 -4.164 1 98.06 558 TYR B O 1
ATOM 11015 N N . LEU B 1 559 ? 18.172 -12.102 -4.691 1 98.19 559 LEU B N 1
ATOM 11016 C CA . LEU B 1 559 ? 19.328 -12.031 -5.578 1 98.19 559 LEU B CA 1
ATOM 11017 C C . LEU B 1 559 ? 18.922 -11.523 -6.957 1 98.19 559 LEU B C 1
ATOM 11019 O O . LEU B 1 559 ? 18.156 -12.188 -7.664 1 98.19 559 LEU B O 1
ATOM 11023 N N . ASN B 1 560 ? 19.344 -10.383 -7.355 1 97.69 560 ASN B N 1
ATOM 11024 C CA . ASN B 1 560 ? 19.125 -9.867 -8.703 1 97.69 560 ASN B CA 1
ATOM 11025 C C . ASN B 1 560 ? 20.234 -10.305 -9.656 1 97.69 560 ASN B C 1
ATOM 11027 O O . ASN B 1 560 ? 21.391 -9.883 -9.516 1 97.69 560 ASN B O 1
ATOM 11031 N N . ILE B 1 561 ? 19.875 -11.188 -10.555 1 97.69 561 ILE B N 1
ATOM 11032 C CA . ILE B 1 561 ? 20.812 -11.703 -11.547 1 97.69 561 ILE B CA 1
ATOM 11033 C C . ILE B 1 561 ? 20.703 -10.883 -12.836 1 97.69 561 ILE B C 1
ATOM 11035 O O . ILE B 1 561 ? 19.812 -11.109 -13.648 1 97.69 561 ILE B O 1
ATOM 11039 N N . GLN B 1 562 ? 21.672 -10 -13.055 1 94.56 562 GLN B N 1
ATOM 11040 C CA . GLN B 1 562 ? 21.484 -9.023 -14.117 1 94.56 562 GLN B CA 1
ATOM 11041 C C . GLN B 1 562 ? 22.672 -9.023 -15.078 1 94.56 562 GLN B C 1
ATOM 11043 O O . GLN B 1 562 ? 22.562 -8.523 -16.203 1 94.56 562 GLN B O 1
ATOM 11048 N N . SER B 1 563 ? 23.812 -9.516 -14.57 1 91.69 563 SER B N 1
ATOM 11049 C CA . SER B 1 563 ? 25 -9.562 -15.422 1 91.69 563 SER B CA 1
ATOM 11050 C C . SER B 1 563 ? 25.922 -10.711 -15.031 1 91.69 563 SER B C 1
ATOM 11052 O O . SER B 1 563 ? 25.609 -11.484 -14.117 1 91.69 563 SER B O 1
ATOM 11054 N N . LEU B 1 564 ? 26.969 -10.867 -15.781 1 88 564 LEU B N 1
ATOM 11055 C CA . LEU B 1 564 ? 27.891 -11.961 -15.547 1 88 564 LEU B CA 1
ATOM 11056 C C . LEU B 1 564 ? 28.656 -11.758 -14.234 1 88 564 LEU B C 1
ATOM 11058 O O . LEU B 1 564 ? 28.953 -12.727 -13.539 1 88 564 LEU B O 1
ATOM 11062 N N . TYR B 1 565 ? 28.844 -10.484 -13.797 1 85.44 565 TYR B N 1
ATOM 11063 C CA . TYR B 1 565 ? 29.719 -10.336 -12.641 1 85.44 565 TYR B CA 1
ATOM 11064 C C . TYR B 1 565 ? 29.141 -9.344 -11.641 1 85.44 565 TYR B C 1
ATOM 11066 O O . TYR B 1 565 ? 29.734 -9.086 -10.594 1 85.44 565 TYR B O 1
ATOM 11074 N N . ASN B 1 566 ? 28.031 -8.812 -11.828 1 88.25 566 ASN B N 1
ATOM 11075 C CA . ASN B 1 566 ? 27.547 -7.738 -10.961 1 88.25 566 ASN B CA 1
ATOM 11076 C C . ASN B 1 566 ? 26.141 -8.023 -10.445 1 88.25 566 ASN B C 1
ATOM 11078 O O . ASN B 1 566 ? 25.25 -7.176 -10.562 1 88.25 566 ASN B O 1
ATOM 11082 N N . ASP B 1 567 ? 26.062 -9.289 -9.812 1 92 567 ASP B N 1
ATOM 11083 C CA . ASP B 1 567 ? 24.781 -9.578 -9.18 1 92 567 ASP B CA 1
ATOM 11084 C C . ASP B 1 567 ? 24.641 -8.844 -7.848 1 92 567 ASP B C 1
ATOM 11086 O O . ASP B 1 567 ? 25.641 -8.523 -7.207 1 92 567 ASP B O 1
ATOM 11090 N N . GLN B 1 568 ? 23.5 -8.391 -7.508 1 94.5 568 GLN B N 1
ATOM 11091 C CA . GLN B 1 568 ? 23.266 -7.621 -6.289 1 94.5 568 GLN B CA 1
ATOM 11092 C C . GLN B 1 568 ? 22.172 -8.266 -5.434 1 94.5 568 GLN B C 1
ATOM 11094 O O . GLN B 1 568 ? 21.25 -8.891 -5.961 1 94.5 568 GLN B O 1
ATOM 11099 N N . LEU B 1 569 ? 22.344 -8.219 -4.141 1 95.38 569 LEU B N 1
ATOM 11100 C CA . LEU B 1 569 ? 21.266 -8.539 -3.213 1 95.38 569 LEU B CA 1
ATOM 11101 C C . LEU B 1 569 ? 20.391 -7.309 -2.949 1 95.38 569 LEU B C 1
ATOM 11103 O O . LEU B 1 569 ? 20.875 -6.305 -2.426 1 95.38 569 LEU B O 1
ATOM 11107 N N . LEU B 1 570 ? 19.219 -7.293 -3.359 1 96.38 570 LEU B N 1
ATOM 11108 C CA . LEU B 1 570 ? 18.312 -6.16 -3.229 1 96.38 570 LEU B CA 1
ATOM 11109 C C . LEU B 1 570 ? 17.234 -6.441 -2.178 1 96.38 570 LEU B C 1
ATOM 11111 O O . LEU B 1 570 ? 17.031 -7.594 -1.786 1 96.38 570 LEU B O 1
ATOM 11115 N N . ASP B 1 571 ? 16.562 -5.367 -1.684 1 95.69 571 ASP B N 1
ATOM 11116 C CA . ASP B 1 571 ? 15.508 -5.453 -0.67 1 95.69 571 ASP B CA 1
ATOM 11117 C C . ASP B 1 571 ? 14.125 -5.422 -1.308 1 95.69 571 ASP B C 1
ATOM 11119 O O . ASP B 1 571 ? 13.969 -4.961 -2.441 1 95.69 571 ASP B O 1
ATOM 11123 N N . ASN B 1 572 ? 13.188 -5.988 -0.588 1 95.5 572 ASN B N 1
ATOM 11124 C CA . ASN B 1 572 ? 11.766 -5.723 -0.826 1 95.5 572 ASN B CA 1
ATOM 11125 C C . ASN B 1 572 ? 11.312 -6.273 -2.176 1 95.5 572 ASN B C 1
ATOM 11127 O O . ASN B 1 572 ? 10.773 -5.535 -3 1 95.5 572 ASN B O 1
ATOM 11131 N N . TYR B 1 573 ? 11.43 -7.582 -2.385 1 97.75 573 TYR B N 1
ATOM 11132 C CA . TYR B 1 573 ? 10.93 -8.234 -3.588 1 97.75 573 TYR B CA 1
ATOM 11133 C C . TYR B 1 573 ? 9.461 -7.891 -3.824 1 97.75 573 TYR B C 1
ATOM 11135 O O . TYR B 1 573 ? 8.586 -8.344 -3.086 1 97.75 573 TYR B O 1
ATOM 11143 N N . HIS B 1 574 ? 9.188 -7.055 -4.875 1 97.19 574 HIS B N 1
ATOM 11144 C CA . HIS B 1 574 ? 7.871 -6.637 -5.34 1 97.19 574 HIS B CA 1
ATOM 11145 C C . HIS B 1 574 ? 6.941 -6.332 -4.168 1 97.19 574 HIS B C 1
ATOM 11147 O O . HIS B 1 574 ? 5.82 -6.84 -4.109 1 97.19 574 HIS B O 1
ATOM 11153 N N . LYS B 1 575 ? 7.426 -5.504 -3.252 1 95.75 575 LYS B N 1
ATOM 11154 C CA . LYS B 1 575 ? 6.691 -5.129 -2.049 1 95.75 575 LYS B CA 1
ATOM 11155 C C . LYS B 1 575 ? 5.391 -4.414 -2.4 1 95.75 575 LYS B C 1
ATOM 11157 O O . LYS B 1 575 ? 4.379 -4.586 -1.721 1 95.75 575 LYS B O 1
ATOM 11162 N N . ASN B 1 576 ? 5.379 -3.582 -3.451 1 95.69 576 ASN B N 1
ATOM 11163 C CA . ASN B 1 576 ? 4.172 -2.875 -3.869 1 95.69 576 ASN B CA 1
ATOM 11164 C C . ASN B 1 576 ? 3.057 -3.844 -4.246 1 95.69 576 ASN B C 1
ATOM 11166 O O . ASN B 1 576 ? 1.887 -3.598 -3.945 1 95.69 576 ASN B O 1
ATOM 11170 N N . ASP B 1 577 ? 3.438 -4.902 -4.934 1 96.38 577 ASP B N 1
ATOM 11171 C CA . ASP B 1 577 ? 2.451 -5.914 -5.297 1 96.38 577 ASP B CA 1
ATOM 11172 C C . ASP B 1 577 ? 1.9 -6.617 -4.055 1 96.38 577 ASP B C 1
ATOM 11174 O O . ASP B 1 577 ? 0.694 -6.848 -3.951 1 96.38 577 ASP B O 1
ATOM 11178 N N . TYR B 1 578 ? 2.748 -6.98 -3.139 1 96.25 578 TYR B N 1
ATOM 11179 C CA . TYR B 1 578 ? 2.303 -7.605 -1.898 1 96.25 578 TYR B CA 1
ATOM 11180 C C . TYR B 1 578 ? 1.348 -6.691 -1.141 1 96.25 578 TYR B C 1
ATOM 11182 O O . TYR B 1 578 ? 0.332 -7.148 -0.611 1 96.25 578 TYR B O 1
ATOM 11190 N N . GLN B 1 579 ? 1.653 -5.375 -1.075 1 96.06 579 GLN B N 1
ATOM 11191 C CA . GLN B 1 579 ? 0.805 -4.414 -0.382 1 96.06 579 GLN B CA 1
ATOM 11192 C C . GLN B 1 579 ? -0.549 -4.277 -1.07 1 96.06 579 GLN B C 1
ATOM 11194 O O . GLN B 1 579 ? -1.585 -4.199 -0.406 1 96.06 579 GLN B O 1
ATOM 11199 N N . LEU B 1 580 ? -0.527 -4.203 -2.381 1 97.56 580 LEU B N 1
ATOM 11200 C CA . LEU B 1 580 ? -1.762 -4.062 -3.146 1 97.56 580 LEU B CA 1
ATOM 11201 C C . LEU B 1 580 ? -2.67 -5.27 -2.941 1 97.56 580 LEU B C 1
ATOM 11203 O O . LEU B 1 580 ? -3.854 -5.117 -2.635 1 97.56 580 LEU B O 1
ATOM 11207 N N . TYR B 1 581 ? -2.094 -6.457 -3.059 1 96.75 581 TYR B N 1
ATOM 11208 C CA . TYR B 1 581 ? -2.951 -7.637 -3.111 1 96.75 581 TYR B CA 1
ATOM 11209 C C . TYR B 1 581 ? -3.164 -8.219 -1.719 1 96.75 581 TYR B C 1
ATOM 11211 O O . TYR B 1 581 ? -4.301 -8.305 -1.245 1 96.75 581 TYR B O 1
ATOM 11219 N N . GLU B 1 582 ? -2.148 -8.555 -0.98 1 95.88 582 GLU B N 1
ATOM 11220 C CA . GLU B 1 582 ? -2.256 -9.234 0.306 1 95.88 582 GLU B CA 1
ATOM 11221 C C . GLU B 1 582 ? -2.701 -8.273 1.404 1 95.88 582 GLU B C 1
ATOM 11223 O O . GLU B 1 582 ? -3.459 -8.648 2.299 1 95.88 582 GLU B O 1
ATOM 11228 N N . ASN B 1 583 ? -2.293 -7.008 1.348 1 96.31 583 ASN B N 1
ATOM 11229 C CA . ASN B 1 583 ? -2.602 -6.098 2.445 1 96.31 583 ASN B CA 1
ATOM 11230 C C . ASN B 1 583 ? -3.852 -5.273 2.154 1 96.31 583 ASN B C 1
ATOM 11232 O O . ASN B 1 583 ? -4.535 -4.828 3.076 1 96.31 583 ASN B O 1
ATOM 11236 N N . THR B 1 584 ? -4.145 -5.02 0.913 1 97.56 584 THR B N 1
ATOM 11237 C CA . THR B 1 584 ? -5.215 -4.082 0.584 1 97.56 584 THR B CA 1
ATOM 11238 C C . THR B 1 584 ? -6.418 -4.816 -0.002 1 97.56 584 THR B C 1
ATOM 11240 O O . THR B 1 584 ? -7.5 -4.816 0.588 1 97.56 584 THR B O 1
ATOM 11243 N N . LEU B 1 585 ? -6.223 -5.527 -1.131 1 96.25 585 LEU B N 1
ATOM 11244 C CA . LEU B 1 585 ? -7.348 -6.172 -1.802 1 96.25 585 LEU B CA 1
ATOM 11245 C C . LEU B 1 585 ? -7.914 -7.301 -0.95 1 96.25 585 LEU B C 1
ATOM 11247 O O . LEU B 1 585 ? -9.117 -7.574 -0.994 1 96.25 585 LEU B O 1
ATOM 11251 N N . SER B 1 586 ? -7.07 -7.984 -0.188 1 95.19 586 SER B N 1
ATOM 11252 C CA . SER B 1 586 ? -7.555 -9.016 0.728 1 95.19 586 SER B CA 1
ATOM 11253 C C . SER B 1 586 ? -8.617 -8.461 1.674 1 95.19 586 SER B C 1
ATOM 11255 O O . SER B 1 586 ? -9.539 -9.172 2.064 1 95.19 586 SER B O 1
ATOM 11257 N N . VAL B 1 587 ? -8.477 -7.133 2.057 1 94.94 587 VAL B N 1
ATOM 11258 C CA . VAL B 1 587 ? -9.406 -6.477 2.971 1 94.94 587 VAL B CA 1
ATOM 11259 C C . VAL B 1 587 ? -10.656 -6.043 2.209 1 94.94 587 VAL B C 1
ATOM 11261 O O . VAL B 1 587 ? -11.773 -6.305 2.645 1 94.94 587 VAL B O 1
ATOM 11264 N N . VAL B 1 588 ? -10.469 -5.438 1.084 1 93.75 588 VAL B N 1
ATOM 11265 C CA . VAL B 1 588 ? -11.562 -4.871 0.305 1 93.75 588 VAL B CA 1
ATOM 11266 C C . VAL B 1 588 ? -12.461 -5.992 -0.217 1 93.75 588 VAL B C 1
ATOM 11268 O O . VAL B 1 588 ? -13.688 -5.852 -0.249 1 93.75 588 VAL B O 1
ATOM 11271 N N . LEU B 1 589 ? -11.805 -7.133 -0.583 1 91.75 589 LEU B N 1
ATOM 11272 C CA . LEU B 1 589 ? -12.555 -8.234 -1.173 1 91.75 589 LEU B CA 1
ATOM 11273 C C . LEU B 1 589 ? -12.828 -9.32 -0.137 1 91.75 589 LEU B C 1
ATOM 11275 O O . LEU B 1 589 ? -13.5 -10.312 -0.435 1 91.75 589 LEU B O 1
ATOM 11279 N N . SER B 1 590 ? -12.281 -9.227 1.058 1 87.44 590 SER B N 1
ATOM 11280 C CA . SER B 1 590 ? -12.445 -10.109 2.203 1 87.44 590 SER B CA 1
ATOM 11281 C C . SER B 1 590 ? -11.664 -11.406 2.014 1 87.44 590 SER B C 1
ATOM 11283 O O . SER B 1 590 ? -11.648 -12.266 2.896 1 87.44 590 SER B O 1
ATOM 11285 N N . GLN B 1 591 ? -11.086 -11.508 0.774 1 86.75 591 GLN B N 1
ATOM 11286 C CA . GLN B 1 591 ? -10.258 -12.688 0.541 1 86.75 591 GLN B CA 1
ATOM 11287 C C . GLN B 1 591 ? -9.219 -12.422 -0.546 1 86.75 591 GLN B C 1
ATOM 11289 O O . GLN B 1 591 ? -9.516 -11.773 -1.553 1 86.75 591 GLN B O 1
ATOM 11294 N N . TRP B 1 592 ? -8.109 -12.859 -0.328 1 91.44 592 TRP B N 1
ATOM 11295 C CA . TRP B 1 592 ? -7.027 -12.977 -1.303 1 91.44 592 TRP B CA 1
ATOM 11296 C C . TRP B 1 592 ? -5.938 -13.922 -0.794 1 91.44 592 TRP B C 1
ATOM 11298 O O . TRP B 1 592 ? -5.508 -13.82 0.356 1 91.44 592 TRP B O 1
ATOM 11308 N N . PRO B 1 593 ? -5.348 -14.836 -1.619 1 91 593 PRO B N 1
ATOM 11309 C CA . PRO B 1 593 ? -5.879 -15.211 -2.932 1 91 593 PRO B CA 1
ATOM 11310 C C . PRO B 1 593 ? -7.25 -15.875 -2.844 1 91 593 PRO B C 1
ATOM 11312 O O . PRO B 1 593 ? -7.66 -16.312 -1.767 1 91 593 PRO B O 1
ATOM 11315 N N . PHE B 1 594 ? -7.934 -15.867 -3.957 1 88.75 594 PHE B N 1
ATOM 11316 C CA . PHE B 1 594 ? -9.203 -16.594 -4.023 1 88.75 594 PHE B CA 1
ATOM 11317 C C . PHE B 1 594 ? -8.961 -18.078 -4.227 1 88.75 594 PHE B C 1
ATOM 11319 O O . PHE B 1 594 ? -8.086 -18.469 -4.996 1 88.75 594 PHE B O 1
ATOM 11326 N N . GLU B 1 595 ? -9.672 -18.891 -3.428 1 89.56 595 GLU B N 1
ATOM 11327 C CA . GLU B 1 595 ? -9.625 -20.344 -3.471 1 89.56 595 GLU B CA 1
ATOM 11328 C C . GLU B 1 595 ? -11.023 -20.953 -3.334 1 89.56 595 GLU B C 1
ATOM 11330 O O . GLU B 1 595 ? -11.82 -20.5 -2.51 1 89.56 595 GLU B O 1
ATOM 11335 N N . ASP B 1 596 ? -11.312 -21.844 -4.195 1 85.38 596 ASP B N 1
ATOM 11336 C CA . ASP B 1 596 ? -12.547 -22.609 -4.047 1 85.38 596 ASP B CA 1
ATOM 11337 C C . ASP B 1 596 ? -12.438 -23.609 -2.902 1 85.38 596 ASP B C 1
ATOM 11339 O O . ASP B 1 596 ? -11.672 -24.578 -2.986 1 85.38 596 ASP B O 1
ATOM 11343 N N . ASN B 1 597 ? -13.203 -23.422 -1.856 1 84 597 ASN B N 1
ATOM 11344 C CA . ASN B 1 597 ? -13.102 -24.281 -0.672 1 84 597 ASN B CA 1
ATOM 11345 C C . ASN B 1 597 ? -14.148 -25.391 -0.691 1 84 597 ASN B C 1
ATOM 11347 O O . ASN B 1 597 ? -14.336 -26.078 0.308 1 84 597 ASN B O 1
ATOM 11351 N N . VAL B 1 598 ? -14.797 -25.547 -1.822 1 79.12 598 VAL B N 1
ATOM 11352 C CA . VAL B 1 598 ? -15.836 -26.562 -1.93 1 79.12 598 VAL B CA 1
ATOM 11353 C C . VAL B 1 598 ? -15.203 -27.906 -2.285 1 79.12 598 VAL B C 1
ATOM 11355 O O . VAL B 1 598 ? -14.492 -28.031 -3.289 1 79.12 598 VAL B O 1
ATOM 11358 N N . SER B 1 599 ? -15.328 -28.922 -1.397 1 75.44 599 SER B N 1
ATOM 11359 C CA . SER B 1 599 ? -14.945 -30.281 -1.701 1 75.44 599 SER B CA 1
ATOM 11360 C C . SER B 1 5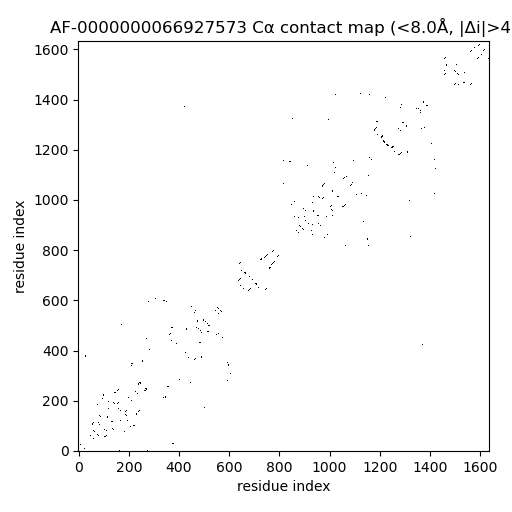99 ? -16.047 -31.016 -2.461 1 75.44 599 SER B C 1
ATOM 11362 O O . SER B 1 599 ? -17.156 -31.156 -1.963 1 75.44 599 SER B O 1
ATOM 11364 N N . ARG B 1 600 ? -15.648 -31.359 -3.635 1 76.06 600 ARG B N 1
ATOM 11365 C CA . ARG B 1 600 ? -16.641 -32.031 -4.469 1 76.06 600 ARG B CA 1
ATOM 11366 C C . ARG B 1 600 ? -16.422 -33.531 -4.469 1 76.06 600 ARG B C 1
ATOM 11368 O O . ARG B 1 600 ? -15.281 -34 -4.484 1 76.06 600 ARG B O 1
ATOM 11375 N N . ASN B 1 601 ? -17.062 -34.5 -3.742 1 65.44 601 ASN B N 1
ATOM 11376 C CA . ASN B 1 601 ? -17.078 -35.938 -3.82 1 65.44 601 ASN B CA 1
ATOM 11377 C C . ASN B 1 601 ? -18.234 -36.469 -4.664 1 65.44 601 ASN B C 1
ATOM 11379 O O . ASN B 1 601 ? -19.047 -35.656 -5.16 1 65.44 601 ASN B O 1
ATOM 11383 N N . ASN B 1 602 ? -18.188 -38.094 -4.598 1 45.69 602 ASN B N 1
ATOM 11384 C CA . ASN B 1 602 ? -19.344 -38.75 -5.195 1 45.69 602 ASN B CA 1
ATOM 11385 C C . ASN B 1 602 ? -20.656 -38.156 -4.676 1 45.69 602 ASN B C 1
ATOM 11387 O O . ASN B 1 602 ? -21.094 -38.5 -3.574 1 45.69 602 ASN B O 1
ATOM 11391 N N . ASN B 1 603 ? -21.016 -37.156 -4.75 1 40.38 603 ASN B N 1
ATOM 11392 C CA . ASN B 1 603 ? -22.25 -36.438 -4.461 1 40.38 603 ASN B CA 1
ATOM 11393 C C . ASN B 1 603 ? -21.969 -35.125 -3.756 1 40.38 603 ASN B C 1
ATOM 11395 O O . ASN B 1 603 ? -22.891 -34.469 -3.254 1 40.38 603 ASN B O 1
ATOM 11399 N N . GLY B 1 604 ? -21 -34.719 -3.475 1 41.12 604 GLY B N 1
ATOM 11400 C CA . GLY B 1 604 ? -21.297 -33.438 -2.859 1 41.12 604 GLY B CA 1
ATOM 11401 C C . GLY B 1 604 ? -22.375 -32.656 -3.598 1 41.12 604 GLY B C 1
ATOM 11402 O O . GLY B 1 604 ? -22.547 -31.453 -3.363 1 41.12 604 GLY B O 1
ATOM 11403 N N . ARG B 1 605 ? -22.672 -33.094 -4.965 1 42.81 605 ARG B N 1
ATOM 11404 C CA . ARG B 1 605 ? -23.891 -33.094 -5.766 1 42.81 605 ARG B CA 1
ATOM 11405 C C . ARG B 1 605 ? -24.984 -33.875 -5.055 1 42.81 605 ARG B C 1
ATOM 11407 O O . ARG B 1 605 ? -24.719 -34.688 -4.164 1 42.81 605 ARG B O 1
ATOM 11414 N N . LYS B 1 606 ? -26.031 -33.344 -5.027 1 33.59 606 LYS B N 1
ATOM 11415 C CA . LYS B 1 606 ? -27.188 -33.906 -4.309 1 33.59 606 LYS B CA 1
ATOM 11416 C C . LYS B 1 606 ? -27.219 -35.438 -4.406 1 33.59 606 LYS B C 1
ATOM 11418 O O . LYS B 1 606 ? -27.812 -36.094 -3.561 1 33.59 606 LYS B O 1
ATOM 11423 N N . TYR B 1 607 ? -27.141 -36.156 -5.543 1 30.28 607 TYR B N 1
ATOM 11424 C CA . TYR B 1 607 ? -27.562 -37.562 -5.633 1 30.28 607 TYR B CA 1
ATOM 11425 C C . TYR B 1 607 ? -26.422 -38.469 -5.191 1 30.28 607 TYR B C 1
ATOM 11427 O O . TYR B 1 607 ? -25.266 -38.25 -5.52 1 30.28 607 TYR B O 1
ATOM 11435 N N . PRO B 1 608 ? -26.75 -39.344 -3.941 1 34.38 608 PRO B N 1
ATOM 11436 C CA . PRO B 1 608 ? -25.891 -40.375 -3.34 1 34.38 608 PRO B CA 1
ATOM 11437 C C . PRO B 1 608 ? -25.062 -41.156 -4.375 1 34.38 608 PRO B C 1
ATOM 11439 O O . PRO B 1 608 ? -25.375 -41.094 -5.566 1 34.38 608 PRO B O 1
ATOM 11442 N N . LYS B 1 609 ? -24.203 -42.188 -3.795 1 35.91 609 LYS B N 1
ATOM 11443 C CA . LYS B 1 609 ? -23.328 -43.25 -4.328 1 35.91 609 LYS B CA 1
ATOM 11444 C C . LYS B 1 609 ? -24.062 -44.062 -5.375 1 35.91 609 LYS B C 1
ATOM 11446 O O . LYS B 1 609 ? -25.234 -44.406 -5.203 1 35.91 609 LYS B O 1
ATOM 11451 N N . SER B 1 610 ? -23.547 -44.344 -6.562 1 30.66 610 SER B N 1
ATOM 11452 C CA . SER B 1 610 ? -23.953 -45.438 -7.414 1 30.66 610 SER B CA 1
ATOM 11453 C C . SER B 1 610 ? -24.031 -46.75 -6.625 1 30.66 610 SER B C 1
ATOM 11455 O O . SER B 1 610 ? -23 -47.281 -6.203 1 30.66 610 SER B O 1
ATOM 11457 N N . THR B 1 611 ? -24.797 -46.969 -5.523 1 31.25 611 THR B N 1
ATOM 11458 C CA . THR B 1 611 ? -24.938 -48.344 -5.094 1 31.25 611 THR B CA 1
ATOM 11459 C C . THR B 1 611 ? -25.203 -49.25 -6.289 1 31.25 611 THR B C 1
ATOM 11461 O O . THR B 1 611 ? -26.094 -48.969 -7.098 1 31.25 611 THR B O 1
ATOM 11464 N N . THR B 1 612 ? -24.109 -50.062 -6.641 1 30.12 612 THR B N 1
ATOM 11465 C CA . THR B 1 612 ? -24.359 -51.219 -7.488 1 30.12 612 THR B CA 1
ATOM 11466 C C . THR B 1 612 ? -25.609 -51.969 -7.023 1 30.12 612 THR B C 1
ATOM 11468 O O . THR B 1 612 ? -25.641 -52.5 -5.914 1 30.12 612 THR B O 1
ATOM 11471 N N . PHE B 1 613 ? -26.703 -51.719 -7.203 1 28.78 613 PHE B N 1
ATOM 11472 C CA . PHE B 1 613 ? -27.859 -52.625 -7.086 1 28.78 613 PHE B CA 1
ATOM 11473 C C . PHE B 1 613 ? -27.609 -53.938 -7.84 1 28.78 613 PHE B C 1
ATOM 11475 O O . PHE B 1 613 ? -27.219 -53.906 -9.008 1 28.78 613 PHE B O 1
ATOM 11482 N N . LYS B 1 614 ? -27.188 -54.969 -7.047 1 32.59 614 LYS B N 1
ATOM 11483 C CA . LYS B 1 614 ? -27.453 -56.281 -7.652 1 32.59 614 LYS B CA 1
ATOM 11484 C C . LYS B 1 614 ? -28.828 -56.312 -8.32 1 32.59 614 LYS B C 1
ATOM 11486 O O . LYS B 1 614 ? -29.828 -55.938 -7.707 1 32.59 614 LYS B O 1
ATOM 11491 N N . PRO B 1 615 ? -28.891 -56.469 -9.773 1 26.39 615 PRO B N 1
ATOM 11492 C CA . PRO B 1 615 ? -30.156 -56.781 -10.422 1 26.39 615 PRO B CA 1
ATOM 11493 C C . PRO B 1 615 ? -30.922 -57.906 -9.695 1 26.39 615 PRO B C 1
ATOM 11495 O O . PRO B 1 615 ? -30.391 -59 -9.484 1 26.39 615 PRO B O 1
ATOM 11498 N N . SER B 1 616 ? -31.578 -57.844 -8.578 1 27.28 616 SER B N 1
ATOM 11499 C CA . SER B 1 616 ? -32.562 -58.906 -8.562 1 27.28 616 SER B CA 1
ATOM 11500 C C . SER B 1 616 ? -33.281 -59.031 -9.906 1 27.28 616 SER B C 1
ATOM 11502 O O . SER B 1 616 ? -33.312 -58.062 -10.68 1 27.28 616 SER B O 1
ATOM 11504 N N . THR B 1 617 ? -33.844 -60.281 -10.5 1 26.78 617 THR B N 1
ATOM 11505 C CA . THR B 1 617 ? -34.469 -60.75 -11.719 1 26.78 617 THR B CA 1
ATOM 11506 C C . THR B 1 617 ? -35.5 -59.75 -12.219 1 26.78 617 THR B C 1
ATOM 11508 O O . THR B 1 617 ? -36.125 -59.938 -13.258 1 26.78 617 THR B O 1
ATOM 11511 N N . MET B 1 618 ? -36.375 -59.094 -11.383 1 27.19 618 MET B N 1
ATOM 11512 C CA . MET B 1 618 ? -37.469 -58.531 -12.172 1 27.19 618 MET B CA 1
ATOM 11513 C C . MET B 1 618 ? -36.938 -57.5 -13.164 1 27.19 618 MET B C 1
ATOM 11515 O O . MET B 1 618 ? -36.062 -56.719 -12.836 1 27.19 618 MET B O 1
ATOM 11519 N N . ASN B 1 619 ? -36.969 -57.562 -14.562 1 26.16 619 ASN B N 1
ATOM 11520 C CA . ASN B 1 619 ? -36.656 -57.031 -15.867 1 26.16 619 ASN B CA 1
ATOM 11521 C C . ASN B 1 619 ? -36.75 -55.5 -15.883 1 26.16 619 ASN B C 1
ATOM 11523 O O . ASN B 1 619 ? -36.781 -54.875 -16.953 1 26.16 619 ASN B O 1
ATOM 11527 N N . THR B 1 620 ? -37.406 -54.812 -14.914 1 26.33 620 THR B N 1
ATOM 11528 C CA . THR B 1 620 ? -37.688 -53.469 -15.367 1 26.33 620 THR B CA 1
ATOM 11529 C C . THR B 1 620 ? -36.375 -52.688 -15.516 1 26.33 620 THR B C 1
ATOM 11531 O O . THR B 1 620 ? -35.594 -52.562 -14.57 1 26.33 620 THR B O 1
ATOM 11534 N N . VAL B 1 621 ? -35.781 -52.625 -16.719 1 28.42 621 VAL B N 1
ATOM 11535 C CA . VAL B 1 621 ? -34.656 -51.938 -17.266 1 28.42 621 VAL B CA 1
ATOM 11536 C C . VAL B 1 621 ? -34.594 -50.531 -16.672 1 28.42 621 VAL B C 1
ATOM 11538 O O . VAL B 1 621 ? -35.562 -49.781 -16.719 1 28.42 621 VAL B O 1
ATOM 11541 N N . PRO B 1 622 ? -33.906 -50.375 -15.625 1 28.02 622 PRO B N 1
ATOM 11542 C CA . PRO B 1 622 ? -33.906 -49 -15.133 1 28.02 622 PRO B CA 1
ATOM 11543 C C . PRO B 1 622 ? -33.719 -47.969 -16.25 1 28.02 622 PRO B C 1
ATOM 11545 O O . PRO B 1 622 ? -33 -48.219 -17.219 1 28.02 622 PRO B O 1
ATOM 11548 N N . PRO B 1 623 ? -34.719 -47.094 -16.562 1 26.11 623 PRO B N 1
ATOM 11549 C CA . PRO B 1 623 ? -34.656 -46.219 -17.734 1 26.11 623 PRO B CA 1
ATOM 11550 C C . PRO B 1 623 ? -33.281 -45.562 -17.906 1 26.11 623 PRO B C 1
ATOM 11552 O O . PRO B 1 623 ? -32.688 -45.125 -16.922 1 26.11 623 PRO B O 1
ATOM 11555 N N . THR B 1 624 ? -32.344 -46.25 -18.578 1 24.42 624 THR B N 1
ATOM 11556 C CA . THR B 1 624 ? -31.188 -45.562 -19.141 1 24.42 624 THR B CA 1
ATOM 11557 C C . THR B 1 624 ? -31.484 -44.094 -19.359 1 24.42 624 THR B C 1
ATOM 11559 O O . THR B 1 624 ? -32.562 -43.75 -19.828 1 24.42 624 THR B O 1
ATOM 11562 N N . ILE B 1 625 ? -30.812 -43.344 -18.562 1 26.14 625 ILE B N 1
ATOM 11563 C CA . ILE B 1 625 ? -30.906 -41.906 -18.797 1 26.14 625 ILE B CA 1
ATOM 11564 C C . ILE B 1 625 ? -30.812 -41.625 -20.297 1 26.14 625 ILE B C 1
ATOM 11566 O O . ILE B 1 625 ? -29.781 -41.875 -20.922 1 26.14 625 ILE B O 1
ATOM 11570 N N . LYS B 1 626 ? -31.672 -42.219 -21.125 1 26.42 626 LYS B N 1
ATOM 11571 C CA . LYS B 1 626 ? -31.688 -41.594 -22.438 1 26.42 626 LYS B CA 1
ATOM 11572 C C . LYS B 1 626 ? -31.719 -40.062 -22.344 1 26.42 626 LYS B C 1
ATOM 11574 O O . LYS B 1 626 ? -32.375 -39.531 -21.453 1 26.42 626 LYS B O 1
ATOM 11579 N N . PRO B 1 627 ? -30.656 -39.375 -22.984 1 23.89 627 PRO B N 1
ATOM 11580 C CA . PRO B 1 627 ? -30.781 -37.906 -23.062 1 23.89 627 PRO B CA 1
ATOM 11581 C C . PRO B 1 627 ? -32.219 -37.438 -23.141 1 23.89 627 PRO B C 1
ATOM 11583 O O . PRO B 1 627 ? -32.938 -37.781 -24.094 1 23.89 627 PRO B O 1
ATOM 11586 N N . THR B 1 628 ? -32.969 -37.812 -22.156 1 24.19 628 THR B N 1
ATOM 11587 C CA . THR B 1 628 ? -34.344 -37.281 -22.203 1 24.19 628 THR B CA 1
ATOM 11588 C C . THR B 1 628 ? -34.344 -35.781 -22.328 1 24.19 628 THR B C 1
ATOM 11590 O O . THR B 1 628 ? -33.969 -35.062 -21.391 1 24.19 628 THR B O 1
ATOM 11593 N N . GLY B 1 629 ? -33.688 -35.125 -23.312 1 24.81 629 GLY B N 1
ATOM 11594 C CA . GLY B 1 629 ? -34.094 -33.75 -23.578 1 24.81 629 GLY B CA 1
ATOM 11595 C C . GLY B 1 629 ? -35.531 -33.469 -23.234 1 24.81 629 GLY B C 1
ATOM 11596 O O . GLY B 1 629 ? -36.062 -32.375 -23.484 1 24.81 629 GLY B O 1
ATOM 11597 N N . TYR B 1 630 ? -36.344 -34.438 -23.234 1 21.7 630 TYR B N 1
ATOM 11598 C CA . TYR B 1 630 ? -37.75 -34.031 -23.062 1 21.7 630 TYR B CA 1
ATOM 11599 C C . TYR B 1 630 ? -38.031 -33.594 -21.625 1 21.7 630 TYR B C 1
ATOM 11601 O O . TYR B 1 630 ? -37.438 -34.156 -20.688 1 21.7 630 TYR B O 1
ATOM 11609 N N . ILE B 1 631 ? -38.594 -32.375 -21.422 1 24.62 631 ILE B N 1
ATOM 11610 C CA . ILE B 1 631 ? -39.062 -31.484 -20.359 1 24.62 631 ILE B CA 1
ATOM 11611 C C . ILE B 1 631 ? -39.781 -32.312 -19.297 1 24.62 631 ILE B C 1
ATOM 11613 O O . ILE B 1 631 ? -40.938 -32.719 -19.484 1 24.62 631 ILE B O 1
ATOM 11617 N N . ASN B 1 632 ? -39.312 -33.312 -18.906 1 22.97 632 ASN B N 1
ATOM 11618 C CA . ASN B 1 632 ? -40.062 -34 -17.859 1 22.97 632 ASN B CA 1
ATOM 11619 C C . ASN B 1 632 ? -40.438 -33.062 -16.719 1 22.97 632 ASN B C 1
ATOM 11621 O O . ASN B 1 632 ? -39.688 -32.156 -16.406 1 22.97 632 ASN B O 1
ATOM 11625 N N . ASN B 1 633 ? -41.594 -33.125 -16.234 1 24.53 633 ASN B N 1
ATOM 11626 C CA . ASN B 1 633 ? -42.594 -32.406 -15.438 1 24.53 633 ASN B CA 1
ATOM 11627 C C . ASN B 1 633 ? -42.094 -32.062 -14.047 1 24.53 633 ASN B C 1
ATOM 11629 O O . ASN B 1 633 ? -42.781 -31.453 -13.25 1 24.53 633 ASN B O 1
ATOM 11633 N N . GLN B 1 634 ? -41.094 -32.844 -13.516 1 24.58 634 GLN B N 1
ATOM 11634 C CA . GLN B 1 634 ? -41.031 -32.656 -12.07 1 24.58 634 GLN B CA 1
ATOM 11635 C C . GLN B 1 634 ? -40.281 -31.375 -11.719 1 24.58 634 GLN B C 1
ATOM 11637 O O . GLN B 1 634 ? -39.594 -31.312 -10.711 1 24.58 634 GLN B O 1
ATOM 11642 N N . TYR B 1 635 ? -39.719 -30.594 -12.734 1 26.78 635 TYR B N 1
ATOM 11643 C CA . TYR B 1 635 ? -39.188 -29.297 -12.344 1 26.78 635 TYR B CA 1
ATOM 11644 C C . TYR B 1 635 ? -40.188 -28.531 -11.484 1 26.78 635 TYR B C 1
ATOM 11646 O O . TYR B 1 635 ? -41.312 -28.266 -11.906 1 26.78 635 TYR B O 1
ATOM 11654 N N . GLN B 1 636 ? -40.188 -28.891 -10.281 1 27.45 636 GLN B N 1
ATOM 11655 C CA . GLN B 1 636 ? -41.031 -27.984 -9.523 1 27.45 636 GLN B CA 1
ATOM 11656 C C . GLN B 1 636 ? -40.625 -26.531 -9.758 1 27.45 636 GLN B C 1
ATOM 11658 O O . GLN B 1 636 ? -39.469 -26.156 -9.555 1 27.45 636 GLN B O 1
ATOM 11663 N N . PRO B 1 637 ? -41.156 -25.781 -10.758 1 28.67 637 PRO B N 1
ATOM 11664 C CA . PRO B 1 637 ? -41 -24.375 -11.141 1 28.67 637 PRO B CA 1
ATOM 11665 C C . PRO B 1 637 ? -40.781 -23.469 -9.938 1 28.67 637 PRO B C 1
ATOM 11667 O O . PRO B 1 637 ? -41.469 -23.609 -8.914 1 28.67 637 PRO B O 1
ATOM 11670 N N . CYS B 1 638 ? -39.594 -23.141 -9.648 1 32.5 638 CYS B N 1
ATOM 11671 C CA . CYS B 1 638 ? -39.5 -22.016 -8.727 1 32.5 638 CYS B CA 1
ATOM 11672 C C . CYS B 1 638 ? -40.594 -20.984 -9.031 1 32.5 638 CYS B C 1
ATOM 11674 O O . CYS B 1 638 ? -40.969 -20.797 -10.188 1 32.5 638 CYS B O 1
ATOM 11676 N N . ASN B 1 639 ? -41.594 -20.875 -8.25 1 33.53 639 ASN B N 1
ATOM 11677 C CA . ASN B 1 639 ? -42.656 -19.891 -8.422 1 33.53 639 ASN B CA 1
ATOM 11678 C C . ASN B 1 639 ? -42.125 -18.547 -8.914 1 33.53 639 ASN B C 1
ATOM 11680 O O . ASN B 1 639 ? -42.312 -17.516 -8.266 1 33.53 639 ASN B O 1
ATOM 11684 N N . SER B 1 640 ? -41.031 -18.5 -9.719 1 39.12 640 SER B N 1
ATOM 11685 C CA . SER B 1 640 ? -40.406 -17.297 -10.297 1 39.12 640 SER B CA 1
ATOM 11686 C C . SER B 1 640 ? -41.125 -16.875 -11.578 1 39.12 640 SER B C 1
ATOM 11688 O O . SER B 1 640 ? -41.594 -17.734 -12.344 1 39.12 640 SER B O 1
ATOM 11690 N N . SER B 1 641 ? -41.625 -15.609 -11.609 1 45.31 641 SER B N 1
ATOM 11691 C CA . SER B 1 641 ? -42.281 -15.016 -12.773 1 45.31 641 SER B CA 1
ATOM 11692 C C . SER B 1 641 ? -41.281 -14.148 -13.562 1 45.31 641 SER B C 1
ATOM 11694 O O . SER B 1 641 ? -40.438 -13.461 -12.984 1 45.31 641 SER B O 1
ATOM 11696 N N . ILE B 1 642 ? -41.094 -14.422 -14.836 1 51.88 642 ILE B N 1
ATOM 11697 C CA . ILE B 1 642 ? -40.375 -13.531 -15.734 1 51.88 642 ILE B CA 1
ATOM 11698 C C . ILE B 1 642 ? -41.344 -12.625 -16.469 1 51.88 642 ILE B C 1
ATOM 11700 O O . ILE B 1 642 ? -42.375 -13.094 -16.969 1 51.88 642 ILE B O 1
ATOM 11704 N N . ILE B 1 643 ? -41.094 -11.352 -16.281 1 53.38 643 ILE B N 1
ATOM 11705 C CA . ILE B 1 643 ? -41.938 -10.375 -16.953 1 53.38 643 ILE B CA 1
ATOM 11706 C C . ILE B 1 643 ? -41.156 -9.688 -18.078 1 53.38 643 ILE B C 1
ATOM 11708 O O . ILE B 1 643 ? -40.125 -9.086 -17.828 1 53.38 643 ILE B O 1
ATOM 11712 N N . PHE B 1 644 ? -41.562 -9.977 -19.266 1 55.75 644 PHE B N 1
ATOM 11713 C CA . PHE B 1 644 ? -41.031 -9.258 -20.438 1 55.75 644 PHE B CA 1
ATOM 11714 C C . PHE B 1 644 ? -41.781 -7.949 -20.641 1 55.75 644 PHE B C 1
ATOM 11716 O O . PHE B 1 644 ? -43.031 -7.922 -20.609 1 55.75 644 PHE B O 1
ATOM 11723 N N . SER B 1 645 ? -41.031 -6.934 -20.609 1 55.84 645 SER B N 1
ATOM 11724 C CA . SER B 1 645 ? -41.656 -5.645 -20.891 1 55.84 645 SER B CA 1
ATOM 11725 C C . SER B 1 645 ? -41.375 -5.191 -22.312 1 55.84 645 SER B C 1
ATOM 11727 O O . SER B 1 645 ? -40.219 -5.215 -22.766 1 55.84 645 SER B O 1
ATOM 11729 N N . LEU B 1 646 ? -42.406 -5.016 -23.031 1 56.94 646 LEU B N 1
ATOM 11730 C CA . LEU B 1 646 ? -42.344 -4.551 -24.422 1 56.94 646 LEU B CA 1
ATOM 11731 C C . LEU B 1 646 ? -42.812 -3.104 -24.531 1 56.94 646 LEU B C 1
ATOM 11733 O O . LEU B 1 646 ? -43.875 -2.742 -23.984 1 56.94 646 LEU B O 1
ATOM 11737 N N . THR B 1 647 ? -41.938 -2.369 -25.016 1 56.03 647 THR B N 1
ATOM 11738 C CA . THR B 1 647 ? -42.344 -1.017 -25.359 1 56.03 647 THR B CA 1
ATOM 11739 C C . THR B 1 647 ? -43.188 -1.021 -26.625 1 56.03 647 THR B C 1
ATOM 11741 O O . THR B 1 647 ? -42.719 -1.401 -27.703 1 56.03 647 THR B O 1
ATOM 11744 N N . THR B 1 648 ? -44.438 -0.74 -26.516 1 58.56 648 THR B N 1
ATOM 11745 C CA . THR B 1 648 ? -45.344 -0.845 -27.641 1 58.56 648 THR B CA 1
ATOM 11746 C C . THR B 1 648 ? -45.75 0.538 -28.156 1 58.56 648 THR B C 1
ATOM 11748 O O . THR B 1 648 ? -46.531 0.659 -29.094 1 58.56 648 THR B O 1
ATOM 11751 N N . SER B 1 649 ? -45.125 1.528 -27.609 1 55.78 649 SER B N 1
ATOM 11752 C CA . SER B 1 649 ? -45.531 2.867 -28.016 1 55.78 649 SER B CA 1
ATOM 11753 C C . SER B 1 649 ? -45.031 3.195 -29.422 1 55.78 649 SER B C 1
ATOM 11755 O O . SER B 1 649 ? -43.844 3.041 -29.719 1 55.78 649 SER B O 1
ATOM 11757 N N . ILE B 1 650 ? -45.781 3.652 -30.234 1 60.53 650 ILE B N 1
ATOM 11758 C CA . ILE B 1 650 ? -45.469 4.02 -31.609 1 60.53 650 ILE B CA 1
ATOM 11759 C C . ILE B 1 650 ? -44.562 5.25 -31.625 1 60.53 650 ILE B C 1
ATOM 11761 O O . ILE B 1 650 ? -43.75 5.414 -32.531 1 60.53 650 ILE B O 1
ATOM 11765 N N . ASP B 1 651 ? -44.625 6.078 -30.625 1 53.53 651 ASP B N 1
ATOM 11766 C CA . ASP B 1 651 ? -43.906 7.352 -30.609 1 53.53 651 ASP B CA 1
ATOM 11767 C C . ASP B 1 651 ? -42.469 7.156 -30.203 1 53.53 651 ASP B C 1
ATOM 11769 O O . ASP B 1 651 ? -41.594 7.957 -30.562 1 53.53 651 ASP B O 1
ATOM 11773 N N . PHE B 1 652 ? -42.344 5.977 -29.531 1 51.12 652 PHE B N 1
ATOM 11774 C CA . PHE B 1 652 ? -41 5.891 -28.969 1 51.12 652 PHE B CA 1
ATOM 11775 C C . PHE B 1 652 ? -40.25 4.68 -29.516 1 51.12 652 PHE B C 1
ATOM 11777 O O . PHE B 1 652 ? -39.031 4.59 -29.406 1 51.12 652 PHE B O 1
ATOM 11784 N N . THR B 1 653 ? -41.156 3.809 -30.016 1 54.84 653 THR B N 1
ATOM 11785 C CA . THR B 1 653 ? -40.562 2.598 -30.578 1 54.84 653 THR B CA 1
ATOM 11786 C C . THR B 1 653 ? -40.969 2.43 -32.031 1 54.84 653 THR B C 1
ATOM 11788 O O . THR B 1 653 ? -42.156 2.371 -32.344 1 54.84 653 THR B O 1
ATOM 11791 N N . SER B 1 654 ? -40 2.613 -32.75 1 60.75 654 SER B N 1
ATOM 11792 C CA . SER B 1 654 ? -40.281 2.414 -34.156 1 60.75 654 SER B CA 1
ATOM 11793 C C . SER B 1 654 ? -40.906 1.039 -34.438 1 60.75 654 SER B C 1
ATOM 11795 O O . SER B 1 654 ? -40.812 0.15 -33.562 1 60.75 654 SER B O 1
ATOM 11797 N N . GLU B 1 655 ? -41.562 0.997 -35.531 1 64.06 655 GLU B N 1
ATOM 11798 C CA . GLU B 1 655 ? -42.156 -0.282 -35.938 1 64.06 655 GLU B CA 1
ATOM 11799 C C . GLU B 1 655 ? -41.062 -1.37 -36 1 64.06 655 GLU B C 1
ATOM 11801 O O . GLU B 1 655 ? -41.312 -2.504 -35.562 1 64.06 655 GLU B O 1
ATOM 11806 N N . LEU B 1 656 ? -40.031 -0.978 -36.438 1 64.44 656 LEU B N 1
ATOM 11807 C CA . LEU B 1 656 ? -38.906 -1.922 -36.562 1 64.44 656 LEU B CA 1
ATOM 11808 C C . LEU B 1 656 ? -38.438 -2.367 -35.188 1 64.44 656 LEU B C 1
ATOM 11810 O O . LEU B 1 656 ? -38.156 -3.553 -34.969 1 64.44 656 LEU B O 1
ATOM 11814 N N . GLN B 1 657 ? -38.406 -1.505 -34.344 1 58.25 657 GLN B N 1
ATOM 11815 C CA . GLN B 1 657 ? -37.969 -1.814 -32.969 1 58.25 657 GLN B CA 1
ATOM 11816 C C . GLN B 1 657 ? -39 -2.668 -32.25 1 58.25 657 GLN B C 1
ATOM 11818 O O . GLN B 1 657 ? -38.656 -3.592 -31.516 1 58.25 657 GLN B O 1
ATOM 11823 N N . PHE B 1 658 ? -40.188 -2.357 -32.531 1 61.38 658 PHE B N 1
ATOM 11824 C CA . PHE B 1 658 ? -41.281 -3.129 -31.969 1 61.38 658 PHE B CA 1
ATOM 11825 C C . PHE B 1 658 ? -41.25 -4.559 -32.5 1 61.38 658 PHE B C 1
ATOM 11827 O O . PHE B 1 658 ? -41.344 -5.516 -31.719 1 61.38 658 PHE B O 1
ATOM 11834 N N . GLN B 1 659 ? -41.062 -4.602 -33.781 1 63.56 659 GLN B N 1
ATOM 11835 C CA . GLN B 1 659 ? -41 -5.926 -34.406 1 63.56 659 GLN B CA 1
ATOM 11836 C C . GLN B 1 659 ? -39.781 -6.707 -33.906 1 63.56 659 GLN B C 1
ATOM 11838 O O . GLN B 1 659 ? -39.875 -7.922 -33.688 1 63.56 659 GLN B O 1
ATOM 11843 N N . LYS B 1 660 ? -38.781 -6.027 -33.625 1 59.97 660 LYS B N 1
ATOM 11844 C CA . LYS B 1 660 ? -37.594 -6.688 -33.125 1 59.97 660 LYS B CA 1
ATOM 11845 C C . LYS B 1 660 ? -37.812 -7.219 -31.719 1 59.97 660 LYS B C 1
ATOM 11847 O O . LYS B 1 660 ? -37.375 -8.32 -31.375 1 59.97 660 LYS B O 1
ATOM 11852 N N . GLN B 1 661 ? -38.594 -6.516 -30.984 1 58.12 661 GLN B N 1
ATOM 11853 C CA . GLN B 1 661 ? -38.938 -6.973 -29.641 1 58.12 661 GLN B CA 1
ATOM 11854 C C . GLN B 1 661 ? -39.812 -8.211 -29.703 1 58.12 661 GLN B C 1
ATOM 11856 O O . GLN B 1 661 ? -39.594 -9.18 -28.969 1 58.12 661 GLN B O 1
ATOM 11861 N N . LEU B 1 662 ? -40.719 -8.039 -30.578 1 60.62 662 LEU B N 1
ATOM 11862 C CA . LEU B 1 662 ? -41.656 -9.156 -30.75 1 60.62 662 LEU B CA 1
ATOM 11863 C C . LEU B 1 662 ? -40.906 -10.391 -31.266 1 60.62 662 LEU B C 1
ATOM 11865 O O . LEU B 1 662 ? -41.156 -11.508 -30.797 1 60.62 662 LEU B O 1
ATOM 11869 N N . ASN B 1 663 ? -40.031 -10.102 -32.125 1 61.19 663 ASN B N 1
ATOM 11870 C CA . ASN B 1 663 ? -39.281 -11.211 -32.719 1 61.19 663 ASN B CA 1
ATOM 11871 C C . ASN B 1 663 ? -38.344 -11.852 -31.688 1 61.19 663 ASN B C 1
ATOM 11873 O O . ASN B 1 663 ? -38.188 -13.07 -31.672 1 61.19 663 ASN B O 1
ATOM 11877 N N . LEU B 1 664 ? -37.812 -11 -30.891 1 57.38 664 LEU B N 1
ATOM 11878 C CA . LEU B 1 664 ? -36.938 -11.508 -29.844 1 57.38 664 LEU B CA 1
ATOM 11879 C C . LEU B 1 664 ? -37.719 -12.391 -28.875 1 57.38 664 LEU B C 1
ATOM 11881 O O . LEU B 1 664 ? -37.188 -13.422 -28.422 1 57.38 664 LEU B O 1
ATOM 11885 N N . LEU B 1 665 ? -38.875 -11.867 -28.656 1 57.62 665 LEU B N 1
ATOM 11886 C CA . LEU B 1 665 ? -39.688 -12.625 -27.703 1 57.62 665 LEU B CA 1
ATOM 11887 C C . LEU B 1 665 ? -40.344 -13.828 -28.375 1 57.62 665 LEU B C 1
ATOM 11889 O O . LEU B 1 665 ? -40.531 -14.875 -27.75 1 57.62 665 LEU B O 1
ATOM 11893 N N . SER B 1 666 ? -40.75 -13.586 -29.562 1 55.94 666 SER B N 1
ATOM 11894 C CA . SER B 1 666 ? -41.406 -14.656 -30.297 1 55.94 666 SER B CA 1
ATOM 11895 C C . SER B 1 666 ? -40.406 -15.664 -30.844 1 55.94 666 SER B C 1
ATOM 11897 O O . SER B 1 666 ? -40.75 -16.812 -31.141 1 55.94 666 SER B O 1
ATOM 11899 N N . SER B 1 667 ? -39.125 -15.172 -31.156 1 47.31 667 SER B N 1
ATOM 11900 C CA . SER B 1 667 ? -38.188 -16.109 -31.75 1 47.31 667 SER B CA 1
ATOM 11901 C C . SER B 1 667 ? -37.75 -17.172 -30.75 1 47.31 667 SER B C 1
ATOM 11903 O O . SER B 1 667 ? -37.812 -16.953 -29.547 1 47.31 667 SER B O 1
ATOM 11905 N N . ASN B 1 668 ? -37.531 -18.453 -31.188 1 44.47 668 ASN B N 1
ATOM 11906 C CA . ASN B 1 668 ? -37.281 -19.719 -30.516 1 44.47 668 ASN B CA 1
ATOM 11907 C C . ASN B 1 668 ? -36.281 -19.562 -29.375 1 44.47 668 ASN B C 1
ATOM 11909 O O . ASN B 1 668 ? -36.344 -20.281 -28.391 1 44.47 668 ASN B O 1
ATOM 11913 N N . ASN B 1 669 ? -35.5 -18.406 -29.406 1 43.34 669 ASN B N 1
ATOM 11914 C CA . ASN B 1 669 ? -34.312 -18.609 -28.578 1 43.34 669 ASN B CA 1
ATOM 11915 C C . ASN B 1 669 ? -34.531 -18.078 -27.156 1 43.34 669 ASN B C 1
ATOM 11917 O O . ASN B 1 669 ? -34.125 -18.734 -26.188 1 43.34 669 ASN B O 1
ATOM 11921 N N . ILE B 1 670 ? -35.188 -16.906 -27 1 44.97 670 ILE B N 1
ATOM 11922 C CA . ILE B 1 670 ? -35.156 -16.391 -25.641 1 44.97 670 ILE B CA 1
ATOM 11923 C C . ILE B 1 670 ? -36.188 -17.125 -24.781 1 44.97 670 ILE B C 1
ATOM 11925 O O . ILE B 1 670 ? -35.875 -17.562 -23.672 1 44.97 670 ILE B O 1
ATOM 11929 N N . ILE B 1 671 ? -37.375 -17.188 -25.266 1 45.22 671 ILE B N 1
ATOM 11930 C CA . ILE B 1 671 ? -38.438 -17.859 -24.516 1 45.22 671 ILE B CA 1
ATOM 11931 C C . ILE B 1 671 ? -38.125 -19.344 -24.406 1 45.22 671 ILE B C 1
ATOM 11933 O O . ILE B 1 671 ? -38.406 -19.953 -23.359 1 45.22 671 ILE B O 1
ATOM 11937 N N . GLU B 1 672 ? -37.5 -19.844 -25.406 1 46.75 672 GLU B N 1
ATOM 11938 C CA . GLU B 1 672 ? -37.094 -21.25 -25.328 1 46.75 672 GLU B CA 1
ATOM 11939 C C . GLU B 1 672 ? -36.094 -21.469 -24.219 1 46.75 672 GLU B C 1
ATOM 11941 O O . GLU B 1 672 ? -36.156 -22.453 -23.484 1 46.75 672 GLU B O 1
ATOM 11946 N N . ILE B 1 673 ? -35.281 -20.484 -24.078 1 45.34 673 ILE B N 1
ATOM 11947 C CA . ILE B 1 673 ? -34.219 -20.578 -23.078 1 45.34 673 ILE B CA 1
ATOM 11948 C C . ILE B 1 673 ? -34.812 -20.406 -21.672 1 45.34 673 ILE B C 1
ATOM 11950 O O . ILE B 1 673 ? -34.438 -21.125 -20.75 1 45.34 673 ILE B O 1
ATOM 11954 N N . TYR B 1 674 ? -35.969 -19.516 -21.672 1 48.09 674 TYR B N 1
ATOM 11955 C CA . TYR B 1 674 ? -36.438 -19.172 -20.344 1 48.09 674 TYR B CA 1
ATOM 11956 C C . TYR B 1 674 ? -37.75 -19.906 -20 1 48.09 674 TYR B C 1
ATOM 11958 O O . TYR B 1 674 ? -38.125 -20 -18.844 1 48.09 674 TYR B O 1
ATOM 11966 N N . TRP B 1 675 ? -38.375 -20.438 -21 1 47.88 675 TRP B N 1
ATOM 11967 C CA . TRP B 1 675 ? -39.656 -21.094 -20.828 1 47.88 675 TRP B CA 1
ATOM 11968 C C . TRP B 1 675 ? -39.594 -22.203 -19.797 1 47.88 675 TRP B C 1
ATOM 11970 O O . TRP B 1 675 ? -40.469 -22.344 -18.938 1 47.88 675 TRP B O 1
ATOM 11980 N N . ASN B 1 676 ? -38.406 -22.891 -19.828 1 45.62 676 ASN B N 1
ATOM 11981 C CA . ASN B 1 676 ? -38.312 -24.047 -18.953 1 45.62 676 ASN B CA 1
ATOM 11982 C C . ASN B 1 676 ? -37.75 -23.672 -17.578 1 45.62 676 ASN B C 1
ATOM 11984 O O . ASN B 1 676 ? -37.656 -24.516 -16.688 1 45.62 676 ASN B O 1
ATOM 11988 N N . HIS B 1 677 ? -37.5 -22.297 -17.531 1 45.53 677 HIS B N 1
ATOM 11989 C CA . HIS B 1 677 ? -36.781 -21.953 -16.297 1 45.53 677 HIS B CA 1
ATOM 11990 C C . HIS B 1 677 ? -37.688 -21.172 -15.344 1 45.53 677 HIS B C 1
ATOM 11992 O O . HIS B 1 677 ? -37.375 -21.031 -14.156 1 45.53 677 HIS B O 1
ATOM 11998 N N . PHE B 1 678 ? -38.781 -20.516 -15.938 1 50.62 678 PHE B N 1
ATOM 11999 C CA . PHE B 1 678 ? -39.656 -19.688 -15.109 1 50.62 678 PHE B CA 1
ATOM 12000 C C . PHE B 1 678 ? -41.062 -20.266 -15.078 1 50.62 678 PHE B C 1
ATOM 12002 O O . PHE B 1 678 ? -41.531 -20.828 -16.062 1 50.62 678 PHE B O 1
ATOM 12009 N N . GLU B 1 679 ? -41.688 -20.297 -13.758 1 47.22 679 GLU B N 1
ATOM 12010 C CA . GLU B 1 679 ? -43.062 -20.828 -13.609 1 47.22 679 GLU B CA 1
ATOM 12011 C C . GLU B 1 679 ? -44.062 -19.969 -14.367 1 47.22 679 GLU B C 1
ATOM 12013 O O . GLU B 1 679 ? -45.094 -20.484 -14.836 1 47.22 679 GLU B O 1
ATOM 12018 N N . ARG B 1 680 ? -43.688 -18.641 -14.312 1 49.22 680 ARG B N 1
ATOM 12019 C CA . ARG B 1 680 ? -44.656 -17.703 -14.898 1 49.22 680 ARG B CA 1
ATOM 12020 C C . ARG B 1 680 ? -43.938 -16.656 -15.75 1 49.22 680 ARG B C 1
ATOM 12022 O O . ARG B 1 680 ? -42.844 -16.188 -15.383 1 49.22 680 ARG B O 1
ATOM 12029 N N . ILE B 1 681 ? -44.312 -16.609 -16.953 1 49.75 681 ILE B N 1
ATOM 12030 C CA . ILE B 1 681 ? -43.812 -15.617 -17.875 1 49.75 681 ILE B CA 1
ATOM 12031 C C . ILE B 1 681 ? -44.906 -14.625 -18.234 1 49.75 681 ILE B C 1
ATOM 12033 O O . ILE B 1 681 ? -46.062 -15.023 -18.516 1 49.75 681 ILE B O 1
ATOM 12037 N N . ALA B 1 682 ? -44.719 -13.352 -17.859 1 53.19 682 ALA B N 1
ATOM 12038 C CA . ALA B 1 682 ? -45.688 -12.344 -18.281 1 53.19 682 ALA B CA 1
ATOM 12039 C C . ALA B 1 682 ? -45.062 -11.328 -19.219 1 53.19 682 ALA B C 1
ATOM 12041 O O . ALA B 1 682 ? -43.844 -11.125 -19.188 1 53.19 682 ALA B O 1
ATOM 12042 N N . VAL B 1 683 ? -45.719 -11.078 -20.156 1 53.22 683 VAL B N 1
ATOM 12043 C CA . VAL B 1 683 ? -45.344 -9.961 -21.016 1 53.22 683 VAL B CA 1
ATOM 12044 C C . VAL B 1 683 ? -46.188 -8.742 -20.672 1 53.22 683 VAL B C 1
ATOM 12046 O O . VAL B 1 683 ? -47.438 -8.82 -20.672 1 53.22 683 VAL B O 1
ATOM 12049 N N . VAL B 1 684 ? -45.562 -7.785 -20.156 1 51.31 684 VAL B N 1
ATOM 12050 C CA . VAL B 1 684 ? -46.219 -6.523 -19.875 1 51.31 684 VAL B CA 1
ATOM 12051 C C . VAL B 1 684 ? -45.938 -5.52 -21 1 51.31 684 VAL B C 1
ATOM 12053 O O . VAL B 1 684 ? -44.781 -5.359 -21.406 1 51.31 684 VAL B O 1
ATOM 12056 N N . SER B 1 685 ? -47 -5.32 -21.672 1 51.66 685 SER B N 1
ATOM 12057 C CA . SER B 1 685 ? -46.906 -4.27 -22.688 1 51.66 685 SER B CA 1
ATOM 12058 C C . SER B 1 685 ? -47.312 -2.916 -22.109 1 51.66 685 SER B C 1
ATOM 12060 O O . SER B 1 685 ? -48.188 -2.832 -21.25 1 51.66 685 SER B O 1
ATOM 12062 N N . TYR B 1 686 ? -46.562 -2.041 -22.094 1 43.97 686 TYR B N 1
ATOM 12063 C CA . TYR B 1 686 ? -46.938 -0.797 -21.438 1 43.97 686 TYR B CA 1
ATOM 12064 C C . TYR B 1 686 ? -47.062 0.342 -22.438 1 43.97 686 TYR B C 1
ATOM 12066 O O . TYR B 1 686 ? -46.188 0.5 -23.312 1 43.97 686 TYR B O 1
ATOM 12074 N N . ASN B 1 687 ? -48.344 0.757 -22.531 1 43.59 687 ASN B N 1
ATOM 12075 C CA . ASN B 1 687 ? -48.688 2.031 -23.156 1 43.59 687 ASN B CA 1
ATOM 12076 C C . ASN B 1 687 ? -48.844 3.139 -22.125 1 43.59 687 ASN B C 1
ATOM 12078 O O . ASN B 1 687 ? -47.969 3.354 -21.297 1 43.59 687 ASN B O 1
ATOM 12082 N N . LEU B 1 688 ? -50.031 3.734 -21.828 1 44.47 688 LEU B N 1
ATOM 12083 C CA . LEU B 1 688 ? -50.406 4.68 -20.797 1 44.47 688 LEU B CA 1
ATOM 12084 C C . LEU B 1 688 ? -50.438 4.008 -19.422 1 44.47 688 LEU B C 1
ATOM 12086 O O . LEU B 1 688 ? -50 4.598 -18.438 1 44.47 688 LEU B O 1
ATOM 12090 N N . ASN B 1 689 ? -50.844 2.791 -19.359 1 43.09 689 ASN B N 1
ATOM 12091 C CA . ASN B 1 689 ? -50.906 1.911 -18.188 1 43.09 689 ASN B CA 1
ATOM 12092 C C . ASN B 1 689 ? -50.312 0.542 -18.484 1 43.09 689 ASN B C 1
ATOM 12094 O O . ASN B 1 689 ? -50.5 -0.001 -19.578 1 43.09 689 ASN B O 1
ATOM 12098 N N . PRO B 1 690 ? -49.344 0.207 -17.703 1 43.56 690 PRO B N 1
ATOM 12099 C CA . PRO B 1 690 ? -48.875 -1.167 -17.922 1 43.56 690 PRO B CA 1
ATOM 12100 C C . PRO B 1 690 ? -50.031 -2.168 -17.969 1 43.56 690 PRO B C 1
ATOM 12102 O O . PRO B 1 690 ? -50.969 -2.086 -17.172 1 43.56 690 PRO B O 1
ATOM 12105 N N . ASN B 1 691 ? -50.188 -2.711 -19.141 1 47.53 691 ASN B N 1
ATOM 12106 C CA . ASN B 1 691 ? -51.156 -3.783 -19.281 1 47.53 691 ASN B CA 1
ATOM 12107 C C . ASN B 1 691 ? -50.469 -5.145 -19.422 1 47.53 691 ASN B C 1
ATOM 12109 O O . ASN B 1 691 ? -49.5 -5.277 -20.172 1 47.53 691 ASN B O 1
ATOM 12113 N N . ILE B 1 692 ? -50.719 -5.957 -18.516 1 51.59 692 ILE B N 1
ATOM 12114 C CA . ILE B 1 692 ? -50.25 -7.332 -18.672 1 51.59 692 ILE B CA 1
ATOM 12115 C C . ILE B 1 692 ? -50.781 -7.895 -20 1 51.59 692 ILE B C 1
ATOM 12117 O O . ILE B 1 692 ? -51.969 -8.047 -20.188 1 51.59 692 ILE B O 1
ATOM 12121 N N . SER B 1 693 ? -49.969 -7.898 -21.031 1 56.09 693 SER B N 1
ATOM 12122 C CA . SER B 1 693 ? -50.344 -8.438 -22.328 1 56.09 693 SER B CA 1
ATOM 12123 C C . SER B 1 693 ? -50.5 -9.953 -22.281 1 56.09 693 SER B C 1
ATOM 12125 O O . SER B 1 693 ? -51.312 -10.531 -22.984 1 56.09 693 SER B O 1
ATOM 12127 N N . ILE B 1 694 ? -49.594 -10.469 -21.547 1 55.88 694 ILE B N 1
ATOM 12128 C CA . ILE B 1 694 ? -49.688 -11.914 -21.328 1 55.88 694 ILE B CA 1
ATOM 12129 C C . ILE B 1 694 ? -49.469 -12.234 -19.859 1 55.88 694 ILE B C 1
ATOM 12131 O O . ILE B 1 694 ? -48.469 -11.852 -19.266 1 55.88 694 ILE B O 1
ATOM 12135 N N . ASN B 1 695 ? -50.625 -12.766 -19.25 1 51.88 695 ASN B N 1
ATOM 12136 C CA . ASN B 1 695 ? -50.594 -13.188 -17.859 1 51.88 695 ASN B CA 1
ATOM 12137 C C . ASN B 1 695 ? -49.938 -14.562 -17.703 1 51.88 695 ASN B C 1
ATOM 12139 O O . ASN B 1 695 ? -50.125 -15.438 -18.547 1 51.88 695 ASN B O 1
ATOM 12143 N N . PHE B 1 696 ? -49.312 -14.773 -16.703 1 51.56 696 PHE B N 1
ATOM 12144 C CA . PHE B 1 696 ? -48.562 -15.992 -16.359 1 51.56 696 PHE B CA 1
ATOM 12145 C C . PHE B 1 696 ? -49.438 -17.219 -16.562 1 51.56 696 PHE B C 1
ATOM 12147 O O . PHE B 1 696 ? -48.969 -18.25 -17.062 1 51.56 696 PHE B O 1
ATOM 12154 N N . ASN B 1 697 ? -50.594 -17.109 -16.109 1 48.44 697 ASN B N 1
ATOM 12155 C CA . ASN B 1 697 ? -51.5 -18.234 -16.078 1 48.44 697 ASN B CA 1
ATOM 12156 C C . ASN B 1 697 ? -52.062 -18.547 -17.453 1 48.44 697 ASN B C 1
ATOM 12158 O O . ASN B 1 697 ? -52.719 -19.578 -17.656 1 48.44 697 ASN B O 1
ATOM 12162 N N . SER B 1 698 ? -51.719 -17.672 -18.375 1 49.09 698 SER B N 1
ATOM 12163 C CA . SER B 1 698 ? -52.344 -17.875 -19.656 1 49.09 698 SER B CA 1
ATOM 12164 C C . SER B 1 698 ? -51.438 -18.641 -20.625 1 49.09 698 SER B C 1
ATOM 12166 O O . SER B 1 698 ? -51.875 -18.984 -21.734 1 49.09 698 SER B O 1
ATOM 12168 N N . VAL B 1 699 ? -50.188 -18.781 -20.266 1 47.59 699 VAL B N 1
ATOM 12169 C CA . VAL B 1 699 ? -49.25 -19.344 -21.234 1 47.59 699 VAL B CA 1
ATOM 12170 C C . VAL B 1 699 ? -48.75 -20.703 -20.766 1 47.59 699 VAL B C 1
ATOM 12172 O O . VAL B 1 699 ? -48.062 -20.812 -19.75 1 47.59 699 VAL B O 1
ATOM 12175 N N . ILE B 1 700 ? -49.312 -21.891 -21.297 1 54.62 700 ILE B N 1
ATOM 12176 C CA . ILE B 1 700 ? -49.062 -23.281 -20.953 1 54.62 700 ILE B CA 1
ATOM 12177 C C . ILE B 1 700 ? -47.906 -23.812 -21.797 1 54.62 700 ILE B C 1
ATOM 12179 O O . ILE B 1 700 ? -47.219 -24.766 -21.406 1 54.62 700 ILE B O 1
ATOM 12183 N N . ASP B 1 701 ? -47.812 -23.375 -23 1 58.09 701 ASP B N 1
ATOM 12184 C CA . ASP B 1 701 ? -46.719 -23.812 -23.875 1 58.09 701 ASP B CA 1
ATOM 12185 C C . ASP B 1 701 ? -46.219 -22.672 -24.75 1 58.09 701 ASP B C 1
ATOM 12187 O O . ASP B 1 701 ? -46.844 -21.609 -24.812 1 58.09 701 ASP B O 1
ATOM 12191 N N . LYS B 1 702 ? -45.094 -22.75 -25.312 1 60.03 702 LYS B N 1
ATOM 12192 C CA . LYS B 1 702 ? -44.406 -21.734 -26.094 1 60.03 702 LYS B CA 1
ATOM 12193 C C . LYS B 1 702 ? -45.25 -21.234 -27.25 1 60.03 702 LYS B C 1
ATOM 12195 O O . LYS B 1 702 ? -45.281 -20.047 -27.547 1 60.03 702 LYS B O 1
ATOM 12200 N N . ASN B 1 703 ? -45.781 -22.219 -27.844 1 62.62 703 ASN B N 1
ATOM 12201 C CA . ASN B 1 703 ? -46.625 -21.859 -29 1 62.62 703 ASN B CA 1
ATOM 12202 C C . ASN B 1 703 ? -47.812 -20.984 -28.594 1 62.62 703 ASN B C 1
ATOM 12204 O O . ASN B 1 703 ? -48.125 -20.016 -29.266 1 62.62 703 ASN B O 1
ATOM 12208 N N . THR B 1 704 ? -48.406 -21.328 -27.469 1 64.69 704 THR B N 1
ATOM 12209 C CA . THR B 1 704 ? -49.5 -20.547 -26.953 1 64.69 704 THR B CA 1
ATOM 12210 C C . THR B 1 704 ? -49.031 -19.172 -26.484 1 64.69 704 THR B C 1
ATOM 12212 O O . THR B 1 704 ? -49.719 -18.172 -26.672 1 64.69 704 THR B O 1
ATOM 12215 N N . PHE B 1 705 ? -47.875 -19.078 -26.078 1 62.34 705 PHE B N 1
ATOM 12216 C CA . PHE B 1 705 ? -47.25 -17.828 -25.656 1 62.34 705 PHE B CA 1
ATOM 12217 C C . PHE B 1 705 ? -47.062 -16.906 -26.859 1 62.34 705 PHE B C 1
ATOM 12219 O O . PHE B 1 705 ? -47.406 -15.727 -26.812 1 62.34 705 PHE B O 1
ATOM 12226 N N . ASN B 1 706 ? -46.469 -17.5 -27.812 1 61.94 706 ASN B N 1
ATOM 12227 C CA . ASN B 1 706 ? -46.219 -16.734 -29.016 1 61.94 706 ASN B CA 1
ATOM 12228 C C . ASN B 1 706 ? -47.5 -16.219 -29.656 1 61.94 706 ASN B C 1
ATOM 12230 O O . ASN B 1 706 ? -47.562 -15.078 -30.109 1 61.94 706 ASN B O 1
ATOM 12234 N N . ASP B 1 707 ? -48.469 -17.094 -29.625 1 67.88 707 ASP B N 1
ATOM 12235 C CA . ASP B 1 707 ? -49.75 -16.703 -30.172 1 67.88 707 ASP B CA 1
ATOM 12236 C C . ASP B 1 707 ? -50.375 -15.57 -29.359 1 67.88 707 ASP B C 1
ATOM 12238 O O . ASP B 1 707 ? -50.906 -14.617 -29.922 1 67.88 707 ASP B O 1
ATOM 12242 N N . GLN B 1 708 ? -50.156 -15.664 -28.047 1 65.38 708 GLN B N 1
ATOM 12243 C CA . GLN B 1 708 ? -50.75 -14.641 -27.188 1 65.38 708 GLN B CA 1
ATOM 12244 C C . GLN B 1 708 ? -49.938 -13.344 -27.25 1 65.38 708 GLN B C 1
ATOM 12246 O O . GLN B 1 708 ? -50.5 -12.258 -27.141 1 65.38 708 GLN B O 1
ATOM 12251 N N . LEU B 1 709 ? -48.781 -13.523 -27.438 1 64.38 709 LEU B N 1
ATOM 12252 C CA . LEU B 1 709 ? -47.875 -12.367 -27.562 1 64.38 709 LEU B CA 1
ATOM 12253 C C . LEU B 1 709 ? -48.25 -11.547 -28.797 1 64.38 709 LEU B C 1
ATOM 12255 O O . LEU B 1 709 ? -48.438 -10.336 -28.703 1 64.38 709 LEU B O 1
ATOM 12259 N N . ILE B 1 710 ? -48.281 -12.266 -29.844 1 65.31 710 ILE B N 1
ATOM 12260 C CA . ILE B 1 710 ? -48.562 -11.602 -31.109 1 65.31 710 ILE B CA 1
ATOM 12261 C C . ILE B 1 710 ? -49.969 -11.031 -31.094 1 65.31 710 ILE B C 1
ATOM 12263 O O . ILE B 1 710 ? -50.219 -9.93 -31.609 1 65.31 710 ILE B O 1
ATOM 12267 N N . LYS B 1 711 ? -50.844 -11.711 -30.391 1 68.38 711 LYS B N 1
ATOM 12268 C CA . LYS B 1 711 ? -52.25 -11.32 -30.375 1 68.38 711 LYS B CA 1
ATOM 12269 C C . LYS B 1 711 ? -52.469 -10.141 -29.438 1 68.38 711 LYS B C 1
ATOM 12271 O O . LYS B 1 711 ? -53.281 -9.258 -29.719 1 68.38 711 LYS B O 1
ATOM 12276 N N . ASN B 1 712 ? -51.625 -10.109 -28.359 1 63.38 712 ASN B N 1
ATOM 12277 C CA . ASN B 1 712 ? -52.031 -9.18 -27.297 1 63.38 712 ASN B CA 1
ATOM 12278 C C . ASN B 1 712 ? -51.094 -7.984 -27.219 1 63.38 712 ASN B C 1
ATOM 12280 O O . ASN B 1 712 ? -51.406 -6.98 -26.578 1 63.38 712 ASN B O 1
ATOM 12284 N N . VAL B 1 713 ? -49.969 -8.25 -27.828 1 61.34 713 VAL B N 1
ATOM 12285 C CA . VAL B 1 713 ? -49.031 -7.129 -27.797 1 61.34 713 VAL B CA 1
ATOM 12286 C C . VAL B 1 713 ? -49.188 -6.289 -29.062 1 61.34 713 VAL B C 1
ATOM 12288 O O . VAL B 1 713 ? -48.906 -6.762 -30.172 1 61.34 713 VAL B O 1
ATOM 12291 N N . LYS B 1 714 ? -49.75 -5.055 -28.875 1 64.56 714 LYS B N 1
ATOM 12292 C CA . LYS B 1 714 ? -50 -4.137 -29.984 1 64.56 714 LYS B CA 1
ATOM 12293 C C . LYS B 1 714 ? -49.344 -2.783 -29.734 1 64.56 714 LYS B C 1
ATOM 12295 O O . LYS B 1 714 ? -49.156 -2.385 -28.578 1 64.56 714 LYS B O 1
ATOM 12300 N N . ARG B 1 715 ? -48.688 -2.309 -30.766 1 62.47 715 ARG B N 1
ATOM 12301 C CA . ARG B 1 715 ? -48.125 -0.967 -30.703 1 62.47 715 ARG B CA 1
ATOM 12302 C C . ARG B 1 715 ? -49.156 0.059 -30.312 1 62.47 715 ARG B C 1
ATOM 12304 O O . ARG B 1 715 ? -50.344 -0.065 -30.703 1 62.47 715 ARG B O 1
ATOM 12311 N N . SER B 1 716 ? -48.812 0.829 -29.172 1 53.56 716 SER B N 1
ATOM 12312 C CA . SER B 1 716 ? -49.75 1.894 -28.844 1 53.56 716 SER B CA 1
ATOM 12313 C C . SER B 1 716 ? -49.125 3.27 -29.016 1 53.56 716 SER B C 1
ATOM 12315 O O . SER B 1 716 ? -47.906 3.406 -28.984 1 53.56 716 SER B O 1
ATOM 12317 N N . ASN B 1 717 ? -49.562 4.332 -29.625 1 42.41 717 ASN B N 1
ATOM 12318 C CA . ASN B 1 717 ? -49.156 5.688 -29.953 1 42.41 717 ASN B CA 1
ATOM 12319 C C . ASN B 1 717 ? -48.562 6.402 -28.734 1 42.41 717 ASN B C 1
ATOM 12321 O O . ASN B 1 717 ? -48.125 7.555 -28.828 1 42.41 717 ASN B O 1
ATOM 12325 N N . THR B 1 718 ? -48.906 6.215 -27.609 1 37.91 718 THR B N 1
ATOM 12326 C CA . THR B 1 718 ? -48.531 7.238 -26.625 1 37.91 718 THR B CA 1
ATOM 12327 C C . THR B 1 718 ? -47.188 6.934 -26 1 37.91 718 THR B C 1
ATOM 12329 O O . THR B 1 718 ? -46.844 5.77 -25.797 1 37.91 718 THR B O 1
ATOM 12332 N N . GLY B 1 719 ? -46.094 7.801 -26.141 1 35.12 719 GLY B N 1
ATOM 12333 C CA . GLY B 1 719 ? -44.656 7.883 -25.922 1 35.12 719 GLY B CA 1
ATOM 12334 C C . GLY B 1 719 ? -44.219 7.52 -24.516 1 35.12 719 GLY B C 1
ATOM 12335 O O . GLY B 1 719 ? -43.094 7.734 -24.125 1 35.12 719 GLY B O 1
ATOM 12336 N N . ASN B 1 720 ? -44.75 6.648 -23.812 1 32.28 720 ASN B N 1
ATOM 12337 C CA . ASN B 1 720 ? -44.344 6.621 -22.422 1 32.28 720 ASN B CA 1
ATOM 12338 C C . ASN B 1 720 ? -43 5.934 -22.25 1 32.28 720 ASN B C 1
ATOM 12340 O O . ASN B 1 720 ? -42.719 4.895 -22.859 1 32.28 720 ASN B O 1
ATOM 12344 N N . SER B 1 721 ? -41.969 6.641 -21.922 1 35.06 721 SER B N 1
ATOM 12345 C CA . SER B 1 721 ? -40.562 6.344 -21.688 1 35.06 721 SER B CA 1
ATOM 12346 C C . SER B 1 721 ? -40.406 5.266 -20.609 1 35.06 721 SER B C 1
ATOM 12348 O O . SER B 1 721 ? -41.344 5 -19.844 1 35.06 721 SER B O 1
ATOM 12350 N N . ILE B 1 722 ? -39.469 4.402 -20.562 1 38.91 722 ILE B N 1
ATOM 12351 C CA . ILE B 1 722 ? -38.938 3.545 -19.5 1 38.91 722 ILE B CA 1
ATOM 12352 C C . ILE B 1 722 ? -39.125 4.242 -18.156 1 38.91 722 ILE B C 1
ATOM 12354 O O . ILE B 1 722 ? -39.312 3.582 -17.125 1 38.91 722 ILE B O 1
ATOM 12358 N N . LEU B 1 723 ? -39.281 5.492 -18.156 1 39.22 723 LEU B N 1
ATOM 12359 C CA . LEU B 1 723 ? -39.5 6.262 -16.938 1 39.22 723 LEU B CA 1
ATOM 12360 C C . LEU B 1 723 ? -40.844 5.934 -16.328 1 39.22 723 LEU B C 1
ATOM 12362 O O . LEU B 1 723 ? -40.969 5.816 -15.102 1 39.22 723 LEU B O 1
ATOM 12366 N N . LYS B 1 724 ? -41.75 5.637 -17.109 1 39.75 724 LYS B N 1
ATOM 12367 C CA . LYS B 1 724 ? -43.094 5.375 -16.594 1 39.75 724 LYS B CA 1
ATOM 12368 C C . LYS B 1 724 ? -43.188 3.949 -16.062 1 39.75 724 LYS B C 1
ATOM 12370 O O . LYS B 1 724 ? -43.875 3.707 -15.055 1 39.75 724 LYS B O 1
ATOM 12375 N N . LEU B 1 725 ? -42.5 3.006 -16.719 1 42.19 725 LEU B N 1
ATOM 12376 C CA . LEU B 1 725 ? -42.375 1.683 -16.109 1 42.19 725 LEU B CA 1
ATOM 12377 C C . LEU B 1 725 ? -41.688 1.767 -14.742 1 42.19 725 LEU B C 1
ATOM 12379 O O . LEU B 1 725 ? -42.156 1.167 -13.773 1 42.19 725 LEU B O 1
ATOM 12383 N N . LEU B 1 726 ? -40.656 2.439 -14.812 1 40.75 726 LEU B N 1
ATOM 12384 C CA . LEU B 1 726 ? -40 2.611 -13.531 1 40.75 726 LEU B CA 1
ATOM 12385 C C . LEU B 1 726 ? -40.875 3.385 -12.555 1 40.75 726 LEU B C 1
ATOM 12387 O O . LEU B 1 726 ? -40.906 3.08 -11.359 1 40.75 726 LEU B O 1
ATOM 12391 N N . ASN B 1 727 ? -41.719 4.262 -13.094 1 41.47 727 ASN B N 1
ATOM 12392 C CA . ASN B 1 727 ? -42.719 4.949 -12.289 1 41.47 727 ASN B CA 1
ATOM 12393 C C . ASN B 1 727 ? -43.844 3.996 -11.828 1 41.47 727 ASN B C 1
ATOM 12395 O O . ASN B 1 727 ? -44.281 4.07 -10.688 1 41.47 727 ASN B O 1
ATOM 12399 N N . LEU B 1 728 ? -44.219 3.109 -12.719 1 41.38 728 LEU B N 1
ATOM 12400 C CA . LEU B 1 728 ? -45.188 2.105 -12.367 1 41.38 728 LEU B CA 1
ATOM 12401 C C . LEU B 1 728 ? -44.656 1.114 -11.352 1 41.38 728 LEU B C 1
ATOM 12403 O O . LEU B 1 728 ? -45.312 0.773 -10.383 1 41.38 728 LEU B O 1
ATOM 12407 N N . LEU B 1 729 ? -43.406 0.685 -11.742 1 43 729 LEU B N 1
ATOM 12408 C CA . LEU B 1 729 ? -42.812 -0.274 -10.828 1 43 729 LEU B CA 1
ATOM 12409 C C . LEU B 1 729 ? -42.469 0.384 -9.492 1 43 729 LEU B C 1
ATOM 12411 O O . LEU B 1 729 ? -42.438 -0.288 -8.461 1 43 729 LEU B O 1
ATOM 12415 N N . SER B 1 730 ? -42.281 1.729 -9.688 1 38.53 730 SER B N 1
ATOM 12416 C CA . SER B 1 730 ? -42.031 2.488 -8.469 1 38.53 730 SER B CA 1
ATOM 12417 C C . SER B 1 730 ? -43.344 3.029 -7.871 1 38.53 730 SER B C 1
ATOM 12419 O O . SER B 1 730 ? -43.344 3.609 -6.785 1 38.53 730 SER B O 1
ATOM 12421 N N . SER B 1 731 ? -44.5 2.881 -8.68 1 39.06 731 SER B N 1
ATOM 12422 C CA . SER B 1 731 ? -45.781 3.377 -8.164 1 39.06 731 SER B CA 1
ATOM 12423 C C . SER B 1 731 ? -46.344 2.434 -7.109 1 39.06 731 SER B C 1
ATOM 12425 O O . SER B 1 731 ? -46.031 1.243 -7.098 1 39.06 731 SER B O 1
ATOM 12427 N N . ASP B 1 732 ? -47.188 2.924 -6.246 1 39.66 732 ASP B N 1
ATOM 12428 C CA . ASP B 1 732 ? -47.844 2.193 -5.152 1 39.66 732 ASP B CA 1
ATOM 12429 C C . ASP B 1 732 ? -48.625 1.004 -5.676 1 39.66 732 ASP B C 1
ATOM 12431 O O . ASP B 1 732 ? -48.781 -0.014 -4.992 1 39.66 732 ASP B O 1
ATOM 12435 N N . ASN B 1 733 ? -49.219 1.096 -6.934 1 36.56 733 ASN B N 1
ATOM 12436 C CA . ASN B 1 733 ? -50.125 0.051 -7.449 1 36.56 733 ASN B CA 1
ATOM 12437 C C . ASN B 1 733 ? -49.312 -1.194 -7.852 1 36.56 733 ASN B C 1
ATOM 12439 O O . ASN B 1 733 ? -49.812 -2.316 -7.668 1 36.56 733 ASN B O 1
ATOM 12443 N N . PHE B 1 734 ? -48.188 -1.065 -8.5 1 38.56 734 PHE B N 1
ATOM 12444 C CA . PHE B 1 734 ? -47.406 -2.242 -8.875 1 38.56 734 PHE B CA 1
ATOM 12445 C C . PHE B 1 734 ? -46.812 -2.914 -7.648 1 38.56 734 PHE B C 1
ATOM 12447 O O . PHE B 1 734 ? -46.875 -4.137 -7.512 1 38.56 734 PHE B O 1
ATOM 12454 N N . SER B 1 735 ? -46.281 -2.174 -6.754 1 37.44 735 SER B N 1
ATOM 12455 C CA . SER B 1 735 ? -45.719 -2.717 -5.523 1 37.44 735 SER B CA 1
ATOM 12456 C C . SER B 1 735 ? -46.812 -3.387 -4.668 1 37.44 735 SER B C 1
ATOM 12458 O O . SER B 1 735 ? -46.531 -4.34 -3.939 1 37.44 735 SER B O 1
ATOM 12460 N N . TYR B 1 736 ? -48.062 -2.852 -4.75 1 37.22 736 TYR B N 1
ATOM 12461 C CA . TYR B 1 736 ? -49.219 -3.422 -4.043 1 37.22 736 TYR B CA 1
ATOM 12462 C C . TYR B 1 736 ? -49.562 -4.801 -4.59 1 37.22 736 TYR B C 1
ATOM 12464 O O . TYR B 1 736 ? -49.938 -5.695 -3.836 1 37.22 736 TYR B O 1
ATOM 12472 N N . ASN B 1 737 ? -49.625 -4.957 -5.848 1 31.62 737 ASN B N 1
ATOM 12473 C CA . ASN B 1 737 ? -50.094 -6.215 -6.43 1 31.62 737 ASN B CA 1
ATOM 12474 C C . ASN B 1 737 ? -49.031 -7.297 -6.336 1 31.62 737 ASN B C 1
ATOM 12476 O O . ASN B 1 737 ? -49.281 -8.469 -6.605 1 31.62 737 ASN B O 1
ATOM 12480 N N . ILE B 1 738 ? -47.719 -6.969 -6.293 1 35.31 738 ILE B N 1
ATOM 12481 C CA . ILE B 1 738 ? -46.719 -8.016 -6.09 1 35.31 738 ILE B CA 1
ATOM 12482 C C . ILE B 1 738 ? -46.625 -8.352 -4.605 1 35.31 738 ILE B C 1
ATOM 12484 O O . ILE B 1 738 ? -45.875 -7.73 -3.869 1 35.31 738 ILE B O 1
ATOM 12488 N N . ASN B 1 739 ? -47.625 -8.305 -3.848 1 34.16 739 ASN B N 1
ATOM 12489 C CA . ASN B 1 739 ? -47.75 -8.562 -2.416 1 34.16 739 ASN B CA 1
ATOM 12490 C C . ASN B 1 739 ? -46.844 -9.719 -1.976 1 34.16 739 ASN B C 1
ATOM 12492 O O . ASN B 1 739 ? -46.812 -10.062 -0.792 1 34.16 739 ASN B O 1
ATOM 12496 N N . LYS B 1 740 ? -46.875 -10.93 -2.678 1 33.44 740 LYS B N 1
ATOM 12497 C CA . LYS B 1 740 ? -46 -12.039 -2.289 1 33.44 740 LYS B CA 1
ATOM 12498 C C . LYS B 1 740 ? -44.562 -11.75 -2.668 1 33.44 740 LYS B C 1
ATOM 12500 O O . LYS B 1 740 ? -44.281 -10.914 -3.535 1 33.44 740 LYS B O 1
ATOM 12505 N N . PRO B 1 741 ? -43.562 -12.281 -1.765 1 31.48 741 PRO B N 1
ATOM 12506 C CA . PRO B 1 741 ? -42.188 -12.133 -2.205 1 31.48 741 PRO B CA 1
ATOM 12507 C C . PRO B 1 741 ? -42.062 -12.07 -3.725 1 31.48 741 PRO B C 1
ATOM 12509 O O . PRO B 1 741 ? -42.594 -12.914 -4.434 1 31.48 741 PRO B O 1
ATOM 12512 N N . THR B 1 742 ? -42.281 -11.023 -4.184 1 32.88 742 THR B N 1
ATOM 12513 C CA . THR B 1 742 ? -42.188 -10.828 -5.625 1 32.88 742 THR B CA 1
ATOM 12514 C C . THR B 1 742 ? -41.125 -11.75 -6.223 1 32.88 742 THR B C 1
ATOM 12516 O O . THR B 1 742 ? -40.031 -11.867 -5.688 1 32.88 742 THR B O 1
ATOM 12519 N N . ASN B 1 743 ? -41.594 -12.75 -6.844 1 34.31 743 ASN B N 1
ATOM 12520 C CA . ASN B 1 743 ? -40.875 -13.484 -7.875 1 34.31 743 ASN B CA 1
ATOM 12521 C C . ASN B 1 743 ? -39.875 -12.594 -8.617 1 34.31 743 ASN B C 1
ATOM 12523 O O . ASN B 1 743 ? -40.031 -11.375 -8.648 1 34.31 743 ASN B O 1
ATOM 12527 N N . HIS B 1 744 ? -38.625 -13.109 -8.672 1 35.22 744 HIS B N 1
ATOM 12528 C CA . HIS B 1 744 ? -37.562 -12.539 -9.477 1 35.22 744 HIS B CA 1
ATOM 12529 C C . HIS B 1 744 ? -38.094 -11.984 -10.797 1 35.22 744 HIS B C 1
ATOM 12531 O O . HIS B 1 744 ? -38.656 -12.727 -11.602 1 35.22 744 HIS B O 1
ATOM 12537 N N . PHE B 1 745 ? -38.531 -10.664 -10.695 1 37.59 745 PHE B N 1
ATOM 12538 C CA . PHE B 1 745 ? -38.938 -10.078 -11.969 1 37.59 745 PHE B CA 1
ATOM 12539 C C . PHE B 1 745 ? -37.719 -9.664 -12.789 1 37.59 745 PHE B C 1
ATOM 12541 O O . PHE B 1 745 ? -36.812 -9.039 -12.273 1 37.59 745 PHE B O 1
ATOM 12548 N N . ILE B 1 746 ? -37.438 -10.367 -13.773 1 40.59 746 ILE B N 1
ATOM 12549 C CA . ILE B 1 746 ? -36.469 -9.93 -14.781 1 40.59 746 ILE B CA 1
ATOM 12550 C C . ILE B 1 746 ? -37.188 -9.062 -15.82 1 40.59 746 ILE B C 1
ATOM 12552 O O . ILE B 1 746 ? -38.094 -9.523 -16.516 1 40.59 746 ILE B O 1
ATOM 12556 N N . PHE B 1 747 ? -37 -7.727 -15.727 1 40.16 747 PHE B N 1
ATOM 12557 C CA . PHE B 1 747 ? -37.562 -6.824 -16.734 1 40.16 747 PHE B CA 1
ATOM 12558 C C . PHE B 1 747 ? -36.594 -6.645 -17.891 1 40.16 747 PHE B C 1
ATOM 12560 O O . PHE B 1 747 ? -35.406 -6.355 -17.703 1 40.16 747 PHE B O 1
ATOM 12567 N N . ILE B 1 748 ? -36.844 -7.168 -19.016 1 41.09 748 ILE B N 1
ATOM 12568 C CA . ILE B 1 748 ? -36.094 -6.977 -20.25 1 41.09 748 ILE B CA 1
ATOM 12569 C C . ILE B 1 748 ? -36.719 -5.824 -21.047 1 41.09 748 ILE B C 1
ATOM 12571 O O . ILE B 1 748 ? -37.906 -5.852 -21.391 1 41.09 748 ILE B O 1
ATOM 12575 N N . THR B 1 749 ? -36.188 -4.477 -20.828 1 41.34 749 THR B N 1
ATOM 12576 C CA . THR B 1 749 ? -36.719 -3.352 -21.578 1 41.34 749 THR B CA 1
ATOM 12577 C C . THR B 1 749 ? -35.75 -2.895 -22.641 1 41.34 749 THR B C 1
ATOM 12579 O O . THR B 1 749 ? -34.531 -3.072 -22.5 1 41.34 749 THR B O 1
ATOM 12582 N N . SER B 1 750 ? -36.156 -2.783 -23.875 1 37.28 750 SER B N 1
ATOM 12583 C CA . SER B 1 750 ? -35.406 -2.123 -24.953 1 37.28 750 SER B CA 1
ATOM 12584 C C . SER B 1 750 ? -35.562 -0.607 -24.859 1 37.28 750 SER B C 1
ATOM 12586 O O . SER B 1 750 ? -36.656 -0.084 -24.797 1 37.28 750 SER B O 1
ATOM 12588 N N . VAL B 1 751 ? -34.812 0.234 -24 1 37.34 751 VAL B N 1
ATOM 12589 C CA . VAL B 1 751 ? -35.031 1.675 -23.906 1 37.34 751 VAL B CA 1
ATOM 12590 C C . VAL B 1 751 ? -33.969 2.404 -24.734 1 37.34 751 VAL B C 1
ATOM 12592 O O . VAL B 1 751 ? -32.875 1.873 -24.984 1 37.34 751 VAL B O 1
ATOM 12595 N N . ASP B 1 752 ? -34.5 3.393 -25.5 1 35.66 752 ASP B N 1
ATOM 12596 C CA . ASP B 1 752 ? -33.562 4.367 -26.078 1 35.66 752 ASP B CA 1
ATOM 12597 C C . ASP B 1 752 ? -32.656 4.957 -25 1 35.66 752 ASP B C 1
ATOM 12599 O O . ASP B 1 752 ? -33.031 5.023 -23.828 1 35.66 752 ASP B O 1
ATOM 12603 N N . TYR B 1 753 ? -31.422 5.289 -25.312 1 36.47 753 TYR B N 1
ATOM 12604 C CA . TYR B 1 753 ? -30.328 5.758 -24.484 1 36.47 753 TYR B CA 1
ATOM 12605 C C . TYR B 1 753 ? -30.812 6.852 -23.531 1 36.47 753 TYR B C 1
ATOM 12607 O O . TYR B 1 753 ? -30.453 6.852 -22.344 1 36.47 753 TYR B O 1
ATOM 12615 N N . ASN B 1 754 ? -31.547 7.727 -24 1 36.41 754 ASN B N 1
ATOM 12616 C CA . ASN B 1 754 ? -31.891 8.938 -23.281 1 36.41 754 ASN B CA 1
ATOM 12617 C C . ASN B 1 754 ? -32.844 8.648 -22.125 1 36.41 754 ASN B C 1
ATOM 12619 O O . ASN B 1 754 ? -32.75 9.242 -21.047 1 36.41 754 ASN B O 1
ATOM 12623 N N . GLU B 1 755 ? -33.719 7.762 -22.312 1 37.16 755 GLU B N 1
ATOM 12624 C CA . GLU B 1 755 ? -34.688 7.422 -21.281 1 37.16 755 GLU B CA 1
ATOM 12625 C C . GLU B 1 755 ? -34.062 6.551 -20.203 1 37.16 755 GLU B C 1
ATOM 12627 O O . GLU B 1 755 ? -34.344 6.711 -19.016 1 37.16 755 GLU B O 1
ATOM 12632 N N . LEU B 1 756 ? -33.094 5.777 -20.578 1 39.31 756 LEU B N 1
ATOM 12633 C CA . LEU B 1 756 ? -32.344 4.953 -19.609 1 39.31 756 LEU B CA 1
ATOM 12634 C C . LEU B 1 756 ? -31.547 5.824 -18.656 1 39.31 756 LEU B C 1
ATOM 12636 O O . LEU B 1 756 ? -31.516 5.566 -17.453 1 39.31 756 LEU B O 1
ATOM 12640 N N . LYS B 1 757 ? -30.938 6.82 -19.188 1 39.19 757 LYS B N 1
ATOM 12641 C CA . LYS B 1 757 ? -30.156 7.746 -18.359 1 39.19 757 LYS B CA 1
ATOM 12642 C C . LYS B 1 757 ? -31.047 8.383 -17.281 1 39.19 757 LYS B C 1
ATOM 12644 O O . LYS B 1 757 ? -30.609 8.531 -16.141 1 39.19 757 LYS B O 1
ATOM 12649 N N . GLN B 1 758 ? -32.25 8.75 -17.734 1 36.31 758 GLN B N 1
ATOM 12650 C CA . GLN B 1 758 ? -33.188 9.375 -16.781 1 36.31 758 GLN B CA 1
ATOM 12651 C C . GLN B 1 758 ? -33.688 8.367 -15.758 1 36.31 758 GLN B C 1
ATOM 12653 O O . GLN B 1 758 ? -33.938 8.719 -14.602 1 36.31 758 GLN B O 1
ATOM 12658 N N . SER B 1 759 ? -33.688 7.109 -16.141 1 35.09 759 SER B N 1
ATOM 12659 C CA . SER B 1 759 ? -34.188 6.062 -15.266 1 35.09 759 SER B CA 1
ATOM 12660 C C . SER B 1 759 ? -33.156 5.621 -14.25 1 35.09 759 SER B C 1
ATOM 12662 O O . SER B 1 759 ? -33.469 4.91 -13.297 1 35.09 759 SER B O 1
ATOM 12664 N N . LEU B 1 760 ? -31.906 5.949 -14.492 1 37.88 760 LEU B N 1
ATOM 12665 C CA . LEU B 1 760 ? -30.859 5.586 -13.547 1 37.88 760 LEU B CA 1
ATOM 12666 C C . LEU B 1 760 ? -31.188 6.109 -12.148 1 37.88 760 LEU B C 1
ATOM 12668 O O . LEU B 1 760 ? -30.875 5.457 -11.148 1 37.88 760 LEU B O 1
ATOM 12672 N N . LYS B 1 761 ? -31.891 7.23 -12.156 1 36.06 761 LYS B N 1
ATOM 12673 C CA . LYS B 1 761 ? -32.281 7.77 -10.859 1 36.06 761 LYS B CA 1
ATOM 12674 C C . LYS B 1 761 ? -33.281 6.844 -10.164 1 36.06 761 LYS B C 1
ATOM 12676 O O . LYS B 1 761 ? -33.25 6.707 -8.938 1 36.06 761 LYS B O 1
ATOM 12681 N N . TYR B 1 762 ? -34.094 6.125 -10.93 1 33.19 762 TYR B N 1
ATOM 12682 C CA . TYR B 1 762 ? -35.125 5.262 -10.367 1 33.19 762 TYR B CA 1
ATOM 12683 C C . TYR B 1 762 ? -34.562 3.873 -10.07 1 33.19 762 TYR B C 1
ATOM 12685 O O . TYR B 1 762 ? -35.031 3.197 -9.141 1 33.19 762 TYR B O 1
ATOM 12693 N N . SER B 1 763 ? -33.531 3.404 -10.812 1 35.69 763 SER B N 1
ATOM 12694 C CA . SER B 1 763 ? -32.969 2.082 -10.594 1 35.69 763 SER B CA 1
ATOM 12695 C C . SER B 1 763 ? -32.375 1.96 -9.188 1 35.69 763 SER B C 1
ATOM 12697 O O . SER B 1 763 ? -32.469 0.896 -8.57 1 35.69 763 SER B O 1
ATOM 12699 N N . THR B 1 764 ? -31.922 2.988 -8.633 1 37.38 764 THR B N 1
ATOM 12700 C CA . THR B 1 764 ? -31.422 2.984 -7.266 1 37.38 764 THR B CA 1
ATOM 12701 C C . THR B 1 764 ? -32.562 2.717 -6.277 1 37.38 764 THR B C 1
ATOM 12703 O O . THR B 1 764 ? -32.344 2.047 -5.262 1 37.38 764 THR B O 1
ATOM 12706 N N . ILE B 1 765 ? -33.844 3.055 -6.637 1 34.28 765 ILE B N 1
ATOM 12707 C CA . ILE B 1 765 ? -35.031 2.844 -5.801 1 34.28 765 ILE B CA 1
ATOM 12708 C C . ILE B 1 765 ? -35.438 1.38 -5.871 1 34.28 765 ILE B C 1
ATOM 12710 O O . ILE B 1 765 ? -35.812 0.781 -4.855 1 34.28 765 ILE B O 1
ATOM 12714 N N . LEU B 1 766 ? -35.344 0.732 -7.07 1 36.47 766 LEU B N 1
ATOM 12715 C CA . LEU B 1 766 ? -35.844 -0.622 -7.258 1 36.47 766 LEU B CA 1
ATOM 12716 C C . LEU B 1 766 ? -34.906 -1.644 -6.602 1 36.47 766 LEU B C 1
ATOM 12718 O O . LEU B 1 766 ? -35.375 -2.676 -6.109 1 36.47 766 LEU B O 1
ATOM 12722 N N . THR B 1 767 ? -33.594 -1.477 -6.57 1 38.03 767 THR B N 1
ATOM 12723 C CA . THR B 1 767 ? -32.719 -2.453 -5.957 1 38.03 767 THR B CA 1
ATOM 12724 C C . THR B 1 767 ? -33 -2.6 -4.469 1 38.03 767 THR B C 1
ATOM 12726 O O . THR B 1 767 ? -32.781 -3.664 -3.887 1 38.03 767 THR B O 1
ATOM 12729 N N . LYS B 1 768 ? -33.656 -1.655 -3.816 1 36.53 768 LYS B N 1
ATOM 12730 C CA . LYS B 1 768 ? -33.906 -1.696 -2.379 1 36.53 768 LYS B CA 1
ATOM 12731 C C . LYS B 1 768 ? -35.094 -2.613 -2.051 1 36.53 768 LYS B C 1
ATOM 12733 O O . LYS B 1 768 ? -35.125 -3.215 -0.974 1 36.53 768 LYS B O 1
ATOM 12738 N N . ASN B 1 769 ? -36.188 -2.756 -2.947 1 36.66 769 ASN B N 1
ATOM 12739 C CA . ASN B 1 769 ? -37.406 -3.457 -2.623 1 36.66 769 ASN B CA 1
ATOM 12740 C C . ASN B 1 769 ? -37.375 -4.918 -3.061 1 36.66 769 ASN B C 1
ATOM 12742 O O . ASN B 1 769 ? -38.312 -5.668 -2.842 1 36.66 769 ASN B O 1
ATOM 12746 N N . GLY B 1 770 ? -36.406 -5.711 -3.492 1 36.5 770 GLY B N 1
ATOM 12747 C CA . GLY B 1 770 ? -36.156 -7.051 -3.992 1 36.5 770 GLY B CA 1
ATOM 12748 C C . GLY B 1 770 ? -35.281 -7.07 -5.227 1 36.5 770 GLY B C 1
ATOM 12749 O O . GLY B 1 770 ? -34.781 -6.027 -5.672 1 36.5 770 GLY B O 1
ATOM 12750 N N . SER B 1 771 ? -34.625 -8.297 -5.496 1 35.66 771 SER B N 1
ATOM 12751 C CA . SER B 1 771 ? -33.719 -8.406 -6.633 1 35.66 771 SER B CA 1
ATOM 12752 C C . SER B 1 771 ? -34.438 -8.109 -7.945 1 35.66 771 SER B C 1
ATOM 12754 O O . SER B 1 771 ? -35.406 -8.781 -8.289 1 35.66 771 SER B O 1
ATOM 12756 N N . LEU B 1 772 ? -34.781 -6.984 -8.203 1 38.12 772 LEU B N 1
ATOM 12757 C CA . LEU B 1 772 ? -35.25 -6.637 -9.539 1 38.12 772 LEU B CA 1
ATOM 12758 C C . LEU B 1 772 ? -34.094 -6.668 -10.539 1 38.12 772 LEU B C 1
ATOM 12760 O O . LEU B 1 772 ? -33.094 -5.961 -10.375 1 38.12 772 LEU B O 1
ATOM 12764 N N . ASN B 1 773 ? -33.969 -7.863 -11.172 1 40.38 773 ASN B N 1
ATOM 12765 C CA . ASN B 1 773 ? -33 -7.938 -12.258 1 40.38 773 ASN B CA 1
ATOM 12766 C C . ASN B 1 773 ? -33.562 -7.332 -13.547 1 40.38 773 ASN B C 1
ATOM 12768 O O . ASN B 1 773 ? -34.719 -7.566 -13.898 1 40.38 773 ASN B O 1
ATOM 12772 N N . PHE B 1 774 ? -33.031 -6.285 -13.992 1 41.56 774 PHE B N 1
ATOM 12773 C CA . PHE B 1 774 ? -33.375 -5.691 -15.266 1 41.56 774 PHE B CA 1
ATOM 12774 C C . PHE B 1 774 ? -32.469 -6.195 -16.391 1 41.56 774 PHE B C 1
ATOM 12776 O O . PHE B 1 774 ? -31.266 -6.281 -16.203 1 41.56 774 PHE B O 1
ATOM 12783 N N . ILE B 1 775 ? -33.094 -6.934 -17.281 1 43.78 775 ILE B N 1
ATOM 12784 C CA . ILE B 1 775 ? -32.406 -7.203 -18.531 1 43.78 775 ILE B CA 1
ATOM 12785 C C . ILE B 1 775 ? -32.812 -6.172 -19.578 1 43.78 775 ILE B C 1
ATOM 12787 O O . ILE B 1 775 ? -34 -6.086 -19.953 1 43.78 775 ILE B O 1
ATOM 12791 N N . VAL B 1 776 ? -31.969 -5.203 -19.828 1 44.03 776 VAL B N 1
ATOM 12792 C CA . VAL B 1 776 ? -32.156 -4.18 -20.844 1 44.03 776 VAL B CA 1
ATOM 12793 C C . VAL B 1 776 ? -31.625 -4.672 -22.188 1 44.03 776 VAL B C 1
ATOM 12795 O O . VAL B 1 776 ? -30.453 -5.035 -22.297 1 44.03 776 VAL B O 1
ATOM 12798 N N . ILE B 1 777 ? -32.5 -4.945 -23.031 1 42.03 777 ILE B N 1
ATOM 12799 C CA . ILE B 1 777 ? -32.156 -5.309 -24.406 1 42.03 777 ILE B CA 1
ATOM 12800 C C . ILE B 1 777 ? -32.219 -4.07 -25.297 1 42.03 777 ILE B C 1
ATOM 12802 O O . ILE B 1 777 ? -33.25 -3.379 -25.344 1 42.03 777 ILE B O 1
ATOM 12806 N N . GLY B 1 778 ? -31.109 -3.41 -25.672 1 43.34 778 GLY B N 1
ATOM 12807 C CA . GLY B 1 778 ? -31.031 -2.26 -26.562 1 43.34 778 GLY B CA 1
ATOM 12808 C C . GLY B 1 778 ? -29.922 -2.363 -27.578 1 43.34 778 GLY B C 1
ATOM 12809 O O . GLY B 1 778 ? -29.203 -3.373 -27.641 1 43.34 778 GLY B O 1
ATOM 12810 N N . ASP B 1 779 ? -30 -1.478 -28.672 1 40.41 779 ASP B N 1
ATOM 12811 C CA . ASP B 1 779 ? -28.906 -1.405 -29.641 1 40.41 779 ASP B CA 1
ATOM 12812 C C . ASP B 1 779 ? -27.609 -0.986 -28.953 1 40.41 779 ASP B C 1
ATOM 12814 O O . ASP B 1 779 ? -27.578 -0.776 -27.734 1 40.41 779 ASP B O 1
ATOM 12818 N N . ASN B 1 780 ? -26.5 -0.94 -29.672 1 40.09 780 ASN B N 1
ATOM 12819 C CA . ASN B 1 780 ? -25.156 -0.641 -29.188 1 40.09 780 ASN B CA 1
ATOM 12820 C C . ASN B 1 780 ? -25.141 0.614 -28.328 1 40.09 780 ASN B C 1
ATOM 12822 O O . ASN B 1 780 ? -24.422 0.669 -27.328 1 40.09 780 ASN B O 1
ATOM 12826 N N . ILE B 1 781 ? -25.906 1.582 -28.812 1 39.59 781 ILE B N 1
ATOM 12827 C CA . ILE B 1 781 ? -25.812 2.891 -28.172 1 39.59 781 ILE B CA 1
ATOM 12828 C C . ILE B 1 781 ? -26.5 2.846 -26.797 1 39.59 781 ILE B C 1
ATOM 12830 O O . ILE B 1 781 ? -26 3.422 -25.828 1 39.59 781 ILE B O 1
ATOM 12834 N N . SER B 1 782 ? -27.609 2.148 -26.844 1 37.69 782 SER B N 1
ATOM 12835 C CA . SER B 1 782 ? -28.406 2.176 -25.625 1 37.69 782 SER B CA 1
ATOM 12836 C C . SER B 1 782 ? -27.797 1.303 -24.531 1 37.69 782 SER B C 1
ATOM 12838 O O . SER B 1 782 ? -27.953 1.578 -23.344 1 37.69 782 SER B O 1
ATOM 12840 N N . THR B 1 783 ? -27.125 0.209 -24.906 1 39.94 783 THR B N 1
ATOM 12841 C CA . THR B 1 783 ? -26.625 -0.748 -23.922 1 39.94 783 THR B CA 1
ATOM 12842 C C . THR B 1 783 ? -25.219 -0.359 -23.453 1 39.94 783 THR B C 1
ATOM 12844 O O . THR B 1 783 ? -24.75 -0.847 -22.422 1 39.94 783 THR B O 1
ATOM 12847 N N . ASN B 1 784 ? -24.469 0.363 -24.25 1 36.56 784 ASN B N 1
ATOM 12848 C CA . ASN B 1 784 ? -23.109 0.693 -23.844 1 36.56 784 ASN B CA 1
ATOM 12849 C C . ASN B 1 784 ? -23.109 1.653 -22.656 1 36.56 784 ASN B C 1
ATOM 12851 O O . ASN B 1 784 ? -22.172 1.649 -21.859 1 36.56 784 ASN B O 1
ATOM 12855 N N . ASP B 1 785 ? -23.984 2.709 -22.766 1 32.94 785 ASP B N 1
ATOM 12856 C CA . ASP B 1 785 ? -23.797 3.756 -21.766 1 32.94 785 ASP B CA 1
ATOM 12857 C C . ASP B 1 785 ? -24.469 3.373 -20.438 1 32.94 785 ASP B C 1
ATOM 12859 O O . ASP B 1 785 ? -24.672 4.227 -19.578 1 32.94 785 ASP B O 1
ATOM 12863 N N . LEU B 1 786 ? -25.109 2.213 -20.391 1 35.25 786 LEU B N 1
ATOM 12864 C CA . LEU B 1 786 ? -25.797 1.902 -19.141 1 35.25 786 LEU B CA 1
ATOM 12865 C C . LEU B 1 786 ? -24.781 1.563 -18.047 1 35.25 786 LEU B C 1
ATOM 12867 O O . LEU B 1 786 ? -25.141 0.973 -17.016 1 35.25 786 LEU B O 1
ATOM 12871 N N . THR B 1 787 ? -23.516 1.755 -18.219 1 34.16 787 THR B N 1
ATOM 12872 C CA . THR B 1 787 ? -22.578 1.649 -17.109 1 34.16 787 THR B CA 1
ATOM 12873 C C . THR B 1 787 ? -23.141 2.332 -15.859 1 34.16 787 THR B C 1
ATOM 12875 O O . THR B 1 787 ? -22.562 2.248 -14.781 1 34.16 787 THR B O 1
ATOM 12878 N N . MET B 1 788 ? -24.094 3.281 -16.125 1 31.38 788 MET B N 1
ATOM 12879 C CA . MET B 1 788 ? -24.594 4.07 -15.008 1 31.38 788 MET B CA 1
ATOM 12880 C C . MET B 1 788 ? -25.547 3.248 -14.148 1 31.38 788 MET B C 1
ATOM 12882 O O . MET B 1 788 ? -25.969 3.699 -13.086 1 31.38 788 MET B O 1
ATOM 12886 N N . LEU B 1 789 ? -26.297 2.295 -14.758 1 33.66 789 LEU B N 1
ATOM 12887 C CA . LEU B 1 789 ? -27.188 1.503 -13.914 1 33.66 789 LEU B CA 1
ATOM 12888 C C . LEU B 1 789 ? -26.391 0.561 -13.016 1 33.66 789 LEU B C 1
ATOM 12890 O O . LEU B 1 789 ? -25.438 -0.082 -13.477 1 33.66 789 LEU B O 1
ATOM 12894 N N . ASN B 1 790 ? -26.094 0.936 -11.852 1 32.12 790 ASN B N 1
ATOM 12895 C CA . ASN B 1 790 ? -25.375 0.058 -10.93 1 32.12 790 ASN B CA 1
ATOM 12896 C C . ASN B 1 790 ? -25.734 -1.407 -11.156 1 32.12 790 ASN B C 1
ATOM 12898 O O . ASN B 1 790 ? -26.922 -1.768 -11.188 1 32.12 790 ASN B O 1
ATOM 12902 N N . PRO B 1 791 ? -24.781 -2.137 -11.859 1 36.88 791 PRO B N 1
ATOM 12903 C CA . PRO B 1 791 ? -24.844 -3.492 -12.414 1 36.88 791 PRO B CA 1
ATOM 12904 C C . PRO B 1 791 ? -25.656 -4.445 -11.539 1 36.88 791 PRO B C 1
ATOM 12906 O O . PRO B 1 791 ? -25.969 -5.559 -11.969 1 36.88 791 PRO B O 1
ATOM 12909 N N . ASN B 1 792 ? -26.031 -4.148 -10.234 1 35.84 792 ASN B N 1
ATOM 12910 C CA . ASN B 1 792 ? -26.672 -5.277 -9.57 1 35.84 792 ASN B CA 1
ATOM 12911 C C . ASN B 1 792 ? -28.156 -5.344 -9.891 1 35.84 792 ASN B C 1
ATOM 12913 O O . ASN B 1 792 ? -28.891 -4.359 -9.727 1 35.84 792 ASN B O 1
ATOM 12917 N N . GLY B 1 793 ? -28.688 -6.273 -10.828 1 41.12 793 GLY B N 1
ATOM 12918 C CA . GLY B 1 793 ? -30 -6.703 -11.258 1 41.12 793 GLY B CA 1
ATOM 12919 C C . GLY B 1 793 ? -30.359 -6.227 -12.656 1 41.12 793 GLY B C 1
ATOM 12920 O O . GLY B 1 793 ? -31.453 -6.5 -13.148 1 41.12 793 GLY B O 1
ATOM 12921 N N . VAL B 1 794 ? -29.641 -5.289 -13.172 1 41.88 794 VAL B N 1
ATOM 12922 C CA . VAL B 1 794 ? -29.938 -4.871 -14.539 1 41.88 794 VAL B CA 1
ATOM 12923 C C . VAL B 1 794 ? -28.984 -5.566 -15.508 1 41.88 794 VAL B C 1
ATOM 12925 O O . VAL B 1 794 ? -27.766 -5.434 -15.391 1 41.88 794 VAL B O 1
ATOM 12928 N N . TYR B 1 795 ? -29.484 -6.605 -16.297 1 41.09 795 TYR B N 1
ATOM 12929 C CA . TYR B 1 795 ? -28.75 -7.32 -17.328 1 41.09 795 TYR B CA 1
ATOM 12930 C C . TYR B 1 795 ? -29 -6.719 -18.703 1 41.09 795 TYR B C 1
ATOM 12932 O O . TYR B 1 795 ? -30.125 -6.27 -18.984 1 41.09 795 TYR B O 1
ATOM 12940 N N . LYS B 1 796 ? -27.922 -6.426 -19.406 1 43.81 796 LYS B N 1
ATOM 12941 C CA . LYS B 1 796 ? -27.938 -5.816 -20.734 1 43.81 796 LYS B CA 1
ATOM 12942 C C . LYS B 1 796 ? -27.969 -6.883 -21.828 1 43.81 796 LYS B C 1
ATOM 12944 O O . LYS B 1 796 ? -27.234 -7.867 -21.766 1 43.81 796 LYS B O 1
ATOM 12949 N N . ILE B 1 797 ? -29.031 -6.844 -22.719 1 40.56 797 ILE B N 1
ATOM 12950 C CA . ILE B 1 797 ? -29.016 -7.645 -23.938 1 40.56 797 ILE B CA 1
ATOM 12951 C C . ILE B 1 797 ? -29.016 -6.723 -25.156 1 40.56 797 ILE B C 1
ATOM 12953 O O . ILE B 1 797 ? -29.922 -5.891 -25.297 1 40.56 797 ILE B O 1
ATOM 12957 N N . ASN B 1 798 ? -27.891 -6.594 -25.875 1 39.56 798 ASN B N 1
ATOM 12958 C CA . ASN B 1 798 ? -27.797 -5.926 -27.172 1 39.56 798 ASN B CA 1
ATOM 12959 C C . ASN B 1 798 ? -28.469 -6.742 -28.266 1 39.56 798 ASN B C 1
ATOM 12961 O O . ASN B 1 798 ? -28.031 -7.848 -28.578 1 39.56 798 ASN B O 1
ATOM 12965 N N . LEU B 1 799 ? -29.531 -6.371 -28.844 1 38.5 799 LEU B N 1
ATOM 12966 C CA . LEU B 1 799 ? -30.297 -7.098 -29.844 1 38.5 799 LEU B CA 1
ATOM 12967 C C . LEU B 1 799 ? -29.547 -7.152 -31.172 1 38.5 799 LEU B C 1
ATOM 12969 O O . LEU B 1 799 ? -29.797 -8.023 -32 1 38.5 799 LEU B O 1
ATOM 12973 N N . ASN B 1 800 ? -28.812 -6.133 -31.594 1 39.09 800 ASN B N 1
ATOM 12974 C CA . ASN B 1 800 ? -28.156 -6.215 -32.875 1 39.09 800 ASN B CA 1
ATOM 12975 C C . ASN B 1 800 ? -26.906 -7.094 -32.812 1 39.09 800 ASN B C 1
ATOM 12977 O O . ASN B 1 800 ? -26.172 -7.223 -33.812 1 39.09 800 ASN B O 1
ATOM 12981 N N . ASN B 1 801 ? -26.5 -7.508 -31.672 1 33.56 801 ASN B N 1
ATOM 12982 C CA . ASN B 1 801 ? -25.438 -8.508 -31.641 1 33.56 801 ASN B CA 1
ATOM 12983 C C . ASN B 1 801 ? -25.969 -9.891 -32.031 1 33.56 801 ASN B C 1
ATOM 12985 O O . ASN B 1 801 ? -26.844 -10.43 -31.344 1 33.56 801 ASN B O 1
ATOM 12989 N N . PRO B 1 802 ? -25.812 -10.188 -33.438 1 35.91 802 PRO B N 1
ATOM 12990 C CA . PRO B 1 802 ? -26.312 -11.492 -33.906 1 35.91 802 PRO B CA 1
ATOM 12991 C C . PRO B 1 802 ? -26.125 -12.586 -32.844 1 35.91 802 PRO B C 1
ATOM 12993 O O . PRO B 1 802 ? -26.844 -13.586 -32.875 1 35.91 802 PRO B O 1
ATOM 12996 N N . ASN B 1 803 ? -24.906 -12.602 -32.281 1 29.14 803 ASN B N 1
ATOM 12997 C CA . ASN B 1 803 ? -24.703 -13.664 -31.328 1 29.14 803 ASN B CA 1
ATOM 12998 C C . ASN B 1 803 ? -25.516 -13.438 -30.062 1 29.14 803 ASN B C 1
ATOM 13000 O O . ASN B 1 803 ? -24.969 -13.18 -28.984 1 29.14 803 ASN B O 1
ATOM 13004 N N . TYR B 1 804 ? -26.609 -12.805 -30.234 1 33.53 804 TYR B N 1
ATOM 13005 C CA . TYR B 1 804 ? -27.641 -12.594 -29.219 1 33.53 804 TYR B CA 1
ATOM 13006 C C . TYR B 1 804 ? -27.875 -13.875 -28.406 1 33.53 804 TYR B C 1
ATOM 13008 O O . TYR B 1 804 ? -28.859 -13.984 -27.688 1 33.53 804 TYR B O 1
ATOM 13016 N N . LEU B 1 805 ? -27.125 -14.992 -28.828 1 29.58 805 LEU B N 1
ATOM 13017 C CA . LEU B 1 805 ? -27.344 -16.219 -28.062 1 29.58 805 LEU B CA 1
ATOM 13018 C C . LEU B 1 805 ? -27.156 -15.977 -26.562 1 29.58 805 LEU B C 1
ATOM 13020 O O . LEU B 1 805 ? -27.484 -16.828 -25.75 1 29.58 805 LEU B O 1
ATOM 13024 N N . ALA B 1 806 ? -26.391 -14.961 -26.312 1 28.56 806 ALA B N 1
ATOM 13025 C CA . ALA B 1 806 ? -25.891 -15.008 -24.938 1 28.56 806 ALA B CA 1
ATOM 13026 C C . ALA B 1 806 ? -27 -14.695 -23.938 1 28.56 806 ALA B C 1
ATOM 13028 O O . ALA B 1 806 ? -26.75 -14.531 -22.75 1 28.56 806 ALA B O 1
ATOM 13029 N N . LEU B 1 807 ? -28.156 -14.18 -24.344 1 31.53 807 LEU B N 1
ATOM 13030 C CA . LEU B 1 807 ? -29.234 -14.227 -23.359 1 31.53 807 LEU B CA 1
ATOM 13031 C C . LEU B 1 807 ? -29.391 -15.633 -22.797 1 31.53 807 LEU B C 1
ATOM 13033 O O . LEU B 1 807 ? -29.891 -15.805 -21.688 1 31.53 807 LEU B O 1
ATOM 13037 N N . SER B 1 808 ? -29.266 -16.641 -23.688 1 28.53 808 SER B N 1
ATOM 13038 C CA . SER B 1 808 ? -29.359 -18.016 -23.219 1 28.53 808 SER B CA 1
ATOM 13039 C C . SER B 1 808 ? -28.469 -18.234 -21.984 1 28.53 808 SER B C 1
ATOM 13041 O O . SER B 1 808 ? -28.844 -18.984 -21.078 1 28.53 808 SER B O 1
ATOM 13043 N N . ASN B 1 809 ? -27.219 -17.797 -22.109 1 26.64 809 ASN B N 1
ATOM 13044 C CA . ASN B 1 809 ? -26.297 -18.016 -21 1 26.64 809 ASN B CA 1
ATOM 13045 C C . ASN B 1 809 ? -26.5 -16.984 -19.891 1 26.64 809 ASN B C 1
ATOM 13047 O O . ASN B 1 809 ? -25.625 -16.812 -19.047 1 26.64 809 ASN B O 1
ATOM 13051 N N . PHE B 1 810 ? -27.359 -15.961 -20.078 1 31.23 810 PHE B N 1
ATOM 13052 C CA . PHE B 1 810 ? -27.797 -15.227 -18.906 1 31.23 810 PHE B CA 1
ATOM 13053 C C . PHE B 1 810 ? -28.234 -16.188 -17.797 1 31.23 810 PHE B C 1
ATOM 13055 O O . PHE B 1 810 ? -29.297 -16.812 -17.906 1 31.23 810 PHE B O 1
ATOM 13062 N N . ILE B 1 811 ? -27.328 -16.938 -17.391 1 28.88 811 ILE B N 1
ATOM 13063 C CA . ILE B 1 811 ? -27.547 -17.891 -16.297 1 28.88 811 ILE B CA 1
ATOM 13064 C C . ILE B 1 811 ? -28.438 -17.234 -15.227 1 28.88 811 ILE B C 1
ATOM 13066 O O . ILE B 1 811 ? -28.031 -16.25 -14.609 1 28.88 811 ILE B O 1
ATOM 13070 N N . LEU B 1 812 ? -29.734 -17.203 -15.422 1 31.8 812 LEU B N 1
ATOM 13071 C CA . LEU B 1 812 ? -30.781 -17.125 -14.398 1 31.8 812 LEU B CA 1
ATOM 13072 C C . LEU B 1 812 ? -30.234 -17.578 -13.047 1 31.8 812 LEU B C 1
ATOM 13074 O O . LEU B 1 812 ? -30.938 -17.484 -12.031 1 31.8 812 LEU B O 1
ATOM 13078 N N . SER B 1 813 ? -29.172 -18.203 -13.117 1 29.81 813 SER B N 1
ATOM 13079 C CA . SER B 1 813 ? -28.625 -18.734 -11.875 1 29.81 813 SER B CA 1
ATOM 13080 C C . SER B 1 813 ? -28.312 -17.625 -10.883 1 29.81 813 SER B C 1
ATOM 13082 O O . SER B 1 813 ? -28.281 -17.859 -9.672 1 29.81 813 SER B O 1
ATOM 13084 N N . ASN B 1 814 ? -28.016 -16.391 -11.438 1 30.16 814 ASN B N 1
ATOM 13085 C CA . ASN B 1 814 ? -27.766 -15.344 -10.461 1 30.16 814 ASN B CA 1
ATOM 13086 C C . ASN B 1 814 ? -29.047 -14.68 -9.992 1 30.16 814 ASN B C 1
ATOM 13088 O O . ASN B 1 814 ? -29.016 -13.664 -9.289 1 30.16 814 ASN B O 1
ATOM 13092 N N . ILE B 1 815 ? -30.109 -14.969 -10.703 1 31.75 815 ILE B N 1
ATOM 13093 C CA . ILE B 1 815 ? -31.406 -14.586 -10.156 1 31.75 815 ILE B CA 1
ATOM 13094 C C . ILE B 1 815 ? -31.781 -15.516 -9 1 31.75 815 ILE B C 1
ATOM 13096 O O . ILE B 1 815 ? -32 -16.703 -9.211 1 31.75 815 ILE B O 1
ATOM 13100 N N . LYS B 1 816 ? -31.219 -15.414 -7.887 1 31.75 816 LYS B N 1
ATOM 13101 C CA . LYS B 1 816 ? -31.625 -16.156 -6.703 1 31.75 816 LYS B CA 1
ATOM 13102 C C . LYS B 1 816 ? -33.156 -16.188 -6.57 1 31.75 816 LYS B C 1
ATOM 13104 O O . LYS B 1 816 ? -33.812 -15.148 -6.582 1 31.75 816 LYS B O 1
ATOM 13109 N N . CYS B 1 817 ? -33.688 -17.266 -7.09 1 32.88 817 CYS B N 1
ATOM 13110 C CA . CYS B 1 817 ? -35.062 -17.562 -6.66 1 32.88 817 CYS B CA 1
ATOM 13111 C C . CYS B 1 817 ? -35.125 -17.672 -5.145 1 32.88 817 CYS B C 1
ATOM 13113 O O . CYS B 1 817 ? -34.312 -18.359 -4.523 1 32.88 817 CYS B O 1
#

Nearest PDB structures (foldseek):
  8axc-assembly1_A  TM=8.440E-01  e=2.724E-32  Mus musculus
  4fnm-assembly1_A  TM=7.832E-01  e=1.941E-30  Lucilia cuprina
  5tym-assembly1_A  TM=7.791E-01  e=2.673E-30  Lucilia cuprina
  5ch3-assembly1_A  TM=7.826E-01  e=9.611E-30  Lucilia cuprina
  2bce-assembly1_A  TM=7.888E-01  e=8.037E-28  Bos taurus

Solvent-accessible surface area (backbone atoms only — not comparable to full-atom values): 85812 Å² total; per-residue (Å²): 53,68,50,56,58,20,48,53,50,28,53,50,29,49,73,65,45,78,44,68,68,59,34,53,56,57,32,55,46,33,64,49,72,76,75,63,83,54,84,87,52,77,68,50,70,72,61,86,33,72,38,81,46,84,45,94,44,38,37,37,34,23,21,49,44,76,52,46,82,52,78,88,43,93,54,21,24,40,26,43,33,30,21,40,40,69,44,38,51,65,42,48,78,94,34,42,52,35,72,70,44,72,54,82,48,51,94,42,80,65,28,77,11,54,46,67,61,42,26,36,58,46,49,67,57,60,90,77,57,55,65,87,74,46,43,29,70,65,23,55,27,30,33,38,35,15,54,46,50,82,50,87,73,58,22,38,27,41,36,39,32,65,35,43,49,57,34,36,69,51,62,59,67,44,43,55,59,23,49,27,36,29,33,15,54,72,55,24,24,39,33,40,50,38,51,50,21,35,67,67,8,42,42,41,77,40,34,84,69,27,37,63,49,29,21,61,44,39,48,46,46,47,38,49,42,42,45,74,46,30,52,69,48,18,23,30,57,85,38,23,31,39,28,14,36,38,44,8,4,19,47,45,46,46,42,56,50,12,75,79,39,63,82,48,52,52,31,40,37,30,32,51,31,32,38,67,46,37,30,37,34,47,46,61,54,56,73,67,55,51,46,55,52,50,43,26,70,76,57,68,51,52,70,65,51,66,56,60,46,80,56,64,63,55,50,51,44,57,74,67,51,55,68,68,58,55,33,51,46,42,58,72,66,58,73,74,58,49,41,62,37,26,52,78,62,92,29,53,35,58,51,43,69,80,66,34,57,77,71,43,73,82,49,45,30,39,39,36,38,50,76,28,39,39,33,49,19,47,63,74,43,30,88,79,42,54,92,36,34,23,51,70,36,46,53,51,44,34,44,56,46,20,50,33,69,36,87,86,48,28,68,53,46,24,49,40,53,46,54,76,54,52,63,79,88,61,64,57,69,39,49,51,60,35,47,52,40,51,28,49,48,51,27,30,74,56,28,48,26,51,49,45,50,51,51,36,53,43,40,73,72,65,34,67,44,36,31,36,35,34,39,57,51,62,50,67,63,48,59,66,48,75,36,94,91,38,78,48,60,44,34,19,66,56,54,63,55,38,36,41,36,35,23,38,71,50,69,62,39,86,58,67,75,35,47,50,72,67,45,51,52,45,20,47,48,45,12,46,57,54,43,30,63,69,66,70,42,65,61,54,99,89,39,68,59,78,82,57,60,38,87,43,73,85,43,42,38,25,37,34,44,50,54,93,82,65,60,44,81,43,74,42,57,60,47,68,37,34,44,49,41,63,39,40,40,18,55,80,66,72,50,54,80,46,64,45,80,69,66,58,33,74,28,70,42,85,53,76,72,84,70,81,70,74,79,66,82,77,75,76,66,69,78,65,84,54,88,63,81,65,84,65,78,79,62,74,56,59,78,26,31,34,31,40,39,42,62,22,12,51,66,67,28,47,68,67,54,36,49,47,50,48,41,48,55,55,36,72,58,52,42,58,56,41,55,82,70,36,59,20,53,24,32,30,31,32,40,96,52,78,36,73,40,32,50,33,88,69,44,90,45,68,68,52,35,39,52,41,43,65,71,46,53,60,74,30,67,54,50,67,50,61,47,49,54,51,42,40,64,67,28,71,68,49,52,56,72,46,69,56,87,63,34,40,35,38,36,36,37,64,45,62,47,70,41,48,62,62,32,38,71,48,50,67,60,47,54,67,80,44,71,43,28,27,27,33,30,13,48,70,69,30,48,63,65,43,76,68,42,67,66,77,32,50,41,76,36,44,66,75,42,82,77,47,59,54,63,57,67,52,57,60,74,76,54,71,119,54,66,50,58,58,18,48,51,51,28,53,48,31,48,74,67,46,79,45,68,68,59,33,54,56,58,31,54,46,32,63,48,72,77,78,62,83,55,85,87,53,77,68,50,70,75,62,87,34,71,40,80,45,84,46,95,42,38,37,36,32,23,20,47,43,78,52,45,84,51,79,89,43,94,54,21,24,39,26,44,31,30,22,40,39,68,46,38,52,63,44,47,76,94,35,43,50,34,72,72,45,72,56,82,48,53,95,40,78,64,28,77,12,54,46,66,59,43,27,35,57,48,50,68,57,60,92,78,58,53,63,86,76,47,42,28,70,66,23,56,25,30,34,40,34,16,54,44,49,81,49,86,73,56,22,37,28,41,35,37,34,65,36,45,48,57,32,36,69,49,61,61,64,42,44,55,60,23,49,26,37,31,33,15,55,72,57,24,23,39,35,39,51,38,49,49,22,35,66,68,9,41,42,41,78,40,33,84,68,27,35,63,50,31,22,60,45,39,48,46,46,46,38,49,43,42,46,74,46,31,52,70,48,14,24,31,57,82,37,23,29,39,28,14,35,38,46,8,4,19,47,46,47,46,43,56,49,13,74,78,40,62,82,48,52,53,32,40,38,30,31,51,31,33,38,68,45,36,31,40,33,47,45,62,53,56,75,67,55,53,46,56,52,51,43,27,71,75,58,69,50,52,72,65,49,65,55,56,46,80,56,64,62,56,50,51,45,57,72,66,50,54,68,67,58,55,34,51,48,42,57,73,65,59,72,73,59,49,39,61,38,26,52,78,62,91,28,51,36,58,53,44,68,79,66,34,56,78,71,43,72,81,47,46,33,38,36,35,38,49,76,28,39,38,35,47,19,47,61,73,44,31,89,78,42,54,93,37,33,24,50,70,37,46,52,51,41,32,46,56,44,18,50,32,68,35,86,87,48,27,68,52,48,25,48,40,52,45,55,76,53,52,62,79,89,62,64,56,68,39,49,50,60,33,47,52,38,52,26,49,47,50,27,31,73,56,27,50,26,51,50,45,50,51,52,36,55,42,39,74,72,65,34,67,44,36,32,36,35,33,39,57,51,63,50,66,63,46,57,68,49,75,35,93,90,38,80,49,60,45,33,19,66,58,53,66,54,39,36,41,33,35,24,37,72,52,70,62,39,85,59,68,76,34,47,50,73,67,45,52,52,44,20,48,48,46,13,46,57,55,42,32,62,71,66,70,43,65,62,54,99,91,39,68,57,80,82,57,59,38,88,42,73,82,44,41,39,27,37,36,42,50,53,93,83,64,59,44,80,44,74,43,57,60,46,69,37,34,45,49,40,64,41,41,40,16,54,78,66,71,51,52,81,46,64,47,80,69,66,56,35,75,22,71,41,84,51,74,70,85,68,81,69,76,79,64,84,78,75,77,67,70,79,64,85,53,89,62,79,65,82,64,77,77,66,73,52,53,80,26,31,34,32,39,40,42,61,22,10,50,67,68,28,47,70,67,56,36,47,48,51,48,41,49,56,56,35,72,58,50,42,57,55,42,56,84,65,33,56,19,54,24,34,30,31,33,41,96,55,79,34,72,38,31,51,35,90,70,45,89,45,69,69,51,35,40,51,40,42,64,71,46,52,59,74,30,67,50,55,66,47,60,46,48,52,50,40,40,62,67,27,72,67,47,52,54,72,48,68,55,87,61,38,44,35,37,37,36,38,63,44,61,49,70,40,47,62,65,30,37,71,48,51,67,59,46,54,67,81,45,73,45,28,26,28,34,30,16,48,74,69,29,47,62,66,43,77,66,45,67,66,76,32,49,41,76,37,45,67,75,43,81,77,47,59,55,62,57,66,51,57,62,75,77,54,70,121

InterPro domains:
  IPR002018 Carboxylesterase, type B [PF00135] (52-579)
  IPR019819 Carboxylesterase type B, conserved site [PS00941] (137-147)
  IPR019826 Carboxylesterase type B, active site [PS00122] (233-248)
  IPR029058 Alpha/Beta hydrolase fold [G3DSA:3.40.50.1820] (23-588)
  IPR029058 Alpha/Beta hydrolase fold [SSF53474] (50-556)
  IPR050309 Type-B Carboxylesterase/Lipase [PTHR11559] (49-566)